Protein 7AHL (pdb70)

CATH classification: 2.70.240.10

GO terms:
  GO:0042802 identical protein binding (F, IPI)
  GO:0005576 extracellular region (C, EXP)
  GO:0090729 toxin activity (F, IMP)
  GO:0005515 protein binding (F, IPI)

Foldseek 3Di:
DQVVVPHDPPPPDAQPPWDKDKDKDWDADPVQGWTWIKIKIWTCRVVDQWTKIKIWIWGWGFFQFAFDDAPWLFKTKTKWFFKKKKKKFFPPVDPKWFDDKDDADDDFDKDKDKDKDKDKDKDWDADPVGDIDIDIDIDIDMDMDMGGDDDQWAWHWPDDDGGMTMIMTGGTWWADPNDDTFDQQDQDPQAGGCNQAQDWFDRDRQRVGGHDCVRTPVCGGGTDIGTMIIMMIDGPPDDDQKTKMKMKIKTFIKMWMWGDPPGTIYIDIGGSPDMDIDMDMKMARRVVGDIGD/DCVVVPHDPPPPPAAPPWDKDKDWDWDADPVQRWTWIKIKIWTDGVVDQWTKMKIWIWTWRFFQFAFPAFPWFFKTKTKWFQKKKKKKFFPPVDPKWFDDKDDADDDFDKDKDKDKDKDKDKDWDDDPVGDIDIDIDIDIDIDMDIGGDWDQWQWHWPDDDRTMTMIMTGGTFWQDPNDDRFDLQDQDPQAGGPNFAQDWADDTGQRVRGHDCVRTPVCGGGHDIGTMMIMMIDGPPDPDQKTKMKMKIKTFIKMWMWGDPVGTIHIHIGGRPDMRMDMDMKMAGSPVRDIGD/DCVVVVHDPPPPDAAPPWDKDKDWDWDADPVQQWTWIKIKIWTDGVVDQWTKMKIWIWGWGFFQFAQPDDDDLFKTKTKWFFKKKKKKFFPPVDPKWWDDKDDADDDFDKDKDKDKDKDWDKDWDADPVGDIDIDIDIDIDMDIDMGGDWDQWQWHKPDADGGMTMIMTGGTFWQDPNDDGFDQCDQDPQAGGPNFAQDFDDPGGFVPGGHDCVRTDNCGGGTDIGTMIIMMTDGPPDPDQKTKMKMKIKTFIKMWMWGDPVGTIHIHIGGRPDMDIDMDMWMAHRVVGDIGD/DCVVVPHDPPPPDAAPPWDKDKDKDWDADPVQGWTWIKIKIWTQGVVDQWTKIKIWIWGWGFFQFAFDAQPKQQKTKTKWFFKKKKKKFFPPPDPKWFDDKDDADDDFDKDKDKDKDKDKDKDWDDDPVGDIDIDIDMDIDMDMDIGGDDDQWDWHWPDDDGGMTMIMTGGTFWADPNDDGFDLQDQDVQAGGCNFAQDFADPGRQSVGGHDCVRTPVCGGGTDIGTMMIMMTHGPPDDDQKTKMKMKIKTFIKMWMWGHPPGTIHIHIGGRPDMRMDMDMKMAHNVVGDIGD/DQVVVPHDPPPPDDAPPWDKDKDKDWDADVVQGWTWIKIKIWTQGVVDQWTKMKIWIWTWRFQQQAFPDDDDQFKTKTKWFFKKKKKKFFPVVDDKWFDDKDDADDDFDKDKDKDKDKDKDKDWDADPVGDIDIDIDIDIDIDMDIGGDWDQWDWHWPDDDGGMTMIMTGGTFWDDPNDDGFDLQDQDPQAGGCNFAQDWADDGGFVPGGHDVVRTPVCGGGRDIGTMMIMMTDRPPDPDQKTKMKMKIKTFIKMKMWGDPVVTIYIDIGGRPDMRIDMDMKMQGRVVRDIGD/DQVVVPHPPPPPDAQPPWDKDKDWDWDADVVQGWTWIWIWIWTDGVVDQWTKIKIWIWTWGFFQWAFPDQPDQFKTKTKWFFKKKKKKFFPPVDPKWWDDKDDADDDFDKDKDKDKDKDKDKDWDADPVGDIDIDIDIDIDIDMDIGGDDDQWQKHKPDDDGGMTMIMTGGDWWDAPNDDTFDQQDQDPQAGGCHQAQDFADPTGVNVGGHDVVRTDCCGGGGDIGTMMIMMTDGPPDPAQKTKMKMKIKTFIKMWMWGDPPVTIHIHIDPRPDMDIDMDMKMAGSVVGDIGD/DQVVVVHDPPPPDDAPPWDKDKDWDWDADPVQGWTWIKIKIWTCRVVDQWIKMKIWIWTWGFFQFAWDDAPDQFKTKTKTFFKKKKKKFFDPPDQKWFDDKDDADDDFDKDKDKDKDKDKDKDWDADDVGDIDIDIDIDIDIDMDIGGDDDQWQKHWPDDDRGMTMIMTGGDFWDDPNDDTFDQQDQDPQAGGDNFFQDFADPGGQNPRGHDCVRTDVCGGGHDIGTMMIMMTDRPPDPDQKTKMKMKIKTFIKMKMWGDPVGTIHIHIGGRPDMDMDMDMKMARNVVRDIGD

Secondary structure (DSSP, 8-state):
-GGGGTB-TTTT-B-TT-PPEEEEEEEEETTTTEEEEEEEEEE--TTBSSEEEEEEEEEEE----B---B-STTEEEEEEEEEEEEEEE--TT---EEEEEES-----EEEEEEEEEEEEEEEEEEETT--EEEEEEEEEEEEEEEEEEEESEEEEEE---SSEEEEEEEE--EEETTEEEE-TT--BTTTB--TTBS-SS--S-GGGSBPPGGGS-HHHHT-B---EEEEEEE-TT-S--EEEEEEEEEEEEEEEEEEE-SSSEEEEEEEEEEEEEEEEEEEEETTTTEEE-/-TGGGTB-TTTT-B-TT---EEEEEEEEETTTTEEEEEEEEEE--TTBSSEEEEEEEEEEE----EEEEEETTTEEEEEEEEEEEEEEE--TT---EEEEEES-PPPP--EEEEEEEEEEEEEEEEETT--EEEEEEEEEEEEEEEEEEEESEEEEEE---SSEEEEEEEE--EEETTEEEE-TT---TTTB--TTBS-SS--S-GGGSBPPGGGS-HHHHT-B---EEEEEEE-TT-S--EEEEEEEEEEEEEEEEEEE-SSSEEEEEEEEEEEEEEEEEEEEETTTTEEE-/-TGGGTB-TTTT-B-TT---EEEEEEEEETTTTEEEEEEEEEE--TTBSSEEEEEEEEEEE----EEEEE-STTEEEEEEEEEEEEEEE--TT---EEEEEES-----EEEEEEEEEEEEEEEEEEETT--BEEEEEEEEEEEEEEEEE--SEEEEEE---SSEEEEEEEE--B-STTS--B-TT---TTTB--TTBS-SS-SS-GGGSBPPGGGS-TTTTT-B---EEEEEEE-TT-S--EEEEEEEEEEEEEEEEEEE-SSSEEEEEEEEEEEEEEEEEEEEETTTTEEE-/-GGGGTB-TTTT-B-TT---EEEEEEEEETTTTEEEEEEEEEE--TTBSSEEEEEEEEEEE----EEEE--SSSEEEEEEEEEEEEEEE--TT---EEEEEES-PPPPEEEEEEEEEEEEEEEEEE-TTS-EEEEEEEEEEEEEEEEEEEESEEEEEE---SSEEEEEEEE--EEETTEEEE-TT--BTTTB--TTBS-SS--S-GGGSBPPGGGS-HHHHT-B---EEEEEEE-TT-S--EEEEEEEEEEEEEEEEEEEEBTEEEEEEEEEEEEEEEEEEEEEETTTTEEE-/-GGGGTB-TTTT-B-TT---EEEEEEEEETTTTEEEEEEEEEE--TTBSSEEEEEEEEEEE----EEEEE-GGGEEEEEEEEEEEEEEE--TT---EEEEEES-PPPPEEEEEEEEEEEEEEEEEEETT--B--EEEEEEEEEEEEEEEEESEEEEEE---SSEEEEEEEE--EEETTEEEE-TT--BTTTB--TTBS-SS-SS-GGG-BPPGGGS-HHHHT-B---EEEEEEE-TT-S--EEEEEEEEEEEEEEEEEEE-SSSEEEEEEEEEEEEEEEEEEEEETTTTEEE-/-GGGGTB-TTTT-B-TT---EEEEEEEEETTTTEEEEEEEEEE--TTBSSEEEEEEEEEEE----EEEEE-SSSEEEEEEEEEEEEEEE--TT---EEEEEES-----EEEEEEEEEEEEEEEEEEETT--EEEEEEEEEEEEEEEEEEEESEEEEEE---SSEEEEEEEE--EEETTEEEE-TT--BTTTB--TTBS-SS-SS-GGGSBPPGGGS-HHHHT-B---EEEEEEE-TT-S--EEEEEEEEEEEEEEEEEEE-SSSEEEEEEEEEEEEEEEEEEEEETTTTEEE-/-GGGGTB-TTTT-B-TT---EEEEEEEEETTTTEEEEEEEEEE--TTBSSEEEEEEEEEEE----EEEEE-SSSEEEEEEEEEEEEEEE--TT---EEEEEES-----EEEEEEEEEEEEEEEEEEETT--EEEEEEEEEEEEEEEEEEEESEEEEEEPP-SSEEEEEEEE--EEETTEEEE-TT--BTTTB--TTBS-SS-SS-GGG-BPPGGGS-TTTTT-B---EEEEEEE-TT-S--EEEEEEEEEEEEEEEEEEE-SSSEEEEEEEEEEEEEEEEEEEEETTTTEEE-

Organism: Staphylococcus aureus (NCBI:txid1280)

Radius of gyration: 38.57 Å; Cα contacts (8 Å, |Δi|>4): 5874; chains: 7; bounding box: 106×98×106 Å

Structure (mmCIF, N/CA/C/O backbone):
data_7AHL
#
_entry.id   7AHL
#
_cell.length_a   151.920
_cell.length_b   136.760
_cell.length_c   135.120
_cell.angle_alpha   90.00
_cell.angle_beta   91.40
_cell.angle_gamma   90.00
#
_symmetry.space_group_name_H-M   'C 1 2 1'
#
loop_
_entity.id
_entity.type
_entity.pdbx_description
1 polymer ALPHA-HEMOLYSIN
2 water water
#
loop_
_atom_site.group_PDB
_atom_site.id
_atom_site.type_symbol
_atom_site.label_atom_id
_atom_site.label_alt_id
_atom_site.label_comp_id
_atom_site.label_asym_id
_atom_site.label_entity_id
_atom_site.label_seq_id
_atom_site.pdbx_PDB_ins_code
_atom_site.Cartn_x
_atom_site.Cartn_y
_atom_site.Cartn_z
_atom_site.occupancy
_atom_site.B_iso_or_equiv
_atom_site.auth_seq_id
_atom_site.auth_comp_id
_atom_site.auth_asym_id
_atom_site.auth_atom_id
_atom_site.pdbx_PDB_model_num
ATOM 1 N N . ALA A 1 1 ? 49.725 20.724 59.915 1.00 25.96 1 ALA A N 1
ATOM 2 C CA . ALA A 1 1 ? 51.168 20.935 60.260 1.00 26.52 1 ALA A CA 1
ATOM 3 C C . ALA A 1 1 ? 51.320 21.167 61.757 1.00 26.30 1 ALA A C 1
ATOM 4 O O . ALA A 1 1 ? 50.327 21.247 62.472 1.00 26.34 1 ALA A O 1
ATOM 9 N N . ASP A 1 2 ? 52.556 21.304 62.226 1.00 27.41 2 ASP A N 1
ATOM 10 C CA . ASP A 1 2 ? 52.778 21.541 63.644 1.00 28.28 2 ASP A CA 1
ATOM 11 C C . ASP A 1 2 ? 52.033 22.765 64.140 1.00 28.10 2 ASP A C 1
ATOM 12 O O . ASP A 1 2 ? 51.321 22.707 65.129 1.00 26.66 2 ASP A O 1
ATOM 18 N N . SER A 1 3 ? 52.133 23.849 63.390 1.00 29.88 3 SER A N 1
ATOM 19 C CA . SER A 1 3 ? 51.485 25.100 63.745 1.00 31.09 3 SER A CA 1
ATOM 20 C C . SER A 1 3 ? 49.969 25.021 63.882 1.00 32.24 3 SER A C 1
ATOM 21 O O . SER A 1 3 ? 49.385 25.756 64.687 1.00 33.92 3 SER A O 1
ATOM 26 N N . ASP A 1 4 ? 49.332 24.131 63.117 1.00 31.15 4 ASP A N 1
ATOM 27 C CA . ASP A 1 4 ? 47.875 23.985 63.172 1.00 29.70 4 ASP A CA 1
ATOM 28 C C . ASP A 1 4 ? 47.413 23.445 64.491 1.00 26.79 4 ASP A C 1
ATOM 29 O O . ASP A 1 4 ? 46.339 23.782 64.947 1.00 27.44 4 ASP A O 1
ATOM 35 N N . ILE A 1 5 ? 48.231 22.600 65.103 1.00 24.58 5 ILE A N 1
ATOM 36 C CA . ILE A 1 5 ? 47.905 22.056 66.401 1.00 21.52 5 ILE A CA 1
ATOM 37 C C . ILE A 1 5 ? 48.663 22.757 67.548 1.00 21.45 5 ILE A C 1
ATOM 38 O O . ILE A 1 5 ? 48.958 22.153 68.572 1.00 21.81 5 ILE A O 1
ATOM 44 N N . ASN A 1 6 ? 48.980 24.036 67.347 1.00 20.73 6 ASN A N 1
ATOM 45 C CA . ASN A 1 6 ? 49.629 24.899 68.334 1.00 19.14 6 ASN A CA 1
ATOM 46 C C . ASN A 1 6 ? 51.009 24.528 68.845 1.00 19.57 6 ASN A C 1
ATOM 47 O O . ASN A 1 6 ? 51.373 24.893 69.963 1.00 19.14 6 ASN A O 1
ATOM 55 N N . ILE A 1 7 ? 51.801 23.851 68.026 1.00 21.71 7 ILE A N 1
ATOM 56 C CA . ILE A 1 7 ? 53.143 23.437 68.431 1.00 22.28 7 ILE A CA 1
ATOM 57 C C . ILE A 1 7 ? 54.189 24.137 67.597 1.00 21.73 7 ILE A C 1
ATOM 58 O O . ILE A 1 7 ? 54.018 24.319 66.388 1.00 19.77 7 ILE A O 1
ATOM 64 N N . LYS A 1 8 ? 55.275 24.521 68.251 1.00 23.51 8 LYS A N 1
ATOM 65 C CA . LYS A 1 8 ? 56.380 25.171 67.574 1.00 28.06 8 LYS A CA 1
ATOM 66 C C . LYS A 1 8 ? 56.791 24.319 66.388 1.00 28.01 8 LYS A C 1
ATOM 67 O O . LYS A 1 8 ? 56.979 23.120 66.511 1.00 28.21 8 LYS A O 1
ATOM 77 N N . THR A 1 9 ? 56.878 24.959 65.234 1.00 26.83 9 THR A N 1
ATOM 78 C CA . THR A 1 9 ? 57.250 24.333 63.973 1.00 24.78 9 THR A CA 1
ATOM 79 C C . THR A 1 9 ? 58.575 23.566 64.065 1.00 23.80 9 THR A C 1
ATOM 80 O O . THR A 1 9 ? 59.565 24.101 64.560 1.00 22.40 9 THR A O 1
ATOM 86 N N . GLY A 1 10 ? 58.562 22.309 63.617 1.00 23.77 10 GLY A N 1
ATOM 87 C CA . GLY A 1 10 ? 59.750 21.462 63.626 1.00 25.06 10 GLY A CA 1
ATOM 88 C C . GLY A 1 10 ? 60.028 20.693 64.905 1.00 25.76 10 GLY A C 1
ATOM 89 O O . GLY A 1 10 ? 60.960 19.900 64.976 1.00 28.19 10 GLY A O 1
ATOM 91 N N . THR A 1 11 ? 59.224 20.941 65.925 1.00 27.43 11 THR A N 1
ATOM 92 C CA . THR A 1 11 ? 59.363 20.288 67.214 1.00 27.69 11 THR A CA 1
ATOM 93 C C . THR A 1 11 ? 59.293 18.771 67.062 1.00 26.76 11 THR A C 1
ATOM 94 O O . THR A 1 11 ? 60.045 18.023 67.678 1.00 25.02 11 THR A O 1
ATOM 100 N N . THR A 1 12 ? 58.423 18.339 66.173 1.00 26.02 12 THR A N 1
ATOM 101 C CA . THR A 1 12 ? 58.174 16.936 65.941 1.00 26.07 12 THR A CA 1
ATOM 102 C C . THR A 1 12 ? 59.107 16.185 64.984 1.00 26.47 12 THR A C 1
ATOM 103 O O . THR A 1 12 ? 59.089 14.946 64.929 1.00 26.01 12 THR A O 1
ATOM 109 N N . ASP A 1 13 ? 59.956 16.914 64.271 1.00 27.03 13 ASP A N 1
ATOM 110 C CA . ASP A 1 13 ? 60.856 16.282 63.309 1.00 28.06 13 ASP A CA 1
ATOM 111 C C . ASP A 1 13 ? 62.057 15.567 63.905 1.00 27.54 13 ASP A C 1
ATOM 112 O O . ASP A 1 13 ? 62.556 15.942 64.970 1.00 26.48 13 ASP A O 1
ATOM 118 N N . ILE A 1 14 ? 62.492 14.523 63.204 1.00 25.90 14 ILE A N 1
ATOM 119 C CA . ILE A 1 14 ? 63.626 13.681 63.592 1.00 25.24 14 ILE A CA 1
ATOM 120 C C . ILE A 1 14 ? 64.865 14.193 62.907 1.00 22.89 14 ILE A C 1
ATOM 121 O O . ILE A 1 14 ? 64.779 14.807 61.860 1.00 22.85 14 ILE A O 1
ATOM 127 N N . GLY A 1 15 ? 66.022 13.919 63.481 1.00 22.37 15 GLY A N 1
ATOM 128 C CA . GLY A 1 15 ? 67.255 14.325 62.840 1.00 23.78 15 GLY A CA 1
ATOM 129 C C . GLY A 1 15 ? 68.021 15.356 63.609 1.00 24.76 15 GLY A C 1
ATOM 130 O O . GLY A 1 15 ? 69.123 15.732 63.226 1.00 23.91 15 GLY A O 1
ATOM 132 N N . SER A 1 16 ? 67.443 15.804 64.710 1.00 27.56 16 SER A N 1
ATOM 133 C CA . SER A 1 16 ? 68.053 16.816 65.562 1.00 29.98 16 SER A CA 1
ATOM 134 C C . SER A 1 16 ? 69.258 16.298 66.348 1.00 30.97 16 SER A C 1
ATOM 135 O O . SER A 1 16 ? 69.209 15.204 66.925 1.00 30.38 16 SER A O 1
ATOM 140 N N . ASN A 1 17 ? 70.358 17.051 66.294 1.00 31.64 17 ASN A N 1
ATOM 141 C CA . ASN A 1 17 ? 71.578 16.713 67.026 1.00 32.98 17 ASN A CA 1
ATOM 142 C C . ASN A 1 17 ? 72.068 15.288 66.709 1.00 30.69 17 ASN A C 1
ATOM 143 O O . ASN A 1 17 ? 72.381 14.484 67.600 1.00 31.37 17 ASN A O 1
ATOM 151 N N . THR A 1 18 ? 72.125 14.991 65.417 1.00 27.27 18 THR A N 1
ATOM 152 C CA . THR A 1 18 ? 72.542 13.684 64.941 1.00 24.22 18 THR A CA 1
ATOM 153 C C . THR A 1 18 ? 73.489 13.848 63.769 1.00 25.66 18 THR A C 1
ATOM 154 O O . THR A 1 18 ? 73.263 14.663 62.877 1.00 27.37 18 THR A O 1
ATOM 160 N N . THR A 1 19 ? 74.584 13.099 63.820 1.00 26.00 19 THR A N 1
ATOM 161 C CA . THR A 1 19 ? 75.597 13.093 62.772 1.00 24.84 19 THR A CA 1
ATOM 162 C C . THR A 1 19 ? 75.056 12.099 61.749 1.00 23.41 19 THR A C 1
ATOM 163 O O . THR A 1 19 ? 74.839 10.926 62.045 1.00 24.02 19 THR A O 1
ATOM 169 N N . VAL A 1 20 ? 74.772 12.603 60.562 1.00 22.70 20 VAL A N 1
ATOM 170 C CA . VAL A 1 20 ? 74.230 11.781 59.508 1.00 23.50 20 VAL A CA 1
ATOM 171 C C . VAL A 1 20 ? 75.323 11.275 58.556 1.00 24.18 20 VAL A C 1
ATOM 172 O O . VAL A 1 20 ? 76.194 12.023 58.154 1.00 24.68 20 VAL A O 1
ATOM 177 N N . LYS A 1 21 ? 75.299 9.982 58.257 1.00 23.96 21 LYS A N 1
ATOM 178 C CA . LYS A 1 21 ? 76.245 9.385 57.336 1.00 24.80 21 LYS A CA 1
ATOM 179 C C . LYS A 1 21 ? 75.532 9.194 56.026 1.00 23.69 21 LYS A C 1
ATOM 180 O O . LYS A 1 21 ? 74.505 8.546 55.989 1.00 25.01 21 LYS A O 1
ATOM 190 N N . THR A 1 22 ? 76.094 9.730 54.950 1.00 24.13 22 THR A N 1
ATOM 191 C CA . THR A 1 22 ? 75.502 9.617 53.615 1.00 22.15 22 THR A CA 1
ATOM 192 C C . THR A 1 22 ? 76.419 8.913 52.616 1.00 21.53 22 THR A C 1
ATOM 193 O O . THR A 1 22 ? 77.602 8.706 52.879 1.00 21.73 22 THR A O 1
ATOM 199 N N . GLY A 1 23 ? 75.861 8.544 51.469 1.00 20.12 23 GLY A N 1
ATOM 200 C CA . GLY A 1 23 ? 76.644 7.872 50.458 1.00 20.25 23 GLY A CA 1
ATOM 201 C C . GLY A 1 23 ? 75.949 7.786 49.117 1.00 21.13 23 GLY A C 1
ATOM 202 O O . GLY A 1 23 ? 74.744 7.927 49.029 1.00 20.63 23 GLY A O 1
ATOM 204 N N . ASP A 1 24 ? 76.735 7.571 48.071 1.00 23.36 24 ASP A N 1
ATOM 205 C CA . ASP A 1 24 ? 76.245 7.432 46.708 1.00 24.44 24 ASP A CA 1
ATOM 206 C C . ASP A 1 24 ? 76.721 6.083 46.201 1.00 23.46 24 ASP A C 1
ATOM 207 O O . ASP A 1 24 ? 77.827 5.670 46.504 1.00 22.38 24 ASP A O 1
ATOM 213 N N . LEU A 1 25 ? 75.863 5.388 45.465 1.00 23.41 25 LEU A N 1
ATOM 214 C CA . LEU A 1 25 ? 76.185 4.098 44.877 1.00 22.72 25 LEU A CA 1
ATOM 215 C C . LEU A 1 25 ? 75.671 4.172 43.430 1.00 22.04 25 LEU A C 1
ATOM 216 O O . LEU A 1 25 ? 74.479 4.130 43.194 1.00 23.61 25 LEU A O 1
ATOM 222 N N . VAL A 1 26 ? 76.576 4.322 42.468 1.00 21.43 26 VAL A N 1
ATOM 223 C CA . VAL A 1 26 ? 76.214 4.447 41.058 1.00 20.74 26 VAL A CA 1
ATOM 224 C C . VAL A 1 26 ? 76.545 3.201 40.255 1.00 21.37 26 VAL A C 1
ATOM 225 O O . VAL A 1 26 ? 77.639 2.653 40.363 1.00 20.56 26 VAL A O 1
ATOM 230 N N . THR A 1 27 ? 75.599 2.799 39.407 1.00 22.19 27 THR A N 1
ATOM 231 C CA . THR A 1 27 ? 75.749 1.636 38.539 1.00 23.25 27 THR A CA 1
ATOM 232 C C . THR A 1 27 ? 75.113 1.975 37.193 1.00 24.22 27 THR A C 1
ATOM 233 O O . THR A 1 27 ? 74.114 2.670 37.155 1.00 25.34 27 THR A O 1
ATOM 239 N N . TYR A 1 28 ? 75.731 1.574 36.089 1.00 25.56 28 TYR A N 1
ATOM 240 C CA . TYR A 1 28 ? 75.103 1.787 34.798 1.00 25.73 28 TYR A CA 1
ATOM 241 C C . TYR A 1 28 ? 74.891 0.427 34.148 1.00 26.79 28 TYR A C 1
ATOM 242 O O . TYR A 1 28 ? 75.839 -0.314 33.908 1.00 28.50 28 TYR A O 1
ATOM 253 N N . ASP A 1 29 ? 73.630 0.083 33.932 1.00 27.06 29 ASP A N 1
ATOM 254 C CA . ASP A 1 29 ? 73.269 -1.161 33.294 1.00 27.72 29 ASP A CA 1
ATOM 255 C C . ASP A 1 29 ? 73.209 -0.858 31.794 1.00 28.67 29 ASP A C 1
ATOM 256 O O . ASP A 1 29 ? 72.269 -0.236 31.303 1.00 27.13 29 ASP A O 1
ATOM 262 N N . LYS A 1 30 ? 74.245 -1.289 31.084 1.00 31.37 30 LYS A N 1
ATOM 263 C CA . LYS A 1 30 ? 74.386 -1.097 29.642 1.00 34.41 30 LYS A CA 1
ATOM 264 C C . LYS A 1 30 ? 73.338 -1.807 28.757 1.00 35.49 30 LYS A C 1
ATOM 265 O O . LYS A 1 30 ? 72.840 -1.216 27.802 1.00 36.93 30 LYS A O 1
ATOM 275 N N . GLU A 1 31 ? 73.043 -3.075 29.048 1.00 36.42 31 GLU A N 1
ATOM 276 C CA . GLU A 1 31 ? 72.050 -3.867 28.300 1.00 36.64 31 GLU A CA 1
ATOM 277 C C . GLU A 1 31 ? 70.668 -3.218 28.321 1.00 34.72 31 GLU A C 1
ATOM 278 O O . GLU A 1 31 ? 70.030 -3.044 27.281 1.00 34.62 31 GLU A O 1
ATOM 285 N N . ASN A 1 32 ? 70.222 -2.858 29.521 1.00 33.17 32 ASN A N 1
ATOM 286 C CA . ASN A 1 32 ? 68.927 -2.234 29.715 1.00 30.32 32 ASN A CA 1
ATOM 287 C C . ASN A 1 32 ? 68.943 -0.719 29.597 1.00 28.51 32 ASN A C 1
ATOM 288 O O . ASN A 1 32 ? 67.897 -0.092 29.572 1.00 27.50 32 ASN A O 1
ATOM 296 N N . GLY A 1 33 ? 70.131 -0.130 29.512 1.00 27.33 33 GLY A N 1
ATOM 297 C CA . GLY A 1 33 ? 70.241 1.316 29.368 1.00 24.75 33 GLY A CA 1
ATOM 298 C C . GLY A 1 33 ? 69.619 2.107 30.499 1.00 23.07 33 GLY A C 1
ATOM 299 O O . GLY A 1 33 ? 68.779 2.975 30.256 1.00 22.70 33 GLY A O 1
ATOM 301 N N . MET A 1 34 ? 70.029 1.798 31.730 1.00 22.05 34 MET A N 1
ATOM 302 C CA . MET A 1 34 ? 69.525 2.459 32.923 1.00 23.32 34 MET A CA 1
ATOM 303 C C . MET A 1 34 ? 70.671 2.902 33.798 1.00 23.07 34 MET A C 1
ATOM 304 O O . MET A 1 34 ? 71.484 2.085 34.199 1.00 23.57 34 MET A O 1
ATOM 310 N N . HIS A 1 35 ? 70.774 4.206 34.018 1.00 23.81 35 HIS A N 1
ATOM 311 C CA . HIS A 1 35 ? 71.779 4.769 34.900 1.00 22.85 35 HIS A CA 1
ATOM 312 C C . HIS A 1 35 ? 71.085 4.773 36.259 1.00 23.72 35 HIS A C 1
ATOM 313 O O . HIS A 1 35 ? 70.073 5.437 36.454 1.00 23.59 35 HIS A O 1
ATOM 322 N N . LYS A 1 36 ? 71.575 3.937 37.160 1.00 22.87 36 LYS A N 1
ATOM 323 C CA . LYS A 1 36 ? 70.989 3.787 38.481 1.00 22.01 36 LYS A CA 1
ATOM 324 C C . LYS A 1 36 ? 71.840 4.430 39.569 1.00 22.49 36 LYS A C 1
ATOM 325 O O . LYS A 1 36 ? 73.045 4.188 39.647 1.00 23.76 36 LYS A O 1
ATOM 335 N N . LYS A 1 37 ? 71.215 5.260 40.399 1.00 21.35 37 LYS A N 1
ATOM 336 C CA . LYS A 1 37 ? 71.933 5.924 41.466 1.00 20.28 37 LYS A CA 1
ATOM 337 C C . LYS A 1 37 ? 71.156 5.864 42.760 1.00 20.84 37 LYS A C 1
ATOM 338 O O . LYS A 1 37 ? 70.026 6.319 42.848 1.00 22.79 37 LYS A O 1
ATOM 348 N N . VAL A 1 38 ? 71.792 5.302 43.774 1.00 20.45 38 VAL A N 1
ATOM 349 C CA . VAL A 1 38 ? 71.204 5.194 45.091 1.00 19.32 38 VAL A CA 1
ATOM 350 C C . VAL A 1 38 ? 71.893 6.174 46.037 1.00 20.53 38 VAL A C 1
ATOM 351 O O . VAL A 1 38 ? 73.112 6.247 46.092 1.00 19.81 38 VAL A O 1
ATOM 356 N N . PHE A 1 39 ? 71.095 6.981 46.719 1.00 21.45 39 PHE A N 1
ATOM 357 C CA . PHE A 1 39 ? 71.616 7.943 47.661 1.00 20.57 39 PHE A CA 1
ATOM 358 C C . PHE A 1 39 ? 70.994 7.575 48.988 1.00 19.93 39 PHE A C 1
ATOM 359 O O . PHE A 1 39 ? 69.781 7.576 49.131 1.00 20.30 39 PHE A O 1
ATOM 368 N N . TYR A 1 40 ? 71.852 7.173 49.926 1.00 21.29 40 TYR A N 1
ATOM 369 C CA . TYR A 1 40 ? 71.434 6.747 51.254 1.00 20.85 40 TYR A CA 1
ATOM 370 C C . TYR A 1 40 ? 71.831 7.708 52.372 1.00 21.04 40 TYR A C 1
ATOM 371 O O . TYR A 1 40 ? 72.765 8.476 52.223 1.00 22.05 40 TYR A O 1
ATOM 382 N N . SER A 1 41 ? 71.085 7.667 53.474 1.00 20.28 41 SER A N 1
ATOM 383 C CA . SER A 1 41 ? 71.341 8.492 54.652 1.00 19.33 41 SER A CA 1
ATOM 384 C C . SER A 1 41 ? 70.977 7.715 55.910 1.00 19.13 41 SER A C 1
ATOM 385 O O . SER A 1 41 ? 69.850 7.250 56.038 1.00 19.33 41 SER A O 1
ATOM 390 N N . PHE A 1 42 ? 71.917 7.581 56.845 1.00 19.35 42 PHE A N 1
ATOM 391 C CA . PHE A 1 42 ? 71.651 6.901 58.116 1.00 21.00 42 PHE A CA 1
ATOM 392 C C . PHE A 1 42 ? 71.436 7.959 59.193 1.00 21.91 42 PHE A C 1
ATOM 393 O O . PHE A 1 42 ? 72.256 8.856 59.372 1.00 21.43 42 PHE A O 1
ATOM 402 N N . ILE A 1 43 ? 70.311 7.889 59.882 1.00 23.04 43 ILE A N 1
ATOM 403 C CA . ILE A 1 43 ? 70.031 8.850 60.931 1.00 25.04 43 ILE A CA 1
ATOM 404 C C . ILE A 1 43 ? 69.765 8.058 62.199 1.00 26.41 43 ILE A C 1
ATOM 405 O O . ILE A 1 43 ? 68.809 7.283 62.254 1.00 27.24 43 ILE A O 1
ATOM 411 N N . ASP A 1 44 ? 70.640 8.210 63.191 1.00 26.87 44 ASP A N 1
ATOM 412 C CA . ASP A 1 44 ? 70.477 7.513 64.466 1.00 26.38 44 ASP A CA 1
ATOM 413 C C . ASP A 1 44 ? 70.200 8.531 65.548 1.00 26.71 44 ASP A C 1
ATOM 414 O O . ASP A 1 44 ? 71.055 8.855 66.370 1.00 29.38 44 ASP A O 1
ATOM 420 N N . ASP A 1 45 ? 68.986 9.046 65.513 1.00 25.03 45 ASP A N 1
ATOM 421 C CA . ASP A 1 45 ? 68.513 10.024 66.460 1.00 23.98 45 ASP A CA 1
ATOM 422 C C . ASP A 1 45 ? 68.296 9.240 67.743 1.00 24.70 45 ASP A C 1
ATOM 423 O O . ASP A 1 45 ? 67.454 8.343 67.787 1.00 23.34 45 ASP A O 1
ATOM 429 N N . LYS A 1 46 ? 69.062 9.562 68.780 1.00 25.30 46 LYS A N 1
ATOM 430 C CA . LYS A 1 46 ? 68.932 8.857 70.049 1.00 24.57 46 LYS A CA 1
ATOM 431 C C . LYS A 1 46 ? 67.597 9.091 70.750 1.00 24.55 46 LYS A C 1
ATOM 432 O O . LYS A 1 46 ? 67.204 8.301 71.588 1.00 25.55 46 LYS A O 1
ATOM 442 N N . ASN A 1 47 ? 66.887 10.158 70.401 1.00 24.67 47 ASN A N 1
ATOM 443 C CA . ASN A 1 47 ? 65.577 10.422 71.008 1.00 23.31 47 ASN A CA 1
ATOM 444 C C . ASN A 1 47 ? 64.429 9.777 70.224 1.00 22.54 47 ASN A C 1
ATOM 445 O O . ASN A 1 47 ? 63.260 10.050 70.497 1.00 22.36 47 ASN A O 1
ATOM 453 N N . HIS A 1 48 ? 64.790 8.943 69.243 1.00 19.69 48 HIS A N 1
ATOM 454 C CA . HIS A 1 48 ? 63.854 8.219 68.392 1.00 18.52 48 HIS A CA 1
ATOM 455 C C . HIS A 1 48 ? 64.010 6.739 68.744 1.00 19.27 48 HIS A C 1
ATOM 456 O O . HIS A 1 48 ? 65.108 6.298 69.077 1.00 19.99 48 HIS A O 1
ATOM 466 N N . ASN A 1 49 ? 62.917 5.976 68.690 1.00 21.17 49 ASN A N 1
ATOM 467 C CA . ASN A 1 49 ? 62.972 4.565 69.060 1.00 19.68 49 ASN A CA 1
ATOM 468 C C . ASN A 1 49 ? 63.579 3.611 68.042 1.00 18.23 49 ASN A C 1
ATOM 469 O O . ASN A 1 49 ? 63.725 2.424 68.312 1.00 19.78 49 ASN A O 1
ATOM 477 N N . LYS A 1 50 ? 63.946 4.120 66.879 1.00 17.79 50 LYS A N 1
ATOM 478 C CA . LYS A 1 50 ? 64.517 3.277 65.856 1.00 19.07 50 LYS A CA 1
ATOM 479 C C . LYS A 1 50 ? 65.497 3.990 64.993 1.00 21.13 50 LYS A C 1
ATOM 480 O O . LYS A 1 50 ? 65.468 5.210 64.883 1.00 22.72 50 LYS A O 1
ATOM 490 N N . LYS A 1 51 ? 66.415 3.210 64.441 1.00 21.45 51 LYS A N 1
ATOM 491 C CA . LYS A 1 51 ? 67.426 3.709 63.535 1.00 22.81 51 LYS A CA 1
ATOM 492 C C . LYS A 1 51 ? 66.687 3.936 62.232 1.00 22.07 51 LYS A C 1
ATOM 493 O O . LYS A 1 51 ? 65.725 3.242 61.939 1.00 23.05 51 LYS A O 1
ATOM 503 N N . LEU A 1 52 ? 67.153 4.891 61.447 1.00 22.68 52 LEU A N 1
ATOM 504 C CA . LEU A 1 52 ? 66.548 5.178 60.172 1.00 22.58 52 LEU A CA 1
ATOM 505 C C . LEU A 1 52 ? 67.586 5.187 59.082 1.00 22.68 52 LEU A C 1
ATOM 506 O O . LEU A 1 52 ? 68.728 5.584 59.300 1.00 22.53 52 LEU A O 1
ATOM 512 N N . LEU A 1 53 ? 67.155 4.752 57.905 1.00 21.15 53 LEU A N 1
ATOM 513 C CA . LEU A 1 53 ? 67.953 4.768 56.693 1.00 20.55 53 LEU A CA 1
ATOM 514 C C . LEU A 1 53 ? 66.991 5.294 55.638 1.00 19.72 53 LEU A C 1
ATOM 515 O O . LEU A 1 53 ? 65.900 4.763 55.485 1.00 20.51 53 LEU A O 1
ATOM 521 N N . VAL A 1 54 ? 67.359 6.379 54.970 1.00 19.33 54 VAL A N 1
ATOM 522 C CA . VAL A 1 54 ? 66.526 6.958 53.928 1.00 19.67 54 VAL A CA 1
ATOM 523 C C . VAL A 1 54 ? 67.212 6.619 52.611 1.00 18.93 54 VAL A C 1
ATOM 524 O O . VAL A 1 54 ? 68.343 7.013 52.386 1.00 19.56 54 VAL A O 1
ATOM 529 N N . ILE A 1 55 ? 66.565 5.803 51.788 1.00 20.10 55 ILE A N 1
ATOM 530 C CA . ILE A 1 55 ? 67.123 5.420 50.490 1.00 19.74 55 ILE A CA 1
ATOM 531 C C . ILE A 1 55 ? 66.466 6.220 49.386 1.00 20.98 55 ILE A C 1
ATOM 532 O O . ILE A 1 55 ? 65.251 6.252 49.288 1.00 21.09 55 ILE A O 1
ATOM 538 N N . ARG A 1 56 ? 67.265 6.879 48.561 1.00 22.71 56 ARG A N 1
ATOM 539 C CA . ARG A 1 56 ? 66.723 7.667 47.449 1.00 23.78 56 ARG A CA 1
ATOM 540 C C . ARG A 1 56 ? 67.159 7.028 46.148 1.00 22.47 56 ARG A C 1
ATOM 541 O O . ARG A 1 56 ? 68.348 6.952 45.886 1.00 23.76 56 ARG A O 1
ATOM 555 N N . THR A 1 57 ? 66.198 6.560 45.352 1.00 22.27 57 THR A N 1
ATOM 556 C CA . THR A 1 57 ? 66.500 5.945 44.061 1.00 20.58 57 THR A CA 1
ATOM 557 C C . THR A 1 57 ? 66.368 7.011 42.982 1.00 19.93 57 THR A C 1
ATOM 558 O O . THR A 1 57 ? 65.293 7.572 42.787 1.00 19.08 57 THR A O 1
ATOM 564 N N . LYS A 1 58 ? 67.492 7.363 42.359 1.00 20.12 58 LYS A N 1
ATOM 565 C CA . LYS A 1 58 ? 67.526 8.389 41.310 1.00 20.33 58 LYS A CA 1
ATOM 566 C C . LYS A 1 58 ? 68.127 7.846 40.024 1.00 19.36 58 LYS A C 1
ATOM 567 O O . LYS A 1 58 ? 67.985 6.666 39.729 1.00 20.80 58 LYS A O 1
ATOM 577 N N . GLY A 1 59 ? 68.800 8.692 39.263 1.00 19.49 59 GLY A N 1
ATOM 578 C CA . GLY A 1 59 ? 69.380 8.238 38.015 1.00 19.80 59 GLY A CA 1
ATOM 579 C C . GLY A 1 59 ? 68.356 8.364 36.912 1.00 20.53 59 GLY A C 1
ATOM 580 O O . GLY A 1 59 ? 67.421 9.138 37.044 1.00 21.08 59 GLY A O 1
ATOM 582 N N . THR A 1 60 ? 68.550 7.658 35.803 1.00 21.62 60 THR A N 1
ATOM 583 C CA . THR A 1 60 ? 67.598 7.710 34.704 1.00 22.97 60 THR A CA 1
ATOM 584 C C . THR A 1 60 ? 67.527 6.471 33.832 1.00 23.34 60 THR A C 1
ATOM 585 O O . THR A 1 60 ? 68.536 5.901 33.448 1.00 24.08 60 THR A O 1
ATOM 591 N N . ILE A 1 61 ? 66.297 6.054 33.560 1.00 24.28 61 ILE A N 1
ATOM 592 C CA . ILE A 1 61 ? 66.000 4.914 32.716 1.00 24.47 61 ILE A CA 1
ATOM 593 C C . ILE A 1 61 ? 65.769 5.492 31.313 1.00 24.66 61 ILE A C 1
ATOM 594 O O . ILE A 1 61 ? 64.860 6.290 31.130 1.00 25.71 61 ILE A O 1
ATOM 600 N N . ALA A 1 62 ? 66.601 5.132 30.340 1.00 24.77 62 ALA A N 1
ATOM 601 C CA . ALA A 1 62 ? 66.451 5.649 28.982 1.00 25.45 62 ALA A CA 1
ATOM 602 C C . ALA A 1 62 ? 65.106 5.238 28.381 1.00 25.55 62 ALA A C 1
ATOM 603 O O . ALA A 1 62 ? 64.581 4.183 28.706 1.00 25.61 62 ALA A O 1
ATOM 606 N N . GLY A 1 63 ? 64.542 6.086 27.526 1.00 26.47 63 GLY A N 1
ATOM 607 C CA . GLY A 1 63 ? 63.253 5.787 26.923 1.00 29.05 63 GLY A CA 1
ATOM 608 C C . GLY A 1 63 ? 63.280 4.622 25.956 1.00 30.13 63 GLY A C 1
ATOM 609 O O . GLY A 1 63 ? 62.548 3.648 26.112 1.00 30.25 63 GLY A O 1
ATOM 611 N N . GLN A 1 64 ? 64.108 4.756 24.931 1.00 31.33 64 GLN A N 1
ATOM 612 C CA . GLN A 1 64 ? 64.297 3.738 23.904 1.00 32.02 64 GLN A CA 1
ATOM 613 C C . GLN A 1 64 ? 63.149 3.582 22.908 1.00 33.03 64 GLN A C 1
ATOM 614 O O . GLN A 1 64 ? 62.768 2.478 22.518 1.00 34.15 64 GLN A O 1
ATOM 623 N N . TYR A 1 65 ? 62.633 4.732 22.497 1.00 34.37 65 TYR A N 1
ATOM 624 C CA . TYR A 1 65 ? 61.567 4.883 21.509 1.00 35.62 65 TYR A CA 1
ATOM 625 C C . TYR A 1 65 ? 62.277 4.567 20.173 1.00 36.66 65 TYR A C 1
ATOM 626 O O . TYR A 1 65 ? 62.970 5.427 19.622 1.00 37.41 65 TYR A O 1
ATOM 637 N N . ARG A 1 66 ? 62.150 3.326 19.692 1.00 36.50 66 ARG A N 1
ATOM 638 C CA . ARG A 1 66 ? 62.826 2.890 18.467 1.00 36.22 66 ARG A CA 1
ATOM 639 C C . ARG A 1 66 ? 61.975 2.097 17.480 1.00 37.92 66 ARG A C 1
ATOM 640 O O . ARG A 1 66 ? 61.172 1.267 17.889 1.00 38.87 66 ARG A O 1
ATOM 643 N N . VAL A 1 67 ? 62.144 2.362 16.181 1.00 40.66 67 VAL A N 1
ATOM 644 C CA . VAL A 1 67 ? 61.432 1.599 15.142 1.00 42.45 67 VAL A CA 1
ATOM 645 C C . VAL A 1 67 ? 62.337 0.395 14.853 1.00 44.08 67 VAL A C 1
ATOM 646 O O . VAL A 1 67 ? 63.369 0.496 14.188 1.00 45.30 67 VAL A O 1
ATOM 651 N N . TYR A 1 68 ? 61.990 -0.719 15.487 1.00 45.28 68 TYR A N 1
ATOM 652 C CA . TYR A 1 68 ? 62.744 -1.958 15.391 1.00 45.37 68 TYR A CA 1
ATOM 653 C C . TYR A 1 68 ? 62.487 -2.758 14.129 1.00 46.87 68 TYR A C 1
ATOM 654 O O . TYR A 1 68 ? 63.431 -3.232 13.504 1.00 48.55 68 TYR A O 1
ATOM 665 N N . SER A 1 69 ? 61.217 -2.918 13.760 1.00 48.04 69 SER A N 1
ATOM 666 C CA . SER A 1 69 ? 60.860 -3.707 12.579 1.00 50.86 69 SER A CA 1
ATOM 667 C C . SER A 1 69 ? 60.599 -2.931 11.297 1.00 51.85 69 SER A C 1
ATOM 668 O O . SER A 1 69 ? 59.941 -1.891 11.293 1.00 51.66 69 SER A O 1
ATOM 673 N N . GLU A 1 70 ? 61.136 -3.466 10.208 1.00 53.27 70 GLU A N 1
ATOM 674 C CA . GLU A 1 70 ? 60.993 -2.882 8.885 1.00 55.34 70 GLU A CA 1
ATOM 675 C C . GLU A 1 70 ? 60.751 -4.080 7.958 1.00 57.51 70 GLU A C 1
ATOM 676 O O . GLU A 1 70 ? 61.636 -4.934 7.780 1.00 58.47 70 GLU A O 1
ATOM 683 N N . GLU A 1 71 ? 59.521 -4.180 7.448 1.00 59.28 71 GLU A N 1
ATOM 684 C CA . GLU A 1 71 ? 59.114 -5.273 6.557 1.00 60.88 71 GLU A CA 1
ATOM 685 C C . GLU A 1 71 ? 58.866 -4.721 5.147 1.00 60.99 71 GLU A C 1
ATOM 686 O O . GLU A 1 71 ? 57.951 -5.159 4.440 1.00 60.14 71 GLU A O 1
ATOM 693 N N . GLY A 1 72 ? 59.716 -3.794 4.721 1.00 61.50 72 GLY A N 1
ATOM 694 C CA . GLY A 1 72 ? 59.509 -3.181 3.425 1.00 62.80 72 GLY A CA 1
ATOM 695 C C . GLY A 1 72 ? 58.606 -1.987 3.693 1.00 64.05 72 GLY A C 1
ATOM 696 O O . GLY A 1 72 ? 58.136 -1.818 4.827 1.00 65.27 72 GLY A O 1
ATOM 698 N N . ALA A 1 73 ? 58.311 -1.191 2.669 1.00 64.75 73 ALA A N 1
ATOM 699 C CA . ALA A 1 73 ? 57.483 0.006 2.850 1.00 65.45 73 ALA A CA 1
ATOM 700 C C . ALA A 1 73 ? 56.019 -0.222 3.230 1.00 64.91 73 ALA A C 1
ATOM 701 O O . ALA A 1 73 ? 55.246 0.732 3.336 1.00 64.25 73 ALA A O 1
ATOM 704 N N . ASN A 1 74 ? 55.652 -1.481 3.448 1.00 64.45 74 ASN A N 1
ATOM 705 C CA . ASN A 1 74 ? 54.282 -1.852 3.794 1.00 63.34 74 ASN A CA 1
ATOM 706 C C . ASN A 1 74 ? 53.999 -1.729 5.281 1.00 61.32 74 ASN A C 1
ATOM 707 O O . ASN A 1 74 ? 53.023 -1.103 5.695 1.00 61.40 74 ASN A O 1
ATOM 715 N N . LYS A 1 75 ? 54.838 -2.380 6.072 1.00 59.32 75 LYS A N 1
ATOM 716 C CA . LYS A 1 75 ? 54.678 -2.374 7.512 1.00 57.50 75 LYS A CA 1
ATOM 717 C C . LYS A 1 75 ? 55.974 -1.974 8.226 1.00 56.31 75 LYS A C 1
ATOM 718 O O . LYS A 1 75 ? 57.050 -1.929 7.609 1.00 56.18 75 LYS A O 1
ATOM 721 N N . SER A 1 76 ? 55.834 -1.620 9.507 1.00 53.86 76 SER A N 1
ATOM 722 C CA . SER A 1 76 ? 56.949 -1.222 10.374 1.00 50.56 76 SER A CA 1
ATOM 723 C C . SER A 1 76 ? 56.472 -1.228 11.838 1.00 47.43 76 SER A C 1
ATOM 724 O O . SER A 1 76 ? 55.281 -1.017 12.118 1.00 45.68 76 SER A O 1
ATOM 729 N N . GLY A 1 77 ? 57.388 -1.525 12.758 1.00 44.25 77 GLY A N 1
ATOM 730 C CA . GLY A 1 77 ? 57.043 -1.543 14.167 1.00 41.45 77 GLY A CA 1
ATOM 731 C C . GLY A 1 77 ? 57.786 -0.460 14.923 1.00 39.19 77 GLY A C 1
ATOM 732 O O . GLY A 1 77 ? 58.828 -0.003 14.469 1.00 39.05 77 GLY A O 1
ATOM 734 N N . LEU A 1 78 ? 57.249 -0.058 16.075 1.00 36.98 78 LEU A N 1
ATOM 735 C CA . LEU A 1 78 ? 57.860 0.969 16.925 1.00 33.96 78 LEU A CA 1
ATOM 736 C C . LEU A 1 78 ? 57.729 0.562 18.391 1.00 32.08 78 LEU A C 1
ATOM 737 O O . LEU A 1 78 ? 56.616 0.411 18.892 1.00 31.67 78 LEU A O 1
ATOM 743 N N . ALA A 1 79 ? 58.866 0.324 19.047 1.00 29.45 79 ALA A N 1
ATOM 744 C CA . ALA A 1 79 ? 58.897 -0.025 20.464 1.00 27.88 79 ALA A CA 1
ATOM 745 C C . ALA A 1 79 ? 59.026 1.292 21.250 1.00 28.73 79 ALA A C 1
ATOM 746 O O . ALA A 1 79 ? 59.948 2.070 21.003 1.00 28.26 79 ALA A O 1
ATOM 749 N N . TRP A 1 80 ? 58.099 1.532 22.183 1.00 28.96 80 TRP A N 1
ATOM 750 C CA . TRP A 1 80 ? 58.087 2.751 23.006 1.00 27.61 80 TRP A CA 1
ATOM 751 C C . TRP A 1 80 ? 57.774 2.392 24.461 1.00 26.36 80 TRP A C 1
ATOM 752 O O . TRP A 1 80 ? 56.941 1.521 24.726 1.00 28.18 80 TRP A O 1
ATOM 765 N N . PRO A 1 81 ? 58.390 3.104 25.426 1.00 25.87 81 PRO A N 1
ATOM 766 C CA . PRO A 1 81 ? 58.150 2.819 26.842 1.00 24.80 81 PRO A CA 1
ATOM 767 C C . PRO A 1 81 ? 56.771 3.244 27.333 1.00 25.25 81 PRO A C 1
ATOM 768 O O . PRO A 1 81 ? 56.448 4.434 27.347 1.00 26.26 81 PRO A O 1
ATOM 772 N N . SER A 1 82 ? 55.953 2.280 27.739 1.00 23.65 82 SER A N 1
ATOM 773 C CA . SER A 1 82 ? 54.628 2.604 28.243 1.00 23.79 82 SER A CA 1
ATOM 774 C C . SER A 1 82 ? 54.638 2.742 29.757 1.00 22.89 82 SER A C 1
ATOM 775 O O . SER A 1 82 ? 53.710 3.289 30.329 1.00 22.62 82 SER A O 1
ATOM 780 N N . ALA A 1 83 ? 55.689 2.243 30.403 1.00 24.03 83 ALA A N 1
ATOM 781 C CA . ALA A 1 83 ? 55.803 2.319 31.857 1.00 23.85 83 ALA A CA 1
ATOM 782 C C . ALA A 1 83 ? 57.239 2.267 32.346 1.00 23.61 83 ALA A C 1
ATOM 783 O O . ALA A 1 83 ? 58.097 1.654 31.731 1.00 22.33 83 ALA A O 1
ATOM 786 N N . PHE A 1 84 ? 57.492 2.973 33.439 1.00 24.38 84 PHE A N 1
ATOM 787 C CA . PHE A 1 84 ? 58.808 2.997 34.076 1.00 25.86 84 PHE A CA 1
ATOM 788 C C . PHE A 1 84 ? 58.521 2.604 35.534 1.00 25.89 84 PHE A C 1
ATOM 789 O O . PHE A 1 84 ? 57.563 3.094 36.135 1.00 27.57 84 PHE A O 1
ATOM 798 N N . LYS A 1 85 ? 59.338 1.736 36.116 1.00 25.55 85 LYS A N 1
ATOM 799 C CA . LYS A 1 85 ? 59.113 1.325 37.498 1.00 24.74 85 LYS A CA 1
ATOM 800 C C . LYS A 1 85 ? 60.380 1.273 38.347 1.00 24.39 85 LYS A C 1
ATOM 801 O O . LYS A 1 85 ? 61.479 1.070 37.840 1.00 23.56 85 LYS A O 1
ATOM 811 N N . VAL A 1 86 ? 60.205 1.501 39.645 1.00 23.69 86 VAL A N 1
ATOM 812 C CA . VAL A 1 86 ? 61.293 1.423 40.610 1.00 22.67 86 VAL A CA 1
ATOM 813 C C . VAL A 1 86 ? 60.716 0.759 41.850 1.00 23.23 86 VAL A C 1
ATOM 814 O O . VAL A 1 86 ? 59.743 1.244 42.422 1.00 24.99 8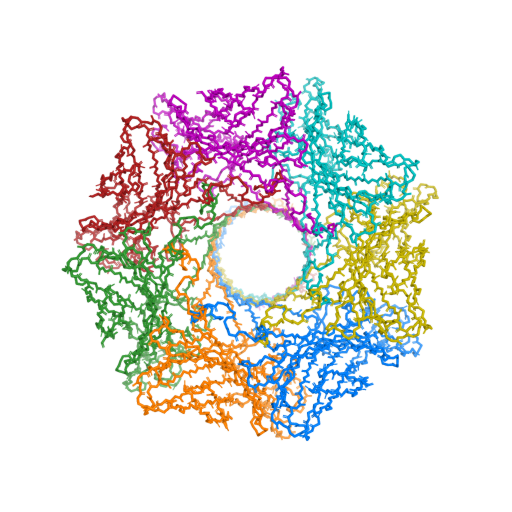6 VAL A O 1
ATOM 819 N N . GLN A 1 87 ? 61.295 -0.378 42.226 1.00 24.06 87 GLN A N 1
ATOM 820 C CA . GLN A 1 87 ? 60.854 -1.146 43.386 1.00 24.46 87 GLN A CA 1
ATOM 821 C C . GLN A 1 87 ? 61.979 -1.387 44.353 1.00 24.06 87 GLN A C 1
ATOM 822 O O . GLN A 1 87 ? 63.127 -1.517 43.956 1.00 24.99 87 GLN A O 1
ATOM 831 N N . LEU A 1 88 ? 61.629 -1.468 45.627 1.00 23.99 88 LEU A N 1
ATOM 832 C CA . LEU A 1 88 ? 62.586 -1.759 46.674 1.00 23.28 88 LEU A CA 1
ATOM 833 C C . LEU A 1 88 ? 61.979 -2.937 47.383 1.00 22.84 88 LEU A C 1
ATOM 834 O O . LEU A 1 88 ? 60.777 -2.968 47.610 1.00 23.44 88 LEU A O 1
ATOM 840 N N . GLN A 1 89 ? 62.804 -3.907 47.752 1.00 25.40 89 GLN A N 1
ATOM 841 C CA . GLN A 1 89 ? 62.277 -5.108 48.371 1.00 25.78 89 GLN A CA 1
ATOM 842 C C . GLN A 1 89 ? 63.174 -5.813 49.382 1.00 25.34 89 GLN A C 1
ATOM 843 O O . GLN A 1 89 ? 64.256 -6.269 49.043 1.00 25.01 89 GLN A O 1
ATOM 852 N N . LEU A 1 90 ? 62.699 -5.903 50.620 1.00 25.74 90 LEU A N 1
ATOM 853 C CA . LEU A 1 90 ? 63.407 -6.581 51.707 1.00 27.12 90 LEU A CA 1
ATOM 854 C C . LEU A 1 90 ? 63.054 -8.073 51.793 1.00 29.82 90 LEU A C 1
ATOM 855 O O . LEU A 1 90 ? 61.877 -8.419 51.728 1.00 30.47 90 LEU A O 1
ATOM 861 N N . PRO A 1 91 ? 64.065 -8.976 51.856 1.00 32.57 91 PRO A N 1
ATOM 862 C CA . PRO A 1 91 ? 63.757 -10.405 51.963 1.00 36.47 91 PRO A CA 1
ATOM 863 C C . PRO A 1 91 ? 62.868 -10.599 53.177 1.00 40.22 91 PRO A C 1
ATOM 864 O O . PRO A 1 91 ? 62.983 -9.866 54.164 1.00 42.17 91 PRO A O 1
ATOM 868 N N . ASP A 1 92 ? 61.962 -11.563 53.096 1.00 42.94 92 ASP A N 1
ATOM 869 C CA . ASP A 1 92 ? 61.023 -11.795 54.185 1.00 45.74 92 ASP A CA 1
ATOM 870 C C . ASP A 1 92 ? 61.596 -12.016 55.585 1.00 45.36 92 ASP A C 1
ATOM 871 O O . ASP A 1 92 ? 60.968 -11.640 56.588 1.00 44.35 92 ASP A O 1
ATOM 877 N N . ASN A 1 93 ? 62.803 -12.570 55.654 1.00 44.64 93 ASN A N 1
ATOM 878 C CA . ASN A 1 93 ? 63.447 -12.810 56.940 1.00 44.59 93 ASN A CA 1
ATOM 879 C C . ASN A 1 93 ? 64.011 -11.551 57.621 1.00 43.32 93 ASN A C 1
ATOM 880 O O . ASN A 1 93 ? 64.250 -11.562 58.827 1.00 44.47 93 ASN A O 1
ATOM 888 N N . GLU A 1 94 ? 64.159 -10.452 56.882 1.00 40.77 94 GLU A N 1
ATOM 889 C CA . GLU A 1 94 ? 64.695 -9.223 57.467 1.00 38.34 94 GLU A CA 1
ATOM 890 C C . GLU A 1 94 ? 63.761 -8.700 58.549 1.00 36.99 94 GLU A C 1
ATOM 891 O O . GLU A 1 94 ? 62.544 -8.855 58.447 1.00 37.41 94 GLU A O 1
ATOM 898 N N . VAL A 1 95 ? 64.333 -8.127 59.609 1.00 34.64 95 VAL A N 1
ATOM 899 C CA . VAL A 1 95 ? 63.529 -7.564 60.694 1.00 31.45 95 VAL A CA 1
ATOM 900 C C . VAL A 1 95 ? 63.298 -6.053 60.497 1.00 30.07 95 VAL A C 1
ATOM 901 O O . VAL A 1 95 ? 62.507 -5.429 61.204 1.00 30.67 95 VAL A O 1
ATOM 906 N N . ALA A 1 96 ? 63.998 -5.470 59.533 1.00 26.46 96 ALA A N 1
ATOM 907 C CA . ALA A 1 96 ? 63.832 -4.059 59.208 1.00 24.40 96 ALA A CA 1
ATOM 908 C C . ALA A 1 96 ? 62.527 -3.944 58.418 1.00 22.46 96 ALA A C 1
ATOM 909 O O . ALA A 1 96 ? 62.103 -4.890 57.739 1.00 21.45 96 ALA A O 1
ATOM 912 N N . GLN A 1 97 ? 61.882 -2.793 58.496 1.00 20.85 97 GLN A N 1
ATOM 913 C CA . GLN A 1 97 ? 60.631 -2.628 57.783 1.00 19.17 97 GLN A CA 1
ATOM 914 C C . GLN A 1 97 ? 60.604 -1.342 57.002 1.00 19.98 97 GLN A C 1
ATOM 915 O O . GLN A 1 97 ? 61.344 -0.403 57.296 1.00 18.83 97 GLN A O 1
ATOM 924 N N . ILE A 1 98 ? 59.731 -1.304 55.999 1.00 20.55 98 ILE A N 1
ATOM 925 C CA . ILE A 1 98 ? 59.525 -0.106 55.195 1.00 21.26 98 ILE A CA 1
ATOM 926 C C . ILE A 1 98 ? 58.554 0.700 56.046 1.00 21.96 98 ILE A C 1
ATOM 927 O O . ILE A 1 98 ? 57.495 0.232 56.440 1.00 23.38 98 ILE A O 1
ATOM 933 N N . SER A 1 99 ? 58.956 1.911 56.359 1.00 21.12 99 SER A N 1
ATOM 934 C CA . SER A 1 99 ? 58.195 2.753 57.234 1.00 20.90 99 SER A CA 1
ATOM 935 C C . SER A 1 99 ? 57.415 3.854 56.556 1.00 19.48 99 SER A C 1
ATOM 936 O O . SER A 1 99 ? 56.261 4.113 56.876 1.00 20.92 99 SER A O 1
ATOM 941 N N . ASP A 1 100 ? 58.063 4.534 55.640 1.00 19.31 100 ASP A N 1
ATOM 942 C CA . ASP A 1 100 ? 57.427 5.639 54.973 1.00 17.96 100 ASP A CA 1
ATOM 943 C C . ASP A 1 100 ? 57.973 5.631 53.564 1.00 17.10 100 ASP A C 1
ATOM 944 O O . ASP A 1 100 ? 58.884 4.866 53.265 1.00 16.28 100 ASP A O 1
ATOM 950 N N . TYR A 1 101 ? 57.394 6.444 52.691 1.00 16.46 101 TYR A N 1
ATOM 951 C CA . TYR A 1 101 ? 57.791 6.505 51.293 1.00 15.27 101 TYR A CA 1
ATOM 952 C C . TYR A 1 101 ? 57.238 7.800 50.716 1.00 16.73 101 TYR A C 1
ATOM 953 O O . TYR A 1 101 ? 56.290 8.369 51.240 1.00 17.40 101 TYR A O 1
ATOM 964 N N . TYR A 1 102 ? 57.838 8.278 49.641 1.00 17.68 102 TYR A N 1
ATOM 965 C CA . TYR A 1 102 ? 57.402 9.527 49.037 1.00 19.13 102 TYR A CA 1
ATOM 966 C C . TYR A 1 102 ? 57.929 9.609 47.610 1.00 18.58 102 TYR A C 1
ATOM 967 O O . TYR A 1 102 ? 59.071 9.267 47.345 1.00 20.74 102 TYR A O 1
ATOM 978 N N . PRO A 1 103 ? 57.106 10.079 46.669 1.00 17.73 103 PRO A N 1
ATOM 979 C CA . PRO A 1 103 ? 55.733 10.562 46.776 1.00 18.54 103 PRO A CA 1
ATOM 980 C C . PRO A 1 103 ? 54.691 9.464 46.950 1.00 18.78 103 PRO A C 1
ATOM 981 O O . PRO A 1 103 ? 54.972 8.285 46.779 1.00 20.91 103 PRO A O 1
ATOM 985 N N . ARG A 1 104 ? 53.479 9.887 47.285 1.00 19.30 104 ARG A N 1
ATOM 986 C CA . ARG A 1 104 ? 52.347 9.000 47.486 1.00 19.23 104 ARG A CA 1
ATOM 987 C C . ARG A 1 104 ? 51.260 9.386 46.485 1.00 19.32 104 ARG A C 1
ATOM 988 O O . ARG A 1 104 ? 51.443 10.307 45.696 1.00 19.02 104 ARG A O 1
ATOM 1002 N N . ASN A 1 105 ? 50.143 8.669 46.483 1.00 20.28 105 ASN A N 1
ATOM 1003 C CA . ASN A 1 105 ? 49.074 8.985 45.540 1.00 22.43 105 ASN A CA 1
ATOM 1004 C C . ASN A 1 105 ? 48.237 10.192 45.951 1.00 23.98 105 ASN A C 1
ATOM 1005 O O . ASN A 1 105 ? 47.903 10.371 47.118 1.00 24.15 105 ASN A O 1
ATOM 1013 N N . SER A 1 106 ? 47.930 11.062 45.002 1.00 25.08 106 SER A N 1
ATOM 1014 C CA . SER A 1 106 ? 47.107 12.213 45.338 1.00 27.17 106 SER A CA 1
ATOM 1015 C C . SER A 1 106 ? 45.711 12.118 44.723 1.00 26.97 106 SER A C 1
ATOM 1016 O O . SER A 1 106 ? 45.503 11.419 43.729 1.00 28.61 106 SER A O 1
ATOM 1021 N N . ILE A 1 107 ? 44.758 12.768 45.382 1.00 25.99 107 ILE A N 1
ATOM 1022 C CA . ILE A 1 107 ? 43.370 12.807 44.959 1.00 25.71 107 ILE A CA 1
ATOM 1023 C C . ILE A 1 107 ? 43.254 13.820 43.826 1.00 26.89 107 ILE A C 1
ATOM 1024 O O . ILE A 1 107 ? 43.669 14.959 43.972 1.00 26.75 107 ILE A O 1
ATOM 1030 N N . ASP A 1 108 ? 42.730 13.400 42.682 1.00 28.33 108 ASP A N 1
ATOM 1031 C CA . ASP A 1 108 ? 42.584 14.308 41.558 1.00 30.17 108 ASP A CA 1
ATOM 1032 C C . ASP A 1 108 ? 41.332 15.121 41.702 1.00 29.28 108 ASP A C 1
ATOM 1033 O O . ASP A 1 108 ? 40.410 14.725 42.388 1.00 27.65 108 ASP A O 1
ATOM 1039 N N . THR A 1 109 ? 41.308 16.274 41.057 1.00 29.49 109 THR A N 1
ATOM 1040 C CA . THR A 1 109 ? 40.151 17.145 41.114 1.00 30.91 109 THR A CA 1
ATOM 1041 C C . THR A 1 109 ? 39.744 17.539 39.708 1.00 30.17 109 THR A C 1
ATOM 1042 O O . THR A 1 109 ? 40.472 17.301 38.759 1.00 29.96 109 THR A O 1
ATOM 1048 N N . LYS A 1 110 ? 38.568 18.134 39.578 1.00 30.00 110 LYS A N 1
ATOM 1049 C CA . LYS A 1 110 ? 38.075 18.585 38.281 1.00 30.84 110 LYS A CA 1
ATOM 1050 C C . LYS A 1 110 ? 37.202 19.803 38.527 1.00 32.31 110 LYS A C 1
ATOM 1051 O O . LYS A 1 110 ? 36.786 20.080 39.663 1.00 32.11 110 LYS A O 1
ATOM 1061 N N . GLU A 1 111 ? 36.933 20.539 37.458 1.00 33.56 111 GLU A N 1
ATOM 1062 C CA . GLU A 1 111 ? 36.108 21.723 37.560 1.00 34.37 111 GLU A CA 1
ATOM 1063 C C . GLU A 1 111 ? 34.818 21.526 36.814 1.00 33.32 111 GLU A C 1
ATOM 1064 O O . GLU A 1 111 ? 34.814 21.205 35.637 1.00 30.25 111 GLU A O 1
ATOM 1071 N N . TYR A 1 112 ? 33.722 21.752 37.517 1.00 35.15 112 TYR A N 1
ATOM 1072 C CA . TYR A 1 112 ? 32.398 21.619 36.948 1.00 37.20 112 TYR A CA 1
ATOM 1073 C C . TYR A 1 112 ? 31.711 22.970 36.900 1.00 37.06 112 TYR A C 1
ATOM 1074 O O . TYR A 1 112 ? 31.916 23.813 37.768 1.00 36.45 112 TYR A O 1
ATOM 1085 N N . MET A 1 113 ? 30.930 23.192 35.853 1.00 38.35 113 MET A N 1
ATOM 1086 C CA . MET A 1 113 ? 30.180 24.430 35.745 1.00 40.39 113 MET A CA 1
ATOM 1087 C C . MET A 1 113 ? 28.936 24.375 34.875 1.00 40.23 113 MET A C 1
ATOM 1088 O O . MET A 1 113 ? 28.985 24.005 33.707 1.00 40.48 113 MET A O 1
ATOM 1094 N N . SER A 1 114 ? 27.817 24.725 35.496 1.00 39.41 114 SER A N 1
ATOM 1095 C CA . SER A 1 114 ? 26.524 24.731 34.848 1.00 38.82 114 SER A CA 1
ATOM 1096 C C . SER A 1 114 ? 26.149 26.141 34.436 1.00 38.76 114 SER A C 1
ATOM 1097 O O . SER A 1 114 ? 26.517 27.106 35.096 1.00 36.79 114 SER A O 1
ATOM 1102 N N . THR A 1 115 ? 25.398 26.256 33.349 1.00 39.72 115 THR A N 1
ATOM 1103 C CA . THR A 1 115 ? 24.958 27.556 32.860 1.00 39.73 115 THR A CA 1
ATOM 1104 C C . THR A 1 115 ? 23.498 27.518 32.405 1.00 39.14 115 THR A C 1
ATOM 1105 O O . THR A 1 115 ? 23.063 26.595 31.714 1.00 38.74 115 THR A O 1
ATOM 1111 N N . LEU A 1 116 ? 22.744 28.526 32.819 1.00 38.85 116 LEU A N 1
ATOM 1112 C CA . LEU A 1 116 ? 21.346 28.633 32.458 1.00 38.13 116 LEU A CA 1
ATOM 1113 C C . LEU A 1 116 ? 21.128 30.042 31.948 1.00 37.85 116 LEU A C 1
ATOM 1114 O O . LEU A 1 116 ? 21.224 31.021 32.695 1.00 36.89 116 LEU A O 1
ATOM 1120 N N . THR A 1 117 ? 20.813 30.126 30.665 1.00 37.41 117 THR A N 1
ATOM 1121 C CA . THR A 1 117 ? 20.561 31.398 30.025 1.00 38.23 117 THR A CA 1
ATOM 1122 C C . THR A 1 117 ? 19.190 31.350 29.343 1.00 38.40 117 THR A C 1
ATOM 1123 O O . THR A 1 117 ? 18.709 30.278 28.962 1.00 38.48 117 THR A O 1
ATOM 1129 N N . TYR A 1 118 ? 18.568 32.510 29.185 1.00 38.95 118 TYR A N 1
ATOM 1130 C CA . TYR A 1 118 ? 17.270 32.591 28.544 1.00 40.52 118 TYR A CA 1
ATOM 1131 C C . TYR A 1 118 ? 17.020 33.988 28.033 1.00 43.23 118 TYR A C 1
ATOM 1132 O O . TYR A 1 118 ? 17.273 34.967 28.726 1.00 44.42 118 TYR A O 1
ATOM 1143 N N . GLY A 1 119 ? 16.513 34.080 26.811 1.00 46.49 119 GLY A N 1
ATOM 1144 C CA . GLY A 1 119 ? 16.254 35.387 26.231 1.00 49.88 119 GLY A CA 1
ATOM 1145 C C . GLY A 1 119 ? 14.943 35.573 25.496 1.00 51.45 119 GLY A C 1
ATOM 1146 O O . GLY A 1 119 ? 14.138 34.656 25.365 1.00 52.74 119 GLY A O 1
ATOM 1148 N N . PHE A 1 120 ? 14.729 36.789 25.029 1.00 53.09 120 PHE A N 1
ATOM 1149 C CA . PHE A 1 120 ? 13.519 37.124 24.318 1.00 55.73 120 PHE A CA 1
ATOM 1150 C C . PHE A 1 120 ? 13.899 38.098 23.215 1.00 57.46 120 PHE A C 1
ATOM 1151 O O . PHE A 1 120 ? 14.861 38.862 23.360 1.00 57.99 120 PHE A O 1
ATOM 1160 N N . ASN A 1 121 ? 13.147 38.083 22.115 1.00 58.78 121 ASN A N 1
ATOM 1161 C CA . ASN A 1 121 ? 13.410 39.004 21.007 1.00 59.78 121 ASN A CA 1
ATOM 1162 C C . ASN A 1 121 ? 12.152 39.316 20.205 1.00 60.38 121 ASN A C 1
ATOM 1163 O O . ASN A 1 121 ? 11.230 38.504 20.130 1.00 59.89 121 ASN A O 1
ATOM 1171 N N . GLY A 1 122 ? 12.115 40.527 19.660 1.00 61.36 122 GLY A N 1
ATOM 1172 C CA . GLY A 1 122 ? 10.990 40.966 18.857 1.00 62.67 122 GLY A CA 1
ATOM 1173 C C . GLY A 1 122 ? 11.503 41.574 17.565 1.00 63.25 122 GLY A C 1
ATOM 1174 O O . GLY A 1 122 ? 12.420 42.399 17.591 1.00 64.27 122 GLY A O 1
ATOM 1176 N N . ASN A 1 123 ? 10.905 41.186 16.439 1.00 63.80 123 ASN A N 1
ATOM 1177 C CA . ASN A 1 123 ? 11.328 41.685 15.134 1.00 64.69 123 ASN A CA 1
ATOM 1178 C C . ASN A 1 123 ? 10.189 42.235 14.271 1.00 65.25 123 ASN A C 1
ATOM 1179 O O . ASN A 1 123 ? 9.271 41.499 13.903 1.00 65.96 123 ASN A O 1
ATOM 1187 N N . VAL A 1 124 ? 10.263 43.522 13.940 1.00 65.66 124 VAL A N 1
ATOM 1188 C CA . VAL A 1 124 ? 9.263 44.159 13.085 1.00 65.34 124 VAL A CA 1
ATOM 1189 C C . VAL A 1 124 ? 9.763 44.119 11.642 1.00 65.45 124 VAL A C 1
ATOM 1190 O O . VAL A 1 124 ? 10.960 44.276 11.376 1.00 64.77 124 VAL A O 1
ATOM 1195 N N . THR A 1 125 ? 8.836 43.868 10.723 1.00 65.84 125 THR A N 1
ATOM 1196 C CA . THR A 1 125 ? 9.158 43.766 9.304 1.00 66.18 125 THR A CA 1
ATOM 1197 C C . THR A 1 125 ? 8.262 44.696 8.480 1.00 67.36 125 THR A C 1
ATOM 1198 O O . THR A 1 125 ? 7.211 45.149 8.956 1.00 67.69 125 THR A O 1
ATOM 1204 N N . GLY A 1 126 ? 8.689 44.971 7.248 1.00 68.01 126 GLY A N 1
ATOM 1205 C CA . GLY A 1 126 ? 7.935 45.831 6.354 1.00 68.67 126 GLY A CA 1
ATOM 1206 C C . GLY A 1 126 ? 8.649 45.936 5.020 1.00 69.47 126 GLY A C 1
ATOM 1207 O O . GLY A 1 126 ? 9.783 45.456 4.898 1.00 70.20 126 GLY A O 1
ATOM 1209 N N . ASP A 1 127 ? 8.002 46.546 4.021 1.00 70.09 127 ASP A N 1
ATOM 1210 C CA . ASP A 1 127 ? 8.602 46.716 2.682 1.00 70.01 127 ASP A CA 1
ATOM 1211 C C . ASP A 1 127 ? 7.933 47.835 1.873 1.00 70.18 127 ASP A C 1
ATOM 1212 O O . ASP A 1 127 ? 6.936 48.420 2.315 1.00 70.71 127 ASP A O 1
ATOM 1218 N N . ASP A 1 128 ? 8.442 48.080 0.665 1.00 69.92 128 ASP A N 1
ATOM 1219 C CA . ASP A 1 128 ? 7.889 49.123 -0.199 1.00 70.07 128 ASP A CA 1
ATOM 1220 C C . ASP A 1 128 ? 6.410 48.890 -0.549 1.00 70.50 128 ASP A C 1
ATOM 1221 O O . ASP A 1 128 ? 5.651 49.844 -0.750 1.00 70.98 128 ASP A O 1
ATOM 1227 N N . THR A 1 129 ? 5.988 47.629 -0.584 1.00 70.43 129 THR A N 1
ATOM 1228 C CA . THR A 1 129 ? 4.595 47.323 -0.882 1.00 70.44 129 THR A CA 1
ATOM 1229 C C . THR A 1 129 ? 3.709 47.582 0.353 1.00 70.33 129 THR A C 1
ATOM 1230 O O . THR A 1 129 ? 2.609 47.030 0.459 1.00 69.72 129 THR A O 1
ATOM 1236 N N . GLY A 1 130 ? 4.216 48.390 1.289 1.00 70.26 130 GLY A N 1
ATOM 1237 C CA . GLY A 1 130 ? 3.487 48.737 2.499 1.00 69.57 130 GLY A CA 1
ATOM 1238 C C . GLY A 1 130 ? 3.181 47.594 3.450 1.00 69.41 130 GLY A C 1
ATOM 1239 O O . GLY A 1 130 ? 2.428 47.765 4.415 1.00 69.68 130 GLY A O 1
ATOM 1241 N N . LYS A 1 131 ? 3.762 46.428 3.189 1.00 69.16 131 LYS A N 1
ATOM 1242 C CA . LYS A 1 131 ? 3.541 45.260 4.031 1.00 68.05 131 LYS A CA 1
ATOM 1243 C C . LYS A 1 131 ? 4.155 45.415 5.429 1.00 67.30 131 LYS A C 1
ATOM 1244 O O . LYS A 1 131 ? 5.061 46.231 5.637 1.00 67.25 131 LYS A O 1
ATOM 1254 N N . ILE A 1 132 ? 3.600 44.668 6.384 1.00 66.84 132 ILE A N 1
ATOM 1255 C CA . ILE A 1 132 ? 4.049 44.659 7.773 1.00 66.61 132 ILE A CA 1
ATOM 1256 C C . ILE A 1 132 ? 4.108 43.220 8.292 1.00 67.55 132 ILE A C 1
ATOM 1257 O O . ILE A 1 132 ? 3.189 42.416 8.067 1.00 67.65 132 ILE A O 1
ATOM 1263 N N . GLY A 1 133 ? 5.207 42.913 8.981 1.00 68.46 133 GLY A N 1
ATOM 1264 C CA . GLY A 1 133 ? 5.423 41.593 9.552 1.00 68.18 133 GLY A CA 1
ATOM 1265 C C . GLY A 1 133 ? 5.816 41.705 11.016 1.00 67.93 133 GLY A C 1
ATOM 1266 O O . GLY A 1 133 ? 6.012 42.817 11.527 1.00 67.95 133 GLY A O 1
ATOM 1268 N N . GLY A 1 134 ? 5.952 40.559 11.681 1.00 67.02 134 GLY A N 1
ATOM 1269 C CA . GLY A 1 134 ? 6.310 40.551 13.091 1.00 65.66 134 GLY A CA 1
ATOM 1270 C C . GLY A 1 134 ? 6.916 39.233 13.541 1.00 64.25 134 GLY A C 1
ATOM 1271 O O . GLY A 1 134 ? 6.868 38.240 12.807 1.00 64.26 134 GLY A O 1
ATOM 1273 N N . LEU A 1 135 ? 7.490 39.223 14.744 1.00 63.02 135 LEU A N 1
ATOM 1274 C CA . LEU A 1 135 ? 8.110 38.019 15.286 1.00 60.82 135 LEU A CA 1
ATOM 1275 C C . LEU A 1 135 ? 8.505 38.151 16.754 1.00 59.27 135 LEU A C 1
ATOM 1276 O O . LEU A 1 135 ? 9.233 39.069 17.133 1.00 58.89 135 LEU A O 1
ATOM 1282 N N . ILE A 1 136 ? 8.018 37.222 17.570 1.00 57.85 136 ILE A N 1
ATOM 1283 C CA . ILE A 1 136 ? 8.325 37.214 18.995 1.00 56.97 136 ILE A CA 1
ATOM 1284 C C . ILE A 1 136 ? 8.920 35.880 19.424 1.00 57.06 136 ILE A C 1
ATOM 1285 O O . ILE A 1 136 ? 8.198 34.892 19.616 1.00 57.94 136 ILE A O 1
ATOM 1291 N N . GLY A 1 137 ? 10.244 35.862 19.578 1.00 55.56 137 GLY A N 1
ATOM 1292 C CA . GLY A 1 137 ? 10.931 34.650 19.991 1.00 53.40 137 GLY A CA 1
ATOM 1293 C C . GLY A 1 137 ? 11.285 34.604 21.469 1.00 52.15 137 GLY A C 1
ATOM 1294 O O . GLY A 1 137 ? 11.231 35.615 22.186 1.00 51.85 137 GLY A O 1
ATOM 1296 N N . ALA A 1 138 ? 11.614 33.407 21.931 1.00 50.80 138 ALA A N 1
ATOM 1297 C CA . ALA A 1 138 ? 12.009 33.182 23.311 1.00 50.28 138 ALA A CA 1
ATOM 1298 C C . ALA A 1 138 ? 12.888 31.952 23.260 1.00 51.06 138 ALA A C 1
ATOM 1299 O O . ALA A 1 138 ? 12.805 31.162 22.317 1.00 52.05 138 ALA A O 1
ATOM 1302 N N . ASN A 1 139 ? 13.773 31.806 24.236 1.00 50.79 139 ASN A N 1
ATOM 1303 C CA . ASN A 1 139 ? 14.663 30.654 24.245 1.00 50.14 139 ASN A CA 1
ATOM 1304 C C . ASN A 1 139 ? 15.221 30.326 25.620 1.00 49.49 139 ASN A C 1
ATOM 1305 O O . ASN A 1 139 ? 15.022 31.061 26.589 1.00 48.84 139 ASN A O 1
ATOM 1313 N N . VAL A 1 140 ? 15.884 29.178 25.688 1.00 48.58 140 VAL A N 1
ATOM 1314 C CA . VAL A 1 140 ? 16.509 28.670 26.902 1.00 47.49 140 VAL A CA 1
ATOM 1315 C C . VAL A 1 140 ? 17.560 27.679 26.413 1.00 45.99 140 VAL A C 1
ATOM 1316 O O . VAL A 1 140 ? 17.456 27.149 25.305 1.00 45.95 140 VAL A O 1
ATOM 1321 N N . SER A 1 141 ? 18.602 27.479 27.206 1.00 44.86 141 SER A N 1
ATOM 1322 C CA . SER A 1 141 ? 19.656 26.537 26.864 1.00 44.00 141 SER A CA 1
ATOM 1323 C C . SER A 1 141 ? 20.457 26.281 28.113 1.00 42.86 141 SER A C 1
ATOM 1324 O O . SER A 1 141 ? 20.840 27.226 28.798 1.00 43.13 141 SER A O 1
ATOM 1329 N N . ILE A 1 142 ? 20.610 25.008 28.465 1.00 41.72 142 ILE A N 1
ATOM 1330 C CA . ILE A 1 142 ? 21.367 24.631 29.649 1.00 40.93 142 ILE A CA 1
ATOM 1331 C C . ILE A 1 142 ? 22.697 23.968 29.291 1.00 41.01 142 ILE A C 1
ATOM 1332 O O . ILE A 1 142 ? 22.729 22.912 28.660 1.00 43.15 142 ILE A O 1
ATOM 1338 N N . GLY A 1 143 ? 23.796 24.606 29.680 1.00 39.38 143 GLY A N 1
ATOM 1339 C CA . GLY A 1 143 ? 25.108 24.058 29.393 1.00 37.79 143 GLY A CA 1
ATOM 1340 C C . GLY A 1 143 ? 25.782 23.501 30.628 1.00 36.32 143 GLY A C 1
ATOM 1341 O O . GLY A 1 143 ? 25.397 23.789 31.755 1.00 34.92 143 GLY A O 1
ATOM 1343 N N . HIS A 1 144 ? 26.769 22.650 30.404 1.00 34.96 144 HIS A N 1
ATOM 1344 C CA . HIS A 1 144 ? 27.535 22.047 31.474 1.00 34.76 144 HIS A CA 1
ATOM 1345 C C . HIS A 1 144 ? 28.928 21.895 30.922 1.00 35.72 144 HIS A C 1
ATOM 1346 O O . HIS A 1 144 ? 29.097 21.516 29.768 1.00 37.71 144 HIS A O 1
ATOM 1355 N N . THR A 1 145 ? 29.934 22.260 31.701 1.00 34.30 145 THR A N 1
ATOM 1356 C CA . THR A 1 145 ? 31.296 22.088 31.232 1.00 32.60 145 THR A CA 1
ATOM 1357 C C . THR A 1 145 ? 32.149 21.491 32.330 1.00 30.80 145 THR A C 1
ATOM 1358 O O . THR A 1 145 ? 31.922 21.744 33.509 1.00 27.83 145 THR A O 1
ATOM 1364 N N . LEU A 1 146 ? 33.100 20.663 31.913 1.00 30.66 146 LEU A N 1
ATOM 1365 C CA . LEU A 1 146 ? 33.994 19.939 32.806 1.00 30.19 146 LEU A CA 1
ATOM 1366 C C . LEU A 1 146 ? 35.430 20.206 32.403 1.00 29.77 146 LEU A C 1
ATOM 1367 O O . LEU A 1 146 ? 35.805 19.987 31.253 1.00 29.67 146 LEU A O 1
ATOM 1373 N N . LYS A 1 147 ? 36.241 20.639 33.361 1.00 30.12 147 LYS A N 1
ATOM 1374 C CA . LYS A 1 147 ? 37.636 20.952 33.094 1.00 30.41 147 LYS A CA 1
ATOM 1375 C C . LYS A 1 147 ? 38.580 20.204 34.023 1.00 29.11 147 LYS A C 1
ATOM 1376 O O . LYS A 1 147 ? 38.386 20.158 35.230 1.00 29.34 147 LYS A O 1
ATOM 1386 N N . TYR A 1 148 ? 39.615 19.618 33.446 1.00 30.34 148 TYR A N 1
ATOM 1387 C CA . TYR A 1 148 ? 40.589 18.872 34.217 1.00 31.07 148 TYR A CA 1
ATOM 1388 C C . TYR A 1 148 ? 41.916 18.779 33.487 1.00 30.99 148 TYR A C 1
ATOM 1389 O O . TYR A 1 148 ? 41.968 18.866 32.263 1.00 30.86 148 TYR A O 1
ATOM 1400 N N . VAL A 1 149 ? 42.996 18.617 34.245 1.00 31.54 149 VAL A N 1
ATOM 1401 C CA . VAL A 1 149 ? 44.327 18.514 33.662 1.00 30.92 149 VAL A CA 1
ATOM 1402 C C . VAL A 1 149 ? 44.715 17.061 33.471 1.00 30.96 149 VAL A C 1
ATOM 1403 O O . VAL A 1 149 ? 44.347 16.208 34.273 1.00 29.94 149 VAL A O 1
ATOM 1408 N N . GLN A 1 150 ? 45.469 16.798 32.405 1.00 32.52 150 GLN A N 1
ATOM 1409 C CA . GLN A 1 150 ? 45.923 15.459 32.052 1.00 33.15 150 GLN A CA 1
ATOM 1410 C C . GLN A 1 150 ? 47.431 15.404 31.793 1.00 31.96 150 GLN A C 1
ATOM 1411 O O . GLN A 1 150 ? 47.932 15.936 30.798 1.00 31.61 150 GLN A O 1
ATOM 1420 N N . PRO A 1 151 ? 48.181 14.771 32.703 1.00 30.29 151 PRO A N 1
ATOM 1421 C CA . PRO A 1 151 ? 49.634 14.636 32.564 1.00 28.22 151 PRO A CA 1
ATOM 1422 C C . PRO A 1 151 ? 49.950 13.607 31.489 1.00 26.70 151 PRO A C 1
ATOM 1423 O O . PRO A 1 151 ? 49.196 12.662 31.305 1.00 26.20 151 PRO A O 1
ATOM 1427 N N . ASP A 1 152 ? 51.055 13.785 30.776 1.00 26.60 152 ASP A N 1
ATOM 1428 C CA . ASP A 1 152 ? 51.430 12.834 29.734 1.00 26.05 152 ASP A CA 1
ATOM 1429 C C . ASP A 1 152 ? 51.647 11.482 30.362 1.00 25.14 152 ASP A C 1
ATOM 1430 O O . ASP A 1 152 ? 51.353 10.465 29.743 1.00 25.74 152 ASP A O 1
ATOM 1436 N N . PHE A 1 153 ? 52.165 11.472 31.587 1.00 24.50 153 PHE A N 1
ATOM 1437 C CA . PHE A 1 153 ? 52.416 10.229 32.322 1.00 23.63 153 PHE A CA 1
ATOM 1438 C C . PHE A 1 153 ? 51.947 10.471 33.753 1.00 23.98 153 PHE A C 1
ATOM 1439 O O . PHE A 1 153 ? 51.959 11.609 34.216 1.00 25.56 153 PHE A O 1
ATOM 1448 N N . LYS A 1 154 ? 51.579 9.398 34.453 1.00 23.99 154 LYS A N 1
ATOM 1449 C CA . LYS A 1 154 ? 51.137 9.459 35.855 1.00 24.04 154 LYS A CA 1
ATOM 1450 C C . LYS A 1 154 ? 52.144 8.745 36.757 1.00 24.97 154 LYS A C 1
ATOM 1451 O O . LYS A 1 154 ? 52.600 7.661 36.425 1.00 23.33 154 LYS A O 1
ATOM 1461 N N . THR A 1 155 ? 52.449 9.324 37.916 1.00 25.44 155 THR A N 1
ATOM 1462 C CA . THR A 1 155 ? 53.370 8.693 38.875 1.00 24.65 155 THR A CA 1
ATOM 1463 C C . THR A 1 155 ? 52.493 8.073 39.962 1.00 23.92 155 THR A C 1
ATOM 1464 O O . THR A 1 155 ? 51.843 8.784 40.729 1.00 24.75 155 THR A O 1
ATOM 1470 N N . ILE A 1 156 ? 52.486 6.752 40.053 1.00 23.04 156 ILE A N 1
ATOM 1471 C CA . ILE A 1 156 ? 51.636 6.083 41.034 1.00 24.84 156 ILE A CA 1
ATOM 1472 C C . ILE A 1 156 ? 52.425 5.317 42.077 1.00 24.56 156 ILE A C 1
ATOM 1473 O O . ILE A 1 156 ? 53.346 4.593 41.736 1.00 26.49 156 ILE A O 1
ATOM 1479 N N . LEU A 1 157 ? 52.098 5.500 43.348 1.00 24.40 157 LEU A N 1
ATOM 1480 C CA . LEU A 1 157 ? 52.767 4.735 44.387 1.00 24.44 157 LEU A CA 1
ATOM 1481 C C . LEU A 1 157 ? 52.008 3.411 44.477 1.00 23.44 157 LEU A C 1
ATOM 1482 O O . LEU A 1 157 ? 50.811 3.399 44.706 1.00 23.15 157 LEU A O 1
ATOM 1488 N N . GLU A 1 158 ? 52.686 2.302 44.240 1.00 25.56 158 GLU A N 1
ATOM 1489 C CA . GLU A 1 158 ? 52.032 1.003 44.323 1.00 28.36 158 GLU A CA 1
ATOM 1490 C C . GLU A 1 158 ? 51.910 0.547 45.761 1.00 29.13 158 GLU A C 1
ATOM 1491 O O . GLU A 1 158 ? 52.824 0.720 46.557 1.00 30.71 158 GLU A O 1
ATOM 1498 N N . SER A 1 159 ? 50.786 -0.090 46.062 1.00 30.35 159 SER A N 1
ATOM 1499 C CA . SER A 1 159 ? 50.467 -0.596 47.385 1.00 28.00 159 SER A CA 1
ATOM 1500 C C . SER A 1 159 ? 51.639 -1.243 48.100 1.00 26.14 159 SER A C 1
ATOM 1501 O O . SER A 1 159 ? 52.075 -2.336 47.742 1.00 25.29 159 SER A O 1
ATOM 1506 N N . PRO A 1 160 ? 52.166 -0.559 49.126 1.00 25.82 160 PRO A N 1
ATOM 1507 C CA . PRO A 1 160 ? 53.295 -0.980 49.943 1.00 25.82 160 PRO A CA 1
ATOM 1508 C C . PRO A 1 160 ? 52.946 -1.965 51.041 1.00 23.66 160 PRO A C 1
ATOM 1509 O O . PRO A 1 160 ? 51.809 -2.042 51.481 1.00 25.33 160 PRO A O 1
ATOM 1513 N N . THR A 1 161 ? 53.955 -2.699 51.485 1.00 22.61 161 THR A N 1
ATOM 1514 C CA . THR A 1 161 ? 53.814 -3.627 52.581 1.00 23.61 161 THR A CA 1
ATOM 1515 C C . THR A 1 161 ? 54.999 -3.237 53.456 1.00 23.69 161 THR A C 1
ATOM 1516 O O . THR A 1 161 ? 55.661 -2.255 53.174 1.00 25.80 161 THR A O 1
ATOM 1522 N N . ASP A 1 162 ? 55.303 -3.983 54.509 1.00 24.93 162 ASP A N 1
ATOM 1523 C CA . ASP A 1 162 ? 56.463 -3.618 55.316 1.00 23.91 162 ASP A CA 1
ATOM 1524 C C . ASP A 1 162 ? 57.776 -4.189 54.815 1.00 23.64 162 ASP A C 1
ATOM 1525 O O . ASP A 1 162 ? 58.815 -3.946 55.419 1.00 23.65 162 ASP A O 1
ATOM 1531 N N . LYS A 1 163 ? 57.746 -4.911 53.692 1.00 22.65 163 LYS A N 1
ATOM 1532 C CA . LYS A 1 163 ? 58.957 -5.495 53.113 1.00 21.64 163 LYS A CA 1
ATOM 1533 C C . LYS A 1 163 ? 59.194 -5.021 51.688 1.00 22.12 163 LYS A C 1
ATOM 1534 O O . LYS A 1 163 ? 60.229 -5.317 51.131 1.00 23.50 163 LYS A O 1
ATOM 1544 N N . LYS A 1 164 ? 58.251 -4.306 51.083 1.00 22.29 164 LYS A N 1
ATOM 1545 C CA . LYS A 1 164 ? 58.458 -3.804 49.721 1.00 23.78 164 LYS A CA 1
ATOM 1546 C C . LYS A 1 164 ? 57.634 -2.580 49.352 1.00 23.48 164 LYS A C 1
ATOM 1547 O O . LYS A 1 164 ? 56.501 -2.429 49.787 1.00 24.89 164 LYS A O 1
ATOM 1557 N N . VAL A 1 165 ? 58.203 -1.715 48.528 1.00 21.08 165 VAL A N 1
ATOM 1558 C CA . VAL A 1 165 ? 57.508 -0.518 48.092 1.00 19.75 165 VAL A CA 1
ATOM 1559 C C . VAL A 1 165 ? 57.918 -0.304 46.648 1.00 20.24 165 VAL A C 1
ATOM 1560 O O . VAL A 1 165 ? 58.920 -0.851 46.207 1.00 23.53 165 VAL A O 1
ATOM 1565 N N . GLY A 1 166 ? 57.134 0.437 45.881 1.00 20.95 166 GLY A N 1
ATOM 1566 C CA . GLY A 1 166 ? 57.510 0.660 44.498 1.00 20.14 166 GLY A CA 1
ATOM 1567 C C . GLY A 1 166 ? 56.644 1.705 43.848 1.00 19.85 166 GLY A C 1
ATOM 1568 O O . GLY A 1 166 ? 55.606 2.056 44.389 1.00 19.50 166 GLY A O 1
ATOM 1570 N N . TRP A 1 167 ? 57.098 2.232 42.717 1.00 21.07 167 TRP A N 1
ATOM 1571 C CA . TRP A 1 167 ? 56.367 3.256 41.980 1.00 19.81 167 TRP A CA 1
ATOM 1572 C C . TRP A 1 167 ? 56.321 2.858 40.524 1.00 21.19 167 TRP A C 1
ATOM 1573 O O . TRP A 1 167 ? 57.139 2.069 40.058 1.00 22.58 167 TRP A O 1
ATOM 1586 N N . LYS A 1 168 ? 55.361 3.418 39.808 1.00 21.54 168 LYS A N 1
ATOM 1587 C CA . LYS A 1 168 ? 55.256 3.198 38.383 1.00 21.50 168 LYS A CA 1
ATOM 1588 C C . LYS A 1 168 ? 54.775 4.482 37.750 1.00 21.67 168 LYS A C 1
ATOM 1589 O O . LYS A 1 168 ? 53.847 5.102 38.240 1.00 21.57 168 LYS A O 1
ATOM 1599 N N . VAL A 1 169 ? 55.518 4.977 36.775 1.00 23.59 169 VAL A N 1
ATOM 1600 C CA . VAL A 1 169 ? 55.095 6.172 36.071 1.00 25.92 169 VAL A CA 1
ATOM 1601 C C . VAL A 1 169 ? 54.692 5.629 34.707 1.00 26.89 169 VAL A C 1
ATOM 1602 O O . VAL A 1 169 ? 55.521 5.134 33.947 1.00 28.67 169 VAL A O 1
ATOM 1607 N N . ILE A 1 170 ? 53.377 5.582 34.507 1.00 25.80 170 ILE A N 1
ATOM 1608 C CA . ILE A 1 170 ? 52.766 5.042 33.304 1.00 26.00 170 ILE A CA 1
ATOM 1609 C C . ILE A 1 170 ? 52.253 6.055 32.294 1.00 25.81 170 ILE A C 1
ATOM 1610 O O . ILE A 1 170 ? 51.783 7.133 32.645 1.00 25.52 170 ILE A O 1
ATOM 1616 N N . PHE A 1 171 ? 52.305 5.666 31.030 1.00 25.10 171 PHE A N 1
ATOM 1617 C CA . PHE A 1 171 ? 51.824 6.502 29.941 1.00 24.57 171 PHE A CA 1
ATOM 1618 C C . PHE A 1 171 ? 50.326 6.757 30.114 1.00 24.90 171 PHE A C 1
ATOM 1619 O O . PHE A 1 171 ? 49.542 5.818 30.264 1.00 28.15 171 PHE A O 1
ATOM 1628 N N . ASN A 1 172 ? 49.941 8.026 30.148 1.00 23.77 172 ASN A N 1
ATOM 1629 C CA . ASN A 1 172 ? 48.540 8.389 30.311 1.00 25.55 172 ASN A CA 1
ATOM 1630 C C . ASN A 1 172 ? 47.950 8.573 28.914 1.00 26.80 172 ASN A C 1
ATOM 1631 O O . ASN A 1 172 ? 47.218 7.708 28.425 1.00 27.11 172 ASN A O 1
ATOM 1639 N N . ASN A 1 173 ? 48.246 9.722 28.304 1.00 27.85 173 ASN A N 1
ATOM 1640 C CA . ASN A 1 173 ? 47.843 10.057 26.940 1.00 28.79 173 ASN A CA 1
ATOM 1641 C C . ASN A 1 173 ? 48.777 11.138 26.423 1.00 30.73 173 ASN A C 1
ATOM 1642 O O . ASN A 1 173 ? 49.675 11.561 27.141 1.00 31.07 173 ASN A O 1
ATOM 1650 N N . MET A 1 174 ? 48.582 11.587 25.189 1.00 32.25 174 MET A N 1
ATOM 1651 C CA . MET A 1 174 ? 49.488 12.566 24.615 1.00 32.46 174 MET A CA 1
ATOM 1652 C C . MET A 1 174 ? 48.905 13.166 23.344 1.00 32.14 174 MET A C 1
ATOM 1653 O O . MET A 1 174 ? 48.202 12.493 22.600 1.00 32.18 174 MET A O 1
ATOM 1659 N N . VAL A 1 175 ? 49.206 14.433 23.097 1.00 32.13 175 VAL A N 1
ATOM 1660 C CA . VAL A 1 175 ? 48.735 15.106 21.894 1.00 33.57 175 VAL A CA 1
ATOM 1661 C C . VAL A 1 175 ? 49.674 14.852 20.703 1.00 35.09 175 VAL A C 1
ATOM 1662 O O . VAL A 1 175 ? 50.900 14.942 20.829 1.00 36.31 175 VAL A O 1
ATOM 1667 N N . ASN A 1 176 ? 49.095 14.532 19.548 1.00 37.38 176 ASN A N 1
ATOM 1668 C CA . ASN A 1 176 ? 49.862 14.259 18.327 1.00 39.07 176 ASN A CA 1
ATOM 1669 C C . ASN A 1 176 ? 49.565 15.358 17.307 1.00 40.21 176 ASN A C 1
ATOM 1670 O O . ASN A 1 176 ? 48.450 15.458 16.795 1.00 40.55 176 ASN A O 1
ATOM 1678 N N . GLN A 1 177 ? 50.555 16.200 17.032 1.00 42.98 177 GLN A N 1
ATOM 1679 C CA . GLN A 1 177 ? 50.383 17.301 16.080 1.00 45.78 177 GLN A CA 1
ATOM 1680 C C . GLN A 1 177 ? 49.095 18.111 16.267 1.00 45.65 177 GLN A C 1
ATOM 1681 O O . GLN A 1 177 ? 48.263 18.235 15.360 1.00 44.53 177 GLN A O 1
ATOM 1690 N N . ASN A 1 178 ? 48.956 18.618 17.491 1.00 46.18 178 ASN A N 1
ATOM 1691 C CA . ASN A 1 178 ? 47.849 19.459 17.943 1.00 48.91 178 ASN A CA 1
ATOM 1692 C C . ASN A 1 178 ? 46.509 18.792 18.175 1.00 50.41 178 ASN A C 1
ATOM 1693 O O . ASN A 1 178 ? 45.604 19.395 18.763 1.00 49.45 178 ASN A O 1
ATOM 1701 N N . TRP A 1 179 ? 46.388 17.534 17.775 1.00 52.22 179 TRP A N 1
ATOM 1702 C CA . TRP A 1 179 ? 45.129 16.849 17.982 1.00 54.00 179 TRP A CA 1
ATOM 1703 C C . TRP A 1 179 ? 45.198 15.616 18.869 1.00 52.18 179 TRP A C 1
ATOM 1704 O O . TRP A 1 179 ? 46.270 15.085 19.151 1.00 51.53 179 TRP A O 1
ATOM 1717 N N . GLY A 1 180 ? 44.035 15.227 19.369 1.00 49.82 180 GLY A N 1
ATOM 1718 C CA . GLY A 1 180 ? 43.932 14.085 20.241 1.00 47.21 180 GLY A CA 1
ATOM 1719 C C . GLY A 1 180 ? 43.309 14.575 21.525 1.00 46.66 180 GLY A C 1
ATOM 1720 O O . GLY A 1 180 ? 42.380 15.377 21.483 1.00 47.85 180 GLY A O 1
ATOM 1722 N N . PRO A 1 181 ? 43.847 14.191 22.688 1.00 45.51 181 PRO A N 1
ATOM 1723 C CA . PRO A 1 181 ? 45.012 13.325 22.871 1.00 44.01 181 PRO A CA 1
ATOM 1724 C C . PRO A 1 181 ? 44.768 11.894 22.423 1.00 42.96 181 PRO A C 1
ATOM 1725 O O . PRO A 1 181 ? 43.688 11.542 21.952 1.00 43.22 181 PRO A O 1
ATOM 1729 N N . TYR A 1 182 ? 45.781 11.065 22.599 1.00 41.06 182 TYR A N 1
ATOM 1730 C CA . TYR A 1 182 ? 45.703 9.668 22.217 1.00 39.91 182 TYR A CA 1
ATOM 1731 C C . TYR A 1 182 ? 46.328 8.797 23.297 1.00 39.50 182 TYR A C 1
ATOM 1732 O O . TYR A 1 182 ? 47.395 9.112 23.821 1.00 41.16 182 TYR A O 1
ATOM 1743 N N . ASP A 1 183 ? 45.650 7.721 23.662 1.00 38.65 183 ASP A N 1
ATOM 1744 C CA . ASP A 1 183 ? 46.215 6.814 24.640 1.00 37.64 183 ASP A CA 1
ATOM 1745 C C . ASP A 1 183 ? 46.323 5.419 24.035 1.00 38.11 183 ASP A C 1
ATOM 1746 O O . ASP A 1 183 ? 45.957 5.213 22.877 1.00 38.72 183 ASP A O 1
ATOM 1752 N N . ARG A 1 184 ? 46.804 4.456 24.814 1.00 36.77 184 ARG A N 1
ATOM 1753 C CA . ARG A 1 184 ? 46.993 3.105 24.309 1.00 35.86 184 ARG A CA 1
ATOM 1754 C C . ARG A 1 184 ? 45.744 2.429 23.773 1.00 36.01 184 ARG A C 1
ATOM 1755 O O . ARG A 1 184 ? 45.834 1.443 23.043 1.00 38.11 184 ARG A O 1
ATOM 1769 N N . ASP A 1 185 ? 44.590 3.009 24.067 1.00 36.02 185 ASP A N 1
ATOM 1770 C CA . ASP A 1 185 ? 43.326 2.437 23.638 1.00 37.31 185 ASP A CA 1
ATOM 1771 C C . ASP A 1 185 ? 42.610 3.174 22.519 1.00 38.64 185 ASP A C 1
ATOM 1772 O O . ASP A 1 185 ? 41.577 2.708 22.042 1.00 38.16 185 ASP A O 1
ATOM 1778 N N . SER A 1 186 ? 43.145 4.315 22.100 1.00 41.71 186 SER A N 1
ATOM 1779 C CA . SER A 1 186 ? 42.528 5.086 21.029 1.00 44.75 186 SER A CA 1
ATOM 1780 C C . SER A 1 186 ? 42.291 4.215 19.815 1.00 47.36 186 SER A C 1
ATOM 1781 O O . SER A 1 186 ? 43.197 3.503 19.379 1.00 47.65 186 SER A O 1
ATOM 1786 N N . TRP A 1 187 ? 41.050 4.195 19.333 1.00 51.13 187 TRP A N 1
ATOM 1787 C CA . TRP A 1 187 ? 40.721 3.403 18.155 1.00 53.44 187 TRP A CA 1
ATOM 1788 C C . TRP A 1 187 ? 39.764 4.085 17.198 1.00 54.12 187 TRP A C 1
ATOM 1789 O O . TRP A 1 187 ? 38.721 4.612 17.586 1.00 54.96 187 TRP A O 1
ATOM 1802 N N . ASN A 1 188 ? 40.137 4.004 15.926 1.00 54.52 188 ASN A N 1
ATOM 1803 C CA . ASN A 1 188 ? 39.414 4.589 14.814 1.00 54.14 188 ASN A CA 1
ATOM 1804 C C . ASN A 1 188 ? 39.243 3.476 13.777 1.00 54.93 188 ASN A C 1
ATOM 1805 O O . ASN A 1 188 ? 40.169 2.697 13.526 1.00 53.84 188 ASN A O 1
ATOM 1813 N N . PRO A 1 189 ? 38.039 3.376 13.183 1.00 55.94 189 PRO A N 1
ATOM 1814 C CA . PRO A 1 189 ? 37.710 2.365 12.172 1.00 56.32 189 PRO A CA 1
ATOM 1815 C C . PRO A 1 189 ? 38.566 2.442 10.902 1.00 56.57 189 PRO A C 1
ATOM 1816 O O . PRO A 1 189 ? 38.957 1.410 10.341 1.00 56.43 189 PRO A O 1
ATOM 1820 N N . VAL A 1 190 ? 38.859 3.663 10.463 1.00 56.51 190 VAL A N 1
ATOM 1821 C CA . VAL A 1 190 ? 39.662 3.898 9.264 1.00 56.21 190 VAL A CA 1
ATOM 1822 C C . VAL A 1 190 ? 41.148 3.720 9.536 1.00 54.84 190 VAL A C 1
ATOM 1823 O O . VAL A 1 190 ? 41.810 2.890 8.914 1.00 53.79 190 VAL A O 1
ATOM 1828 N N . TYR A 1 191 ? 41.649 4.521 10.475 1.00 54.33 191 TYR A N 1
ATOM 1829 C CA . TYR A 1 191 ? 43.054 4.557 10.843 1.00 54.33 191 TYR A CA 1
ATOM 1830 C C . TYR A 1 191 ? 43.522 3.691 12.006 1.00 53.34 191 TYR A C 1
ATOM 1831 O O . TYR A 1 191 ? 44.715 3.417 12.111 1.00 52.66 191 TYR A O 1
ATOM 1842 N N . GLY A 1 192 ? 42.611 3.269 12.878 1.00 52.22 192 GLY A N 1
ATOM 1843 C CA . GLY A 1 192 ? 43.016 2.438 14.000 1.00 49.95 192 GLY A CA 1
ATOM 1844 C C . GLY A 1 192 ? 43.514 3.254 15.179 1.00 48.44 192 GLY A C 1
ATOM 1845 O O . GLY A 1 192 ? 42.722 3.909 15.847 1.00 47.57 192 GLY A O 1
ATOM 1847 N N . ASN A 1 193 ? 44.813 3.207 15.460 1.00 47.65 193 ASN A N 1
ATOM 1848 C CA . ASN A 1 193 ? 45.377 3.986 16.568 1.00 46.05 193 ASN A CA 1
ATOM 1849 C C . ASN A 1 193 ? 46.394 4.989 16.013 1.00 44.77 193 ASN A C 1
ATOM 1850 O O . ASN A 1 193 ? 47.468 4.612 15.537 1.00 44.97 193 ASN A O 1
ATOM 1858 N N . GLN A 1 194 ? 46.050 6.270 16.088 1.00 42.65 194 GLN A N 1
ATOM 1859 C CA . GLN A 1 194 ? 46.900 7.320 15.566 1.00 40.40 194 GLN A CA 1
ATOM 1860 C C . GLN A 1 194 ? 47.921 7.886 16.546 1.00 38.71 194 GLN A C 1
ATOM 1861 O O . GLN A 1 194 ? 48.501 8.934 16.277 1.00 38.75 194 GLN A O 1
ATOM 1870 N N . LEU A 1 195 ? 48.175 7.185 17.649 1.00 37.48 195 LEU A N 1
ATOM 1871 C CA . LEU A 1 195 ? 49.126 7.649 18.664 1.00 36.47 195 LEU A CA 1
ATOM 1872 C C . LEU A 1 195 ? 50.439 8.227 18.129 1.00 37.61 195 LEU A C 1
ATOM 1873 O O . LEU A 1 195 ? 50.718 9.405 18.350 1.00 37.54 195 LEU A O 1
ATOM 1879 N N . PHE A 1 196 ? 51.243 7.411 17.445 1.00 38.60 196 PHE A N 1
ATOM 1880 C CA . PHE A 1 196 ? 52.528 7.872 16.913 1.00 38.42 196 PHE A CA 1
ATOM 1881 C C . PHE A 1 196 ? 52.580 7.965 15.393 1.00 38.91 196 PHE A C 1
ATOM 1882 O O . PHE A 1 196 ? 53.619 7.726 14.780 1.00 37.61 196 PHE A O 1
ATOM 1891 N N . MET A 1 197 ? 51.473 8.372 14.790 1.00 40.40 197 MET A N 1
ATOM 1892 C CA . MET A 1 197 ? 51.407 8.486 13.341 1.00 41.14 197 MET A CA 1
ATOM 1893 C C . MET A 1 197 ? 51.769 9.888 12.870 1.00 42.91 197 MET A C 1
ATOM 1894 O O . MET A 1 197 ? 51.218 10.875 13.350 1.00 43.44 197 MET A O 1
ATOM 1900 N N . LYS A 1 198 ? 52.704 9.971 11.929 1.00 43.89 198 LYS A N 1
ATOM 1901 C CA . LYS A 1 198 ? 53.114 11.254 11.394 1.00 44.85 198 LYS A CA 1
ATOM 1902 C C . LYS A 1 198 ? 52.066 11.789 10.404 1.00 46.96 198 LYS A C 1
ATOM 1903 O O . LYS A 1 198 ? 51.683 12.965 10.495 1.00 47.18 198 LYS A O 1
ATOM 1913 N N . THR A 1 199 ? 51.629 10.941 9.457 1.00 48.75 199 THR A N 1
ATOM 1914 C CA . THR A 1 199 ? 50.601 11.293 8.449 1.00 50.41 199 THR A CA 1
ATOM 1915 C C . THR A 1 199 ? 49.621 10.142 8.211 1.00 52.57 199 THR A C 1
ATOM 1916 O O . THR A 1 199 ? 49.975 8.975 8.354 1.00 53.22 199 THR A O 1
ATOM 1922 N N . ARG A 1 200 ? 48.403 10.486 7.795 1.00 55.44 200 ARG A N 1
ATOM 1923 C CA . ARG A 1 200 ? 47.334 9.516 7.541 1.00 56.87 200 ARG A CA 1
ATOM 1924 C C . ARG A 1 200 ? 47.379 8.812 6.187 1.00 57.24 200 ARG A C 1
ATOM 1925 O O . ARG A 1 200 ? 46.970 7.658 6.072 1.00 56.03 200 ARG A O 1
ATOM 1939 N N . ASN A 1 201 ? 47.861 9.512 5.163 1.00 58.97 201 ASN A N 1
ATOM 1940 C CA . ASN A 1 201 ? 47.917 8.962 3.803 1.00 60.25 201 ASN A CA 1
ATOM 1941 C C . ASN A 1 201 ? 49.246 9.241 3.067 1.00 60.28 201 ASN A C 1
ATOM 1942 O O . ASN A 1 201 ? 49.298 9.209 1.834 1.00 59.54 201 ASN A O 1
ATOM 1950 N N . GLY A 1 202 ? 50.300 9.547 3.823 1.00 60.43 202 GLY A N 1
ATOM 1951 C CA . GLY A 1 202 ? 51.603 9.814 3.227 1.00 60.90 202 GLY A CA 1
ATOM 1952 C C . GLY A 1 202 ? 52.162 8.573 2.555 1.00 60.93 202 GLY A C 1
ATOM 1953 O O . GLY A 1 202 ? 51.971 7.453 3.034 1.00 60.41 202 GLY A O 1
ATOM 1955 N N . SER A 1 203 ? 52.852 8.759 1.441 1.00 61.79 203 SER A N 1
ATOM 1956 C CA . SER A 1 203 ? 53.394 7.614 0.733 1.00 63.19 203 SER A CA 1
ATOM 1957 C C . SER A 1 203 ? 54.897 7.445 0.917 1.00 62.09 203 SER A C 1
ATOM 1958 O O . SER A 1 203 ? 55.673 7.646 -0.026 1.00 63.77 203 SER A O 1
ATOM 1963 N N . MET A 1 204 ? 55.305 7.053 2.124 1.00 59.62 204 MET A N 1
ATOM 1964 C CA . MET A 1 204 ? 56.722 6.837 2.412 1.00 57.19 204 MET A CA 1
ATOM 1965 C C . MET A 1 204 ? 56.888 5.390 2.841 1.00 55.15 204 MET A C 1
ATOM 1966 O O . MET A 1 204 ? 56.023 4.555 2.589 1.00 54.09 204 MET A O 1
ATOM 1972 N N . LYS A 1 205 ? 58.037 5.087 3.431 1.00 53.16 205 LYS A N 1
ATOM 1973 C CA . LYS A 1 205 ? 58.298 3.759 3.970 1.00 52.03 205 LYS A CA 1
ATOM 1974 C C . LYS A 1 205 ? 57.467 3.799 5.265 1.00 49.85 205 LYS A C 1
ATOM 1975 O O . LYS A 1 205 ? 57.228 4.880 5.810 1.00 48.96 205 LYS A O 1
ATOM 1985 N N . ALA A 1 206 ? 56.956 2.660 5.718 1.00 48.59 206 ALA A N 1
ATOM 1986 C CA . ALA A 1 206 ? 56.170 2.648 6.951 1.00 46.88 206 ALA A CA 1
ATOM 1987 C C . ALA A 1 206 ? 57.012 3.180 8.115 1.00 46.45 206 ALA A C 1
ATOM 1988 O O . ALA A 1 206 ? 56.494 3.824 9.026 1.00 47.77 206 ALA A O 1
ATOM 1991 N N . ALA A 1 207 ? 58.322 2.959 8.024 1.00 44.57 207 ALA A N 1
ATOM 1992 C CA . ALA A 1 207 ? 59.278 3.370 9.044 1.00 42.89 207 ALA A CA 1
ATOM 1993 C C . ALA A 1 207 ? 59.540 4.868 9.121 1.00 42.00 207 ALA A C 1
ATOM 1994 O O . ALA A 1 207 ? 60.207 5.332 10.040 1.00 41.95 207 ALA A O 1
ATOM 1997 N N . ASP A 1 208 ? 59.052 5.623 8.144 1.00 42.91 208 ASP A N 1
ATOM 1998 C CA . ASP A 1 208 ? 59.241 7.071 8.141 1.00 43.62 208 ASP A CA 1
ATOM 1999 C C . ASP A 1 208 ? 57.940 7.773 8.482 1.00 42.81 208 ASP A C 1
ATOM 2000 O O . ASP A 1 208 ? 57.878 8.999 8.509 1.00 43.20 208 ASP A O 1
ATOM 2006 N N . ASN A 1 209 ? 56.898 6.997 8.742 1.00 40.06 209 ASN A N 1
ATOM 2007 C CA . ASN A 1 209 ? 55.618 7.580 9.069 1.00 38.63 209 ASN A CA 1
ATOM 2008 C C . ASN A 1 209 ? 55.345 7.617 10.580 1.00 38.45 209 ASN A C 1
ATOM 2009 O O . ASN A 1 209 ? 54.207 7.818 11.010 1.00 40.10 209 ASN A O 1
ATOM 2017 N N . PHE A 1 210 ? 56.381 7.381 11.384 1.00 36.76 210 PHE A N 1
ATOM 2018 C CA . PHE A 1 210 ? 56.260 7.422 12.848 1.00 36.64 210 PHE A CA 1
ATOM 2019 C C . PHE A 1 210 ? 56.586 8.851 13.275 1.00 36.60 210 PHE A C 1
ATOM 2020 O O . PHE A 1 210 ? 57.438 9.488 12.662 1.00 36.44 210 PHE A O 1
ATOM 2029 N N . LEU A 1 211 ? 55.926 9.341 14.326 1.00 37.99 211 LEU A N 1
ATOM 2030 C CA . LEU A 1 211 ? 56.133 10.710 14.842 1.00 38.29 211 LEU A CA 1
ATOM 2031 C C . LEU A 1 211 ? 57.589 10.997 15.227 1.00 38.91 211 LEU A C 1
ATOM 2032 O O . LEU A 1 211 ? 58.310 10.096 15.659 1.00 41.28 211 LEU A O 1
ATOM 2038 N N . ASP A 1 212 ? 58.022 12.243 15.029 1.00 37.48 212 ASP A N 1
ATOM 2039 C CA . ASP A 1 212 ? 59.380 12.682 15.392 1.00 36.00 212 ASP A CA 1
ATOM 2040 C C . ASP A 1 212 ? 59.399 12.629 16.927 1.00 35.19 212 ASP A C 1
ATOM 2041 O O . ASP A 1 212 ? 58.515 13.210 17.569 1.00 34.54 212 ASP A O 1
ATOM 2047 N N . PRO A 1 213 ? 60.373 11.910 17.535 1.00 34.77 213 PRO A N 1
ATOM 2048 C CA . PRO A 1 213 ? 60.437 11.823 18.997 1.00 35.35 213 PRO A CA 1
ATOM 2049 C C . PRO A 1 213 ? 60.643 13.190 19.636 1.00 35.19 213 PRO A C 1
ATOM 2050 O O . PRO A 1 213 ? 60.414 13.360 20.827 1.00 36.29 213 PRO A O 1
ATOM 2054 N N . ASN A 1 214 ? 61.055 14.164 18.829 1.00 35.23 214 ASN A N 1
ATOM 2055 C CA . ASN A 1 214 ? 61.257 15.519 19.309 1.00 34.98 214 ASN A CA 1
ATOM 2056 C C . ASN A 1 214 ? 59.914 16.192 19.507 1.00 34.22 214 ASN A C 1
ATOM 2057 O O . ASN A 1 214 ? 59.799 17.150 20.268 1.00 34.29 214 ASN A O 1
ATOM 2065 N N . LYS A 1 215 ? 58.908 15.678 18.801 1.00 34.96 215 LYS A N 1
ATOM 2066 C CA . LYS A 1 215 ? 57.530 16.188 18.853 1.00 35.38 215 LYS A CA 1
ATOM 2067 C C . LYS A 1 215 ? 56.605 15.364 19.752 1.00 34.76 215 LYS A C 1
ATOM 2068 O O . LYS A 1 215 ? 55.383 15.533 19.715 1.00 35.85 215 LYS A O 1
ATOM 2078 N N . ALA A 1 216 ? 57.177 14.428 20.499 1.00 33.51 216 ALA A N 1
ATOM 2079 C CA . ALA A 1 216 ? 56.406 13.592 21.414 1.00 31.03 216 ALA A CA 1
ATOM 2080 C C . ALA A 1 216 ? 56.974 13.868 22.797 1.00 29.86 216 ALA A C 1
ATOM 2081 O O . ALA A 1 216 ? 57.904 14.664 22.923 1.00 29.21 216 ALA A O 1
ATOM 2084 N N . SER A 1 217 ? 56.400 13.257 23.833 1.00 29.19 217 SER A N 1
ATOM 2085 C CA . SER A 1 217 ? 56.888 13.442 25.203 1.00 28.17 217 SER A CA 1
ATOM 2086 C C . SER A 1 217 ? 58.325 12.959 25.294 1.00 28.83 217 SER A C 1
ATOM 2087 O O . SER A 1 217 ? 58.606 11.809 24.951 1.00 29.76 217 SER A O 1
ATOM 2092 N N . SER A 1 218 ? 59.223 13.804 25.809 1.00 29.17 218 SER A N 1
ATOM 2093 C CA . SER A 1 218 ? 60.645 13.440 25.907 1.00 29.54 218 SER A CA 1
ATOM 2094 C C . SER A 1 218 ? 60.955 12.235 26.776 1.00 27.60 218 SER A C 1
ATOM 2095 O O . SER A 1 218 ? 62.068 11.715 26.728 1.00 28.16 218 SER A O 1
ATOM 2100 N N . LEU A 1 219 ? 59.997 11.813 27.594 1.00 25.80 219 LEU A N 1
ATOM 2101 C CA . LEU A 1 219 ? 60.199 10.643 28.433 1.00 26.38 219 LEU A CA 1
ATOM 2102 C C . LEU A 1 219 ? 60.257 9.412 27.550 1.00 27.07 219 LEU A C 1
ATOM 2103 O O . LEU A 1 219 ? 60.938 8.443 27.880 1.00 27.68 219 LEU A O 1
ATOM 2109 N N . LEU A 1 220 ? 59.560 9.468 26.413 1.00 27.30 220 LEU A N 1
ATOM 2110 C CA . LEU A 1 220 ? 59.511 8.362 25.453 1.00 26.68 220 LEU A CA 1
ATOM 2111 C C . LEU A 1 220 ? 60.871 8.003 24.865 1.00 26.37 220 LEU A C 1
ATOM 2112 O O . LEU A 1 220 ? 61.191 6.815 24.695 1.00 26.73 220 LEU A O 1
ATOM 2118 N N . SER A 1 221 ? 61.674 9.026 24.583 1.00 26.54 221 SER A N 1
ATOM 2119 C CA . SER A 1 221 ? 62.998 8.830 24.020 1.00 26.13 221 SER A CA 1
ATOM 2120 C C . SER A 1 221 ? 64.140 8.968 25.020 1.00 26.20 221 SER A C 1
ATOM 2121 O O . SER A 1 221 ? 64.738 7.973 25.404 1.00 26.88 221 SER A O 1
ATOM 2126 N N . SER A 1 222 ? 64.423 10.191 25.461 1.00 26.88 222 SER A N 1
ATOM 2127 C CA . SER A 1 222 ? 65.518 10.451 26.396 1.00 25.93 222 SER A CA 1
ATOM 2128 C C . SER A 1 222 ? 65.428 9.701 27.707 1.00 26.28 222 SER A C 1
ATOM 2129 O O . SER A 1 222 ? 66.441 9.291 28.262 1.00 26.57 222 SER A O 1
ATOM 2134 N N . GLY A 1 223 ? 64.229 9.553 28.240 1.00 25.23 223 GLY A N 1
ATOM 2135 C CA . GLY A 1 223 ? 64.122 8.810 29.475 1.00 24.73 223 GLY A CA 1
ATOM 2136 C C . GLY A 1 223 ? 63.533 9.527 30.663 1.00 24.04 223 GLY A C 1
ATOM 2137 O O . GLY A 1 223 ? 63.319 10.736 30.655 1.00 23.94 223 GLY A O 1
ATOM 2139 N N . PHE A 1 224 ? 63.294 8.750 31.708 1.00 23.01 224 PHE A N 1
ATOM 2140 C CA . PHE A 1 224 ? 62.719 9.241 32.935 1.00 22.33 224 PHE A CA 1
ATOM 2141 C C . PHE A 1 224 ? 63.733 9.205 34.086 1.00 21.32 224 PHE A C 1
ATOM 2142 O O . PHE A 1 224 ? 64.485 8.243 34.228 1.00 20.61 224 PHE A O 1
ATOM 2151 N N . SER A 1 225 ? 63.758 10.258 34.900 1.00 20.60 225 SER A N 1
ATOM 2152 C CA . SER A 1 225 ? 64.647 10.321 36.062 1.00 21.61 225 SER A CA 1
ATOM 2153 C C . SER A 1 225 ? 63.877 10.136 37.381 1.00 22.55 225 SER A C 1
ATOM 2154 O O . SER A 1 225 ? 63.198 11.065 37.832 1.00 22.61 225 SER A O 1
ATOM 2159 N N . PRO A 1 226 ? 63.945 8.930 38.000 1.00 22.47 226 PRO A N 1
ATOM 2160 C CA . PRO A 1 226 ? 63.248 8.681 39.269 1.00 21.09 226 PRO A CA 1
ATOM 2161 C C . PRO A 1 226 ? 63.836 9.528 40.403 1.00 21.68 226 PRO A C 1
ATOM 2162 O O . PRO A 1 226 ? 64.992 9.910 40.366 1.00 22.45 226 PRO A O 1
ATOM 2166 N N . ASP A 1 227 ? 63.034 9.835 41.405 1.00 22.38 227 ASP A N 1
ATOM 2167 C CA . ASP A 1 227 ? 63.516 10.568 42.567 1.00 23.32 227 ASP A CA 1
ATOM 2168 C C . ASP A 1 227 ? 62.561 10.237 43.678 1.00 21.77 227 ASP A C 1
ATOM 2169 O O . ASP A 1 227 ? 61.802 11.071 44.133 1.00 20.95 227 ASP A O 1
ATOM 2175 N N . PHE A 1 228 ? 62.600 8.988 44.095 1.00 19.95 228 PHE A N 1
ATOM 2176 C CA . PHE A 1 228 ? 61.725 8.493 45.122 1.00 19.88 228 PHE A CA 1
ATOM 2177 C C . PHE A 1 228 ? 62.473 8.350 46.426 1.00 20.23 228 PHE A C 1
ATOM 2178 O O . PHE A 1 228 ? 63.672 8.156 46.410 1.00 22.11 228 PHE A O 1
ATOM 2187 N N . ALA A 1 229 ? 61.757 8.430 47.543 1.00 21.20 229 ALA A N 1
ATOM 2188 C CA . ALA A 1 229 ? 62.331 8.328 48.878 1.00 21.72 229 ALA A CA 1
ATOM 2189 C C . ALA A 1 229 ? 61.648 7.219 49.650 1.00 21.84 229 ALA A C 1
ATOM 2190 O O . ALA A 1 229 ? 60.443 7.188 49.725 1.00 20.02 229 ALA A O 1
ATOM 2193 N N . THR A 1 230 ? 62.435 6.330 50.248 1.00 22.15 230 THR A N 1
ATOM 2194 C CA . THR A 1 230 ? 61.928 5.210 51.045 1.00 20.43 230 THR A CA 1
ATOM 2195 C C . THR A 1 230 ? 62.652 5.294 52.375 1.00 19.63 230 THR A C 1
ATOM 2196 O O . THR A 1 230 ? 63.856 5.447 52.399 1.00 19.13 230 THR A O 1
ATOM 2202 N N . VAL A 1 231 ? 61.935 5.301 53.485 1.00 18.74 231 VAL A N 1
ATOM 2203 C CA . VAL A 1 231 ? 62.650 5.288 54.751 1.00 19.20 231 VAL A CA 1
ATOM 2204 C C . VAL A 1 231 ? 62.431 3.949 55.434 1.00 19.16 231 VAL A C 1
ATOM 2205 O O . VAL A 1 231 ? 61.310 3.486 55.559 1.00 19.41 231 VAL A O 1
ATOM 2210 N N . ILE A 1 232 ? 63.534 3.267 55.724 1.00 19.23 232 ILE A N 1
ATOM 2211 C CA . ILE A 1 232 ? 63.507 1.960 56.376 1.00 21.85 232 ILE A CA 1
ATOM 2212 C C . ILE A 1 232 ? 63.827 2.129 57.845 1.00 23.23 232 ILE A C 1
ATOM 2213 O O . ILE A 1 232 ? 64.669 2.942 58.176 1.00 22.87 232 ILE A O 1
ATOM 2219 N N . THR A 1 233 ? 63.165 1.372 58.718 1.00 24.31 233 THR A N 1
ATOM 2220 C CA . THR A 1 233 ? 63.460 1.438 60.147 1.00 24.84 233 THR A CA 1
ATOM 2221 C C . THR A 1 233 ? 64.090 0.129 60.642 1.00 24.07 233 THR A C 1
ATOM 2222 O O . THR A 1 233 ? 63.919 -0.940 60.039 1.00 24.38 233 THR A O 1
ATOM 2228 N N . MET A 1 234 ? 64.816 0.221 61.751 1.00 24.71 234 MET A N 1
ATOM 2229 C CA . MET A 1 234 ? 65.469 -0.936 62.327 1.00 25.05 234 MET A CA 1
ATOM 2230 C C . MET A 1 234 ? 65.540 -0.836 63.840 1.00 26.13 234 MET A C 1
ATOM 2231 O O . MET A 1 234 ? 65.898 0.200 64.394 1.00 26.46 234 MET A O 1
ATOM 2237 N N . ASP A 1 235 ? 65.264 -1.950 64.502 1.00 27.27 235 ASP A N 1
ATOM 2238 C CA . ASP A 1 235 ? 65.298 -2.039 65.962 1.00 28.56 235 ASP A CA 1
ATOM 2239 C C . ASP A 1 235 ? 66.743 -1.967 66.458 1.00 28.07 235 ASP A C 1
ATOM 2240 O O . ASP A 1 235 ? 67.622 -2.610 65.902 1.00 28.50 235 ASP A O 1
ATOM 2246 N N . ARG A 1 236 ? 67.000 -1.170 67.482 1.00 29.60 236 ARG A N 1
ATOM 2247 C CA . ARG A 1 236 ? 68.353 -1.061 68.001 1.00 31.09 236 ARG A CA 1
ATOM 2248 C C . ARG A 1 236 ? 68.783 -2.340 68.704 1.00 33.29 236 ARG A C 1
ATOM 2249 O O . ARG A 1 236 ? 69.972 -2.625 68.792 1.00 34.08 236 ARG A O 1
ATOM 2263 N N . LYS A 1 237 ? 67.806 -3.121 69.162 1.00 35.80 237 LYS A N 1
ATOM 2264 C CA . LYS A 1 237 ? 68.047 -4.374 69.873 1.00 39.05 237 LYS A CA 1
ATOM 2265 C C . LYS A 1 237 ? 68.121 -5.618 68.985 1.00 40.52 237 LYS A C 1
ATOM 2266 O O . LYS A 1 237 ? 68.516 -6.683 69.462 1.00 41.83 237 LYS A O 1
ATOM 2276 N N . ALA A 1 238 ? 67.753 -5.493 67.708 1.00 41.86 238 ALA A N 1
ATOM 2277 C CA . ALA A 1 238 ? 67.755 -6.629 66.781 1.00 42.17 238 ALA A CA 1
ATOM 2278 C C . ALA A 1 238 ? 69.064 -7.407 66.756 1.00 42.31 238 ALA A C 1
ATOM 2279 O O . ALA A 1 238 ? 70.150 -6.845 66.931 1.00 41.79 238 ALA A O 1
ATOM 2282 N N . SER A 1 239 ? 68.928 -8.717 66.557 1.00 43.20 239 SER A N 1
ATOM 2283 C CA . SER A 1 239 ? 70.044 -9.654 66.537 1.00 44.80 239 SER A CA 1
ATOM 2284 C C . SER A 1 239 ? 71.038 -9.437 65.399 1.00 46.57 239 SER A C 1
ATOM 2285 O O . SER A 1 239 ? 72.251 -9.352 65.629 1.00 46.72 239 SER A O 1
ATOM 2290 N N . LYS A 1 240 ? 70.547 -9.440 64.165 1.00 47.30 240 LYS A N 1
ATOM 2291 C CA . LYS A 1 240 ? 71.428 -9.199 63.030 1.00 47.47 240 LYS A CA 1
ATOM 2292 C C . LYS A 1 240 ? 71.227 -7.742 62.644 1.00 44.74 240 LYS A C 1
ATOM 2293 O O . LYS A 1 240 ? 70.092 -7.297 62.468 1.00 44.92 240 LYS A O 1
ATOM 2303 N N . GLN A 1 241 ? 72.317 -6.980 62.651 1.00 40.99 241 GLN A N 1
ATOM 2304 C CA . GLN A 1 241 ? 72.270 -5.576 62.295 1.00 38.06 241 GLN A CA 1
ATOM 2305 C C . GLN A 1 241 ? 72.785 -5.420 60.868 1.00 37.64 241 GLN A C 1
ATOM 2306 O O . GLN A 1 241 ? 73.516 -4.488 60.529 1.00 36.46 241 GLN A O 1
ATOM 2315 N N . GLN A 1 242 ? 72.369 -6.359 60.031 1.00 37.63 242 GLN A N 1
ATOM 2316 C CA . GLN A 1 242 ? 72.744 -6.382 58.628 1.00 38.35 242 GLN A CA 1
ATOM 2317 C C . GLN A 1 242 ? 71.495 -6.679 57.812 1.00 35.61 242 GLN A C 1
ATOM 2318 O O . GLN A 1 242 ? 70.753 -7.611 58.125 1.00 38.65 242 GLN A O 1
ATOM 2327 N N . THR A 1 243 ? 71.271 -5.910 56.754 1.00 31.52 243 THR A N 1
ATOM 2328 C CA . THR A 1 243 ? 70.074 -6.092 55.951 1.00 28.65 243 THR A CA 1
ATOM 2329 C C . THR A 1 243 ? 70.355 -6.175 54.460 1.00 27.96 243 THR A C 1
ATOM 2330 O O . THR A 1 243 ? 71.223 -5.484 53.956 1.00 27.54 243 THR A O 1
ATOM 2336 N N . ASN A 1 244 ? 69.642 -7.058 53.763 1.00 27.52 244 ASN A N 1
ATOM 2337 C CA . ASN A 1 244 ? 69.780 -7.192 52.311 1.00 28.27 244 ASN A CA 1
ATOM 2338 C C . ASN A 1 244 ? 68.584 -6.499 51.710 1.00 27.77 244 ASN A C 1
ATOM 2339 O O . ASN A 1 244 ? 67.473 -6.655 52.205 1.00 27.67 244 ASN A O 1
ATOM 2347 N N . ILE A 1 245 ? 68.800 -5.743 50.648 1.00 25.87 245 ILE A N 1
ATOM 2348 C CA . ILE A 1 245 ? 67.695 -5.087 49.983 1.00 24.11 245 ILE A CA 1
ATOM 2349 C C . ILE A 1 245 ? 67.959 -5.115 48.485 1.00 25.31 245 ILE A C 1
ATOM 2350 O O . ILE A 1 245 ? 69.085 -4.909 48.045 1.00 25.97 245 ILE A O 1
ATOM 2356 N N . ASP A 1 246 ? 66.937 -5.497 47.723 1.00 25.19 246 ASP A N 1
ATOM 2357 C CA . ASP A 1 246 ? 67.007 -5.546 46.268 1.00 24.28 246 ASP A CA 1
ATOM 2358 C C . ASP A 1 246 ? 66.330 -4.288 45.740 1.00 25.43 246 ASP A C 1
ATOM 2359 O O . ASP A 1 246 ? 65.352 -3.804 46.317 1.00 25.86 246 ASP A O 1
ATOM 2365 N N . VAL A 1 247 ? 66.854 -3.756 44.645 1.00 25.17 247 VAL A N 1
ATOM 2366 C CA . VAL A 1 247 ? 66.300 -2.565 44.014 1.00 24.67 247 VAL A CA 1
ATOM 2367 C C . VAL A 1 247 ? 66.138 -2.901 42.553 1.00 24.52 247 VAL A C 1
ATOM 2368 O O . VAL A 1 247 ? 67.103 -3.271 41.893 1.00 26.94 247 VAL A O 1
ATOM 2373 N N . ILE A 1 248 ? 64.917 -2.789 42.054 1.00 22.97 248 ILE A N 1
ATOM 2374 C CA . ILE A 1 248 ? 64.632 -3.089 40.654 1.00 22.23 248 ILE A CA 1
ATOM 2375 C C . ILE A 1 248 ? 64.187 -1.887 39.837 1.00 22.76 248 ILE A C 1
ATOM 2376 O O . ILE A 1 248 ? 63.283 -1.164 40.212 1.00 21.27 248 ILE A O 1
ATOM 2382 N N . TYR A 1 249 ? 64.841 -1.686 38.708 1.00 24.03 249 TYR A N 1
ATOM 2383 C CA . TYR A 1 249 ? 64.478 -0.615 37.795 1.00 24.84 249 TYR A CA 1
ATOM 2384 C C . TYR A 1 249 ? 63.977 -1.370 36.583 1.00 25.35 249 TYR A C 1
ATOM 2385 O O . TYR A 1 249 ? 64.611 -2.343 36.172 1.00 24.34 249 TYR A O 1
ATOM 2396 N N . GLU A 1 250 ? 62.812 -0.986 36.064 1.00 26.89 250 GLU A N 1
ATOM 2397 C CA . GLU A 1 250 ? 62.291 -1.639 34.874 1.00 28.26 250 GLU A CA 1
ATOM 2398 C C . GLU A 1 250 ? 61.514 -0.778 33.908 1.00 27.56 250 GLU A C 1
ATOM 2399 O O . GLU A 1 250 ? 60.973 0.256 34.257 1.00 26.87 250 GLU A O 1
ATOM 2406 N N . ARG A 1 251 ? 61.577 -1.170 32.650 1.00 27.60 251 ARG A N 1
ATOM 2407 C CA . ARG A 1 251 ? 60.888 -0.466 31.601 1.00 26.89 251 ARG A CA 1
ATOM 2408 C C . ARG A 1 251 ? 59.938 -1.457 30.935 1.00 27.41 251 ARG A C 1
ATOM 2409 O O . ARG A 1 251 ? 60.290 -2.608 30.700 1.00 28.33 251 ARG A O 1
ATOM 2423 N N . VAL A 1 252 ? 58.692 -1.043 30.759 1.00 27.05 252 VAL A N 1
ATOM 2424 C CA . VAL A 1 252 ? 57.726 -1.871 30.071 1.00 26.74 252 VAL A CA 1
ATOM 2425 C C . VAL A 1 252 ? 57.569 -1.192 28.703 1.00 28.38 252 VAL A C 1
ATOM 2426 O O . VAL A 1 252 ? 57.374 0.031 28.631 1.00 27.70 252 VAL A O 1
ATOM 2431 N N . ARG A 1 253 ? 57.792 -1.966 27.636 1.00 29.59 253 ARG A N 1
ATOM 2432 C CA . ARG A 1 253 ? 57.685 -1.462 26.267 1.00 30.37 253 ARG A CA 1
ATOM 2433 C C . ARG A 1 253 ? 56.469 -2.014 25.535 1.00 30.74 253 ARG A C 1
ATOM 2434 O O . ARG A 1 253 ? 56.109 -3.179 25.699 1.00 31.00 253 ARG A O 1
ATOM 2448 N N . ASP A 1 254 ? 55.807 -1.149 24.772 1.00 32.31 254 ASP A N 1
ATOM 2449 C CA . ASP A 1 254 ? 54.638 -1.537 23.981 1.00 33.05 254 ASP A CA 1
ATOM 2450 C C . ASP A 1 254 ? 55.078 -1.696 22.519 1.00 33.97 254 ASP A C 1
ATOM 2451 O O . ASP A 1 254 ? 56.188 -1.309 22.159 1.00 32.65 254 ASP A O 1
ATOM 2457 N N . ASP A 1 255 ? 54.229 -2.291 21.687 1.00 35.75 255 ASP A N 1
ATOM 2458 C CA . ASP A 1 255 ? 54.570 -2.477 20.279 1.00 37.55 255 ASP A CA 1
ATOM 2459 C C . ASP A 1 255 ? 53.567 -1.787 19.353 1.00 38.52 255 ASP A C 1
ATOM 2460 O O . ASP A 1 255 ? 52.468 -2.289 19.136 1.00 38.93 255 ASP A O 1
ATOM 2466 N N . TYR A 1 256 ? 53.968 -0.635 18.818 1.00 38.98 256 TYR A N 1
ATOM 2467 C CA . TYR A 1 256 ? 53.143 0.159 17.913 1.00 40.79 256 TYR A CA 1
ATOM 2468 C C . TYR A 1 256 ? 53.492 -0.162 16.456 1.00 43.36 256 TYR A C 1
ATOM 2469 O O . TYR A 1 256 ? 54.616 0.084 16.008 1.00 42.38 256 TYR A O 1
ATOM 2480 N N . GLN A 1 257 ? 52.492 -0.647 15.714 1.00 46.14 257 GLN A N 1
ATOM 2481 C CA . GLN A 1 257 ? 52.634 -1.057 14.311 1.00 48.18 257 GLN A CA 1
ATOM 2482 C C . GLN A 1 257 ? 51.855 -0.211 13.300 1.00 49.44 257 GLN A C 1
ATOM 2483 O O . GLN A 1 257 ? 50.657 0.059 13.469 1.00 50.25 257 GLN A O 1
ATOM 2492 N N . LEU A 1 258 ? 52.542 0.173 12.228 1.00 49.14 258 LEU A N 1
ATOM 2493 C CA . LEU A 1 258 ? 51.940 0.973 11.175 1.00 49.51 258 LEU A CA 1
ATOM 2494 C C . LEU A 1 258 ? 51.949 0.201 9.895 1.00 49.36 258 LEU A C 1
ATOM 2495 O O . LEU A 1 258 ? 52.992 -0.306 9.503 1.00 48.74 258 LEU A O 1
ATOM 2501 N N . HIS A 1 259 ? 50.787 0.078 9.262 1.00 50.51 259 HIS A N 1
ATOM 2502 C CA . HIS A 1 259 ? 50.716 -0.574 7.967 1.00 52.26 259 HIS A CA 1
ATOM 2503 C C . HIS A 1 259 ? 49.755 0.123 7.024 1.00 52.38 259 HIS A C 1
ATOM 2504 O O . HIS A 1 259 ? 48.806 0.784 7.450 1.00 51.22 259 HIS A O 1
ATOM 2513 N N . TRP A 1 260 ? 50.081 0.029 5.740 1.00 53.60 260 TRP A N 1
ATOM 2514 C CA . TRP A 1 260 ? 49.335 0.660 4.651 1.00 56.09 260 TRP A CA 1
ATOM 2515 C C . TRP A 1 260 ? 48.179 -0.187 4.102 1.00 56.50 260 TRP A C 1
ATOM 2516 O O . TRP A 1 260 ? 48.375 -1.305 3.626 1.00 58.99 260 TRP A O 1
ATOM 2529 N N . THR A 1 261 ? 46.973 0.365 4.172 1.00 55.84 261 THR A N 1
ATOM 2530 C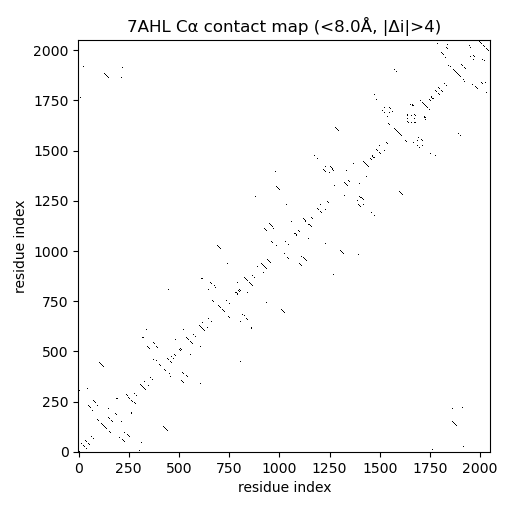 CA . THR A 1 261 ? 45.776 -0.304 3.676 1.00 56.23 261 THR A CA 1
ATOM 2531 C C . THR A 1 261 ? 45.530 0.158 2.245 1.00 56.00 261 THR A C 1
ATOM 2532 O O . THR A 1 261 ? 44.378 0.261 1.807 1.00 55.88 261 THR A O 1
ATOM 2538 N N . SER A 1 262 ? 46.614 0.481 1.543 1.00 56.48 262 SER A N 1
ATOM 2539 C CA . SER A 1 262 ? 46.554 0.956 0.165 1.00 56.54 262 SER A CA 1
ATOM 2540 C C . SER A 1 262 ? 46.020 2.365 -0.014 1.00 55.74 262 SER A C 1
ATOM 2541 O O . SER A 1 262 ? 46.468 3.072 -0.911 1.00 55.44 262 SER A O 1
ATOM 2546 N N . THR A 1 263 ? 45.073 2.786 0.817 1.00 55.16 263 THR A N 1
ATOM 2547 C CA . THR A 1 263 ? 44.552 4.145 0.700 1.00 54.67 263 THR A CA 1
ATOM 2548 C C . THR A 1 263 ? 45.100 5.021 1.837 1.00 53.20 263 THR A C 1
ATOM 2549 O O . THR A 1 263 ? 45.471 6.180 1.622 1.00 53.31 263 THR A O 1
ATOM 2555 N N . ASN A 1 264 ? 45.183 4.447 3.036 1.00 51.77 264 ASN A N 1
ATOM 2556 C CA . ASN A 1 264 ? 45.697 5.160 4.201 1.00 49.30 264 ASN A CA 1
ATOM 2557 C C . ASN A 1 264 ? 46.480 4.250 5.129 1.00 47.53 264 ASN A C 1
ATOM 2558 O O . ASN A 1 264 ? 46.630 3.056 4.877 1.00 47.23 264 ASN A O 1
ATOM 2566 N N . TRP A 1 265 ? 46.979 4.846 6.206 1.00 46.41 265 TRP A N 1
ATOM 2567 C CA . TRP A 1 265 ? 47.762 4.157 7.228 1.00 45.63 265 TRP A CA 1
ATOM 2568 C C . TRP A 1 265 ? 46.910 3.553 8.346 1.00 46.70 265 TRP A C 1
ATOM 2569 O O . TRP A 1 265 ? 45.805 4.025 8.641 1.00 47.64 265 TRP A O 1
ATOM 2582 N N . LYS A 1 266 ? 47.459 2.538 9.005 1.00 47.53 266 LYS A N 1
ATOM 2583 C CA . LYS A 1 266 ? 46.747 1.871 10.081 1.00 47.18 266 LYS A CA 1
ATOM 2584 C C . LYS A 1 266 ? 47.634 1.684 11.317 1.00 46.03 266 LYS A C 1
ATOM 2585 O O . LYS A 1 266 ? 48.712 1.101 11.236 1.00 45.33 266 LYS A O 1
ATOM 2595 N N . GLY A 1 267 ? 47.163 2.177 12.457 1.00 46.04 267 GLY A N 1
ATOM 2596 C CA . GLY A 1 267 ? 47.913 2.048 13.687 1.00 45.59 267 GLY A CA 1
ATOM 2597 C C . GLY A 1 267 ? 47.376 0.947 14.584 1.00 45.31 267 GLY A C 1
ATOM 2598 O O . GLY A 1 267 ? 46.163 0.810 14.780 1.00 44.19 267 GLY A O 1
ATOM 2600 N N . THR A 1 268 ? 48.297 0.183 15.161 1.00 45.32 268 THR A N 1
ATOM 2601 C CA . THR A 1 268 ? 47.966 -0.928 16.049 1.00 44.89 268 THR A CA 1
ATOM 2602 C C . THR A 1 268 ? 48.972 -0.965 17.210 1.00 43.76 268 THR A C 1
ATOM 2603 O O . THR A 1 268 ? 50.169 -1.092 16.979 1.00 45.92 268 THR A O 1
ATOM 2609 N N . ASN A 1 269 ? 48.493 -0.859 18.448 1.00 41.48 269 ASN A N 1
ATOM 2610 C CA . ASN A 1 269 ? 49.389 -0.899 19.602 1.00 40.39 269 ASN A CA 1
ATOM 2611 C C . ASN A 1 269 ? 49.167 -2.128 20.491 1.00 40.46 269 ASN A C 1
ATOM 2612 O O . ASN A 1 269 ? 48.087 -2.324 21.059 1.00 41.59 269 ASN A O 1
ATOM 2620 N N . THR A 1 270 ? 50.203 -2.955 20.597 1.00 40.16 270 THR A N 1
ATOM 2621 C CA . THR A 1 270 ? 50.178 -4.172 21.411 1.00 39.35 270 THR A CA 1
ATOM 2622 C C . THR A 1 270 ? 50.760 -3.818 22.783 1.00 38.10 270 THR A C 1
ATOM 2623 O O . THR A 1 270 ? 51.947 -3.506 22.898 1.00 37.69 270 THR A O 1
ATOM 2629 N N . LYS A 1 271 ? 49.933 -3.889 23.820 1.00 36.92 271 LYS A N 1
ATOM 2630 C CA . LYS A 1 271 ? 50.367 -3.539 25.172 1.00 36.29 271 LYS A CA 1
ATOM 2631 C C . LYS A 1 271 ? 51.407 -4.436 25.833 1.00 35.56 271 LYS A C 1
ATOM 2632 O O . LYS A 1 271 ? 51.476 -5.619 25.560 1.00 34.88 271 LYS A O 1
ATOM 2642 N N . ASP A 1 272 ? 52.197 -3.851 26.727 1.00 35.95 272 ASP A N 1
ATOM 2643 C CA . ASP A 1 272 ? 53.222 -4.553 27.498 1.00 35.69 272 ASP A CA 1
ATOM 2644 C C . ASP A 1 272 ? 53.966 -5.647 26.769 1.00 35.50 272 ASP A C 1
ATOM 2645 O O . ASP A 1 272 ? 54.271 -6.690 27.351 1.00 36.56 272 ASP A O 1
ATOM 2651 N N . LYS A 1 273 ? 54.257 -5.392 25.499 1.00 36.63 273 LYS A N 1
ATOM 2652 C CA . LYS A 1 273 ? 54.960 -6.330 24.639 1.00 38.20 273 LYS A CA 1
ATOM 2653 C C . LYS A 1 273 ? 56.263 -6.823 25.243 1.00 38.95 273 LYS A C 1
ATOM 2654 O O . LYS A 1 273 ? 56.512 -8.024 25.266 1.00 39.95 273 LYS A O 1
ATOM 2664 N N . TRP A 1 274 ? 57.080 -5.893 25.739 1.00 39.36 274 TRP A N 1
ATOM 2665 C CA . TRP A 1 274 ? 58.380 -6.221 26.324 1.00 39.08 274 TRP A CA 1
ATOM 2666 C C . TRP A 1 274 ? 58.544 -5.710 27.749 1.00 38.70 274 TRP A C 1
ATOM 2667 O O . TRP A 1 274 ? 57.784 -4.849 28.195 1.00 38.99 274 TRP A O 1
ATOM 2680 N N . THR A 1 275 ? 59.561 -6.230 28.442 1.00 37.31 275 THR A N 1
ATOM 2681 C CA . THR A 1 275 ? 59.856 -5.841 29.817 1.00 36.37 275 THR A CA 1
ATOM 2682 C C . THR A 1 275 ? 61.332 -5.998 30.164 1.00 36.30 275 THR A C 1
ATOM 2683 O O . THR A 1 275 ? 61.853 -7.114 30.193 1.00 37.35 275 THR A O 1
ATOM 2689 N N . ASP A 1 276 ? 61.993 -4.867 30.417 1.00 36.15 276 ASP A N 1
ATOM 2690 C CA . ASP A 1 276 ? 63.410 -4.823 30.782 1.00 34.77 276 ASP A CA 1
ATOM 2691 C C . ASP A 1 276 ? 63.508 -4.650 32.297 1.00 34.84 276 ASP A C 1
ATOM 2692 O O . ASP A 1 276 ? 62.916 -3.731 32.847 1.00 34.02 276 ASP A O 1
ATOM 2698 N N . ARG A 1 277 ? 64.241 -5.539 32.966 1.00 35.43 277 ARG A N 1
ATOM 2699 C CA . ARG A 1 277 ? 64.420 -5.466 34.417 1.00 35.34 277 ARG A CA 1
ATOM 2700 C C . ARG A 1 277 ? 65.886 -5.408 34.786 1.00 35.03 277 ARG A C 1
ATOM 2701 O O . ARG A 1 277 ? 66.694 -6.131 34.234 1.00 37.47 277 ARG A O 1
ATOM 2715 N N . SER A 1 278 ? 66.220 -4.545 35.731 1.00 34.44 278 SER A N 1
ATOM 2716 C CA . SER A 1 278 ? 67.588 -4.413 36.196 1.00 33.33 278 SER A CA 1
ATOM 2717 C C . SER A 1 278 ? 67.522 -4.490 37.717 1.00 33.60 278 SER A C 1
ATOM 2718 O O . SER A 1 278 ? 67.113 -3.545 38.388 1.00 35.91 278 SER A O 1
ATOM 2723 N N . SER A 1 279 ? 67.826 -5.672 38.232 1.00 32.98 279 SER A N 1
ATOM 2724 C CA . SER A 1 279 ? 67.802 -5.951 39.656 1.00 32.67 279 SER A CA 1
ATOM 2725 C C . SER A 1 279 ? 69.197 -5.876 40.240 1.00 30.84 279 SER A C 1
ATOM 2726 O O . SER A 1 279 ? 70.141 -6.295 39.592 1.00 30.83 279 SER A O 1
ATOM 2731 N N . GLU A 1 280 ? 69.339 -5.309 41.437 1.00 29.27 280 GLU A N 1
ATOM 2732 C CA . GLU A 1 280 ? 70.641 -5.266 42.109 1.00 29.07 280 GLU A CA 1
ATOM 2733 C C . GLU A 1 280 ? 70.477 -5.379 43.605 1.00 28.14 280 GLU A C 1
ATOM 2734 O O . GLU A 1 280 ? 69.538 -4.833 44.171 1.00 26.87 280 GLU A O 1
ATOM 2741 N N . ARG A 1 281 ? 71.374 -6.118 44.249 1.00 28.69 281 ARG A N 1
ATOM 2742 C CA . ARG A 1 281 ? 71.292 -6.296 45.691 1.00 29.32 281 ARG A CA 1
ATOM 2743 C C . ARG A 1 281 ? 72.325 -5.487 46.451 1.00 29.65 281 ARG A C 1
ATOM 2744 O O . ARG A 1 281 ? 73.506 -5.489 46.109 1.00 29.75 281 ARG A O 1
ATOM 2758 N N . TYR A 1 282 ? 71.874 -4.833 47.514 1.00 28.77 282 TYR A N 1
ATOM 2759 C CA . TYR A 1 282 ? 72.762 -4.039 48.347 1.00 29.21 282 TYR A CA 1
ATOM 2760 C C . TYR A 1 282 ? 72.802 -4.593 49.767 1.00 29.25 282 TYR A C 1
ATOM 2761 O O . TYR A 1 282 ? 71.895 -5.304 50.193 1.00 28.96 282 TYR A O 1
ATOM 2772 N N . LYS A 1 283 ? 73.852 -4.252 50.500 1.00 28.58 283 LYS A N 1
ATOM 2773 C CA . LYS A 1 283 ? 73.994 -4.698 51.863 1.00 28.15 283 LYS A CA 1
ATOM 2774 C C . LYS A 1 283 ? 73.973 -3.468 52.745 1.00 25.54 283 LYS A C 1
ATOM 2775 O O . LYS A 1 283 ? 74.628 -2.478 52.460 1.00 24.53 283 LYS A O 1
ATOM 2785 N N . ILE A 1 284 ? 73.176 -3.535 53.797 1.00 25.15 284 ILE A N 1
ATOM 2786 C CA . ILE A 1 284 ? 73.036 -2.443 54.742 1.00 25.70 284 ILE A CA 1
ATOM 2787 C C . ILE A 1 284 ? 73.666 -2.856 56.064 1.00 25.51 284 ILE A C 1
ATOM 2788 O O . ILE A 1 284 ? 73.273 -3.854 56.671 1.00 26.32 284 ILE A O 1
ATOM 2794 N N . ASP A 1 285 ? 74.684 -2.110 56.472 1.00 25.23 285 ASP A N 1
ATOM 2795 C CA . ASP A 1 285 ? 75.390 -2.364 57.724 1.00 26.76 285 ASP A CA 1
ATOM 2796 C C . ASP A 1 285 ? 74.927 -1.282 58.689 1.00 25.32 285 ASP A C 1
ATOM 2797 O O . ASP A 1 285 ? 75.388 -0.153 58.651 1.00 26.54 285 ASP A O 1
ATOM 2803 N N . TRP A 1 286 ? 74.000 -1.643 59.551 1.00 26.00 286 TRP A N 1
ATOM 2804 C CA . TRP A 1 286 ? 73.440 -0.716 60.504 1.00 25.35 286 TRP A CA 1
ATOM 2805 C C . TRP A 1 286 ? 74.393 -0.308 61.625 1.00 26.59 286 TRP A C 1
ATOM 2806 O O . TRP A 1 286 ? 74.153 0.699 62.280 1.00 27.55 286 TRP A O 1
ATOM 2819 N N . GLU A 1 287 ? 75.445 -1.101 61.864 1.00 27.93 287 GLU A N 1
ATOM 2820 C CA . GLU A 1 287 ? 76.442 -0.837 62.925 1.00 29.53 287 GLU A CA 1
ATOM 2821 C C . GLU A 1 287 ? 77.482 0.149 62.426 1.00 28.90 287 GLU A C 1
ATOM 2822 O O . GLU A 1 287 ? 77.768 1.128 63.084 1.00 28.24 287 GLU A O 1
ATOM 2829 N N . LYS A 1 288 ? 78.038 -0.099 61.255 1.00 29.02 288 LYS A N 1
ATOM 2830 C CA . LYS A 1 288 ? 79.012 0.818 60.690 1.00 28.31 288 LYS A CA 1
ATOM 2831 C C . LYS A 1 288 ? 78.327 1.929 59.922 1.00 26.50 288 LYS A C 1
ATOM 2832 O O . LYS A 1 288 ? 78.969 2.887 59.507 1.00 25.69 288 LYS A O 1
ATOM 2842 N N . GLU A 1 289 ? 77.023 1.799 59.727 1.00 26.57 289 GLU A N 1
ATOM 2843 C CA . GLU A 1 289 ? 76.245 2.783 58.981 1.00 27.13 289 GLU A CA 1
ATOM 2844 C C . GLU A 1 289 ? 76.777 3.000 57.571 1.00 25.60 289 GLU A C 1
ATOM 2845 O O . GLU A 1 289 ? 77.222 4.084 57.202 1.00 23.60 289 GLU A O 1
ATOM 2852 N N . GLU A 1 290 ? 76.751 1.936 56.792 1.00 24.09 290 GLU A N 1
ATOM 2853 C CA . GLU A 1 290 ? 77.189 2.020 55.431 1.00 25.41 290 GLU A CA 1
ATOM 2854 C C . GLU A 1 290 ? 76.453 1.030 54.578 1.00 25.14 290 GLU A C 1
ATOM 2855 O O . GLU A 1 290 ? 75.949 0.014 55.045 1.00 23.27 290 GLU A O 1
ATOM 2862 N N . MET A 1 291 ? 76.404 1.355 53.304 1.00 26.94 291 MET A N 1
ATOM 2863 C CA . MET A 1 291 ? 75.705 0.549 52.339 1.00 28.45 291 MET A CA 1
ATOM 2864 C C . MET A 1 291 ? 76.689 0.297 51.211 1.00 28.52 291 MET A C 1
ATOM 2865 O O . MET A 1 291 ? 77.445 1.192 50.823 1.00 28.82 291 MET A O 1
ATOM 2871 N N . THR A 1 292 ? 76.692 -0.941 50.723 1.00 29.73 292 THR A N 1
ATOM 2872 C CA . THR A 1 292 ? 77.578 -1.380 49.653 1.00 29.06 292 THR A CA 1
ATOM 2873 C C . THR A 1 292 ? 76.836 -2.320 48.703 1.00 30.33 292 THR A C 1
ATOM 2874 O O . THR A 1 292 ? 75.798 -2.858 49.049 1.00 29.45 292 THR A O 1
ATOM 2880 N N . ASN A 1 293 ? 77.343 -2.467 47.485 1.00 34.13 293 ASN A N 1
ATOM 2881 C CA . ASN A 1 293 ? 76.740 -3.389 46.515 1.00 37.00 293 ASN A CA 1
ATOM 2882 C C . ASN A 1 293 ? 77.795 -4.375 46.026 1.00 37.27 293 ASN A C 1
ATOM 2883 O O . ASN A 1 293 ? 78.094 -4.422 44.810 1.00 39.22 293 ASN A O 1
ATOM 2892 N N . ALA B 1 1 ? 46.128 35.134 63.322 1.00 39.51 1 ALA B N 1
ATOM 2893 C CA . ALA B 1 1 ? 47.535 34.755 63.614 1.00 38.21 1 ALA B CA 1
ATOM 2894 C C . ALA B 1 1 ? 48.049 35.558 64.792 1.00 37.27 1 ALA B C 1
ATOM 2895 O O . ALA B 1 1 ? 47.420 36.518 65.221 1.00 37.75 1 ALA B O 1
ATOM 2900 N N . ASP B 1 2 ? 49.212 35.174 65.301 1.00 37.30 2 ASP B N 1
ATOM 2901 C CA . ASP B 1 2 ? 49.808 35.888 66.411 1.00 37.60 2 ASP B CA 1
ATOM 2902 C C . ASP B 1 2 ? 50.131 37.333 66.033 1.00 36.06 2 ASP B C 1
ATOM 2903 O O . ASP B 1 2 ? 50.012 38.221 66.865 1.00 36.48 2 ASP B O 1
ATOM 2909 N N . SER B 1 3 ? 50.488 37.585 64.777 1.00 33.63 3 SER B N 1
ATOM 2910 C CA . SER B 1 3 ? 50.789 38.952 64.354 1.00 31.16 3 SER B CA 1
ATOM 2911 C C . SER B 1 3 ? 49.521 39.790 64.182 1.00 31.37 3 SER B C 1
ATOM 2912 O O . SER B 1 3 ? 49.564 41.023 64.242 1.00 30.88 3 SER B O 1
ATOM 2917 N N . ASP B 1 4 ? 48.392 39.118 63.963 1.00 29.30 4 ASP B N 1
ATOM 2918 C CA . ASP B 1 4 ? 47.118 39.807 63.802 1.00 26.84 4 ASP B CA 1
ATOM 2919 C C . ASP B 1 4 ? 46.674 40.414 65.103 1.00 25.31 4 ASP B C 1
ATOM 2920 O O . ASP B 1 4 ? 45.902 41.367 65.124 1.00 26.37 4 ASP B O 1
ATOM 2926 N N . ILE B 1 5 ? 47.129 39.827 66.194 1.00 24.05 5 ILE B N 1
ATOM 2927 C CA . ILE B 1 5 ? 46.800 40.343 67.497 1.00 22.08 5 ILE B CA 1
ATOM 2928 C C . ILE B 1 5 ? 48.014 41.022 68.162 1.00 20.23 5 ILE B C 1
ATOM 2929 O O . ILE B 1 5 ? 48.094 41.107 69.385 1.00 19.51 5 ILE B O 1
ATOM 2935 N N . ASN B 1 6 ? 48.952 41.495 67.341 1.00 18.20 6 ASN B N 1
ATOM 2936 C CA . ASN B 1 6 ? 50.152 42.209 67.799 1.00 17.76 6 ASN B CA 1
ATOM 2937 C C . ASN B 1 6 ? 51.122 41.458 68.717 1.00 19.06 6 ASN B C 1
ATOM 2938 O O . ASN B 1 6 ? 51.798 42.062 69.573 1.00 18.65 6 ASN B O 1
ATOM 2946 N N . ILE B 1 7 ? 51.173 40.141 68.544 1.00 20.58 7 ILE B N 1
ATOM 2947 C CA . ILE B 1 7 ? 52.062 39.298 69.329 1.00 21.50 7 ILE B CA 1
ATOM 2948 C C . ILE B 1 7 ? 53.108 38.666 68.435 1.00 21.90 7 ILE B C 1
ATOM 2949 O O . ILE B 1 7 ? 52.838 38.270 67.303 1.00 22.11 7 ILE B O 1
ATOM 2955 N N . LYS B 1 8 ? 54.329 38.685 68.950 1.00 23.63 8 LYS B N 1
ATOM 2956 C CA . LYS B 1 8 ? 55.522 38.136 68.320 1.00 25.11 8 LYS B CA 1
ATOM 2957 C C . LYS B 1 8 ? 55.220 36.704 67.911 1.00 25.47 8 LYS B C 1
ATOM 2958 O O . LYS B 1 8 ? 54.770 35.902 68.713 1.00 25.52 8 LYS B O 1
ATOM 2968 N N . THR B 1 9 ? 55.423 36.417 66.636 1.00 26.60 9 THR B N 1
ATOM 2969 C CA . THR B 1 9 ? 55.155 35.108 66.055 1.00 27.11 9 THR B CA 1
ATOM 2970 C C . THR B 1 9 ? 55.743 33.919 66.800 1.00 26.39 9 THR B C 1
ATOM 2971 O O . THR B 1 9 ? 56.923 33.899 67.120 1.00 25.46 9 THR B O 1
ATOM 2977 N N . GLY B 1 10 ? 54.901 32.923 67.047 1.00 25.92 10 GLY B N 1
ATOM 2978 C CA . GLY B 1 10 ? 55.327 31.714 67.720 1.00 25.62 10 GLY B CA 1
ATOM 2979 C C . GLY B 1 10 ? 55.366 31.802 69.224 1.00 27.28 10 GLY B C 1
ATOM 2980 O O . GLY B 1 10 ? 55.728 30.836 69.877 1.00 27.84 10 GLY B O 1
ATOM 2982 N N . THR B 1 11 ? 54.973 32.944 69.780 1.00 28.28 11 THR B N 1
ATOM 2983 C CA . THR B 1 11 ? 55.008 33.147 71.232 1.00 29.77 11 THR B CA 1
ATOM 2984 C C . THR B 1 11 ? 54.062 32.224 72.008 1.00 31.23 11 THR B C 1
ATOM 2985 O O . THR B 1 11 ? 54.425 31.725 73.066 1.00 33.40 11 THR B O 1
ATOM 2991 N N . THR B 1 12 ? 52.886 31.939 71.460 1.00 30.12 12 THR B N 1
ATOM 2992 C CA . THR B 1 12 ? 51.939 31.086 72.151 1.00 28.80 12 THR B CA 1
ATOM 2993 C C . THR B 1 12 ? 52.051 29.618 71.780 1.00 28.46 12 THR B C 1
ATOM 2994 O O . THR B 1 12 ? 51.241 28.829 72.220 1.00 28.19 12 THR B O 1
ATOM 3000 N N . ASP B 1 13 ? 53.059 29.254 70.989 1.00 28.34 13 ASP B N 1
ATOM 3001 C CA . ASP B 1 13 ? 53.260 27.862 70.577 1.00 28.80 13 ASP B CA 1
ATOM 3002 C C . ASP B 1 13 ? 53.916 27.018 71.665 1.00 28.95 13 ASP B C 1
ATOM 3003 O O . ASP B 1 13 ? 54.760 27.511 72.410 1.00 28.60 13 ASP B O 1
ATOM 3009 N N . ILE B 1 14 ? 53.572 25.729 71.688 1.00 28.88 14 ILE B N 1
ATOM 3010 C CA . ILE B 1 14 ? 54.061 24.767 72.672 1.00 28.19 14 ILE B CA 1
ATOM 3011 C C . ILE B 1 14 ? 55.281 24.006 72.170 1.00 28.90 14 ILE B C 1
ATOM 3012 O O . ILE B 1 14 ? 55.401 23.745 70.974 1.00 27.97 14 ILE B O 1
ATOM 3018 N N . GLY B 1 15 ? 56.190 23.652 73.077 1.00 28.86 15 GLY B N 1
ATOM 3019 C CA . GLY B 1 15 ? 57.337 22.868 72.666 1.00 32.17 15 GLY B CA 1
ATOM 3020 C C . GLY B 1 15 ? 58.738 23.427 72.742 1.00 33.77 15 GLY B C 1
ATOM 3021 O O . GLY B 1 15 ? 59.695 22.669 72.586 1.00 34.96 15 GLY B O 1
ATOM 3023 N N . SER B 1 16 ? 58.886 24.726 72.957 1.00 34.93 16 SER B N 1
ATOM 3024 C CA . SER B 1 16 ? 60.216 25.312 73.039 1.00 36.57 16 SER B CA 1
ATOM 3025 C C . SER B 1 16 ? 60.965 24.828 74.288 1.00 36.10 16 SER B C 1
ATOM 3026 O O . SER B 1 16 ? 60.364 24.640 75.354 1.00 35.78 16 SER B O 1
ATOM 3031 N N . ASN B 1 17 ? 62.273 24.608 74.129 1.00 36.27 17 ASN B N 1
ATOM 3032 C CA . ASN B 1 17 ? 63.166 24.144 75.200 1.00 35.29 17 ASN B CA 1
ATOM 3033 C C . ASN B 1 17 ? 62.678 22.842 75.856 1.00 33.35 17 ASN B C 1
ATOM 3034 O O . ASN B 1 17 ? 62.707 22.685 77.078 1.00 34.07 17 ASN B O 1
ATOM 3042 N N . THR B 1 18 ? 62.249 21.899 75.023 1.00 31.91 18 THR B N 1
ATOM 3043 C CA . THR B 1 18 ? 61.738 20.616 75.498 1.00 30.39 18 THR B CA 1
ATOM 3044 C C . THR B 1 18 ? 62.428 19.506 74.734 1.00 29.01 18 THR B C 1
ATOM 3045 O O . THR B 1 18 ? 62.613 19.615 73.524 1.00 27.86 18 THR B O 1
ATOM 3051 N N . THR B 1 19 ? 62.855 18.463 75.438 1.00 28.47 19 THR B N 1
ATOM 3052 C CA . THR B 1 19 ? 63.460 17.320 74.764 1.00 27.53 19 THR B CA 1
ATOM 3053 C C . THR B 1 19 ? 62.255 16.468 74.354 1.00 27.64 19 THR B C 1
ATOM 3054 O O . THR B 1 19 ? 61.456 16.057 75.200 1.00 28.16 19 THR B O 1
ATOM 3060 N N . VAL B 1 20 ? 62.085 16.271 73.052 1.00 26.19 20 VAL B N 1
ATOM 3061 C CA . VAL B 1 20 ? 60.960 15.504 72.525 1.00 23.79 20 VAL B CA 1
ATOM 3062 C C . VAL B 1 20 ? 61.371 14.075 72.184 1.00 24.37 20 VAL B C 1
ATOM 3063 O O . VAL B 1 20 ? 62.431 13.845 71.610 1.00 26.39 20 VAL B O 1
ATOM 3068 N N . LYS B 1 21 ? 60.551 13.105 72.558 1.00 22.16 21 LYS B N 1
ATOM 3069 C CA . LYS B 1 21 ? 60.877 11.718 72.255 1.00 22.01 21 LYS B CA 1
ATOM 3070 C C . LYS B 1 21 ? 59.904 11.164 71.214 1.00 20.17 21 LYS B C 1
ATOM 3071 O O . LYS B 1 21 ? 58.693 11.200 71.395 1.00 20.84 21 LYS B O 1
ATOM 3081 N N . THR B 1 22 ? 60.443 10.672 70.110 1.00 19.64 22 THR B N 1
ATOM 3082 C CA . THR B 1 22 ? 59.624 10.162 69.019 1.00 18.01 22 THR B CA 1
ATOM 3083 C C . THR B 1 22 ? 59.817 8.678 68.748 1.00 17.55 22 THR B C 1
ATOM 3084 O O . THR B 1 22 ? 60.737 8.064 69.257 1.00 16.73 22 THR B O 1
ATOM 3090 N N . GLY B 1 23 ? 58.953 8.109 67.919 1.00 16.26 23 GLY B N 1
ATOM 3091 C CA . GLY B 1 23 ? 59.083 6.698 67.592 1.00 14.53 23 GLY B CA 1
ATOM 3092 C C . GLY B 1 23 ? 58.188 6.236 66.450 1.00 14.82 23 GLY B C 1
ATOM 3093 O O . GLY B 1 23 ? 57.147 6.840 66.201 1.00 14.77 23 GLY B O 1
ATOM 3095 N N . ASP B 1 24 ? 58.624 5.208 65.730 1.00 16.11 24 ASP B N 1
ATOM 3096 C CA . ASP B 1 24 ? 57.861 4.632 64.635 1.00 17.20 24 ASP B CA 1
ATOM 3097 C C . ASP B 1 24 ? 57.375 3.250 65.019 1.00 18.70 24 ASP B C 1
ATOM 3098 O O . ASP B 1 24 ? 58.126 2.452 65.580 1.00 19.86 24 ASP B O 1
ATOM 3104 N N . LEU B 1 25 ? 56.111 2.979 64.712 1.00 19.45 25 LEU B N 1
ATOM 3105 C CA . LEU B 1 25 ? 55.467 1.697 64.983 1.00 19.46 25 LEU B CA 1
ATOM 3106 C C . LEU B 1 25 ? 54.871 1.293 63.633 1.00 19.43 25 LEU B C 1
ATOM 3107 O O . LEU B 1 25 ? 54.014 1.990 63.108 1.00 21.37 25 LEU B O 1
ATOM 3113 N N . VAL B 1 26 ? 55.409 0.233 63.030 1.00 19.60 26 VAL B N 1
ATOM 3114 C CA . VAL B 1 26 ? 54.955 -0.253 61.727 1.00 20.00 26 VAL B CA 1
ATOM 3115 C C . VAL B 1 26 ? 54.335 -1.651 61.789 1.00 20.18 26 VAL B C 1
ATOM 3116 O O . VAL B 1 26 ? 54.849 -2.537 62.439 1.00 21.17 26 VAL B O 1
ATOM 3121 N N . THR B 1 27 ? 53.211 -1.844 61.119 1.00 21.07 27 THR B N 1
ATOM 3122 C CA . THR B 1 27 ? 52.573 -3.152 61.109 1.00 22.71 27 THR B CA 1
ATOM 3123 C C . THR B 1 27 ? 51.947 -3.342 59.755 1.00 23.03 27 THR B C 1
ATOM 3124 O O . THR B 1 27 ? 51.379 -2.403 59.210 1.00 24.31 27 THR B O 1
ATOM 3130 N N . TYR B 1 28 ? 52.099 -4.534 59.185 1.00 22.91 28 TYR B N 1
ATOM 3131 C CA . TYR B 1 28 ? 51.490 -4.828 57.894 1.00 21.02 28 TYR B CA 1
ATOM 3132 C C . TYR B 1 28 ? 50.454 -5.929 58.067 1.00 21.39 28 TYR B C 1
ATOM 3133 O O . TYR B 1 28 ? 50.745 -6.990 58.609 1.00 20.17 28 TYR B O 1
ATOM 3144 N N . ASP B 1 29 ? 49.221 -5.612 57.690 1.00 23.14 29 ASP B N 1
ATOM 3145 C CA . ASP B 1 29 ? 48.087 -6.531 57.766 1.00 23.92 29 ASP B CA 1
ATOM 3146 C C . ASP B 1 29 ? 47.913 -7.140 56.383 1.00 24.88 29 ASP B C 1
ATOM 3147 O O . ASP B 1 29 ? 47.298 -6.539 55.499 1.00 24.15 29 ASP B O 1
ATOM 3153 N N . LYS B 1 30 ? 48.443 -8.346 56.217 1.00 28.33 30 LYS B N 1
ATOM 3154 C CA . LYS B 1 30 ? 48.389 -9.047 54.946 1.00 30.02 30 LYS B CA 1
ATOM 3155 C C . LYS B 1 30 ? 46.983 -9.355 54.461 1.00 30.76 30 LYS B C 1
ATOM 3156 O O . LYS B 1 30 ? 46.696 -9.245 53.264 1.00 31.09 30 LYS B O 1
ATOM 3166 N N . GLU B 1 31 ? 46.112 -9.728 55.394 1.00 30.40 31 GLU B N 1
ATOM 3167 C CA . GLU B 1 31 ? 44.732 -10.060 55.082 1.00 30.13 31 GLU B CA 1
ATOM 3168 C C . GLU B 1 31 ? 43.940 -8.862 54.610 1.00 28.64 31 GLU B C 1
ATOM 3169 O O . GLU B 1 31 ? 43.156 -8.969 53.665 1.00 28.72 31 GLU B O 1
ATOM 3176 N N . ASN B 1 32 ? 44.135 -7.726 55.272 1.00 27.62 32 ASN B N 1
ATOM 3177 C CA . ASN B 1 32 ? 43.427 -6.503 54.917 1.00 26.89 32 ASN B CA 1
ATOM 3178 C C . ASN B 1 32 ? 44.182 -5.599 53.941 1.00 25.99 32 ASN B C 1
ATOM 3179 O O . ASN B 1 32 ? 43.669 -4.573 53.513 1.00 26.16 32 ASN B O 1
ATOM 3187 N N . GLY B 1 33 ? 45.393 -6.001 53.571 1.00 24.63 33 GLY B N 1
ATOM 3188 C CA . GLY B 1 33 ? 46.199 -5.226 52.643 1.00 22.71 33 GLY B CA 1
ATOM 3189 C C . GLY B 1 33 ? 46.403 -3.813 53.121 1.00 22.33 33 GLY B C 1
ATOM 3190 O O . GLY B 1 33 ? 46.116 -2.859 52.409 1.00 22.02 33 GLY B O 1
ATOM 3192 N N . MET B 1 34 ? 46.879 -3.678 54.348 1.00 23.41 34 MET B N 1
ATOM 3193 C CA . MET B 1 34 ? 47.082 -2.363 54.939 1.00 23.58 34 MET B CA 1
ATOM 3194 C C . MET B 1 34 ? 48.444 -2.242 55.605 1.00 23.40 34 MET B C 1
ATOM 3195 O O . MET B 1 34 ? 48.822 -3.084 56.421 1.00 25.34 34 MET B O 1
ATOM 3201 N N . HIS B 1 35 ? 49.218 -1.261 55.158 1.00 22.75 35 HIS B N 1
ATOM 3202 C CA . HIS B 1 35 ? 50.509 -0.969 55.750 1.00 20.94 35 HIS B CA 1
ATOM 3203 C C . HIS B 1 35 ? 50.185 0.159 56.730 1.00 21.27 35 HIS B C 1
ATOM 3204 O O . HIS B 1 35 ? 49.729 1.233 56.330 1.00 21.63 35 HIS B O 1
ATOM 3213 N N . LYS B 1 36 ? 50.358 -0.112 58.014 1.00 21.16 36 LYS B N 1
ATOM 3214 C CA . LYS B 1 36 ? 50.067 0.860 59.053 1.00 20.27 36 LYS B CA 1
ATOM 3215 C C . LYS B 1 36 ? 51.323 1.365 59.789 1.00 21.53 36 LYS B C 1
ATOM 3216 O O . LYS B 1 36 ? 52.100 0.589 60.344 1.00 23.32 36 LYS B O 1
ATOM 3226 N N . LYS B 1 37 ? 51.531 2.674 59.767 1.00 21.61 37 LYS B N 1
ATOM 3227 C CA . LYS B 1 37 ? 52.660 3.255 60.461 1.00 19.87 37 LYS B CA 1
ATOM 3228 C C . LYS B 1 37 ? 52.172 4.356 61.370 1.00 19.00 37 LYS B C 1
ATOM 3229 O O . LYS B 1 37 ? 51.429 5.226 60.948 1.00 16.54 37 LYS B O 1
ATOM 3239 N N . VAL B 1 38 ? 52.540 4.264 62.640 1.00 18.97 38 VAL B N 1
ATOM 3240 C CA . VAL B 1 38 ? 52.174 5.255 63.638 1.00 20.94 38 VAL B CA 1
ATOM 3241 C C . VAL B 1 38 ? 53.435 5.997 64.053 1.00 21.48 38 VAL B C 1
ATOM 3242 O O . VAL B 1 38 ? 54.383 5.372 64.497 1.00 19.80 38 VAL B O 1
ATOM 3247 N N . PHE B 1 39 ? 53.462 7.312 63.857 1.00 21.57 39 PHE B N 1
ATOM 3248 C CA . PHE B 1 39 ? 54.608 8.129 64.248 1.00 20.21 39 PHE B CA 1
ATOM 3249 C C . PHE B 1 39 ? 54.191 8.965 65.467 1.00 20.08 39 PHE B C 1
ATOM 3250 O O . PHE B 1 39 ? 53.267 9.762 65.384 1.00 20.47 39 PHE B O 1
ATOM 3259 N N . TYR B 1 40 ? 54.850 8.764 66.605 1.00 17.98 40 TYR B N 1
ATOM 3260 C CA . TYR B 1 40 ? 54.476 9.490 67.810 1.00 16.82 40 TYR B CA 1
ATOM 3261 C C . TYR B 1 40 ? 55.498 10.464 68.317 1.00 16.11 40 TYR B C 1
ATOM 3262 O O . TYR B 1 40 ? 56.660 10.389 67.959 1.00 16.56 40 TYR B O 1
ATOM 3273 N N . SER B 1 41 ? 55.035 11.410 69.126 1.00 16.83 41 SER B N 1
ATOM 3274 C CA . SER B 1 41 ? 55.885 12.448 69.723 1.00 16.06 41 SER B CA 1
ATOM 3275 C C . SER B 1 41 ? 55.385 12.868 71.112 1.00 14.65 41 SER B C 1
ATOM 3276 O O . SER B 1 41 ? 54.307 13.415 71.259 1.00 14.61 41 SER B O 1
ATOM 3281 N N . PHE B 1 42 ? 56.175 12.603 72.136 1.00 14.65 42 PHE B N 1
ATOM 3282 C CA . PHE B 1 42 ? 55.812 13.023 73.473 1.00 16.69 42 PHE B CA 1
ATOM 3283 C C . PHE B 1 42 ? 56.430 14.378 73.725 1.00 19.28 42 PHE B C 1
ATOM 3284 O O . PHE B 1 42 ? 57.633 14.555 73.573 1.00 22.42 42 PHE B O 1
ATOM 3293 N N . ILE B 1 43 ? 55.612 15.332 74.136 1.00 20.21 43 ILE B N 1
ATOM 3294 C CA . ILE B 1 43 ? 56.095 16.673 74.421 1.00 20.19 43 ILE B CA 1
ATOM 3295 C C . ILE B 1 43 ? 55.705 17.034 75.859 1.00 20.99 43 ILE B C 1
ATOM 3296 O O . ILE B 1 43 ? 54.533 17.231 76.168 1.00 21.55 43 ILE B O 1
ATOM 3302 N N . ASP B 1 44 ? 56.689 17.105 76.745 1.00 22.63 44 ASP B N 1
ATOM 3303 C CA . ASP B 1 44 ? 56.420 17.468 78.133 1.00 21.55 44 ASP B CA 1
ATOM 3304 C C . ASP B 1 44 ? 56.999 18.854 78.311 1.00 22.50 44 ASP B C 1
ATOM 3305 O O . ASP B 1 44 ? 58.154 19.006 78.686 1.00 23.46 44 ASP B O 1
ATOM 3311 N N . ASP B 1 45 ? 56.224 19.863 77.937 1.00 23.13 45 ASP B N 1
ATOM 3312 C CA . ASP B 1 45 ? 56.648 21.244 78.065 1.00 21.81 45 ASP B CA 1
ATOM 3313 C C . ASP B 1 45 ? 56.267 21.635 79.481 1.00 21.31 45 ASP B C 1
ATOM 3314 O O . ASP B 1 45 ? 55.099 21.632 79.822 1.00 21.56 45 ASP B O 1
ATOM 3320 N N . LYS B 1 46 ? 57.244 21.973 80.308 1.00 19.34 46 LYS B N 1
ATOM 3321 C CA . LYS B 1 46 ? 56.950 22.325 81.685 1.00 17.92 46 LYS B CA 1
ATOM 3322 C C . LYS B 1 46 ? 56.184 23.620 81.873 1.00 17.60 46 LYS B C 1
ATOM 3323 O O . LYS B 1 46 ? 55.673 23.884 82.955 1.00 18.60 46 LYS B O 1
ATOM 3333 N N . ASN B 1 47 ? 56.100 24.426 80.824 1.00 17.52 47 ASN B N 1
ATOM 3334 C CA . ASN B 1 47 ? 55.361 25.680 80.884 1.00 16.70 47 ASN B CA 1
ATOM 3335 C C . ASN B 1 47 ? 53.928 25.519 80.395 1.00 18.45 47 ASN B C 1
ATOM 3336 O O . ASN B 1 47 ? 53.168 26.479 80.407 1.00 19.90 47 ASN B O 1
ATOM 3344 N N . HIS B 1 48 ? 53.568 24.300 79.978 1.00 19.31 48 HIS B N 1
ATOM 3345 C CA . HIS B 1 48 ? 52.213 23.965 79.509 1.00 18.42 48 HIS B CA 1
ATOM 3346 C C . HIS B 1 48 ? 51.560 23.182 80.634 1.00 17.97 48 HIS B C 1
ATOM 3347 O O . HIS B 1 48 ? 52.231 22.401 81.287 1.00 17.22 48 HIS B O 1
ATOM 3357 N N . ASN B 1 49 ? 50.260 23.366 80.855 1.00 18.28 49 ASN B N 1
ATOM 3358 C CA . ASN B 1 49 ? 49.571 22.684 81.946 1.00 17.95 49 ASN B CA 1
ATOM 3359 C C . ASN B 1 49 ? 49.353 21.174 81.772 1.00 19.10 49 ASN B C 1
ATOM 3360 O O . ASN B 1 49 ? 48.796 20.537 82.652 1.00 21.47 49 ASN B O 1
ATOM 3368 N N . LYS B 1 50 ? 49.823 20.595 80.667 1.00 20.30 50 LYS B N 1
ATOM 3369 C CA . LYS B 1 50 ? 49.625 19.166 80.424 1.00 19.63 50 LYS B CA 1
ATOM 3370 C C . LYS B 1 50 ? 50.696 18.498 79.618 1.00 18.97 50 LYS B C 1
ATOM 3371 O O . LYS B 1 50 ? 51.468 19.149 78.933 1.00 17.98 50 LYS B O 1
ATOM 3381 N N . LYS B 1 51 ? 50.767 17.182 79.750 1.00 21.63 51 LYS B N 1
ATOM 3382 C CA . LYS B 1 51 ? 51.703 16.397 78.968 1.00 24.05 51 LYS B CA 1
ATOM 3383 C C . LYS B 1 51 ? 50.977 16.179 77.659 1.00 24.27 51 LYS B C 1
ATOM 3384 O O . LYS B 1 51 ? 49.761 16.067 77.647 1.00 27.24 51 LYS B O 1
ATOM 3394 N N . LEU B 1 52 ? 51.706 16.083 76.562 1.00 23.75 52 LEU B N 1
ATOM 3395 C CA . LEU B 1 52 ? 51.058 15.879 75.279 1.00 22.67 52 LEU B CA 1
ATOM 3396 C C . LEU B 1 52 ? 51.701 14.786 74.475 1.00 21.67 52 LEU B C 1
ATOM 3397 O O . LEU B 1 52 ? 52.895 14.555 74.564 1.00 22.07 52 LEU B O 1
ATOM 3403 N N . LEU B 1 53 ? 50.893 14.144 73.647 1.00 21.65 53 LEU B N 1
ATOM 3404 C CA . LEU B 1 53 ? 51.379 13.117 72.738 1.00 21.50 53 LEU B CA 1
ATOM 3405 C C . LEU B 1 53 ? 50.782 13.465 71.379 1.00 20.77 53 LEU B C 1
ATOM 3406 O O . LEU B 1 53 ? 49.612 13.792 71.314 1.00 21.51 53 LEU B O 1
ATOM 3412 N N . VAL B 1 54 ? 51.589 13.528 70.325 1.00 20.81 54 VAL B N 1
ATOM 3413 C CA . VAL B 1 54 ? 51.044 13.782 68.994 1.00 20.73 54 VAL B CA 1
ATOM 3414 C C . VAL B 1 54 ? 51.200 12.458 68.279 1.00 19.87 54 VAL B C 1
ATOM 3415 O O . VAL B 1 54 ? 52.282 11.899 68.241 1.00 20.40 54 VAL B O 1
ATOM 3420 N N . ILE B 1 55 ? 50.102 11.922 67.783 1.00 20.51 55 ILE B N 1
ATOM 3421 C CA . ILE B 1 55 ? 50.127 10.654 67.079 1.00 22.20 55 ILE B CA 1
ATOM 3422 C C . ILE B 1 55 ? 49.796 10.945 65.623 1.00 22.63 55 ILE B C 1
ATOM 3423 O O . ILE B 1 55 ? 48.804 11.605 65.335 1.00 24.40 55 ILE B O 1
ATOM 3429 N N . ARG B 1 56 ? 50.663 10.511 64.711 1.00 22.09 56 ARG B N 1
ATOM 3430 C CA . ARG B 1 56 ? 50.423 10.674 63.285 1.00 19.64 56 ARG B CA 1
ATOM 3431 C C . ARG B 1 56 ? 50.206 9.287 62.681 1.00 17.89 56 ARG B C 1
ATOM 3432 O O . ARG B 1 56 ? 51.096 8.433 62.732 1.00 17.39 56 ARG B O 1
ATOM 3446 N N . THR B 1 57 ? 48.994 9.056 62.179 1.00 17.05 57 THR B N 1
ATOM 3447 C CA . THR B 1 57 ? 48.612 7.796 61.533 1.00 17.49 57 THR B CA 1
ATOM 3448 C C . THR B 1 57 ? 48.886 7.968 60.063 1.00 16.27 57 THR B C 1
ATOM 3449 O O . THR B 1 57 ? 48.325 8.843 59.436 1.00 17.09 57 THR B O 1
ATOM 3455 N N . LYS B 1 58 ? 49.767 7.137 59.525 1.00 18.43 58 LYS B N 1
ATOM 3456 C CA . LYS B 1 58 ? 50.171 7.223 58.120 1.00 19.61 58 LYS B CA 1
ATOM 3457 C C . LYS B 1 58 ? 50.102 5.847 57.443 1.00 19.56 58 LYS B C 1
ATOM 3458 O O . LYS B 1 58 ? 49.245 5.057 57.773 1.00 21.05 58 LYS B O 1
ATOM 3468 N N . GLY B 1 59 ? 50.946 5.576 56.459 1.00 19.76 59 GLY B N 1
ATOM 3469 C CA . GLY B 1 59 ? 50.912 4.268 55.832 1.00 19.40 59 GLY B CA 1
ATOM 3470 C C . GLY B 1 59 ? 50.118 4.257 54.556 1.00 19.30 59 GLY B C 1
ATOM 3471 O O . GLY B 1 59 ? 49.972 5.293 53.931 1.00 20.12 59 GLY B O 1
ATOM 3473 N N . THR B 1 60 ? 49.598 3.091 54.185 1.00 17.89 60 THR B N 1
ATOM 3474 C CA . THR B 1 60 ? 48.816 2.940 52.969 1.00 17.51 60 THR B CA 1
ATOM 3475 C C . THR B 1 60 ? 47.802 1.822 53.020 1.00 19.02 60 THR B C 1
ATOM 3476 O O . THR B 1 60 ? 48.138 0.673 53.304 1.00 19.46 60 THR B O 1
ATOM 3482 N N . ILE B 1 61 ? 46.554 2.167 52.734 1.00 17.94 61 ILE B N 1
ATOM 3483 C CA . ILE B 1 61 ? 45.476 1.183 52.677 1.00 18.79 61 ILE B CA 1
ATOM 3484 C C . ILE B 1 61 ? 45.322 0.854 51.180 1.00 19.51 61 ILE B C 1
ATOM 3485 O O . ILE B 1 61 ? 44.949 1.727 50.394 1.00 19.10 61 ILE B O 1
ATOM 3491 N N . ALA B 1 62 ? 45.694 -0.361 50.773 1.00 20.99 62 ALA B N 1
ATOM 3492 C CA . ALA B 1 62 ? 45.601 -0.762 49.361 1.00 22.27 62 ALA B CA 1
ATOM 3493 C C . ALA B 1 62 ? 44.197 -0.509 48.799 1.00 23.54 62 ALA B C 1
ATOM 3494 O O . ALA B 1 62 ? 43.230 -0.535 49.541 1.00 24.14 62 ALA B O 1
ATOM 3497 N N . GLY B 1 63 ? 44.083 -0.229 47.507 1.00 23.65 63 GLY B N 1
ATOM 3498 C CA . GLY B 1 63 ? 42.767 0.037 46.945 1.00 25.25 63 GLY B CA 1
ATOM 3499 C C . GLY B 1 63 ? 41.972 -1.231 46.752 1.00 26.81 63 GLY B C 1
ATOM 3500 O O . GLY B 1 63 ? 40.857 -1.371 47.253 1.00 28.80 63 GLY B O 1
ATOM 3502 N N . GLN B 1 64 ? 42.561 -2.156 46.014 1.00 27.06 64 GLN B N 1
ATOM 3503 C CA . GLN B 1 64 ? 41.964 -3.456 45.736 1.00 28.48 64 GLN B CA 1
ATOM 3504 C C . GLN B 1 64 ? 40.756 -3.531 44.800 1.00 28.85 64 GLN B C 1
ATOM 3505 O O . GLN B 1 64 ? 39.858 -4.361 44.979 1.00 32.10 64 GLN B O 1
ATOM 3514 N N . TYR B 1 65 ? 40.800 -2.691 43.770 1.00 30.51 65 TYR B N 1
ATOM 3515 C CA . TYR B 1 65 ? 39.804 -2.610 42.706 1.00 31.57 65 TYR B CA 1
ATOM 3516 C C . TYR B 1 65 ? 39.948 -3.932 41.959 1.00 33.18 65 TYR B C 1
ATOM 3517 O O . TYR B 1 65 ? 40.979 -4.162 41.341 1.00 33.04 65 TYR B O 1
ATOM 3528 N N . ARG B 1 66 ? 38.958 -4.820 42.045 1.00 35.12 66 ARG B N 1
ATOM 3529 C CA . ARG B 1 66 ? 39.064 -6.113 41.370 1.00 35.26 66 ARG B CA 1
ATOM 3530 C C . ARG B 1 66 ? 37.766 -6.676 40.851 1.00 35.29 66 ARG B C 1
ATOM 3531 O O . ARG B 1 66 ? 36.713 -6.512 41.471 1.00 33.21 66 ARG B O 1
ATOM 3545 N N . VAL B 1 67 ? 37.879 -7.399 39.737 1.00 35.75 67 VAL B N 1
ATOM 3546 C CA . VAL B 1 67 ? 36.757 -8.092 39.111 1.00 37.86 67 VAL B CA 1
ATOM 3547 C C . VAL B 1 67 ? 36.737 -9.370 39.948 1.00 40.18 67 VAL B C 1
ATOM 3548 O O . VAL B 1 67 ? 37.575 -10.248 39.766 1.00 41.40 67 VAL B O 1
ATOM 3553 N N . TYR B 1 68 ? 35.869 -9.421 40.949 1.00 42.89 68 TYR B N 1
ATOM 3554 C CA . TYR B 1 68 ? 35.826 -10.594 41.804 1.00 46.35 68 TYR B CA 1
ATOM 3555 C C . TYR B 1 68 ? 35.001 -11.715 41.183 1.00 48.38 68 TYR B C 1
ATOM 3556 O O . TYR B 1 68 ? 35.392 -12.881 41.225 1.00 49.18 68 TYR B O 1
ATOM 3567 N N . SER B 1 69 ? 33.902 -11.343 40.532 1.00 50.97 69 SER B N 1
ATOM 3568 C CA . SER B 1 69 ? 32.996 -12.304 39.909 1.00 53.64 69 SER B CA 1
ATOM 3569 C C . SER B 1 69 ? 33.084 -12.317 38.393 1.00 54.63 69 SER B C 1
ATOM 3570 O O . SER B 1 69 ? 33.538 -11.361 37.775 1.00 55.50 69 SER B O 1
ATOM 3575 N N . GLU B 1 70 ? 32.617 -13.412 37.808 1.00 56.87 70 GLU B N 1
ATOM 3576 C CA . GLU B 1 70 ? 32.605 -13.588 36.365 1.00 59.51 70 GLU B CA 1
ATOM 3577 C C . GLU B 1 70 ? 31.468 -14.559 36.065 1.00 59.93 70 GLU B C 1
ATOM 3578 O O . GLU B 1 70 ? 31.643 -15.780 36.158 1.00 60.98 70 GLU B O 1
ATOM 3585 N N . GLU B 1 71 ? 30.294 -14.005 35.753 1.00 60.22 71 GLU B N 1
ATOM 3586 C CA . GLU B 1 71 ? 29.091 -14.803 35.466 1.00 60.65 71 GLU B CA 1
ATOM 3587 C C . GLU B 1 71 ? 28.950 -15.200 33.992 1.00 59.95 71 GLU B C 1
ATOM 3588 O O . GLU B 1 71 ? 27.946 -14.887 33.338 1.00 59.87 71 GLU B O 1
ATOM 3595 N N . GLY B 1 72 ? 29.942 -15.935 33.497 1.00 59.28 72 GLY B N 1
ATOM 3596 C CA . GLY B 1 72 ? 29.924 -16.357 32.113 1.00 59.09 72 GLY B CA 1
ATOM 3597 C C . GLY B 1 72 ? 30.519 -15.299 31.197 1.00 58.36 72 GLY B C 1
ATOM 3598 O O . GLY B 1 72 ? 31.708 -15.355 30.862 1.00 58.80 72 GLY B O 1
ATOM 3600 N N . ALA B 1 73 ? 29.695 -14.337 30.786 1.00 57.43 73 ALA B N 1
ATOM 3601 C CA . ALA B 1 73 ? 30.141 -13.265 29.898 1.00 56.55 73 ALA B CA 1
ATOM 3602 C C . ALA B 1 73 ? 29.054 -12.219 29.697 1.00 56.50 73 ALA B C 1
ATOM 3603 O O . ALA B 1 73 ? 29.163 -11.362 28.817 1.00 56.22 73 ALA B O 1
ATOM 3606 N N . ASN B 1 74 ? 27.985 -12.333 30.480 1.00 56.33 74 ASN B N 1
ATOM 3607 C CA . ASN B 1 74 ? 26.878 -11.392 30.422 1.00 56.47 74 ASN B CA 1
ATOM 3608 C C . ASN B 1 74 ? 26.911 -10.608 31.699 1.00 55.88 74 ASN B C 1
ATOM 3609 O O . ASN B 1 74 ? 26.631 -9.422 31.694 1.00 56.74 74 ASN B O 1
ATOM 3617 N N . LYS B 1 75 ? 27.215 -11.284 32.801 1.00 54.82 75 LYS B N 1
ATOM 3618 C CA . LYS B 1 75 ? 27.328 -10.615 34.090 1.00 53.32 75 LYS B CA 1
ATOM 3619 C C . LYS B 1 75 ? 28.723 -10.820 34.688 1.00 51.67 75 LYS B C 1
ATOM 3620 O O . LYS B 1 75 ? 29.423 -11.785 34.371 1.00 51.73 75 LYS B O 1
ATOM 3630 N N . SER B 1 76 ? 29.142 -9.836 35.479 1.00 49.76 76 SER B N 1
ATOM 3631 C CA . SER B 1 76 ? 30.428 -9.837 36.175 1.00 46.47 76 SER B CA 1
ATOM 3632 C C . SER B 1 76 ? 30.341 -8.793 37.277 1.00 43.27 76 SER B C 1
ATOM 3633 O O . SER B 1 76 ? 29.458 -7.921 37.263 1.00 41.38 76 SER B O 1
ATOM 3638 N N . GLY B 1 77 ? 31.244 -8.895 38.241 1.00 40.49 77 GLY B N 1
ATOM 3639 C CA . GLY B 1 77 ? 31.224 -7.947 39.325 1.00 36.59 77 GLY B CA 1
ATOM 3640 C C . GLY B 1 77 ? 32.589 -7.354 39.553 1.00 34.57 77 GLY B C 1
ATOM 3641 O O . GLY B 1 77 ? 33.612 -7.989 39.277 1.00 33.24 77 GLY B O 1
ATOM 3643 N N . LEU B 1 78 ? 32.593 -6.126 40.067 1.00 32.78 78 LEU B N 1
ATOM 3644 C CA . LEU B 1 78 ? 33.815 -5.404 40.381 1.00 31.21 78 LEU B CA 1
ATOM 3645 C C . LEU B 1 78 ? 33.709 -4.867 41.812 1.00 30.36 78 LEU B C 1
ATOM 3646 O O . LEU B 1 78 ? 32.721 -4.216 42.159 1.00 32.13 78 LEU B O 1
ATOM 3652 N N . ALA B 1 79 ? 34.682 -5.217 42.656 1.00 29.33 79 ALA B N 1
ATOM 3653 C CA . ALA B 1 79 ? 34.743 -4.740 44.034 1.00 27.19 79 ALA B CA 1
ATOM 3654 C C . ALA B 1 79 ? 35.701 -3.535 44.026 1.00 27.11 79 ALA B C 1
ATOM 3655 O O . ALA B 1 79 ? 36.811 -3.642 43.514 1.00 27.55 79 ALA B O 1
ATOM 3658 N N . TRP B 1 80 ? 35.235 -2.375 44.497 1.00 26.33 80 TRP B N 1
ATOM 3659 C CA . TRP B 1 80 ? 36.057 -1.164 44.534 1.00 24.19 80 TRP B CA 1
ATOM 3660 C C . TRP B 1 80 ? 35.873 -0.401 45.857 1.00 22.18 80 TRP B C 1
ATOM 3661 O O . TRP B 1 80 ? 34.843 -0.496 46.497 1.00 22.26 80 TRP B O 1
ATOM 3674 N N . PRO B 1 81 ? 36.899 0.331 46.307 1.00 21.14 81 PRO B N 1
ATOM 3675 C CA . PRO B 1 81 ? 36.786 1.076 47.559 1.00 22.00 81 PRO B CA 1
ATOM 3676 C C . PRO B 1 81 ? 36.042 2.406 47.466 1.00 21.95 81 PRO B C 1
ATOM 3677 O O . PRO B 1 81 ? 36.481 3.328 46.788 1.00 22.23 81 PRO B O 1
ATOM 3681 N N . SER B 1 82 ? 34.923 2.500 48.174 1.00 21.63 82 SER B N 1
ATOM 3682 C CA . SER B 1 82 ? 34.128 3.713 48.211 1.00 20.79 82 SER B CA 1
ATOM 3683 C C . SER B 1 82 ? 34.534 4.578 49.387 1.00 19.85 82 SER B C 1
ATOM 3684 O O . SER B 1 82 ? 34.186 5.753 49.455 1.00 18.89 82 SER B O 1
ATOM 3689 N N . ALA B 1 83 ? 35.236 3.985 50.343 1.00 20.06 83 ALA B N 1
ATOM 3690 C CA . ALA B 1 83 ? 35.674 4.741 51.505 1.00 21.21 83 ALA B CA 1
ATOM 3691 C C . ALA B 1 83 ? 36.904 4.173 52.171 1.00 22.16 83 ALA B C 1
ATOM 3692 O O . ALA B 1 83 ? 37.154 2.966 52.146 1.00 23.02 83 ALA B O 1
ATOM 3695 N N . PHE B 1 84 ? 37.671 5.088 52.755 1.00 22.55 84 PHE B N 1
ATOM 3696 C CA . PHE B 1 84 ? 38.887 4.785 53.502 1.00 22.00 84 PHE B CA 1
ATOM 3697 C C . PHE B 1 84 ? 38.705 5.462 54.849 1.00 23.00 84 PHE B C 1
ATOM 3698 O O . PHE B 1 84 ? 38.396 6.654 54.909 1.00 23.73 84 PHE B O 1
ATOM 3707 N N . LYS B 1 85 ? 38.889 4.706 55.927 1.00 22.79 85 LYS B N 1
ATOM 3708 C CA . LYS B 1 85 ? 38.724 5.247 57.268 1.00 23.26 85 LYS B CA 1
ATOM 3709 C C . LYS B 1 85 ? 39.873 4.995 58.244 1.00 23.39 85 LYS B C 1
ATOM 3710 O O . LYS B 1 85 ? 40.529 3.953 58.209 1.00 24.97 85 LYS B O 1
ATOM 3720 N N . VAL B 1 86 ? 40.106 5.966 59.118 1.00 22.12 86 VAL B N 1
ATOM 3721 C CA . VAL B 1 86 ? 41.124 5.852 60.151 1.00 21.69 86 VAL B CA 1
ATOM 3722 C C . VAL B 1 86 ? 40.522 6.450 61.409 1.00 21.23 86 VAL B C 1
ATOM 3723 O O . VAL B 1 86 ? 40.197 7.625 61.450 1.00 21.39 86 VAL B O 1
ATOM 3728 N N . GLN B 1 87 ? 40.389 5.629 62.442 1.00 21.08 87 GLN B N 1
ATOM 3729 C CA . GLN B 1 87 ? 39.798 6.064 63.699 1.00 22.11 87 GLN B CA 1
ATOM 3730 C C . GLN B 1 87 ? 40.663 5.688 64.890 1.00 21.14 87 GLN B C 1
ATOM 3731 O O . GLN B 1 87 ? 41.271 4.618 64.928 1.00 22.70 87 GLN B O 1
ATOM 3740 N N . LEU B 1 88 ? 40.674 6.575 65.877 1.00 20.04 88 LEU B N 1
ATOM 3741 C CA . LEU B 1 88 ? 41.453 6.395 67.079 1.00 19.79 88 LEU B CA 1
ATOM 3742 C C . LEU B 1 88 ? 40.485 6.569 68.216 1.00 20.05 88 LEU B C 1
ATOM 3743 O O . LEU B 1 88 ? 39.580 7.380 68.124 1.00 20.84 88 LEU B O 1
ATOM 3749 N N . GLN B 1 89 ? 40.632 5.775 69.264 1.00 21.71 89 GLN B N 1
ATOM 3750 C CA . GLN B 1 89 ? 39.744 5.892 70.405 1.00 22.92 89 GLN B CA 1
ATOM 3751 C C . GLN B 1 89 ? 40.291 5.351 71.714 1.00 22.90 89 GLN B C 1
ATOM 3752 O O . GLN B 1 89 ? 40.905 4.291 71.760 1.00 21.79 89 GLN B O 1
ATOM 3761 N N . LEU B 1 90 ? 40.041 6.093 72.785 1.00 23.13 90 LEU B N 1
ATOM 3762 C CA . LEU B 1 90 ? 40.502 5.725 74.114 1.00 24.77 90 LEU B CA 1
ATOM 3763 C C . LEU B 1 90 ? 39.363 5.069 74.872 1.00 26.36 90 LEU B C 1
ATOM 3764 O O . LEU B 1 90 ? 38.216 5.491 74.743 1.00 25.64 90 LEU B O 1
ATOM 3770 N N . PRO B 1 91 ? 39.644 3.960 75.586 1.00 29.14 91 PRO B N 1
ATOM 3771 C CA . PRO B 1 91 ? 38.579 3.299 76.347 1.00 31.61 91 PRO B CA 1
ATOM 3772 C C . PRO B 1 91 ? 37.953 4.338 77.283 1.00 34.15 91 PRO B C 1
ATOM 3773 O O . PRO B 1 91 ? 38.655 5.220 77.800 1.00 34.74 91 PRO B O 1
ATOM 3777 N N . ASP B 1 92 ? 36.632 4.273 77.444 1.00 38.38 92 ASP B N 1
ATOM 3778 C CA . ASP B 1 92 ? 35.888 5.240 78.262 1.00 42.44 92 ASP B CA 1
ATOM 3779 C C . ASP B 1 92 ? 36.324 5.396 79.730 1.00 43.21 92 ASP B C 1
ATOM 3780 O O . ASP B 1 92 ? 35.910 6.338 80.423 1.00 43.75 92 ASP B O 1
ATOM 3786 N N . ASN B 1 93 ? 37.192 4.491 80.182 1.00 43.63 93 ASN B N 1
ATOM 3787 C CA . ASN B 1 93 ? 37.727 4.528 81.547 1.00 43.42 93 ASN B CA 1
ATOM 3788 C C . ASN B 1 93 ? 39.045 5.316 81.613 1.00 41.32 93 ASN B C 1
ATOM 3789 O O . ASN B 1 93 ? 39.509 5.654 82.697 1.00 41.39 93 ASN B O 1
ATOM 3797 N N . GLU B 1 94 ? 39.642 5.579 80.450 1.00 37.69 94 GLU B N 1
ATOM 3798 C CA . GLU B 1 94 ? 40.895 6.314 80.348 1.00 33.27 94 GLU B CA 1
ATOM 3799 C C . GLU B 1 94 ? 40.766 7.749 80.829 1.00 32.48 94 GLU B C 1
ATOM 3800 O O . GLU B 1 94 ? 39.703 8.358 80.716 1.00 32.17 94 GLU B O 1
ATOM 3807 N N . VAL B 1 95 ? 41.871 8.290 81.337 1.00 31.65 95 VAL B N 1
ATOM 3808 C CA . VAL B 1 95 ? 41.929 9.655 81.850 1.00 30.67 95 VAL B CA 1
ATOM 3809 C C . VAL B 1 95 ? 42.530 10.670 80.854 1.00 28.97 95 VAL B C 1
ATOM 3810 O O . VAL B 1 95 ? 42.340 11.878 81.005 1.00 28.84 95 VAL B O 1
ATOM 3815 N N . ALA B 1 96 ? 43.226 10.170 79.833 1.00 26.41 96 ALA B N 1
ATOM 3816 C CA . ALA B 1 96 ? 43.820 11.009 78.791 1.00 25.80 96 ALA B CA 1
ATOM 3817 C C . ALA B 1 96 ? 42.712 11.570 77.892 1.00 24.17 96 ALA B C 1
ATOM 3818 O O . ALA B 1 96 ? 41.643 10.987 77.816 1.00 26.87 96 ALA B O 1
ATOM 3821 N N . GLN B 1 97 ? 42.961 12.674 77.193 1.00 21.93 97 GLN B N 1
ATOM 3822 C CA . GLN B 1 97 ? 41.926 13.264 76.341 1.00 19.55 97 GLN B CA 1
ATOM 3823 C C . GLN B 1 97 ? 42.370 13.683 74.966 1.00 18.85 97 GLN B C 1
ATOM 3824 O O . GLN B 1 97 ? 43.474 14.158 74.789 1.00 16.76 97 GLN B O 1
ATOM 3833 N N . ILE B 1 98 ? 41.479 13.509 73.994 1.00 19.52 98 ILE B N 1
ATOM 3834 C CA . ILE B 1 98 ? 41.740 13.931 72.627 1.00 20.07 98 ILE B CA 1
ATOM 3835 C C . ILE B 1 98 ? 41.523 15.423 72.702 1.00 20.25 98 ILE B C 1
ATOM 3836 O O . ILE B 1 98 ? 40.464 15.883 73.111 1.00 22.09 98 ILE B O 1
ATOM 3842 N N . SER B 1 99 ? 42.583 16.160 72.394 1.00 20.46 99 SER B N 1
ATOM 3843 C CA . SER B 1 99 ? 42.611 17.609 72.483 1.00 19.49 99 SER B CA 1
ATOM 3844 C C . SER B 1 99 ? 42.481 18.342 71.171 1.00 19.44 99 SER B C 1
ATOM 3845 O O . SER B 1 99 ? 41.784 19.363 71.082 1.00 19.85 99 SER B O 1
ATOM 3850 N N . ASP B 1 100 ? 43.243 17.886 70.186 1.00 19.99 100 ASP B N 1
ATOM 3851 C CA . ASP B 1 100 ? 43.220 18.504 68.886 1.00 21.00 100 ASP B CA 1
ATOM 3852 C C . ASP B 1 100 ? 43.389 17.445 67.802 1.00 20.54 100 ASP B C 1
ATOM 3853 O O . ASP B 1 100 ? 43.645 16.283 68.091 1.00 20.54 100 ASP B O 1
ATOM 3859 N N . TYR B 1 101 ? 43.182 17.842 66.553 1.00 20.67 101 TYR B N 1
ATOM 3860 C CA . TYR B 1 101 ? 43.266 16.932 65.421 1.00 20.35 101 TYR B CA 1
ATOM 3861 C C . TYR B 1 101 ? 43.430 17.759 64.165 1.00 19.20 101 TYR B C 1
ATOM 3862 O O . TYR B 1 101 ? 43.061 18.919 64.122 1.00 20.76 101 TYR B O 1
ATOM 3873 N N . TYR B 1 102 ? 43.947 17.141 63.124 1.00 18.36 102 TYR B N 1
ATOM 3874 C CA . TYR B 1 102 ? 44.153 17.847 61.890 1.00 18.56 102 TYR B CA 1
ATOM 3875 C C . TYR B 1 102 ? 44.292 16.787 60.805 1.00 19.19 102 TYR B C 1
ATOM 3876 O O . TYR B 1 102 ? 44.935 15.772 61.015 1.00 21.32 102 TYR B O 1
ATOM 3887 N N . PRO B 1 103 ? 43.695 17.006 59.620 1.00 18.11 103 PRO B N 1
ATOM 3888 C CA . PRO B 1 103 ? 42.887 18.150 59.167 1.00 17.61 103 PRO B CA 1
ATOM 3889 C C . PRO B 1 103 ? 41.479 18.144 59.713 1.00 16.19 103 PRO B C 1
ATOM 3890 O O . PRO B 1 103 ? 41.063 17.161 60.306 1.00 17.29 103 PRO B O 1
ATOM 3894 N N . ARG B 1 104 ? 40.800 19.284 59.601 1.00 16.98 104 ARG B N 1
ATOM 3895 C CA . ARG B 1 104 ? 39.412 19.439 60.043 1.00 18.59 104 ARG B CA 1
ATOM 3896 C C . ARG B 1 104 ? 38.525 19.638 58.808 1.00 18.57 104 ARG B C 1
ATOM 3897 O O . ARG B 1 104 ? 38.986 19.454 57.694 1.00 18.69 104 ARG B O 1
ATOM 3911 N N . ASN B 1 105 ? 37.258 19.986 58.985 1.00 19.60 105 ASN B N 1
ATOM 3912 C CA . ASN B 1 105 ? 36.390 20.174 57.821 1.00 21.99 105 ASN B CA 1
ATOM 3913 C C . ASN B 1 105 ? 36.498 21.567 57.217 1.00 24.40 105 ASN B C 1
ATOM 3914 O O . ASN B 1 105 ? 36.509 22.569 57.925 1.00 27.84 105 ASN B O 1
ATOM 3922 N N . SER B 1 106 ? 36.607 21.619 55.899 1.00 24.97 106 SER B N 1
ATOM 3923 C CA . SER B 1 106 ? 36.760 22.877 55.180 1.00 25.05 106 SER B CA 1
ATOM 3924 C C . SER B 1 106 ? 35.430 23.409 54.677 1.00 24.66 106 SER B C 1
ATOM 3925 O O . SER B 1 106 ? 34.522 22.628 54.413 1.00 25.30 106 SER B O 1
ATOM 3930 N N . ILE B 1 107 ? 35.290 24.732 54.616 1.00 25.47 107 ILE B N 1
ATOM 3931 C CA . ILE B 1 107 ? 34.065 25.363 54.104 1.00 25.86 107 ILE B CA 1
ATOM 3932 C C . ILE B 1 107 ? 34.253 25.530 52.593 1.00 26.53 107 ILE B C 1
ATOM 3933 O O . ILE B 1 107 ? 35.194 26.180 52.148 1.00 27.09 107 ILE B O 1
ATOM 3939 N N . ASP B 1 108 ? 33.383 24.897 51.811 1.00 29.04 108 ASP B N 1
ATOM 3940 C CA . ASP B 1 108 ? 33.451 24.940 50.343 1.00 30.78 108 ASP B CA 1
ATOM 3941 C C . ASP B 1 108 ? 32.925 26.235 49.737 1.00 29.06 108 ASP B C 1
ATOM 3942 O O . ASP B 1 108 ? 32.090 26.913 50.322 1.00 26.86 108 ASP B O 1
ATOM 3948 N N . THR B 1 109 ? 33.415 26.566 48.552 1.00 28.79 109 THR B N 1
ATOM 3949 C CA . THR B 1 109 ? 32.967 27.767 47.881 1.00 28.90 109 THR B CA 1
ATOM 3950 C C . THR B 1 109 ? 32.567 27.427 46.467 1.00 28.75 109 THR B C 1
ATOM 3951 O O . THR B 1 109 ? 32.811 26.316 45.984 1.00 27.45 109 THR B O 1
ATOM 3957 N N . LYS B 1 110 ? 31.921 28.402 45.831 1.00 30.03 110 LYS B N 1
ATOM 3958 C CA . LYS B 1 110 ? 31.439 28.313 44.457 1.00 30.84 110 LYS B CA 1
ATOM 3959 C C . LYS B 1 110 ? 31.529 29.726 43.882 1.00 29.56 110 LYS B C 1
ATOM 3960 O O . LYS B 1 110 ? 31.471 30.706 44.620 1.00 29.22 110 LYS B O 1
ATOM 3970 N N . GLU B 1 111 ? 31.730 29.821 42.575 1.00 28.46 111 GLU B N 1
ATOM 3971 C CA . GLU B 1 111 ? 31.866 31.100 41.915 1.00 28.16 111 GLU B CA 1
ATOM 3972 C C . GLU B 1 111 ? 30.587 31.346 41.176 1.00 28.00 111 GLU B C 1
ATOM 3973 O O . GLU B 1 111 ? 30.096 30.457 40.507 1.00 26.59 111 GLU B O 1
ATOM 3980 N N . TYR B 1 112 ? 30.036 32.544 41.328 1.00 30.70 112 TYR B N 1
ATOM 3981 C CA . TYR B 1 112 ? 28.768 32.923 40.698 1.00 33.63 112 TYR B CA 1
ATOM 3982 C C . TYR B 1 112 ? 28.961 33.961 39.590 1.00 34.69 112 TYR B C 1
ATOM 3983 O O . TYR B 1 112 ? 29.809 34.845 39.701 1.00 34.35 112 TYR B O 1
ATOM 3994 N N . MET B 1 113 ? 28.134 33.882 38.545 1.00 36.19 113 MET B N 1
ATOM 3995 C CA . MET B 1 113 ? 28.233 34.814 37.426 1.00 37.07 113 MET B CA 1
ATOM 3996 C C . MET B 1 113 ? 26.883 35.120 36.770 1.00 37.79 113 MET B C 1
ATOM 3997 O O . MET B 1 113 ? 26.268 34.237 36.165 1.00 37.63 113 MET B O 1
ATOM 4003 N N . SER B 1 114 ? 26.419 36.360 36.945 1.00 37.18 114 SER B N 1
ATOM 4004 C CA . SER B 1 114 ? 25.160 36.845 36.362 1.00 37.54 114 SER B CA 1
ATOM 4005 C C . SER B 1 114 ? 25.469 37.706 35.141 1.00 38.69 114 SER B C 1
ATOM 4006 O O . SER B 1 114 ? 26.277 38.638 35.220 1.00 37.95 114 SER B O 1
ATOM 4011 N N . THR B 1 115 ? 24.807 37.425 34.023 1.00 40.42 115 THR B N 1
ATOM 4012 C CA . THR B 1 115 ? 25.042 38.196 32.811 1.00 41.36 115 THR B CA 1
ATOM 4013 C C . THR B 1 115 ? 23.744 38.730 32.228 1.00 41.05 115 THR B C 1
ATOM 4014 O O . THR B 1 115 ? 22.777 37.996 32.084 1.00 41.09 115 THR B O 1
ATOM 4020 N N . LEU B 1 116 ? 23.744 40.011 31.885 1.00 41.41 116 LEU B N 1
ATOM 4021 C CA . LEU B 1 116 ? 22.591 40.668 31.310 1.00 42.57 116 LEU B CA 1
ATOM 4022 C C . LEU B 1 116 ? 23.063 41.252 29.983 1.00 43.63 116 LEU B C 1
ATOM 4023 O O . LEU B 1 116 ? 23.951 42.108 29.954 1.00 44.42 116 LEU B O 1
ATOM 4029 N N . THR B 1 117 ? 22.505 40.753 28.881 1.00 44.93 117 THR B N 1
ATOM 4030 C CA . THR B 1 117 ? 22.874 41.225 27.543 1.00 45.76 117 THR B CA 1
ATOM 4031 C C . THR B 1 117 ? 21.665 41.727 26.747 1.00 46.39 117 THR B C 1
ATOM 4032 O O . THR B 1 117 ? 20.585 41.142 26.807 1.00 45.81 117 THR B O 1
ATOM 4038 N N . TYR B 1 118 ? 21.846 42.814 26.007 1.00 47.30 118 TYR B N 1
ATOM 4039 C CA . TYR B 1 118 ? 20.773 43.340 25.185 1.00 47.98 118 TYR B CA 1
ATOM 4040 C C . TYR B 1 118 ? 21.308 44.029 23.948 1.00 48.47 118 TYR B C 1
ATOM 4041 O O . TYR B 1 118 ? 22.273 44.796 24.019 1.00 47.65 118 TYR B O 1
ATOM 4052 N N . GLY B 1 119 ? 20.672 43.754 22.811 1.00 49.74 119 GLY B N 1
ATOM 4053 C CA . GLY B 1 119 ? 21.114 44.349 21.560 1.00 51.81 119 GLY B CA 1
ATOM 4054 C C . GLY B 1 119 ? 20.025 44.650 20.550 1.00 53.56 119 GLY B C 1
ATOM 4055 O O . GLY B 1 119 ? 18.861 44.302 20.752 1.00 53.53 119 GLY B O 1
ATOM 4057 N N . PHE B 1 120 ? 20.411 45.314 19.463 1.00 55.74 120 PHE B N 1
ATOM 4058 C CA . PHE B 1 120 ? 19.485 45.683 18.395 1.00 57.96 120 PHE B CA 1
ATOM 4059 C C . PHE B 1 120 ? 20.139 45.299 17.091 1.00 58.59 120 PHE B C 1
ATOM 4060 O O . PHE B 1 120 ? 21.354 45.095 17.056 1.00 58.88 120 PHE B O 1
ATOM 4069 N N . ASN B 1 121 ? 19.342 45.239 16.021 1.00 59.87 121 ASN B N 1
ATOM 4070 C CA . ASN B 1 121 ? 19.847 44.896 14.688 1.00 60.86 121 ASN B CA 1
ATOM 4071 C C . ASN B 1 121 ? 18.938 45.317 13.531 1.00 61.30 121 ASN B C 1
ATOM 4072 O O . ASN B 1 121 ? 17.729 45.065 13.542 1.00 61.17 121 ASN B O 1
ATOM 4080 N N . GLY B 1 122 ? 19.549 45.938 12.525 1.00 62.38 122 GLY B N 1
ATOM 4081 C CA . GLY B 1 122 ? 18.811 46.393 11.361 1.00 63.41 122 GLY B CA 1
ATOM 4082 C C . GLY B 1 122 ? 19.228 45.654 10.106 1.00 64.14 122 GLY B C 1
ATOM 4083 O O . GLY B 1 122 ? 20.403 45.329 9.937 1.00 64.12 122 GLY B O 1
ATOM 4085 N N . ASN B 1 123 ? 18.260 45.357 9.243 1.00 65.19 123 ASN B N 1
ATOM 4086 C CA . ASN B 1 123 ? 18.523 44.651 7.990 1.00 65.93 123 ASN B CA 1
ATOM 4087 C C . ASN B 1 123 ? 17.839 45.379 6.847 1.00 66.48 123 ASN B C 1
ATOM 4088 O O . ASN B 1 123 ? 16.679 45.785 6.975 1.00 66.92 123 ASN B O 1
ATOM 4096 N N . VAL B 1 124 ? 18.558 45.541 5.738 1.00 66.61 124 VAL B N 1
ATOM 4097 C CA . VAL B 1 124 ? 18.022 46.201 4.554 1.00 66.13 124 VAL B CA 1
ATOM 4098 C C . VAL B 1 124 ? 18.087 45.221 3.395 1.00 65.66 124 VAL B C 1
ATOM 4099 O O . VAL B 1 124 ? 19.173 44.802 2.979 1.00 64.10 124 VAL B O 1
ATOM 4104 N N . THR B 1 125 ? 16.911 44.846 2.892 1.00 66.43 125 THR B N 1
ATOM 4105 C CA . THR B 1 125 ? 16.813 43.890 1.796 1.00 67.02 125 THR B CA 1
ATOM 4106 C C . THR B 1 125 ? 16.253 44.423 0.481 1.00 67.86 125 THR B C 1
ATOM 4107 O O . THR B 1 125 ? 15.553 45.436 0.458 1.00 68.55 125 THR B O 1
ATOM 4113 N N . GLY B 1 126 ? 16.574 43.715 -0.603 1.00 68.24 126 GLY B N 1
ATOM 4114 C CA . GLY B 1 126 ? 16.122 44.090 -1.933 1.00 68.62 126 GLY B CA 1
ATOM 4115 C C . GLY B 1 126 ? 16.594 43.104 -2.992 1.00 69.10 126 GLY B C 1
ATOM 4116 O O . GLY B 1 126 ? 17.490 42.289 -2.740 1.00 68.79 126 GLY B O 1
ATOM 4118 N N . ASP B 1 127 ? 16.022 43.192 -4.191 1.00 69.39 127 ASP B N 1
ATOM 4119 C CA . ASP B 1 127 ? 16.402 42.287 -5.275 1.00 69.79 127 ASP B CA 1
ATOM 4120 C C . ASP B 1 127 ? 16.407 42.962 -6.645 1.00 70.00 127 ASP B C 1
ATOM 4121 O O . ASP B 1 127 ? 16.065 44.148 -6.766 1.00 69.95 127 ASP B O 1
ATOM 4127 N N . ASP B 1 128 ? 16.714 42.183 -7.682 1.00 69.97 128 ASP B N 1
ATOM 4128 C CA . ASP B 1 128 ? 16.766 42.725 -9.031 1.00 70.00 128 ASP B CA 1
ATOM 4129 C C . ASP B 1 128 ? 15.420 43.270 -9.525 1.00 70.28 128 ASP B C 1
ATOM 4130 O O . ASP B 1 128 ? 15.386 44.170 -10.371 1.00 70.35 128 ASP B O 1
ATOM 4136 N N . THR B 1 129 ? 14.315 42.776 -8.970 1.00 70.09 129 THR B N 1
ATOM 4137 C CA . THR B 1 129 ? 13.005 43.283 -9.378 1.00 70.44 129 THR B CA 1
ATOM 4138 C C . THR B 1 129 ? 12.726 44.575 -8.600 1.00 70.56 129 THR B C 1
ATOM 4139 O O . THR B 1 129 ? 11.569 44.869 -8.255 1.00 70.97 129 THR B O 1
ATOM 4145 N N . GLY B 1 130 ? 13.808 45.296 -8.280 1.00 69.62 130 GLY B N 1
ATOM 4146 C CA . GLY B 1 130 ? 13.735 46.552 -7.551 1.00 69.41 130 GLY B CA 1
ATOM 4147 C C . GLY B 1 130 ? 13.069 46.541 -6.187 1.00 69.57 130 GLY B C 1
ATOM 4148 O O . GLY B 1 130 ? 12.839 47.607 -5.603 1.00 69.84 130 GLY B O 1
ATOM 4150 N N . LYS B 1 131 ? 12.766 45.354 -5.670 1.00 69.09 131 LYS B N 1
ATOM 4151 C CA . LYS B 1 131 ? 12.110 45.229 -4.378 1.00 68.24 131 LYS B CA 1
ATOM 4152 C C . LYS B 1 131 ? 12.970 45.765 -3.240 1.00 68.03 131 LYS B C 1
ATOM 4153 O O . LYS B 1 131 ? 14.194 45.846 -3.358 1.00 67.69 131 LYS B O 1
ATOM 4163 N N . ILE B 1 132 ? 12.310 46.155 -2.153 1.00 67.03 132 ILE B N 1
ATOM 4164 C CA . ILE B 1 132 ? 12.983 46.686 -0.977 1.00 66.09 132 ILE B CA 1
ATOM 4165 C C . ILE B 1 132 ? 12.253 46.203 0.277 1.00 65.71 132 ILE B C 1
ATOM 4166 O O . ILE B 1 132 ? 11.019 46.098 0.302 1.00 65.51 132 ILE B O 1
ATOM 4172 N N . GLY B 1 133 ? 13.038 45.900 1.307 1.00 65.46 133 GLY B N 1
ATOM 4173 C CA . GLY B 1 133 ? 12.493 45.437 2.565 1.00 65.12 133 GLY B CA 1
ATOM 4174 C C . GLY B 1 133 ? 13.281 46.028 3.718 1.00 65.21 133 GLY B C 1
ATOM 4175 O O . GLY B 1 133 ? 14.233 46.796 3.509 1.00 65.11 133 GLY B O 1
ATOM 4177 N N . GLY B 1 134 ? 12.873 45.667 4.934 1.00 65.40 134 GLY B N 1
ATOM 4178 C CA . GLY B 1 134 ? 13.532 46.149 6.136 1.00 64.01 134 GLY B CA 1
ATOM 4179 C C . GLY B 1 134 ? 13.346 45.188 7.302 1.00 63.19 134 GLY B C 1
ATOM 4180 O O . GLY B 1 134 ? 12.518 44.268 7.227 1.00 63.52 134 GLY B O 1
ATOM 4182 N N . LEU B 1 135 ? 14.110 45.389 8.376 1.00 62.06 135 LEU B N 1
ATOM 4183 C CA . LEU B 1 135 ? 14.014 44.533 9.560 1.00 60.40 135 LEU B CA 1
ATOM 4184 C C . LEU B 1 135 ? 14.633 45.243 10.752 1.00 58.79 135 LEU B C 1
ATOM 4185 O O . LEU B 1 135 ? 15.776 45.677 10.687 1.00 58.49 135 LEU B O 1
ATOM 4191 N N . ILE B 1 136 ? 13.883 45.363 11.839 1.00 57.31 136 ILE B N 1
ATOM 4192 C CA . ILE B 1 136 ? 14.409 46.013 13.030 1.00 56.11 136 ILE B CA 1
ATOM 4193 C C . ILE B 1 136 ? 14.082 45.188 14.267 1.00 55.80 136 ILE B C 1
ATOM 4194 O O . ILE B 1 136 ? 12.952 45.211 14.764 1.00 56.32 136 ILE B O 1
ATOM 4200 N N . GLY B 1 137 ? 15.074 44.445 14.749 1.00 54.90 137 GLY B N 1
ATOM 4201 C CA . GLY B 1 137 ? 14.880 43.624 15.932 1.00 53.44 137 GLY B CA 1
ATOM 4202 C C . GLY B 1 137 ? 15.521 44.173 17.203 1.00 52.86 137 GLY B C 1
ATOM 4203 O O . GLY B 1 137 ? 16.285 45.142 17.175 1.00 53.31 137 GLY B O 1
ATOM 4205 N N . ALA B 1 138 ? 15.183 43.550 18.327 1.00 52.15 138 ALA B N 1
ATOM 4206 C CA . ALA B 1 138 ? 15.702 43.913 19.641 1.00 50.49 138 ALA B CA 1
ATOM 4207 C C . ALA B 1 138 ? 15.639 42.640 20.471 1.00 50.86 138 ALA B C 1
ATOM 4208 O O . ALA B 1 138 ? 14.667 41.885 20.390 1.00 51.39 138 ALA B O 1
ATOM 4211 N N . ASN B 1 139 ? 16.651 42.425 21.303 1.00 50.23 139 ASN B N 1
ATOM 4212 C CA . ASN B 1 139 ? 16.722 41.220 22.118 1.00 49.58 139 ASN B CA 1
ATOM 4213 C C . ASN B 1 139 ? 17.230 41.468 23.526 1.00 48.33 139 ASN B C 1
ATOM 4214 O O . ASN B 1 139 ? 17.764 42.537 23.831 1.00 47.73 139 ASN B O 1
ATOM 4222 N N . VAL B 1 140 ? 17.035 40.471 24.381 1.00 47.36 140 VAL B N 1
ATOM 4223 C CA . VAL B 1 140 ? 17.484 40.520 25.765 1.00 46.95 140 VAL B CA 1
ATOM 4224 C C . VAL B 1 140 ? 17.951 39.112 26.158 1.00 46.96 140 VAL B C 1
ATOM 4225 O O . VAL B 1 140 ? 17.519 38.129 25.561 1.00 47.38 140 VAL B O 1
ATOM 4230 N N . SER B 1 141 ? 18.870 39.027 27.121 1.00 47.00 141 SER B N 1
ATOM 4231 C CA . SER B 1 141 ? 19.411 37.749 27.602 1.00 46.61 141 SER B CA 1
ATOM 4232 C C . SER B 1 141 ? 19.823 37.840 29.056 1.00 47.28 141 SER B C 1
ATOM 4233 O O . SER B 1 141 ? 20.402 38.830 29.481 1.00 48.25 141 SER B O 1
ATOM 4238 N N . ILE B 1 142 ? 19.543 36.791 29.816 1.00 47.30 142 ILE B N 1
ATOM 4239 C CA . ILE B 1 142 ? 19.907 36.761 31.226 1.00 46.71 142 ILE B CA 1
ATOM 4240 C C . ILE B 1 142 ? 20.502 35.400 31.605 1.00 47.95 142 ILE B C 1
ATOM 4241 O O . ILE B 1 142 ? 19.780 34.440 31.874 1.00 50.63 142 ILE B O 1
ATOM 4247 N N . GLY B 1 143 ? 21.833 35.326 31.580 1.00 47.87 143 GLY B N 1
ATOM 4248 C CA . GLY B 1 143 ? 22.536 34.097 31.912 1.00 46.37 143 GLY B CA 1
ATOM 4249 C C . GLY B 1 143 ? 23.071 34.006 33.334 1.00 46.09 143 GLY B C 1
ATOM 4250 O O . GLY B 1 143 ? 23.339 35.014 33.995 1.00 45.39 143 GLY B O 1
ATOM 4252 N N . HIS B 1 144 ? 23.198 32.773 33.812 1.00 45.97 144 HIS B N 1
ATOM 4253 C CA . HIS B 1 144 ? 23.707 32.488 35.151 1.00 45.44 144 HIS B CA 1
ATOM 4254 C C . HIS B 1 144 ? 24.734 31.385 35.037 1.00 43.22 144 HIS B C 1
ATOM 4255 O O . HIS B 1 144 ? 24.595 30.482 34.205 1.00 42.62 144 HIS B O 1
ATOM 4264 N N . THR B 1 145 ? 25.774 31.458 35.858 1.00 40.53 145 THR B N 1
ATOM 4265 C CA . THR B 1 145 ? 26.790 30.427 35.835 1.00 37.87 145 THR B CA 1
ATOM 4266 C C . THR B 1 145 ? 27.309 30.106 37.232 1.00 36.38 145 THR B C 1
ATOM 4267 O O . THR B 1 145 ? 27.536 31.000 38.045 1.00 34.49 145 THR B O 1
ATOM 4273 N N . LEU B 1 146 ? 27.408 28.811 37.516 1.00 35.12 146 LEU B N 1
ATOM 4274 C CA . LEU B 1 146 ? 27.875 28.312 38.795 1.00 33.82 146 LEU B CA 1
ATOM 4275 C C . LEU B 1 146 ? 29.144 27.550 38.485 1.00 33.29 146 LEU B C 1
ATOM 4276 O O . LEU B 1 146 ? 29.185 26.790 37.533 1.00 32.71 146 LEU B O 1
ATOM 4282 N N . LYS B 1 147 ? 30.191 27.776 39.270 1.00 32.84 147 LYS B N 1
ATOM 4283 C CA . LYS B 1 147 ? 31.464 27.114 39.036 1.00 32.46 147 LYS B CA 1
ATOM 4284 C C . LYS B 1 147 ? 32.136 26.681 40.325 1.00 32.39 147 LYS B C 1
ATOM 4285 O O . LYS B 1 147 ? 32.445 27.508 41.173 1.00 32.85 147 LYS B O 1
ATOM 4295 N N . TYR B 1 148 ? 32.410 25.386 40.446 1.00 33.02 148 TYR B N 1
ATOM 4296 C CA . TYR B 1 148 ? 33.045 24.863 41.647 1.00 32.92 148 TYR B CA 1
ATOM 4297 C C . TYR B 1 148 ? 33.952 23.670 41.381 1.00 32.29 148 TYR B C 1
ATOM 4298 O O . TYR B 1 148 ? 33.932 23.095 40.298 1.00 30.25 148 TYR B O 1
ATOM 4309 N N . VAL B 1 149 ? 34.792 23.332 42.354 1.00 33.15 149 VAL B N 1
ATOM 4310 C CA . VAL B 1 149 ? 35.712 22.216 42.188 1.00 34.22 149 VAL B CA 1
ATOM 4311 C C . VAL B 1 149 ? 35.131 20.954 42.805 1.00 33.87 149 VAL B C 1
ATOM 4312 O O . VAL B 1 149 ? 34.435 21.023 43.806 1.00 36.28 149 VAL B O 1
ATOM 4317 N N . GLN B 1 150 ? 35.367 19.809 42.173 1.00 33.00 150 GLN B N 1
ATOM 4318 C CA . GLN B 1 150 ? 34.839 18.538 42.663 1.00 32.20 150 GLN B CA 1
ATOM 4319 C C . GLN B 1 150 ? 35.949 17.496 42.763 1.00 31.67 150 GLN B C 1
ATOM 4320 O O . GLN B 1 150 ? 36.330 16.874 41.771 1.00 31.81 150 GLN B O 1
ATOM 4329 N N . PRO B 1 151 ? 36.512 17.311 43.956 1.00 30.83 151 PRO B N 1
ATOM 4330 C CA . PRO B 1 151 ? 37.576 16.321 44.133 1.00 29.59 151 PRO B CA 1
ATOM 4331 C C . PRO B 1 151 ? 37.032 14.899 43.961 1.00 28.82 151 PRO B C 1
ATOM 4332 O O . PRO B 1 151 ? 35.849 14.665 44.183 1.00 29.09 151 PRO B O 1
ATOM 4336 N N . ASP B 1 152 ? 37.886 13.966 43.541 1.00 27.39 152 ASP B N 1
ATOM 4337 C CA . ASP B 1 152 ? 37.474 12.572 43.350 1.00 27.11 152 ASP B CA 1
ATOM 4338 C C . ASP B 1 152 ? 37.082 11.911 44.651 1.00 25.57 152 ASP B C 1
ATOM 4339 O O . ASP B 1 152 ? 36.288 10.969 44.665 1.00 25.02 152 ASP B O 1
ATOM 4345 N N . PHE B 1 153 ? 37.722 12.347 45.729 1.00 24.27 153 PHE B N 1
ATOM 4346 C CA . PHE B 1 153 ? 37.450 11.818 47.057 1.00 22.89 153 PHE B CA 1
ATOM 4347 C C . PHE B 1 153 ? 37.393 12.999 48.022 1.00 22.09 153 PHE B C 1
ATOM 4348 O O . PHE B 1 153 ? 38.042 14.001 47.802 1.00 23.69 153 PHE B O 1
ATOM 4357 N N . LYS B 1 154 ? 36.579 12.905 49.057 1.00 21.74 154 LYS B N 1
ATOM 4358 C CA . LYS B 1 154 ? 36.507 13.965 50.046 1.00 20.96 154 LYS B CA 1
ATOM 4359 C C . LYS B 1 154 ? 37.118 13.433 51.329 1.00 20.52 154 LYS B C 1
ATOM 4360 O O . LYS B 1 154 ? 36.909 12.274 51.678 1.00 20.10 154 LYS B O 1
ATOM 4370 N N . THR B 1 155 ? 37.847 14.296 52.035 1.00 19.95 155 THR B N 1
ATOM 4371 C CA . THR B 1 155 ? 38.466 13.956 53.312 1.00 20.97 155 THR B CA 1
ATOM 4372 C C . THR B 1 155 ? 37.621 14.649 54.357 1.00 20.46 155 THR B C 1
ATOM 4373 O O . THR B 1 155 ? 37.489 15.866 54.373 1.00 20.32 155 THR B O 1
ATOM 4379 N N . ILE B 1 156 ? 37.040 13.862 55.237 1.00 21.12 156 ILE B N 1
ATOM 4380 C CA . ILE B 1 156 ? 36.160 14.401 56.243 1.00 20.25 156 ILE B CA 1
ATOM 4381 C C . ILE B 1 156 ? 36.570 14.044 57.649 1.00 20.01 156 ILE B C 1
ATOM 4382 O O . ILE B 1 156 ? 37.002 12.929 57.920 1.00 18.66 156 ILE B O 1
ATOM 4388 N N . LEU B 1 157 ? 36.499 15.036 58.523 1.00 20.40 157 LEU B N 1
ATOM 4389 C CA . LEU B 1 157 ? 36.794 14.846 59.926 1.00 21.01 157 LEU B CA 1
ATOM 4390 C C . LEU B 1 157 ? 35.462 14.452 60.554 1.00 21.70 157 LEU B C 1
ATOM 4391 O O . LEU B 1 157 ? 34.500 15.209 60.502 1.00 21.04 157 LEU B O 1
ATOM 4397 N N . GLU B 1 158 ? 35.397 13.240 61.089 1.00 22.56 158 GLU B N 1
ATOM 4398 C CA . GLU B 1 158 ? 34.189 12.739 61.725 1.00 23.52 158 GLU B CA 1
ATOM 4399 C C . GLU B 1 158 ? 34.098 13.344 63.099 1.00 25.86 158 GLU B C 1
ATOM 4400 O O . GLU B 1 158 ? 35.129 13.534 63.740 1.00 27.16 158 GLU B O 1
ATOM 4407 N N . SER B 1 159 ? 32.868 13.658 63.522 1.00 25.93 159 SER B N 1
ATOM 4408 C CA . SER B 1 159 ? 32.540 14.257 64.827 1.00 23.63 159 SER B CA 1
ATOM 4409 C C . SER B 1 159 ? 33.371 13.661 65.959 1.00 24.00 159 SER B C 1
ATOM 4410 O O . SER B 1 159 ? 33.190 12.495 66.314 1.00 27.07 159 SER B O 1
ATOM 4415 N N . PRO B 1 160 ? 34.294 14.451 66.544 1.00 23.61 160 PRO B N 1
ATOM 4416 C CA . PRO B 1 160 ? 35.140 13.955 67.631 1.00 22.10 160 PRO B CA 1
ATOM 4417 C C . PRO B 1 160 ? 34.565 14.143 69.030 1.00 19.76 160 PRO B C 1
ATOM 4418 O O . PRO B 1 160 ? 33.669 14.954 69.244 1.00 21.80 160 PRO B O 1
ATOM 4422 N N . THR B 1 161 ? 35.095 13.387 69.985 1.00 19.44 161 THR B N 1
ATOM 4423 C CA . THR B 1 161 ? 34.715 13.498 71.389 1.00 19.48 161 THR B CA 1
ATOM 4424 C C . THR B 1 161 ? 36.061 13.592 72.110 1.00 19.74 161 THR B C 1
ATOM 4425 O O . THR B 1 161 ? 37.112 13.626 71.467 1.00 20.99 161 THR B O 1
ATOM 4431 N N . ASP B 1 162 ? 36.058 13.669 73.432 1.00 19.41 162 ASP B N 1
ATOM 4432 C CA . ASP B 1 162 ? 37.321 13.710 74.140 1.00 18.44 162 ASP B CA 1
ATOM 4433 C C . ASP B 1 162 ? 37.952 12.306 74.230 1.00 18.54 162 ASP B C 1
ATOM 4434 O O . ASP B 1 162 ? 39.043 12.148 74.761 1.00 19.06 162 ASP B O 1
ATOM 4440 N N . LYS B 1 163 ? 37.301 11.307 73.632 1.00 17.36 163 LYS B N 1
ATOM 4441 C CA . LYS B 1 163 ? 37.810 9.930 73.651 1.00 18.98 163 LYS B CA 1
ATOM 4442 C C . LYS B 1 163 ? 37.896 9.300 72.267 1.00 21.23 163 LYS B C 1
ATOM 4443 O O . LYS B 1 163 ? 38.457 8.219 72.112 1.00 21.62 163 LYS B O 1
ATOM 4453 N N . LYS B 1 164 ? 37.330 9.948 71.259 1.00 23.80 164 LYS B N 1
ATOM 4454 C CA . LYS B 1 164 ? 37.338 9.369 69.915 1.00 26.01 164 LYS B CA 1
ATOM 4455 C C . LYS B 1 164 ? 37.486 10.397 68.790 1.00 26.18 164 LYS B C 1
ATOM 4456 O O . LYS B 1 164 ? 36.969 11.496 68.871 1.00 27.53 164 LYS B O 1
ATOM 4466 N N . VAL B 1 165 ? 38.232 10.052 67.756 1.00 26.29 165 VAL B N 1
ATOM 4467 C CA . VAL B 1 165 ? 38.397 10.942 66.616 1.00 25.14 165 VAL B CA 1
ATOM 4468 C C . VAL B 1 165 ? 38.613 10.055 65.393 1.00 25.10 165 VAL B C 1
ATOM 4469 O O . VAL B 1 165 ? 39.138 8.954 65.517 1.00 27.73 165 VAL B O 1
ATOM 4474 N N . GLY B 1 166 ? 38.141 10.487 64.229 1.00 23.72 166 GLY B N 1
ATOM 4475 C CA . GLY B 1 166 ? 38.334 9.684 63.034 1.00 22.48 166 GLY B CA 1
ATOM 4476 C C . GLY B 1 166 ? 38.177 10.488 61.765 1.00 21.37 166 GLY B C 1
ATOM 4477 O O . GLY B 1 166 ? 37.637 11.594 61.803 1.00 20.17 166 GLY B O 1
ATOM 4479 N N . TRP B 1 167 ? 38.704 9.962 60.659 1.00 19.98 167 TRP B N 1
ATOM 4480 C CA . TRP B 1 167 ? 38.597 10.619 59.368 1.00 20.94 167 TRP B CA 1
ATOM 4481 C C . TRP B 1 167 ? 38.055 9.636 58.367 1.00 20.71 167 TRP B C 1
ATOM 4482 O O . TRP B 1 167 ? 38.292 8.449 58.486 1.00 21.66 167 TRP B O 1
ATOM 4495 N N . LYS B 1 168 ? 37.327 10.141 57.381 1.00 21.33 168 LYS B N 1
ATOM 4496 C CA . LYS B 1 168 ? 36.810 9.310 56.308 1.00 20.25 168 LYS B CA 1
ATOM 4497 C C . LYS B 1 168 ? 37.079 10.001 54.969 1.00 18.17 168 LYS B C 1
ATOM 4498 O O . LYS B 1 168 ? 36.804 11.171 54.776 1.00 19.71 168 LYS B O 1
ATOM 4508 N N . VAL B 1 169 ? 37.740 9.285 54.090 1.00 17.85 169 VAL B N 1
ATOM 4509 C CA . VAL B 1 169 ? 38.059 9.796 52.787 1.00 18.88 169 VAL B CA 1
ATOM 4510 C C . VAL B 1 169 ? 37.099 9.009 51.933 1.00 19.82 169 VAL B C 1
ATOM 4511 O O . VAL B 1 169 ? 37.273 7.817 51.752 1.00 22.21 169 VAL B O 1
ATOM 4516 N N . ILE B 1 170 ? 36.015 9.655 51.521 1.00 22.01 170 ILE B N 1
ATOM 4517 C CA . ILE B 1 170 ? 34.975 8.990 50.742 1.00 23.95 170 ILE B CA 1
ATOM 4518 C C . ILE B 1 170 ? 34.957 9.345 49.275 1.00 22.71 170 ILE B C 1
ATOM 4519 O O . ILE B 1 170 ? 35.322 10.445 48.894 1.00 21.78 170 ILE B O 1
ATOM 4525 N N . PHE B 1 171 ? 34.503 8.409 48.454 1.00 22.23 171 PHE B N 1
ATOM 4526 C CA . PHE B 1 171 ? 34.402 8.633 47.016 1.00 22.12 171 PHE B CA 1
ATOM 4527 C C . PHE B 1 171 ? 33.368 9.730 46.750 1.00 21.74 171 PHE B C 1
ATOM 4528 O O . PHE B 1 171 ? 32.315 9.768 47.379 1.00 22.21 171 PHE B O 1
ATOM 4537 N N . ASN B 1 172 ? 33.692 10.652 45.858 1.00 22.04 172 ASN B N 1
ATOM 4538 C CA . ASN B 1 172 ? 32.772 11.732 45.529 1.00 23.20 172 ASN B CA 1
ATOM 4539 C C . ASN B 1 172 ? 32.209 11.427 44.124 1.00 24.15 172 ASN B C 1
ATOM 4540 O O . ASN B 1 172 ? 31.121 10.872 44.010 1.00 25.89 172 ASN B O 1
ATOM 4548 N N . ASN B 1 173 ? 32.950 11.764 43.072 1.00 25.21 173 ASN B N 1
ATOM 4549 C CA . ASN B 1 173 ? 32.549 11.474 41.690 1.00 25.24 173 ASN B CA 1
ATOM 4550 C C . ASN B 1 173 ? 33.795 11.304 40.852 1.00 24.68 173 ASN B C 1
ATOM 4551 O O . ASN B 1 173 ? 34.908 11.565 41.311 1.00 24.02 173 ASN B O 1
ATOM 4559 N N . MET B 1 174 ? 33.626 10.888 39.609 1.00 24.54 174 MET B N 1
ATOM 4560 C CA . MET B 1 174 ? 34.795 10.673 38.795 1.00 26.20 174 MET B CA 1
ATOM 4561 C C . MET B 1 174 ? 34.514 10.722 37.297 1.00 27.47 174 MET B C 1
ATOM 4562 O O . MET B 1 174 ? 33.473 10.278 36.843 1.00 28.10 174 MET B O 1
ATOM 4568 N N . VAL B 1 175 ? 35.444 11.282 36.539 1.00 28.83 175 VAL B N 1
ATOM 4569 C CA . VAL B 1 175 ? 35.301 11.367 35.098 1.00 30.76 175 VAL B CA 1
ATOM 4570 C C . VAL B 1 175 ? 35.676 10.038 34.445 1.00 32.40 175 VAL B C 1
ATOM 4571 O O . VAL B 1 175 ? 36.781 9.522 34.645 1.00 34.03 175 VAL B O 1
ATOM 4576 N N . ASN B 1 176 ? 34.731 9.458 33.710 1.00 33.84 176 ASN B N 1
ATOM 4577 C CA . ASN B 1 176 ? 34.969 8.203 32.992 1.00 35.41 176 ASN B CA 1
ATOM 4578 C C . ASN B 1 176 ? 35.115 8.540 31.506 1.00 37.60 176 ASN B C 1
ATOM 4579 O O . ASN B 1 176 ? 34.192 9.045 30.871 1.00 37.00 176 ASN B O 1
ATOM 4587 N N . GLN B 1 177 ? 36.319 8.342 30.988 1.00 41.54 177 GLN B N 1
ATOM 4588 C CA . GLN B 1 177 ? 36.627 8.600 29.590 1.00 44.58 177 GLN B CA 1
ATOM 4589 C C . GLN B 1 177 ? 36.035 9.894 29.031 1.00 46.43 177 GLN B C 1
ATOM 4590 O O . GLN B 1 177 ? 35.260 9.894 28.077 1.00 47.16 177 GLN B O 1
ATOM 4599 N N . ASN B 1 178 ? 36.423 10.992 29.671 1.00 48.47 178 ASN B N 1
ATOM 4600 C CA . ASN B 1 178 ? 36.024 12.353 29.327 1.00 50.64 178 ASN B CA 1
ATOM 4601 C C . ASN B 1 178 ? 34.542 12.676 29.430 1.00 51.87 178 ASN B C 1
ATOM 4602 O O . ASN B 1 178 ? 34.116 13.757 29.027 1.00 51.28 178 ASN B O 1
ATOM 4610 N N . TRP B 1 179 ? 33.786 11.769 30.048 1.00 53.68 179 TRP B N 1
ATOM 4611 C CA . TRP B 1 179 ? 32.347 11.941 30.244 1.00 54.58 179 TRP B CA 1
ATOM 4612 C C . TRP B 1 179 ? 32.012 11.827 31.741 1.00 52.32 179 TRP B C 1
ATOM 4613 O O . TRP B 1 179 ? 32.853 11.455 32.546 1.00 51.21 179 TRP B O 1
ATOM 4626 N N . GLY B 1 180 ? 30.785 12.159 32.112 1.00 50.07 180 GLY B N 1
ATOM 4627 C CA . GLY B 1 180 ? 30.399 12.107 33.508 1.00 47.87 180 GLY B CA 1
ATOM 4628 C C . GLY B 1 180 ? 30.481 13.519 34.052 1.00 46.93 180 GLY B C 1
ATOM 4629 O O . GLY B 1 180 ? 30.167 14.458 33.327 1.00 47.08 180 GLY B O 1
ATOM 4631 N N . PRO B 1 181 ? 30.964 13.731 35.287 1.00 45.50 181 PRO B N 1
ATOM 4632 C CA . PRO B 1 181 ? 31.452 12.740 36.240 1.00 44.98 181 PRO B CA 1
ATOM 4633 C C . PRO B 1 181 ? 30.336 11.909 36.859 1.00 44.53 181 PRO B C 1
ATOM 4634 O O . PRO B 1 181 ? 29.232 12.393 37.096 1.00 45.82 181 PRO B O 1
ATOM 4638 N N . TYR B 1 182 ? 30.646 10.647 37.105 1.00 42.71 182 TYR B N 1
ATOM 4639 C CA . TYR B 1 182 ? 29.711 9.714 37.693 1.00 40.76 182 TYR B CA 1
ATOM 4640 C C . TYR B 1 182 ? 30.001 9.528 39.180 1.00 39.83 182 TYR B C 1
ATOM 4641 O O . TYR B 1 182 ? 31.110 9.799 39.641 1.00 38.36 182 TYR B O 1
ATOM 4652 N N . ASP B 1 183 ? 28.963 9.158 39.930 1.00 37.88 183 ASP B N 1
ATOM 4653 C CA . ASP B 1 183 ? 29.080 8.869 41.354 1.00 36.13 183 ASP B CA 1
ATOM 4654 C C . ASP B 1 183 ? 28.354 7.568 41.662 1.00 35.30 183 ASP B C 1
ATOM 4655 O O . ASP B 1 183 ? 27.864 6.894 40.764 1.00 35.44 183 ASP B O 1
ATOM 4661 N N . ARG B 1 184 ? 28.207 7.263 42.939 1.00 33.72 184 ARG B N 1
ATOM 4662 C CA . ARG B 1 184 ? 27.584 6.016 43.339 1.00 34.13 184 ARG B CA 1
ATOM 4663 C C . ARG B 1 184 ? 26.104 5.913 43.056 1.00 35.23 184 ARG B C 1
ATOM 4664 O O . ARG B 1 184 ? 25.521 4.836 43.194 1.00 33.21 184 ARG B O 1
ATOM 4678 N N . ASP B 1 185 ? 25.504 7.043 42.694 1.00 36.84 185 ASP B N 1
ATOM 4679 C CA . ASP B 1 185 ? 24.073 7.133 42.406 1.00 38.83 185 ASP B CA 1
ATOM 4680 C C . ASP B 1 185 ? 23.663 7.371 40.950 1.00 39.42 185 ASP B C 1
ATOM 4681 O O . ASP B 1 185 ? 22.478 7.444 40.640 1.00 39.89 185 ASP B O 1
ATOM 4687 N N . SER B 1 186 ? 24.634 7.505 40.063 1.00 40.14 186 SER B N 1
ATOM 4688 C CA . SER B 1 186 ? 24.337 7.722 38.661 1.00 40.85 186 SER B CA 1
ATOM 4689 C C . SER B 1 186 ? 23.424 6.633 38.082 1.00 42.02 186 SER B C 1
ATOM 4690 O O . SER B 1 186 ? 23.646 5.437 38.283 1.00 42.98 186 SER B O 1
ATOM 4695 N N . TRP B 1 187 ? 22.352 7.052 37.419 1.00 43.93 187 TRP B N 1
ATOM 4696 C CA . TRP B 1 187 ? 21.457 6.090 36.791 1.00 46.09 187 TRP B CA 1
ATOM 4697 C C . TRP B 1 187 ? 21.058 6.534 35.414 1.00 47.08 187 TRP B C 1
ATOM 4698 O O . TRP B 1 187 ? 20.687 7.686 35.191 1.00 46.98 187 TRP B O 1
ATOM 4711 N N . ASN B 1 188 ? 21.152 5.602 34.485 1.00 49.43 188 ASN B N 1
ATOM 4712 C CA . ASN B 1 188 ? 20.792 5.852 33.110 1.00 51.57 188 ASN B CA 1
ATOM 4713 C C . ASN B 1 188 ? 19.626 4.927 32.863 1.00 52.47 188 ASN B C 1
ATOM 4714 O O . ASN B 1 188 ? 19.714 3.723 33.120 1.00 51.92 188 ASN B O 1
ATOM 4722 N N . PRO B 1 189 ? 18.503 5.480 32.382 1.00 53.92 189 PRO B N 1
ATOM 4723 C CA . PRO B 1 189 ? 17.307 4.675 32.117 1.00 54.70 189 PRO B CA 1
ATOM 4724 C C . PRO B 1 189 ? 17.638 3.443 31.289 1.00 53.97 189 PRO B C 1
ATOM 4725 O O . PRO B 1 189 ? 17.160 2.341 31.573 1.00 55.36 189 PRO B O 1
ATOM 4729 N N . VAL B 1 190 ? 18.564 3.615 30.355 1.00 51.16 190 VAL B N 1
ATOM 4730 C CA . VAL B 1 190 ? 18.954 2.528 29.487 1.00 48.83 190 VAL B CA 1
ATOM 4731 C C . VAL B 1 190 ? 20.280 1.860 29.865 1.00 48.00 190 VAL B C 1
ATOM 4732 O O . VAL B 1 190 ? 20.380 0.635 29.831 1.00 47.55 190 VAL B O 1
ATOM 4737 N N . TYR B 1 191 ? 21.269 2.653 30.277 1.00 47.64 191 TYR B N 1
ATOM 4738 C CA . TYR B 1 191 ? 22.592 2.135 30.639 1.00 47.47 191 TYR B CA 1
ATOM 4739 C C . TYR B 1 191 ? 22.859 1.877 32.129 1.00 46.31 191 TYR B C 1
ATOM 4740 O O . TYR B 1 191 ? 23.836 1.211 32.476 1.00 47.43 191 TYR B O 1
ATOM 4751 N N . GLY B 1 192 ? 22.008 2.410 32.999 1.00 44.30 192 GLY B N 1
ATOM 4752 C CA . GLY B 1 192 ? 22.185 2.244 34.434 1.00 42.52 192 GLY B CA 1
ATOM 4753 C C . GLY B 1 192 ? 23.297 3.138 34.961 1.00 41.51 192 GLY B C 1
ATOM 4754 O O . GLY B 1 192 ? 23.440 4.274 34.533 1.00 40.98 192 GLY B O 1
ATOM 4756 N N . ASN B 1 193 ? 24.059 2.654 35.933 1.00 41.42 193 ASN B N 1
ATOM 4757 C CA . ASN B 1 193 ? 25.179 3.422 36.479 1.00 41.21 193 ASN B CA 1
ATOM 4758 C C . ASN B 1 193 ? 26.396 3.106 35.614 1.00 40.79 193 ASN B C 1
ATOM 4759 O O . ASN B 1 193 ? 26.846 1.958 35.570 1.00 40.27 193 ASN B O 1
ATOM 4767 N N . GLN B 1 194 ? 26.946 4.123 34.956 1.00 39.76 194 GLN B N 1
ATOM 4768 C CA . GLN B 1 194 ? 28.101 3.935 34.073 1.00 38.80 194 GLN B CA 1
ATOM 4769 C C . GLN B 1 194 ? 29.480 4.210 34.693 1.00 37.64 194 GLN B C 1
ATOM 4770 O O . GLN B 1 194 ? 30.466 4.347 33.970 1.00 38.26 194 GLN B O 1
ATOM 4779 N N . LEU B 1 195 ? 29.555 4.249 36.020 1.00 35.97 195 LEU B N 1
ATOM 4780 C CA . LEU B 1 195 ? 30.803 4.538 36.724 1.00 33.85 195 LEU B CA 1
ATOM 4781 C C . LEU B 1 195 ? 32.048 3.877 36.170 1.00 33.94 195 LEU B C 1
ATOM 4782 O O . LEU B 1 195 ? 33.018 4.563 35.837 1.00 34.04 195 LEU B O 1
ATOM 4788 N N . PHE B 1 196 ? 32.028 2.555 36.051 1.00 33.14 196 PHE B N 1
ATOM 4789 C CA . PHE B 1 196 ? 33.205 1.858 35.573 1.00 30.69 196 PHE B CA 1
ATOM 4790 C C . PHE B 1 196 ? 33.055 1.074 34.280 1.00 30.49 196 PHE B C 1
ATOM 4791 O O . PHE B 1 196 ? 33.820 0.133 34.048 1.00 29.43 196 PHE B O 1
ATOM 4800 N N . MET B 1 197 ? 32.087 1.402 33.432 1.00 30.88 197 MET B N 1
ATOM 4801 C CA . MET B 1 197 ? 32.013 0.618 32.203 1.00 33.62 197 MET B CA 1
ATOM 4802 C C . MET B 1 197 ? 32.845 1.246 31.105 1.00 35.62 197 MET B C 1
ATOM 4803 O O . MET B 1 197 ? 32.851 2.471 30.925 1.00 34.83 197 MET B O 1
ATOM 4809 N N . LYS B 1 198 ? 33.632 0.392 30.455 1.00 39.75 198 LYS B N 1
ATOM 4810 C CA . LYS B 1 198 ? 34.527 0.779 29.367 1.00 42.29 198 LYS B CA 1
ATOM 4811 C C . LYS B 1 198 ? 33.747 1.138 28.117 1.00 43.11 198 LYS B C 1
ATOM 4812 O O . LYS B 1 198 ? 33.956 2.203 27.541 1.00 43.36 198 LYS B O 1
ATOM 4822 N N . THR B 1 199 ? 32.842 0.250 27.711 1.00 44.04 199 THR B N 1
ATOM 4823 C CA . THR B 1 199 ? 32.023 0.476 26.525 1.00 47.00 199 THR B CA 1
ATOM 4824 C C . THR B 1 199 ? 30.542 0.237 26.797 1.00 48.15 199 THR B C 1
ATOM 4825 O O . THR B 1 199 ? 30.187 -0.648 27.569 1.00 46.92 199 THR B O 1
ATOM 4831 N N . ARG B 1 200 ? 29.690 1.032 26.148 1.00 51.15 200 ARG B N 1
ATOM 4832 C CA . ARG B 1 200 ? 28.242 0.928 26.308 1.00 53.94 200 ARG B CA 1
ATOM 4833 C C . ARG B 1 200 ? 27.662 -0.244 25.516 1.00 54.68 200 ARG B C 1
ATOM 4834 O O . ARG B 1 200 ? 26.822 -0.981 26.030 1.00 54.63 200 ARG B O 1
ATOM 4848 N N . ASN B 1 201 ? 28.130 -0.421 24.280 1.00 56.47 201 ASN B N 1
ATOM 4849 C CA . ASN B 1 201 ? 27.672 -1.519 23.420 1.00 58.45 201 ASN B CA 1
ATOM 4850 C C . ASN B 1 201 ? 28.771 -2.522 23.060 1.00 58.80 201 ASN B C 1
ATOM 4851 O O . ASN B 1 201 ? 28.466 -3.597 22.552 1.00 58.48 201 ASN B O 1
ATOM 4859 N N . GLY B 1 202 ? 30.035 -2.154 23.278 1.00 59.43 202 GLY B N 1
ATOM 4860 C CA . GLY B 1 202 ? 31.155 -3.033 22.974 1.00 59.58 202 GLY B CA 1
ATOM 4861 C C . GLY B 1 202 ? 30.875 -4.490 23.284 1.00 60.04 202 GLY B C 1
ATOM 4862 O O . GLY B 1 202 ? 30.402 -4.830 24.373 1.00 60.46 202 GLY B O 1
ATOM 4864 N N . SER B 1 203 ? 31.150 -5.347 22.306 1.00 60.34 203 SER B N 1
ATOM 4865 C CA . SER B 1 203 ? 30.909 -6.787 22.411 1.00 59.83 203 SER B CA 1
ATOM 4866 C C . SER B 1 203 ? 32.063 -7.559 23.050 1.00 58.25 203 SER B C 1
ATOM 4867 O O . SER B 1 203 ? 33.027 -7.900 22.373 1.00 59.26 203 SER B O 1
ATOM 4872 N N . MET B 1 204 ? 31.960 -7.845 24.345 1.00 55.93 204 MET B N 1
ATOM 4873 C CA . MET B 1 204 ? 33.015 -8.577 25.043 1.00 54.34 204 MET B CA 1
ATOM 4874 C C . MET B 1 204 ? 32.441 -9.399 26.175 1.00 54.31 204 MET B C 1
ATOM 4875 O O . MET B 1 204 ? 31.225 -9.427 26.390 1.00 54.80 204 MET B O 1
ATOM 4881 N N . LYS B 1 205 ? 33.332 -10.073 26.899 1.00 53.51 205 LYS B N 1
ATOM 4882 C CA . LYS B 1 205 ? 32.926 -10.837 28.069 1.00 52.66 205 LYS B CA 1
ATOM 4883 C C . LYS B 1 205 ? 32.713 -9.769 29.138 1.00 51.13 205 LYS B C 1
ATOM 4884 O O . LYS B 1 205 ? 33.406 -8.752 29.148 1.00 50.30 205 LYS B O 1
ATOM 4894 N N . ALA B 1 206 ? 31.729 -9.966 30.001 1.00 49.19 206 ALA B N 1
ATOM 4895 C CA . ALA B 1 206 ? 31.441 -8.996 31.043 1.00 47.50 206 ALA B CA 1
ATOM 4896 C C . ALA B 1 206 ? 32.674 -8.531 31.831 1.00 46.48 206 ALA B C 1
ATOM 4897 O O . ALA B 1 206 ? 32.835 -7.341 32.092 1.00 46.18 206 ALA B O 1
ATOM 4900 N N . ALA B 1 207 ? 33.576 -9.460 32.138 1.00 46.02 207 ALA B N 1
ATOM 4901 C CA . ALA B 1 207 ? 34.776 -9.155 32.913 1.00 45.67 207 ALA B CA 1
ATOM 4902 C C . ALA B 1 207 ? 35.817 -8.294 32.230 1.00 45.14 207 ALA B C 1
ATOM 4903 O O . ALA B 1 207 ? 36.861 -8.019 32.813 1.00 45.35 207 ALA B O 1
ATOM 4906 N N . ASP B 1 208 ? 35.554 -7.879 31.000 1.00 45.03 208 ASP B N 1
ATOM 4907 C CA . ASP B 1 208 ? 36.508 -7.059 30.267 1.00 45.00 208 ASP B CA 1
ATOM 4908 C C . ASP B 1 208 ? 35.919 -5.715 29.906 1.00 44.09 208 ASP B C 1
ATOM 4909 O O . ASP B 1 208 ? 36.525 -4.935 29.165 1.00 44.59 208 ASP B O 1
ATOM 4915 N N . ASN B 1 209 ? 34.726 -5.443 30.410 1.00 42.03 209 ASN B N 1
ATOM 4916 C CA . ASN B 1 209 ? 34.087 -4.186 30.103 1.00 38.80 209 ASN B CA 1
ATOM 4917 C C . ASN B 1 209 ? 34.267 -3.211 31.260 1.00 38.80 209 ASN B C 1
ATOM 4918 O O . ASN B 1 209 ? 33.576 -2.192 31.326 1.00 38.29 209 ASN B O 1
ATOM 4926 N N . PHE B 1 210 ? 35.163 -3.538 32.196 1.00 37.54 210 PHE B N 1
ATOM 4927 C CA . PHE B 1 210 ? 35.418 -2.641 33.324 1.00 37.30 210 PHE B CA 1
ATOM 4928 C C . PHE B 1 210 ? 36.568 -1.732 32.973 1.00 36.93 210 PHE B C 1
ATOM 4929 O O . PHE B 1 210 ? 37.509 -2.146 32.299 1.00 36.85 210 PHE B O 1
ATOM 4938 N N . LEU B 1 211 ? 36.498 -0.500 33.466 1.00 36.74 211 LEU B N 1
ATOM 4939 C CA . LEU B 1 211 ? 37.521 0.506 33.221 1.00 35.27 211 LEU B CA 1
ATOM 4940 C C . LEU B 1 211 ? 38.874 -0.001 33.696 1.00 36.15 211 LEU B C 1
ATOM 4941 O O . LEU B 1 211 ? 38.967 -0.838 34.599 1.00 36.38 211 LEU B O 1
ATOM 4947 N N . ASP B 1 212 ? 39.918 0.461 33.019 1.00 36.45 212 ASP B N 1
ATOM 4948 C CA . ASP B 1 212 ? 41.283 0.102 33.356 1.00 37.11 212 ASP B CA 1
ATOM 4949 C C . ASP B 1 212 ? 41.557 0.946 34.604 1.00 36.56 212 ASP B C 1
ATOM 4950 O O . ASP B 1 212 ? 41.271 2.143 34.618 1.00 36.64 212 ASP B O 1
ATOM 4956 N N . PRO B 1 213 ? 42.012 0.315 35.700 1.00 35.92 213 PRO B N 1
ATOM 4957 C CA . PRO B 1 213 ? 42.293 1.072 36.920 1.00 35.79 213 PRO B CA 1
ATOM 4958 C C . PRO B 1 213 ? 43.290 2.201 36.668 1.00 36.19 213 PRO B C 1
ATOM 4959 O O . PRO B 1 213 ? 43.335 3.177 37.408 1.00 36.48 213 PRO B O 1
ATOM 4963 N N . ASN B 1 214 ? 44.067 2.063 35.596 1.00 37.28 214 ASN B N 1
ATOM 4964 C CA . ASN B 1 214 ? 45.047 3.067 35.185 1.00 36.88 214 ASN B CA 1
ATOM 4965 C C . ASN B 1 214 ? 44.351 4.346 34.706 1.00 36.39 214 ASN B C 1
ATOM 4966 O O . ASN B 1 214 ? 44.971 5.410 34.656 1.00 36.74 214 ASN B O 1
ATOM 4974 N N . LYS B 1 215 ? 43.072 4.232 34.338 1.00 35.85 215 LYS B N 1
ATOM 4975 C CA . LYS B 1 215 ? 42.282 5.366 33.862 1.00 35.98 215 LYS B CA 1
ATOM 4976 C C . LYS B 1 215 ? 41.349 5.945 34.913 1.00 35.19 215 LYS B C 1
ATOM 4977 O O . LYS B 1 215 ? 40.756 6.994 34.702 1.00 37.08 215 LYS B O 1
ATOM 4987 N N . ALA B 1 216 ? 41.168 5.240 36.019 1.00 33.63 216 ALA B N 1
ATOM 4988 C CA . ALA B 1 216 ? 40.306 5.727 37.087 1.00 32.57 216 ALA B CA 1
ATOM 4989 C C . ALA B 1 216 ? 41.184 6.441 38.132 1.00 31.78 216 ALA B C 1
ATOM 4990 O O . ALA B 1 216 ? 42.359 6.680 37.871 1.00 32.44 216 ALA B O 1
ATOM 4993 N N . SER B 1 217 ? 40.618 6.821 39.283 1.00 30.75 217 SER B N 1
ATOM 4994 C CA . SER B 1 217 ? 41.397 7.478 40.348 1.00 29.49 217 SER B CA 1
ATOM 4995 C C . SER B 1 217 ? 42.427 6.477 40.856 1.00 29.31 217 SER B C 1
ATOM 4996 O O . SER B 1 217 ? 42.103 5.312 41.029 1.00 28.19 217 SER B O 1
ATOM 5001 N N . SER B 1 218 ? 43.664 6.909 41.083 1.00 29.71 218 SER B N 1
ATOM 5002 C CA . SER B 1 218 ? 44.687 5.966 41.553 1.00 29.41 218 SER B CA 1
ATOM 5003 C C . SER B 1 218 ? 44.437 5.379 42.958 1.00 28.51 218 SER B C 1
ATOM 5004 O O . SER B 1 218 ? 45.016 4.344 43.309 1.00 28.33 218 SER B O 1
ATOM 5009 N N . LEU B 1 219 ? 43.548 6.006 43.731 1.00 26.78 219 LEU B N 1
ATOM 5010 C CA . LEU B 1 219 ? 43.206 5.531 45.071 1.00 24.56 219 LEU B CA 1
ATOM 5011 C C . LEU B 1 219 ? 42.361 4.255 44.997 1.00 25.34 219 LEU B C 1
ATOM 5012 O O . LEU B 1 219 ? 42.387 3.432 45.908 1.00 26.55 219 LEU B O 1
ATOM 5018 N N . LEU B 1 220 ? 41.637 4.070 43.894 1.00 25.83 220 LEU B N 1
ATOM 5019 C CA . LEU B 1 220 ? 40.794 2.886 43.729 1.00 24.47 220 LEU B CA 1
ATOM 5020 C C . LEU B 1 220 ? 41.631 1.639 43.650 1.00 24.89 220 LEU B C 1
ATOM 5021 O O . LEU B 1 220 ? 41.292 0.631 44.240 1.00 24.96 220 LEU B O 1
ATOM 5027 N N . SER B 1 221 ? 42.746 1.720 42.938 1.00 26.33 221 SER B N 1
ATOM 5028 C CA . SER B 1 221 ? 43.616 0.578 42.787 1.00 27.11 221 SER B CA 1
ATOM 5029 C C . SER B 1 221 ? 44.806 0.528 43.764 1.00 27.44 221 SER B C 1
ATOM 5030 O O . SER B 1 221 ? 44.861 -0.352 44.626 1.00 28.36 221 SER B O 1
ATOM 5035 N N . SER B 1 222 ? 45.746 1.466 43.648 1.00 27.94 222 SER B N 1
ATOM 5036 C CA . SER B 1 222 ? 46.929 1.471 44.513 1.00 28.05 222 SER B CA 1
ATOM 5037 C C . SER B 1 222 ? 46.700 1.801 45.970 1.00 28.88 222 SER B C 1
ATOM 5038 O O . SER B 1 222 ? 47.476 1.382 46.827 1.00 30.28 222 SER B O 1
ATOM 5043 N N . GLY B 1 223 ? 45.661 2.576 46.249 1.00 26.48 223 GLY B N 1
ATOM 5044 C CA . GLY B 1 223 ? 45.359 2.911 47.620 1.00 24.66 223 GLY B CA 1
ATOM 5045 C C . GLY B 1 223 ? 45.598 4.343 48.053 1.00 24.05 223 GLY B C 1
ATOM 5046 O O . GLY B 1 223 ? 46.194 5.159 47.343 1.00 24.21 223 GLY B O 1
ATOM 5048 N N . PHE B 1 224 ? 45.114 4.621 49.259 1.00 21.95 224 PHE B N 1
ATOM 5049 C CA . PHE B 1 224 ? 45.214 5.922 49.889 1.00 19.42 224 PHE B CA 1
ATOM 5050 C C . PHE B 1 224 ? 46.228 5.869 51.050 1.00 17.24 224 PHE B C 1
ATOM 5051 O O . PHE B 1 224 ? 46.300 4.891 51.780 1.00 16.25 224 PHE B O 1
ATOM 5060 N N . SER B 1 225 ? 47.042 6.904 51.172 1.00 17.40 225 SER B N 1
ATOM 5061 C CA . SER B 1 225 ? 48.028 6.999 52.237 1.00 18.27 225 SER B CA 1
ATOM 5062 C C . SER B 1 225 ? 47.571 8.029 53.260 1.00 18.31 225 SER B C 1
ATOM 5063 O O . SER B 1 225 ? 47.564 9.237 52.976 1.00 19.36 225 SER B O 1
ATOM 5068 N N . PRO B 1 226 ? 47.162 7.582 54.463 1.00 18.83 226 PRO B N 1
ATOM 5069 C CA . PRO B 1 226 ? 46.721 8.555 55.467 1.00 17.74 226 PRO B CA 1
ATOM 5070 C C . PRO B 1 226 ? 47.870 9.423 56.004 1.00 16.63 226 PRO B C 1
ATOM 5071 O O . PRO B 1 226 ? 49.035 9.047 55.984 1.00 15.10 226 PRO B O 1
ATOM 5075 N N . ASP B 1 227 ? 47.527 10.611 56.456 1.00 17.49 227 ASP B N 1
ATOM 5076 C CA . ASP B 1 227 ? 48.497 11.491 57.063 1.00 19.99 227 ASP B CA 1
ATOM 5077 C C . ASP B 1 227 ? 47.667 12.400 57.948 1.00 19.45 227 ASP B C 1
ATOM 5078 O O . ASP B 1 227 ? 47.399 13.554 57.622 1.00 21.45 227 ASP B O 1
ATOM 5084 N N . PHE B 1 228 ? 47.184 11.827 59.039 1.00 17.96 228 PHE B N 1
ATOM 5085 C CA . PHE B 1 228 ? 46.336 12.534 59.980 1.00 18.10 228 PHE B CA 1
ATOM 5086 C C . PHE B 1 228 ? 47.037 12.661 61.327 1.00 17.56 228 PHE B C 1
ATOM 5087 O O . PHE B 1 228 ? 47.831 11.801 61.700 1.00 19.02 228 PHE B O 1
ATOM 5096 N N . ALA B 1 229 ? 46.678 13.683 62.088 1.00 16.56 229 ALA B N 1
ATOM 5097 C CA . ALA B 1 229 ? 47.280 13.900 63.390 1.00 15.48 229 ALA B CA 1
ATOM 5098 C C . ALA B 1 229 ? 46.257 14.081 64.485 1.00 15.84 229 ALA B C 1
ATOM 5099 O O . ALA B 1 229 ? 45.241 14.750 64.298 1.00 17.75 229 ALA B O 1
ATOM 5102 N N . THR B 1 230 ? 46.544 13.492 65.641 1.00 18.42 230 THR B N 1
ATOM 5103 C CA . THR B 1 230 ? 45.692 13.598 66.831 1.00 20.15 230 THR B CA 1
ATOM 5104 C C . THR B 1 230 ? 46.621 14.038 67.960 1.00 19.34 230 THR B C 1
ATOM 5105 O O . THR B 1 230 ? 47.781 13.629 68.005 1.00 20.20 230 THR B O 1
ATOM 5111 N N . VAL B 1 231 ? 46.128 14.898 68.840 1.00 17.21 231 VAL B N 1
ATOM 5112 C CA . VAL B 1 231 ? 46.896 15.367 69.980 1.00 16.25 231 VAL B CA 1
ATOM 5113 C C . VAL B 1 231 ? 46.133 14.882 71.207 1.00 17.35 231 VAL B C 1
ATOM 5114 O O . VAL B 1 231 ? 44.943 15.130 71.321 1.00 16.95 231 VAL B O 1
ATOM 5119 N N . ILE B 1 232 ? 46.796 14.122 72.075 1.00 16.89 232 ILE B N 1
ATOM 5120 C CA . ILE B 1 232 ? 46.208 13.612 73.323 1.00 18.18 232 ILE B CA 1
ATOM 5121 C C . ILE B 1 232 ? 46.896 14.298 74.519 1.00 18.40 232 ILE B C 1
ATOM 5122 O O . ILE B 1 232 ? 48.116 14.404 74.562 1.00 19.57 232 ILE B O 1
ATOM 5128 N N . THR B 1 233 ? 46.113 14.831 75.444 1.00 18.19 233 THR B N 1
ATOM 5129 C CA . THR B 1 233 ? 46.679 15.497 76.603 1.00 17.34 233 THR B CA 1
ATOM 5130 C C . THR B 1 233 ? 46.530 14.621 77.845 1.00 17.91 233 THR B C 1
ATOM 5131 O O . THR B 1 233 ? 45.618 13.802 77.913 1.00 19.74 233 THR B O 1
ATOM 5137 N N . MET B 1 234 ? 47.448 14.776 78.803 1.00 18.05 234 MET B N 1
ATOM 5138 C CA . MET B 1 234 ? 47.423 14.014 80.052 1.00 19.62 234 MET B CA 1
ATOM 5139 C C . MET B 1 234 ? 47.845 14.864 81.258 1.00 20.49 234 MET B C 1
ATOM 5140 O O . MET B 1 234 ? 48.827 15.616 81.200 1.00 23.12 234 MET B O 1
ATOM 5146 N N . ASP B 1 235 ? 47.091 14.732 82.349 1.00 20.51 235 ASP B N 1
ATOM 5147 C CA . ASP B 1 235 ? 47.376 15.446 83.587 1.00 20.82 235 ASP B CA 1
ATOM 5148 C C . ASP B 1 235 ? 48.584 14.822 84.256 1.00 18.56 235 ASP B C 1
ATOM 5149 O O . ASP B 1 235 ? 48.670 13.608 84.389 1.00 18.18 235 ASP B O 1
ATOM 5155 N N . ARG B 1 236 ? 49.504 15.657 84.713 1.00 18.18 236 ARG B N 1
ATOM 5156 C CA . ARG B 1 236 ? 50.710 15.151 85.365 1.00 20.56 236 ARG B CA 1
ATOM 5157 C C . ARG B 1 236 ? 50.404 14.464 86.681 1.00 22.32 236 ARG B C 1
ATOM 5158 O O . ARG B 1 236 ? 51.184 13.659 87.166 1.00 21.90 236 ARG B O 1
ATOM 5172 N N . LYS B 1 237 ? 49.233 14.733 87.226 1.00 23.67 237 LYS B N 1
ATOM 5173 C CA . LYS B 1 237 ? 48.876 14.118 88.480 1.00 27.75 237 LYS B CA 1
ATOM 5174 C C . LYS B 1 237 ? 47.770 13.073 88.427 1.00 30.42 237 LYS B C 1
ATOM 5175 O O . LYS B 1 237 ? 47.228 12.706 89.483 1.00 32.75 237 LYS B O 1
ATOM 5185 N N . ALA B 1 238 ? 47.407 12.610 87.227 1.00 32.94 238 ALA B N 1
ATOM 5186 C CA . ALA B 1 238 ? 46.381 11.572 87.100 1.00 34.35 238 ALA B CA 1
ATOM 5187 C C . ALA B 1 238 ? 46.984 10.327 87.745 1.00 35.56 238 ALA B C 1
ATOM 5188 O O . ALA B 1 238 ? 48.191 10.108 87.632 1.00 36.68 238 ALA B O 1
ATOM 5191 N N . SER B 1 239 ? 46.162 9.509 88.403 1.00 37.01 239 SER B N 1
ATOM 5192 C CA . SER B 1 239 ? 46.668 8.308 89.091 1.00 38.88 239 SER B CA 1
ATOM 5193 C C . SER B 1 239 ? 47.398 7.252 88.248 1.00 37.88 239 SER B C 1
ATOM 5194 O O . SER B 1 239 ? 48.431 6.717 88.665 1.00 38.14 239 SER B O 1
ATOM 5199 N N . LYS B 1 240 ? 46.873 6.956 87.066 1.00 36.90 240 LYS B N 1
ATOM 5200 C CA . LYS B 1 240 ? 47.497 5.963 86.208 1.00 36.14 240 LYS B CA 1
ATOM 5201 C C . LYS B 1 240 ? 48.129 6.649 85.016 1.00 34.83 240 LYS B C 1
ATOM 5202 O O . LYS B 1 240 ? 47.443 7.315 84.242 1.00 33.48 240 LYS B O 1
ATOM 5212 N N . GLN B 1 241 ? 49.439 6.476 84.876 1.00 33.72 241 GLN B N 1
ATOM 5213 C CA . GLN B 1 241 ? 50.172 7.094 83.783 1.00 32.57 241 GLN B CA 1
ATOM 5214 C C . GLN B 1 241 ? 50.471 6.165 82.596 1.00 31.77 241 GLN B C 1
ATOM 5215 O O . GLN B 1 241 ? 51.509 6.268 81.939 1.00 29.82 241 GLN B O 1
ATOM 5224 N N . GLN B 1 242 ? 49.573 5.217 82.380 1.00 31.66 242 GLN B N 1
ATOM 5225 C CA . GLN B 1 242 ? 49.653 4.307 81.257 1.00 31.87 242 GLN B CA 1
ATOM 5226 C C . GLN B 1 242 ? 48.289 4.499 80.622 1.00 30.45 242 GLN B C 1
ATOM 5227 O O . GLN B 1 242 ? 47.299 4.702 81.321 1.00 30.57 242 GLN B O 1
ATOM 5236 N N . THR B 1 243 ? 48.236 4.424 79.301 1.00 28.43 243 THR B N 1
ATOM 5237 C CA . THR B 1 243 ? 46.994 4.651 78.581 1.00 25.89 243 THR B CA 1
ATOM 5238 C C . THR B 1 243 ? 46.862 3.709 77.405 1.00 24.79 243 THR B C 1
ATOM 5239 O O . THR B 1 243 ? 47.823 3.494 76.676 1.00 25.14 243 THR B O 1
ATOM 5245 N N . ASN B 1 244 ? 45.676 3.128 77.242 1.00 24.98 244 ASN B N 1
ATOM 5246 C CA . ASN B 1 244 ? 45.422 2.241 76.111 1.00 23.07 244 ASN B CA 1
ATOM 5247 C C . ASN B 1 244 ? 44.750 3.050 75.012 1.00 22.66 244 ASN B C 1
ATOM 5248 O O . ASN B 1 244 ? 44.003 3.983 75.289 1.00 23.78 244 ASN B O 1
ATOM 5256 N N . ILE B 1 245 ? 45.072 2.733 73.765 1.00 22.23 245 ILE B N 1
ATOM 5257 C CA . ILE B 1 245 ? 44.459 3.410 72.634 1.00 20.20 245 ILE B CA 1
ATOM 5258 C C . ILE B 1 245 ? 44.272 2.401 71.500 1.00 18.98 245 ILE B C 1
ATOM 5259 O O . ILE B 1 245 ? 45.121 1.554 71.258 1.00 18.78 245 ILE B O 1
ATOM 5265 N N . ASP B 1 246 ? 43.094 2.418 70.896 1.00 18.56 246 ASP B N 1
ATOM 5266 C CA . ASP B 1 246 ? 42.794 1.535 69.785 1.00 19.09 246 ASP B CA 1
ATOM 5267 C C . ASP B 1 246 ? 42.814 2.361 68.524 1.00 18.63 246 ASP B C 1
ATOM 5268 O O . ASP B 1 246 ? 42.355 3.495 68.512 1.00 18.58 246 ASP B O 1
ATOM 5274 N N . VAL B 1 247 ? 43.398 1.813 67.475 1.00 19.19 247 VAL B N 1
ATOM 5275 C CA . VAL B 1 247 ? 43.485 2.513 66.217 1.00 19.02 247 VAL B CA 1
ATOM 5276 C C . VAL B 1 247 ? 42.934 1.556 65.186 1.00 19.14 247 VAL B C 1
ATOM 5277 O O . VAL B 1 247 ? 43.295 0.383 65.197 1.00 21.20 247 VAL B O 1
ATOM 5282 N N . ILE B 1 248 ? 42.017 2.042 64.341 1.00 19.80 248 ILE B N 1
ATOM 5283 C CA . ILE B 1 248 ? 41.394 1.227 63.285 1.00 18.38 248 ILE B CA 1
ATOM 5284 C C . ILE B 1 248 ? 41.594 1.810 61.893 1.00 18.48 248 ILE B C 1
ATOM 5285 O O . ILE B 1 248 ? 41.416 3.002 61.689 1.00 19.03 248 ILE B O 1
ATOM 5291 N N . TYR B 1 249 ? 41.967 0.953 60.948 1.00 18.77 249 TYR B N 1
ATOM 5292 C CA . TYR B 1 249 ? 42.136 1.330 59.545 1.00 18.82 249 TYR B CA 1
ATOM 5293 C C . TYR B 1 249 ? 41.039 0.541 58.823 1.00 19.24 249 TYR B C 1
ATOM 5294 O O . TYR B 1 249 ? 40.944 -0.668 58.987 1.00 19.15 249 TYR B O 1
ATOM 5305 N N . GLU B 1 250 ? 40.191 1.219 58.055 1.00 20.20 250 GLU B N 1
ATOM 5306 C CA . GLU B 1 250 ? 39.100 0.548 57.352 1.00 21.29 250 GLU B CA 1
ATOM 5307 C C . GLU B 1 250 ? 39.026 0.802 55.855 1.00 21.98 250 GLU B C 1
ATOM 5308 O O . GLU B 1 250 ? 39.509 1.816 55.354 1.00 23.04 250 GLU B O 1
ATOM 5315 N N . ARG B 1 251 ? 38.405 -0.136 55.150 1.00 22.38 251 ARG B N 1
ATOM 5316 C CA . ARG B 1 251 ? 38.146 -0.005 53.730 1.00 21.72 251 ARG B CA 1
ATOM 5317 C C . ARG B 1 251 ? 36.721 -0.526 53.492 1.00 22.19 251 ARG B C 1
ATOM 5318 O O . ARG B 1 251 ? 36.362 -1.626 53.933 1.00 20.93 251 ARG B O 1
ATOM 5332 N N . VAL B 1 252 ? 35.873 0.345 52.954 1.00 22.00 252 VAL B N 1
ATOM 5333 C CA . VAL B 1 252 ? 34.513 -0.030 52.618 1.00 21.88 252 VAL B CA 1
ATOM 5334 C C . VAL B 1 252 ? 34.524 -0.214 51.095 1.00 24.21 252 VAL B C 1
ATOM 5335 O O . VAL B 1 252 ? 35.007 0.647 50.349 1.00 24.13 252 VAL B O 1
ATOM 5340 N N . ARG B 1 253 ? 34.124 -1.397 50.647 1.00 24.84 253 ARG B N 1
ATOM 5341 C CA . ARG B 1 253 ? 34.090 -1.689 49.226 1.00 24.24 253 ARG B CA 1
ATOM 5342 C C . ARG B 1 253 ? 32.653 -1.760 48.740 1.00 24.15 253 ARG B C 1
ATOM 5343 O O . ARG B 1 253 ? 31.753 -2.141 49.489 1.00 23.13 253 ARG B O 1
ATOM 5357 N N . ASP B 1 254 ? 32.445 -1.310 47.503 1.00 24.73 254 ASP B N 1
ATOM 5358 C CA . ASP B 1 254 ? 31.131 -1.317 46.846 1.00 24.74 254 ASP B CA 1
ATOM 5359 C C . ASP B 1 254 ? 31.100 -2.464 45.829 1.00 25.38 254 ASP B C 1
ATOM 5360 O O . ASP B 1 254 ? 32.139 -3.030 45.491 1.00 22.35 254 ASP B O 1
ATOM 5366 N N . ASP B 1 255 ? 29.904 -2.812 45.360 1.00 26.96 255 ASP B N 1
ATOM 5367 C CA . ASP B 1 255 ? 29.746 -3.901 44.398 1.00 27.19 255 ASP B CA 1
ATOM 5368 C C . ASP B 1 255 ? 29.131 -3.368 43.120 1.00 28.06 255 ASP B C 1
ATOM 5369 O O . ASP B 1 255 ? 27.925 -3.123 43.073 1.00 26.82 255 ASP B O 1
ATOM 5375 N N . TYR B 1 256 ? 29.969 -3.195 42.097 1.00 29.67 256 TYR B N 1
ATOM 5376 C CA . TYR B 1 256 ? 29.550 -2.689 40.782 1.00 31.65 256 TYR B CA 1
ATOM 5377 C C . TYR B 1 256 ? 29.479 -3.832 39.772 1.00 33.46 256 TYR B C 1
ATOM 5378 O O . TYR B 1 256 ? 30.502 -4.417 39.394 1.00 33.35 256 TYR B O 1
ATOM 5389 N N . GLN B 1 257 ? 28.270 -4.117 39.300 1.00 36.46 257 GLN B N 1
ATOM 5390 C CA . GLN B 1 257 ? 28.078 -5.214 38.368 1.00 38.19 257 GLN B CA 1
ATOM 5391 C C . GLN B 1 257 ? 27.737 -4.771 36.968 1.00 37.89 257 GLN B C 1
ATOM 5392 O O . GLN B 1 257 ? 27.129 -3.722 36.774 1.00 36.95 257 GLN B O 1
ATOM 5401 N N . LEU B 1 258 ? 28.155 -5.570 35.990 1.00 38.47 258 LEU B N 1
ATOM 5402 C CA . LEU B 1 258 ? 27.859 -5.278 34.594 1.00 39.71 258 LEU B CA 1
ATOM 5403 C C . LEU B 1 258 ? 27.054 -6.407 33.996 1.00 40.56 258 LEU B C 1
ATOM 5404 O O . LEU B 1 258 ? 27.395 -7.574 34.180 1.00 38.72 258 LEU B O 1
ATOM 5410 N N . HIS B 1 259 ? 25.942 -6.074 33.350 1.00 43.60 259 HIS B N 1
ATOM 5411 C CA . HIS B 1 259 ? 25.141 -7.109 32.718 1.00 46.91 259 HIS B CA 1
ATOM 5412 C C . HIS B 1 259 ? 24.662 -6.698 31.346 1.00 49.10 259 HIS B C 1
ATOM 5413 O O . HIS B 1 259 ? 24.381 -5.526 31.111 1.00 48.84 259 HIS B O 1
ATOM 5422 N N . TRP B 1 260 ? 24.617 -7.675 30.440 1.00 51.75 260 TRP B N 1
ATOM 5423 C CA . TRP B 1 260 ? 24.186 -7.479 29.055 1.00 54.89 260 TRP B CA 1
ATOM 5424 C C . TRP B 1 260 ? 22.674 -7.563 28.936 1.00 55.66 260 TRP B C 1
ATOM 5425 O O . TRP B 1 260 ? 22.046 -8.446 29.522 1.00 55.48 260 TRP B O 1
ATOM 5438 N N . THR B 1 261 ? 22.093 -6.610 28.212 1.00 56.41 261 THR B N 1
ATOM 5439 C CA . THR B 1 261 ? 20.658 -6.578 28.010 1.00 57.74 261 THR B CA 1
ATOM 5440 C C . THR B 1 261 ? 20.311 -6.773 26.540 1.00 58.41 261 THR B C 1
ATOM 5441 O O . THR B 1 261 ? 19.349 -6.183 26.032 1.00 60.51 261 THR B O 1
ATOM 5447 N N . SER B 1 262 ? 21.114 -7.597 25.863 1.00 57.80 262 SER B N 1
ATOM 5448 C CA . SER B 1 262 ? 20.925 -7.938 24.450 1.00 56.23 262 SER B CA 1
ATOM 5449 C C . SER B 1 262 ? 21.293 -6.798 23.530 1.00 54.62 262 SER B C 1
ATOM 5450 O O . SER B 1 262 ? 21.868 -6.996 22.460 1.00 54.27 262 SER B O 1
ATOM 5455 N N . THR B 1 263 ? 20.929 -5.599 23.943 1.00 54.05 263 THR B N 1
ATOM 5456 C CA . THR B 1 263 ? 21.180 -4.415 23.162 1.00 53.79 263 THR B CA 1
ATOM 5457 C C . THR B 1 263 ? 22.461 -3.691 23.566 1.00 52.08 263 THR B C 1
ATOM 5458 O O . THR B 1 263 ? 23.299 -3.382 22.718 1.00 50.03 263 THR B O 1
ATOM 5464 N N . ASN B 1 264 ? 22.625 -3.495 24.874 1.00 50.85 264 ASN B N 1
ATOM 5465 C CA . ASN B 1 264 ? 23.769 -2.785 25.449 1.00 48.36 264 ASN B CA 1
ATOM 5466 C C . ASN B 1 264 ? 24.177 -3.366 26.806 1.00 46.66 264 ASN B C 1
ATOM 5467 O O . ASN B 1 264 ? 23.741 -4.450 27.202 1.00 46.28 264 ASN B O 1
ATOM 5475 N N . TRP B 1 265 ? 25.036 -2.638 27.506 1.00 44.39 265 TRP B N 1
ATOM 5476 C CA . TRP B 1 265 ? 25.485 -3.036 28.826 1.00 41.88 265 TRP B CA 1
ATOM 5477 C C . TRP B 1 265 ? 24.717 -2.196 29.841 1.00 41.20 265 TRP B C 1
ATOM 5478 O O . TRP B 1 265 ? 24.442 -1.018 29.605 1.00 38.68 265 TRP B O 1
ATOM 5491 N N . LYS B 1 266 ? 24.390 -2.801 30.975 1.00 42.23 266 LYS B N 1
ATOM 5492 C CA . LYS B 1 266 ? 23.650 -2.127 32.029 1.00 42.25 266 LYS B CA 1
ATOM 5493 C C . LYS B 1 266 ? 24.437 -2.252 33.326 1.00 41.59 266 LYS B C 1
ATOM 5494 O O . LYS B 1 266 ? 24.629 -3.358 33.844 1.00 41.67 266 LYS B O 1
ATOM 5504 N N . GLY B 1 267 ? 24.922 -1.116 33.822 1.00 41.53 267 GLY B N 1
ATOM 5505 C CA . GLY B 1 267 ? 25.681 -1.105 35.061 1.00 40.81 267 GLY B CA 1
ATOM 5506 C C . GLY B 1 267 ? 24.831 -0.912 36.309 1.00 39.85 267 GLY B C 1
ATOM 5507 O O . GLY B 1 267 ? 23.860 -0.157 36.315 1.00 39.94 267 GLY B O 1
ATOM 5509 N N . THR B 1 268 ? 25.219 -1.576 37.389 1.00 38.05 268 THR B N 1
ATOM 5510 C CA . THR B 1 268 ? 24.483 -1.477 38.635 1.00 35.87 268 THR B CA 1
ATOM 5511 C C . THR B 1 268 ? 25.501 -1.363 39.768 1.00 34.39 268 THR B C 1
ATOM 5512 O O . THR B 1 268 ? 26.609 -1.895 39.671 1.00 32.01 268 THR B O 1
ATOM 5518 N N . ASN B 1 269 ? 25.132 -0.636 40.817 1.00 34.62 269 ASN B N 1
ATOM 5519 C CA . ASN B 1 269 ? 26.019 -0.449 41.962 1.00 35.41 269 ASN B CA 1
ATOM 5520 C C . ASN B 1 269 ? 25.294 -0.560 43.309 1.00 36.51 269 ASN B C 1
ATOM 5521 O O . ASN B 1 269 ? 24.288 0.129 43.573 1.00 36.37 269 ASN B O 1
ATOM 5529 N N . THR B 1 270 ? 25.824 -1.440 44.154 1.00 36.78 270 THR B N 1
ATOM 5530 C CA . THR B 1 270 ? 25.273 -1.667 45.472 1.00 36.88 270 THR B CA 1
ATOM 5531 C C . THR B 1 270 ? 26.297 -1.201 46.508 1.00 35.98 270 THR B C 1
ATOM 5532 O O . THR B 1 270 ? 27.440 -1.673 46.541 1.00 33.62 270 THR B O 1
ATOM 5538 N N . LYS B 1 271 ? 25.871 -0.229 47.311 1.00 35.37 271 LYS B N 1
ATOM 5539 C CA . LYS B 1 271 ? 26.689 0.403 48.332 1.00 36.42 271 LYS B CA 1
ATOM 5540 C C . LYS B 1 271 ? 27.114 -0.373 49.561 1.00 37.35 271 LYS B C 1
ATOM 5541 O O . LYS B 1 271 ? 26.378 -1.199 50.082 1.00 39.60 271 LYS B O 1
ATOM 5551 N N . ASP B 1 272 ? 28.290 -0.001 50.065 1.00 37.39 272 ASP B N 1
ATOM 5552 C CA . ASP B 1 272 ? 28.899 -0.565 51.266 1.00 35.80 272 ASP B CA 1
ATOM 5553 C C . ASP B 1 272 ? 28.733 -2.054 51.401 1.00 33.73 272 ASP B C 1
ATOM 5554 O O . ASP B 1 272 ? 28.456 -2.548 52.480 1.00 33.59 272 ASP B O 1
ATOM 5560 N N . LYS B 1 273 ? 28.954 -2.778 50.317 1.00 33.30 273 LYS B N 1
ATOM 5561 C CA . LYS B 1 273 ? 28.783 -4.210 50.348 1.00 34.61 273 LYS B CA 1
ATOM 5562 C C . LYS B 1 273 ? 29.690 -4.938 51.330 1.00 34.14 273 LYS B C 1
ATOM 5563 O O . LYS B 1 273 ? 29.209 -5.772 52.091 1.00 34.12 273 LYS B O 1
ATOM 5573 N N . TRP B 1 274 ? 30.986 -4.617 51.332 1.00 33.86 274 TRP B N 1
ATOM 5574 C CA . TRP B 1 274 ? 31.956 -5.271 52.226 1.00 32.71 274 TRP B CA 1
ATOM 5575 C C . TRP B 1 274 ? 32.827 -4.284 53.001 1.00 31.92 274 TRP B C 1
ATOM 5576 O O . TRP B 1 274 ? 33.221 -3.248 52.479 1.00 31.62 274 TRP B O 1
ATOM 5589 N N . THR B 1 275 ? 33.193 -4.650 54.224 1.00 31.83 275 THR B N 1
ATOM 5590 C CA . THR B 1 275 ? 34.006 -3.784 55.071 1.00 31.49 275 THR B CA 1
ATOM 5591 C C . THR B 1 275 ? 35.228 -4.514 55.608 1.00 30.16 275 THR B C 1
ATOM 5592 O O . THR B 1 275 ? 35.097 -5.528 56.286 1.00 30.72 275 THR B O 1
ATOM 5598 N N . ASP B 1 276 ? 36.410 -4.000 55.282 1.00 28.16 276 ASP B N 1
ATOM 5599 C CA . ASP B 1 276 ? 37.665 -4.574 55.748 1.00 25.76 276 ASP B CA 1
ATOM 5600 C C . ASP B 1 276 ? 38.122 -3.700 56.896 1.00 25.26 276 ASP B C 1
ATOM 5601 O O . ASP B 1 276 ? 38.295 -2.502 56.722 1.00 26.54 276 ASP B O 1
ATOM 5607 N N . ARG B 1 277 ? 38.278 -4.290 58.070 1.00 25.17 277 ARG B N 1
ATOM 5608 C CA . ARG B 1 277 ? 38.686 -3.546 59.241 1.00 25.67 277 ARG B CA 1
ATOM 5609 C C . ARG B 1 277 ? 39.933 -4.153 59.843 1.00 26.65 277 ARG B C 1
ATOM 5610 O O . ARG B 1 277 ? 40.037 -5.370 59.938 1.00 27.38 277 ARG B O 1
ATOM 5624 N N . SER B 1 278 ? 40.882 -3.304 60.239 1.00 27.10 278 SER B N 1
ATOM 5625 C CA . SER B 1 278 ? 42.142 -3.736 60.861 1.00 26.01 278 SER B CA 1
ATOM 5626 C C . SER B 1 278 ? 42.286 -2.919 62.146 1.00 26.91 278 SER B C 1
ATOM 5627 O O . SER B 1 278 ? 42.589 -1.742 62.109 1.00 28.23 278 SER B O 1
ATOM 5632 N N . SER B 1 279 ? 41.997 -3.539 63.279 1.00 27.23 279 SER B N 1
ATOM 5633 C CA . SER B 1 279 ? 42.044 -2.881 64.571 1.00 26.52 279 SER B CA 1
ATOM 5634 C C . SER B 1 279 ? 43.274 -3.303 65.361 1.00 27.50 279 SER B C 1
ATOM 5635 O O . SER B 1 279 ? 43.659 -4.473 65.345 1.00 29.43 279 SER B O 1
ATOM 5640 N N . GLU B 1 280 ? 43.846 -2.370 66.111 1.00 27.11 280 GLU B N 1
ATOM 5641 C CA . GLU B 1 280 ? 45.049 -2.666 66.868 1.00 27.87 280 GLU B CA 1
ATOM 5642 C C . GLU B 1 280 ? 45.159 -1.819 68.121 1.00 28.63 280 GLU B C 1
ATOM 5643 O O . GLU B 1 280 ? 44.787 -0.650 68.104 1.00 28.20 280 GLU B O 1
ATOM 5650 N N . ARG B 1 281 ? 45.662 -2.403 69.206 1.00 27.98 281 ARG B N 1
ATOM 5651 C CA . ARG B 1 281 ? 45.825 -1.672 70.465 1.00 27.33 281 ARG B CA 1
ATOM 5652 C C . ARG B 1 281 ? 47.278 -1.338 70.771 1.00 25.60 281 ARG B C 1
ATOM 5653 O O . ARG B 1 281 ? 48.137 -2.191 70.678 1.00 26.08 281 ARG B O 1
ATOM 5667 N N . TYR B 1 282 ? 47.528 -0.107 71.196 1.00 24.97 282 TYR B N 1
ATOM 5668 C CA . TYR B 1 282 ? 48.871 0.361 71.549 1.00 24.77 282 TYR B CA 1
ATOM 5669 C C . TYR B 1 282 ? 48.879 0.784 72.998 1.00 24.47 282 TYR B C 1
ATOM 5670 O O . TYR B 1 282 ? 47.871 1.256 73.504 1.00 22.56 282 TYR B O 1
ATOM 5681 N N . LYS B 1 283 ? 50.038 0.684 73.643 1.00 25.75 283 LYS B N 1
ATOM 5682 C CA . LYS B 1 283 ? 50.158 1.086 75.042 1.00 26.52 283 LYS B CA 1
ATOM 5683 C C . LYS B 1 283 ? 50.952 2.376 75.146 1.00 25.38 283 LYS B C 1
ATOM 5684 O O . LYS B 1 283 ? 52.024 2.486 74.584 1.00 25.71 283 LYS B O 1
ATOM 5694 N N . ILE B 1 284 ? 50.411 3.358 75.849 1.00 24.13 284 ILE B N 1
ATOM 5695 C CA . ILE B 1 284 ? 51.082 4.635 76.024 1.00 22.43 284 ILE B CA 1
ATOM 5696 C C . ILE B 1 284 ? 51.578 4.732 77.459 1.00 21.42 284 ILE B C 1
ATOM 5697 O O . ILE B 1 284 ? 50.834 4.489 78.401 1.00 21.05 284 ILE B O 1
ATOM 5703 N N . ASP B 1 285 ? 52.870 4.976 77.604 1.00 21.41 285 ASP B N 1
ATOM 5704 C CA . ASP B 1 285 ? 53.499 5.127 78.906 1.00 23.08 285 ASP B CA 1
ATOM 5705 C C . ASP B 1 285 ? 53.950 6.582 78.926 1.00 22.37 285 ASP B C 1
ATOM 5706 O O . ASP B 1 285 ? 54.857 6.980 78.193 1.00 24.71 285 ASP B O 1
ATOM 5712 N N . TRP B 1 286 ? 53.279 7.364 79.756 1.00 21.89 286 TRP B N 1
ATOM 5713 C CA . TRP B 1 286 ? 53.537 8.780 79.896 1.00 20.60 286 TRP B CA 1
ATOM 5714 C C . TRP B 1 286 ? 54.726 9.045 80.794 1.00 21.43 286 TRP B C 1
ATOM 5715 O O . TRP B 1 286 ? 55.276 10.145 80.780 1.00 22.60 286 TRP B O 1
ATOM 5728 N N . GLU B 1 287 ? 55.098 8.042 81.591 1.00 22.54 287 GLU B N 1
ATOM 5729 C CA . GLU B 1 287 ? 56.234 8.138 82.509 1.00 24.34 287 GLU B CA 1
ATOM 5730 C C . GLU B 1 287 ? 57.543 7.933 81.745 1.00 25.23 287 GLU B C 1
ATOM 5731 O O . GLU B 1 287 ? 58.454 8.751 81.836 1.00 26.04 287 GLU B O 1
ATOM 5738 N N . LYS B 1 288 ? 57.623 6.879 80.943 1.00 25.27 288 LYS B N 1
ATOM 5739 C CA . LYS B 1 288 ? 58.824 6.633 80.165 1.00 26.68 288 LYS B CA 1
ATOM 5740 C C . LYS B 1 288 ? 58.800 7.272 78.788 1.00 24.87 288 LYS B C 1
ATOM 5741 O O . LYS B 1 288 ? 59.788 7.177 78.066 1.00 25.75 288 LYS B O 1
ATOM 5751 N N . GLU B 1 289 ? 57.679 7.906 78.426 1.00 24.29 289 GLU B N 1
ATOM 5752 C CA . GLU B 1 289 ? 57.509 8.554 77.116 1.00 24.37 289 GLU B CA 1
ATOM 5753 C C . GLU B 1 289 ? 57.781 7.553 75.992 1.00 23.88 289 GLU B C 1
ATOM 5754 O O . GLU B 1 289 ? 58.605 7.761 75.095 1.00 22.42 289 GLU B O 1
ATOM 5761 N N . GLU B 1 290 ? 56.978 6.504 76.003 1.00 25.17 290 GLU B N 1
ATOM 5762 C CA . GLU B 1 290 ? 57.125 5.417 75.062 1.00 25.65 290 GLU B CA 1
ATOM 5763 C C . GLU B 1 290 ? 55.750 4.933 74.575 1.00 23.83 290 GLU B C 1
ATOM 5764 O O . GLU B 1 290 ? 54.745 5.112 75.248 1.00 24.28 290 GLU B O 1
ATOM 5771 N N . MET B 1 291 ? 55.702 4.328 73.399 1.00 22.20 291 MET B N 1
ATOM 5772 C CA . MET B 1 291 ? 54.447 3.814 72.890 1.00 20.83 291 MET B CA 1
ATOM 5773 C C . MET B 1 291 ? 54.773 2.459 72.300 1.00 21.32 291 MET B C 1
ATOM 5774 O O . MET B 1 291 ? 55.767 2.321 71.616 1.00 22.00 291 MET B O 1
ATOM 5780 N N . THR B 1 292 ? 53.965 1.444 72.579 1.00 22.35 292 THR B N 1
ATOM 5781 C CA . THR B 1 292 ? 54.242 0.105 72.051 1.00 24.54 292 THR B CA 1
ATOM 5782 C C . THR B 1 292 ? 52.981 -0.604 71.571 1.00 24.74 292 THR B C 1
ATOM 5783 O O . THR B 1 292 ? 51.870 -0.086 71.697 1.00 24.58 292 THR B O 1
ATOM 5789 N N . ASN B 1 293 ? 53.160 -1.793 71.013 1.00 28.48 293 ASN B N 1
ATOM 5790 C CA . ASN B 1 293 ? 52.033 -2.596 70.549 1.00 32.20 293 ASN B CA 1
ATOM 5791 C C . ASN B 1 293 ? 52.393 -4.086 70.547 1.00 32.80 293 ASN B C 1
ATOM 5792 O O . ASN B 1 293 ? 51.785 -4.886 69.802 1.00 33.83 293 ASN B O 1
ATOM 5801 N N . ALA C 1 1 ? 52.021 47.472 57.474 1.00 31.90 1 ALA C N 1
ATOM 5802 C CA . ALA C 1 1 ? 53.004 46.715 58.289 1.00 32.67 1 ALA C CA 1
ATOM 5803 C C . ALA C 1 1 ? 54.071 47.642 58.834 1.00 32.85 1 ALA C C 1
ATOM 5804 O O . ALA C 1 1 ? 54.113 48.832 58.511 1.00 34.23 1 ALA C O 1
ATOM 5809 N N . ASP C 1 2 ? 54.953 47.071 59.642 1.00 32.47 2 ASP C N 1
ATOM 5810 C CA . ASP C 1 2 ? 56.047 47.808 60.249 1.00 32.19 2 ASP C CA 1
ATOM 5811 C C . ASP C 1 2 ? 56.987 48.328 59.172 1.00 31.06 2 ASP C C 1
ATOM 5812 O O . ASP C 1 2 ? 57.525 49.412 59.294 1.00 30.59 2 ASP C O 1
ATOM 5818 N N . SER C 1 3 ? 57.135 47.583 58.089 1.00 30.76 3 SER C N 1
ATOM 5819 C CA . SER C 1 3 ? 58.015 47.997 57.011 1.00 29.87 3 SER C CA 1
ATOM 5820 C C . SER C 1 3 ? 57.469 49.178 56.234 1.00 29.35 3 SER C C 1
ATOM 5821 O O . SER C 1 3 ? 58.226 49.979 55.690 1.00 29.32 3 SER C O 1
ATOM 5826 N N . ASP C 1 4 ? 56.150 49.307 56.203 1.00 28.16 4 ASP C N 1
ATOM 5827 C CA . ASP C 1 4 ? 55.529 50.404 55.481 1.00 25.99 4 ASP C CA 1
ATOM 5828 C C . ASP C 1 4 ? 55.774 51.716 56.168 1.00 24.31 4 ASP C C 1
ATOM 5829 O O . ASP C 1 4 ? 55.711 52.762 55.538 1.00 23.44 4 ASP C O 1
ATOM 5835 N N . ILE C 1 5 ? 56.027 51.661 57.466 1.00 22.87 5 ILE C N 1
ATOM 5836 C CA . ILE C 1 5 ? 56.321 52.867 58.215 1.00 21.81 5 ILE C CA 1
ATOM 5837 C C . ILE C 1 5 ? 57.812 52.977 58.643 1.00 22.52 5 ILE C C 1
ATOM 5838 O O . ILE C 1 5 ? 58.146 53.565 59.671 1.00 23.28 5 ILE C O 1
ATOM 5844 N N . ASN C 1 6 ? 58.694 52.403 57.830 1.00 21.78 6 ASN C N 1
ATOM 5845 C CA . ASN C 1 6 ? 60.124 52.459 58.047 1.00 22.77 6 ASN C CA 1
ATOM 5846 C C . ASN C 1 6 ? 60.600 51.939 59.389 1.00 24.38 6 ASN C C 1
ATOM 5847 O O . ASN C 1 6 ? 61.609 52.412 59.913 1.00 24.93 6 ASN C O 1
ATOM 5855 N N . ILE C 1 7 ? 59.876 50.982 59.959 1.00 24.59 7 ILE C N 1
ATOM 5856 C CA . ILE C 1 7 ? 60.270 50.401 61.243 1.00 25.93 7 ILE C CA 1
ATOM 5857 C C . ILE C 1 7 ? 60.707 48.958 61.043 1.00 25.88 7 ILE C C 1
ATOM 5858 O O . ILE C 1 7 ? 60.198 48.272 60.160 1.00 23.00 7 ILE C O 1
ATOM 5864 N N . LYS C 1 8 ? 61.679 48.527 61.846 1.00 28.09 8 LYS C N 1
ATOM 5865 C CA . LYS C 1 8 ? 62.227 47.184 61.782 1.00 30.32 8 LYS C CA 1
ATOM 5866 C C . LYS C 1 8 ? 61.118 46.220 62.131 1.00 30.45 8 LYS C C 1
ATOM 5867 O O . LYS C 1 8 ? 60.489 46.352 63.176 1.00 28.77 8 LYS C O 1
ATOM 5877 N N . THR C 1 9 ? 60.862 45.293 61.213 1.00 30.16 9 THR C N 1
ATOM 5878 C CA . THR C 1 9 ? 59.811 44.290 61.342 1.00 28.64 9 THR C CA 1
ATOM 5879 C C . THR C 1 9 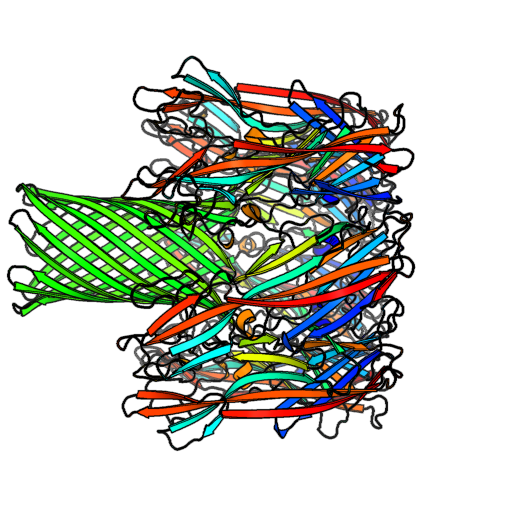? 59.895 43.622 62.697 1.00 28.25 9 THR C C 1
ATOM 5880 O O . THR C 1 9 ? 60.970 43.175 63.090 1.00 30.42 9 THR C O 1
ATOM 5886 N N . GLY C 1 10 ? 58.779 43.651 63.430 1.00 26.28 10 GLY C N 1
ATOM 5887 C CA . GLY C 1 10 ? 58.690 43.032 64.739 1.00 24.02 10 GLY C CA 1
ATOM 5888 C C . GLY C 1 10 ? 59.004 43.909 65.932 1.00 24.53 10 GLY C C 1
ATOM 5889 O O . GLY C 1 10 ? 58.861 43.480 67.082 1.00 25.72 10 GLY C O 1
ATOM 5891 N N . THR C 1 11 ? 59.390 45.151 65.675 1.00 24.68 11 THR C N 1
ATOM 5892 C CA . THR C 1 11 ? 59.740 46.070 66.753 1.00 25.30 11 THR C CA 1
ATOM 5893 C C . THR C 1 11 ? 58.611 46.370 67.739 1.00 27.18 11 THR C C 1
ATOM 5894 O O . THR C 1 11 ? 58.854 46.484 68.942 1.00 28.15 11 THR C O 1
ATOM 5900 N N . THR C 1 12 ? 57.382 46.460 67.233 1.00 26.94 12 THR C N 1
ATOM 5901 C CA . THR C 1 12 ? 56.230 46.804 68.047 1.00 25.35 12 THR C CA 1
ATOM 5902 C C . THR C 1 12 ? 55.398 45.640 68.586 1.00 26.14 12 THR C C 1
ATOM 5903 O O . THR C 1 12 ? 54.386 45.864 69.239 1.00 26.77 12 THR C O 1
ATOM 5909 N N . ASP C 1 13 ? 55.816 44.408 68.325 1.00 24.96 13 ASP C N 1
ATOM 5910 C CA . ASP C 1 13 ? 55.072 43.244 68.797 1.00 23.66 13 ASP C CA 1
ATOM 5911 C C . ASP C 1 13 ? 55.395 42.893 70.244 1.00 24.40 13 ASP C C 1
ATOM 5912 O O . ASP C 1 13 ? 56.501 43.129 70.708 1.00 24.41 13 ASP C O 1
ATOM 5918 N N . ILE C 1 14 ? 54.413 42.310 70.932 1.00 25.10 14 ILE C N 1
ATOM 5919 C CA . ILE C 1 14 ? 54.497 41.909 72.334 1.00 24.23 14 ILE C CA 1
ATOM 5920 C C . ILE C 1 14 ? 55.049 40.491 72.458 1.00 25.07 14 ILE C C 1
ATOM 5921 O O . ILE C 1 14 ? 54.940 39.716 71.526 1.00 24.54 14 ILE C O 1
ATOM 5927 N N . GLY C 1 15 ? 55.659 40.166 73.600 1.00 27.15 15 GLY C N 1
ATOM 5928 C CA . GLY C 1 15 ? 56.119 38.806 73.832 1.00 30.60 15 GLY C CA 1
ATOM 5929 C C . GLY C 1 15 ? 57.579 38.423 73.919 1.00 32.75 15 GLY C C 1
ATOM 5930 O O . GLY C 1 15 ? 57.887 37.279 74.265 1.00 32.77 15 GLY C O 1
ATOM 5932 N N . SER C 1 16 ? 58.475 39.347 73.593 1.00 34.12 16 SER C N 1
ATOM 5933 C CA . SER C 1 16 ? 59.907 39.072 73.621 1.00 35.53 16 SER C CA 1
ATOM 5934 C C . SER C 1 16 ? 60.464 38.984 75.050 1.00 36.09 16 SER C C 1
ATOM 5935 O O . SER C 1 16 ? 60.082 39.789 75.924 1.00 33.86 16 SER C O 1
ATOM 5940 N N . ASN C 1 17 ? 61.333 37.990 75.289 1.00 37.41 17 ASN C N 1
ATOM 5941 C CA . ASN C 1 17 ? 61.974 37.778 76.604 1.00 38.04 17 ASN C CA 1
ATOM 5942 C C . ASN C 1 17 ? 60.935 37.701 77.749 1.00 35.16 17 ASN C C 1
ATOM 5943 O O . ASN C 1 17 ? 60.998 38.422 78.756 1.00 34.24 17 ASN C O 1
ATOM 5951 N N . THR C 1 18 ? 59.975 36.807 77.546 1.00 32.50 18 THR C N 1
ATOM 5952 C CA . THR C 1 18 ? 58.870 36.564 78.456 1.00 28.42 18 THR C CA 1
ATOM 5953 C C . THR C 1 18 ? 58.678 35.048 78.482 1.00 28.49 18 THR C C 1
ATOM 5954 O O . THR C 1 18 ? 58.710 34.405 77.430 1.00 27.88 18 THR C O 1
ATOM 5960 N N . THR C 1 19 ? 58.536 34.478 79.679 1.00 27.42 19 THR C N 1
ATOM 5961 C CA . THR C 1 19 ? 58.305 33.041 79.838 1.00 24.58 19 THR C CA 1
ATOM 5962 C C . THR C 1 19 ? 56.794 32.943 79.785 1.00 22.87 19 THR C C 1
ATOM 5963 O O . THR C 1 19 ? 56.098 33.504 80.634 1.00 23.77 19 THR C O 1
ATOM 5969 N N . VAL C 1 20 ? 56.288 32.308 78.738 1.00 20.95 20 VAL C N 1
ATOM 5970 C CA . VAL C 1 20 ? 54.849 32.160 78.560 1.00 20.01 20 VAL C CA 1
ATOM 5971 C C . VAL C 1 20 ? 54.275 30.875 79.148 1.00 19.34 20 VAL C C 1
ATOM 5972 O O . VAL C 1 20 ? 54.822 29.806 78.959 1.00 19.56 20 VAL C O 1
ATOM 5977 N N . LYS C 1 21 ? 53.180 31.002 79.890 1.00 19.40 21 LYS C N 1
ATOM 5978 C CA . LYS C 1 21 ? 52.509 29.847 80.480 1.00 20.92 21 LYS C CA 1
ATOM 5979 C C . LYS C 1 21 ? 51.282 29.533 79.632 1.00 20.11 21 LYS C C 1
ATOM 5980 O O . LYS C 1 21 ? 50.430 30.388 79.409 1.00 20.32 21 LYS C O 1
ATOM 5990 N N . THR C 1 22 ? 51.211 28.305 79.143 1.00 20.95 22 THR C N 1
ATOM 5991 C CA . THR C 1 22 ? 50.110 27.880 78.289 1.00 20.48 22 THR C CA 1
ATOM 5992 C C . THR C 1 22 ? 49.344 26.735 78.900 1.00 19.22 22 THR C C 1
ATOM 5993 O O . THR C 1 22 ? 49.772 26.130 79.886 1.00 18.94 22 THR C O 1
ATOM 5999 N N . GLY C 1 23 ? 48.187 26.446 78.324 1.00 17.00 23 GLY C N 1
ATOM 6000 C CA . GLY C 1 23 ? 47.392 25.356 78.844 1.00 15.71 23 GLY C CA 1
ATOM 6001 C C . GLY C 1 23 ? 46.270 24.869 77.955 1.00 14.88 23 GLY C C 1
ATOM 6002 O O . GLY C 1 23 ? 45.806 25.573 77.068 1.00 14.90 23 GLY C O 1
ATOM 6004 N N . ASP C 1 24 ? 45.808 23.669 78.267 1.00 15.14 24 ASP C N 1
ATOM 6005 C CA . ASP C 1 24 ? 44.738 23.012 77.562 1.00 17.55 24 ASP C CA 1
ATOM 6006 C C . ASP C 1 24 ? 43.602 22.624 78.492 1.00 19.91 24 ASP C C 1
ATOM 6007 O O . ASP C 1 24 ? 43.830 22.015 79.542 1.00 21.37 24 ASP C O 1
ATOM 6013 N N . LEU C 1 25 ? 42.383 23.015 78.128 1.00 20.62 25 LEU C N 1
ATOM 6014 C CA . LEU C 1 25 ? 41.182 22.651 78.889 1.00 20.68 25 LEU C CA 1
ATOM 6015 C C . LEU C 1 25 ? 40.174 22.039 77.891 1.00 20.87 25 LEU C C 1
ATOM 6016 O O . LEU C 1 25 ? 39.683 22.696 76.971 1.00 21.86 25 LEU C O 1
ATOM 6022 N N . VAL C 1 26 ? 39.955 20.740 78.039 1.00 20.64 26 VAL C N 1
ATOM 6023 C CA . VAL C 1 26 ? 39.078 19.976 77.168 1.00 19.94 26 VAL C CA 1
ATOM 6024 C C . VAL C 1 26 ? 37.875 19.439 77.911 1.00 22.19 26 VAL C C 1
ATOM 6025 O O . VAL C 1 26 ? 37.991 18.905 79.007 1.00 22.56 26 VAL C O 1
ATOM 6030 N N . THR C 1 27 ? 36.722 19.556 77.271 1.00 23.40 27 THR C N 1
ATOM 6031 C CA . THR C 1 27 ? 35.463 19.102 77.819 1.00 23.41 27 THR C CA 1
ATOM 6032 C C . THR C 1 27 ? 34.644 18.532 76.673 1.00 24.75 27 THR C C 1
ATOM 6033 O O . THR C 1 27 ? 34.776 18.974 75.538 1.00 26.36 27 THR C O 1
ATOM 6039 N N . TYR C 1 28 ? 33.842 17.515 76.947 1.00 25.08 28 TYR C N 1
ATOM 6040 C CA . TYR C 1 28 ? 32.971 16.970 75.918 1.00 25.34 28 TYR C CA 1
ATOM 6041 C C . TYR C 1 28 ? 31.519 16.946 76.413 1.00 26.57 28 TYR C C 1
ATOM 6042 O O . TYR C 1 28 ? 31.204 16.316 77.425 1.00 28.46 28 TYR C O 1
ATOM 6053 N N . ASP C 1 29 ? 30.642 17.651 75.704 1.00 27.51 29 ASP C N 1
ATOM 6054 C CA . ASP C 1 29 ? 29.227 17.701 76.055 1.00 27.92 29 ASP C CA 1
ATOM 6055 C C . ASP C 1 29 ? 28.482 16.700 75.180 1.00 29.22 29 ASP C C 1
ATOM 6056 O O . ASP C 1 29 ? 28.287 16.916 73.986 1.00 28.39 29 ASP C O 1
ATOM 6062 N N . LYS C 1 30 ? 28.082 15.601 75.814 1.00 31.76 30 LYS C N 1
ATOM 6063 C CA . LYS C 1 30 ? 27.363 14.496 75.186 1.00 33.25 30 LYS C CA 1
ATOM 6064 C C . LYS C 1 30 ? 25.949 14.902 74.844 1.00 32.88 30 LYS C C 1
ATOM 6065 O O . LYS C 1 30 ? 25.437 14.543 73.796 1.00 31.44 30 LYS C O 1
ATOM 6075 N N . GLU C 1 31 ? 25.306 15.643 75.729 1.00 33.93 31 GLU C N 1
ATOM 6076 C CA . GLU C 1 31 ? 23.947 16.072 75.443 1.00 36.12 31 GLU C CA 1
ATOM 6077 C C . GLU C 1 31 ? 23.934 16.951 74.185 1.00 34.14 31 GLU C C 1
ATOM 6078 O O . GLU C 1 31 ? 23.107 16.742 73.293 1.00 33.12 31 GLU C O 1
ATOM 6085 N N . ASN C 1 32 ? 24.896 17.873 74.072 1.00 32.97 32 ASN C N 1
ATOM 6086 C CA . ASN C 1 32 ? 24.932 18.789 72.931 1.00 30.03 32 ASN C CA 1
ATOM 6087 C C . ASN C 1 32 ? 25.886 18.476 71.795 1.00 27.06 32 ASN C C 1
ATOM 6088 O O . ASN C 1 32 ? 26.093 19.309 70.926 1.00 27.61 32 ASN C O 1
ATOM 6096 N N . GLY C 1 33 ? 26.471 17.286 71.801 1.00 25.39 33 GLY C N 1
ATOM 6097 C CA . GLY C 1 33 ? 27.403 16.892 70.750 1.00 25.16 33 GLY C CA 1
ATOM 6098 C C . GLY C 1 33 ? 28.458 17.943 70.444 1.00 26.05 33 GLY C C 1
ATOM 6099 O O . GLY C 1 33 ? 28.555 18.444 69.316 1.00 26.45 33 GLY C O 1
ATOM 6101 N N . MET C 1 34 ? 29.217 18.323 71.472 1.00 25.51 34 MET C N 1
ATOM 6102 C CA . MET C 1 34 ? 30.251 19.327 71.313 1.00 24.38 34 MET C CA 1
ATOM 6103 C C . MET C 1 34 ? 31.560 18.987 72.015 1.00 24.51 34 MET C C 1
ATOM 6104 O O . MET C 1 34 ? 31.583 18.706 73.216 1.00 25.35 34 MET C O 1
ATOM 6110 N N . HIS C 1 35 ? 32.634 18.939 71.231 1.00 23.33 35 HIS C N 1
ATOM 6111 C CA . HIS C 1 35 ? 33.968 18.716 71.759 1.00 20.59 35 HIS C CA 1
ATOM 6112 C C . HIS C 1 35 ? 34.507 20.136 71.937 1.00 19.29 35 HIS C C 1
ATOM 6113 O O . HIS C 1 35 ? 34.696 20.859 70.968 1.00 19.23 35 HIS C O 1
ATOM 6122 N N . LYS C 1 36 ? 34.719 20.552 73.175 1.00 20.55 36 LYS C N 1
ATOM 6123 C CA . LYS C 1 36 ? 35.181 21.903 73.437 1.00 21.66 36 LYS C CA 1
ATOM 6124 C C . LYS C 1 36 ? 36.591 21.968 74.024 1.00 22.16 36 LYS C C 1
ATOM 6125 O O . LYS C 1 36 ? 36.840 21.444 75.112 1.00 23.42 36 LYS C O 1
ATOM 6135 N N . LYS C 1 37 ? 37.498 22.639 73.314 1.00 21.91 37 LYS C N 1
ATOM 6136 C CA . LYS C 1 37 ? 38.877 22.784 73.780 1.00 21.05 37 LYS C CA 1
ATOM 6137 C C . LYS C 1 37 ? 39.288 24.254 73.878 1.00 20.19 37 LYS C C 1
ATOM 6138 O O . LYS C 1 37 ? 39.096 25.006 72.938 1.00 18.76 37 LYS C O 1
ATOM 6148 N N . VAL C 1 38 ? 39.736 24.681 75.057 1.00 19.51 38 VAL C N 1
ATOM 6149 C CA . VAL C 1 38 ? 40.218 26.048 75.269 1.00 19.33 38 VAL C CA 1
ATOM 6150 C C . VAL C 1 38 ? 41.732 25.940 75.415 1.00 19.28 38 VAL C C 1
ATOM 6151 O O . VAL C 1 38 ? 42.233 25.087 76.143 1.00 19.59 38 VAL C O 1
ATOM 6156 N N . PHE C 1 39 ? 42.454 26.688 74.592 1.00 19.68 39 PHE C N 1
ATOM 6157 C CA . PHE C 1 39 ? 43.905 26.701 74.651 1.00 18.82 39 PHE C CA 1
ATOM 6158 C C . PHE C 1 39 ? 44.255 28.112 75.078 1.00 18.61 39 PHE C C 1
ATOM 6159 O O . PHE C 1 39 ? 44.007 29.060 74.341 1.00 20.58 39 PHE C O 1
ATOM 6168 N N . TYR C 1 40 ? 44.815 28.257 76.269 1.00 18.03 40 TYR C N 1
ATOM 6169 C CA . TYR C 1 40 ? 45.149 29.582 76.765 1.00 17.09 40 TYR C CA 1
ATOM 6170 C C . TYR C 1 40 ? 46.642 29.879 76.863 1.00 18.08 40 TYR C C 1
ATOM 6171 O O . TYR C 1 40 ? 47.456 28.966 77.011 1.00 20.81 40 TYR C O 1
ATOM 6182 N N . SER C 1 41 ? 46.989 31.165 76.787 1.00 18.51 41 SER C N 1
ATOM 6183 C CA . SER C 1 41 ? 48.375 31.626 76.886 1.00 17.29 41 SER C CA 1
ATOM 6184 C C . SER C 1 41 ? 48.468 32.896 77.712 1.00 17.26 41 SER C C 1
ATOM 6185 O O . SER C 1 41 ? 47.879 33.903 77.350 1.00 17.85 41 SER C O 1
ATOM 6190 N N . PHE C 1 42 ? 49.242 32.873 78.793 1.00 18.28 42 PHE C N 1
ATOM 6191 C CA . PHE C 1 42 ? 49.439 34.076 79.610 1.00 20.05 42 PHE C CA 1
ATOM 6192 C C . PHE C 1 42 ? 50.760 34.743 79.231 1.00 22.95 42 PHE C C 1
ATOM 6193 O O . PHE C 1 42 ? 51.816 34.115 79.290 1.00 22.78 42 PHE C O 1
ATOM 6202 N N . ILE C 1 43 ? 50.710 36.005 78.822 1.00 24.67 43 ILE C N 1
ATOM 6203 C CA . ILE C 1 43 ? 51.935 36.710 78.453 1.00 26.24 43 ILE C CA 1
ATOM 6204 C C . ILE C 1 43 ? 52.103 37.907 79.383 1.00 27.58 43 ILE C C 1
ATOM 6205 O O . ILE C 1 43 ? 51.254 38.797 79.422 1.00 28.16 43 ILE C O 1
ATOM 6211 N N . ASP C 1 44 ? 53.164 37.896 80.179 1.00 28.28 44 ASP C N 1
ATOM 6212 C CA . ASP C 1 44 ? 53.429 39.003 81.081 1.00 27.32 44 ASP C CA 1
ATOM 6213 C C . ASP C 1 44 ? 54.688 39.678 80.592 1.00 28.46 44 ASP C C 1
ATOM 6214 O O . ASP C 1 44 ? 55.787 39.324 80.996 1.00 29.69 44 ASP C O 1
ATOM 6220 N N . ASP C 1 45 ? 54.516 40.621 79.675 1.00 29.19 45 ASP C N 1
ATOM 6221 C CA . ASP C 1 45 ? 55.626 41.365 79.096 1.00 28.98 45 ASP C CA 1
ATOM 6222 C C . ASP C 1 45 ? 55.819 42.608 79.955 1.00 27.88 45 ASP C C 1
ATOM 6223 O O . ASP C 1 45 ? 54.979 43.501 79.955 1.00 26.57 45 ASP C O 1
ATOM 6229 N N . LYS C 1 46 ? 56.935 42.663 80.675 1.00 25.48 46 LYS C N 1
ATOM 6230 C CA . LYS C 1 46 ? 57.231 43.785 81.562 1.00 23.00 46 LYS C CA 1
ATOM 6231 C C . LYS C 1 46 ? 57.351 45.129 80.893 1.00 20.11 46 LYS C C 1
ATOM 6232 O O . LYS C 1 46 ? 57.344 46.142 81.567 1.00 17.35 46 LYS C O 1
ATOM 6242 N N . ASN C 1 47 ? 57.512 45.128 79.575 1.00 18.30 47 ASN C N 1
ATOM 6243 C CA . ASN C 1 47 ? 57.618 46.356 78.793 1.00 17.99 47 ASN C CA 1
ATOM 6244 C C . ASN C 1 47 ? 56.276 46.772 78.215 1.00 18.69 47 ASN C C 1
ATOM 6245 O O . ASN C 1 47 ? 56.197 47.770 77.494 1.00 20.34 47 ASN C O 1
ATOM 6253 N N . HIS C 1 48 ? 55.238 45.979 78.502 1.00 18.36 48 HIS C N 1
ATOM 6254 C CA . HIS C 1 48 ? 53.862 46.232 78.055 1.00 18.99 48 HIS C CA 1
ATOM 6255 C C . HIS C 1 48 ? 53.104 46.709 79.287 1.00 19.92 48 HIS C C 1
ATOM 6256 O O . HIS C 1 48 ? 53.349 46.233 80.393 1.00 21.61 48 HIS C O 1
ATOM 6266 N N . ASN C 1 49 ? 52.147 47.608 79.098 1.00 20.21 49 ASN C N 1
ATOM 6267 C CA . ASN C 1 49 ? 51.405 48.156 80.225 1.00 19.08 49 ASN C CA 1
ATOM 6268 C C . ASN C 1 49 ? 50.374 47.268 80.953 1.00 20.43 49 ASN C C 1
ATOM 6269 O O . ASN C 1 49 ? 49.912 47.625 82.043 1.00 21.34 49 ASN C O 1
ATOM 6277 N N . LYS C 1 50 ? 50.018 46.120 80.379 1.00 19.84 50 LYS C N 1
ATOM 6278 C CA . LYS C 1 50 ? 49.028 45.218 80.981 1.00 19.89 50 LYS C CA 1
ATOM 6279 C C . LYS C 1 50 ? 49.476 43.777 80.813 1.00 20.14 50 LYS C C 1
ATOM 6280 O O . LYS C 1 50 ? 50.355 43.478 80.007 1.00 19.17 50 LYS C O 1
ATOM 6290 N N . LYS C 1 51 ? 48.839 42.888 81.565 1.00 21.25 51 LYS C N 1
ATOM 6291 C CA . LYS C 1 51 ? 49.089 41.461 81.441 1.00 22.93 51 LYS C CA 1
ATOM 6292 C C . LYS C 1 51 ? 48.125 41.062 80.321 1.00 21.52 51 LYS C C 1
ATOM 6293 O O . LYS C 1 51 ? 47.134 41.745 80.081 1.00 23.96 51 LYS C O 1
ATOM 6303 N N . LEU C 1 52 ? 48.431 39.983 79.614 1.00 19.70 52 LEU C N 1
ATOM 6304 C CA . LEU C 1 52 ? 47.573 39.516 78.543 1.00 18.95 52 LEU C CA 1
ATOM 6305 C C . LEU C 1 52 ? 47.304 38.041 78.707 1.00 19.30 52 LEU C C 1
ATOM 6306 O O . LEU C 1 52 ? 48.142 37.296 79.216 1.00 18.61 52 LEU C O 1
ATOM 6312 N N . LEU C 1 53 ? 46.142 37.629 78.217 1.00 18.09 53 LEU C N 1
ATOM 6313 C CA . LEU C 1 53 ? 45.729 36.238 78.207 1.00 18.00 53 LEU C CA 1
ATOM 6314 C C . LEU C 1 53 ? 45.134 36.086 76.820 1.00 19.26 53 LEU C C 1
ATOM 6315 O O . LEU C 1 53 ? 44.321 36.912 76.417 1.00 19.41 53 LEU C O 1
ATOM 6321 N N . VAL C 1 54 ? 45.657 35.145 76.036 1.00 20.33 54 VAL C N 1
ATOM 6322 C CA . VAL C 1 54 ? 45.119 34.868 74.710 1.00 20.92 54 VAL C CA 1
ATOM 6323 C C . VAL C 1 54 ? 44.402 33.532 74.854 1.00 21.91 54 VAL C C 1
ATOM 6324 O O . VAL C 1 54 ? 44.996 32.533 75.262 1.00 23.26 54 VAL C O 1
ATOM 6329 N N . ILE C 1 55 ? 43.099 33.547 74.617 1.00 20.21 55 ILE C N 1
ATOM 6330 C CA . ILE C 1 55 ? 42.289 32.351 74.723 1.00 18.22 55 ILE C CA 1
ATOM 6331 C C . ILE C 1 55 ? 41.904 31.902 73.330 1.00 17.98 55 ILE C C 1
ATOM 6332 O O . ILE C 1 55 ? 41.442 32.692 72.526 1.00 17.07 55 ILE C O 1
ATOM 6338 N N . ARG C 1 56 ? 42.178 30.648 73.013 1.00 19.01 56 ARG C N 1
ATOM 6339 C CA . ARG C 1 56 ? 41.805 30.106 71.716 1.00 19.56 56 ARG C CA 1
ATOM 6340 C C . ARG C 1 56 ? 40.734 29.057 71.949 1.00 18.16 56 ARG C C 1
ATOM 6341 O O . ARG C 1 56 ? 40.949 28.113 72.705 1.00 16.34 56 ARG C O 1
ATOM 6355 N N . THR C 1 57 ? 39.562 29.280 71.350 1.00 19.28 57 THR C N 1
ATOM 6356 C CA . THR C 1 57 ? 38.415 28.368 71.453 1.00 20.92 57 THR C CA 1
ATOM 6357 C C . THR C 1 57 ? 38.391 27.478 70.210 1.00 21.53 57 THR C C 1
ATOM 6358 O O . THR C 1 57 ? 38.199 27.952 69.095 1.00 22.10 57 THR C O 1
ATOM 6364 N N . LYS C 1 58 ? 38.668 26.191 70.416 1.00 22.55 58 LYS C N 1
ATOM 6365 C CA . LYS C 1 58 ? 38.725 25.198 69.340 1.00 22.34 58 LYS C CA 1
ATOM 6366 C C . LYS C 1 58 ? 37.852 23.974 69.652 1.00 22.75 58 LYS C C 1
ATOM 6367 O O . LYS C 1 58 ? 36.921 24.067 70.431 1.00 23.92 58 LYS C O 1
ATOM 6377 N N . GLY C 1 59 ? 38.162 22.827 69.067 1.00 22.91 59 GLY C N 1
ATOM 6378 C CA . GLY C 1 59 ? 37.347 21.648 69.280 1.00 22.40 59 GLY C CA 1
ATOM 6379 C C . GLY C 1 59 ? 36.436 21.574 68.063 1.00 23.95 59 GLY C C 1
ATOM 6380 O O . GLY C 1 59 ? 36.822 22.031 66.988 1.00 22.03 59 GLY C O 1
ATOM 6382 N N . THR C 1 60 ? 35.276 20.926 68.190 1.00 25.12 60 THR C N 1
ATOM 6383 C CA . THR C 1 60 ? 34.309 20.840 67.097 1.00 24.01 60 THR C CA 1
ATOM 6384 C C . THR C 1 60 ? 32.872 20.542 67.541 1.00 24.51 60 THR C C 1
ATOM 6385 O O . THR C 1 60 ? 32.628 19.753 68.457 1.00 26.18 60 THR C O 1
ATOM 6391 N N . ILE C 1 61 ? 31.940 21.285 66.950 1.00 23.51 61 ILE C N 1
ATOM 6392 C CA . ILE C 1 61 ? 30.509 21.161 67.212 1.00 20.24 61 ILE C CA 1
ATOM 6393 C C . ILE C 1 61 ? 29.972 20.267 66.084 1.00 20.41 61 ILE C C 1
ATOM 6394 O O . ILE C 1 61 ? 30.121 20.582 64.905 1.00 19.11 61 ILE C O 1
ATOM 6400 N N . ALA C 1 62 ? 29.449 19.103 66.434 1.00 20.35 62 ALA C N 1
ATOM 6401 C CA . ALA C 1 62 ? 28.923 18.185 65.425 1.00 19.71 62 ALA C CA 1
ATOM 6402 C C . ALA C 1 62 ? 27.794 18.830 64.626 1.00 20.07 62 ALA C C 1
ATOM 6403 O O . ALA C 1 62 ? 27.108 19.708 65.118 1.00 20.02 62 ALA C O 1
ATOM 6406 N N . GLY C 1 63 ? 27.632 18.432 63.375 1.00 20.53 63 GLY C N 1
ATOM 6407 C CA . GLY C 1 63 ? 26.585 19.022 62.571 1.00 22.24 63 GLY C CA 1
ATOM 6408 C C . GLY C 1 63 ? 25.214 18.575 63.029 1.00 23.21 63 GLY C C 1
ATOM 6409 O O . GLY C 1 63 ? 24.368 19.397 63.369 1.00 24.29 63 GLY C O 1
ATOM 6411 N N . GLN C 1 64 ? 25.021 17.260 63.060 1.00 24.34 64 GLN C N 1
ATOM 6412 C CA . GLN C 1 64 ? 23.775 16.620 63.463 1.00 24.20 64 GLN C CA 1
ATOM 6413 C C . GLN C 1 64 ? 22.576 16.713 62.515 1.00 24.40 64 GLN C C 1
ATOM 6414 O O . GLN C 1 64 ? 21.438 16.888 62.954 1.00 27.16 64 GLN C O 1
ATOM 6423 N N . TYR C 1 65 ? 22.856 16.613 61.222 1.00 24.94 65 TYR C N 1
ATOM 6424 C CA . TYR C 1 65 ? 21.853 16.605 60.160 1.00 27.20 65 TYR C CA 1
ATOM 6425 C C . TYR C 1 65 ? 21.118 15.266 60.415 1.00 29.57 65 TYR C C 1
ATOM 6426 O O . TYR C 1 65 ? 21.674 14.191 60.177 1.00 29.49 65 TYR C O 1
ATOM 6437 N N . ARG C 1 66 ? 19.885 15.351 60.927 1.00 32.23 66 ARG C N 1
ATOM 6438 C CA . ARG C 1 66 ? 19.076 14.178 61.305 1.00 34.47 66 ARG C CA 1
ATOM 6439 C C . ARG C 1 66 ? 17.608 14.175 60.874 1.00 35.54 66 ARG C C 1
ATOM 6440 O O . ARG C 1 66 ? 16.949 15.200 60.948 1.00 34.53 66 ARG C O 1
ATOM 6454 N N . VAL C 1 67 ? 17.086 12.996 60.515 1.00 38.85 67 VAL C N 1
ATOM 6455 C CA . VAL C 1 67 ? 15.658 12.831 60.174 1.00 40.10 67 VAL C CA 1
ATOM 6456 C C . VAL C 1 67 ? 15.020 12.505 61.518 1.00 40.93 67 VAL C C 1
ATOM 6457 O O . VAL C 1 67 ? 14.775 11.348 61.859 1.00 41.03 67 VAL C O 1
ATOM 6462 N N . TYR C 1 68 ? 14.820 13.554 62.297 1.00 43.39 68 TYR C N 1
ATOM 6463 C CA . TYR C 1 68 ? 14.267 13.441 63.630 1.00 45.46 68 TYR C CA 1
ATOM 6464 C C . TYR C 1 68 ? 12.810 12.978 63.633 1.00 46.81 68 TYR C C 1
ATOM 6465 O O . TYR C 1 68 ? 12.409 12.219 64.516 1.00 47.80 68 TYR C O 1
ATOM 6476 N N . SER C 1 69 ? 12.025 13.402 62.642 1.00 48.36 69 SER C N 1
ATOM 6477 C CA . SER C 1 69 ? 10.610 13.028 62.604 1.00 48.90 69 SER C CA 1
ATOM 6478 C C . SER C 1 69 ? 10.148 12.334 61.342 1.00 48.77 69 SER C C 1
ATOM 6479 O O . SER C 1 69 ? 10.642 12.595 60.245 1.00 48.83 69 SER C O 1
ATOM 6484 N N . GLU C 1 70 ? 9.117 11.516 61.509 1.00 49.62 70 GLU C N 1
ATOM 6485 C CA . GLU C 1 70 ? 8.535 10.768 60.412 1.00 49.98 70 GLU C CA 1
ATOM 6486 C C . GLU C 1 70 ? 7.085 10.430 60.753 1.00 49.48 70 GLU C C 1
ATOM 6487 O O . GLU C 1 70 ? 6.820 9.551 61.580 1.00 48.91 70 GLU C O 1
ATOM 6494 N N . GLU C 1 71 ? 6.158 11.194 60.181 1.00 49.24 71 GLU C N 1
ATOM 6495 C CA . GLU C 1 71 ? 4.734 10.967 60.402 1.00 50.65 71 GLU C CA 1
ATOM 6496 C C . GLU C 1 71 ? 4.166 10.206 59.198 1.00 50.34 71 GLU C C 1
ATOM 6497 O O . GLU C 1 71 ? 3.487 10.784 58.339 1.00 50.29 71 GLU C O 1
ATOM 6504 N N . GLY C 1 72 ? 4.460 8.908 59.140 1.00 50.00 72 GLY C N 1
ATOM 6505 C CA . GLY C 1 72 ? 3.991 8.089 58.037 1.00 49.76 72 GLY C CA 1
ATOM 6506 C C . GLY C 1 72 ? 4.930 8.142 56.848 1.00 49.00 72 GLY C C 1
ATOM 6507 O O . GLY C 1 72 ? 5.971 8.797 56.897 1.00 49.88 72 GLY C O 1
ATOM 6509 N N . ALA C 1 73 ? 4.557 7.475 55.764 1.00 46.47 73 ALA C N 1
ATOM 6510 C CA . ALA C 1 73 ? 5.385 7.452 54.567 1.00 44.76 73 ALA C CA 1
ATOM 6511 C C . ALA C 1 73 ? 5.255 8.708 53.713 1.00 44.04 73 ALA C C 1
ATOM 6512 O O . ALA C 1 73 ? 5.911 8.833 52.680 1.00 42.62 73 ALA C O 1
ATOM 6515 N N . ASN C 1 74 ? 4.429 9.647 54.159 1.00 44.15 74 ASN C N 1
ATOM 6516 C CA . ASN C 1 74 ? 4.198 10.876 53.411 1.00 43.69 74 ASN C CA 1
ATOM 6517 C C . ASN C 1 74 ? 4.732 12.189 54.003 1.00 41.76 74 ASN C C 1
ATOM 6518 O O . ASN C 1 74 ? 4.733 13.217 53.327 1.00 42.01 74 ASN C O 1
ATOM 6526 N N . LYS C 1 75 ? 5.149 12.173 55.266 1.00 39.79 75 LYS C N 1
ATOM 6527 C CA . LYS C 1 75 ? 5.716 13.365 55.878 1.00 38.90 75 LYS C CA 1
ATOM 6528 C C . LYS C 1 75 ? 6.882 12.979 56.758 1.00 37.80 75 LYS C C 1
ATOM 6529 O O . LYS C 1 75 ? 6.799 12.014 57.513 1.00 38.32 75 LYS C O 1
ATOM 6539 N N . SER C 1 76 ? 7.969 13.735 56.642 1.00 36.36 76 SER C N 1
ATOM 6540 C CA . SER C 1 76 ? 9.185 13.489 57.415 1.00 33.81 76 SER C CA 1
ATOM 6541 C C . SER C 1 76 ? 9.921 14.810 57.591 1.00 32.20 76 SER C C 1
ATOM 6542 O O . SER C 1 76 ? 9.917 15.657 56.691 1.00 31.56 76 SER C O 1
ATOM 6547 N N . GLY C 1 77 ? 10.541 14.982 58.754 1.00 30.33 77 GLY C N 1
ATOM 6548 C CA . GLY C 1 77 ? 11.279 16.198 59.026 1.00 28.17 77 GLY C CA 1
ATOM 6549 C C . GLY C 1 77 ? 12.757 15.936 59.220 1.00 26.11 77 GLY C C 1
ATOM 6550 O O . GLY C 1 77 ? 13.148 14.878 59.710 1.00 24.75 77 GLY C O 1
ATOM 6552 N N . LEU C 1 78 ? 13.568 16.927 58.871 1.00 25.56 78 LEU C N 1
ATOM 6553 C CA . LEU C 1 78 ? 15.019 16.854 58.997 1.00 26.36 78 LEU C CA 1
ATOM 6554 C C . LEU C 1 78 ? 15.562 18.075 59.767 1.00 27.99 78 LEU C C 1
ATOM 6555 O O . LEU C 1 78 ? 15.211 19.220 59.459 1.00 28.10 78 LEU C O 1
ATOM 6561 N N . ALA C 1 79 ? 16.382 17.826 60.790 1.00 28.12 79 ALA C N 1
ATOM 6562 C CA . ALA C 1 79 ? 16.997 18.892 61.583 1.00 26.64 79 ALA C CA 1
ATOM 6563 C C . ALA C 1 79 ? 18.421 19.119 61.063 1.00 26.38 79 ALA C C 1
ATOM 6564 O O . ALA C 1 79 ? 19.215 18.181 60.974 1.00 25.89 79 ALA C O 1
ATOM 6567 N N . TRP C 1 80 ? 18.735 20.358 60.702 1.00 24.93 80 TRP C N 1
ATOM 6568 C CA . TRP C 1 80 ? 20.052 20.664 60.175 1.00 24.46 80 TRP C CA 1
ATOM 6569 C C . TRP C 1 80 ? 20.581 21.957 60.779 1.00 24.74 80 TRP C C 1
ATOM 6570 O O . TRP C 1 80 ? 19.808 22.863 61.076 1.00 27.29 80 TRP C O 1
ATOM 6583 N N . PRO C 1 81 ? 21.914 22.056 60.986 1.00 24.22 81 PRO C N 1
ATOM 6584 C CA . PRO C 1 81 ? 22.538 23.248 61.567 1.00 22.11 81 PRO C CA 1
ATOM 6585 C C . PRO C 1 81 ? 22.613 24.422 60.639 1.00 21.27 81 PRO C C 1
ATOM 6586 O O . PRO C 1 81 ? 23.271 24.370 59.616 1.00 22.15 81 PRO C O 1
ATOM 6590 N N . SER C 1 82 ? 21.964 25.507 61.012 1.00 20.28 82 SER C N 1
ATOM 6591 C CA . SER C 1 82 ? 21.998 26.702 60.190 1.00 19.49 82 SER C CA 1
ATOM 6592 C C . SER C 1 82 ? 23.020 27.701 60.725 1.00 18.94 82 SER C C 1
ATOM 6593 O O . SER C 1 82 ? 23.390 28.650 60.039 1.00 18.71 82 SER C O 1
ATOM 6598 N N . ALA C 1 83 ? 23.455 27.498 61.964 1.00 18.90 83 ALA C N 1
ATOM 6599 C CA . ALA C 1 83 ? 24.429 28.391 62.581 1.00 20.23 83 ALA C CA 1
ATOM 6600 C C . ALA C 1 83 ? 25.256 27.769 63.701 1.00 20.56 83 ALA C C 1
ATOM 6601 O O . ALA C 1 83 ? 24.767 26.972 64.503 1.00 17.33 83 ALA C O 1
ATOM 6604 N N . PHE C 1 84 ? 26.532 28.141 63.719 1.00 21.98 84 PHE C N 1
ATOM 6605 C CA . PHE C 1 84 ? 27.491 27.695 64.736 1.00 24.06 84 PHE C CA 1
ATOM 6606 C C . PHE C 1 84 ? 27.969 28.958 65.465 1.00 25.54 84 PHE C C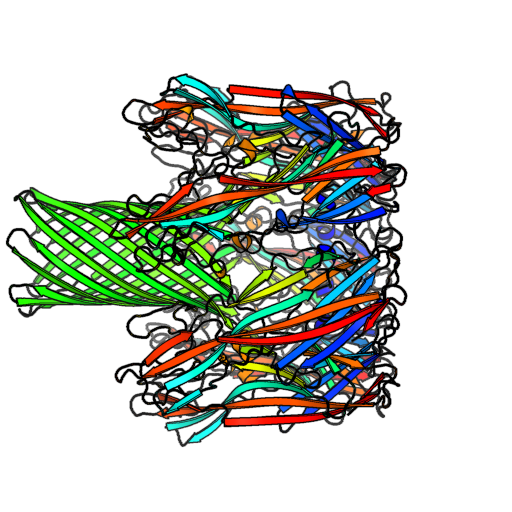 1
ATOM 6607 O O . PHE C 1 84 ? 28.397 29.924 64.838 1.00 26.14 84 PHE C O 1
ATOM 6616 N N . LYS C 1 85 ? 27.890 28.968 66.787 1.00 24.96 85 LYS C N 1
ATOM 6617 C CA . LYS C 1 85 ? 28.311 30.135 67.532 1.00 24.05 85 LYS C CA 1
ATOM 6618 C C . LYS C 1 85 ? 29.220 29.841 68.705 1.00 23.54 85 LYS C C 1
ATOM 6619 O O . LYS C 1 85 ? 29.052 28.838 69.398 1.00 24.47 85 LYS C O 1
ATOM 6629 N N . VAL C 1 86 ? 30.163 30.756 68.927 1.00 23.94 86 VAL C N 1
ATOM 6630 C CA . VAL C 1 86 ? 31.109 30.695 70.042 1.00 22.74 86 VAL C CA 1
ATOM 6631 C C . VAL C 1 86 ? 31.140 32.085 70.668 1.00 22.33 86 VAL C C 1
ATOM 6632 O O . VAL C 1 86 ? 31.321 33.080 69.966 1.00 23.12 86 VAL C O 1
ATOM 6637 N N . GLN C 1 87 ? 30.919 32.158 71.975 1.00 21.30 87 GLN C N 1
ATOM 6638 C CA . GLN C 1 87 ? 30.935 33.433 72.652 1.00 21.45 87 GLN C CA 1
ATOM 6639 C C . GLN C 1 87 ? 31.703 33.381 73.945 1.00 20.11 87 GLN C C 1
ATOM 6640 O O . GLN C 1 87 ? 31.739 32.356 74.611 1.00 20.57 87 GLN C O 1
ATOM 6649 N N . LEU C 1 88 ? 32.332 34.496 74.288 1.00 20.15 88 LEU C N 1
ATOM 6650 C CA . LEU C 1 88 ? 33.073 34.627 75.536 1.00 21.11 88 LEU C CA 1
ATOM 6651 C C . LEU C 1 88 ? 32.479 35.819 76.274 1.00 20.94 88 LEU C C 1
ATOM 6652 O O . LEU C 1 88 ? 32.193 36.857 75.688 1.00 21.28 88 LEU C O 1
ATOM 6658 N N . GLN C 1 89 ? 32.257 35.656 77.562 1.00 22.81 89 GLN C N 1
ATOM 6659 C CA . GLN C 1 89 ? 31.646 36.716 78.316 1.00 25.19 89 GLN C CA 1
ATOM 6660 C C . GLN C 1 89 ? 32.252 36.925 79.684 1.00 25.29 89 GLN C C 1
ATOM 6661 O O . GLN C 1 89 ? 32.353 35.994 80.477 1.00 24.76 89 GLN C O 1
ATOM 6670 N N . LEU C 1 90 ? 32.643 38.159 79.968 1.00 26.00 90 LEU C N 1
ATOM 6671 C CA . LEU C 1 90 ? 33.192 38.498 81.271 1.00 28.34 90 LEU C CA 1
ATOM 6672 C C . LEU C 1 90 ? 32.067 39.200 82.024 1.00 31.37 90 LEU C C 1
ATOM 6673 O O . LEU C 1 90 ? 31.321 39.971 81.421 1.00 32.34 90 LEU C O 1
ATOM 6679 N N . PRO C 1 91 ? 31.829 38.833 83.298 1.00 32.92 91 PRO C N 1
ATOM 6680 C CA . PRO C 1 91 ? 30.767 39.507 84.053 1.00 34.33 91 PRO C CA 1
ATOM 6681 C C . PRO C 1 91 ? 31.096 41.000 84.065 1.00 36.76 91 PRO C C 1
ATOM 6682 O O . PRO C 1 91 ? 32.270 41.386 83.981 1.00 35.21 91 PRO C O 1
ATOM 6686 N N . ASP C 1 92 ? 30.080 41.850 84.147 1.00 40.68 92 ASP C N 1
ATOM 6687 C CA . ASP C 1 92 ? 30.343 43.286 84.093 1.00 46.51 92 ASP C CA 1
ATOM 6688 C C . ASP C 1 92 ? 31.142 43.914 85.240 1.00 47.28 92 ASP C C 1
ATOM 6689 O O . ASP C 1 92 ? 31.767 44.971 85.061 1.00 48.71 92 ASP C O 1
ATOM 6695 N N . ASN C 1 93 ? 31.167 43.241 86.388 1.00 46.65 93 ASN C N 1
ATOM 6696 C CA . ASN C 1 93 ? 31.921 43.717 87.548 1.00 45.33 93 ASN C CA 1
ATOM 6697 C C . ASN C 1 93 ? 33.444 43.501 87.381 1.00 42.97 93 ASN C C 1
ATOM 6698 O O . ASN C 1 93 ? 34.260 44.157 88.038 1.00 43.45 93 ASN C O 1
ATOM 6706 N N . GLU C 1 94 ? 33.806 42.618 86.451 1.00 38.61 94 GLU C N 1
ATOM 6707 C CA . GLU C 1 94 ? 35.194 42.303 86.139 1.00 33.80 94 GLU C CA 1
ATOM 6708 C C . GLU C 1 94 ? 35.976 43.535 85.715 1.00 30.88 94 GLU C C 1
ATOM 6709 O O . GLU C 1 94 ? 35.442 44.416 85.033 1.00 29.82 94 GLU C O 1
ATOM 6716 N N . VAL C 1 95 ? 37.241 43.598 86.125 1.00 29.17 95 VAL C N 1
ATOM 6717 C CA . VAL C 1 95 ? 38.116 44.710 85.745 1.00 26.40 95 VAL C CA 1
ATOM 6718 C C . VAL C 1 95 ? 38.912 44.370 84.477 1.00 25.09 95 VAL C C 1
ATOM 6719 O O . VAL C 1 95 ? 39.389 45.270 83.793 1.00 26.33 95 VAL C O 1
ATOM 6724 N N . ALA C 1 96 ? 39.032 43.084 84.150 1.00 21.21 96 ALA C N 1
ATOM 6725 C CA . ALA C 1 96 ? 39.722 42.658 82.932 1.00 18.24 96 ALA C CA 1
ATOM 6726 C C . ALA C 1 96 ? 38.884 43.032 81.700 1.00 17.71 96 ALA C C 1
ATOM 6727 O O . ALA C 1 96 ? 37.665 43.129 81.788 1.00 20.26 96 ALA C O 1
ATOM 6730 N N . GLN C 1 97 ? 39.523 43.238 80.555 1.00 17.36 97 GLN C N 1
ATOM 6731 C CA . GLN C 1 97 ? 38.794 43.633 79.342 1.00 17.80 97 GLN C CA 1
ATOM 6732 C C . GLN C 1 97 ? 39.204 42.901 78.087 1.00 17.79 97 GLN C C 1
ATOM 6733 O O . GLN C 1 97 ? 40.352 42.526 77.937 1.00 17.06 97 GLN C O 1
ATOM 6742 N N . ILE C 1 98 ? 38.256 42.743 77.169 1.00 19.12 98 ILE C N 1
ATOM 6743 C CA . ILE C 1 98 ? 38.518 42.101 75.886 1.00 21.04 98 ILE C CA 1
ATOM 6744 C C . ILE C 1 98 ? 39.159 43.177 75.045 1.00 20.22 98 ILE C C 1
ATOM 6745 O O . ILE C 1 98 ? 38.592 44.238 74.829 1.00 22.10 98 ILE C O 1
ATOM 6751 N N . SER C 1 99 ? 40.367 42.888 74.609 1.00 21.96 99 SER C N 1
ATOM 6752 C CA . SER C 1 99 ? 41.181 43.815 73.871 1.00 21.09 99 SER C CA 1
ATOM 6753 C C . SER C 1 99 ? 41.221 43.592 72.370 1.00 20.39 99 SER C C 1
ATOM 6754 O O . SER C 1 99 ? 41.090 44.529 71.573 1.00 20.00 99 SER C O 1
ATOM 6759 N N . ASP C 1 100 ? 41.480 42.357 71.980 1.00 19.95 100 ASP C N 1
ATOM 6760 C CA . ASP C 1 100 ? 41.542 42.058 70.568 1.00 19.00 100 ASP C CA 1
ATOM 6761 C C . ASP C 1 100 ? 40.879 40.707 70.301 1.00 17.70 100 ASP C C 1
ATOM 6762 O O . ASP C 1 100 ? 40.436 40.047 71.225 1.00 16.94 100 ASP C O 1
ATOM 6768 N N . TYR C 1 101 ? 40.742 40.343 69.031 1.00 17.03 101 TYR C N 1
ATOM 6769 C CA . TYR C 1 101 ? 40.082 39.112 68.643 1.00 17.21 101 TYR C CA 1
ATOM 6770 C C . TYR C 1 101 ? 40.386 38.882 67.206 1.00 17.55 101 TYR C C 1
ATOM 6771 O O . TYR C 1 101 ? 40.624 39.817 66.448 1.00 16.73 101 TYR C O 1
ATOM 6782 N N . TYR C 1 102 ? 40.358 37.624 66.820 1.00 18.88 102 TYR C N 1
ATOM 6783 C CA . TYR C 1 102 ? 40.662 37.256 65.451 1.00 19.07 102 TYR C CA 1
ATOM 6784 C C . TYR C 1 102 ? 39.957 35.933 65.160 1.00 19.10 102 TYR C C 1
ATOM 6785 O O . TYR C 1 102 ? 39.922 35.071 66.024 1.00 19.30 102 TYR C O 1
ATOM 6796 N N . PRO C 1 103 ? 39.360 35.757 63.964 1.00 19.95 103 PRO C N 1
ATOM 6797 C CA . PRO C 1 103 ? 39.250 36.653 62.814 1.00 19.66 103 PRO C CA 1
ATOM 6798 C C . PRO C 1 103 ? 38.204 37.750 62.966 1.00 18.87 103 PRO C C 1
ATOM 6799 O O . PRO C 1 103 ? 37.389 37.722 63.864 1.00 17.69 103 PRO C O 1
ATOM 6803 N N . ARG C 1 104 ? 38.254 38.724 62.073 1.00 19.86 104 ARG C N 1
ATOM 6804 C CA . ARG C 1 104 ? 37.310 39.837 62.081 1.00 20.62 104 ARG C CA 1
ATOM 6805 C C . ARG C 1 104 ? 36.536 39.836 60.765 1.00 21.93 104 ARG C C 1
ATOM 6806 O O . ARG C 1 104 ? 36.784 39.004 59.906 1.00 22.73 104 ARG C O 1
ATOM 6820 N N . ASN C 1 105 ? 35.601 40.760 60.601 1.00 22.11 105 ASN C N 1
ATOM 6821 C CA . ASN C 1 105 ? 34.837 40.815 59.358 1.00 22.43 105 ASN C CA 1
ATOM 6822 C C . ASN C 1 105 ? 35.646 41.392 58.191 1.00 23.09 105 ASN C C 1
ATOM 6823 O O . ASN C 1 105 ? 36.401 42.349 58.342 1.00 24.79 105 ASN C O 1
ATOM 6831 N N . SER C 1 106 ? 35.492 40.807 57.014 1.00 24.07 106 SER C N 1
ATOM 6832 C CA . SER C 1 106 ? 36.221 41.282 55.847 1.00 23.55 106 SER C CA 1
ATOM 6833 C C . SER C 1 106 ? 35.278 41.929 54.860 1.00 21.37 106 SER C C 1
ATOM 6834 O O . SER C 1 106 ? 34.099 41.609 54.810 1.00 23.01 106 SER C O 1
ATOM 6839 N N . ILE C 1 107 ? 35.799 42.882 54.109 1.00 22.11 107 ILE C N 1
ATOM 6840 C CA . ILE C 1 107 ? 35.027 43.571 53.092 1.00 22.31 107 ILE C CA 1
ATOM 6841 C C . ILE C 1 107 ? 34.997 42.649 51.864 1.00 23.26 107 ILE C C 1
ATOM 6842 O O . ILE C 1 107 ? 36.021 42.158 51.413 1.00 24.38 107 ILE C O 1
ATOM 6848 N N . ASP C 1 108 ? 33.811 42.364 51.358 1.00 25.26 108 ASP C N 1
ATOM 6849 C CA . ASP C 1 108 ? 33.706 41.495 50.214 1.00 26.82 108 ASP C CA 1
ATOM 6850 C C . ASP C 1 108 ? 33.982 42.214 48.930 1.00 27.38 108 ASP C C 1
ATOM 6851 O O . ASP C 1 108 ? 34.021 43.435 48.870 1.00 26.61 108 ASP C O 1
ATOM 6857 N N . THR C 1 109 ? 34.146 41.441 47.880 1.00 28.80 109 THR C N 1
ATOM 6858 C CA . THR C 1 109 ? 34.509 42.010 46.619 1.00 30.09 109 THR C CA 1
ATOM 6859 C C . THR C 1 109 ? 33.684 41.391 45.517 1.00 30.39 109 THR C C 1
ATOM 6860 O O . THR C 1 109 ? 33.059 40.363 45.713 1.00 31.57 109 THR C O 1
ATOM 6866 N N . LYS C 1 110 ? 33.628 42.056 44.375 1.00 30.62 110 LYS C N 1
ATOM 6867 C CA . LYS C 1 110 ? 32.895 41.534 43.241 1.00 31.64 110 LYS C CA 1
ATOM 6868 C C . LYS C 1 110 ? 33.639 41.968 42.006 1.00 32.81 110 LYS C C 1
ATOM 6869 O O . LYS C 1 110 ? 34.385 42.946 42.025 1.00 33.56 110 LYS C O 1
ATOM 6879 N N . GLU C 1 111 ? 33.427 41.237 40.924 1.00 33.90 111 GLU C N 1
ATOM 6880 C CA . GLU C 1 111 ? 34.105 41.525 39.680 1.00 33.30 111 GLU C CA 1
ATOM 6881 C C . GLU C 1 111 ? 33.115 42.018 38.649 1.00 32.27 111 GLU C C 1
ATOM 6882 O O . GLU C 1 111 ? 32.149 41.333 38.314 1.00 31.27 111 GLU C O 1
ATOM 6889 N N . TYR C 1 112 ? 33.353 43.229 38.169 1.00 31.97 112 TYR C N 1
ATOM 6890 C CA . TYR C 1 112 ? 32.482 43.830 37.190 1.00 33.33 112 TYR C CA 1
ATOM 6891 C C . TYR C 1 112 ? 33.081 43.830 35.783 1.00 33.03 112 TYR C C 1
ATOM 6892 O O . TYR C 1 112 ? 34.271 44.095 35.602 1.00 33.33 112 TYR C O 1
ATOM 6903 N N . MET C 1 113 ? 32.226 43.593 34.791 1.00 33.23 113 MET C N 1
ATOM 6904 C CA . MET C 1 113 ? 32.648 43.530 33.397 1.00 33.58 113 MET C CA 1
ATOM 6905 C C . MET C 1 113 ? 31.617 44.104 32.410 1.00 33.95 113 MET C C 1
ATOM 6906 O O . MET C 1 113 ? 30.446 43.748 32.453 1.00 34.48 113 MET C O 1
ATOM 6912 N N . SER C 1 114 ? 32.054 44.962 31.497 1.00 34.65 114 SER C N 1
ATOM 6913 C CA . SER C 1 114 ? 31.145 45.558 30.515 1.00 35.78 114 SER C CA 1
ATOM 6914 C C . SER C 1 114 ? 31.623 45.283 29.101 1.00 37.25 114 SER C C 1
ATOM 6915 O O . SER C 1 114 ? 32.822 45.341 28.841 1.00 37.38 114 SER C O 1
ATOM 6920 N N . THR C 1 115 ? 30.687 45.053 28.176 1.00 38.39 115 THR C N 1
ATOM 6921 C CA . THR C 1 115 ? 31.036 44.774 26.780 1.00 39.22 115 THR C CA 1
ATOM 6922 C C . THR C 1 115 ? 30.161 45.446 25.727 1.00 39.74 115 THR C C 1
ATOM 6923 O O . THR C 1 115 ? 28.940 45.288 25.728 1.00 39.42 115 THR C O 1
ATOM 6929 N N . LEU C 1 116 ? 30.802 46.166 24.814 1.00 40.32 116 LEU C N 1
ATOM 6930 C CA . LEU C 1 116 ? 30.099 46.829 23.730 1.00 40.65 116 LEU C CA 1
ATOM 6931 C C . LEU C 1 116 ? 30.577 46.200 22.439 1.00 40.21 116 LEU C C 1
ATOM 6932 O O . LEU C 1 116 ? 31.761 46.271 22.098 1.00 39.89 116 LEU C O 1
ATOM 6938 N N . THR C 1 117 ? 29.655 45.570 21.726 1.00 40.47 117 THR C N 1
ATOM 6939 C CA . THR C 1 117 ? 29.983 44.947 20.464 1.00 40.28 117 THR C CA 1
ATOM 6940 C C . THR C 1 117 ? 29.141 45.625 19.410 1.00 40.83 117 THR C C 1
ATOM 6941 O O . THR C 1 117 ? 28.141 46.268 19.713 1.00 41.62 117 THR C O 1
ATOM 6947 N N . TYR C 1 118 ? 29.578 45.517 18.170 1.00 42.00 118 TYR C N 1
ATOM 6948 C CA . TYR C 1 118 ? 28.842 46.078 17.060 1.00 44.21 118 TYR C CA 1
ATOM 6949 C C . TYR C 1 118 ? 29.467 45.634 15.767 1.00 46.03 118 TYR C C 1
ATOM 6950 O O . TYR C 1 118 ? 30.666 45.814 15.550 1.00 46.08 118 TYR C O 1
ATOM 6961 N N . GLY C 1 119 ? 28.647 45.007 14.934 1.00 47.82 119 GLY C N 1
ATOM 6962 C CA . GLY C 1 119 ? 29.133 44.506 13.670 1.00 50.63 119 GLY C CA 1
ATOM 6963 C C . GLY C 1 119 ? 28.324 44.927 12.467 1.00 52.68 119 GLY C C 1
ATOM 6964 O O . GLY C 1 119 ? 27.400 45.738 12.564 1.00 53.23 119 GLY C O 1
ATOM 6966 N N . PHE C 1 120 ? 28.718 44.392 11.319 1.00 54.62 120 PHE C N 1
ATOM 6967 C CA . PHE C 1 120 ? 28.077 44.676 10.052 1.00 56.96 120 PHE C CA 1
ATOM 6968 C C . PHE C 1 120 ? 28.191 43.404 9.221 1.00 58.02 120 PHE C C 1
ATOM 6969 O O . PHE C 1 120 ? 29.069 42.576 9.468 1.00 58.72 120 PHE C O 1
ATOM 6978 N N . ASN C 1 121 ? 27.285 43.225 8.265 1.00 59.30 121 ASN C N 1
ATOM 6979 C CA . ASN C 1 121 ? 27.325 42.058 7.383 1.00 60.40 121 ASN C CA 1
ATOM 6980 C C . ASN C 1 121 ? 26.621 42.300 6.060 1.00 60.70 121 ASN C C 1
ATOM 6981 O O . ASN C 1 121 ? 25.658 43.065 5.983 1.00 61.27 121 ASN C O 1
ATOM 6989 N N . GLY C 1 122 ? 27.147 41.666 5.017 1.00 61.03 122 GLY C N 1
ATOM 6990 C CA . GLY C 1 122 ? 26.578 41.793 3.691 1.00 61.64 122 GLY C CA 1
ATOM 6991 C C . GLY C 1 122 ? 26.361 40.432 3.060 1.00 62.48 122 GLY C C 1
ATOM 6992 O O . GLY C 1 122 ? 27.283 39.614 3.006 1.00 62.65 122 GLY C O 1
ATOM 6994 N N . ASN C 1 123 ? 25.150 40.194 2.561 1.00 63.80 123 ASN C N 1
ATOM 6995 C CA . ASN C 1 123 ? 24.825 38.919 1.933 1.00 65.24 123 ASN C CA 1
ATOM 6996 C C . ASN C 1 123 ? 24.290 39.073 0.513 1.00 65.54 123 ASN C C 1
ATOM 6997 O O . ASN C 1 123 ? 23.469 39.960 0.227 1.00 65.05 123 ASN C O 1
ATOM 7005 N N . VAL C 1 124 ? 24.782 38.207 -0.373 1.00 65.72 124 VAL C N 1
ATOM 7006 C CA . VAL C 1 124 ? 24.395 38.220 -1.778 1.00 65.26 124 VAL C CA 1
ATOM 7007 C C . VAL C 1 124 ? 23.773 36.905 -2.219 1.00 65.17 124 VAL C C 1
ATOM 7008 O O . VAL C 1 124 ? 24.452 35.874 -2.287 1.00 64.45 124 VAL C O 1
ATOM 7013 N N . THR C 1 125 ? 22.489 36.958 -2.561 1.00 65.80 125 THR C N 1
ATOM 7014 C CA . THR C 1 125 ? 21.781 35.767 -3.006 1.00 66.64 125 THR C CA 1
ATOM 7015 C C . THR C 1 125 ? 21.515 35.732 -4.514 1.00 67.13 125 THR C C 1
ATOM 7016 O O . THR C 1 125 ? 21.888 36.648 -5.257 1.00 66.50 125 THR C O 1
ATOM 7022 N N . GLY C 1 126 ? 20.881 34.645 -4.938 1.00 67.78 126 GLY C N 1
ATOM 7023 C CA . GLY C 1 126 ? 20.561 34.423 -6.332 1.00 68.14 126 GLY C CA 1
ATOM 7024 C C . GLY C 1 126 ? 20.125 32.983 -6.485 1.00 68.86 126 GLY C C 1
ATOM 7025 O O . GLY C 1 126 ? 20.186 32.208 -5.530 1.00 69.74 126 GLY C O 1
ATOM 7027 N N . ASP C 1 127 ? 19.677 32.609 -7.676 1.00 69.06 127 ASP C N 1
ATOM 7028 C CA . ASP C 1 127 ? 19.240 31.235 -7.899 1.00 69.36 127 ASP C CA 1
ATOM 7029 C C . ASP C 1 127 ? 19.325 30.844 -9.368 1.00 69.92 127 ASP C C 1
ATOM 7030 O O . ASP C 1 127 ? 19.848 31.613 -10.190 1.00 70.04 127 ASP C O 1
ATOM 7036 N N . ASP C 1 128 ? 18.808 29.659 -9.700 1.00 70.40 128 ASP C N 1
ATOM 7037 C CA . ASP C 1 128 ? 18.845 29.189 -11.079 1.00 70.85 128 ASP C CA 1
ATOM 7038 C C . ASP C 1 128 ? 17.963 30.030 -11.998 1.00 71.16 128 ASP C C 1
ATOM 7039 O O . ASP C 1 128 ? 18.278 30.187 -13.178 1.00 72.49 128 ASP C O 1
ATOM 7045 N N . THR C 1 129 ? 16.881 30.588 -11.457 1.00 70.52 129 THR C N 1
ATOM 7046 C CA . THR C 1 129 ? 15.994 31.424 -12.256 1.00 70.38 129 THR C CA 1
ATOM 7047 C C . THR C 1 129 ? 16.600 32.830 -12.436 1.00 70.44 129 THR C C 1
ATOM 7048 O O . THR C 1 129 ? 15.868 33.827 -12.489 1.00 70.65 129 THR C O 1
ATOM 7054 N N . GLY C 1 130 ? 17.938 32.896 -12.461 1.00 69.97 130 GLY C N 1
ATOM 7055 C CA . GLY C 1 130 ? 18.667 34.144 -12.651 1.00 70.16 130 GLY C CA 1
ATOM 7056 C C . GLY C 1 130 ? 18.366 35.302 -11.709 1.00 70.55 130 GLY C C 1
ATOM 7057 O O . GLY C 1 130 ? 18.709 36.461 -11.995 1.00 70.84 130 GLY C O 1
ATOM 7059 N N . LYS C 1 131 ? 17.738 34.995 -10.579 1.00 70.65 131 LYS C N 1
ATOM 7060 C CA . LYS C 1 131 ? 17.383 36.017 -9.606 1.00 69.98 131 LYS C CA 1
ATOM 7061 C C . LYS C 1 131 ? 18.645 36.530 -8.895 1.00 69.57 131 LYS C C 1
ATOM 7062 O O . LYS C 1 131 ? 19.725 35.936 -9.016 1.00 69.61 131 LYS C O 1
ATOM 7072 N N . ILE C 1 132 ? 18.514 37.665 -8.215 1.00 68.88 132 ILE C N 1
ATOM 7073 C CA . ILE C 1 132 ? 19.617 38.263 -7.466 1.00 67.60 132 ILE C CA 1
ATOM 7074 C C . ILE C 1 132 ? 19.050 39.058 -6.293 1.00 68.02 132 ILE C C 1
ATOM 7075 O O . ILE C 1 132 ? 18.137 39.880 -6.463 1.00 67.61 132 ILE C O 1
ATOM 7081 N N . GLY C 1 133 ? 19.593 38.795 -5.107 1.00 68.46 133 GLY C N 1
ATOM 7082 C CA . GLY C 1 133 ? 19.157 39.488 -3.906 1.00 67.63 133 GLY C CA 1
ATOM 7083 C C . GLY C 1 133 ? 20.318 40.099 -3.131 1.00 66.58 133 GLY C C 1
ATOM 7084 O O . GLY C 1 133 ? 21.475 40.097 -3.595 1.00 65.57 133 GLY C O 1
ATOM 7086 N N . GLY C 1 134 ? 20.007 40.617 -1.946 1.00 65.05 134 GLY C N 1
ATOM 7087 C CA . GLY C 1 134 ? 21.027 41.226 -1.117 1.00 64.03 134 GLY C CA 1
ATOM 7088 C C . GLY C 1 134 ? 20.577 41.372 0.324 1.00 63.12 134 GLY C C 1
ATOM 7089 O O . GLY C 1 134 ? 19.443 41.020 0.668 1.00 62.93 134 GLY C O 1
ATOM 7091 N N . LEU C 1 135 ? 21.486 41.852 1.173 1.00 62.34 135 LEU C N 1
ATOM 7092 C CA . LEU C 1 135 ? 21.206 42.072 2.597 1.00 61.09 135 LEU C CA 1
ATOM 7093 C C . LEU C 1 135 ? 22.338 42.846 3.277 1.00 60.06 135 LEU C C 1
ATOM 7094 O O . LEU C 1 135 ? 23.477 42.379 3.306 1.00 61.45 135 LEU C O 1
ATOM 7100 N N . ILE C 1 136 ? 22.010 44.005 3.847 1.00 58.27 136 ILE C N 1
ATOM 7101 C CA . ILE C 1 136 ? 22.994 44.800 4.568 1.00 56.71 136 ILE C CA 1
ATOM 7102 C C . ILE C 1 136 ? 22.497 45.065 5.979 1.00 55.27 136 ILE C C 1
ATOM 7103 O O . ILE C 1 136 ? 21.628 45.919 6.203 1.00 54.85 136 ILE C O 1
ATOM 7109 N N . GLY C 1 137 ? 23.031 44.270 6.910 1.00 53.61 137 GLY C N 1
ATOM 7110 C CA . GLY C 1 137 ? 22.674 44.379 8.309 1.00 52.17 137 GLY C CA 1
ATOM 7111 C C . GLY C 1 137 ? 23.701 45.097 9.165 1.00 51.62 137 GLY C C 1
ATOM 7112 O O . GLY C 1 137 ? 24.849 45.313 8.762 1.00 50.76 137 GLY C O 1
ATOM 7114 N N . ALA C 1 138 ? 23.260 45.480 10.358 1.00 50.85 138 ALA C N 1
ATOM 7115 C CA . ALA C 1 138 ? 24.092 46.175 11.322 1.00 49.99 138 ALA C CA 1
ATOM 7116 C C . ALA C 1 138 ? 23.588 45.756 12.689 1.00 48.90 138 ALA C C 1
ATOM 7117 O O . ALA C 1 138 ? 22.483 45.226 12.806 1.00 48.64 138 ALA C O 1
ATOM 7120 N N . ASN C 1 139 ? 24.400 45.983 13.718 1.00 48.15 139 ASN C N 1
ATOM 7121 C CA . ASN C 1 139 ? 24.019 45.608 15.070 1.00 46.80 139 ASN C CA 1
ATOM 7122 C C . ASN C 1 139 ? 24.919 46.180 16.146 1.00 45.40 139 ASN C C 1
ATOM 7123 O O . ASN C 1 139 ? 26.073 46.531 15.905 1.00 44.07 139 ASN C O 1
ATOM 7131 N N . VAL C 1 140 ? 24.366 46.223 17.349 1.00 44.49 140 VAL C N 1
ATOM 7132 C CA . VAL C 1 140 ? 25.052 46.718 18.528 1.00 43.64 140 VAL C CA 1
ATOM 7133 C C . VAL C 1 140 ? 24.552 45.886 19.697 1.00 43.42 140 VAL C C 1
ATOM 7134 O O . VAL C 1 140 ? 23.435 45.358 19.644 1.00 44.27 140 VAL C O 1
ATOM 7139 N N . SER C 1 141 ? 25.384 45.745 20.731 1.00 42.30 141 SER C N 1
ATOM 7140 C CA . SER C 1 141 ? 25.023 44.988 21.933 1.00 41.76 141 SER C CA 1
ATOM 7141 C C . SER C 1 141 ? 25.723 45.551 23.157 1.00 40.87 141 SER C C 1
ATOM 7142 O O . SER C 1 141 ? 26.758 46.199 23.043 1.00 42.21 141 SER C O 1
ATOM 7147 N N . ILE C 1 142 ? 25.132 45.330 24.324 1.00 39.92 142 ILE C N 1
ATOM 7148 C CA . ILE C 1 142 ? 25.711 45.798 25.567 1.00 39.53 142 ILE C CA 1
ATOM 7149 C C . ILE C 1 142 ? 25.518 44.713 26.604 1.00 40.59 142 ILE C C 1
ATOM 7150 O O . ILE C 1 142 ? 24.392 44.416 26.998 1.00 42.30 142 ILE C O 1
ATOM 7156 N N . GLY C 1 143 ? 26.622 44.131 27.059 1.00 40.95 143 GLY C N 1
ATOM 7157 C CA . GLY C 1 143 ? 26.544 43.080 28.057 1.00 40.96 143 GLY C CA 1
ATOM 7158 C C . GLY C 1 143 ? 27.135 43.534 29.373 1.00 40.66 143 GLY C C 1
ATOM 7159 O O . GLY C 1 143 ? 28.063 44.339 29.410 1.00 41.99 143 GLY C O 1
ATOM 7161 N N . HIS C 1 144 ? 26.563 43.049 30.464 1.00 40.49 144 HIS C N 1
ATOM 7162 C CA . HIS C 1 144 ? 27.038 43.395 31.797 1.00 40.40 144 HIS C CA 1
ATOM 7163 C C . HIS C 1 144 ? 27.203 42.077 32.551 1.00 38.44 144 HIS C C 1
ATOM 7164 O O . HIS C 1 144 ? 26.262 41.289 32.650 1.00 37.50 144 HIS C O 1
ATOM 7173 N N . THR C 1 145 ? 28.411 41.825 33.039 1.00 36.24 145 THR C N 1
ATOM 7174 C CA . THR C 1 145 ? 28.697 40.612 33.784 1.00 34.51 145 THR C CA 1
ATOM 7175 C C . THR C 1 145 ? 29.180 40.951 35.184 1.00 33.82 145 THR C C 1
ATOM 7176 O O . THR C 1 145 ? 30.045 41.808 35.366 1.00 34.80 145 THR C O 1
ATOM 7182 N N . LEU C 1 146 ? 28.630 40.239 36.161 1.00 32.47 146 LEU C N 1
ATOM 7183 C CA . LEU C 1 146 ? 28.960 40.420 37.567 1.00 31.32 146 LEU C CA 1
ATOM 7184 C C . LEU C 1 146 ? 29.436 39.073 38.131 1.00 30.21 146 LEU C C 1
ATOM 7185 O O . LEU C 1 146 ? 28.746 38.066 38.023 1.00 28.39 146 LEU C O 1
ATOM 7191 N N . LYS C 1 147 ? 30.602 39.073 38.766 1.00 28.82 147 LYS C N 1
ATOM 7192 C CA . LYS C 1 147 ? 31.179 37.847 39.287 1.00 28.42 147 LYS C CA 1
ATOM 7193 C C . LYS C 1 147 ? 31.604 37.945 40.732 1.00 27.58 147 LYS C C 1
ATOM 7194 O O . LYS C 1 147 ? 32.300 38.863 41.102 1.00 26.48 147 LYS C O 1
ATOM 7204 N N . TYR C 1 148 ? 31.276 36.938 41.521 1.00 28.00 148 TYR C N 1
ATOM 7205 C CA . TYR C 1 148 ? 31.639 36.946 42.926 1.00 29.03 148 TYR C CA 1
ATOM 7206 C C . TYR C 1 148 ? 31.613 35.539 43.529 1.00 28.79 148 TYR C C 1
ATOM 7207 O O . TYR C 1 148 ? 31.042 34.628 42.950 1.00 27.26 148 TYR C O 1
ATOM 7218 N N . VAL C 1 149 ? 32.235 35.363 44.694 1.00 29.14 149 VAL C N 1
ATOM 7219 C CA . VAL C 1 149 ? 32.307 34.054 45.334 1.00 28.44 149 VAL C CA 1
ATOM 7220 C C . VAL C 1 149 ? 31.305 33.903 46.456 1.00 29.63 149 VAL C C 1
ATOM 7221 O O . VAL C 1 149 ? 30.994 34.866 47.147 1.00 29.52 149 VAL C O 1
ATOM 7226 N N . GLN C 1 150 ? 30.771 32.695 46.612 1.00 29.90 150 GLN C N 1
ATOM 7227 C CA . GLN C 1 150 ? 29.767 32.437 47.630 1.00 31.32 150 GLN C CA 1
ATOM 7228 C C . GLN C 1 150 ? 30.119 31.249 48.498 1.00 30.77 150 GLN C C 1
ATOM 7229 O O . GLN C 1 150 ? 29.850 30.104 48.138 1.00 30.82 150 GLN C O 1
ATOM 7238 N N . PRO C 1 151 ? 30.710 31.503 49.670 1.00 30.01 151 PRO C N 1
ATOM 7239 C CA . PRO C 1 151 ? 31.074 30.415 50.584 1.00 27.23 151 PRO C CA 1
ATOM 7240 C C . PRO C 1 151 ? 29.796 29.705 51.035 1.00 24.83 151 PRO C C 1
ATOM 7241 O O . PRO C 1 151 ? 28.713 30.267 50.932 1.00 22.49 151 PRO C O 1
ATOM 7245 N N . ASP C 1 152 ? 29.909 28.452 51.460 1.00 21.90 152 ASP C N 1
ATOM 7246 C CA . ASP C 1 152 ? 28.751 27.696 51.920 1.00 19.92 152 ASP C CA 1
ATOM 7247 C C . ASP C 1 152 ? 28.293 28.218 53.253 1.00 18.77 152 ASP C C 1
ATOM 7248 O O . ASP C 1 152 ? 27.113 28.121 53.573 1.00 21.74 152 ASP C O 1
ATOM 7254 N N . PHE C 1 153 ? 29.251 28.621 54.083 1.00 18.09 153 PHE C N 1
ATOM 7255 C CA . PHE C 1 153 ? 28.958 29.177 55.400 1.00 20.00 153 PHE C CA 1
ATOM 7256 C C . PHE C 1 153 ? 29.742 30.471 55.478 1.00 20.19 153 PHE C C 1
ATOM 7257 O O . PHE C 1 153 ? 30.746 30.611 54.808 1.00 22.68 153 PHE C O 1
ATOM 7266 N N . LYS C 1 154 ? 29.243 31.445 56.221 1.00 20.57 154 LYS C N 1
ATOM 7267 C CA . LYS C 1 154 ? 29.955 32.705 56.368 1.00 19.50 154 LYS C CA 1
ATOM 7268 C C . LYS C 1 154 ? 30.394 32.767 57.812 1.00 18.77 154 LYS C C 1
ATOM 7269 O O . LYS C 1 154 ? 29.658 32.330 58.690 1.00 18.37 154 LYS C O 1
ATOM 7279 N N . THR C 1 155 ? 31.596 33.294 58.052 1.00 19.66 155 THR C N 1
ATOM 7280 C CA . THR C 1 155 ? 32.132 33.441 59.409 1.00 21.17 155 THR C CA 1
ATOM 7281 C C . THR C 1 155 ? 32.031 34.921 59.764 1.00 21.45 155 THR C C 1
ATOM 7282 O O . THR C 1 155 ? 32.646 35.759 59.125 1.00 23.23 155 THR C O 1
ATOM 7288 N N . ILE C 1 156 ? 31.272 35.243 60.798 1.00 21.92 156 ILE C N 1
ATOM 7289 C CA . ILE C 1 156 ? 31.057 36.631 61.123 1.00 21.75 156 ILE C CA 1
ATOM 7290 C C . ILE C 1 156 ? 31.419 36.917 62.526 1.00 22.02 156 ILE C C 1
ATOM 7291 O O . ILE C 1 156 ? 31.054 36.162 63.396 1.00 20.72 156 ILE C O 1
ATOM 7297 N N . LEU C 1 157 ? 32.174 37.989 62.725 1.00 23.23 157 LEU C N 1
ATOM 7298 C CA . LEU C 1 157 ? 32.555 38.442 64.058 1.00 23.85 157 LEU C CA 1
ATOM 7299 C C . LEU C 1 157 ? 31.416 39.324 64.505 1.00 24.80 157 LEU C C 1
ATOM 7300 O O . LEU C 1 157 ? 31.093 40.306 63.844 1.00 26.37 157 LEU C O 1
ATOM 7306 N N . GLU C 1 158 ? 30.797 38.971 65.619 1.00 25.79 158 GLU C N 1
ATOM 7307 C CA . GLU C 1 158 ? 29.700 39.757 66.127 1.00 25.42 158 GLU C CA 1
ATOM 7308 C C . GLU C 1 158 ? 30.231 40.859 67.016 1.00 27.11 158 GLU C C 1
ATOM 7309 O O . GLU C 1 158 ? 31.150 40.643 67.814 1.00 29.40 158 GLU C O 1
ATOM 7316 N N . SER C 1 159 ? 29.660 42.046 66.818 1.00 26.40 159 SER C N 1
ATOM 7317 C CA . SER C 1 159 ? 29.978 43.261 67.546 1.00 24.89 159 SER C CA 1
ATOM 7318 C C . SER C 1 159 ? 30.383 43.025 68.993 1.00 22.97 159 SER C C 1
ATOM 7319 O O . SER C 1 159 ? 29.582 42.621 69.827 1.00 23.95 159 SER C O 1
ATOM 7324 N N . PRO C 1 160 ? 31.661 43.253 69.294 1.00 21.51 160 PRO C N 1
ATOM 7325 C CA . PRO C 1 160 ? 32.235 43.077 70.624 1.00 20.21 160 PRO C CA 1
ATOM 7326 C C . PRO C 1 160 ? 32.084 44.288 71.494 1.00 19.25 160 PRO C C 1
ATOM 7327 O O . PRO C 1 160 ? 31.878 45.392 71.016 1.00 18.23 160 PRO C O 1
ATOM 7331 N N . THR C 1 161 ? 32.227 44.074 72.787 1.00 19.25 161 THR C N 1
ATOM 7332 C CA . THR C 1 161 ? 32.191 45.146 73.749 1.00 20.15 161 THR C CA 1
ATOM 7333 C C . THR C 1 161 ? 33.466 44.841 74.537 1.00 20.21 161 THR C C 1
ATOM 7334 O O . THR C 1 161 ? 34.282 44.050 74.087 1.00 19.10 161 THR C O 1
ATOM 7340 N N . ASP C 1 162 ? 33.685 45.477 75.677 1.00 22.03 162 ASP C N 1
ATOM 7341 C CA . ASP C 1 162 ? 34.884 45.163 76.446 1.00 20.47 162 ASP C CA 1
ATOM 7342 C C . ASP C 1 162 ? 34.650 43.988 77.411 1.00 20.69 162 ASP C C 1
ATOM 7343 O O . ASP C 1 162 ? 35.567 43.535 78.094 1.00 18.63 162 ASP C O 1
ATOM 7349 N N . LYS C 1 163 ? 33.429 43.455 77.411 1.00 21.07 163 LYS C N 1
ATOM 7350 C CA . LYS C 1 163 ? 33.084 42.326 78.271 1.00 21.81 163 LYS C CA 1
ATOM 7351 C C . LYS C 1 163 ? 32.537 41.179 77.448 1.00 22.90 163 LYS C C 1
ATOM 7352 O O . LYS C 1 163 ? 32.367 40.082 77.956 1.00 24.27 163 LYS C O 1
ATOM 7362 N N . LYS C 1 164 ? 32.307 41.389 76.162 1.00 24.08 164 LYS C N 1
ATOM 7363 C CA . LYS C 1 164 ? 31.723 40.317 75.352 1.00 25.92 164 LYS C CA 1
ATOM 7364 C C . LYS C 1 164 ? 32.127 40.292 73.872 1.00 25.10 164 LYS C C 1
ATOM 7365 O O . LYS C 1 164 ? 32.210 41.328 73.216 1.00 25.30 164 LYS C O 1
ATOM 7375 N N . VAL C 1 165 ? 32.406 39.095 73.363 1.00 24.52 165 VAL C N 1
ATOM 7376 C CA . VAL C 1 165 ? 32.803 38.919 71.975 1.00 21.31 165 VAL C CA 1
ATOM 7377 C C . VAL C 1 165 ? 32.216 37.580 71.517 1.00 22.51 165 VAL C C 1
ATOM 7378 O O . VAL C 1 165 ? 31.971 36.691 72.339 1.00 22.62 165 VAL C O 1
ATOM 7383 N N . GLY C 1 166 ? 31.947 37.445 70.225 1.00 21.68 166 GLY C N 1
ATOM 7384 C CA . GLY C 1 166 ? 31.380 36.203 69.744 1.00 21.50 166 GLY C CA 1
ATOM 7385 C C . GLY C 1 166 ? 31.475 36.076 68.252 1.00 20.62 166 GLY C C 1
ATOM 7386 O O . GLY C 1 166 ? 31.644 37.068 67.563 1.00 21.56 166 GLY C O 1
ATOM 7388 N N . TRP C 1 167 ? 31.424 34.846 67.761 1.00 20.74 167 TRP C N 1
ATOM 7389 C CA . TRP C 1 167 ? 31.494 34.587 66.334 1.00 18.78 167 TRP C CA 1
ATOM 7390 C C . TRP C 1 167 ? 30.320 33.695 65.994 1.00 18.43 167 TRP C C 1
ATOM 7391 O O . TRP C 1 167 ? 29.835 32.956 66.826 1.00 18.73 167 TRP C O 1
ATOM 7404 N N . LYS C 1 168 ? 29.846 33.800 64.767 1.00 19.39 168 LYS C N 1
ATOM 7405 C CA . LYS C 1 168 ? 28.765 32.960 64.294 1.00 20.96 168 LYS C CA 1
ATOM 7406 C C . LYS C 1 168 ? 29.107 32.578 62.867 1.00 21.32 168 LYS C C 1
ATOM 7407 O O . LYS C 1 168 ? 29.540 33.408 62.076 1.00 21.78 168 LYS C O 1
ATOM 7417 N N . VAL C 1 169 ? 29.004 31.291 62.588 1.00 21.34 169 VAL C N 1
ATOM 7418 C CA . VAL C 1 169 ? 29.278 30.722 61.287 1.00 21.36 169 VAL C CA 1
ATOM 7419 C C . VAL C 1 169 ? 27.887 30.320 60.792 1.00 20.87 169 VAL C C 1
ATOM 7420 O O . VAL C 1 169 ? 27.304 29.352 61.270 1.00 19.18 169 VAL C O 1
ATOM 7425 N N . ILE C 1 170 ? 27.351 31.116 59.874 1.00 20.82 170 ILE C N 1
ATOM 7426 C CA . ILE C 1 170 ? 26.007 30.922 59.355 1.00 20.37 170 ILE C CA 1
ATOM 7427 C C . ILE C 1 170 ? 25.901 30.311 57.967 1.00 19.89 170 ILE C C 1
ATOM 7428 O O . ILE C 1 170 ? 26.714 30.595 57.103 1.00 18.57 170 ILE C O 1
ATOM 7434 N N . PHE C 1 171 ? 24.856 29.513 57.751 1.00 20.65 171 PHE C N 1
ATOM 7435 C CA . PHE C 1 171 ? 24.602 28.862 56.456 1.00 20.20 171 PHE C CA 1
ATOM 7436 C C . PHE C 1 171 ? 24.309 29.940 55.424 1.00 21.24 171 PHE C C 1
ATOM 7437 O O . PHE C 1 171 ? 23.488 30.822 55.654 1.00 22.25 171 PHE C O 1
ATOM 7446 N N . ASN C 1 172 ? 25.008 29.864 54.298 1.00 22.82 172 ASN C N 1
ATOM 7447 C CA . ASN C 1 172 ? 24.859 30.832 53.219 1.00 24.87 172 ASN C CA 1
ATOM 7448 C C . ASN C 1 172 ? 23.968 30.252 52.123 1.00 25.55 172 ASN C C 1
ATOM 7449 O O . ASN C 1 172 ? 22.863 30.732 51.908 1.00 27.02 172 ASN C O 1
ATOM 7457 N N . ASN C 1 173 ? 24.469 29.241 51.424 1.00 25.78 173 ASN C N 1
ATOM 7458 C CA . ASN C 1 173 ? 23.719 28.564 50.378 1.00 26.82 173 ASN C CA 1
ATOM 7459 C C . ASN C 1 173 ? 24.439 27.296 49.944 1.00 26.21 173 ASN C C 1
ATOM 7460 O O . ASN C 1 173 ? 25.619 27.123 50.219 1.00 27.06 173 ASN C O 1
ATOM 7468 N N . MET C 1 174 ? 23.745 26.417 49.241 1.00 25.83 174 MET C N 1
ATOM 7469 C CA . MET C 1 174 ? 24.368 25.174 48.842 1.00 25.20 174 MET C CA 1
ATOM 7470 C C . MET C 1 174 ? 23.870 24.650 47.497 1.00 26.33 174 MET C C 1
ATOM 7471 O O . MET C 1 174 ? 22.773 24.952 47.062 1.00 27.78 174 MET C O 1
ATOM 7477 N N . VAL C 1 175 ? 24.708 23.877 46.828 1.00 28.36 175 VAL C N 1
ATOM 7478 C CA . VAL C 1 175 ? 24.350 23.264 45.560 1.00 29.14 175 VAL C CA 1
ATOM 7479 C C . VAL C 1 175 ? 23.821 21.839 45.816 1.00 30.64 175 VAL C C 1
ATOM 7480 O O . VAL C 1 175 ? 24.512 20.998 46.407 1.00 32.90 175 VAL C O 1
ATOM 7485 N N . ASN C 1 176 ? 22.550 21.626 45.494 1.00 30.98 176 ASN C N 1
ATOM 7486 C CA . ASN C 1 176 ? 21.912 20.319 45.625 1.00 31.59 176 ASN C CA 1
ATOM 7487 C C . ASN C 1 176 ? 22.050 19.591 44.277 1.00 33.80 176 ASN C C 1
ATOM 7488 O O . ASN C 1 176 ? 21.401 19.957 43.289 1.00 33.08 176 ASN C O 1
ATOM 7496 N N . GLN C 1 177 ? 22.937 18.600 44.228 1.00 35.44 177 GLN C N 1
ATOM 7497 C CA . GLN C 1 177 ? 23.157 17.814 43.024 1.00 38.00 177 GLN C CA 1
ATOM 7498 C C . GLN C 1 177 ? 23.364 18.636 41.758 1.00 40.39 177 GLN C C 1
ATOM 7499 O O . GLN C 1 177 ? 22.707 18.412 40.744 1.00 41.92 177 GLN C O 1
ATOM 7508 N N . ASN C 1 178 ? 24.277 19.601 41.842 1.00 41.69 178 ASN C N 1
ATOM 7509 C CA . ASN C 1 178 ? 24.644 20.479 40.730 1.00 42.91 178 ASN C CA 1
ATOM 7510 C C . ASN C 1 178 ? 23.678 21.613 40.361 1.00 43.70 178 ASN C C 1
ATOM 7511 O O . ASN C 1 178 ? 24.081 22.546 39.657 1.00 42.33 178 ASN C O 1
ATOM 7519 N N . TRP C 1 179 ? 22.425 21.547 40.825 1.00 45.30 179 TRP C N 1
ATOM 7520 C CA . TRP C 1 179 ? 21.458 22.615 40.544 1.00 46.46 179 TRP C CA 1
ATOM 7521 C C . TRP C 1 179 ? 21.668 23.771 41.539 1.00 45.84 179 TRP C C 1
ATOM 7522 O O . TRP C 1 179 ? 22.773 23.977 42.044 1.00 47.31 179 TRP C O 1
ATOM 7535 N N . GLY C 1 180 ? 20.585 24.477 41.865 1.00 43.82 180 GLY C N 1
ATOM 7536 C CA . GLY C 1 180 ? 20.639 25.583 42.799 1.00 40.20 180 GLY C CA 1
ATOM 7537 C C . GLY C 1 180 ? 21.619 26.677 42.436 1.00 40.14 180 GLY C C 1
ATOM 7538 O O . GLY C 1 180 ? 21.878 26.930 41.264 1.00 40.20 180 GLY C O 1
ATOM 7540 N N . PRO C 1 181 ? 22.292 27.257 43.430 1.00 39.21 181 PRO C N 1
ATOM 7541 C CA . PRO C 1 181 ? 22.198 26.945 44.855 1.00 38.80 181 PRO C CA 1
ATOM 7542 C C . PRO C 1 181 ? 20.860 27.298 45.494 1.00 38.61 181 PRO C C 1
ATOM 7543 O O . PRO C 1 181 ? 20.117 28.142 44.995 1.00 39.48 181 PRO C O 1
ATOM 7547 N N . TYR C 1 182 ? 20.569 26.641 46.608 1.00 37.38 182 TYR C N 1
ATOM 7548 C CA . TYR C 1 182 ? 19.346 26.866 47.354 1.00 36.50 182 TYR C CA 1
ATOM 7549 C C . TYR C 1 182 ? 19.731 27.392 48.731 1.00 35.15 182 TYR C C 1
ATOM 7550 O O . TYR C 1 182 ? 20.823 27.117 49.207 1.00 35.17 182 TYR C O 1
ATOM 7561 N N . ASP C 1 183 ? 18.877 28.214 49.333 1.00 34.47 183 ASP C N 1
ATOM 7562 C CA . ASP C 1 183 ? 19.127 28.707 50.678 1.00 33.61 183 ASP C CA 1
ATOM 7563 C C . ASP C 1 183 ? 17.838 28.645 51.491 1.00 32.33 183 ASP C C 1
ATOM 7564 O O . ASP C 1 183 ? 16.818 28.205 50.976 1.00 31.26 183 ASP C O 1
ATOM 7570 N N . ARG C 1 184 ? 17.871 29.096 52.743 1.00 31.69 184 ARG C N 1
ATOM 7571 C CA . ARG C 1 184 ? 16.713 29.024 53.646 1.00 30.49 184 ARG C CA 1
ATOM 7572 C C . ARG C 1 184 ? 15.429 29.659 53.186 1.00 31.43 184 ARG C C 1
ATOM 7573 O O . ARG C 1 184 ? 14.366 29.348 53.708 1.00 28.72 184 ARG C O 1
ATOM 7587 N N . ASP C 1 185 ? 15.547 30.561 52.221 1.00 33.35 185 ASP C N 1
ATOM 7588 C CA . ASP C 1 185 ? 14.405 31.276 51.667 1.00 34.64 185 ASP C CA 1
ATOM 7589 C C . ASP C 1 185 ? 14.067 30.840 50.238 1.00 36.54 185 ASP C C 1
ATOM 7590 O O . ASP C 1 185 ? 13.225 31.463 49.579 1.00 39.02 185 ASP C O 1
ATOM 7596 N N . SER C 1 186 ? 14.733 29.797 49.747 1.00 36.48 186 SER C N 1
ATOM 7597 C CA . SER C 1 186 ? 14.444 29.300 48.413 1.00 36.10 186 SER C CA 1
ATOM 7598 C C . SER C 1 186 ? 12.998 28.855 48.363 1.00 36.88 186 SER C C 1
ATOM 7599 O O . SER C 1 186 ? 12.462 28.321 49.334 1.00 36.64 186 SER C O 1
ATOM 7604 N N . TRP C 1 187 ? 12.348 29.173 47.254 1.00 38.59 187 TRP C N 1
ATOM 7605 C CA . TRP C 1 187 ? 10.967 28.804 47.064 1.00 40.39 187 TRP C CA 1
ATOM 7606 C C . TRP C 1 187 ? 10.573 28.617 45.609 1.00 41.94 187 TRP C C 1
ATOM 7607 O O . TRP C 1 187 ? 10.892 29.424 44.728 1.00 42.14 187 TRP C O 1
ATOM 7620 N N . ASN C 1 188 ? 9.857 27.529 45.392 1.00 42.93 188 ASN C N 1
ATOM 7621 C CA . ASN C 1 188 ? 9.348 27.143 44.099 1.00 43.27 188 ASN C CA 1
ATOM 7622 C C . ASN C 1 188 ? 7.898 26.837 44.465 1.00 44.11 188 ASN C C 1
ATOM 7623 O O . ASN C 1 188 ? 7.633 26.102 45.426 1.00 44.29 188 ASN C O 1
ATOM 7631 N N . PRO C 1 189 ? 6.937 27.463 43.763 1.00 44.27 189 PRO C N 1
ATOM 7632 C CA . PRO C 1 189 ? 5.508 27.251 44.047 1.00 43.90 189 PRO C CA 1
ATOM 7633 C C . PRO C 1 189 ? 5.054 25.791 43.971 1.00 42.56 189 PRO C C 1
ATOM 7634 O O . PRO C 1 189 ? 4.097 25.395 44.621 1.00 42.91 189 PRO C O 1
ATOM 7638 N N . VAL C 1 190 ? 5.804 25.000 43.214 1.00 41.39 190 VAL C N 1
ATOM 7639 C CA . VAL C 1 190 ? 5.547 23.583 43.008 1.00 41.84 190 VAL C CA 1
ATOM 7640 C C . VAL C 1 190 ? 6.263 22.717 44.034 1.00 40.96 190 VAL C C 1
ATOM 7641 O O . VAL C 1 190 ? 5.627 21.971 44.780 1.00 40.56 190 VAL C O 1
ATOM 7646 N N . TYR C 1 191 ? 7.596 22.784 44.018 1.00 39.77 191 TYR C N 1
ATOM 7647 C CA . TYR C 1 191 ? 8.434 21.991 44.907 1.00 37.22 191 TYR C CA 1
ATOM 7648 C C . TYR C 1 191 ? 8.757 22.580 46.263 1.00 35.68 191 TYR C C 1
ATOM 7649 O O . TYR C 1 191 ? 9.293 21.871 47.111 1.00 33.57 191 TYR C O 1
ATOM 7660 N N . GLY C 1 192 ? 8.376 23.836 46.495 1.00 35.07 192 GLY C N 1
ATOM 7661 C CA . GLY C 1 192 ? 8.681 24.490 47.762 1.00 33.44 192 GLY C CA 1
ATOM 7662 C C . GLY C 1 192 ? 10.185 24.685 47.857 1.00 32.45 192 GLY C C 1
ATOM 7663 O O . GLY C 1 192 ? 10.842 24.830 46.840 1.00 33.08 192 GLY C O 1
ATOM 7665 N N . ASN C 1 193 ? 10.745 24.678 49.058 1.00 31.80 193 ASN C N 1
ATOM 7666 C CA . ASN C 1 193 ? 12.194 24.821 49.207 1.00 31.09 193 ASN C CA 1
ATOM 7667 C C . ASN C 1 193 ? 12.878 23.483 48.862 1.00 30.84 193 ASN C C 1
ATOM 7668 O O . ASN C 1 193 ? 12.586 22.455 49.463 1.00 31.47 193 ASN C O 1
ATOM 7676 N N . GLN C 1 194 ? 13.827 23.487 47.939 1.00 30.38 194 GLN C N 1
ATOM 7677 C CA . GLN C 1 194 ? 14.474 22.235 47.576 1.00 31.97 194 GLN C CA 1
ATOM 7678 C C . GLN C 1 194 ? 15.882 21.963 48.131 1.00 31.92 194 GLN C C 1
ATOM 7679 O O . GLN C 1 194 ? 16.594 21.091 47.611 1.00 32.64 194 GLN C O 1
ATOM 7688 N N . LEU C 1 195 ? 16.270 22.670 49.189 1.00 31.15 195 LEU C N 1
ATOM 7689 C CA . LEU C 1 195 ? 17.593 22.502 49.794 1.00 29.96 195 LEU C CA 1
ATOM 7690 C C . LEU C 1 195 ? 18.093 21.067 49.973 1.00 28.95 195 LEU C C 1
ATOM 7691 O O . LEU C 1 195 ? 19.152 20.732 49.470 1.00 29.44 195 LEU C O 1
ATOM 7697 N N . PHE C 1 196 ? 17.333 20.217 50.658 1.00 29.22 196 PHE C N 1
ATOM 7698 C CA . PHE C 1 196 ? 17.764 18.837 50.914 1.00 30.09 196 PHE C CA 1
ATOM 7699 C C . PHE C 1 196 ? 16.878 17.731 50.326 1.00 30.68 196 PHE C C 1
ATOM 7700 O O . PHE C 1 196 ? 16.863 16.600 50.805 1.00 30.67 196 PHE C O 1
ATOM 7709 N N . MET C 1 197 ? 16.165 18.060 49.258 1.00 32.28 197 MET C N 1
ATOM 7710 C CA . MET C 1 197 ? 15.268 17.124 48.592 1.00 33.15 197 MET C CA 1
ATOM 7711 C C . MET C 1 197 ? 16.098 16.235 47.687 1.00 33.63 197 MET C C 1
ATOM 7712 O O . MET C 1 197 ? 16.865 16.745 46.878 1.00 33.77 197 MET C O 1
ATOM 7718 N N . LYS C 1 198 ? 15.950 14.919 47.813 1.00 34.06 198 LYS C N 1
ATOM 7719 C CA . LYS C 1 198 ? 16.709 13.983 46.970 1.00 35.55 198 LYS C CA 1
ATOM 7720 C C . LYS C 1 198 ? 16.115 13.913 45.544 1.00 35.49 198 LYS C C 1
ATOM 7721 O O . LYS C 1 198 ? 16.819 14.157 44.547 1.00 35.02 198 LYS C O 1
ATOM 7731 N N . THR C 1 199 ? 14.825 13.565 45.455 1.00 35.03 199 THR C N 1
ATOM 7732 C CA . THR C 1 199 ? 14.113 13.494 44.168 1.00 33.44 199 THR C CA 1
ATOM 7733 C C . THR C 1 199 ? 12.842 14.319 44.272 1.00 33.92 199 THR C C 1
ATOM 7734 O O . THR C 1 199 ? 12.278 14.459 45.352 1.00 33.24 199 THR C O 1
ATOM 7740 N N . ARG C 1 200 ? 12.395 14.843 43.138 1.00 36.36 200 ARG C N 1
ATOM 7741 C CA . ARG C 1 200 ? 11.190 15.666 43.068 1.00 40.14 200 ARG C CA 1
ATOM 7742 C C . ARG C 1 200 ? 9.920 14.811 42.978 1.00 42.03 200 ARG C C 1
ATOM 7743 O O . ARG C 1 200 ? 8.815 15.281 43.239 1.00 42.15 200 ARG C O 1
ATOM 7757 N N . ASN C 1 201 ? 10.105 13.560 42.569 1.00 44.36 201 ASN C N 1
ATOM 7758 C CA . ASN C 1 201 ? 9.032 12.582 42.410 1.00 46.22 201 ASN C CA 1
ATOM 7759 C C . ASN C 1 201 ? 9.697 11.262 42.798 1.00 46.65 201 ASN C C 1
ATOM 7760 O O . ASN C 1 201 ? 10.813 10.977 42.355 1.00 48.45 201 ASN C O 1
ATOM 7768 N N . GLY C 1 202 ? 9.045 10.470 43.638 1.00 46.74 202 GLY C N 1
ATOM 7769 C CA . GLY C 1 202 ? 9.651 9.217 44.040 1.00 47.13 202 GLY C CA 1
ATOM 7770 C C . GLY C 1 202 ? 8.696 8.331 44.805 1.00 48.29 202 GLY C C 1
ATOM 7771 O O . GLY C 1 202 ? 8.016 8.797 45.728 1.00 49.41 202 GLY C O 1
ATOM 7773 N N . SER C 1 203 ? 8.664 7.050 44.432 1.00 47.84 203 SER C N 1
ATOM 7774 C CA . SER C 1 203 ? 7.783 6.068 45.062 1.00 47.77 203 SER C CA 1
ATOM 7775 C C . SER C 1 203 ? 8.222 5.642 46.464 1.00 46.33 203 SER C C 1
ATOM 7776 O O . SER C 1 203 ? 7.570 4.805 47.098 1.00 47.81 203 SER C O 1
ATOM 7781 N N . MET C 1 204 ? 9.325 6.231 46.925 1.00 42.98 204 MET C N 1
ATOM 7782 C CA . MET C 1 204 ? 9.916 5.992 48.245 1.00 40.88 204 MET C CA 1
ATOM 7783 C C . MET C 1 204 ? 9.153 6.784 49.293 1.00 39.29 204 MET C C 1
ATOM 7784 O O . MET C 1 204 ? 8.435 7.727 48.964 1.00 40.08 204 MET C O 1
ATOM 7790 N N . LYS C 1 205 ? 9.341 6.436 50.560 1.00 37.75 205 LYS C N 1
ATOM 7791 C CA . LYS C 1 205 ? 8.669 7.169 51.624 1.00 37.69 205 LYS C CA 1
ATOM 7792 C C . LYS C 1 205 ? 9.433 8.471 51.862 1.00 37.42 205 LYS C C 1
ATOM 7793 O O . LYS C 1 205 ? 10.489 8.703 51.256 1.00 36.26 205 LYS C O 1
ATOM 7803 N N . ALA C 1 206 ? 8.924 9.308 52.761 1.00 35.34 206 ALA C N 1
ATOM 7804 C CA . ALA C 1 206 ? 9.558 10.601 53.023 1.00 33.62 206 ALA C CA 1
ATOM 7805 C C . ALA C 1 206 ? 10.952 10.537 53.655 1.00 32.96 206 ALA C C 1
ATOM 7806 O O . ALA C 1 206 ? 11.867 11.204 53.180 1.00 32.46 206 ALA C O 1
ATOM 7809 N N . ALA C 1 207 ? 11.131 9.703 54.680 1.00 32.38 207 ALA C N 1
ATOM 7810 C CA . ALA C 1 207 ? 12.429 9.584 55.344 1.00 31.78 207 ALA C CA 1
ATOM 7811 C C . ALA C 1 207 ? 13.562 9.159 54.405 1.00 32.01 207 ALA C C 1
ATOM 7812 O O . ALA C 1 207 ? 14.738 9.283 54.751 1.00 33.06 207 ALA C O 1
ATOM 7815 N N . ASP C 1 208 ? 13.211 8.696 53.207 1.00 32.40 208 ASP C N 1
ATOM 7816 C CA . ASP C 1 208 ? 14.205 8.251 52.233 1.00 31.86 208 ASP C CA 1
ATOM 7817 C C . ASP C 1 208 ? 14.436 9.226 51.094 1.00 30.84 208 ASP C C 1
ATOM 7818 O O . ASP C 1 208 ? 15.117 8.887 50.128 1.00 31.44 208 ASP C O 1
ATOM 7824 N N . ASN C 1 209 ? 13.883 10.428 51.187 1.00 30.35 209 ASN C N 1
ATOM 7825 C CA . ASN C 1 209 ? 14.033 11.398 50.098 1.00 29.61 209 ASN C CA 1
ATOM 7826 C C . ASN C 1 209 ? 14.818 12.649 50.487 1.00 29.00 209 ASN C C 1
ATOM 7827 O O . ASN C 1 209 ? 14.653 13.715 49.885 1.00 28.45 209 ASN C O 1
ATOM 7835 N N . PHE C 1 210 ? 15.637 12.521 51.529 1.00 29.51 210 PHE C N 1
ATOM 7836 C CA . PHE C 1 210 ? 16.492 13.622 51.986 1.00 29.66 210 PHE C CA 1
ATOM 7837 C C . PHE C 1 210 ? 17.888 13.428 51.410 1.00 29.89 210 PHE C C 1
ATOM 7838 O O . PHE C 1 210 ? 18.334 12.295 51.197 1.00 29.91 210 PHE C O 1
ATOM 7847 N N . LEU C 1 211 ? 18.575 14.541 51.163 1.00 30.97 211 LEU C N 1
ATOM 7848 C CA . LEU C 1 211 ? 19.911 14.507 50.566 1.00 31.88 211 LEU C CA 1
ATOM 7849 C C . LEU C 1 211 ? 20.904 13.676 51.387 1.00 32.63 211 LEU C C 1
ATOM 7850 O O . LEU C 1 211 ? 20.785 13.551 52.606 1.00 34.25 211 LEU C O 1
ATOM 7856 N N . ASP C 1 212 ? 21.798 13.007 50.669 1.00 32.96 212 ASP C N 1
ATOM 7857 C CA . ASP C 1 212 ? 22.860 12.188 51.260 1.00 32.71 212 ASP C CA 1
ATOM 7858 C C . ASP C 1 212 ? 23.824 13.197 51.914 1.00 31.97 212 ASP C C 1
ATOM 7859 O O . ASP C 1 212 ? 24.314 14.125 51.244 1.00 32.22 212 ASP C O 1
ATOM 7865 N N . PRO C 1 213 ? 24.066 13.068 53.233 1.00 30.67 213 PRO C N 1
ATOM 7866 C CA . PRO C 1 213 ? 24.977 14.009 53.891 1.00 30.03 213 PRO C CA 1
ATOM 7867 C C . PRO C 1 213 ? 26.377 13.996 53.301 1.00 30.05 213 PRO C C 1
ATOM 7868 O O . PRO C 1 213 ? 27.125 14.948 53.483 1.00 30.64 213 PRO C O 1
ATOM 7872 N N . ASN C 1 214 ? 26.736 12.914 52.611 1.00 31.32 214 ASN C N 1
ATOM 7873 C CA . ASN C 1 214 ? 28.039 12.815 51.958 1.00 31.84 214 ASN C CA 1
ATOM 7874 C C . ASN C 1 214 ? 28.041 13.709 50.725 1.00 31.32 214 ASN C C 1
ATOM 7875 O O . ASN C 1 214 ? 29.093 14.007 50.169 1.00 32.13 214 ASN C O 1
ATOM 7883 N N . LYS C 1 215 ? 26.853 14.126 50.299 1.00 30.37 215 LYS C N 1
ATOM 7884 C CA . LYS C 1 215 ? 26.711 14.988 49.133 1.00 30.72 215 LYS C CA 1
ATOM 7885 C C . LYS C 1 215 ? 26.380 16.439 49.479 1.00 30.30 215 LYS C C 1
ATOM 7886 O O . LYS C 1 215 ? 26.198 17.254 48.585 1.00 32.20 215 LYS C O 1
ATOM 7896 N N . ALA C 1 216 ? 26.279 16.755 50.770 1.00 28.41 216 ALA C N 1
ATOM 7897 C CA . ALA C 1 216 ? 26.002 18.120 51.224 1.00 27.16 216 ALA C CA 1
ATOM 7898 C C . ALA C 1 216 ? 27.291 18.637 51.842 1.00 27.81 216 ALA C C 1
ATOM 7899 O O . ALA C 1 216 ? 28.282 17.913 51.875 1.00 29.22 216 ALA C O 1
ATOM 7902 N N . SER C 1 217 ? 27.303 19.889 52.295 1.00 28.10 217 SER C N 1
ATOM 7903 C CA . SER C 1 217 ? 28.495 20.467 52.937 1.00 27.31 217 SER C CA 1
ATOM 7904 C C . SER C 1 217 ? 28.829 19.649 54.192 1.00 27.43 217 SER C C 1
ATOM 7905 O O . SER C 1 217 ? 27.925 19.282 54.955 1.00 27.16 217 SER C O 1
ATOM 7910 N N . SER C 1 218 ? 30.119 19.394 54.420 1.00 27.51 218 SER C N 1
ATOM 7911 C CA . SER C 1 218 ? 30.560 18.584 55.559 1.00 27.11 218 SER C CA 1
ATOM 7912 C C . SER C 1 218 ? 30.306 19.179 56.939 1.00 27.09 218 SER C C 1
ATOM 7913 O O . SER C 1 218 ? 30.463 18.495 57.958 1.00 28.57 218 SER C O 1
ATOM 7918 N N . LEU C 1 219 ? 29.919 20.448 56.987 1.00 25.48 219 LEU C N 1
ATOM 7919 C CA . LEU C 1 219 ? 29.631 21.070 58.269 1.00 23.35 219 LEU C CA 1
ATOM 7920 C C . LEU C 1 219 ? 28.240 20.674 58.746 1.00 21.90 219 LEU C C 1
ATOM 7921 O O . LEU C 1 219 ? 27.971 20.647 59.948 1.00 21.80 219 LEU C O 1
ATOM 7927 N N . LEU C 1 220 ? 27.367 20.313 57.812 1.00 21.16 220 LEU C N 1
ATOM 7928 C CA . LEU C 1 220 ? 26.000 19.939 58.159 1.00 20.76 220 LEU C CA 1
ATOM 7929 C C . LEU C 1 220 ? 25.886 18.675 58.999 1.00 20.87 220 LEU C C 1
ATOM 7930 O O . LEU C 1 220 ? 25.013 18.589 59.862 1.00 21.62 220 LEU C O 1
ATOM 7936 N N . SER C 1 221 ? 26.787 17.717 58.778 1.00 21.43 221 SER C N 1
ATOM 7937 C CA . SER C 1 221 ? 26.768 16.446 59.496 1.00 20.60 221 SER C CA 1
ATOM 7938 C C . SER C 1 221 ? 27.918 16.245 60.477 1.00 19.83 221 SER C C 1
ATOM 7939 O O . SER C 1 221 ? 27.711 16.170 61.690 1.00 19.60 221 SER C O 1
ATOM 7944 N N . SER C 1 222 ? 29.128 16.132 59.938 1.00 22.34 222 SER C N 1
ATOM 7945 C CA . SER C 1 222 ? 30.342 15.924 60.738 1.00 23.02 222 SER C CA 1
ATOM 7946 C C . SER C 1 222 ? 30.611 17.058 61.726 1.00 23.08 222 SER C C 1
ATOM 7947 O O . SER C 1 222 ? 30.915 16.821 62.898 1.00 23.48 222 SER C O 1
ATOM 7952 N N . GLY C 1 223 ? 30.489 18.291 61.254 1.00 22.57 223 GLY C N 1
ATOM 7953 C CA . GLY C 1 223 ? 30.690 19.408 62.146 1.00 24.14 223 GLY C CA 1
ATOM 7954 C C . GLY C 1 223 ? 31.651 20.479 61.702 1.00 22.71 223 GLY C C 1
ATOM 7955 O O . GLY C 1 223 ? 32.346 20.347 60.707 1.00 22.63 223 GLY C O 1
ATOM 7957 N N . PHE C 1 224 ? 31.694 21.530 62.503 1.00 22.25 224 PHE C N 1
ATOM 7958 C CA . PHE C 1 224 ? 32.534 22.691 62.287 1.00 20.83 224 PHE C CA 1
ATOM 7959 C C . PHE C 1 224 ? 33.551 22.806 63.432 1.00 20.17 224 PHE C C 1
ATOM 7960 O O . PHE C 1 224 ? 33.194 22.676 64.590 1.00 19.99 224 PHE C O 1
ATOM 7969 N N . SER C 1 225 ? 34.808 23.073 63.117 1.00 18.64 225 SER C N 1
ATOM 7970 C CA . SER C 1 225 ? 35.812 23.202 64.155 1.00 19.02 225 SER C CA 1
ATOM 7971 C C . SER C 1 225 ? 36.192 24.650 64.349 1.00 19.50 225 SER C C 1
ATOM 7972 O O . SER C 1 225 ? 36.808 25.236 63.473 1.00 20.05 225 SER C O 1
ATOM 7977 N N . PRO C 1 226 ? 35.837 25.255 65.500 1.00 20.94 226 PRO C N 1
ATOM 7978 C CA . PRO C 1 226 ? 36.216 26.665 65.680 1.00 20.44 226 PRO C CA 1
ATOM 7979 C C . PRO C 1 226 ? 37.725 26.819 65.878 1.00 19.05 226 PRO C C 1
ATOM 7980 O O . PRO C 1 226 ? 38.419 25.866 66.175 1.00 21.39 226 PRO C O 1
ATOM 7984 N N . ASP C 1 227 ? 38.226 28.012 65.598 1.00 18.80 227 ASP C N 1
ATOM 7985 C CA . ASP C 1 227 ? 39.628 28.363 65.785 1.00 18.93 227 ASP C CA 1
ATOM 7986 C C . ASP C 1 227 ? 39.615 29.874 65.803 1.00 18.18 227 ASP C C 1
ATOM 7987 O O . ASP C 1 227 ? 39.971 30.523 64.836 1.00 22.27 227 ASP C O 1
ATOM 7993 N N . PHE C 1 228 ? 39.118 30.411 66.906 1.00 17.94 228 PHE C N 1
ATOM 7994 C CA . PHE C 1 228 ? 39.006 31.845 67.105 1.00 19.40 228 PHE C CA 1
ATOM 7995 C C . PHE C 1 228 ? 39.910 32.256 68.265 1.00 20.42 228 PHE C C 1
ATOM 7996 O O . PHE C 1 228 ? 40.102 31.470 69.198 1.00 21.95 228 PHE C O 1
ATOM 8005 N N . ALA C 1 229 ? 40.383 33.509 68.242 1.00 20.52 229 ALA C N 1
ATOM 8006 C CA . ALA C 1 229 ? 41.261 34.050 69.276 1.00 20.98 229 ALA C CA 1
ATOM 8007 C C . ALA C 1 229 ? 40.739 35.333 69.892 1.00 20.28 229 ALA C C 1
ATOM 8008 O O . ALA C 1 229 ? 40.312 36.231 69.188 1.00 23.00 229 ALA C O 1
ATOM 8011 N N . THR C 1 230 ? 40.767 35.393 71.220 1.00 19.40 230 THR C N 1
ATOM 8012 C CA . THR C 1 230 ? 40.337 36.571 71.983 1.00 18.30 230 THR C CA 1
ATOM 8013 C C . THR C 1 230 ? 41.503 36.998 72.892 1.00 16.97 230 THR C C 1
ATOM 8014 O O . THR C 1 230 ? 42.123 36.160 73.551 1.00 14.60 230 THR C O 1
ATOM 8020 N N . VAL C 1 231 ? 41.815 38.290 72.902 1.00 16.41 231 VAL C N 1
ATOM 8021 C CA . VAL C 1 231 ? 42.853 38.813 73.781 1.00 17.75 231 VAL C CA 1
ATOM 8022 C C . VAL C 1 231 ? 42.177 39.539 74.943 1.00 19.03 231 VAL C C 1
ATOM 8023 O O . VAL C 1 231 ? 41.288 40.355 74.747 1.00 19.52 231 VAL C O 1
ATOM 8028 N N . ILE C 1 232 ? 42.549 39.164 76.159 1.00 19.82 232 ILE C N 1
ATOM 8029 C CA . ILE C 1 232 ? 42.020 39.773 77.371 1.00 20.79 232 ILE C CA 1
ATOM 8030 C C . ILE C 1 232 ? 43.161 40.437 78.147 1.00 22.88 232 ILE C C 1
ATOM 8031 O O . ILE C 1 232 ? 44.181 39.799 78.436 1.00 22.46 232 ILE C O 1
ATOM 8037 N N . THR C 1 233 ? 42.995 41.720 78.468 1.00 23.36 233 THR C N 1
ATOM 8038 C CA . THR C 1 233 ? 44.009 42.467 79.210 1.00 22.34 233 THR C CA 1
ATOM 8039 C C . THR C 1 233 ? 43.601 42.660 80.666 1.00 23.11 233 THR C C 1
ATOM 8040 O O . THR C 1 233 ? 42.412 42.689 80.996 1.00 23.35 233 THR C O 1
ATOM 8046 N N . MET C 1 234 ? 44.599 42.762 81.537 1.00 23.45 234 MET C N 1
ATOM 8047 C CA . MET C 1 234 ? 44.363 42.974 82.957 1.00 24.21 234 MET C CA 1
ATOM 8048 C C . MET C 1 234 ? 45.396 43.947 83.501 1.00 26.15 234 MET C C 1
ATOM 8049 O O . MET C 1 234 ? 46.586 43.855 83.216 1.00 26.21 234 MET C O 1
ATOM 8055 N N . ASP C 1 235 ? 44.920 44.878 84.308 1.00 30.25 235 ASP C N 1
ATOM 8056 C CA . ASP C 1 235 ? 45.778 45.874 84.911 1.00 32.88 235 ASP C CA 1
ATOM 8057 C C . ASP C 1 235 ? 46.542 45.237 86.070 1.00 32.31 235 ASP C C 1
ATOM 8058 O O . ASP C 1 235 ? 45.940 44.561 86.904 1.00 33.67 235 ASP C O 1
ATOM 8064 N N . ARG C 1 236 ? 47.858 45.440 86.113 1.00 31.16 236 ARG C N 1
ATOM 8065 C CA . ARG C 1 236 ? 48.694 44.876 87.176 1.00 31.06 236 ARG C CA 1
ATOM 8066 C C . ARG C 1 236 ? 48.327 45.358 88.577 1.00 33.10 236 ARG C C 1
ATOM 8067 O O . ARG C 1 236 ? 48.385 44.600 89.537 1.00 33.30 236 ARG C O 1
ATOM 8081 N N . LYS C 1 237 ? 47.898 46.610 88.675 1.00 35.19 237 LYS C N 1
ATOM 8082 C CA . LYS C 1 237 ? 47.521 47.200 89.949 1.00 36.28 237 LYS C CA 1
ATOM 8083 C C . LYS C 1 237 ? 46.116 46.886 90.428 1.00 36.73 237 LYS C C 1
ATOM 8084 O O . LYS C 1 237 ? 45.694 47.393 91.469 1.00 38.38 237 LYS C O 1
ATOM 8094 N N . ALA C 1 238 ? 45.381 46.062 89.688 1.00 37.70 238 ALA C N 1
ATOM 8095 C CA . ALA C 1 238 ? 44.026 45.701 90.099 1.00 36.81 238 ALA C CA 1
ATOM 8096 C C . ALA C 1 238 ? 44.044 44.904 91.409 1.00 37.11 238 ALA C C 1
ATOM 8097 O O . ALA C 1 238 ? 44.962 44.126 91.661 1.00 36.77 238 ALA C O 1
ATOM 8100 N N . SER C 1 239 ? 43.021 45.114 92.237 1.00 39.38 239 SER C N 1
ATOM 8101 C CA . SER C 1 239 ? 42.876 44.455 93.541 1.00 40.84 239 SER C CA 1
ATOM 8102 C C . SER C 1 239 ? 42.423 42.996 93.462 1.00 41.97 239 SER C C 1
ATOM 8103 O O . SER C 1 239 ? 42.739 42.194 94.355 1.00 42.86 239 SER C O 1
ATOM 8108 N N . LYS C 1 240 ? 41.619 42.669 92.451 1.00 41.06 240 LYS C N 1
ATOM 8109 C CA . LYS C 1 240 ? 41.178 41.293 92.279 1.00 40.98 240 LYS C CA 1
ATOM 8110 C C . LYS C 1 240 ? 41.911 40.765 91.058 1.00 38.65 240 LYS C C 1
ATOM 8111 O O . LYS C 1 240 ? 41.692 41.254 89.959 1.00 39.65 240 LYS C O 1
ATOM 8121 N N . GLN C 1 241 ? 42.798 39.794 91.261 1.00 35.12 241 GLN C N 1
ATOM 8122 C CA . GLN C 1 241 ? 43.567 39.192 90.181 1.00 30.74 241 GLN C CA 1
ATOM 8123 C C . GLN C 1 241 ? 43.054 37.797 89.829 1.00 29.43 241 GLN C C 1
ATOM 8124 O O . GLN C 1 241 ? 43.833 36.899 89.498 1.00 28.20 241 GLN C O 1
ATOM 8133 N N . GLN C 1 242 ? 41.743 37.611 89.976 1.00 30.08 242 GLN C N 1
ATOM 8134 C CA . GLN C 1 242 ? 41.043 36.355 89.654 1.00 30.62 242 GLN C CA 1
ATOM 8135 C C . GLN C 1 242 ? 39.878 36.856 88.795 1.00 29.02 242 GLN C C 1
ATOM 8136 O O . GLN C 1 242 ? 39.217 37.820 89.157 1.00 31.06 242 GLN C O 1
ATOM 8145 N N . THR C 1 243 ? 39.626 36.211 87.663 1.00 27.84 243 THR C N 1
ATOM 8146 C CA . THR C 1 243 ? 38.573 36.644 86.752 1.00 24.71 243 THR C CA 1
ATOM 8147 C C . THR C 1 243 ? 37.741 35.462 86.268 1.00 21.77 243 THR C C 1
ATOM 8148 O O . THR C 1 243 ? 38.284 34.431 85.883 1.00 22.81 243 THR C O 1
ATOM 8154 N N . ASN C 1 244 ? 36.422 35.609 86.296 1.00 21.73 244 ASN C N 1
ATOM 8155 C CA . ASN C 1 244 ? 35.523 34.570 85.811 1.00 21.70 244 ASN C CA 1
ATOM 8156 C C . ASN C 1 244 ? 35.175 34.891 84.364 1.00 20.81 244 ASN C C 1
ATOM 8157 O O . ASN C 1 244 ? 35.054 36.060 83.988 1.00 21.50 244 ASN C O 1
ATOM 8165 N N . ILE C 1 245 ? 35.000 33.856 83.555 1.00 20.25 245 ILE C N 1
ATOM 8166 C CA . ILE C 1 245 ? 34.644 34.037 82.163 1.00 19.24 245 ILE C CA 1
ATOM 8167 C C . ILE C 1 245 ? 33.819 32.840 81.718 1.00 20.95 245 ILE C C 1
ATOM 8168 O O . ILE C 1 245 ? 34.103 31.704 82.081 1.00 23.92 245 ILE C O 1
ATOM 8174 N N . ASP C 1 246 ? 32.726 33.088 81.020 1.00 21.95 246 ASP C N 1
ATOM 8175 C CA . ASP C 1 246 ? 31.897 31.982 80.529 1.00 22.76 246 ASP C CA 1
ATOM 8176 C C . ASP C 1 246 ? 32.149 31.818 79.052 1.00 22.01 246 ASP C C 1
ATOM 8177 O O . ASP C 1 246 ? 32.192 32.808 78.329 1.00 22.71 246 ASP C O 1
ATOM 8183 N N . VAL C 1 247 ? 32.354 30.594 78.592 1.00 21.83 247 VAL C N 1
ATOM 8184 C CA . VAL C 1 247 ? 32.537 30.376 77.166 1.00 21.31 247 VAL C CA 1
ATOM 8185 C C . VAL C 1 247 ? 31.299 29.584 76.761 1.00 23.04 247 VAL C C 1
ATOM 8186 O O . VAL C 1 247 ? 30.886 28.673 77.467 1.00 24.20 247 VAL C O 1
ATOM 8191 N N . ILE C 1 248 ? 30.685 29.930 75.639 1.00 22.73 248 ILE C N 1
ATOM 8192 C CA . ILE C 1 248 ? 29.455 29.248 75.234 1.00 22.40 248 ILE C CA 1
ATOM 8193 C C . ILE C 1 248 ? 29.506 28.755 73.806 1.00 22.28 248 ILE C C 1
ATOM 8194 O O . ILE C 1 248 ? 29.725 29.539 72.898 1.00 22.38 248 ILE C O 1
ATOM 8200 N N . TYR C 1 249 ? 29.408 27.446 73.610 1.00 23.33 249 TYR C N 1
ATOM 8201 C CA . TYR C 1 249 ? 29.356 26.901 72.258 1.00 25.17 249 TYR C CA 1
ATOM 8202 C C . TYR C 1 249 ? 27.852 26.812 71.988 1.00 26.56 249 TYR C C 1
ATOM 8203 O O . TYR C 1 249 ? 27.074 26.684 72.928 1.00 26.95 249 TYR C O 1
ATOM 8214 N N . GLU C 1 250 ? 27.423 26.887 70.733 1.00 27.40 250 GLU C N 1
ATOM 8215 C CA . GLU C 1 250 ? 25.992 26.869 70.450 1.00 26.01 250 GLU C CA 1
ATOM 8216 C C . GLU C 1 250 ? 25.692 26.378 69.028 1.00 24.60 250 GLU C C 1
ATOM 8217 O O . GLU C 1 250 ? 26.466 26.615 68.116 1.00 25.82 250 GLU C O 1
ATOM 8224 N N . ARG C 1 251 ? 24.613 25.622 68.861 1.00 23.26 251 ARG C N 1
ATOM 8225 C CA . ARG C 1 251 ? 24.208 25.156 67.546 1.00 22.43 251 ARG C CA 1
ATOM 8226 C C . ARG C 1 251 ? 22.762 25.527 67.302 1.00 24.42 251 ARG C C 1
ATOM 8227 O O . ARG C 1 251 ? 21.892 25.256 68.122 1.00 25.11 251 ARG C O 1
ATOM 8241 N N . VAL C 1 252 ? 22.511 26.205 66.189 1.00 25.44 252 VAL C N 1
ATOM 8242 C CA . VAL C 1 252 ? 21.143 26.585 65.840 1.00 25.77 252 VAL C CA 1
ATOM 8243 C C . VAL C 1 252 ? 20.729 25.680 64.706 1.00 26.39 252 VAL C C 1
ATOM 8244 O O . VAL C 1 252 ? 21.441 25.527 63.707 1.00 25.05 252 VAL C O 1
ATOM 8249 N N . ARG C 1 253 ? 19.584 25.047 64.904 1.00 25.90 253 ARG C N 1
ATOM 8250 C CA . ARG C 1 253 ? 19.069 24.101 63.946 1.00 25.31 253 ARG C CA 1
ATOM 8251 C C . ARG C 1 253 ? 17.746 24.520 63.366 1.00 25.06 253 ARG C C 1
ATOM 8252 O O . ARG C 1 253 ? 16.879 25.009 64.075 1.00 27.77 253 ARG C O 1
ATOM 8266 N N . ASP C 1 254 ? 17.604 24.299 62.066 1.00 24.79 254 ASP C N 1
ATOM 8267 C CA . ASP C 1 254 ? 16.369 24.568 61.354 1.00 24.40 254 ASP C CA 1
ATOM 8268 C C . ASP C 1 254 ? 15.601 23.267 61.193 1.00 26.25 254 ASP C C 1
ATOM 8269 O O . ASP C 1 254 ? 16.137 22.185 61.386 1.00 27.38 254 ASP C O 1
ATOM 8275 N N . ASP C 1 255 ? 14.361 23.386 60.746 1.00 27.78 255 ASP C N 1
ATOM 8276 C CA . ASP C 1 255 ? 13.466 22.247 60.549 1.00 26.50 255 ASP C CA 1
ATOM 8277 C C . ASP C 1 255 ? 13.043 22.154 59.076 1.00 27.10 255 ASP C C 1
ATOM 8278 O O . ASP C 1 255 ? 12.206 22.928 58.629 1.00 27.37 255 ASP C O 1
ATOM 8284 N N . TYR C 1 256 ? 13.638 21.227 58.329 1.00 28.90 256 TYR C N 1
ATOM 8285 C CA . TYR C 1 256 ? 13.306 21.025 56.909 1.00 30.06 256 TYR C CA 1
ATOM 8286 C C . TYR C 1 256 ? 12.337 19.851 56.756 1.00 31.31 256 TYR C C 1
ATOM 8287 O O . TYR C 1 256 ? 12.695 18.697 56.998 1.00 30.35 256 TYR C O 1
ATOM 8298 N N . GLN C 1 257 ? 11.104 20.152 56.363 1.00 33.90 257 GLN C N 1
ATOM 8299 C CA . GLN C 1 257 ? 10.085 19.123 56.194 1.00 36.38 257 GLN C CA 1
ATOM 8300 C C . GLN C 1 257 ? 9.798 18.804 54.750 1.00 36.28 257 GLN C C 1
ATOM 8301 O O . GLN C 1 257 ? 9.762 19.697 53.900 1.00 35.77 257 GLN C O 1
ATOM 8310 N N . LEU C 1 258 ? 9.615 17.514 54.488 1.00 35.93 258 LEU C N 1
ATOM 8311 C CA . LEU C 1 258 ? 9.278 17.025 53.164 1.00 36.42 258 LEU C CA 1
ATOM 8312 C C . LEU C 1 258 ? 7.897 16.417 53.252 1.00 37.48 258 LEU C C 1
ATOM 8313 O O . LEU C 1 258 ? 7.478 15.957 54.319 1.00 37.25 258 LEU C O 1
ATOM 8319 N N . HIS C 1 259 ? 7.156 16.500 52.156 1.00 39.86 259 HIS C N 1
ATOM 8320 C CA . HIS C 1 259 ? 5.839 15.894 52.094 1.00 42.49 259 HIS C CA 1
ATOM 8321 C C . HIS C 1 259 ? 5.357 15.739 50.665 1.00 43.25 259 HIS C C 1
ATOM 8322 O O . HIS C 1 259 ? 5.698 16.513 49.773 1.00 42.57 259 HIS C O 1
ATOM 8331 N N . TRP C 1 260 ? 4.613 14.665 50.470 1.00 45.93 260 TRP C N 1
ATOM 8332 C CA . TRP C 1 260 ? 4.066 14.276 49.185 1.00 48.86 260 TRP C CA 1
ATOM 8333 C C . TRP C 1 260 ? 2.729 14.967 48.904 1.00 50.84 260 TRP C C 1
ATOM 8334 O O . TRP C 1 260 ? 1.804 14.938 49.723 1.00 50.16 260 TRP C O 1
ATOM 8347 N N . THR C 1 261 ? 2.664 15.641 47.762 1.00 52.52 261 THR C N 1
ATOM 8348 C CA . THR C 1 261 ? 1.452 16.333 47.339 1.00 53.20 261 THR C CA 1
ATOM 8349 C C . THR C 1 261 ? 0.741 15.420 46.336 1.00 54.20 261 THR C C 1
ATOM 8350 O O . THR C 1 261 ? -0.008 15.873 45.458 1.00 54.06 261 THR C O 1
ATOM 8356 N N . SER C 1 262 ? 1.043 14.130 46.452 1.00 55.08 262 SER C N 1
ATOM 8357 C CA . SER C 1 262 ? 0.488 13.088 45.608 1.00 54.99 262 SER C CA 1
ATOM 8358 C C . SER C 1 262 ? 1.029 13.076 44.191 1.00 54.23 262 SER C C 1
ATOM 8359 O O . SER C 1 262 ? 1.058 12.025 43.558 1.00 54.42 262 SER C O 1
ATOM 8364 N N . THR C 1 263 ? 1.527 14.211 43.711 1.00 53.36 263 THR C N 1
ATOM 8365 C CA . THR C 1 263 ? 2.075 14.266 42.361 1.00 51.92 263 THR C CA 1
ATOM 8366 C C . THR C 1 263 ? 3.579 14.494 42.425 1.00 49.71 263 THR C C 1
ATOM 8367 O O . THR C 1 263 ? 4.326 13.983 41.596 1.00 49.23 263 THR C O 1
ATOM 8373 N N . ASN C 1 264 ? 4.019 15.251 43.427 1.00 47.92 264 ASN C N 1
ATOM 8374 C CA . ASN C 1 264 ? 5.442 15.557 43.606 1.00 46.24 264 ASN C CA 1
ATOM 8375 C C . ASN C 1 264 ? 5.782 15.827 45.075 1.00 44.71 264 ASN C C 1
ATOM 8376 O O . ASN C 1 264 ? 4.902 15.836 45.935 1.00 43.02 264 ASN C O 1
ATOM 8384 N N . TRP C 1 265 ? 7.067 16.023 45.358 1.00 43.15 265 TRP C N 1
ATOM 8385 C CA . TRP C 1 265 ? 7.503 16.312 46.717 1.00 40.15 265 TRP C CA 1
ATOM 8386 C C . TRP C 1 265 ? 7.571 17.819 46.931 1.00 39.13 265 TRP C C 1
ATOM 8387 O O . TRP C 1 265 ? 7.963 18.580 46.037 1.00 36.57 265 TRP C O 1
ATOM 8400 N N . LYS C 1 266 ? 7.165 18.235 48.122 1.00 37.95 266 LYS C N 1
ATOM 8401 C CA . LYS C 1 266 ? 7.160 19.635 48.510 1.00 38.19 266 LYS C CA 1
ATOM 8402 C C . LYS C 1 266 ? 8.027 19.753 49.764 1.00 36.93 266 LYS C C 1
ATOM 8403 O O . LYS C 1 266 ? 7.916 18.925 50.672 1.00 35.66 266 LYS C O 1
ATOM 8413 N N . GLY C 1 267 ? 8.893 20.763 49.814 1.00 36.37 267 GLY C N 1
ATOM 8414 C CA . GLY C 1 267 ? 9.728 20.933 50.983 1.00 35.44 267 GLY C CA 1
ATOM 8415 C C . GLY C 1 267 ? 9.555 22.283 51.627 1.00 34.72 267 GLY C C 1
ATOM 8416 O O . GLY C 1 267 ? 9.355 23.276 50.935 1.00 33.96 267 GLY C O 1
ATOM 8418 N N . THR C 1 268 ? 9.598 22.321 52.954 1.00 35.77 268 THR C N 1
ATOM 8419 C CA . THR C 1 268 ? 9.481 23.582 53.685 1.00 37.04 268 THR C CA 1
ATOM 8420 C C . THR C 1 268 ? 10.530 23.653 54.799 1.00 36.30 268 THR C C 1
ATOM 8421 O O . THR C 1 268 ? 10.847 22.638 55.418 1.00 36.64 268 THR C O 1
ATOM 8427 N N . ASN C 1 269 ? 11.061 24.852 55.047 1.00 35.38 269 ASN C N 1
ATOM 8428 C CA . ASN C 1 269 ? 12.081 25.059 56.080 1.00 34.02 269 ASN C CA 1
ATOM 8429 C C . ASN C 1 269 ? 11.683 26.131 57.096 1.00 33.90 269 ASN C C 1
ATOM 8430 O O . ASN C 1 269 ? 11.382 27.266 56.730 1.00 33.54 269 ASN C O 1
ATOM 8438 N N . THR C 1 270 ? 11.679 25.755 58.370 1.00 33.67 270 THR C N 1
ATOM 8439 C CA . THR C 1 270 ? 11.355 26.660 59.470 1.00 33.04 270 THR C CA 1
ATOM 8440 C C . THR C 1 270 ? 12.674 27.063 60.156 1.00 33.60 270 THR C C 1
ATOM 8441 O O . THR C 1 270 ? 13.377 26.239 60.731 1.00 34.43 270 THR C O 1
ATOM 8447 N N . LYS C 1 271 ? 13.023 28.338 60.043 1.00 33.71 271 LYS C N 1
ATOM 8448 C CA . LYS C 1 271 ? 14.260 28.857 60.615 1.00 33.65 271 LYS C CA 1
ATOM 8449 C C . LYS C 1 271 ? 14.344 28.843 62.130 1.00 34.81 271 LYS C C 1
ATOM 8450 O O . LYS C 1 271 ? 13.341 28.998 62.826 1.00 35.78 271 LYS C O 1
ATOM 8460 N N . ASP C 1 272 ? 15.570 28.682 62.617 1.00 35.87 272 ASP C N 1
ATOM 8461 C CA . ASP C 1 272 ? 15.897 28.699 64.037 1.00 35.83 272 ASP C CA 1
ATOM 8462 C C . ASP C 1 272 ? 14.895 27.998 64.933 1.00 35.20 272 ASP C C 1
ATOM 8463 O O . ASP C 1 272 ? 14.442 28.537 65.942 1.00 36.18 272 ASP C O 1
ATOM 8469 N N . LYS C 1 273 ? 14.585 26.768 64.562 1.00 35.01 273 LYS C N 1
ATOM 8470 C CA . LYS C 1 273 ? 13.635 25.950 65.285 1.00 37.20 273 LYS C CA 1
ATOM 8471 C C . LYS C 1 273 ? 14.138 25.562 66.671 1.00 37.49 273 LYS C C 1
ATOM 8472 O O . LYS C 1 273 ? 13.385 25.615 67.647 1.00 39.64 273 LYS C O 1
ATOM 8482 N N . TRP C 1 274 ? 15.409 25.169 66.751 1.00 36.01 274 TRP C N 1
ATOM 8483 C CA . TRP C 1 274 ? 16.006 24.744 68.015 1.00 34.75 274 TRP C CA 1
ATOM 8484 C C . TRP C 1 274 ? 17.381 25.365 68.226 1.00 34.34 274 TRP C C 1
ATOM 8485 O O . TRP C 1 274 ? 18.077 25.707 67.262 1.00 33.84 274 TRP C O 1
ATOM 8498 N N . THR C 1 275 ? 17.783 25.448 69.494 1.00 33.25 275 THR C N 1
ATOM 8499 C CA . THR C 1 275 ? 19.072 26.001 69.881 1.00 30.79 275 THR C CA 1
ATOM 8500 C C . THR C 1 275 ? 19.722 25.171 70.982 1.00 29.99 275 THR C C 1
ATOM 8501 O O . THR C 1 275 ? 19.196 25.087 72.086 1.00 31.18 275 THR C O 1
ATOM 8507 N N . ASP C 1 276 ? 20.850 24.539 70.654 1.00 27.42 276 ASP C N 1
ATOM 8508 C CA . ASP C 1 276 ? 21.614 23.730 71.595 1.00 24.98 276 ASP C CA 1
ATOM 8509 C C . ASP C 1 276 ? 22.722 24.624 72.133 1.00 24.78 276 ASP C C 1
ATOM 8510 O O . ASP C 1 276 ? 23.651 24.970 71.424 1.00 26.38 276 ASP C O 1
ATOM 8516 N N . ARG C 1 277 ? 22.633 24.980 73.400 1.00 24.67 277 ARG C N 1
ATOM 8517 C CA . ARG C 1 277 ? 23.613 25.858 74.008 1.00 24.19 277 ARG C CA 1
ATOM 8518 C C . ARG C 1 277 ? 24.428 25.095 75.035 1.00 25.22 277 ARG C C 1
ATOM 8519 O O . ARG C 1 277 ? 23.874 24.440 75.902 1.00 24.87 277 ARG C O 1
ATOM 8533 N N . SER C 1 278 ? 25.746 25.142 74.891 1.00 26.85 278 SER C N 1
ATOM 8534 C CA . SER C 1 278 ? 26.683 24.494 75.812 1.00 27.55 278 SER C CA 1
ATOM 8535 C C . SER C 1 278 ? 27.492 25.604 76.469 1.00 28.72 278 SER C C 1
ATOM 8536 O O . SER C 1 278 ? 28.391 26.173 75.870 1.00 29.50 278 SER C O 1
ATOM 8541 N N . SER C 1 279 ? 27.160 25.903 77.712 1.00 29.86 279 SER C N 1
ATOM 8542 C CA . SER C 1 279 ? 27.812 26.973 78.447 1.00 29.44 279 SER C CA 1
ATOM 8543 C C . SER C 1 279 ? 28.724 26.449 79.551 1.00 28.63 279 SER C C 1
ATOM 8544 O O . SER C 1 279 ? 28.452 25.415 80.147 1.00 29.14 279 SER C O 1
ATOM 8549 N N . GLU C 1 280 ? 29.799 27.177 79.832 1.00 27.20 280 GLU C N 1
ATOM 8550 C CA . GLU C 1 280 ? 30.709 26.771 80.891 1.00 27.39 280 GLU C CA 1
ATOM 8551 C C . GLU C 1 280 ? 31.536 27.913 81.471 1.00 26.11 280 GLU C C 1
ATOM 8552 O O . GLU C 1 280 ? 31.836 28.881 80.773 1.00 27.87 280 GLU C O 1
ATOM 8559 N N . ARG C 1 281 ? 31.893 27.802 82.753 1.00 24.76 281 ARG C N 1
ATOM 8560 C CA . ARG C 1 281 ? 32.684 28.828 83.432 1.00 23.96 281 ARG C CA 1
ATOM 8561 C C . ARG C 1 281 ? 34.098 28.431 83.835 1.00 23.39 281 ARG C C 1
ATOM 8562 O O . ARG C 1 281 ? 34.340 27.376 84.419 1.00 21.61 281 ARG C O 1
ATOM 8576 N N . TYR C 1 282 ? 35.022 29.342 83.572 1.00 23.57 282 TYR C N 1
ATOM 8577 C CA . TYR C 1 282 ? 36.429 29.149 83.870 1.00 22.70 282 TYR C CA 1
ATOM 8578 C C . TYR C 1 282 ? 36.866 30.252 84.780 1.00 22.36 282 TYR C C 1
ATOM 8579 O O . TYR C 1 282 ? 36.278 31.335 84.783 1.00 21.92 282 TYR C O 1
ATOM 8590 N N . LYS C 1 283 ? 37.917 29.972 85.541 1.00 22.79 283 LYS C N 1
ATOM 8591 C CA . LYS C 1 283 ? 38.468 30.949 86.456 1.00 24.27 283 LYS C CA 1
ATOM 8592 C C . LYS C 1 283 ? 39.869 31.231 85.988 1.00 23.88 283 LYS C C 1
ATOM 8593 O O . LYS C 1 283 ? 40.616 30.316 85.655 1.00 24.53 283 LYS C O 1
ATOM 8603 N N . ILE C 1 284 ? 40.191 32.511 85.912 1.00 23.37 284 ILE C N 1
ATOM 8604 C CA . ILE C 1 284 ? 41.498 32.970 85.479 1.00 24.74 284 ILE C CA 1
ATOM 8605 C C . ILE C 1 284 ? 42.256 33.441 86.723 1.00 24.26 284 ILE C C 1
ATOM 8606 O O . ILE C 1 284 ? 41.736 34.214 87.524 1.00 25.57 284 ILE C O 1
ATOM 8612 N N . ASP C 1 285 ? 43.469 32.954 86.914 1.00 24.43 285 ASP C N 1
ATOM 8613 C CA . ASP C 1 285 ? 44.257 33.386 88.065 1.00 25.91 285 ASP C CA 1
ATOM 8614 C C . ASP C 1 285 ? 45.426 34.181 87.499 1.00 24.24 285 ASP C C 1
ATOM 8615 O O . ASP C 1 285 ? 46.375 33.603 86.994 1.00 24.99 285 ASP C O 1
ATOM 8621 N N . TRP C 1 286 ? 45.347 35.502 87.555 1.00 24.35 286 TRP C N 1
ATOM 8622 C CA . TRP C 1 286 ? 46.407 36.339 87.002 1.00 24.28 286 TRP C CA 1
ATOM 8623 C C . TRP C 1 286 ? 47.762 36.267 87.719 1.00 25.08 286 TRP C C 1
ATOM 8624 O O . TRP C 1 286 ? 48.799 36.482 87.090 1.00 26.12 286 TRP C O 1
ATOM 8637 N N . GLU C 1 287 ? 47.750 35.928 89.012 1.00 25.05 287 GLU C N 1
ATOM 8638 C CA . GLU C 1 287 ? 48.958 35.807 89.834 1.00 25.16 287 GLU C CA 1
ATOM 8639 C C . GLU C 1 287 ? 49.680 34.480 89.588 1.00 25.39 287 GLU C C 1
ATOM 8640 O O . GLU C 1 287 ? 50.891 34.463 89.414 1.00 29.38 287 GLU C O 1
ATOM 8647 N N . LYS C 1 288 ? 48.950 33.368 89.596 1.00 24.83 288 LYS C N 1
ATOM 8648 C CA . LYS C 1 288 ? 49.550 32.057 89.342 1.00 25.30 288 LYS C CA 1
ATOM 8649 C C . LYS C 1 288 ? 49.628 31.752 87.853 1.00 25.36 288 LYS C C 1
ATOM 8650 O O . LYS C 1 288 ? 50.350 30.854 87.446 1.00 27.06 288 LYS C O 1
ATOM 8660 N N . GLU C 1 289 ? 48.921 32.535 87.044 1.00 25.26 289 GLU C N 1
ATOM 8661 C CA . GLU C 1 289 ? 48.884 32.352 85.600 1.00 26.40 289 GLU C CA 1
ATOM 8662 C C . GLU C 1 289 ? 48.399 30.983 85.143 1.00 27.27 289 GLU C C 1
ATOM 8663 O O . GLU C 1 289 ? 49.130 30.232 84.507 1.00 28.73 289 GLU C O 1
ATOM 8670 N N . GLU C 1 290 ? 47.151 30.673 85.469 1.00 27.52 290 GLU C N 1
ATOM 8671 C CA . GLU C 1 290 ? 46.534 29.423 85.063 1.00 28.54 290 GLU C CA 1
ATOM 8672 C C . GLU C 1 290 ? 45.024 29.559 84.996 1.00 27.41 290 GLU C C 1
ATOM 8673 O O . GLU C 1 290 ? 44.429 30.304 85.770 1.00 28.00 290 GLU C O 1
ATOM 8680 N N . MET C 1 291 ? 44.417 28.880 84.029 1.00 26.66 291 MET C N 1
ATOM 8681 C CA . MET C 1 291 ? 42.974 28.886 83.869 1.00 27.92 291 MET C CA 1
ATOM 8682 C C . MET C 1 291 ? 42.442 27.539 84.304 1.00 28.68 291 MET C C 1
ATOM 8683 O O . MET C 1 291 ? 43.068 26.531 84.033 1.00 30.06 291 MET C O 1
ATOM 8689 N N . THR C 1 292 ? 41.286 27.516 84.957 1.00 30.22 292 THR C N 1
ATOM 8690 C CA . THR C 1 292 ? 40.688 26.258 85.405 1.00 32.97 292 THR C CA 1
ATOM 8691 C C . THR C 1 292 ? 39.179 26.298 85.206 1.00 34.41 292 THR C C 1
ATOM 8692 O O . THR C 1 292 ? 38.632 27.334 84.826 1.00 34.84 292 THR C O 1
ATOM 8698 N N . ASN C 1 293 ? 38.519 25.159 85.428 1.00 36.12 293 ASN C N 1
ATOM 8699 C CA . ASN C 1 293 ? 37.056 25.068 85.329 1.00 38.10 293 ASN C CA 1
ATOM 8700 C C . ASN C 1 293 ? 36.535 24.067 86.360 1.00 39.29 293 ASN C C 1
ATOM 8701 O O . ASN C 1 293 ? 36.072 22.967 85.996 1.00 40.23 293 ASN C O 1
ATOM 8710 N N . ALA D 1 1 ? 62.559 49.130 47.345 1.00 32.34 1 ALA D N 1
ATOM 8711 C CA . ALA D 1 1 ? 63.207 48.439 48.506 1.00 32.30 1 ALA D CA 1
ATOM 8712 C C . ALA D 1 1 ? 64.709 48.683 48.588 1.00 31.14 1 ALA D C 1
ATOM 8713 O O . ALA D 1 1 ? 65.352 49.028 47.597 1.00 30.85 1 ALA D O 1
ATOM 8718 N N . ASP D 1 2 ? 65.264 48.495 49.779 1.00 31.30 2 ASP D 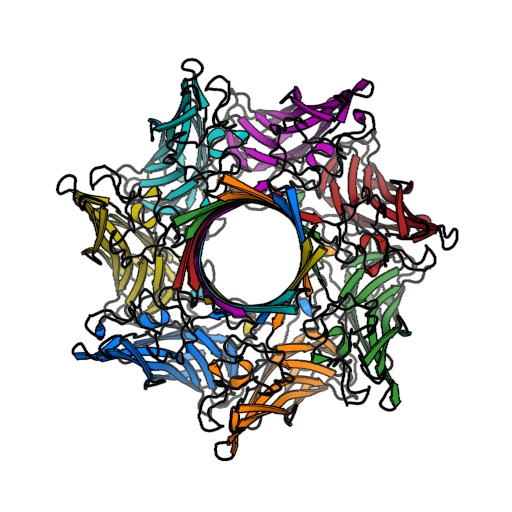N 1
ATOM 8719 C CA . ASP D 1 2 ? 66.691 48.675 50.000 1.00 30.81 2 ASP D CA 1
ATOM 8720 C C . ASP D 1 2 ? 67.483 47.868 48.980 1.00 29.86 2 ASP D C 1
ATOM 8721 O O . ASP D 1 2 ? 68.495 48.313 48.468 1.00 28.96 2 ASP D O 1
ATOM 8727 N N . SER D 1 3 ? 66.969 46.700 48.639 1.00 30.19 3 SER D N 1
ATOM 8728 C CA . SER D 1 3 ? 67.637 45.823 47.701 1.00 29.42 3 SER D CA 1
ATOM 8729 C C . SER D 1 3 ? 67.709 46.412 46.301 1.00 28.56 3 SER D C 1
ATOM 8730 O O . SER D 1 3 ? 68.660 46.155 45.576 1.00 27.91 3 SER D O 1
ATOM 8735 N N . ASP D 1 4 ? 66.725 47.218 45.921 1.00 28.69 4 ASP D N 1
ATOM 8736 C CA . ASP D 1 4 ? 66.726 47.809 44.580 1.00 27.15 4 ASP D CA 1
ATOM 8737 C C . ASP D 1 4 ? 67.770 48.871 44.397 1.00 25.38 4 ASP D C 1
ATOM 8738 O O . ASP D 1 4 ? 68.096 49.221 43.273 1.00 25.82 4 ASP D O 1
ATOM 8744 N N . ILE D 1 5 ? 68.244 49.430 45.505 1.00 24.79 5 ILE D N 1
ATOM 8745 C CA . ILE D 1 5 ? 69.261 50.469 45.459 1.00 22.43 5 ILE D CA 1
ATOM 8746 C C . ILE D 1 5 ? 70.614 49.987 46.005 1.00 22.15 5 ILE D C 1
ATOM 8747 O O . ILE D 1 5 ? 71.444 50.794 46.436 1.00 20.45 5 ILE D O 1
ATOM 8753 N N . ASN D 1 6 ? 70.822 48.669 45.943 1.00 21.63 6 ASN D N 1
ATOM 8754 C CA . ASN D 1 6 ? 72.040 47.975 46.368 1.00 22.83 6 ASN D CA 1
ATOM 8755 C C . ASN D 1 6 ? 72.440 48.090 47.833 1.00 22.89 6 ASN D C 1
ATOM 8756 O O . ASN D 1 6 ? 73.621 48.042 48.152 1.00 24.42 6 ASN D O 1
ATOM 8764 N N . ILE D 1 7 ? 71.468 48.184 48.726 1.00 22.68 7 ILE D N 1
ATOM 8765 C CA . ILE D 1 7 ? 71.761 48.319 50.147 1.00 22.82 7 ILE D CA 1
ATOM 8766 C C . ILE D 1 7 ? 71.207 47.126 50.899 1.00 22.80 7 ILE D C 1
ATOM 8767 O O . ILE D 1 7 ? 70.130 46.632 50.585 1.00 21.24 7 ILE D O 1
ATOM 8773 N N . LYS D 1 8 ? 71.952 46.657 51.890 1.00 24.32 8 LYS D N 1
ATOM 8774 C CA . LYS D 1 8 ? 71.546 45.496 52.681 1.00 26.43 8 LYS D CA 1
ATOM 8775 C C . LYS D 1 8 ? 70.130 45.718 53.199 1.00 26.89 8 LYS D C 1
ATOM 8776 O O . LYS D 1 8 ? 69.833 46.762 53.778 1.00 27.05 8 LYS D O 1
ATOM 8786 N N . THR D 1 9 ? 69.265 44.729 53.012 1.00 26.05 9 THR D N 1
ATOM 8787 C CA . THR D 1 9 ? 67.883 44.838 53.446 1.00 25.44 9 THR D CA 1
ATOM 8788 C C . THR D 1 9 ? 67.705 45.208 54.908 1.00 25.20 9 THR D C 1
ATOM 8789 O O . THR D 1 9 ? 68.296 44.577 55.777 1.00 26.07 9 THR D O 1
ATOM 8795 N N . GLY D 1 10 ? 66.874 46.219 55.167 1.00 24.81 10 GLY D N 1
ATOM 8796 C CA . GLY D 1 10 ? 66.595 46.648 56.526 1.00 24.78 10 GLY D CA 1
ATOM 8797 C C . GLY D 1 10 ? 67.629 47.569 57.128 1.00 25.10 10 GLY D C 1
ATOM 8798 O O . GLY D 1 10 ? 67.514 47.951 58.285 1.00 24.53 10 GLY D O 1
ATOM 8800 N N . THR D 1 11 ? 68.630 47.937 56.343 1.00 26.00 11 THR D N 1
ATOM 8801 C CA . THR D 1 11 ? 69.696 48.819 56.806 1.00 25.68 11 THR D CA 1
ATOM 8802 C C . THR D 1 11 ? 69.233 50.190 57.287 1.00 26.95 11 THR D C 1
ATOM 8803 O O . THR D 1 11 ? 69.774 50.733 58.256 1.00 27.95 11 THR D O 1
ATOM 8809 N N . THR D 1 12 ? 68.234 50.741 56.602 1.00 27.34 12 THR D N 1
ATOM 8810 C CA . THR D 1 12 ? 67.709 52.063 56.904 1.00 25.65 12 THR D CA 1
ATOM 8811 C C . THR D 1 12 ? 66.509 52.081 57.822 1.00 24.53 12 THR D C 1
ATOM 8812 O O . THR D 1 12 ? 65.942 53.129 58.045 1.00 24.53 12 THR D O 1
ATOM 8818 N N . ASP D 1 13 ? 66.107 50.929 58.340 1.00 24.86 13 ASP D N 1
ATOM 8819 C CA . ASP D 1 13 ? 64.958 50.863 59.234 1.00 25.46 13 ASP D CA 1
ATOM 8820 C C . ASP D 1 13 ? 65.295 51.219 60.663 1.00 25.38 13 ASP D C 1
ATOM 8821 O O . ASP D 1 13 ? 66.380 50.935 61.150 1.00 24.53 13 ASP D O 1
ATOM 8827 N N . ILE D 1 14 ? 64.300 51.777 61.337 1.00 26.23 14 ILE D N 1
ATOM 8828 C CA . ILE D 1 14 ? 64.369 52.230 62.714 1.00 26.04 14 ILE D CA 1
ATOM 8829 C C . ILE D 1 14 ? 63.906 51.133 63.655 1.00 25.07 14 ILE D C 1
ATOM 8830 O O . ILE D 1 14 ? 63.100 50.287 63.282 1.00 22.65 14 ILE D O 1
ATOM 8836 N N . GLY D 1 15 ? 64.425 51.129 64.874 1.00 26.51 15 GLY D N 1
ATOM 8837 C CA . GLY D 1 15 ? 63.954 50.142 65.825 1.00 28.75 15 GLY D CA 1
ATOM 8838 C C . GLY D 1 15 ? 64.944 49.149 66.358 1.00 29.56 15 GLY D C 1
ATOM 8839 O O . GLY D 1 15 ? 64.612 48.360 67.231 1.00 30.10 15 GLY D O 1
ATOM 8841 N N . SER D 1 16 ? 66.155 49.180 65.841 1.00 31.83 16 SER D N 1
ATOM 8842 C CA . SER D 1 16 ? 67.178 48.257 66.305 1.00 34.47 16 SER D CA 1
ATOM 8843 C C . SER D 1 16 ? 67.812 48.718 67.622 1.00 35.09 16 SER D C 1
ATOM 8844 O O . SER D 1 16 ? 68.025 49.920 67.836 1.00 35.23 16 SER D O 1
ATOM 8849 N N . ASN D 1 17 ? 68.100 47.753 68.493 1.00 35.77 17 ASN D N 1
ATOM 8850 C CA . ASN D 1 17 ? 68.752 48.006 69.784 1.00 37.02 17 ASN D CA 1
ATOM 8851 C C . ASN D 1 17 ? 68.060 49.039 70.699 1.00 34.47 17 ASN D C 1
ATOM 8852 O O . ASN D 1 17 ? 68.695 49.768 71.470 1.00 33.23 17 ASN D O 1
ATOM 8860 N N . THR D 1 18 ? 66.738 49.051 70.625 1.00 32.63 18 THR D N 1
ATOM 8861 C CA . THR D 1 18 ? 65.930 49.954 71.416 1.00 31.37 18 THR D CA 1
ATOM 8862 C C . THR D 1 18 ? 64.948 49.125 72.223 1.00 30.28 18 THR D C 1
ATOM 8863 O O . THR D 1 18 ? 64.373 48.168 71.716 1.00 29.82 18 THR D O 1
ATOM 8869 N N . THR D 1 19 ? 64.831 49.434 73.507 1.00 29.16 19 THR D N 1
ATOM 8870 C CA . THR D 1 19 ? 63.880 48.748 74.369 1.00 26.40 19 THR D CA 1
ATOM 8871 C C . THR D 1 19 ? 62.603 49.513 74.071 1.00 25.41 19 THR D C 1
ATOM 8872 O O . THR D 1 19 ? 62.522 50.719 74.312 1.00 25.26 19 THR D O 1
ATOM 8878 N N . VAL D 1 20 ? 61.638 48.823 73.477 1.00 23.96 20 VAL D N 1
ATOM 8879 C CA . VAL D 1 20 ? 60.375 49.437 73.120 1.00 21.64 20 VAL D CA 1
ATOM 8880 C C . VAL D 1 20 ? 59.324 49.258 74.205 1.00 22.50 20 VAL D C 1
ATOM 8881 O O . VAL D 1 20 ? 59.139 48.166 74.727 1.00 23.79 20 VAL D O 1
ATOM 8886 N N . LYS D 1 21 ? 58.671 50.345 74.587 1.00 22.77 21 LYS D N 1
ATOM 8887 C CA . LYS D 1 21 ? 57.618 50.259 75.584 1.00 23.11 21 LYS D CA 1
ATOM 8888 C C . LYS D 1 21 ? 56.244 50.342 74.867 1.00 22.42 21 LYS D C 1
ATOM 8889 O O . LYS D 1 21 ? 55.964 51.280 74.108 1.00 20.08 21 LYS D O 1
ATOM 8899 N N . THR D 1 22 ? 55.408 49.333 75.107 1.00 22.36 22 THR D N 1
ATOM 8900 C CA . THR D 1 22 ? 54.098 49.217 74.480 1.00 21.57 22 THR D CA 1
ATOM 8901 C C . THR D 1 22 ? 52.926 49.216 75.473 1.00 20.97 22 THR D C 1
ATOM 8902 O O . THR D 1 22 ? 53.118 49.188 76.682 1.00 21.15 22 THR D O 1
ATOM 8908 N N . GLY D 1 23 ? 51.705 49.268 74.952 1.00 21.39 23 GLY D N 1
ATOM 8909 C CA . GLY D 1 23 ? 50.541 49.247 75.816 1.00 17.70 23 GLY D CA 1
ATOM 8910 C C . GLY D 1 23 ? 49.214 49.259 75.082 1.00 19.28 23 GLY D C 1
ATOM 8911 O O . GLY D 1 23 ? 49.166 49.563 73.894 1.00 19.56 23 GLY D O 1
ATOM 8913 N N . ASP D 1 24 ? 48.150 48.908 75.798 1.00 19.97 24 ASP D N 1
ATOM 8914 C CA . ASP D 1 24 ? 46.775 48.878 75.286 1.00 21.50 24 ASP D CA 1
ATOM 8915 C C . ASP D 1 24 ? 45.885 49.761 76.160 1.00 22.52 24 ASP D C 1
ATOM 8916 O O . ASP D 1 24 ? 46.006 49.755 77.394 1.00 22.46 24 ASP D O 1
ATOM 8922 N N . LEU D 1 25 ? 44.987 50.510 75.525 1.00 23.23 25 LEU D N 1
ATOM 8923 C CA . LEU D 1 25 ? 44.014 51.343 76.238 1.00 22.75 25 LEU D CA 1
ATOM 8924 C C . LEU D 1 25 ? 42.664 51.004 75.612 1.00 24.41 25 LEU D C 1
ATOM 8925 O O . LEU D 1 25 ? 42.422 51.294 74.442 1.00 27.38 25 LEU D O 1
ATOM 8931 N N . VAL D 1 26 ? 41.817 50.324 76.370 1.00 22.76 26 VAL D N 1
ATOM 8932 C CA . VAL D 1 26 ? 40.519 49.908 75.868 1.00 22.32 26 VAL D CA 1
ATOM 8933 C C . VAL D 1 26 ? 39.356 50.653 76.478 1.00 23.17 26 VAL D C 1
ATOM 8934 O O . VAL D 1 26 ? 39.296 50.887 77.685 1.00 24.08 26 VAL D O 1
ATOM 8939 N N . THR D 1 27 ? 38.425 51.024 75.611 1.00 23.89 27 THR D N 1
ATOM 8940 C CA . THR D 1 27 ? 37.219 51.737 76.000 1.00 22.36 27 THR D CA 1
ATOM 8941 C C . THR D 1 27 ? 36.080 51.187 75.181 1.00 21.00 27 THR D C 1
ATOM 8942 O O . THR D 1 27 ? 36.255 50.852 74.011 1.00 20.47 27 THR D O 1
ATOM 8948 N N . TYR D 1 28 ? 34.922 51.082 75.815 1.00 21.87 28 TYR D N 1
ATOM 8949 C CA . TYR D 1 28 ? 33.721 50.653 75.138 1.00 21.48 28 TYR D CA 1
ATOM 8950 C C . TYR D 1 28 ? 32.616 51.683 75.408 1.00 21.07 28 TYR D C 1
ATOM 8951 O O . TYR D 1 28 ? 32.216 51.933 76.541 1.00 23.20 28 TYR D O 1
ATOM 8962 N N . ASP D 1 29 ? 32.166 52.313 74.338 1.00 20.00 29 ASP D N 1
ATOM 8963 C CA . ASP D 1 29 ? 31.126 53.319 74.413 1.00 19.91 29 ASP D CA 1
ATOM 8964 C C . ASP D 1 29 ? 29.820 52.591 74.170 1.00 19.76 29 ASP D C 1
ATOM 8965 O O . ASP D 1 29 ? 29.514 52.247 73.039 1.00 17.81 29 ASP D O 1
ATOM 8971 N N . LYS D 1 30 ? 29.056 52.362 75.235 1.00 22.45 30 LYS D N 1
ATOM 8972 C CA . LYS D 1 30 ? 2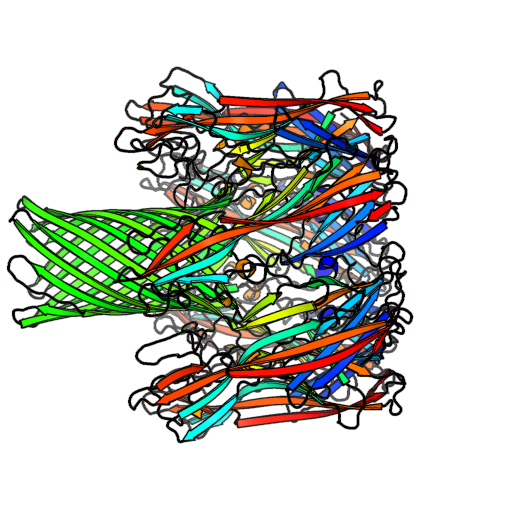7.760 51.666 75.162 1.00 24.59 30 LYS D CA 1
ATOM 8973 C C . LYS D 1 30 ? 26.751 52.366 74.236 1.00 25.13 30 LYS D C 1
ATOM 8974 O O . LYS D 1 30 ? 26.156 51.736 73.346 1.00 25.06 30 LYS D O 1
ATOM 8977 N N . GLU D 1 31 ? 26.569 53.664 74.458 1.00 26.28 31 GLU D N 1
ATOM 8978 C CA . GLU D 1 31 ? 25.654 54.465 73.666 1.00 28.04 31 GLU D CA 1
ATOM 8979 C C . GLU D 1 31 ? 25.952 54.410 72.177 1.00 27.40 31 GLU D C 1
ATOM 8980 O O . GLU D 1 31 ? 25.041 54.178 71.389 1.00 28.20 31 GLU D O 1
ATOM 8987 N N . ASN D 1 32 ? 27.221 54.528 71.786 1.00 27.45 32 ASN D N 1
ATOM 8988 C CA . ASN D 1 32 ? 27.569 54.493 70.364 1.00 26.07 32 ASN D CA 1
ATOM 8989 C C . ASN D 1 32 ? 27.881 53.109 69.811 1.00 21.69 32 ASN D C 1
ATOM 8990 O O . ASN D 1 32 ? 28.046 52.942 68.611 1.00 20.23 32 ASN D O 1
ATOM 8998 N N . GLY D 1 33 ? 27.937 52.109 70.673 1.00 21.03 33 GLY D N 1
ATOM 8999 C CA . GLY D 1 33 ? 28.219 50.766 70.197 1.00 20.34 33 GLY D CA 1
ATOM 9000 C C . GLY D 1 33 ? 29.539 50.706 69.468 1.00 19.65 33 GLY D C 1
ATOM 9001 O O . GLY D 1 33 ? 29.616 50.277 68.322 1.00 20.53 33 GLY D O 1
ATOM 9003 N N . MET D 1 34 ? 30.585 51.159 70.148 1.00 19.47 34 MET D N 1
ATOM 9004 C CA . MET D 1 34 ? 31.927 51.179 69.590 1.00 19.20 34 MET D CA 1
ATOM 9005 C C . MET D 1 34 ? 32.947 50.690 70.590 1.00 19.08 34 MET D C 1
ATOM 9006 O O . MET D 1 34 ? 33.065 51.256 71.666 1.00 18.52 34 MET D O 1
ATOM 9012 N N . HIS D 1 35 ? 33.613 49.587 70.253 1.00 18.92 35 HIS D N 1
ATOM 9013 C CA . HIS D 1 35 ? 34.678 49.014 71.084 1.00 19.58 35 HIS D CA 1
ATOM 9014 C C . HIS D 1 35 ? 35.953 49.647 70.540 1.00 19.34 35 HIS D C 1
ATOM 9015 O O . HIS D 1 35 ? 36.349 49.402 69.409 1.00 18.68 35 HIS D O 1
ATOM 9024 N N . LYS D 1 36 ? 36.554 50.525 71.321 1.00 19.65 36 LYS D N 1
ATOM 9025 C CA . LYS D 1 36 ? 37.761 51.184 70.879 1.00 21.47 36 LYS D CA 1
ATOM 9026 C C . LYS D 1 36 ? 38.982 50.642 71.612 1.00 21.17 36 LYS D C 1
ATOM 9027 O O . LYS D 1 36 ? 38.911 50.346 72.805 1.00 23.31 36 LYS D O 1
ATOM 9037 N N . LYS D 1 37 ? 40.063 50.396 70.873 1.00 21.07 37 LYS D N 1
ATOM 9038 C CA . LYS D 1 37 ? 41.321 49.925 71.470 1.00 20.48 37 LYS D CA 1
ATOM 9039 C C . LYS D 1 37 ? 42.493 50.595 70.781 1.00 20.03 37 LYS D C 1
ATOM 9040 O O . LYS D 1 37 ? 42.593 50.631 69.551 1.00 19.18 37 LYS D O 1
ATOM 9050 N N . VAL D 1 38 ? 43.327 51.222 71.593 1.00 20.48 38 VAL D N 1
ATOM 9051 C CA . VAL D 1 38 ? 44.503 51.893 71.086 1.00 19.86 38 VAL D CA 1
ATOM 9052 C C . VAL D 1 38 ? 45.703 51.114 71.576 1.00 20.60 38 VAL D C 1
ATOM 9053 O O . VAL D 1 38 ? 45.828 50.824 72.769 1.00 20.21 38 VAL D O 1
ATOM 9058 N N . PHE D 1 39 ? 46.528 50.689 70.636 1.00 19.78 39 PHE D N 1
ATOM 9059 C CA . PHE D 1 39 ? 47.730 49.965 70.969 1.00 20.16 39 PHE D CA 1
ATOM 9060 C C . PHE D 1 39 ? 48.864 50.898 70.545 1.00 19.42 39 PHE D C 1
ATOM 9061 O O . PHE D 1 39 ? 48.928 51.303 69.381 1.00 19.93 39 PHE D O 1
ATOM 9070 N N . TYR D 1 40 ? 49.727 51.259 71.500 1.00 17.95 40 TYR D N 1
ATOM 9071 C CA . TYR D 1 40 ? 50.844 52.172 71.248 1.00 18.16 40 TYR D CA 1
ATOM 9072 C C . TYR D 1 40 ? 52.203 51.553 71.513 1.00 18.31 40 TYR D C 1
ATOM 9073 O O . TYR D 1 40 ? 52.316 50.586 72.266 1.00 19.33 40 TYR D O 1
ATOM 9084 N N . SER D 1 41 ? 53.237 52.180 70.949 1.00 19.93 41 SER D N 1
ATOM 9085 C CA . SER D 1 41 ? 54.627 51.732 71.086 1.00 19.75 41 SER D CA 1
ATOM 9086 C C . SER D 1 41 ? 55.603 52.884 71.035 1.00 19.83 41 SER D C 1
ATOM 9087 O O . SER D 1 41 ? 55.727 53.544 70.012 1.00 19.01 41 SER D O 1
ATOM 9092 N N . PHE D 1 42 ? 56.308 53.132 72.127 1.00 19.08 42 PHE D N 1
ATOM 9093 C CA . PHE D 1 42 ? 57.322 54.172 72.097 1.00 18.57 42 PHE D CA 1
ATOM 9094 C C . PHE D 1 42 ? 58.637 53.586 71.611 1.00 18.70 42 PHE D C 1
ATOM 9095 O O . PHE D 1 42 ? 59.083 52.560 72.103 1.00 17.08 42 PHE D O 1
ATOM 9104 N N . ILE D 1 43 ? 59.238 54.234 70.625 1.00 20.31 43 ILE D N 1
ATOM 9105 C CA . ILE D 1 43 ? 60.515 53.802 70.090 1.00 20.66 43 ILE D CA 1
ATOM 9106 C C . ILE D 1 43 ? 61.460 54.998 70.216 1.00 20.12 43 ILE D C 1
ATOM 9107 O O . ILE D 1 43 ? 61.256 56.029 69.584 1.00 21.21 43 ILE D O 1
ATOM 9113 N N . ASP D 1 44 ? 62.440 54.892 71.104 1.00 21.58 44 ASP D N 1
ATOM 9114 C CA . ASP D 1 44 ? 63.430 55.958 71.279 1.00 22.93 44 ASP D CA 1
ATOM 9115 C C . ASP D 1 44 ? 64.762 55.403 70.815 1.00 23.15 44 ASP D C 1
ATOM 9116 O O . ASP D 1 44 ? 65.544 54.872 71.613 1.00 23.37 44 ASP D O 1
ATOM 9122 N N . ASP D 1 45 ? 64.975 55.482 69.504 1.00 23.51 45 ASP D N 1
ATOM 9123 C CA . ASP D 1 45 ? 66.182 55.014 68.853 1.00 24.28 45 ASP D CA 1
ATOM 9124 C C . ASP D 1 45 ? 67.160 56.189 68.899 1.00 24.51 45 ASP D C 1
ATOM 9125 O O . ASP D 1 45 ? 66.936 57.190 68.226 1.00 24.44 45 ASP D O 1
ATOM 9131 N N . LYS D 1 46 ? 68.248 56.056 69.660 1.00 24.08 46 LYS D N 1
ATOM 9132 C CA . LYS D 1 46 ? 69.238 57.128 69.814 1.00 24.26 46 LYS D CA 1
ATOM 9133 C C . LYS D 1 46 ? 69.951 57.505 68.532 1.00 24.11 46 LYS D C 1
ATOM 9134 O O . LYS D 1 46 ? 70.557 58.563 68.455 1.00 23.85 46 LYS D O 1
ATOM 9144 N N . ASN D 1 47 ? 69.919 56.614 67.546 1.00 23.76 47 ASN D N 1
ATOM 9145 C CA . ASN D 1 47 ? 70.527 56.842 66.238 1.00 20.96 47 ASN D CA 1
ATOM 9146 C C . ASN D 1 47 ? 69.545 57.518 65.270 1.00 19.90 47 ASN D C 1
ATOM 9147 O O . ASN D 1 47 ? 69.859 57.722 64.106 1.00 18.95 47 ASN D O 1
ATOM 9155 N N . HIS D 1 48 ? 68.337 57.806 65.752 1.00 18.49 48 HIS D N 1
ATOM 9156 C CA . HIS D 1 48 ? 67.299 58.475 64.973 1.00 18.37 48 HIS D CA 1
ATOM 9157 C C . HIS D 1 48 ? 67.128 59.864 65.590 1.00 20.52 48 HIS D C 1
ATOM 9158 O O . HIS D 1 48 ? 67.195 60.016 66.803 1.00 22.46 48 HIS D O 1
ATOM 9168 N N . ASN D 1 49 ? 66.865 60.872 64.768 1.00 21.14 49 ASN D N 1
ATOM 9169 C CA . ASN D 1 49 ? 66.757 62.243 65.270 1.00 20.87 49 ASN D CA 1
ATOM 9170 C C . ASN D 1 49 ? 65.538 62.629 66.113 1.00 21.82 49 ASN D C 1
ATOM 9171 O O . ASN D 1 49 ? 65.462 63.750 66.606 1.00 24.53 49 ASN D O 1
ATOM 9179 N N . LYS D 1 50 ? 64.585 61.724 66.291 1.00 21.45 50 LYS D N 1
ATOM 9180 C CA . LYS D 1 50 ? 63.405 62.049 67.074 1.00 21.30 50 LYS D CA 1
ATOM 9181 C C . LYS D 1 50 ? 62.893 60.823 67.770 1.00 21.91 50 LYS D C 1
ATOM 9182 O O . LYS D 1 50 ? 63.206 59.711 67.369 1.00 24.28 50 LYS D O 1
ATOM 9192 N N . LYS D 1 51 ? 62.116 61.029 68.826 1.00 22.19 51 LYS D N 1
ATOM 9193 C CA . LYS D 1 51 ? 61.500 59.924 69.537 1.00 23.13 51 LYS D CA 1
ATOM 9194 C C . LYS D 1 51 ? 60.265 59.616 68.686 1.00 23.19 51 LYS D C 1
ATOM 9195 O O . LYS D 1 51 ? 59.724 60.507 68.042 1.00 23.29 51 LYS D O 1
ATOM 9205 N N . LEU D 1 52 ? 59.834 58.358 68.674 1.00 23.99 52 LEU D N 1
ATOM 9206 C CA . LEU D 1 52 ? 58.669 57.935 67.900 1.00 23.80 52 LEU D CA 1
ATOM 9207 C C . LEU D 1 52 ? 57.599 57.298 68.746 1.00 24.10 52 LEU D C 1
ATOM 9208 O O . LEU D 1 52 ? 57.884 56.634 69.738 1.00 24.07 52 LEU D O 1
ATOM 9214 N N . LEU D 1 53 ? 56.357 57.515 68.336 1.00 22.28 53 LEU D N 1
ATOM 9215 C CA . LEU D 1 53 ? 55.217 56.880 68.973 1.00 21.00 53 LEU D CA 1
ATOM 9216 C C . LEU D 1 53 ? 54.368 56.372 67.813 1.00 20.64 53 LEU D C 1
ATOM 9217 O O . LEU D 1 53 ? 54.060 57.148 66.923 1.00 20.67 53 LEU D O 1
ATOM 9223 N N . VAL D 1 54 ? 54.141 55.057 67.751 1.00 20.96 54 VAL D N 1
ATOM 9224 C CA . VAL D 1 54 ? 53.292 54.437 66.726 1.00 20.62 54 VAL D CA 1
ATOM 9225 C C . VAL D 1 54 ? 51.977 54.116 67.436 1.00 20.00 54 VAL D C 1
ATOM 9226 O O . VAL D 1 54 ? 51.964 53.461 68.476 1.00 20.01 54 VAL D O 1
ATOM 9231 N N . ILE D 1 55 ? 50.879 54.611 66.879 1.00 19.14 55 ILE D N 1
ATOM 9232 C CA . ILE D 1 55 ? 49.555 54.409 67.435 1.00 18.09 55 ILE D CA 1
ATOM 9233 C C . ILE D 1 55 ? 48.724 53.606 66.444 1.00 19.68 55 ILE D C 1
ATOM 9234 O O . ILE D 1 55 ? 48.598 53.980 65.284 1.00 19.49 55 ILE D O 1
ATOM 9240 N N . ARG D 1 56 ? 48.219 52.460 66.879 1.00 21.76 56 ARG D N 1
ATOM 9241 C CA . ARG D 1 56 ? 47.375 51.643 66.020 1.00 21.38 56 ARG D CA 1
ATOM 9242 C C . ARG D 1 56 ? 45.986 51.717 66.595 1.00 20.91 56 ARG D C 1
ATOM 9243 O O . ARG D 1 56 ? 45.797 51.401 67.771 1.00 20.25 56 ARG D O 1
ATOM 9257 N N . THR D 1 57 ? 45.035 52.234 65.816 1.00 20.51 57 THR D N 1
ATOM 9258 C CA . THR D 1 57 ? 43.642 52.302 66.278 1.00 21.51 57 THR D CA 1
ATOM 9259 C C . THR D 1 57 ? 42.918 51.072 65.749 1.00 20.07 57 THR D C 1
ATOM 9260 O O . THR D 1 57 ? 42.805 50.884 64.539 1.00 20.66 57 THR D O 1
ATOM 9266 N N . LYS D 1 58 ? 42.475 50.221 66.670 1.00 19.41 58 LYS D N 1
ATOM 9267 C CA . LYS D 1 58 ? 41.772 48.980 66.351 1.00 18.59 58 LYS D CA 1
ATOM 9268 C C . LYS D 1 58 ? 40.406 48.912 67.055 1.00 19.27 58 LYS D C 1
ATOM 9269 O O . LYS D 1 58 ? 39.832 49.942 67.351 1.00 18.13 58 LYS D O 1
ATOM 9279 N N . GLY D 1 59 ? 39.907 47.717 67.356 1.00 18.81 59 GLY D N 1
ATOM 9280 C CA . GLY D 1 59 ? 38.608 47.588 67.999 1.00 16.86 59 GLY D CA 1
ATOM 9281 C C . GLY D 1 59 ? 37.567 47.372 66.913 1.00 16.78 59 GLY D C 1
ATOM 9282 O O . GLY D 1 59 ? 37.921 46.945 65.828 1.00 15.06 59 GLY D O 1
ATOM 9284 N N . THR D 1 60 ? 36.289 47.614 67.200 1.00 19.03 60 THR D N 1
ATOM 9285 C CA . THR D 1 60 ? 35.243 47.468 66.190 1.00 20.57 60 THR D CA 1
ATOM 9286 C C . THR D 1 60 ? 34.033 48.363 66.417 1.00 21.52 60 THR D C 1
ATOM 9287 O O . THR D 1 60 ? 33.579 48.553 67.544 1.00 21.16 60 THR D O 1
ATOM 9293 N N . ILE D 1 61 ? 33.581 48.976 65.320 1.00 21.82 61 ILE D N 1
ATOM 9294 C CA . ILE D 1 61 ? 32.411 49.871 65.292 1.00 21.32 61 ILE D CA 1
ATOM 9295 C C . ILE D 1 61 ? 31.185 49.058 64.817 1.00 21.54 61 ILE D C 1
ATOM 9296 O O . ILE D 1 61 ? 31.104 48.661 63.655 1.00 23.09 61 ILE D O 1
ATOM 9302 N N . ALA D 1 62 ? 30.252 48.794 65.725 1.00 20.18 62 ALA D N 1
ATOM 9303 C CA . ALA D 1 62 ? 29.065 48.014 65.405 1.00 20.48 62 ALA D CA 1
ATOM 9304 C C . ALA D 1 62 ? 28.375 48.549 64.177 1.00 21.02 62 ALA D C 1
ATOM 9305 O O . ALA D 1 62 ? 28.367 49.746 63.958 1.00 19.80 62 ALA D O 1
ATOM 9308 N N . GLY D 1 63 ? 27.840 47.658 63.353 1.00 22.38 63 GLY D N 1
ATOM 9309 C CA . GLY D 1 63 ? 27.161 48.084 62.138 1.00 22.72 63 GLY D CA 1
ATOM 9310 C C . GLY D 1 63 ? 25.822 48.765 62.381 1.00 23.88 63 GLY D C 1
ATOM 9311 O O . GLY D 1 63 ? 25.564 49.854 61.864 1.00 25.06 63 GLY D O 1
ATOM 9313 N N . GLN D 1 64 ? 24.947 48.100 63.125 1.00 23.78 64 GLN D N 1
ATOM 9314 C CA . GLN D 1 64 ? 23.630 48.645 63.458 1.00 25.10 64 GLN D CA 1
ATOM 9315 C C . GLN D 1 64 ? 22.579 48.841 62.334 1.00 24.66 64 GLN D C 1
ATOM 9316 O O . GLN D 1 64 ? 21.827 49.814 62.321 1.00 25.48 64 GLN D O 1
ATOM 9325 N N . TYR D 1 65 ? 22.544 47.910 61.396 1.00 25.17 65 TYR D N 1
ATOM 9326 C CA . TYR D 1 65 ? 21.567 47.902 60.326 1.00 26.83 65 TYR D CA 1
ATOM 9327 C C . TYR D 1 65 ? 20.297 47.690 61.148 1.00 30.68 65 TYR D C 1
ATOM 9328 O O . TYR D 1 65 ? 20.171 46.643 61.800 1.00 32.07 65 TYR D O 1
ATOM 9339 N N . ARG D 1 66 ? 19.400 48.687 61.186 1.00 33.30 66 ARG D N 1
ATOM 9340 C CA . ARG D 1 66 ? 18.163 48.605 61.996 1.00 35.05 66 ARG D CA 1
ATOM 9341 C C . ARG D 1 66 ? 16.895 49.141 61.358 1.00 35.62 66 ARG D C 1
ATOM 9342 O O . ARG D 1 66 ? 16.899 50.233 60.808 1.00 35.79 66 ARG D O 1
ATOM 9356 N N . VAL D 1 67 ? 15.786 48.420 61.529 1.00 38.82 67 VAL D N 1
ATOM 9357 C CA . VAL D 1 67 ? 14.476 48.870 61.028 1.00 40.18 67 VAL D CA 1
ATOM 9358 C C . VAL D 1 67 ? 14.014 49.829 62.130 1.00 40.94 67 VAL D C 1
ATOM 9359 O O . VAL D 1 67 ? 13.528 49.395 63.172 1.00 39.94 67 VAL D O 1
ATOM 9364 N N . TYR D 1 68 ? 14.222 51.125 61.914 1.00 42.73 68 TYR D N 1
ATOM 9365 C CA . TYR D 1 68 ? 13.888 52.128 62.921 1.00 45.16 68 TYR D CA 1
ATOM 9366 C C . TYR D 1 68 ? 12.454 52.674 62.934 1.00 48.05 68 TYR D C 1
ATOM 9367 O O . TYR D 1 68 ? 11.931 52.992 64.007 1.00 48.74 68 TYR D O 1
ATOM 9378 N N . SER D 1 69 ? 11.845 52.840 61.756 1.00 51.33 69 SER D N 1
ATOM 9379 C CA . SER D 1 69 ? 10.474 53.364 61.654 1.00 54.14 69 SER D CA 1
ATOM 9380 C C . SER D 1 69 ? 9.495 52.355 61.041 1.00 55.40 69 SER D C 1
ATOM 9381 O O . SER D 1 69 ? 9.639 51.961 59.880 1.00 54.55 69 SER D O 1
ATOM 9386 N N . GLU D 1 70 ? 8.488 51.957 61.817 1.00 56.88 70 GLU D N 1
ATOM 9387 C CA . GLU D 1 70 ? 7.499 50.995 61.334 1.00 58.42 70 GLU D CA 1
ATOM 9388 C C . GLU D 1 70 ? 6.126 51.662 61.267 1.00 59.02 70 GLU D C 1
ATOM 9389 O O . GLU D 1 70 ? 5.211 51.307 62.015 1.00 60.22 70 GLU D O 1
ATOM 9396 N N . GLU D 1 71 ? 5.993 52.624 60.356 1.00 59.21 71 GLU D N 1
ATOM 9397 C CA . GLU D 1 71 ? 4.752 53.379 60.179 1.00 59.37 71 GLU D CA 1
ATOM 9398 C C . GLU D 1 71 ? 3.656 52.612 59.400 1.00 58.41 71 GLU D C 1
ATOM 9399 O O . GLU D 1 71 ? 3.015 53.152 58.488 1.00 57.76 71 GLU D O 1
ATOM 9406 N N . GLY D 1 72 ? 3.406 51.375 59.829 1.00 57.45 72 GLY D N 1
ATOM 9407 C CA . GLY D 1 72 ? 2.417 50.534 59.189 1.00 56.34 72 GLY D CA 1
ATOM 9408 C C . GLY D 1 72 ? 3.061 49.538 58.234 1.00 55.73 72 GLY D C 1
ATOM 9409 O O . GLY D 1 72 ? 4.294 49.373 58.208 1.00 55.67 72 GLY D O 1
ATOM 9411 N N . ALA D 1 73 ? 2.217 48.876 57.442 1.00 54.80 73 ALA D N 1
ATOM 9412 C CA . ALA D 1 73 ? 2.662 47.883 56.467 1.00 54.25 73 ALA D CA 1
ATOM 9413 C C . ALA D 1 73 ? 2.791 48.461 55.051 1.00 53.35 73 ALA D C 1
ATOM 9414 O O . ALA D 1 73 ? 3.021 47.729 54.084 1.00 53.26 73 ALA D O 1
ATOM 9417 N N . ASN D 1 74 ? 2.615 49.776 54.939 1.00 52.44 74 ASN D N 1
ATOM 9418 C CA . ASN D 1 74 ? 2.728 50.493 53.669 1.00 51.59 74 ASN D CA 1
ATOM 9419 C C . ASN D 1 74 ? 4.051 51.256 53.604 1.00 49.33 74 ASN D C 1
ATOM 9420 O O . ASN D 1 74 ? 4.533 51.584 52.524 1.00 46.78 74 ASN D O 1
ATOM 9428 N N . LYS D 1 75 ? 4.618 51.544 54.774 1.00 47.70 75 LYS D N 1
ATOM 9429 C CA . LYS D 1 75 ? 5.869 52.278 54.874 1.00 46.42 75 LYS D CA 1
ATOM 9430 C C . LYS D 1 75 ? 6.735 51.846 56.074 1.00 44.45 75 LYS D C 1
ATOM 9431 O O . LYS D 1 75 ? 6.211 51.457 57.120 1.00 44.02 75 LYS D O 1
ATOM 9441 N N . SER D 1 76 ? 8.059 51.896 55.892 1.00 43.11 76 SER D N 1
ATOM 9442 C CA . SER D 1 76 ? 9.041 51.563 56.936 1.00 41.12 76 SER D CA 1
ATOM 9443 C C . SER D 1 76 ? 10.440 52.137 56.639 1.00 40.34 76 SER D C 1
ATOM 9444 O O . SER D 1 76 ? 10.772 52.461 55.492 1.00 39.91 76 SER D O 1
ATOM 9449 N N . GLY D 1 77 ? 11.258 52.246 57.681 1.00 37.89 77 GLY D N 1
ATOM 9450 C CA . GLY D 1 77 ? 12.587 52.795 57.518 1.00 34.77 77 GLY D CA 1
ATOM 9451 C C . GLY D 1 77 ? 13.684 51.911 58.076 1.00 33.25 77 GLY D C 1
ATOM 9452 O O . GLY D 1 77 ? 13.515 51.243 59.098 1.00 32.92 77 GLY D O 1
ATOM 9454 N N . LEU D 1 78 ? 14.835 51.954 57.414 1.00 33.54 78 LEU D N 1
ATOM 9455 C CA . LEU D 1 78 ? 16.008 51.173 57.797 1.00 30.98 78 LEU D CA 1
ATOM 9456 C C . LEU D 1 78 ? 17.199 52.106 57.955 1.00 27.04 78 LEU D C 1
ATOM 9457 O O . LEU D 1 78 ? 17.441 52.955 57.108 1.00 24.73 78 LEU D O 1
ATOM 9463 N N . ALA D 1 79 ? 17.959 51.916 59.023 1.00 25.83 79 ALA D N 1
ATOM 9464 C CA . ALA D 1 79 ? 19.146 52.717 59.283 1.00 26.13 79 ALA D CA 1
ATOM 9465 C C . ALA D 1 79 ? 20.352 51.810 59.056 1.00 25.78 79 ALA D C 1
ATOM 9466 O O . ALA D 1 79 ? 20.465 50.753 59.663 1.00 26.72 79 ALA D O 1
ATOM 9469 N N . TRP D 1 80 ? 21.232 52.211 58.157 1.00 25.48 80 TRP D N 1
ATOM 9470 C CA . TRP D 1 80 ? 22.414 51.423 57.857 1.00 25.27 80 TRP D CA 1
ATOM 9471 C C . TRP D 1 80 ? 23.641 52.326 57.809 1.00 25.11 80 TRP D C 1
ATOM 9472 O O . TRP D 1 80 ? 23.533 53.510 57.498 1.00 24.61 80 TRP D O 1
ATOM 9485 N N . PRO D 1 81 ? 24.825 51.776 58.121 1.00 25.06 81 PRO D N 1
ATOM 9486 C CA . PRO D 1 81 ? 26.076 52.543 58.107 1.00 23.40 81 PRO D CA 1
ATOM 9487 C C . PRO D 1 81 ? 26.690 52.703 56.721 1.00 23.10 81 PRO D C 1
ATOM 9488 O O . PRO D 1 81 ? 27.099 51.727 56.106 1.00 23.65 81 PRO D O 1
ATOM 9492 N N . SER D 1 82 ? 26.766 53.947 56.247 1.00 23.89 82 SER D N 1
ATOM 9493 C CA . SER D 1 82 ? 27.334 54.258 54.928 1.00 24.06 82 SER D CA 1
ATOM 9494 C C . SER D 1 82 ? 28.806 54.617 55.004 1.00 22.09 82 SER D C 1
ATOM 9495 O O . SER D 1 82 ? 29.478 54.719 53.985 1.00 21.98 82 SER D O 1
ATOM 9500 N N . ALA D 1 83 ? 29.289 54.842 56.218 1.00 23.10 83 ALA D N 1
ATOM 9501 C CA . ALA D 1 83 ? 30.680 55.175 56.436 1.00 23.78 83 ALA D CA 1
ATOM 9502 C C . ALA D 1 83 ? 31.083 54.924 57.880 1.00 23.29 83 ALA D C 1
ATOM 9503 O O . ALA D 1 83 ? 30.268 55.021 58.795 1.00 23.09 83 ALA D O 1
ATOM 9506 N N . PHE D 1 84 ? 32.340 54.518 58.035 1.00 23.18 84 PHE D N 1
ATOM 9507 C CA . PHE D 1 84 ? 32.976 54.242 59.323 1.00 22.26 84 PHE D CA 1
ATOM 9508 C C . PHE D 1 84 ? 34.223 55.131 59.312 1.00 22.67 84 PHE D C 1
ATOM 9509 O O . PHE D 1 84 ? 34.958 55.153 58.325 1.00 22.83 84 PHE D O 1
ATOM 9518 N N . LYS D 1 85 ? 34.457 55.877 60.389 1.00 22.17 85 LYS D N 1
ATOM 9519 C CA . LYS D 1 85 ? 35.616 56.773 60.438 1.00 21.67 85 LYS D CA 1
ATOM 9520 C C . LYS D 1 85 ? 36.481 56.733 61.678 1.00 21.11 85 LYS D C 1
ATOM 9521 O O . LYS D 1 85 ? 35.997 56.579 62.785 1.00 20.28 85 LYS D O 1
ATOM 9531 N N . VAL D 1 86 ? 37.776 56.900 61.463 1.00 20.73 86 VAL D N 1
ATOM 9532 C CA . VAL D 1 86 ? 38.747 56.976 62.553 1.00 22.60 86 VAL D CA 1
ATOM 9533 C C . VAL D 1 86 ? 39.680 58.168 62.266 1.00 23.56 86 VAL D C 1
ATOM 9534 O O . VAL D 1 86 ? 40.304 58.242 61.206 1.00 22.28 86 VAL D O 1
ATOM 9539 N N . GLN D 1 87 ? 39.689 59.136 63.182 1.00 25.01 87 GLN D N 1
ATOM 9540 C CA . GLN D 1 87 ? 40.506 60.341 63.030 1.00 25.39 87 GLN D CA 1
ATOM 9541 C C . GLN D 1 87 ? 41.348 60.664 64.272 1.00 24.46 87 GLN D C 1
ATOM 9542 O O . GLN D 1 87 ? 40.912 60.494 65.411 1.00 23.67 87 GLN D O 1
ATOM 9551 N N . LEU D 1 88 ? 42.590 61.060 64.050 1.00 21.50 88 LEU D N 1
ATOM 9552 C CA . LEU D 1 88 ? 43.450 61.400 65.158 1.00 20.10 88 LEU D CA 1
ATOM 9553 C C . LEU D 1 88 ? 43.795 62.861 64.996 1.00 20.55 88 LEU D C 1
ATOM 9554 O O . LEU D 1 88 ? 43.948 63.357 63.885 1.00 19.27 88 LEU D O 1
ATOM 9560 N N . GLN D 1 89 ? 43.932 63.568 66.101 1.00 21.15 89 GLN D N 1
ATOM 9561 C CA . GLN D 1 89 ? 44.202 64.980 65.994 1.00 21.48 89 GLN D CA 1
ATOM 9562 C C . GLN D 1 89 ? 44.955 65.612 67.153 1.00 21.10 89 GLN D C 1
ATOM 9563 O O . GLN D 1 89 ? 44.525 65.534 68.295 1.00 18.35 89 GLN D O 1
ATOM 9572 N N . LEU D 1 90 ? 46.069 66.258 66.836 1.00 21.81 90 LEU D N 1
ATOM 9573 C CA . LEU D 1 90 ? 46.888 66.947 67.829 1.00 24.65 90 LEU D CA 1
ATOM 9574 C C . LEU D 1 90 ? 46.410 68.381 67.938 1.00 25.58 90 LEU D C 1
ATOM 9575 O O . LEU D 1 90 ? 46.144 69.021 66.925 1.00 26.00 90 LEU D O 1
ATOM 9581 N N . PRO D 1 91 ? 46.194 68.879 69.165 1.00 27.46 91 PRO D N 1
ATOM 9582 C CA . PRO D 1 91 ? 45.743 70.266 69.236 1.00 30.70 91 PRO D CA 1
ATOM 9583 C C . PRO D 1 91 ? 46.799 71.126 68.558 1.00 34.72 91 PRO D C 1
ATOM 9584 O O . PRO D 1 91 ? 47.989 70.851 68.674 1.00 35.78 91 PRO D O 1
ATOM 9588 N N . ASP D 1 92 ? 46.351 72.090 67.761 1.00 39.57 92 ASP D N 1
ATOM 9589 C CA . ASP D 1 92 ? 47.244 72.978 67.003 1.00 43.59 92 ASP D CA 1
ATOM 9590 C C . ASP D 1 92 ? 48.386 73.618 67.796 1.00 43.85 92 ASP D C 1
ATOM 9591 O O . ASP D 1 92 ? 49.320 74.179 67.218 1.00 43.42 92 ASP D O 1
ATOM 9597 N N . ASN D 1 93 ? 48.301 73.517 69.118 1.00 44.10 93 ASN D N 1
ATOM 9598 C CA . ASN D 1 93 ? 49.316 74.051 70.024 1.00 42.13 93 ASN D CA 1
ATOM 9599 C C . ASN D 1 93 ? 50.412 73.013 70.374 1.00 39.75 93 ASN D C 1
ATOM 9600 O O . ASN D 1 93 ? 51.321 73.287 71.165 1.00 40.10 93 ASN D O 1
ATOM 9608 N N . GLU D 1 94 ? 50.333 71.839 69.756 1.00 36.08 94 GLU D N 1
ATOM 9609 C CA . GLU D 1 94 ? 51.286 70.778 70.015 1.00 31.86 94 GLU D CA 1
ATOM 9610 C C . GLU D 1 94 ? 52.494 70.922 69.128 1.00 30.84 94 GLU D C 1
ATOM 9611 O O . GLU D 1 94 ? 52.381 71.418 68.011 1.00 31.50 94 GLU D O 1
ATOM 9618 N N . VAL D 1 95 ? 53.645 70.474 69.638 1.00 28.71 95 VAL D N 1
ATOM 9619 C CA . VAL D 1 95 ? 54.921 70.536 68.920 1.00 27.03 95 VAL D CA 1
ATOM 9620 C C . VAL D 1 95 ? 55.248 69.184 68.265 1.00 26.05 95 VAL D C 1
ATOM 9621 O O . VAL D 1 95 ? 56.052 69.109 67.336 1.00 25.16 95 VAL D O 1
ATOM 9626 N N . ALA D 1 96 ? 54.596 68.125 68.742 1.00 24.11 96 ALA D N 1
ATOM 9627 C CA . ALA D 1 96 ? 54.747 66.806 68.166 1.00 22.15 96 ALA D CA 1
ATOM 9628 C C . ALA D 1 96 ? 54.106 66.866 66.769 1.00 20.69 96 ALA D C 1
ATOM 9629 O O . ALA D 1 96 ? 53.312 67.764 66.485 1.00 19.65 96 ALA D O 1
ATOM 9632 N N . GLN D 1 97 ? 54.448 65.923 65.900 1.00 20.18 97 GLN D N 1
ATOM 9633 C CA . GLN D 1 97 ? 53.915 65.906 64.542 1.00 19.41 97 GLN D CA 1
ATOM 9634 C C . GLN D 1 97 ? 53.583 64.530 63.997 1.00 18.71 97 GLN D C 1
ATOM 9635 O O . GLN D 1 97 ? 54.175 63.527 64.374 1.00 18.34 97 GLN D O 1
ATOM 9644 N N . ILE D 1 98 ? 52.629 64.513 63.077 1.00 19.31 98 ILE D N 1
ATOM 9645 C CA . ILE D 1 98 ? 52.215 63.300 62.399 1.00 17.46 98 ILE D CA 1
ATOM 9646 C C . ILE D 1 98 ? 53.216 63.173 61.268 1.00 19.13 98 ILE D C 1
ATOM 9647 O O . ILE D 1 98 ? 53.328 64.047 60.421 1.00 17.72 98 ILE D O 1
ATOM 9653 N N . SER D 1 99 ? 54.023 62.129 61.359 1.00 19.74 99 SER D N 1
ATOM 9654 C CA . SER D 1 99 ? 55.089 61.847 60.414 1.00 20.40 99 SER D CA 1
ATOM 9655 C C . SER D 1 99 ? 54.719 60.859 59.331 1.00 20.75 99 SER D C 1
ATOM 9656 O O . SER D 1 99 ? 55.126 61.033 58.181 1.00 20.64 99 SER D O 1
ATOM 9661 N N . ASP D 1 100 ? 54.018 59.788 59.714 1.00 21.07 100 ASP D N 1
ATOM 9662 C CA . ASP D 1 100 ? 53.590 58.753 58.763 1.00 19.63 100 ASP D CA 1
ATOM 9663 C C . ASP D 1 100 ? 52.246 58.160 59.154 1.00 17.64 100 ASP D C 1
ATOM 9664 O O . ASP D 1 100 ? 51.697 58.483 60.202 1.00 17.36 100 ASP D O 1
ATOM 9670 N N . TYR D 1 101 ? 51.708 57.314 58.284 1.00 16.97 101 TYR D N 1
ATOM 9671 C CA . TYR D 1 101 ? 50.398 56.708 58.485 1.00 16.84 101 TYR D CA 1
ATOM 9672 C C . TYR D 1 101 ? 50.285 55.535 57.556 1.00 16.32 101 TYR D C 1
ATOM 9673 O O . TYR D 1 101 ? 50.938 55.489 56.520 1.00 17.69 101 TYR D O 1
ATOM 9684 N N . TYR D 1 102 ? 49.432 54.595 57.909 1.00 16.89 102 TYR D N 1
ATOM 9685 C CA . TYR D 1 102 ? 49.234 53.413 57.090 1.00 16.17 102 TYR D CA 1
ATOM 9686 C C . TYR D 1 102 ? 47.888 52.793 57.439 1.00 16.26 102 TYR D C 1
ATOM 9687 O O . TYR D 1 102 ? 47.554 52.634 58.611 1.00 16.92 102 TYR D O 1
ATOM 9698 N N . PRO D 1 103 ? 47.108 52.383 56.423 1.00 17.03 103 PRO D N 1
ATOM 9699 C CA . PRO D 1 103 ? 47.324 52.419 54.971 1.00 17.48 103 PRO D CA 1
ATOM 9700 C C . PRO D 1 103 ? 47.187 53.777 54.289 1.00 18.50 103 PRO D C 1
ATOM 9701 O O . PRO D 1 103 ? 46.803 54.747 54.916 1.00 19.13 103 PRO D O 1
ATOM 9705 N N . ARG D 1 104 ? 47.483 53.808 52.992 1.00 18.98 104 ARG D N 1
ATOM 9706 C CA . ARG D 1 104 ? 47.387 55.009 52.162 1.00 19.64 104 ARG D CA 1
ATOM 9707 C C . ARG D 1 104 ? 46.492 54.720 50.964 1.00 19.96 104 ARG D C 1
ATOM 9708 O O . ARG D 1 104 ? 46.005 53.610 50.820 1.00 19.39 104 ARG D O 1
ATOM 9722 N N . ASN D 1 105 ? 46.288 55.708 50.097 1.00 20.86 105 ASN D N 1
ATOM 9723 C CA . ASN D 1 105 ? 45.446 55.521 48.913 1.00 21.61 105 ASN D CA 1
ATOM 9724 C C . ASN D 1 105 ? 46.185 54.811 47.797 1.00 23.45 105 ASN D C 1
ATOM 9725 O O . ASN D 1 105 ? 47.293 55.188 47.438 1.00 23.71 105 ASN D O 1
ATOM 9733 N N . SER D 1 106 ? 45.567 53.772 47.251 1.00 24.91 106 SER D N 1
ATOM 9734 C CA . SER D 1 106 ? 46.178 53.009 46.165 1.00 27.63 106 SER D CA 1
ATOM 9735 C C . SER D 1 106 ? 45.631 53.424 44.804 1.00 27.74 106 SER D C 1
ATOM 9736 O O . SER D 1 106 ? 44.557 54.015 44.714 1.00 30.82 106 SER D O 1
ATOM 9741 N N . ILE D 1 107 ? 46.407 53.171 43.759 1.00 27.74 107 ILE D N 1
ATOM 9742 C CA . ILE D 1 107 ? 46.000 53.500 42.403 1.00 25.98 107 ILE D CA 1
ATOM 9743 C C . ILE D 1 107 ? 45.207 52.308 41.885 1.00 25.78 107 ILE D C 1
ATOM 9744 O O . ILE D 1 107 ? 45.683 51.178 41.923 1.00 25.29 107 ILE D O 1
ATOM 9750 N N . ASP D 1 108 ? 43.959 52.551 41.505 1.00 28.04 108 ASP D N 1
ATOM 9751 C CA . ASP D 1 108 ? 43.092 51.497 40.998 1.00 29.44 108 ASP D CA 1
ATOM 9752 C C . ASP D 1 108 ? 43.470 51.210 39.549 1.00 30.42 108 ASP D C 1
ATOM 9753 O O . ASP D 1 108 ? 44.114 52.035 38.906 1.00 30.42 108 ASP D O 1
ATOM 9759 N N . THR D 1 109 ? 43.151 50.010 39.066 1.00 31.34 109 THR D N 1
ATOM 9760 C CA . THR D 1 109 ? 43.425 49.646 37.671 1.00 32.25 109 THR D CA 1
ATOM 9761 C C . THR D 1 109 ? 42.182 49.044 37.025 1.00 31.64 109 THR D C 1
ATOM 9762 O O . THR D 1 109 ? 41.199 48.763 37.690 1.00 33.28 109 THR D O 1
ATOM 9768 N N . LYS D 1 110 ? 42.249 48.806 35.727 1.00 30.98 110 LYS D N 1
ATOM 9769 C CA . LYS D 1 110 ? 41.123 48.242 35.018 1.00 29.30 110 LYS D CA 1
ATOM 9770 C C . LYS D 1 110 ? 41.634 47.498 33.797 1.00 29.18 110 LYS D C 1
ATOM 9771 O O . LYS D 1 110 ? 42.561 47.936 33.129 1.00 27.54 110 LYS D O 1
ATOM 9781 N N . GLU D 1 111 ? 41.087 46.316 33.571 1.00 30.46 111 GLU D N 1
ATOM 9782 C CA . GLU D 1 111 ? 41.477 45.507 32.436 1.00 31.99 111 GLU D CA 1
ATOM 9783 C C . GLU D 1 111 ? 40.719 45.954 31.198 1.00 32.08 111 GLU D C 1
ATOM 9784 O O . GLU D 1 111 ? 39.517 46.194 31.241 1.00 30.39 111 GLU D O 1
ATOM 9791 N N . TYR D 1 112 ? 41.446 46.103 30.103 1.00 33.55 112 TYR D N 1
ATOM 9792 C CA . TYR D 1 112 ? 40.865 46.534 28.844 1.00 35.77 112 TYR D CA 1
ATOM 9793 C C . TYR D 1 112 ? 41.210 45.564 27.736 1.00 35.55 112 TYR D C 1
ATOM 9794 O O . TYR D 1 112 ? 42.343 45.120 27.630 1.00 35.77 112 TYR D O 1
ATOM 9805 N N . MET D 1 113 ? 40.235 45.245 26.899 1.00 35.18 113 MET D N 1
ATOM 9806 C CA . MET D 1 113 ? 40.506 44.374 25.776 1.00 36.67 113 MET D CA 1
ATOM 9807 C C . MET D 1 113 ? 39.667 44.657 24.551 1.00 36.07 113 MET D C 1
ATOM 9808 O O . MET D 1 113 ? 38.490 44.955 24.665 1.00 37.26 113 MET D O 1
ATOM 9814 N N . SER D 1 114 ? 40.312 44.599 23.387 1.00 36.26 114 SER D N 1
ATOM 9815 C CA . SER D 1 114 ? 39.674 44.840 22.091 1.00 35.95 114 SER D CA 1
ATOM 9816 C C . SER D 1 114 ? 39.642 43.573 21.206 1.00 36.88 114 SER D C 1
ATOM 9817 O O . SER D 1 114 ? 40.624 42.815 21.131 1.00 36.49 114 SER D O 1
ATOM 9822 N N . THR D 1 115 ? 38.524 43.365 20.510 1.00 36.80 115 THR D N 1
ATOM 9823 C CA . THR D 1 115 ? 38.384 42.207 19.632 1.00 37.72 115 THR D CA 1
ATOM 9824 C C . THR D 1 115 ? 37.942 42.582 18.221 1.00 38.18 115 THR D C 1
ATOM 9825 O O . THR D 1 115 ? 36.944 43.270 18.013 1.00 37.64 115 THR D O 1
ATOM 9831 N N . LEU D 1 116 ? 38.677 42.069 17.250 1.00 40.09 116 LEU D N 1
ATOM 9832 C CA . LEU D 1 116 ? 38.404 42.346 15.857 1.00 41.70 116 LEU D CA 1
ATOM 9833 C C . LEU D 1 116 ? 38.253 41.018 15.118 1.00 42.36 116 LEU D C 1
ATOM 9834 O O . LEU D 1 116 ? 39.223 40.292 14.893 1.00 43.14 116 LEU D O 1
ATOM 9840 N N . THR D 1 117 ? 37.012 40.714 14.755 1.00 42.37 117 THR D N 1
ATOM 9841 C CA . THR D 1 117 ? 36.684 39.485 14.049 1.00 44.05 117 THR D CA 1
ATOM 9842 C C . THR D 1 117 ? 36.093 39.760 12.670 1.00 45.31 117 THR D C 1
ATOM 9843 O O . THR D 1 117 ? 35.497 40.815 12.432 1.00 45.64 117 THR D O 1
ATOM 9849 N N . TYR D 1 118 ? 36.254 38.791 11.774 1.00 46.52 118 TYR D N 1
ATOM 9850 C CA . TYR D 1 118 ? 35.706 38.872 10.430 1.00 48.33 118 TYR D CA 1
ATOM 9851 C C . TYR D 1 118 ? 35.677 37.509 9.754 1.00 48.66 118 TYR D C 1
ATOM 9852 O O . TYR D 1 118 ? 36.659 36.763 9.784 1.00 46.74 118 TYR D O 1
ATOM 9863 N N . GLY D 1 119 ? 34.530 37.178 9.167 1.00 50.29 119 GLY D N 1
ATOM 9864 C CA . GLY D 1 119 ? 34.380 35.896 8.501 1.00 52.46 119 GLY D CA 1
ATOM 9865 C C . GLY D 1 119 ? 33.544 35.922 7.231 1.00 53.88 119 GLY D C 1
ATOM 9866 O O . GLY D 1 119 ? 33.003 36.964 6.841 1.00 54.12 119 GLY D O 1
ATOM 9868 N N . PHE D 1 120 ? 33.446 34.761 6.589 1.00 55.75 120 PHE D N 1
ATOM 9869 C CA . PHE D 1 120 ? 32.696 34.612 5.346 1.00 57.57 120 PHE D CA 1
ATOM 9870 C C . PHE D 1 120 ? 31.913 33.309 5.397 1.00 58.34 120 PHE D C 1
ATOM 9871 O O . PHE D 1 120 ? 32.202 32.423 6.209 1.00 57.88 120 PHE D O 1
ATOM 9880 N N . ASN D 1 121 ? 30.927 33.185 4.516 1.00 59.41 121 ASN D N 1
ATOM 9881 C CA . ASN D 1 121 ? 30.124 31.969 4.452 1.00 60.20 121 ASN D CA 1
ATOM 9882 C C . ASN D 1 121 ? 29.491 31.744 3.082 1.00 60.49 121 ASN D C 1
ATOM 9883 O O . ASN D 1 121 ? 29.227 32.685 2.325 1.00 60.16 121 ASN D O 1
ATOM 9891 N N . GLY D 1 122 ? 29.351 30.472 2.737 1.00 61.25 122 GLY D N 1
ATOM 9892 C CA . GLY D 1 122 ? 28.757 30.105 1.474 1.00 62.39 122 GLY D CA 1
ATOM 9893 C C . GLY D 1 122 ? 27.569 29.217 1.770 1.00 63.04 122 GLY D C 1
ATOM 9894 O O . GLY D 1 122 ? 27.529 28.548 2.810 1.00 62.73 122 GLY D O 1
ATOM 9896 N N . ASN D 1 123 ? 26.581 29.245 0.881 1.00 63.97 123 ASN D N 1
ATOM 9897 C CA . ASN D 1 123 ? 25.381 28.434 1.036 1.00 64.93 123 ASN D CA 1
ATOM 9898 C C . ASN D 1 123 ? 24.786 27.975 -0.285 1.00 64.96 123 ASN D C 1
ATOM 9899 O O . ASN D 1 123 ? 24.491 28.777 -1.170 1.00 65.35 123 ASN D O 1
ATOM 9907 N N . VAL D 1 124 ? 24.640 26.665 -0.415 1.00 64.80 124 VAL D N 1
ATOM 9908 C CA . VAL D 1 124 ? 24.068 26.070 -1.606 1.00 64.93 124 VAL D CA 1
ATOM 9909 C C . VAL D 1 124 ? 22.672 25.571 -1.267 1.00 65.98 124 VAL D C 1
ATOM 9910 O O . VAL D 1 124 ? 22.487 24.835 -0.290 1.00 66.60 124 VAL D O 1
ATOM 9915 N N . THR D 1 125 ? 21.686 26.004 -2.047 1.00 66.59 125 THR D N 1
ATOM 9916 C CA . THR D 1 125 ? 20.309 25.568 -1.834 1.00 67.13 125 THR D CA 1
ATOM 9917 C C . THR D 1 125 ? 19.668 24.948 -3.066 1.00 68.46 125 THR D C 1
ATOM 9918 O O . THR D 1 125 ? 20.165 25.092 -4.185 1.00 69.46 125 THR D O 1
ATOM 9924 N N . GLY D 1 126 ? 18.570 24.232 -2.834 1.00 68.99 126 GLY D N 1
ATOM 9925 C CA . GLY D 1 126 ? 17.853 23.564 -3.902 1.00 69.46 126 GLY D CA 1
ATOM 9926 C C . GLY D 1 126 ? 16.641 22.838 -3.358 1.00 69.45 126 GLY D C 1
ATOM 9927 O O . GLY D 1 126 ? 16.267 23.030 -2.198 1.00 69.97 126 GLY D O 1
ATOM 9929 N N . ASP D 1 127 ? 16.037 21.981 -4.172 1.00 69.94 127 ASP D N 1
ATOM 9930 C CA . ASP D 1 127 ? 14.852 21.245 -3.728 1.00 69.64 127 ASP D CA 1
ATOM 9931 C C . ASP D 1 127 ? 14.525 20.050 -4.629 1.00 70.18 127 ASP D C 1
ATOM 9932 O O . ASP D 1 127 ? 15.389 19.563 -5.377 1.00 70.39 127 ASP D O 1
ATOM 9938 N N . ASP D 1 128 ? 13.287 19.562 -4.533 1.00 69.98 128 ASP D N 1
ATOM 9939 C CA . ASP D 1 128 ? 12.862 18.434 -5.352 1.00 70.53 128 ASP D CA 1
ATOM 9940 C C . ASP D 1 128 ? 12.469 18.894 -6.760 1.00 71.29 128 ASP D C 1
ATOM 9941 O O . ASP D 1 128 ? 12.687 18.170 -7.739 1.00 71.79 128 ASP D O 1
ATOM 9947 N N . THR D 1 129 ? 11.963 20.123 -6.868 1.00 71.52 129 THR D N 1
ATOM 9948 C CA . THR D 1 129 ? 11.568 20.677 -8.160 1.00 71.42 129 THR D CA 1
ATOM 9949 C C . THR D 1 129 ? 12.784 21.129 -8.986 1.00 70.81 129 THR D C 1
ATOM 9950 O O . THR D 1 129 ? 12.668 22.007 -9.837 1.00 70.45 129 THR D O 1
ATOM 9956 N N . GLY D 1 130 ? 13.941 20.518 -8.720 1.00 70.46 130 GLY D N 1
ATOM 9957 C CA . GLY D 1 130 ? 15.173 20.824 -9.436 1.00 70.34 130 GLY D CA 1
ATOM 9958 C C . GLY D 1 130 ? 15.856 22.166 -9.182 1.00 70.04 130 GLY D C 1
ATOM 9959 O O . GLY D 1 130 ? 16.988 22.381 -9.636 1.00 70.49 130 GLY D O 1
ATOM 9961 N N . LYS D 1 131 ? 15.184 23.055 -8.451 1.00 69.35 131 LYS D N 1
ATOM 9962 C CA . LYS D 1 131 ? 15.697 24.389 -8.135 1.00 68.22 131 LYS D CA 1
ATOM 9963 C C . LYS D 1 131 ? 17.066 24.403 -7.434 1.00 68.01 131 LYS D C 1
ATOM 9964 O O . LYS D 1 131 ? 17.422 23.469 -6.714 1.00 68.39 131 LYS D O 1
ATOM 9974 N N . ILE D 1 132 ? 17.817 25.476 -7.664 1.00 68.02 132 ILE D N 1
ATOM 9975 C CA . ILE D 1 132 ? 19.136 25.673 -7.082 1.00 67.56 132 ILE D CA 1
ATOM 9976 C C . ILE D 1 132 ? 19.195 27.121 -6.599 1.00 67.87 132 ILE D C 1
ATOM 9977 O O . ILE D 1 132 ? 18.354 27.949 -6.970 1.00 68.22 132 ILE D O 1
ATOM 9983 N N . GLY D 1 133 ? 20.157 27.397 -5.724 1.00 67.29 133 GLY D N 1
ATOM 9984 C CA . GLY D 1 133 ? 20.341 28.730 -5.180 1.00 66.40 133 GLY D CA 1
ATOM 9985 C C . GLY D 1 133 ? 21.769 28.894 -4.678 1.00 65.85 133 GLY D C 1
ATOM 9986 O O . GLY D 1 133 ? 22.610 27.990 -4.818 1.00 65.69 133 GLY D O 1
ATOM 9988 N N . GLY D 1 134 ? 22.040 30.055 -4.090 1.00 65.50 134 GLY D N 1
ATOM 9989 C CA . GLY D 1 134 ? 23.364 30.341 -3.574 1.00 64.48 134 GLY D CA 1
ATOM 9990 C C . GLY D 1 134 ? 23.335 31.433 -2.523 1.00 63.49 134 GLY D C 1
ATOM 9991 O O . GLY D 1 134 ? 22.291 32.041 -2.262 1.00 63.23 134 GLY D O 1
ATOM 9993 N N . LEU D 1 135 ? 24.484 31.663 -1.897 1.00 62.65 135 LEU D N 1
ATOM 9994 C CA . LEU D 1 135 ? 24.602 32.685 -0.870 1.00 60.63 135 LEU D CA 1
ATOM 9995 C C . LEU D 1 135 ? 26.049 32.872 -0.446 1.00 58.65 135 LEU D C 1
ATOM 9996 O O . LEU D 1 135 ? 26.718 31.922 -0.050 1.00 57.66 135 LEU D O 1
ATOM 10002 N N . ILE D 1 136 ? 26.542 34.094 -0.591 1.00 57.08 136 ILE D N 1
ATOM 10003 C CA . ILE D 1 136 ? 27.905 34.409 -0.191 1.00 56.05 136 ILE D CA 1
ATOM 10004 C C . ILE D 1 136 ? 27.960 35.690 0.639 1.00 55.52 136 ILE D C 1
ATOM 10005 O O . ILE D 1 136 ? 27.901 36.815 0.116 1.00 55.36 136 ILE D O 1
ATOM 10011 N N . GLY D 1 137 ? 28.069 35.490 1.950 1.00 54.57 137 GLY D N 1
ATOM 10012 C CA . GLY D 1 137 ? 28.134 36.598 2.875 1.00 54.04 137 GLY D CA 1
ATOM 10013 C C . GLY D 1 137 ? 29.511 36.779 3.484 1.00 53.66 137 GLY D C 1
ATOM 10014 O O . GLY D 1 137 ? 30.386 35.913 3.373 1.00 53.65 137 GLY D O 1
ATOM 10016 N N . ALA D 1 138 ? 29.692 37.941 4.104 1.00 52.64 138 ALA D N 1
ATOM 10017 C CA . ALA D 1 138 ? 30.924 38.331 4.781 1.00 51.92 138 ALA D CA 1
ATOM 10018 C C . ALA D 1 138 ? 30.466 39.113 6.011 1.00 52.40 138 ALA D C 1
ATOM 10019 O O . ALA D 1 138 ? 29.282 39.459 6.119 1.00 53.04 138 ALA D O 1
ATOM 10022 N N . ASN D 1 139 ? 31.372 39.368 6.955 1.00 52.13 139 ASN D N 1
ATOM 10023 C CA . ASN D 1 139 ? 31.005 40.122 8.159 1.00 50.97 139 ASN D CA 1
ATOM 10024 C C . ASN D 1 139 ? 32.188 40.520 9.037 1.00 49.89 139 ASN D C 1
ATOM 10025 O O . ASN D 1 139 ? 33.165 39.790 9.138 1.00 49.89 139 ASN D O 1
ATOM 10033 N N . VAL D 1 140 ? 32.039 41.650 9.721 1.00 48.21 140 VAL D N 1
ATOM 10034 C CA . VAL D 1 140 ? 33.061 42.205 10.604 1.00 47.78 140 VAL D CA 1
ATOM 10035 C C . VAL D 1 140 ? 32.412 42.648 11.909 1.00 47.97 140 VAL D C 1
ATOM 10036 O O . VAL D 1 140 ? 31.210 42.889 11.941 1.00 49.74 140 VAL D O 1
ATOM 10041 N N . SER D 1 141 ? 33.196 42.737 12.985 1.00 48.02 141 SER D N 1
ATOM 10042 C CA . SER D 1 141 ? 32.687 43.212 14.280 1.00 47.80 141 SER D CA 1
ATOM 10043 C C . SER D 1 141 ? 33.799 43.672 15.223 1.00 46.71 141 SER D C 1
ATOM 10044 O O . SER D 1 141 ? 34.921 43.172 15.171 1.00 46.92 141 SER D O 1
ATOM 10049 N N . ILE D 1 142 ? 33.496 44.669 16.045 1.00 45.85 142 ILE D N 1
ATOM 10050 C CA . ILE D 1 142 ? 34.475 45.176 16.990 1.00 44.76 142 ILE D CA 1
ATOM 10051 C C . ILE D 1 142 ? 33.921 45.185 18.401 1.00 45.23 142 ILE D C 1
ATOM 10052 O O . ILE D 1 142 ? 32.947 45.884 18.704 1.00 45.53 142 ILE D O 1
ATOM 10058 N N . GLY D 1 143 ? 34.568 44.416 19.267 1.00 45.26 143 GLY D N 1
ATOM 10059 C CA . GLY D 1 143 ? 34.136 44.317 20.645 1.00 44.95 143 GLY D CA 1
ATOM 10060 C C . GLY D 1 143 ? 35.092 44.992 21.594 1.00 44.36 143 GLY D C 1
ATOM 10061 O O . GLY D 1 143 ? 36.284 45.091 21.337 1.00 44.59 143 GLY D O 1
ATOM 10063 N N . HIS D 1 144 ? 34.544 45.497 22.683 1.00 44.32 144 HIS D N 1
ATOM 10064 C CA . HIS D 1 144 ? 35.334 46.167 23.684 1.00 44.04 144 HIS D CA 1
ATOM 10065 C C . HIS D 1 144 ? 34.869 45.626 25.008 1.00 42.73 144 HIS D C 1
ATOM 10066 O O . HIS D 1 144 ? 33.662 45.511 25.247 1.00 42.50 144 HIS D O 1
ATOM 10075 N N . THR D 1 145 ? 35.824 45.305 25.872 1.00 41.07 145 THR D N 1
ATOM 10076 C CA . THR D 1 145 ? 35.518 44.758 27.185 1.00 40.38 145 THR D CA 1
ATOM 10077 C C . THR D 1 145 ? 36.378 45.439 28.247 1.00 39.65 145 THR D C 1
ATOM 10078 O O . THR D 1 145 ? 37.595 45.545 28.099 1.00 41.21 145 THR D O 1
ATOM 10084 N N . LEU D 1 146 ? 35.737 45.912 29.308 1.00 37.65 146 LEU D N 1
ATOM 10085 C CA . LEU D 1 146 ? 36.430 46.570 30.413 1.00 36.22 146 LEU D CA 1
ATOM 10086 C C . LEU D 1 146 ? 36.127 45.782 31.681 1.00 34.60 146 LEU D C 1
ATOM 10087 O O . LEU D 1 146 ? 34.967 45.531 31.984 1.00 34.06 146 LEU D O 1
ATOM 10093 N N . LYS D 1 147 ? 37.155 45.402 32.429 1.00 33.76 147 LYS D N 1
ATOM 10094 C CA . LYS D 1 147 ? 36.945 44.619 33.636 1.00 33.34 147 LYS D CA 1
ATOM 10095 C C . LYS D 1 147 ? 37.677 45.169 34.855 1.00 33.06 147 LYS D C 1
ATOM 10096 O O . LYS D 1 147 ? 38.881 45.394 34.797 1.00 33.08 147 LYS D O 1
ATOM 10106 N N . TYR D 1 148 ? 36.970 45.334 35.972 1.00 31.98 148 TYR D N 1
ATOM 10107 C CA . TYR D 1 148 ? 37.597 45.844 37.193 1.00 31.18 148 TYR D CA 1
ATOM 10108 C C . TYR D 1 148 ? 36.929 45.285 38.449 1.00 31.42 148 TYR D C 1
ATOM 10109 O O . TYR D 1 148 ? 35.821 44.757 38.375 1.00 30.93 148 TYR D O 1
ATOM 10120 N N . VAL D 1 149 ? 37.612 45.404 39.592 1.00 30.43 149 VAL D N 1
ATOM 10121 C CA . VAL D 1 149 ? 37.113 44.904 40.883 1.00 29.08 149 VAL D CA 1
ATOM 10122 C C . VAL D 1 149 ? 36.471 46.003 41.723 1.00 28.14 149 VAL D C 1
ATOM 10123 O O . VAL D 1 149 ? 36.979 47.114 41.810 1.00 29.90 149 VAL D O 1
ATOM 10128 N N . GLN D 1 150 ? 35.347 45.695 42.344 1.00 28.19 150 GLN D N 1
ATOM 10129 C CA . GLN D 1 150 ? 34.658 46.684 43.147 1.00 27.21 150 GLN D CA 1
ATOM 10130 C C . GLN D 1 150 ? 34.386 46.134 44.528 1.00 27.12 150 GLN D C 1
ATOM 10131 O O . GLN D 1 150 ? 33.536 45.260 44.697 1.00 28.46 150 GLN D O 1
ATOM 10140 N N . PRO D 1 151 ? 35.106 46.634 45.541 1.00 26.85 151 PRO D N 1
ATOM 10141 C CA . PRO D 1 151 ? 34.925 46.190 46.929 1.00 26.63 151 PRO D CA 1
ATOM 10142 C C . PRO D 1 151 ? 33.609 46.739 47.466 1.00 25.86 151 PRO D C 1
ATOM 10143 O O . PRO D 1 151 ? 33.099 47.727 46.949 1.00 25.99 151 PRO D O 1
ATOM 10147 N N . ASP D 1 152 ? 33.051 46.119 48.494 1.00 24.46 152 ASP D N 1
ATOM 10148 C CA . ASP D 1 152 ? 31.796 46.617 49.038 1.00 24.38 152 ASP D CA 1
ATOM 10149 C C . ASP D 1 152 ? 31.966 47.954 49.727 1.00 24.37 152 ASP D C 1
ATOM 10150 O O . ASP D 1 152 ? 31.051 48.768 49.762 1.00 24.57 152 ASP D O 1
ATOM 10156 N N . PHE D 1 153 ? 33.146 48.173 50.279 1.00 22.98 153 PHE D N 1
ATOM 10157 C CA . PHE D 1 153 ? 33.453 49.424 50.950 1.00 22.27 153 PHE D CA 1
ATOM 10158 C C . PHE D 1 153 ? 34.872 49.800 50.504 1.00 21.78 153 PHE D C 1
ATOM 10159 O O . PHE D 1 153 ? 35.683 48.934 50.189 1.00 22.42 153 PHE D O 1
ATOM 10168 N N . LYS D 1 154 ? 35.168 51.089 50.457 1.00 21.28 154 LYS D N 1
ATOM 10169 C CA . LYS D 1 154 ? 36.493 51.534 50.066 1.00 20.05 154 LYS D CA 1
ATOM 10170 C C . LYS D 1 154 ? 37.151 52.085 51.305 1.00 19.61 154 LYS D C 1
ATOM 10171 O O . LYS D 1 154 ? 36.488 52.705 52.121 1.00 20.84 154 LYS D O 1
ATOM 10181 N N . THR D 1 155 ? 38.458 51.894 51.432 1.00 20.59 155 THR D N 1
ATOM 10182 C CA . THR D 1 155 ? 39.205 52.418 52.571 1.00 20.66 155 THR D CA 1
ATOM 10183 C C . THR D 1 155 ? 39.977 53.590 52.025 1.00 20.19 155 THR D C 1
ATOM 10184 O O . THR D 1 155 ? 40.791 53.424 51.139 1.00 20.52 155 THR D O 1
ATOM 10190 N N . ILE D 1 156 ? 39.721 54.779 52.544 1.00 22.00 156 ILE D N 1
ATOM 10191 C CA . ILE D 1 156 ? 40.383 55.982 52.039 1.00 22.34 156 ILE D CA 1
ATOM 10192 C C . ILE D 1 156 ? 41.158 56.761 53.102 1.00 21.99 156 ILE D C 1
ATOM 10193 O O . ILE D 1 156 ? 40.599 57.104 54.144 1.00 21.60 156 ILE D O 1
ATOM 10199 N N . LEU D 1 157 ? 42.428 57.050 52.842 1.00 22.29 157 LEU D N 1
ATOM 10200 C CA . LEU D 1 157 ? 43.204 57.878 53.766 1.00 23.38 157 LEU D CA 1
ATOM 10201 C C . LEU D 1 157 ? 42.823 59.316 53.417 1.00 22.92 157 LEU D C 1
ATOM 10202 O O . LEU D 1 157 ? 43.014 59.750 52.288 1.00 23.69 157 LEU D O 1
ATOM 10208 N N . GLU D 1 158 ? 42.271 60.040 54.381 1.00 22.91 158 GLU D N 1
ATOM 10209 C CA . GLU D 1 158 ? 41.868 61.417 54.154 1.00 24.37 158 GLU D CA 1
ATOM 10210 C C . GLU D 1 158 ? 43.073 62.307 54.239 1.00 25.82 158 GLU D C 1
ATOM 10211 O O . GLU D 1 158 ? 43.937 62.076 55.067 1.00 29.02 158 GLU D O 1
ATOM 10218 N N . SER D 1 159 ? 43.085 63.363 53.431 1.00 26.30 159 SER D N 1
ATOM 10219 C CA . SER D 1 159 ? 44.192 64.317 53.354 1.00 25.97 159 SER D CA 1
ATOM 10220 C C . SER D 1 159 ? 44.772 64.673 54.706 1.00 24.27 159 SER D C 1
ATOM 10221 O O . SER D 1 159 ? 44.148 65.361 55.493 1.00 27.21 159 SER D O 1
ATOM 10226 N N . PRO D 1 160 ? 45.980 64.192 54.991 1.00 22.11 160 PRO D N 1
ATOM 10227 C CA . PRO D 1 160 ? 46.670 64.442 56.258 1.00 21.46 160 PRO D CA 1
ATOM 10228 C C . PRO D 1 160 ? 47.424 65.760 56.310 1.00 21.31 160 PRO D C 1
ATOM 10229 O O . PRO D 1 160 ? 47.724 66.357 55.286 1.00 22.03 160 PRO D O 1
ATOM 10233 N N . THR D 1 161 ? 47.676 66.212 57.533 1.00 21.18 161 THR D N 1
ATOM 10234 C CA . THR D 1 161 ? 48.451 67.411 57.808 1.00 20.29 161 THR D CA 1
ATOM 10235 C C . THR D 1 161 ? 49.404 66.945 58.926 1.00 21.09 161 THR D C 1
ATOM 10236 O O . THR D 1 161 ? 49.416 65.756 59.273 1.00 21.34 161 THR D O 1
ATOM 10242 N N . ASP D 1 162 ? 50.221 67.836 59.483 1.00 21.49 162 ASP D N 1
ATOM 10243 C CA . ASP D 1 162 ? 51.108 67.410 60.559 1.00 21.62 162 ASP D CA 1
ATOM 10244 C C . ASP D 1 162 ? 50.411 67.367 61.920 1.00 21.52 162 ASP D C 1
ATOM 10245 O O . ASP D 1 162 ? 51.004 66.992 62.928 1.00 22.14 162 ASP D O 1
ATOM 10251 N N . LYS D 1 163 ? 49.112 67.640 61.930 1.00 20.94 163 LYS D N 1
ATOM 10252 C CA . LYS D 1 163 ? 48.364 67.645 63.175 1.00 20.87 163 LYS D CA 1
ATOM 10253 C C . LYS D 1 163 ? 47.098 66.836 63.121 1.00 19.99 163 LYS D C 1
ATOM 10254 O O . LYS D 1 163 ? 46.486 66.589 64.150 1.00 21.77 163 LYS D O 1
ATOM 10264 N N . LYS D 1 164 ? 46.682 66.429 61.928 1.00 20.12 164 LYS D N 1
ATOM 10265 C CA . LYS D 1 164 ? 45.470 65.621 61.826 1.00 22.35 164 LYS D CA 1
ATOM 10266 C C . LYS D 1 164 ? 45.549 64.621 60.700 1.00 22.10 164 LYS D C 1
ATOM 10267 O O . LYS D 1 164 ? 46.170 64.859 59.669 1.00 24.46 164 LYS D O 1
ATOM 10277 N N . VAL D 1 165 ? 44.967 63.464 60.940 1.00 21.49 165 VAL D N 1
ATOM 10278 C CA . VAL D 1 165 ? 44.964 62.397 59.963 1.00 20.76 165 VAL D CA 1
ATOM 10279 C C . VAL D 1 165 ? 43.702 61.549 60.200 1.00 20.46 165 VAL D C 1
ATOM 10280 O O . VAL D 1 165 ? 43.137 61.537 61.296 1.00 21.54 165 VAL D O 1
ATOM 10285 N N . GLY D 1 166 ? 43.193 60.900 59.166 1.00 19.69 166 GLY D N 1
ATOM 10286 C CA . GLY D 1 166 ? 42.003 60.098 59.378 1.00 19.61 166 GLY D CA 1
ATOM 10287 C C . GLY D 1 166 ? 41.754 59.181 58.214 1.00 20.02 166 GLY D C 1
ATOM 10288 O O . GLY D 1 166 ? 42.329 59.362 57.145 1.00 20.27 166 GLY D O 1
ATOM 10290 N N . TRP D 1 167 ? 40.949 58.157 58.449 1.00 18.81 167 TRP D N 1
ATOM 10291 C CA . TRP D 1 167 ? 40.603 57.201 57.419 1.00 19.90 167 TRP D CA 1
ATOM 10292 C C . TRP D 1 167 ? 39.087 57.101 57.462 1.00 22.64 167 TRP D C 1
ATOM 10293 O O . TRP D 1 167 ? 38.466 57.286 58.510 1.00 23.08 167 TRP D O 1
ATOM 10306 N N . LYS D 1 168 ? 38.492 56.804 56.317 1.00 23.12 168 LYS D N 1
ATOM 10307 C CA . LYS D 1 168 ? 37.056 56.616 56.238 1.00 21.82 168 LYS D CA 1
ATOM 10308 C C . LYS D 1 168 ? 36.814 55.422 55.344 1.00 20.70 168 LYS D C 1
ATOM 10309 O O . LYS D 1 168 ? 37.433 55.296 54.292 1.00 20.15 168 LYS D O 1
ATOM 10319 N N . VAL D 1 169 ? 35.989 54.498 55.818 1.00 20.35 169 VAL D N 1
ATOM 10320 C CA . VAL D 1 169 ? 35.630 53.296 55.056 1.00 20.08 169 VAL D CA 1
ATOM 10321 C C . VAL D 1 169 ? 34.190 53.540 54.607 1.00 19.84 169 VAL D C 1
ATOM 10322 O O . VAL D 1 169 ? 33.262 53.512 55.411 1.00 20.98 169 VAL D O 1
ATOM 10327 N N . ILE D 1 170 ? 34.030 53.813 53.320 1.00 19.98 170 ILE D N 1
ATOM 10328 C CA . ILE D 1 170 ? 32.734 54.147 52.761 1.00 21.91 170 ILE D CA 1
ATOM 10329 C C . ILE D 1 170 ? 32.093 53.057 51.928 1.00 21.83 170 ILE D C 1
ATOM 10330 O O . ILE D 1 170 ? 32.767 52.332 51.193 1.00 22.65 170 ILE D O 1
ATOM 10336 N N . PHE D 1 171 ? 30.768 53.002 51.983 1.00 22.43 171 PHE D N 1
ATOM 10337 C CA . PHE D 1 171 ? 30.010 52.023 51.204 1.00 23.91 171 PHE D CA 1
ATOM 10338 C C . PHE D 1 171 ? 30.150 52.336 49.716 1.00 24.24 171 PHE D C 1
ATOM 10339 O O . PHE D 1 171 ? 29.893 53.455 49.283 1.00 25.73 171 PHE D O 1
ATOM 10348 N N . ASN D 1 172 ? 30.593 51.354 48.945 1.00 23.66 172 ASN D N 1
ATOM 10349 C CA . ASN D 1 172 ? 30.790 51.527 47.511 1.00 24.04 172 ASN D CA 1
ATOM 10350 C C . ASN D 1 172 ? 29.499 51.090 46.786 1.00 24.94 172 ASN D C 1
ATOM 10351 O O . ASN D 1 172 ? 28.727 51.934 46.324 1.00 25.99 172 ASN D O 1
ATOM 10359 N N . ASN D 1 173 ? 29.266 49.780 46.704 1.00 25.62 173 ASN D N 1
ATOM 10360 C CA . ASN D 1 173 ? 28.069 49.229 46.082 1.00 27.03 173 ASN D CA 1
ATOM 10361 C C . ASN D 1 173 ? 27.915 47.795 46.543 1.00 27.26 173 ASN D C 1
ATOM 10362 O O . ASN D 1 173 ? 28.849 47.217 47.078 1.00 27.60 173 ASN D O 1
ATOM 10370 N N . MET D 1 174 ? 26.775 47.185 46.267 1.00 28.67 174 MET D N 1
ATOM 10371 C CA . MET D 1 174 ? 26.553 45.844 46.755 1.00 31.09 174 MET D CA 1
ATOM 10372 C C . MET D 1 174 ? 25.550 45.019 45.929 1.00 32.38 174 MET D C 1
ATOM 10373 O O . MET D 1 174 ? 24.607 45.549 45.348 1.00 32.99 174 MET D O 1
ATOM 10379 N N . VAL D 1 175 ? 25.771 43.710 45.885 1.00 33.67 175 VAL D N 1
ATOM 10380 C CA . VAL D 1 175 ? 24.883 42.791 45.188 1.00 32.87 175 VAL D CA 1
ATOM 10381 C C . VAL D 1 175 ? 23.706 42.418 46.104 1.00 33.88 175 VAL D C 1
ATOM 10382 O O . VAL D 1 175 ? 23.877 42.084 47.286 1.00 33.58 175 VAL D O 1
ATOM 10387 N N . ASN D 1 176 ? 22.503 42.522 45.545 1.00 34.84 176 ASN D N 1
ATOM 10388 C CA . ASN D 1 176 ? 21.278 42.192 46.252 1.00 35.10 176 ASN D CA 1
ATOM 10389 C C . ASN D 1 176 ? 20.611 41.016 45.571 1.00 35.48 176 ASN D C 1
ATOM 10390 O O . ASN D 1 176 ? 19.948 41.167 44.546 1.00 34.14 176 ASN D O 1
ATOM 10398 N N . GLN D 1 177 ? 20.783 39.844 46.161 1.00 37.60 177 GLN D N 1
ATOM 10399 C CA . GLN D 1 177 ? 20.182 38.625 45.645 1.00 41.07 177 GLN D CA 1
ATOM 10400 C C . GLN D 1 177 ? 20.506 38.382 44.174 1.00 43.08 177 GLN D C 1
ATOM 10401 O O . GLN D 1 177 ? 19.618 38.347 43.328 1.00 43.45 177 GLN D O 1
ATOM 10410 N N . ASN D 1 178 ? 21.801 38.267 43.893 1.00 45.37 178 ASN D N 1
ATOM 10411 C CA . ASN D 1 178 ? 22.330 37.998 42.559 1.00 46.87 178 ASN D CA 1
ATOM 10412 C C . ASN D 1 178 ? 22.225 39.117 41.553 1.00 48.93 178 ASN D C 1
ATOM 10413 O O . ASN D 1 178 ? 22.650 38.959 40.405 1.00 49.29 178 ASN D O 1
ATOM 10421 N N . TRP D 1 179 ? 21.659 40.247 41.955 1.00 51.19 179 TRP D N 1
ATOM 10422 C CA . TRP D 1 179 ? 21.549 41.350 41.015 1.00 52.98 179 TRP D CA 1
ATOM 10423 C C . TRP D 1 179 ? 22.075 42.687 41.503 1.00 49.94 179 TRP D C 1
ATOM 10424 O O . TRP D 1 179 ? 22.232 42.914 42.698 1.00 49.83 179 TRP D O 1
ATOM 10437 N N . GLY D 1 180 ? 22.365 43.559 40.546 1.00 47.17 180 GLY D N 1
ATOM 10438 C CA . GLY D 1 180 ? 22.873 44.872 40.855 1.00 43.56 180 GLY D CA 1
ATOM 10439 C C . GLY D 1 180 ? 24.238 44.979 40.238 1.00 41.41 180 GLY D C 1
ATOM 10440 O O . GLY D 1 180 ? 24.425 44.570 39.101 1.00 40.93 180 GLY D O 1
ATOM 10442 N N . PRO D 1 181 ? 25.224 45.488 40.976 1.00 39.96 181 PRO D N 1
ATOM 10443 C CA . PRO D 1 181 ? 25.036 45.943 42.347 1.00 39.93 181 PRO D CA 1
ATOM 10444 C C . PRO D 1 181 ? 24.303 47.277 42.408 1.00 38.98 181 PRO D C 1
ATOM 10445 O O . PRO D 1 181 ? 24.162 47.964 41.394 1.00 39.54 181 PRO D O 1
ATOM 10449 N N . TYR D 1 182 ? 23.789 47.606 43.590 1.00 37.90 182 TYR D N 1
ATOM 10450 C CA . TYR D 1 182 ? 23.091 48.864 43.807 1.00 38.40 182 TYR D CA 1
ATOM 10451 C C . TYR D 1 182 ? 23.944 49.776 44.690 1.00 38.00 182 TYR D C 1
ATOM 10452 O O . TYR D 1 182 ? 24.920 49.339 45.298 1.00 37.50 182 TYR D O 1
ATOM 10463 N N . ASP D 1 183 ? 23.597 51.054 44.731 1.00 38.26 183 ASP D N 1
ATOM 10464 C CA . ASP D 1 183 ? 24.317 51.991 45.576 1.00 37.77 183 ASP D CA 1
ATOM 10465 C C . ASP D 1 183 ? 23.379 53.024 46.154 1.00 37.21 183 ASP D C 1
ATOM 10466 O O . ASP D 1 183 ? 22.160 52.920 46.011 1.00 36.77 183 ASP D O 1
ATOM 10472 N N . ARG D 1 184 ? 23.956 54.018 46.813 1.00 37.15 184 ARG D N 1
ATOM 10473 C CA . ARG D 1 184 ? 23.171 55.056 47.451 1.00 36.19 184 ARG D CA 1
ATOM 10474 C C . ARG D 1 184 ? 22.463 55.926 46.422 1.00 35.83 184 ARG D C 1
ATOM 10475 O O . ARG D 1 184 ? 21.483 56.589 46.731 1.00 36.49 184 ARG D O 1
ATOM 10489 N N . ASP D 1 185 ? 22.937 55.876 45.186 1.00 36.39 185 ASP D N 1
ATOM 10490 C CA . ASP D 1 185 ? 22.350 56.662 44.108 1.00 37.49 185 ASP D CA 1
ATOM 10491 C C . ASP D 1 185 ? 21.585 55.836 43.082 1.00 38.33 185 ASP D C 1
ATOM 10492 O O . ASP D 1 185 ? 21.408 56.272 41.946 1.00 38.66 185 ASP D O 1
ATOM 10498 N N . SER D 1 186 ? 21.150 54.640 43.449 1.00 39.70 186 SER D N 1
ATOM 10499 C CA . SER D 1 186 ? 20.431 53.835 42.476 1.00 43.02 186 SER D CA 1
ATOM 10500 C C . SER D 1 186 ? 18.997 54.300 42.304 1.00 44.45 186 SER D C 1
ATOM 10501 O O . SER D 1 186 ? 18.376 54.805 43.248 1.00 44.31 186 SER D O 1
ATOM 10506 N N . TRP D 1 187 ? 18.502 54.172 41.072 1.00 46.36 187 TRP D N 1
ATOM 10507 C CA . TRP D 1 187 ? 17.133 54.556 40.731 1.00 46.80 187 TRP D CA 1
ATOM 10508 C C . TRP D 1 187 ? 16.558 53.831 39.513 1.00 46.65 187 TRP D C 1
ATOM 10509 O O . TRP D 1 187 ? 17.162 53.785 38.436 1.00 47.94 187 TRP D O 1
ATOM 10522 N N . ASN D 1 188 ? 15.395 53.234 39.737 1.00 45.01 188 ASN D N 1
ATOM 10523 C CA . ASN D 1 188 ? 14.633 52.504 38.731 1.00 43.08 188 ASN D CA 1
ATOM 10524 C C . ASN D 1 188 ? 13.318 53.270 38.794 1.00 41.06 188 ASN D C 1
ATOM 10525 O O . ASN D 1 188 ? 12.653 53.269 39.821 1.00 41.28 188 ASN D O 1
ATOM 10533 N N . PRO D 1 189 ? 12.934 53.952 37.705 1.00 39.32 189 PRO D N 1
ATOM 10534 C CA . PRO D 1 189 ? 11.695 54.730 37.668 1.00 38.29 189 PRO D CA 1
ATOM 10535 C C . PRO D 1 189 ? 10.505 54.025 38.288 1.00 37.55 189 PRO D C 1
ATOM 10536 O O . PRO D 1 189 ? 9.632 54.660 38.890 1.00 38.18 189 PRO D O 1
ATOM 10540 N N . VAL D 1 190 ? 10.525 52.702 38.222 1.00 36.37 190 VAL D N 1
ATOM 10541 C CA . VAL D 1 190 ? 9.453 51.919 38.792 1.00 36.53 190 VAL D CA 1
ATOM 10542 C C . VAL D 1 190 ? 9.666 51.574 40.262 1.00 36.23 190 VAL D C 1
ATOM 10543 O O . VAL D 1 190 ? 8.746 51.730 41.077 1.00 37.26 190 VAL D O 1
ATOM 10548 N N . TYR D 1 191 ? 10.869 51.110 40.606 1.00 36.17 191 TYR D N 1
ATOM 10549 C CA . TYR D 1 191 ? 11.137 50.692 41.985 1.00 36.46 191 TYR D CA 1
ATOM 10550 C C . TYR D 1 191 ? 11.910 51.634 42.895 1.00 35.61 191 TYR D C 1
ATOM 10551 O O . TYR D 1 191 ? 11.883 51.468 44.109 1.00 34.92 191 TYR D O 1
ATOM 10562 N N . GLY D 1 192 ? 12.610 52.599 42.310 1.00 35.00 192 GLY D N 1
ATOM 10563 C CA . GLY D 1 192 ? 13.399 53.539 43.085 1.00 32.90 192 GLY D CA 1
ATOM 10564 C C . GLY D 1 192 ? 14.761 52.935 43.364 1.00 31.49 192 GLY D C 1
ATOM 10565 O O . GLY D 1 192 ? 15.392 52.411 42.442 1.00 31.82 192 GLY D O 1
ATOM 10567 N N . ASN D 1 193 ? 15.222 53.028 44.616 1.00 30.93 193 ASN D N 1
ATOM 10568 C CA . ASN D 1 193 ? 16.510 52.456 45.022 1.00 30.78 193 ASN D CA 1
ATOM 10569 C C . ASN D 1 193 ? 16.206 51.101 45.654 1.00 30.64 193 ASN D C 1
ATOM 10570 O O . ASN D 1 193 ? 15.614 51.037 46.727 1.00 30.49 193 ASN D O 1
ATOM 10578 N N . GLN D 1 194 ? 16.609 50.026 44.975 1.00 30.92 194 GLN D N 1
ATOM 10579 C CA . GLN D 1 194 ? 16.372 48.650 45.432 1.00 29.75 194 GLN D CA 1
ATOM 10580 C C . GLN D 1 194 ? 17.494 48.040 46.280 1.00 28.67 194 GLN D C 1
ATOM 10581 O O . GLN D 1 194 ? 17.560 46.821 46.416 1.00 27.49 194 GLN D O 1
ATOM 10590 N N . LEU D 1 195 ? 18.380 48.874 46.817 1.00 28.76 195 LEU D N 1
ATOM 10591 C CA . LEU D 1 195 ? 19.520 48.421 47.614 1.00 29.04 195 LEU D CA 1
ATOM 10592 C C . LEU D 1 195 ? 19.176 47.385 48.667 1.00 30.64 195 LEU D C 1
ATOM 10593 O O . LEU D 1 195 ? 19.847 46.351 48.775 1.00 33.42 195 LEU D O 1
ATOM 10599 N N . PHE D 1 196 ? 18.153 47.663 49.468 1.00 30.20 196 PHE D N 1
ATOM 10600 C CA . PHE D 1 196 ? 17.794 46.748 50.526 1.00 30.01 196 PHE D CA 1
ATOM 10601 C C . PHE D 1 196 ? 16.402 46.154 50.447 1.00 31.73 196 PHE D C 1
ATOM 10602 O O . PHE D 1 196 ? 15.828 45.782 51.473 1.00 32.38 196 PHE D O 1
ATOM 10611 N N . MET D 1 197 ? 15.835 46.058 49.248 1.00 33.99 197 MET D N 1
ATOM 10612 C CA . MET D 1 197 ? 14.512 45.461 49.169 1.00 37.24 197 MET D CA 1
ATOM 10613 C C . MET D 1 197 ? 14.536 43.974 48.822 1.00 38.38 197 MET D C 1
ATOM 10614 O O . MET D 1 197 ? 15.195 43.536 47.874 1.00 39.36 197 MET D O 1
ATOM 10620 N N . LYS D 1 198 ? 13.888 43.211 49.700 1.00 38.66 198 LYS D N 1
ATOM 10621 C CA . LYS D 1 198 ? 13.765 41.755 49.621 1.00 37.94 198 LYS D CA 1
ATOM 10622 C C . LYS D 1 198 ? 12.929 41.336 48.418 1.00 37.00 198 LYS D C 1
ATOM 10623 O O . LYS D 1 198 ? 13.387 40.548 47.600 1.00 36.47 198 LYS D O 1
ATOM 10633 N N . THR D 1 199 ? 11.696 41.844 48.336 1.00 36.92 199 THR D N 1
ATOM 10634 C CA . THR D 1 199 ? 10.796 41.549 47.216 1.00 37.63 199 THR D CA 1
ATOM 10635 C C . THR D 1 199 ? 10.289 42.830 46.574 1.00 38.37 199 THR D C 1
ATOM 10636 O O . THR D 1 199 ? 10.017 43.817 47.262 1.00 36.79 199 THR D O 1
ATOM 10642 N N . ARG D 1 200 ? 10.141 42.805 45.256 1.00 40.37 200 ARG D N 1
ATOM 10643 C CA . ARG D 1 200 ? 9.662 43.970 44.536 1.00 43.60 200 ARG D CA 1
ATOM 10644 C C . ARG D 1 200 ? 8.181 44.236 44.772 1.00 44.35 200 ARG D C 1
ATOM 10645 O O . ARG D 1 200 ? 7.760 45.388 44.818 1.00 44.37 200 ARG D O 1
ATOM 10659 N N . ASN D 1 201 ? 7.401 43.173 44.956 1.00 46.52 201 ASN D N 1
ATOM 10660 C CA . ASN D 1 201 ? 5.962 43.297 45.184 1.00 48.55 201 ASN D CA 1
ATOM 10661 C C . ASN D 1 201 ? 5.398 42.195 46.100 1.00 49.08 201 ASN D C 1
ATOM 10662 O O . ASN D 1 201 ? 4.407 41.534 45.783 1.00 48.79 201 ASN D O 1
ATOM 10670 N N . GLY D 1 202 ? 6.043 42.031 47.252 1.00 49.22 202 GLY D N 1
ATOM 10671 C CA . GLY D 1 202 ? 5.631 41.033 48.228 1.00 49.03 202 GLY D CA 1
ATOM 10672 C C . GLY D 1 202 ? 4.695 41.564 49.302 1.00 48.61 202 GLY D C 1
ATOM 10673 O O . GLY D 1 202 ? 5.022 42.503 50.033 1.00 47.37 202 GLY D O 1
ATOM 10675 N N . SER D 1 203 ? 3.549 40.908 49.440 1.00 49.93 203 SER D N 1
ATOM 10676 C CA . SER D 1 203 ? 2.531 41.305 50.405 1.00 51.96 203 SER D CA 1
ATOM 10677 C C . SER D 1 203 ? 2.906 41.156 51.873 1.00 52.01 203 SER D C 1
ATOM 10678 O O . SER D 1 203 ? 2.358 40.288 52.562 1.00 53.75 203 SER D O 1
ATOM 10683 N N . MET D 1 204 ? 3.803 42.005 52.371 1.00 50.26 204 MET D N 1
ATOM 10684 C CA . MET D 1 204 ? 4.178 41.925 53.785 1.00 48.72 204 MET D CA 1
ATOM 10685 C C . MET D 1 204 ? 4.185 43.308 54.407 1.00 47.54 204 MET D C 1
ATOM 10686 O O . MET D 1 204 ? 3.969 44.306 53.709 1.00 46.16 204 MET D O 1
ATOM 10692 N N . LYS D 1 205 ? 4.379 43.370 55.726 1.00 46.51 205 LYS D N 1
ATOM 10693 C CA . LYS D 1 205 ? 4.483 44.672 56.372 1.00 46.03 205 LYS D CA 1
ATOM 10694 C C . LYS D 1 205 ? 5.769 45.230 55.774 1.00 45.72 205 LYS D C 1
ATOM 10695 O O . LYS D 1 205 ? 6.722 44.476 55.554 1.00 45.64 205 LYS D O 1
ATOM 10705 N N . ALA D 1 206 ? 5.810 46.530 55.512 1.00 45.66 206 ALA D N 1
ATOM 10706 C CA . ALA D 1 206 ? 7.008 47.126 54.936 1.00 45.18 206 ALA D CA 1
ATOM 10707 C C . ALA D 1 206 ? 8.266 46.727 55.722 1.00 44.97 206 ALA D C 1
ATOM 10708 O O . ALA D 1 206 ? 9.298 46.414 55.129 1.00 46.88 206 ALA D O 1
ATOM 10711 N N . ALA D 1 207 ? 8.133 46.639 57.046 1.00 43.70 207 ALA D N 1
ATOM 10712 C CA . ALA D 1 207 ? 9.235 46.290 57.950 1.00 42.63 207 ALA D CA 1
ATOM 10713 C C . ALA D 1 207 ? 9.767 44.863 57.831 1.00 42.42 207 ALA D C 1
ATOM 10714 O O . ALA D 1 207 ? 10.655 44.449 58.595 1.00 40.98 207 ALA D O 1
ATOM 10717 N N . ASP D 1 208 ? 9.189 44.101 56.911 1.00 42.01 208 ASP D N 1
ATOM 10718 C CA . ASP D 1 208 ? 9.600 42.732 56.692 1.00 41.77 208 ASP D CA 1
ATOM 10719 C C . ASP D 1 208 ? 10.112 42.608 55.277 1.00 40.27 208 ASP D C 1
ATOM 10720 O O . ASP D 1 208 ? 10.516 41.524 54.868 1.00 41.40 208 ASP D O 1
ATOM 10726 N N . ASN D 1 209 ? 10.122 43.712 54.533 1.00 38.21 209 ASN D N 1
ATOM 10727 C CA . ASN D 1 209 ? 10.580 43.685 53.144 1.00 37.01 209 ASN D CA 1
ATOM 10728 C C . ASN D 1 209 ? 12.017 44.188 52.952 1.00 37.09 209 ASN D C 1
ATOM 10729 O O . ASN D 1 209 ? 12.413 44.600 51.860 1.00 36.86 209 ASN D O 1
ATOM 10737 N N . PHE D 1 210 ? 12.802 44.145 54.020 1.00 36.88 210 PHE D N 1
ATOM 10738 C CA . PHE D 1 210 ? 14.191 44.587 53.954 1.00 35.44 210 PHE D CA 1
ATOM 10739 C C . PHE D 1 210 ? 15.104 43.389 53.843 1.00 34.42 210 PHE D C 1
ATOM 10740 O O . PHE D 1 210 ? 14.837 42.347 54.434 1.00 34.54 210 PHE D O 1
ATOM 10749 N N . LEU D 1 211 ? 16.212 43.574 53.136 1.00 34.80 211 LEU D N 1
ATOM 10750 C CA . LEU D 1 211 ? 17.199 42.526 52.935 1.00 33.16 211 LEU D CA 1
ATOM 10751 C C . LEU D 1 211 ? 17.654 41.955 54.267 1.00 34.21 211 LEU D C 1
ATOM 10752 O O . LEU D 1 211 ? 17.759 42.665 55.265 1.00 34.70 211 LEU D O 1
ATOM 10758 N N . ASP D 1 212 ? 17.837 40.644 54.295 1.00 35.17 212 ASP D N 1
ATOM 10759 C CA . ASP D 1 212 ? 18.277 39.946 55.496 1.00 34.99 212 ASP D CA 1
ATOM 10760 C C . ASP D 1 212 ? 19.719 40.371 55.670 1.00 32.87 212 ASP D C 1
ATOM 10761 O O . ASP D 1 212 ? 20.478 40.376 54.702 1.00 32.49 212 ASP D O 1
ATOM 10767 N N . PRO D 1 213 ? 20.102 40.804 56.881 1.00 31.14 213 PRO D N 1
ATOM 10768 C CA . PRO D 1 213 ? 21.487 41.229 57.112 1.00 31.11 213 PRO D CA 1
ATOM 10769 C C . PRO D 1 213 ? 22.539 40.152 56.818 1.00 30.73 213 PRO D C 1
ATOM 10770 O O . PRO D 1 213 ? 23.656 40.463 56.401 1.00 30.45 213 PRO D O 1
ATOM 10774 N N . ASN D 1 214 ? 22.159 38.891 57.011 1.00 29.54 214 ASN D N 1
ATOM 10775 C CA . ASN D 1 214 ? 23.046 37.771 56.748 1.00 28.34 214 ASN D CA 1
ATOM 10776 C C . ASN D 1 214 ? 23.296 37.641 55.270 1.00 27.48 214 ASN D C 1
ATOM 10777 O O . ASN D 1 214 ? 24.178 36.898 54.868 1.00 27.10 214 ASN D O 1
ATOM 10785 N N . LYS D 1 215 ? 22.479 38.315 54.464 1.00 28.80 215 LYS D N 1
ATOM 10786 C CA . LYS D 1 215 ? 22.609 38.303 53.005 1.00 31.00 215 LYS D CA 1
ATOM 10787 C C . LYS D 1 215 ? 23.214 39.598 52.476 1.00 32.41 215 LYS D C 1
ATOM 10788 O O . LYS D 1 215 ? 23.450 39.741 51.277 1.00 34.57 215 LYS D O 1
ATOM 10798 N N . ALA D 1 216 ? 23.420 40.559 53.373 1.00 32.67 216 ALA D N 1
ATOM 10799 C CA . ALA D 1 216 ? 24.033 41.840 53.026 1.00 31.87 216 ALA D CA 1
ATOM 10800 C C . ALA D 1 216 ? 25.483 41.791 53.534 1.00 32.35 216 ALA D C 1
ATOM 10801 O O . ALA D 1 216 ? 25.890 40.794 54.132 1.00 33.73 216 ALA D O 1
ATOM 10804 N N . SER D 1 217 ? 26.274 42.832 53.267 1.00 31.85 217 SER D N 1
ATOM 10805 C CA . SER D 1 217 ? 27.658 42.878 53.749 1.00 30.72 217 SER D CA 1
ATOM 10806 C C . SER D 1 217 ? 27.638 42.818 55.284 1.00 31.89 217 SER D C 1
ATOM 10807 O O . SER D 1 217 ? 26.849 43.512 55.935 1.00 33.09 217 SER D O 1
ATOM 10812 N N . SER D 1 218 ? 28.478 41.955 55.854 1.00 30.98 218 SER D N 1
ATOM 10813 C CA . SER D 1 218 ? 28.548 41.779 57.307 1.00 28.13 218 SER D CA 1
ATOM 10814 C C . SER D 1 218 ? 28.927 43.048 58.067 1.00 25.04 218 SER D C 1
ATOM 10815 O O . SER D 1 218 ? 28.611 43.180 59.254 1.00 23.84 218 SER D O 1
ATOM 10820 N N . LEU D 1 219 ? 29.589 43.979 57.380 1.00 22.26 219 LEU D N 1
ATOM 10821 C CA . LEU D 1 219 ? 29.978 45.236 57.989 1.00 20.31 219 LEU D CA 1
ATOM 10822 C C . LEU D 1 219 ? 28.740 46.047 58.323 1.00 20.55 219 LEU D C 1
ATOM 10823 O O . LEU D 1 219 ? 28.723 46.764 59.320 1.00 19.90 219 LEU D O 1
ATOM 10829 N N . LEU D 1 220 ? 27.686 45.899 57.515 1.00 21.49 220 LEU D N 1
ATOM 10830 C CA . LEU D 1 220 ? 26.429 46.631 57.717 1.00 22.29 220 LEU D CA 1
ATOM 10831 C C . LEU D 1 220 ? 25.795 46.327 59.057 1.00 22.46 220 LEU D C 1
ATOM 10832 O O . LEU D 1 220 ? 25.306 47.232 59.735 1.00 23.25 220 LEU D O 1
ATOM 10838 N N . SER D 1 221 ? 25.809 45.055 59.443 1.00 24.19 221 SER D N 1
ATOM 10839 C CA . SER D 1 221 ? 25.206 44.632 60.700 1.00 22.98 221 SER D CA 1
ATOM 10840 C C . SER D 1 221 ? 26.207 44.448 61.828 1.00 23.94 221 SER D C 1
ATOM 10841 O O . SER D 1 221 ? 26.205 45.217 62.797 1.00 23.57 221 SER D O 1
ATOM 10846 N N . SER D 1 222 ? 27.081 43.456 61.703 1.00 23.87 222 SER D N 1
ATOM 10847 C CA . SER D 1 222 ? 28.068 43.194 62.748 1.00 25.05 222 SER D CA 1
ATOM 10848 C C . SER D 1 222 ? 29.141 44.266 62.960 1.00 25.10 222 SER D C 1
ATOM 10849 O O . SER D 1 222 ? 29.652 44.423 64.072 1.00 25.80 222 SER D O 1
ATOM 10854 N N . GLY D 1 223 ? 29.483 45.006 61.909 1.00 24.56 223 GLY D N 1
ATOM 10855 C CA . GLY D 1 223 ? 30.450 46.066 62.076 1.00 23.24 223 GLY D CA 1
ATOM 10856 C C . GLY D 1 223 ? 31.775 45.909 61.376 1.00 22.80 223 GLY D C 1
ATOM 10857 O O . GLY D 1 223 ? 32.066 44.885 60.765 1.00 22.54 223 GLY D O 1
ATOM 10859 N N . PHE D 1 224 ? 32.587 46.952 61.528 1.00 22.75 224 PHE D N 1
ATOM 10860 C CA . PHE D 1 224 ? 33.919 47.071 60.945 1.00 21.51 224 PHE D CA 1
ATOM 10861 C C . PHE D 1 224 ? 35.013 47.227 62.007 1.00 20.69 224 PHE D C 1
ATOM 10862 O O . PHE D 1 224 ? 34.863 47.983 62.953 1.00 20.09 224 PHE D O 1
ATOM 10871 N N . SER D 1 225 ? 36.113 46.504 61.823 1.00 20.50 225 SER D N 1
ATOM 10872 C CA . SER D 1 225 ? 37.246 46.553 62.737 1.00 19.87 225 SER D CA 1
ATOM 10873 C C . SER D 1 225 ? 38.404 47.349 62.147 1.00 21.43 225 SER D C 1
ATOM 10874 O O . SER D 1 225 ? 39.118 46.851 61.271 1.00 21.39 225 SER D O 1
ATOM 10879 N N . PRO D 1 226 ? 38.616 48.593 62.623 1.00 19.46 226 PRO D N 1
ATOM 10880 C CA . PRO D 1 226 ? 39.724 49.386 62.088 1.00 19.47 226 PRO D CA 1
ATOM 10881 C C . PRO D 1 226 ? 41.073 48.756 62.449 1.00 18.62 226 PRO D C 1
ATOM 10882 O O . PRO D 1 226 ? 41.182 47.987 63.397 1.00 17.00 226 PRO D O 1
ATOM 10886 N N . ASP D 1 227 ? 42.068 49.009 61.617 1.00 17.76 227 ASP D N 1
ATOM 10887 C CA . ASP D 1 227 ? 43.424 48.555 61.876 1.00 17.28 227 ASP D CA 1
ATOM 10888 C C . ASP D 1 227 ? 44.298 49.537 61.144 1.00 17.09 227 ASP D C 1
ATOM 10889 O O . ASP D 1 227 ? 44.838 49.247 60.076 1.00 17.17 227 ASP D O 1
ATOM 10895 N N . PHE D 1 228 ? 44.397 50.726 61.730 1.00 16.59 228 PHE D N 1
ATOM 10896 C CA . PHE D 1 228 ? 45.158 51.826 61.174 1.00 16.39 228 PHE D CA 1
ATOM 10897 C C . PHE D 1 228 ? 46.361 52.209 62.043 1.00 18.03 228 PHE D C 1
ATOM 10898 O O . PHE D 1 228 ? 46.299 52.141 63.264 1.00 19.83 228 PHE D O 1
ATOM 10907 N N . ALA D 1 229 ? 47.439 52.640 61.391 1.00 18.46 229 ALA D N 1
ATOM 10908 C CA . ALA D 1 229 ? 48.676 53.050 62.064 1.00 19.31 229 ALA D CA 1
ATOM 10909 C C . ALA D 1 229 ? 49.069 54.472 61.683 1.00 19.59 229 ALA D C 1
ATOM 10910 O O . ALA D 1 229 ? 49.018 54.846 60.517 1.00 21.07 229 ALA D O 1
ATOM 10913 N N . THR D 1 230 ? 49.399 55.275 62.692 1.00 19.93 230 THR D N 1
ATOM 10914 C CA . THR D 1 230 ? 49.875 56.645 62.479 1.00 20.05 230 THR D CA 1
ATOM 10915 C C . THR D 1 230 ? 51.104 56.822 63.357 1.00 18.80 230 THR D C 1
ATOM 10916 O O . THR D 1 230 ? 51.125 56.364 64.484 1.00 19.40 230 THR D O 1
ATOM 10922 N N . VAL D 1 231 ? 52.185 57.325 62.791 1.00 18.89 231 VAL D N 1
ATOM 10923 C CA . VAL D 1 231 ? 53.366 57.533 63.600 1.00 19.52 231 VAL D CA 1
ATOM 10924 C C . VAL D 1 231 ? 53.579 59.009 63.875 1.00 19.36 231 VAL D C 1
ATOM 10925 O O . VAL D 1 231 ? 53.450 59.829 62.988 1.00 19.58 231 VAL D O 1
ATOM 10930 N N . ILE D 1 232 ? 53.780 59.331 65.148 1.00 21.03 232 ILE D N 1
ATOM 10931 C CA . ILE D 1 232 ? 54.006 60.697 65.605 1.00 22.75 232 ILE D CA 1
ATOM 10932 C C . ILE D 1 232 ? 55.447 60.879 66.074 1.00 23.69 232 ILE D C 1
ATOM 10933 O O . ILE D 1 232 ? 55.928 60.102 66.897 1.00 24.37 232 ILE D O 1
ATOM 10939 N N . THR D 1 233 ? 56.146 61.853 65.503 1.00 24.07 233 THR D N 1
ATOM 10940 C CA . THR D 1 233 ? 57.517 62.130 65.898 1.00 24.03 233 THR D CA 1
ATOM 10941 C C . THR D 1 233 ? 57.539 63.246 66.940 1.00 23.23 233 THR D C 1
ATOM 10942 O O . THR D 1 233 ? 56.575 63.994 67.081 1.00 23.59 233 THR D O 1
ATOM 10948 N N . MET D 1 234 ? 58.617 63.315 67.712 1.00 21.82 234 MET D N 1
ATOM 10949 C CA . MET D 1 234 ? 58.755 64.325 68.743 1.00 20.92 234 MET D CA 1
ATOM 10950 C C . MET D 1 234 ? 60.239 64.642 68.948 1.00 21.40 234 MET D C 1
ATOM 10951 O O . MET D 1 234 ? 61.078 63.751 69.019 1.00 20.25 234 MET D O 1
ATOM 10957 N N . ASP D 1 235 ? 60.566 65.926 69.006 1.00 23.03 235 ASP D N 1
ATOM 10958 C CA . ASP D 1 235 ? 61.944 66.351 69.203 1.00 25.66 235 ASP D CA 1
ATOM 10959 C C . ASP D 1 235 ? 62.383 66.223 70.670 1.00 25.42 235 ASP D C 1
ATOM 10960 O O . ASP D 1 235 ? 61.688 66.668 71.567 1.00 27.39 235 ASP D O 1
ATOM 10966 N N . ARG D 1 236 ? 63.518 65.582 70.916 1.00 26.18 236 ARG D N 1
ATOM 10967 C CA . ARG D 1 236 ? 64.014 65.396 72.280 1.00 26.98 236 ARG D CA 1
ATOM 10968 C C . ARG D 1 236 ? 64.244 66.700 73.038 1.00 28.32 236 ARG D C 1
ATOM 10969 O O . ARG D 1 236 ? 64.168 66.738 74.259 1.00 27.55 236 ARG D O 1
ATOM 10983 N N . LYS D 1 237 ? 64.473 67.776 72.308 1.00 29.90 237 LYS D N 1
ATOM 10984 C CA . LYS D 1 237 ? 64.721 69.057 72.934 1.00 33.28 237 LYS D CA 1
ATOM 10985 C C . LYS D 1 237 ? 63.504 69.964 73.087 1.00 32.87 237 LYS D C 1
ATOM 10986 O O . LYS D 1 237 ? 63.655 71.153 73.403 1.00 33.43 237 LYS D O 1
ATOM 10996 N N . ALA D 1 238 ? 62.305 69.418 72.875 1.00 32.56 238 ALA D N 1
ATOM 10997 C CA . ALA D 1 238 ? 61.071 70.203 72.992 1.00 32.64 238 ALA D CA 1
ATOM 10998 C C . ALA D 1 238 ? 60.776 70.593 74.432 1.00 33.71 238 ALA D C 1
ATOM 10999 O O . ALA D 1 238 ? 61.127 69.864 75.365 1.00 32.82 238 ALA D O 1
ATOM 11002 N N . SER D 1 239 ? 60.133 71.749 74.594 1.00 35.68 239 SER D N 1
ATOM 11003 C CA . SER D 1 239 ? 59.783 72.297 75.910 1.00 39.57 239 SER D CA 1
ATOM 11004 C C . SER D 1 239 ? 58.804 71.454 76.714 1.00 39.42 239 SER D C 1
ATOM 11005 O O . SER D 1 239 ? 59.058 71.150 77.883 1.00 41.56 239 SER D O 1
ATOM 11010 N N . LYS D 1 240 ? 57.657 71.131 76.130 1.00 37.40 240 LYS D N 1
ATOM 11011 C CA . LYS D 1 240 ? 56.699 70.294 76.836 1.00 36.69 240 LYS D CA 1
ATOM 11012 C C . LYS D 1 240 ? 56.793 68.888 76.246 1.00 36.27 240 LYS D C 1
ATOM 11013 O O . LYS D 1 240 ? 56.523 68.693 75.063 1.00 36.11 240 LYS D O 1
ATOM 11016 N N . GLN D 1 241 ? 57.229 67.924 77.051 1.00 35.19 241 GLN D N 1
ATOM 11017 C CA . GLN D 1 241 ? 57.335 66.555 76.578 1.00 33.67 241 GLN D CA 1
ATOM 11018 C C . GLN D 1 241 ? 56.075 65.766 76.938 1.00 33.65 241 GLN D C 1
ATOM 11019 O O . GLN D 1 241 ? 56.150 64.579 77.256 1.00 33.50 241 GLN D O 1
ATOM 11028 N N . GLN D 1 242 ? 54.937 66.458 76.973 1.00 32.33 242 GLN D N 1
ATOM 11029 C CA . GLN D 1 242 ? 53.633 65.842 77.240 1.00 32.53 242 GLN D CA 1
ATOM 11030 C C . GLN D 1 242 ? 52.756 66.273 76.056 1.00 30.63 242 GLN D C 1
ATOM 11031 O O . GLN D 1 242 ? 52.789 67.427 75.650 1.00 33.90 242 GLN D O 1
ATOM 11040 N N . THR D 1 243 ? 52.007 65.347 75.477 1.00 27.92 243 THR D N 1
ATOM 11041 C CA . THR D 1 243 ? 51.174 65.658 74.327 1.00 26.48 243 THR D CA 1
ATOM 11042 C C . THR D 1 243 ? 49.756 65.163 74.479 1.00 26.20 243 THR D C 1
ATOM 11043 O O . THR D 1 243 ? 49.522 64.094 75.023 1.00 26.86 243 THR D O 1
ATOM 11049 N N . ASN D 1 244 ? 48.804 65.968 74.021 1.00 25.21 244 ASN D N 1
ATOM 11050 C CA . ASN D 1 244 ? 47.406 65.572 74.053 1.00 23.88 244 ASN D CA 1
ATOM 11051 C C . ASN D 1 244 ? 47.057 65.149 72.647 1.00 22.52 244 ASN D C 1
ATOM 11052 O O . ASN D 1 244 ? 47.546 65.707 71.674 1.00 20.15 244 ASN D O 1
ATOM 11060 N N . ILE D 1 245 ? 46.230 64.134 72.545 1.00 21.75 245 ILE D N 1
ATOM 11061 C CA . ILE D 1 245 ? 45.794 63.711 71.253 1.00 20.44 245 ILE D CA 1
ATOM 11062 C C . ILE D 1 245 ? 44.338 63.299 71.401 1.00 19.08 245 ILE D C 1
ATOM 11063 O O . ILE D 1 245 ? 43.939 62.748 72.425 1.00 17.44 245 ILE D O 1
ATOM 11069 N N . ASP D 1 246 ? 43.521 63.732 70.443 1.00 19.39 246 ASP D N 1
ATOM 11070 C CA . ASP D 1 246 ? 42.104 63.405 70.427 1.00 17.70 246 ASP D CA 1
ATOM 11071 C C . ASP D 1 246 ? 41.908 62.374 69.353 1.00 18.45 246 ASP D C 1
ATOM 11072 O O . ASP D 1 246 ? 42.525 62.441 68.299 1.00 17.40 246 ASP D O 1
ATOM 11078 N N . VAL D 1 247 ? 41.109 61.372 69.668 1.00 20.10 247 VAL D N 1
ATOM 11079 C CA . VAL D 1 247 ? 40.826 60.293 68.745 1.00 18.74 247 VAL D CA 1
ATOM 11080 C C . VAL D 1 247 ? 39.303 60.180 68.575 1.00 19.14 247 VAL D C 1
ATOM 11081 O O . VAL D 1 247 ? 38.573 60.074 69.563 1.00 17.96 247 VAL D O 1
ATOM 11086 N N . ILE D 1 248 ? 38.846 60.254 67.320 1.00 18.88 248 ILE D N 1
ATOM 11087 C CA . ILE D 1 248 ? 37.424 60.170 66.968 1.00 18.25 248 ILE D CA 1
ATOM 11088 C C . ILE D 1 248 ? 37.059 58.931 66.150 1.00 18.30 248 ILE D C 1
ATOM 11089 O O . ILE D 1 248 ? 37.599 58.707 65.071 1.00 16.54 248 ILE D O 1
ATOM 11095 N N . TYR D 1 249 ? 36.155 58.125 66.691 1.00 19.35 249 TYR D N 1
ATOM 11096 C CA . TYR D 1 249 ? 35.652 56.945 65.994 1.00 20.74 249 TYR D CA 1
ATOM 11097 C C . TYR D 1 249 ? 34.223 57.341 65.628 1.00 22.99 249 TYR D C 1
ATOM 11098 O O . TYR D 1 249 ? 33.507 57.876 66.482 1.00 23.56 249 TYR D O 1
ATOM 11109 N N . GLU D 1 250 ? 33.803 57.160 64.378 1.00 24.54 250 GLU D N 1
ATOM 11110 C CA . GLU D 1 250 ? 32.424 57.510 64.059 1.00 26.68 250 GLU D CA 1
ATOM 11111 C C . GLU D 1 250 ? 31.696 56.676 62.996 1.00 26.22 250 GLU D C 1
ATOM 11112 O O . GLU D 1 250 ? 32.307 55.964 62.204 1.00 26.36 250 GLU D O 1
ATOM 11119 N N . ARG D 1 251 ? 30.369 56.702 63.059 1.00 25.02 251 ARG D N 1
ATOM 11120 C CA . ARG D 1 251 ? 29.540 55.982 62.102 1.00 22.67 251 ARG D CA 1
ATOM 11121 C C . ARG D 1 251 ? 28.484 56.933 61.532 1.00 21.80 251 ARG D C 1
ATOM 11122 O O . ARG D 1 251 ? 27.813 57.633 62.272 1.00 23.35 251 ARG D O 1
ATOM 11136 N N . VAL D 1 252 ? 28.438 57.046 60.213 1.00 20.58 252 VAL D N 1
ATOM 11137 C CA . VAL D 1 252 ? 27.450 57.875 59.537 1.00 21.30 252 VAL D CA 1
ATOM 11138 C C . VAL D 1 252 ? 26.384 56.873 59.081 1.00 23.60 252 VAL D C 1
ATOM 11139 O O . VAL D 1 252 ? 26.705 55.831 58.491 1.00 23.83 252 VAL D O 1
ATOM 11144 N N . ARG D 1 253 ? 25.126 57.160 59.381 1.00 24.20 253 ARG D N 1
ATOM 11145 C CA . ARG D 1 253 ? 24.039 56.280 58.983 1.00 25.73 253 ARG D CA 1
ATOM 11146 C C . ARG D 1 253 ? 23.098 56.923 57.978 1.00 25.87 253 ARG D C 1
ATOM 11147 O O . ARG D 1 253 ? 22.755 58.090 58.118 1.00 26.81 253 ARG D O 1
ATOM 11161 N N . ASP D 1 254 ? 22.754 56.173 56.928 1.00 25.99 254 ASP D N 1
ATOM 11162 C CA . ASP D 1 254 ? 21.818 56.616 55.900 1.00 26.42 254 ASP D CA 1
ATOM 11163 C C . ASP D 1 254 ? 20.400 56.169 56.289 1.00 27.99 254 ASP D C 1
ATOM 11164 O O . ASP D 1 254 ? 20.228 55.305 57.155 1.00 27.96 254 ASP D O 1
ATOM 11170 N N . ASP D 1 255 ? 19.389 56.764 55.654 1.00 28.35 255 ASP D N 1
ATOM 11171 C CA . ASP D 1 255 ? 17.994 56.412 55.918 1.00 28.02 255 ASP D CA 1
ATOM 11172 C C . ASP D 1 255 ? 17.399 55.800 54.671 1.00 28.35 255 ASP D C 1
ATOM 11173 O O . ASP D 1 255 ? 17.237 56.475 53.668 1.00 27.25 255 ASP D O 1
ATOM 11179 N N . TYR D 1 256 ? 17.108 54.507 54.734 1.00 30.06 256 TYR D N 1
ATOM 11180 C CA . TYR D 1 256 ? 16.539 53.788 53.598 1.00 31.87 256 TYR D CA 1
ATOM 11181 C C . TYR D 1 256 ? 15.085 53.490 53.884 1.00 33.44 256 TYR D C 1
ATOM 11182 O O . TYR D 1 256 ? 14.760 52.851 54.891 1.00 32.72 256 TYR D O 1
ATOM 11193 N N . GLN D 1 257 ? 14.214 53.920 52.974 1.00 35.48 257 GLN D N 1
ATOM 11194 C CA . GLN D 1 257 ? 12.779 53.723 53.157 1.00 37.92 257 GLN D CA 1
ATOM 11195 C C . GLN D 1 257 ? 12.042 52.949 52.069 1.00 38.59 257 GLN D C 1
ATOM 11196 O O . GLN D 1 257 ? 12.290 53.130 50.872 1.00 37.43 257 GLN D O 1
ATOM 11205 N N . LEU D 1 258 ? 11.165 52.053 52.515 1.00 39.68 258 LEU D N 1
ATOM 11206 C CA . LEU D 1 258 ? 10.347 51.249 51.614 1.00 42.14 258 LEU D CA 1
ATOM 11207 C C . LEU D 1 258 ? 8.907 51.701 51.758 1.00 44.48 258 LEU D C 1
ATOM 11208 O O . LEU D 1 258 ? 8.366 51.719 52.864 1.00 44.77 258 LEU D O 1
ATOM 11214 N N . HIS D 1 259 ? 8.325 52.164 50.655 1.00 47.81 259 HIS D N 1
ATOM 11215 C CA . HIS D 1 259 ? 6.932 52.576 50.657 1.00 50.66 259 HIS D CA 1
ATOM 11216 C C . HIS D 1 259 ? 6.210 51.839 49.526 1.00 51.04 259 HIS D C 1
ATOM 11217 O O . HIS D 1 259 ? 6.794 51.572 48.478 1.00 50.93 259 HIS D O 1
ATOM 11227 N N . TRP D 1 260 ? 4.989 51.391 49.808 1.00 52.25 260 TRP D N 1
ATOM 11228 C CA . TRP D 1 260 ? 4.173 50.663 48.836 1.00 53.27 260 TRP D CA 1
ATOM 11229 C C . TRP D 1 260 ? 3.391 51.608 47.932 1.00 53.56 260 TRP D C 1
ATOM 11230 O O . TRP D 1 260 ? 2.650 52.467 48.398 1.00 52.71 260 TRP D O 1
ATOM 11243 N N . THR D 1 261 ? 3.585 51.446 46.635 1.00 54.14 261 THR D N 1
ATOM 11244 C CA . THR D 1 261 ? 2.911 52.276 45.662 1.00 55.12 261 THR D CA 1
ATOM 11245 C C . THR D 1 261 ? 1.784 51.498 44.989 1.00 55.53 261 THR D C 1
ATOM 11246 O O . THR D 1 261 ? 1.767 51.344 43.764 1.00 56.27 261 THR D O 1
ATOM 11252 N N . SER D 1 262 ? 0.912 50.924 45.817 1.00 55.51 262 SER D N 1
ATOM 11253 C CA . SER D 1 262 ? -0.263 50.163 45.378 1.00 55.34 262 SER D CA 1
ATOM 11254 C C . SER D 1 262 ? -0.144 49.120 44.260 1.00 54.72 262 SER D C 1
ATOM 11255 O O . SER D 1 262 ? -1.150 48.588 43.790 1.00 55.02 262 SER D O 1
ATOM 11260 N N . THR D 1 263 ? 1.067 48.858 43.797 1.00 53.45 263 THR D N 1
ATOM 11261 C CA . THR D 1 263 ? 1.259 47.854 42.767 1.00 52.94 263 THR D CA 1
ATOM 11262 C C . THR D 1 263 ? 2.606 47.202 43.074 1.00 51.19 263 THR D C 1
ATOM 11263 O O . THR D 1 263 ? 2.762 45.985 42.955 1.00 49.06 263 THR D O 1
ATOM 11269 N N . ASN D 1 264 ? 3.560 48.019 43.517 1.00 50.66 264 ASN D N 1
ATOM 11270 C CA . ASN D 1 264 ? 4.879 47.527 43.870 1.00 49.25 264 ASN D CA 1
ATOM 11271 C C . ASN D 1 264 ? 5.516 48.344 44.977 1.00 47.52 264 ASN D C 1
ATOM 11272 O O . ASN D 1 264 ? 4.929 49.309 45.454 1.00 48.30 264 ASN D O 1
ATOM 11280 N N . TRP D 1 265 ? 6.703 47.928 45.402 1.00 46.38 265 TRP D N 1
ATOM 11281 C CA . TRP D 1 265 ? 7.443 48.621 46.446 1.00 44.10 265 TRP D CA 1
ATOM 11282 C C . TRP D 1 265 ? 8.363 49.631 45.792 1.00 41.82 265 TRP D C 1
ATOM 11283 O O . TRP D 1 265 ? 8.827 49.418 44.678 1.00 43.27 265 TRP D O 1
ATOM 11296 N N . LYS D 1 266 ? 8.608 50.740 46.475 1.00 38.99 266 LYS D N 1
ATOM 11297 C CA . LYS D 1 266 ? 9.501 51.775 45.955 1.00 37.12 266 LYS D CA 1
ATOM 11298 C C . LYS D 1 266 ? 10.501 52.089 47.066 1.00 35.93 266 LYS D C 1
ATOM 11299 O O . LYS D 1 266 ? 10.116 52.311 48.219 1.00 34.71 266 LYS D O 1
ATOM 11309 N N . GLY D 1 267 ? 11.782 52.072 46.721 1.00 35.64 267 GLY D N 1
ATOM 11310 C CA . GLY D 1 267 ? 12.813 52.341 47.703 1.00 35.72 267 GLY D CA 1
ATOM 11311 C C . GLY D 1 267 ? 13.379 53.738 47.598 1.00 35.54 267 GLY D C 1
ATOM 11312 O O . GLY D 1 267 ? 13.603 54.270 46.502 1.00 36.23 267 GLY D O 1
ATOM 11314 N N . THR D 1 268 ? 13.670 54.313 48.753 1.00 34.54 268 THR D N 1
ATOM 11315 C CA . THR D 1 268 ? 14.212 55.659 48.808 1.00 32.03 268 THR D CA 1
ATOM 11316 C C . THR D 1 268 ? 15.404 55.737 49.762 1.00 29.90 268 THR D C 1
ATOM 11317 O O . THR D 1 268 ? 15.366 55.183 50.860 1.00 29.93 268 THR D O 1
ATOM 11323 N N . ASN D 1 269 ? 16.477 56.389 49.329 1.00 27.21 269 ASN D N 1
ATOM 11324 C CA . ASN D 1 269 ? 17.640 56.513 50.201 1.00 27.12 269 ASN D CA 1
ATOM 11325 C C . ASN D 1 269 ? 18.058 57.954 50.461 1.00 27.46 269 ASN D C 1
ATOM 11326 O O . ASN D 1 269 ? 18.360 58.708 49.534 1.00 27.97 269 ASN D O 1
ATOM 11334 N N . THR D 1 270 ? 18.078 58.317 51.739 1.00 28.79 270 THR D N 1
ATOM 11335 C CA . THR D 1 270 ? 18.481 59.640 52.164 1.00 28.51 270 THR D CA 1
ATOM 11336 C C . THR D 1 270 ? 19.874 59.500 52.759 1.00 28.20 270 THR D C 1
ATOM 11337 O O . THR D 1 270 ? 20.091 58.752 53.710 1.00 26.95 270 THR D O 1
ATOM 11343 N N . LYS D 1 271 ? 20.815 60.224 52.176 1.00 28.66 271 LYS D N 1
ATOM 11344 C CA . LYS D 1 271 ? 22.198 60.193 52.609 1.00 28.45 271 LYS D CA 1
ATOM 11345 C C . LYS D 1 271 ? 22.563 60.939 53.881 1.00 29.05 271 LYS D C 1
ATOM 11346 O O . LYS D 1 271 ? 22.017 61.995 54.181 1.00 29.59 271 LYS D O 1
ATOM 11356 N N . ASP D 1 272 ? 23.529 60.382 54.606 1.00 29.62 272 ASP D N 1
ATOM 11357 C CA . ASP D 1 272 ? 24.065 60.979 55.818 1.00 30.29 272 ASP D CA 1
ATOM 11358 C C . ASP D 1 272 ? 23.024 61.501 56.771 1.00 32.04 272 ASP D C 1
ATOM 11359 O O . ASP D 1 272 ? 23.148 62.604 57.289 1.00 33.82 272 ASP D O 1
ATOM 11365 N N . LYS D 1 273 ? 22.004 60.707 57.035 1.00 32.41 273 LYS D N 1
ATOM 11366 C CA . LYS D 1 273 ? 20.975 61.171 57.925 1.00 33.96 273 LYS D CA 1
ATOM 11367 C C . LYS D 1 273 ? 21.503 61.369 59.339 1.00 32.87 273 LYS D C 1
ATOM 11368 O O . LYS D 1 273 ? 21.377 62.461 59.893 1.00 34.82 273 LYS D O 1
ATOM 11378 N N . TRP D 1 274 ? 22.143 60.347 59.901 1.00 30.77 274 TRP D N 1
ATOM 11379 C CA . TRP D 1 274 ? 22.665 60.428 61.263 1.00 29.92 274 TRP D CA 1
ATOM 11380 C C . TRP D 1 274 ? 24.159 60.198 61.378 1.00 30.11 274 TRP D C 1
ATOM 11381 O O . TRP D 1 274 ? 24.729 59.452 60.602 1.00 31.49 274 TRP D O 1
ATOM 11394 N N . THR D 1 275 ? 24.769 60.814 62.390 1.00 29.38 275 THR D N 1
ATOM 11395 C CA . THR D 1 275 ? 26.200 60.678 62.659 1.00 27.59 275 THR D CA 1
ATOM 11396 C C . THR D 1 275 ? 26.420 60.341 64.141 1.00 28.67 275 THR D C 1
ATOM 11397 O O . THR D 1 275 ? 25.975 61.076 65.024 1.00 29.37 275 THR D O 1
ATOM 11403 N N . ASP D 1 276 ? 27.019 59.176 64.394 1.00 28.05 276 ASP D N 1
ATOM 11404 C CA . ASP D 1 276 ? 27.344 58.715 65.744 1.00 25.54 276 ASP D CA 1
ATOM 11405 C C . ASP D 1 276 ? 28.807 59.016 65.892 1.00 24.14 276 ASP D C 1
ATOM 11406 O O . ASP D 1 276 ? 29.594 58.673 65.029 1.00 24.46 276 ASP D O 1
ATOM 11412 N N . ARG D 1 277 ? 29.166 59.699 66.965 1.00 23.96 277 ARG D N 1
ATOM 11413 C CA . ARG D 1 277 ? 30.552 60.089 67.165 1.00 24.13 277 ARG D CA 1
ATOM 11414 C C . ARG D 1 277 ? 31.055 59.975 68.594 1.00 24.68 277 ARG D C 1
ATOM 11415 O O . ARG D 1 277 ? 30.541 60.620 69.499 1.00 25.79 277 ARG D O 1
ATOM 11429 N N . SER D 1 278 ? 32.095 59.161 68.764 1.00 25.17 278 SER D N 1
ATOM 11430 C CA . SER D 1 278 ? 32.734 58.934 70.052 1.00 23.34 278 SER D CA 1
ATOM 11431 C C . SER D 1 278 ? 34.121 59.573 69.995 1.00 24.13 278 SER D C 1
ATOM 11432 O O . SER D 1 278 ? 34.983 59.165 69.214 1.00 22.36 278 SER D O 1
ATOM 11437 N N . SER D 1 279 ? 34.320 60.606 70.803 1.00 24.78 279 SER D N 1
ATOM 11438 C CA . SER D 1 279 ? 35.584 61.317 70.809 1.00 23.53 279 SER D CA 1
ATOM 11439 C C . SER D 1 279 ? 36.307 61.105 72.131 1.00 23.50 279 SER D C 1
ATOM 11440 O O . SER D 1 279 ? 35.688 61.086 73.186 1.00 22.68 279 SER D O 1
ATOM 11445 N N . GLU D 1 280 ? 37.622 60.961 72.075 1.00 23.40 280 GLU D N 1
ATOM 11446 C CA . GLU D 1 280 ? 38.387 60.761 73.284 1.00 25.71 280 GLU D CA 1
ATOM 11447 C C . GLU D 1 280 ? 39.705 61.484 73.284 1.00 25.64 280 GLU D C 1
ATOM 11448 O O . GLU D 1 280 ? 40.316 61.696 72.242 1.00 28.76 280 GLU D O 1
ATOM 11455 N N . ARG D 1 281 ? 40.124 61.872 74.479 1.00 25.17 281 ARG D N 1
ATOM 11456 C CA . ARG D 1 281 ? 41.379 62.580 74.704 1.00 24.26 281 ARG D CA 1
ATOM 11457 C C . ARG D 1 281 ? 42.378 61.643 75.423 1.00 23.49 281 ARG D C 1
ATOM 11458 O O . ARG D 1 281 ? 42.045 61.003 76.422 1.00 23.63 281 ARG D O 1
ATOM 11472 N N . TYR D 1 282 ? 43.553 61.475 74.825 1.00 22.20 282 TYR D N 1
ATOM 11473 C CA . TYR D 1 282 ? 44.618 60.633 75.380 1.00 21.73 282 TYR D CA 1
ATOM 11474 C C . TYR D 1 282 ? 45.799 61.524 75.699 1.00 20.01 282 TYR D C 1
ATOM 11475 O O . TYR D 1 282 ? 46.045 62.504 74.998 1.00 18.40 282 TYR D O 1
ATOM 11486 N N . LYS D 1 283 ? 46.531 61.181 76.749 1.00 20.06 283 LYS D N 1
ATOM 11487 C CA . LYS D 1 283 ? 47.700 61.950 77.148 1.00 19.09 283 LYS D CA 1
ATOM 11488 C C . LYS D 1 283 ? 48.974 61.151 76.975 1.00 18.47 283 LYS D C 1
ATOM 11489 O O . LYS D 1 283 ? 49.135 60.088 77.565 1.00 17.20 283 LYS D O 1
ATOM 11499 N N . ILE D 1 284 ? 49.852 61.671 76.124 1.00 19.29 284 ILE D N 1
ATOM 11500 C CA . ILE D 1 284 ? 51.152 61.093 75.794 1.00 18.31 284 ILE D CA 1
ATOM 11501 C C . ILE D 1 284 ? 52.271 61.688 76.661 1.00 20.06 284 ILE D C 1
ATOM 11502 O O . ILE D 1 284 ? 52.446 62.904 76.728 1.00 21.29 284 ILE D O 1
ATOM 11508 N N . ASP D 1 285 ? 53.016 60.820 77.332 1.00 20.03 285 ASP D N 1
ATOM 11509 C CA . ASP D 1 285 ? 54.134 61.236 78.181 1.00 20.80 285 ASP D CA 1
ATOM 11510 C C . ASP D 1 285 ? 55.371 60.716 77.472 1.00 20.24 285 ASP D C 1
ATOM 11511 O O . ASP D 1 285 ? 55.613 59.512 77.432 1.00 20.23 285 ASP D O 1
ATOM 11517 N N . TRP D 1 286 ? 56.113 61.625 76.861 1.00 20.49 286 TRP D N 1
ATOM 11518 C CA . TRP D 1 286 ? 57.303 61.260 76.119 1.00 22.02 286 TRP D CA 1
ATOM 11519 C C . TRP D 1 286 ? 58.479 60.904 77.016 1.00 22.51 286 TRP D C 1
ATOM 11520 O O . TRP D 1 286 ? 59.409 60.241 76.578 1.00 23.78 286 TRP D O 1
ATOM 11533 N N . GLU D 1 287 ? 58.444 61.379 78.260 1.00 24.37 287 GLU D N 1
ATOM 11534 C CA . GLU D 1 287 ? 59.509 61.126 79.237 1.00 25.42 287 GLU D CA 1
ATOM 11535 C C . GLU D 1 287 ? 59.393 59.762 79.939 1.00 26.81 287 GLU D C 1
ATOM 11536 O O . GLU D 1 287 ? 60.378 59.041 80.067 1.00 29.37 287 GLU D O 1
ATOM 11543 N N . LYS D 1 288 ? 58.195 59.411 80.394 1.00 27.05 288 LYS D N 1
ATOM 11544 C CA . LYS D 1 288 ? 57.963 58.131 81.053 1.00 26.17 288 LYS D CA 1
ATOM 11545 C C . LYS D 1 288 ? 57.603 57.060 80.040 1.00 26.08 288 LYS D C 1
ATOM 11546 O O . LYS D 1 288 ? 57.563 55.877 80.366 1.00 26.78 288 LYS D O 1
ATOM 11556 N N . GLU D 1 289 ? 57.325 57.491 78.815 1.00 25.56 289 GLU D N 1
ATOM 11557 C CA . GLU D 1 289 ? 56.959 56.601 77.730 1.00 26.38 289 GLU D CA 1
ATOM 11558 C C . GLU D 1 289 ? 55.709 55.789 78.006 1.00 26.47 289 GLU D C 1
ATOM 11559 O O . GLU D 1 289 ? 55.727 54.557 78.034 1.00 26.60 289 GLU D O 1
ATOM 11566 N N . GLU D 1 290 ? 54.625 56.507 78.253 1.00 27.79 290 GLU D N 1
ATOM 11567 C CA . GLU D 1 290 ? 53.343 55.874 78.469 1.00 29.40 290 GLU D CA 1
ATOM 11568 C C . GLU D 1 290 ? 52.223 56.758 77.981 1.00 27.48 290 GLU D C 1
ATOM 11569 O O . GLU D 1 290 ? 52.396 57.959 77.814 1.00 27.95 290 GLU D O 1
ATOM 11576 N N . MET D 1 291 ? 51.086 56.146 77.697 1.00 26.49 291 MET D N 1
ATOM 11577 C CA . MET D 1 291 ? 49.941 56.888 77.223 1.00 25.15 291 MET D CA 1
ATOM 11578 C C . MET D 1 291 ? 48.780 56.522 78.123 1.00 23.21 291 MET D C 1
ATOM 11579 O O . MET D 1 291 ? 48.648 55.377 78.536 1.00 21.39 291 MET D O 1
ATOM 11585 N N . THR D 1 292 ? 47.999 57.518 78.519 1.00 24.61 292 THR D N 1
ATOM 11586 C CA . THR D 1 292 ? 46.856 57.268 79.385 1.00 27.27 292 THR D CA 1
ATOM 11587 C C . THR D 1 292 ? 45.602 58.000 78.918 1.00 26.41 292 THR D C 1
ATOM 11588 O O . THR D 1 292 ? 45.649 58.824 78.015 1.00 25.92 292 THR D O 1
ATOM 11594 N N . ASN D 1 293 ? 44.471 57.673 79.529 1.00 27.95 293 ASN D N 1
ATOM 11595 C CA . ASN D 1 293 ? 43.224 58.335 79.192 1.00 30.11 293 ASN D CA 1
ATOM 11596 C C . ASN D 1 293 ? 42.225 58.154 80.316 1.00 30.91 293 ASN D C 1
ATOM 11597 O O . ASN D 1 293 ? 41.050 58.535 80.133 1.00 34.72 293 ASN D O 1
ATOM 11606 N N . ALA E 1 1 ? 70.310 38.695 39.828 1.00 38.28 1 ALA E N 1
ATOM 11607 C CA . ALA E 1 1 ? 70.621 38.592 41.278 1.00 36.96 1 ALA E CA 1
ATOM 11608 C C . ALA E 1 1 ? 71.921 37.829 41.571 1.00 36.55 1 ALA E C 1
ATOM 11609 O O . ALA E 1 1 ? 72.422 37.081 40.740 1.00 35.42 1 ALA E O 1
ATOM 11614 N N . ASP E 1 2 ? 72.435 38.000 42.782 1.00 36.94 2 ASP E N 1
ATOM 11615 C CA . ASP E 1 2 ? 73.674 37.369 43.213 1.00 36.20 2 ASP E CA 1
ATOM 11616 C C . ASP E 1 2 ? 73.743 35.896 42.923 1.00 35.30 2 ASP E C 1
ATOM 11617 O O . ASP E 1 2 ? 74.758 35.411 42.441 1.00 34.30 2 ASP E O 1
ATOM 11623 N N . SER E 1 3 ? 72.664 35.184 43.218 1.00 34.17 3 SER E N 1
ATOM 11624 C CA . SER E 1 3 ? 72.648 33.750 43.012 1.00 33.30 3 SER E CA 1
ATOM 11625 C C . SER E 1 3 ? 72.711 33.362 41.552 1.00 32.99 3 SER E C 1
ATOM 11626 O O . SER E 1 3 ? 73.147 32.266 41.225 1.00 33.86 3 SER E O 1
ATOM 11631 N N . ASP E 1 4 ? 72.269 34.253 40.672 1.00 32.53 4 ASP E N 1
ATOM 11632 C CA . ASP E 1 4 ? 72.298 33.974 39.247 1.00 29.68 4 ASP E CA 1
ATOM 11633 C C . ASP E 1 4 ? 73.706 33.967 38.703 1.00 27.85 4 ASP E C 1
ATOM 11634 O O . ASP E 1 4 ? 73.972 33.396 37.655 1.00 28.99 4 ASP E O 1
ATOM 11640 N N . ILE E 1 5 ? 74.622 34.588 39.429 1.00 25.73 5 ILE E N 1
ATOM 11641 C CA . ILE E 1 5 ? 76.006 34.611 39.007 1.00 22.13 5 ILE E CA 1
ATOM 11642 C C . ILE E 1 5 ? 76.913 33.858 39.983 1.00 20.42 5 ILE E C 1
ATOM 11643 O O . ILE E 1 5 ? 78.098 34.150 40.098 1.00 21.01 5 ILE E O 1
ATOM 11649 N N . ASN E 1 6 ? 76.338 32.883 40.681 1.00 19.96 6 ASN E N 1
ATOM 11650 C CA . ASN E 1 6 ? 77.068 32.023 41.616 1.00 19.87 6 ASN E CA 1
ATOM 11651 C C . ASN E 1 6 ? 77.743 32.721 42.783 1.00 20.62 6 ASN E C 1
ATOM 11652 O O . ASN E 1 6 ? 78.804 32.296 43.244 1.00 18.97 6 ASN E O 1
ATOM 11660 N N . ILE E 1 7 ? 77.126 33.792 43.253 1.00 20.85 7 ILE E N 1
ATOM 11661 C CA . ILE E 1 7 ? 77.650 34.547 44.371 1.00 23.31 7 ILE E CA 1
ATOM 11662 C C . ILE E 1 7 ? 76.659 34.456 45.527 1.00 25.11 7 ILE E C 1
ATOM 11663 O O . ILE E 1 7 ? 75.445 34.403 45.328 1.00 25.84 7 ILE E O 1
ATOM 11669 N N . LYS E 1 8 ? 77.196 34.360 46.736 1.00 27.01 8 LYS E N 1
ATOM 11670 C CA . LYS E 1 8 ? 76.387 34.244 47.934 1.00 28.46 8 LYS E CA 1
ATOM 11671 C C . LYS E 1 8 ? 75.518 35.480 48.076 1.00 26.60 8 LYS E C 1
ATOM 11672 O O . LYS E 1 8 ? 76.004 36.601 48.050 1.00 27.40 8 LYS E O 1
ATOM 11682 N N . THR E 1 9 ? 74.215 35.260 48.153 1.00 26.28 9 THR E N 1
ATOM 11683 C CA . THR E 1 9 ? 73.251 36.343 48.257 1.00 24.88 9 THR E CA 1
ATOM 11684 C C . THR E 1 9 ? 73.593 37.393 49.311 1.00 25.10 9 THR E C 1
ATOM 11685 O O . THR E 1 9 ? 73.874 37.063 50.466 1.00 24.69 9 THR E O 1
ATOM 11691 N N . GLY E 1 10 ? 73.577 38.658 48.890 1.00 23.84 10 GLY E N 1
ATOM 11692 C CA . GLY E 1 10 ? 73.876 39.775 49.775 1.00 23.70 10 GLY E CA 1
ATOM 11693 C C . GLY E 1 10 ? 75.342 40.146 49.891 1.00 23.73 10 GLY E C 1
ATOM 11694 O O . GLY E 1 10 ? 75.670 41.162 50.481 1.00 23.99 10 GLY E O 1
ATOM 11696 N N . THR E 1 11 ? 76.219 39.343 49.301 1.00 24.72 11 THR E N 1
ATOM 11697 C CA . THR E 1 11 ? 77.671 39.560 49.343 1.00 23.71 11 THR E CA 1
ATOM 11698 C C . THR E 1 11 ? 78.073 40.908 48.763 1.00 24.33 11 THR E C 1
ATOM 11699 O O . THR E 1 11 ? 78.997 41.563 49.244 1.00 23.40 11 THR E O 1
ATOM 11705 N N . THR E 1 12 ? 77.281 41.357 47.805 1.00 24.85 12 THR E N 1
ATOM 11706 C CA . THR E 1 12 ? 77.534 42.575 47.074 1.00 26.04 12 THR E CA 1
ATOM 11707 C C . THR E 1 12 ? 76.781 43.829 47.558 1.00 26.29 12 THR E C 1
ATOM 11708 O O . THR E 1 12 ? 76.932 44.914 46.999 1.00 27.56 12 THR E O 1
ATOM 11714 N N . ASP E 1 13 ? 75.994 43.690 48.616 1.00 25.03 13 ASP E N 1
ATOM 11715 C CA . ASP E 1 13 ? 75.255 44.819 49.138 1.00 25.15 13 ASP E CA 1
ATOM 11716 C C . ASP E 1 13 ? 76.012 45.663 50.140 1.00 24.63 13 ASP E C 1
ATOM 11717 O O . ASP E 1 13 ? 76.869 45.168 50.862 1.00 25.85 13 ASP E O 1
ATOM 11723 N N . ILE E 1 14 ? 75.661 46.942 50.176 1.00 24.66 14 ILE E N 1
ATOM 11724 C CA . ILE E 1 14 ? 76.276 47.943 51.045 1.00 25.82 14 ILE E CA 1
ATOM 11725 C C . ILE E 1 14 ? 75.567 48.034 52.377 1.00 26.62 14 ILE E C 1
ATOM 11726 O O . ILE E 1 14 ? 74.409 47.641 52.493 1.00 24.72 14 ILE E O 1
ATOM 11732 N N . GLY E 1 15 ? 76.282 48.538 53.382 1.00 28.96 15 GLY E N 1
ATOM 11733 C CA . GLY E 1 15 ? 75.685 48.772 54.686 1.00 33.16 15 GLY E CA 1
ATOM 11734 C C . GLY E 1 15 ? 75.984 47.896 55.875 1.00 36.01 15 GLY E C 1
ATOM 11735 O O . GLY E 1 15 ? 75.457 48.166 56.955 1.00 38.28 15 GLY E O 1
ATOM 11737 N N . SER E 1 16 ? 76.802 46.859 55.710 1.00 37.79 16 SER E N 1
ATOM 11738 C CA . SER E 1 16 ? 77.111 45.972 56.839 1.00 38.27 16 SER E CA 1
ATOM 11739 C C . SER E 1 16 ? 78.192 46.553 57.765 1.00 37.66 16 SER E C 1
ATOM 11740 O O . SER E 1 16 ? 79.098 47.265 57.314 1.00 35.34 16 SER E O 1
ATOM 11745 N N . ASN E 1 17 ? 78.053 46.260 59.064 1.00 38.24 17 ASN E N 1
ATOM 11746 C CA . ASN E 1 17 ? 78.953 46.743 60.125 1.00 37.60 17 ASN E CA 1
ATOM 11747 C C . ASN E 1 17 ? 79.084 48.270 60.123 1.00 35.73 17 ASN E C 1
ATOM 11748 O O . ASN E 1 17 ? 80.168 48.837 60.307 1.00 34.70 17 ASN E O 1
ATOM 11756 N N . THR E 1 18 ? 77.945 48.918 59.906 1.00 34.41 18 THR E N 1
ATOM 11757 C CA . THR E 1 18 ? 77.867 50.362 59.849 1.00 31.40 18 THR E CA 1
ATOM 11758 C C . THR E 1 18 ? 76.814 50.814 60.837 1.00 30.54 18 THR E C 1
ATOM 11759 O O . THR E 1 18 ? 75.789 50.171 61.004 1.00 28.85 18 THR E O 1
ATOM 11765 N N . THR E 1 19 ? 77.107 51.888 61.549 1.00 30.12 19 THR E N 1
ATOM 11766 C CA . THR E 1 19 ? 76.140 52.450 62.472 1.00 28.61 19 THR E CA 1
ATOM 11767 C C . THR E 1 19 ? 75.499 53.484 61.568 1.00 28.35 19 THR E C 1
ATOM 11768 O O . THR E 1 19 ? 76.183 54.379 61.066 1.00 27.94 19 THR E O 1
ATOM 11774 N N . VAL E 1 20 ? 74.222 53.271 61.263 1.00 26.26 20 VAL E N 1
ATOM 11775 C CA . VAL E 1 20 ? 73.464 54.156 60.396 1.00 24.77 20 VAL E CA 1
ATOM 11776 C C . VAL E 1 20 ? 72.751 55.266 61.160 1.00 23.82 20 VAL E C 1
ATOM 11777 O O . VAL E 1 20 ? 72.151 55.029 62.208 1.00 21.91 20 VAL E O 1
ATOM 11782 N N . LYS E 1 21 ? 72.831 56.486 60.637 1.00 24.23 21 LYS E N 1
ATOM 11783 C CA . LYS E 1 21 ? 72.166 57.630 61.259 1.00 23.10 21 LYS E CA 1
ATOM 11784 C C . LYS E 1 21 ? 70.948 58.089 60.433 1.00 22.89 21 LYS E C 1
ATOM 11785 O O . LYS E 1 21 ? 71.084 58.507 59.283 1.00 23.13 21 LYS E O 1
ATOM 11795 N N . THR E 1 22 ? 69.762 57.997 61.034 1.00 22.11 22 THR E N 1
ATOM 11796 C CA . THR E 1 22 ? 68.515 58.355 60.361 1.00 21.59 22 THR E CA 1
ATOM 11797 C C . THR E 1 22 ? 67.787 59.522 61.021 1.00 21.20 22 THR E C 1
ATOM 11798 O O . THR E 1 22 ? 68.074 59.902 62.160 1.00 21.22 22 THR E O 1
ATOM 11804 N N . GLY E 1 23 ? 66.833 60.081 60.290 1.00 19.98 23 GLY E N 1
ATOM 11805 C CA . GLY E 1 23 ? 66.058 61.191 60.800 1.00 18.51 23 GLY E CA 1
ATOM 11806 C C . GLY E 1 23 ? 64.789 61.500 60.019 1.00 19.37 23 GLY E C 1
ATOM 11807 O O . GLY E 1 23 ? 64.621 61.121 58.867 1.00 18.27 23 GLY E O 1
ATOM 11809 N N . ASP E 1 24 ? 63.909 62.241 60.665 1.00 20.52 24 ASP E N 1
ATOM 11810 C CA . ASP E 1 24 ? 62.635 62.649 60.109 1.00 24.41 24 ASP E CA 1
ATOM 11811 C C . ASP E 1 24 ? 62.559 64.158 60.101 1.00 24.47 24 ASP E C 1
ATOM 11812 O O . ASP E 1 24 ? 62.917 64.782 61.096 1.00 26.14 24 ASP E O 1
ATOM 11818 N N . LEU E 1 25 ? 62.082 64.735 58.998 1.00 23.03 25 LEU E N 1
ATOM 11819 C CA . LEU E 1 25 ? 61.864 66.183 58.880 1.00 21.19 25 LEU E CA 1
ATOM 11820 C C . LEU E 1 25 ? 60.437 66.338 58.330 1.00 21.38 25 LEU E C 1
ATOM 11821 O O . LEU E 1 25 ? 60.183 66.002 57.180 1.00 20.97 25 LEU E O 1
ATOM 11827 N N . VAL E 1 26 ? 59.492 66.783 59.156 1.00 20.97 26 VAL E N 1
ATOM 11828 C CA . VAL E 1 26 ? 58.107 66.940 58.717 1.00 20.80 26 VAL E CA 1
ATOM 11829 C C . VAL E 1 26 ? 57.717 68.409 58.549 1.00 21.96 26 VAL E C 1
ATOM 11830 O O . VAL E 1 26 ? 58.042 69.247 59.376 1.00 21.70 26 VAL E O 1
ATOM 11835 N N . THR E 1 27 ? 57.014 68.711 57.467 1.00 22.97 27 THR E N 1
ATOM 11836 C CA . THR E 1 27 ? 56.587 70.075 57.176 1.00 24.39 27 THR E CA 1
ATOM 11837 C C . THR E 1 27 ? 55.182 70.047 56.591 1.00 23.55 27 THR E C 1
ATOM 11838 O O . THR E 1 27 ? 54.892 69.212 55.746 1.00 25.14 27 THR E O 1
ATOM 11844 N N . TYR E 1 28 ? 54.313 70.952 57.013 1.00 23.43 28 TYR E N 1
ATOM 11845 C CA . TYR E 1 28 ? 52.994 70.997 56.416 1.00 21.86 28 TYR E CA 1
ATOM 11846 C C . TYR E 1 28 ? 52.823 72.345 55.757 1.00 22.91 28 TYR E C 1
ATOM 11847 O O . TYR E 1 28 ? 52.946 73.375 56.413 1.00 24.63 28 TYR E O 1
ATOM 11858 N N . ASP E 1 29 ? 52.603 72.333 54.446 1.00 23.42 29 ASP E N 1
ATOM 11859 C CA . ASP E 1 29 ? 52.392 73.554 53.680 1.00 24.12 29 ASP E CA 1
ATOM 11860 C C . ASP E 1 29 ? 50.885 73.753 53.628 1.00 26.88 29 ASP E C 1
ATOM 11861 O O . ASP E 1 29 ? 50.183 73.033 52.920 1.00 25.68 29 ASP E O 1
ATOM 11867 N N . LYS E 1 30 ? 50.396 74.730 54.391 1.00 29.78 30 LYS E N 1
ATOM 11868 C CA . LYS E 1 30 ? 48.976 75.023 54.459 1.00 33.16 30 LYS E CA 1
ATOM 11869 C C . LYS E 1 30 ? 48.364 75.599 53.195 1.00 33.95 30 LYS E C 1
ATOM 11870 O O . LYS E 1 30 ? 47.320 75.123 52.741 1.00 33.40 30 LYS E O 1
ATOM 11880 N N . GLU E 1 31 ? 49.023 76.587 52.599 1.00 34.88 31 GLU E N 1
ATOM 11881 C CA . GLU E 1 31 ? 48.481 77.186 51.388 1.00 37.11 31 GLU E CA 1
ATOM 11882 C C . GLU E 1 31 ? 48.440 76.225 50.206 1.00 34.50 31 GLU E C 1
ATOM 11883 O O . GLU E 1 31 ? 47.598 76.374 49.335 1.00 35.41 31 GLU E O 1
ATOM 11890 N N . ASN E 1 32 ? 49.320 75.224 50.187 1.00 31.53 32 ASN E N 1
ATOM 11891 C CA . ASN E 1 32 ? 49.345 74.235 49.109 1.00 27.92 32 ASN E CA 1
ATOM 11892 C C . ASN E 1 32 ? 48.739 72.877 49.484 1.00 27.35 32 ASN E C 1
ATOM 11893 O O . ASN E 1 32 ? 48.576 72.006 48.632 1.00 29.39 32 ASN E O 1
ATOM 11901 N N . GLY E 1 33 ? 48.404 72.687 50.753 1.00 26.31 33 GLY E N 1
ATOM 11902 C CA . GLY E 1 33 ? 47.824 71.423 51.178 1.00 24.10 33 GLY E CA 1
ATOM 11903 C C . GLY E 1 33 ? 48.714 70.215 50.926 1.00 22.11 33 GLY E C 1
ATOM 11904 O O . GLY E 1 33 ? 48.305 69.232 50.282 1.00 21.23 33 GLY E O 1
ATOM 11906 N N . MET E 1 34 ? 49.942 70.294 51.428 1.00 21.30 34 MET E N 1
ATOM 11907 C CA . MET E 1 34 ? 50.902 69.222 51.266 1.00 21.04 34 MET E CA 1
ATOM 11908 C C . MET E 1 34 ? 51.585 68.828 52.556 1.00 21.55 34 MET E C 1
ATOM 11909 O O . MET E 1 34 ? 52.160 69.668 53.254 1.00 21.21 34 MET E O 1
ATOM 11915 N N . HIS E 1 35 ? 51.428 67.559 52.920 1.00 20.94 35 HIS E N 1
ATOM 11916 C CA . HIS E 1 35 ? 52.090 67.043 54.090 1.00 20.78 35 HIS E CA 1
ATOM 11917 C C . HIS E 1 35 ? 53.396 66.477 53.541 1.00 20.99 35 HIS E C 1
ATOM 11918 O O . HIS E 1 35 ? 53.409 65.480 52.831 1.00 23.12 35 HIS E O 1
ATOM 11928 N N . LYS E 1 36 ? 54.491 67.154 53.846 1.00 21.10 36 LYS E N 1
ATOM 11929 C CA . LYS E 1 36 ? 55.799 66.781 53.346 1.00 22.53 36 LYS E CA 1
ATOM 11930 C C . LYS E 1 36 ? 56.696 66.175 54.403 1.00 23.27 36 LYS E C 1
ATOM 11931 O O . LYS E 1 36 ? 56.984 66.808 55.410 1.00 24.35 36 LYS E O 1
ATOM 11941 N N . LYS E 1 37 ? 57.153 64.952 54.160 1.00 23.71 37 LYS E N 1
ATOM 11942 C CA . LYS E 1 37 ? 58.016 64.268 55.106 1.00 22.93 37 LYS E CA 1
ATOM 11943 C C . LYS E 1 37 ? 59.213 63.632 54.419 1.00 23.63 37 LYS E C 1
ATOM 11944 O O . LYS E 1 37 ? 59.076 62.876 53.472 1.00 24.74 37 LYS E O 1
ATOM 11954 N N . VAL E 1 38 ? 60.400 64.005 54.876 1.00 22.46 38 VAL E N 1
ATOM 11955 C CA . VAL E 1 38 ? 61.637 63.465 54.354 1.00 20.49 38 VAL E CA 1
ATOM 11956 C C . VAL E 1 38 ? 62.220 62.507 55.404 1.00 20.54 38 VAL E C 1
ATOM 11957 O O . VAL E 1 38 ? 62.327 62.854 56.583 1.00 19.57 38 VAL E O 1
ATOM 11962 N N . PHE E 1 39 ? 62.504 61.277 54.986 1.00 19.55 39 PHE E N 1
ATOM 11963 C CA . PHE E 1 39 ? 63.103 60.283 55.872 1.00 19.60 39 PHE E CA 1
ATOM 11964 C C . PHE E 1 39 ? 64.507 60.020 55.323 1.00 17.94 39 PHE E C 1
ATOM 11965 O O . PHE E 1 39 ? 64.648 59.473 54.241 1.00 17.25 39 PHE E O 1
ATOM 11974 N N . TYR E 1 40 ? 65.537 60.430 56.064 1.00 18.44 40 TYR E N 1
ATOM 11975 C CA . TYR E 1 40 ? 66.912 60.275 55.611 1.00 17.85 40 TYR E CA 1
ATOM 11976 C C . TYR E 1 40 ? 67.717 59.221 56.366 1.00 18.11 40 TYR E C 1
ATOM 11977 O O . TYR E 1 40 ? 67.398 58.893 57.502 1.00 18.93 40 TYR E O 1
ATOM 11988 N N . SER E 1 41 ? 68.732 58.670 55.700 1.00 18.24 41 SER E N 1
ATOM 11989 C CA . SER E 1 41 ? 69.622 57.647 56.266 1.00 18.84 41 SER E CA 1
ATOM 11990 C C . SER E 1 41 ? 71.032 57.836 55.769 1.00 17.28 41 SER E C 1
ATOM 11991 O O . SER E 1 41 ? 71.300 57.638 54.605 1.00 17.77 41 SER E O 1
ATOM 11996 N N . PHE E 1 42 ? 71.954 58.140 56.666 1.00 18.11 42 PHE E N 1
ATOM 11997 C CA . PHE E 1 42 ? 73.350 58.295 56.283 1.00 18.46 42 PHE E CA 1
ATOM 11998 C C . PHE E 1 42 ? 74.007 56.944 56.461 1.00 19.06 42 PHE E C 1
ATOM 11999 O O . PHE E 1 42 ? 73.875 56.321 57.499 1.00 20.25 42 PHE E O 1
ATOM 12008 N N . ILE E 1 43 ? 74.735 56.503 55.455 1.00 18.08 43 ILE E N 1
ATOM 12009 C CA . ILE E 1 43 ? 75.405 55.223 55.531 1.00 19.33 43 ILE E CA 1
ATOM 12010 C C . ILE E 1 43 ? 76.880 55.441 55.224 1.00 18.47 43 ILE E C 1
ATOM 12011 O O . ILE E 1 43 ? 77.224 55.822 54.121 1.00 19.92 43 ILE E O 1
ATOM 12017 N N . ASP E 1 44 ? 77.745 55.236 56.208 1.00 19.42 44 ASP E N 1
ATOM 12018 C CA . ASP E 1 44 ? 79.183 55.410 55.996 1.00 22.25 44 ASP E CA 1
ATOM 12019 C C . ASP E 1 44 ? 79.860 54.054 56.095 1.00 22.86 44 ASP E C 1
ATOM 12020 O O . ASP E 1 44 ? 80.408 53.693 57.141 1.00 23.17 44 ASP E O 1
ATOM 12026 N N . ASP E 1 45 ? 79.769 53.284 55.015 1.00 23.52 45 ASP E N 1
ATOM 12027 C CA . ASP E 1 45 ? 80.360 51.962 54.958 1.00 24.32 45 ASP E CA 1
ATOM 12028 C C . ASP E 1 45 ? 81.824 52.147 54.596 1.00 24.12 45 ASP E C 1
ATOM 12029 O O . ASP E 1 45 ? 82.149 52.539 53.484 1.00 23.66 45 ASP E O 1
ATOM 12035 N N . LYS E 1 46 ? 82.704 51.818 55.532 1.00 23.56 46 LYS E N 1
ATOM 12036 C CA . LYS E 1 46 ? 84.140 51.974 55.345 1.00 22.70 46 LYS E CA 1
ATOM 12037 C C . LYS E 1 46 ? 84.741 51.170 54.217 1.00 22.82 46 LYS E C 1
ATOM 12038 O O . LYS E 1 46 ? 85.872 51.410 53.841 1.00 23.71 46 LYS E O 1
ATOM 12048 N N . ASN E 1 47 ? 84.005 50.188 53.701 1.00 23.92 47 ASN E N 1
ATOM 12049 C CA . ASN E 1 47 ? 84.474 49.359 52.569 1.00 23.45 47 ASN E CA 1
ATOM 12050 C C . ASN E 1 47 ? 83.917 49.814 51.217 1.00 23.53 47 ASN E C 1
ATOM 12051 O O . ASN E 1 47 ? 84.221 49.213 50.196 1.00 25.05 47 ASN E O 1
ATOM 12059 N N . HIS E 1 48 ? 83.025 50.808 51.243 1.00 22.53 48 HIS E N 1
ATOM 12060 C CA . HIS E 1 48 ? 82.430 51.395 50.043 1.00 21.80 48 HIS E CA 1
ATOM 12061 C C . HIS E 1 48 ? 83.242 52.675 49.755 1.00 23.03 48 HIS E C 1
ATOM 12062 O O . HIS E 1 48 ? 83.602 53.399 50.676 1.00 23.65 48 HIS E O 1
ATOM 12072 N N . ASN E 1 49 ? 83.535 52.948 48.486 1.00 23.41 49 ASN E N 1
ATOM 12073 C CA . ASN E 1 49 ? 84.334 54.117 48.101 1.00 24.38 49 ASN E CA 1
ATOM 12074 C C . ASN E 1 49 ? 83.662 55.488 48.296 1.00 24.86 49 ASN E C 1
ATOM 12075 O O . ASN E 1 49 ? 84.229 56.524 47.967 1.00 24.94 49 ASN E O 1
ATOM 12083 N N . LYS E 1 50 ? 82.466 55.489 48.862 1.00 25.46 50 LYS E N 1
ATOM 12084 C CA . LYS E 1 50 ? 81.733 56.717 49.080 1.00 26.60 50 LYS E CA 1
ATOM 12085 C C . LYS E 1 50 ? 80.878 56.654 50.328 1.00 27.24 50 LYS E C 1
ATOM 12086 O O . LYS E 1 50 ? 80.561 55.583 50.837 1.00 27.28 50 LYS E O 1
ATOM 12096 N N . LYS E 1 51 ? 80.484 57.831 50.781 1.00 28.44 51 LYS E N 1
ATOM 12097 C CA . LYS E 1 51 ? 79.611 57.985 51.920 1.00 30.19 51 LYS E CA 1
ATOM 12098 C C . LYS E 1 51 ? 78.275 58.186 51.196 1.00 28.92 51 LYS E C 1
ATOM 12099 O O . LYS E 1 51 ? 78.239 58.881 50.193 1.00 29.03 51 LYS E O 1
ATOM 12109 N N . LEU E 1 52 ? 77.204 57.531 51.638 1.00 27.71 52 LEU E N 1
ATOM 12110 C CA . LEU E 1 52 ? 75.908 57.653 50.974 1.00 26.89 52 LEU E CA 1
ATOM 12111 C C . LEU E 1 52 ? 74.827 58.269 51.830 1.00 26.92 52 LEU E C 1
ATOM 12112 O O . LEU E 1 52 ? 74.823 58.129 53.041 1.00 28.35 52 LEU E O 1
ATOM 12118 N N . LEU E 1 53 ? 73.845 58.859 51.167 1.00 24.09 53 LEU E N 1
ATOM 12119 C CA . LEU E 1 53 ? 72.697 59.437 51.840 1.00 22.21 53 LEU E CA 1
ATOM 12120 C C . LEU E 1 53 ? 71.485 58.939 51.062 1.00 21.24 53 LEU E C 1
ATOM 12121 O O . LEU E 1 53 ? 71.477 59.010 49.844 1.00 21.94 53 LEU E O 1
ATOM 12127 N N . VAL E 1 54 ? 70.524 58.322 51.745 1.00 19.96 54 VAL E N 1
ATOM 12128 C CA . VAL E 1 54 ? 69.314 57.838 51.081 1.00 18.90 54 VAL E CA 1
ATOM 12129 C C . VAL E 1 54 ? 68.202 58.720 51.591 1.00 18.56 54 VAL E C 1
ATOM 12130 O O . VAL E 1 54 ? 68.003 58.837 52.797 1.00 19.50 54 VAL E O 1
ATOM 12135 N N . ILE E 1 55 ? 67.552 59.421 50.672 1.00 19.00 55 ILE E N 1
ATOM 12136 C CA . ILE E 1 55 ? 66.464 60.312 51.031 1.00 20.25 55 ILE E CA 1
ATOM 12137 C C . ILE E 1 55 ? 65.161 59.678 50.583 1.00 20.91 55 ILE E C 1
ATOM 12138 O O . ILE E 1 55 ? 65.037 59.300 49.431 1.00 20.43 55 ILE E O 1
ATOM 12144 N N . ARG E 1 56 ? 64.213 59.515 51.493 1.00 23.59 56 ARG E N 1
ATOM 12145 C CA . ARG E 1 56 ? 62.910 58.968 51.127 1.00 24.21 56 ARG E CA 1
ATOM 12146 C C . ARG E 1 56 ? 61.886 60.070 51.220 1.00 21.62 56 ARG E C 1
ATOM 12147 O O . ARG E 1 56 ? 61.655 60.590 52.295 1.00 23.70 56 ARG E O 1
ATOM 12161 N N . THR E 1 57 ? 61.319 60.474 50.089 1.00 19.00 57 THR E N 1
ATOM 12162 C CA . THR E 1 57 ? 60.305 61.513 50.110 1.00 20.12 57 THR E CA 1
ATOM 12163 C C . THR E 1 57 ? 58.935 60.874 50.243 1.00 20.04 57 THR E C 1
ATOM 12164 O O . THR E 1 57 ? 58.513 60.132 49.375 1.00 20.99 57 THR E O 1
ATOM 12170 N N . LYS E 1 58 ? 58.270 61.121 51.366 1.00 21.00 58 LYS E N 1
ATOM 12171 C CA . LYS E 1 58 ? 56.941 60.562 51.637 1.00 23.14 58 LYS E CA 1
ATOM 12172 C C . LYS E 1 58 ? 55.915 61.671 51.920 1.00 23.65 58 LYS E C 1
ATOM 12173 O O . LYS E 1 58 ? 56.121 62.814 51.541 1.00 26.03 58 LYS E O 1
ATOM 12183 N N . GLY E 1 59 ? 54.810 61.347 52.575 1.00 22.45 59 GLY E N 1
ATOM 12184 C CA . GLY E 1 59 ? 53.809 62.361 52.853 1.00 21.77 59 GLY E CA 1
ATOM 12185 C C . GLY E 1 59 ? 52.584 62.179 51.983 1.00 20.88 59 GLY E C 1
ATOM 12186 O O . GLY E 1 59 ? 52.344 61.086 51.498 1.00 22.59 59 GLY E O 1
ATOM 12188 N N . THR E 1 60 ? 51.810 63.242 51.792 1.00 20.11 60 THR E N 1
ATOM 12189 C CA . THR E 1 60 ? 50.600 63.197 50.978 1.00 20.77 60 THR E CA 1
ATOM 12190 C C . THR E 1 60 ? 50.310 64.569 50.382 1.00 22.15 60 THR E C 1
ATOM 12191 O O . THR E 1 60 ? 50.309 65.578 51.083 1.00 22.08 60 THR E O 1
ATOM 12197 N N . ILE E 1 61 ? 50.071 64.600 49.081 1.00 22.24 61 ILE E N 1
ATOM 12198 C CA . ILE E 1 61 ? 49.722 65.829 48.375 1.00 20.80 61 ILE E CA 1
ATOM 12199 C C . ILE E 1 61 ? 48.195 65.763 48.248 1.00 22.51 61 ILE E C 1
ATOM 12200 O O . ILE E 1 61 ? 47.682 64.878 47.581 1.00 22.59 61 ILE E O 1
ATOM 12206 N N . ALA E 1 62 ? 47.466 66.622 48.951 1.00 21.60 62 ALA E N 1
ATOM 12207 C CA . ALA E 1 62 ? 46.002 66.585 48.890 1.00 22.28 62 ALA E CA 1
ATOM 12208 C C . ALA E 1 62 ? 45.469 66.658 47.466 1.00 22.53 62 ALA E C 1
ATOM 12209 O O . ALA E 1 62 ? 46.051 67.301 46.629 1.00 23.23 62 ALA E O 1
ATOM 12212 N N . GLY E 1 63 ? 44.388 65.957 47.171 1.00 24.19 63 GLY E N 1
ATOM 12213 C CA . GLY E 1 63 ? 43.860 66.013 45.823 1.00 25.48 63 GLY E CA 1
ATOM 12214 C C . GLY E 1 63 ? 43.209 67.354 45.509 1.00 26.61 63 GLY E C 1
ATOM 12215 O O . GLY E 1 63 ? 43.547 67.985 44.513 1.00 26.11 63 GLY E O 1
ATOM 12217 N N . GLN E 1 64 ? 42.256 67.766 46.342 1.00 26.83 64 GLN E N 1
ATOM 12218 C CA . GLN E 1 64 ? 41.554 69.032 46.168 1.00 29.12 64 GLN E CA 1
ATOM 12219 C C . GLN E 1 64 ? 40.658 69.145 44.938 1.00 29.64 64 GLN E C 1
ATOM 12220 O O . GLN E 1 64 ? 40.714 70.133 44.214 1.00 30.51 64 GLN E O 1
ATOM 12229 N N . TYR E 1 65 ? 39.872 68.103 44.692 1.00 31.12 65 TYR E N 1
ATOM 12230 C CA . TYR E 1 65 ? 38.886 68.039 43.604 1.00 32.30 65 TYR E CA 1
ATOM 12231 C C . TYR E 1 65 ? 37.811 69.032 44.087 1.00 33.21 65 TYR E C 1
ATOM 12232 O O . TYR E 1 65 ? 36.946 68.660 44.879 1.00 34.09 65 TYR E O 1
ATOM 12243 N N . ARG E 1 66 ? 37.899 70.283 43.623 1.00 34.76 66 ARG E N 1
ATOM 12244 C CA . ARG E 1 66 ? 37.015 71.396 44.042 1.00 38.26 66 ARG E CA 1
ATOM 12245 C C . ARG E 1 66 ? 36.296 72.189 42.943 1.00 37.51 66 ARG E C 1
ATOM 12246 O O . ARG E 1 66 ? 36.941 72.647 42.005 1.00 36.42 66 ARG E O 1
ATOM 12260 N N . VAL E 1 67 ? 34.987 72.421 43.072 1.00 38.02 67 VAL E N 1
ATOM 12261 C CA . VAL E 1 67 ? 34.326 73.266 42.076 1.00 37.88 67 VAL E CA 1
ATOM 12262 C C . VAL E 1 67 ? 34.648 74.689 42.551 1.00 38.59 67 VAL E C 1
ATOM 12263 O O . VAL E 1 67 ? 34.169 75.151 43.587 1.00 39.42 67 VAL E O 1
ATOM 12268 N N . TYR E 1 68 ? 35.596 75.308 41.862 1.00 40.43 68 TYR E N 1
ATOM 12269 C CA . TYR E 1 68 ? 36.066 76.646 42.203 1.00 42.18 68 TYR E CA 1
ATOM 12270 C C . TYR E 1 68 ? 35.198 77.780 41.652 1.00 44.47 68 TYR E C 1
ATOM 12271 O O . TYR E 1 68 ? 35.118 78.859 42.255 1.00 46.13 68 TYR E O 1
ATOM 12282 N N . SER E 1 69 ? 34.588 77.549 40.490 1.00 45.42 69 SER E N 1
ATOM 12283 C CA . SER E 1 69 ? 33.762 78.565 39.844 1.00 46.12 69 SER E CA 1
ATOM 12284 C C . SER E 1 69 ? 32.292 78.238 39.661 1.00 46.36 69 SER E C 1
ATOM 12285 O O . SER E 1 69 ? 31.895 77.075 39.581 1.00 45.39 69 SER E O 1
ATOM 12290 N N . GLU E 1 70 ? 31.500 79.295 39.545 1.00 47.39 70 GLU E N 1
ATOM 12291 C CA . GLU E 1 70 ? 30.077 79.151 39.319 1.00 48.57 70 GLU E CA 1
ATOM 12292 C C . GLU E 1 70 ? 29.494 80.420 38.685 1.00 48.76 70 GLU E C 1
ATOM 12293 O O . GLU E 1 70 ? 29.333 81.463 39.344 1.00 48.58 70 GLU E O 1
ATOM 12300 N N . GLU E 1 71 ? 29.271 80.336 37.373 1.00 49.65 71 GLU E N 1
ATOM 12301 C CA . GLU E 1 71 ? 28.698 81.430 36.597 1.00 50.66 71 GLU E CA 1
ATOM 12302 C C . GLU E 1 71 ? 27.213 81.116 36.406 1.00 49.53 71 GLU E C 1
ATOM 12303 O O . GLU E 1 71 ? 26.784 80.696 35.323 1.00 49.82 71 GLU E O 1
ATOM 12310 N N . GLY E 1 72 ? 26.436 81.283 37.473 1.00 48.06 72 GLY E N 1
ATOM 12311 C CA . GLY E 1 72 ? 25.016 81.000 37.385 1.00 45.68 72 GLY E CA 1
ATOM 12312 C C . GLY E 1 72 ? 24.677 79.520 37.443 1.00 44.78 72 GLY E C 1
ATOM 12313 O O . GLY E 1 72 ? 25.528 78.684 37.763 1.00 44.65 72 GLY E O 1
ATOM 12315 N N . ALA E 1 73 ? 23.428 79.205 37.099 1.00 44.84 73 ALA E N 1
ATOM 12316 C CA . ALA E 1 73 ? 22.898 77.841 37.117 1.00 44.21 73 ALA E CA 1
ATOM 12317 C C . ALA E 1 73 ? 23.173 77.001 35.872 1.00 42.78 73 ALA E C 1
ATOM 12318 O O . ALA E 1 73 ? 22.694 75.867 35.770 1.00 41.58 73 ALA E O 1
ATOM 12321 N N . ASN E 1 74 ? 23.929 77.543 34.924 1.00 41.61 74 ASN E N 1
ATOM 12322 C CA . ASN E 1 74 ? 24.213 76.800 33.708 1.00 40.69 74 ASN E CA 1
ATOM 12323 C C . ASN E 1 74 ? 25.688 76.750 33.367 1.00 37.73 74 ASN E C 1
ATOM 12324 O O . ASN E 1 74 ? 26.067 76.288 32.296 1.00 35.72 74 ASN E O 1
ATOM 12332 N N . LYS E 1 75 ? 26.524 77.133 34.322 1.00 36.73 75 LYS E N 1
ATOM 12333 C CA . LYS E 1 75 ? 27.954 77.147 34.098 1.00 38.51 75 LYS E CA 1
ATOM 12334 C C . LYS E 1 75 ? 28.705 76.987 35.416 1.00 37.72 75 LYS E C 1
ATOM 12335 O O . LYS E 1 75 ? 28.386 77.647 36.408 1.00 37.88 75 LYS E O 1
ATOM 12345 N N . SER E 1 76 ? 29.699 76.105 35.424 1.00 36.91 76 SER E N 1
ATOM 12346 C CA . SER E 1 76 ? 30.495 75.862 36.622 1.00 36.10 76 SER E CA 1
ATOM 12347 C C . SER E 1 76 ? 31.781 75.135 36.268 1.00 35.27 76 SER E C 1
ATOM 12348 O O . SER E 1 76 ? 31.837 74.388 35.295 1.00 35.00 76 SER E O 1
ATOM 12353 N N . GLY E 1 77 ? 32.816 75.374 37.065 1.00 34.28 77 GLY E N 1
ATOM 12354 C CA . GLY E 1 77 ? 34.096 74.735 36.825 1.00 31.27 77 GLY E CA 1
ATOM 12355 C C . GLY E 1 77 ? 34.588 73.933 38.010 1.00 29.00 77 GLY E C 1
ATOM 12356 O O . GLY E 1 77 ? 34.399 74.330 39.156 1.00 28.17 77 GLY E O 1
ATOM 12358 N N . LEU E 1 78 ? 35.248 72.818 37.709 1.00 28.63 78 LEU E N 1
ATOM 12359 C CA . LEU E 1 78 ? 35.814 71.918 38.707 1.00 28.51 78 LEU E CA 1
ATOM 12360 C C . LEU E 1 78 ? 37.319 71.808 38.487 1.00 28.50 78 LEU E C 1
ATOM 12361 O O . LEU E 1 78 ? 37.761 71.592 37.369 1.00 28.26 78 LEU E O 1
ATOM 12367 N N . ALA E 1 79 ? 38.101 72.006 39.544 1.00 28.18 79 ALA E N 1
ATOM 12368 C CA . ALA E 1 79 ? 39.554 71.876 39.466 1.00 28.20 79 ALA E CA 1
ATOM 12369 C C . ALA E 1 79 ? 39.887 70.458 39.933 1.00 28.88 79 ALA E C 1
ATOM 12370 O O . ALA E 1 79 ? 39.378 70.001 40.965 1.00 29.89 79 ALA E O 1
ATOM 12373 N N . TRP E 1 80 ? 40.693 69.747 39.154 1.00 27.29 80 TRP E N 1
ATOM 12374 C CA . TRP E 1 80 ? 41.080 68.393 39.523 1.00 26.52 80 TRP E CA 1
ATOM 12375 C C . TRP E 1 80 ? 42.556 68.161 39.198 1.00 25.69 80 TRP E C 1
ATOM 12376 O O . TRP E 1 80 ? 43.076 68.698 38.225 1.00 26.17 80 TRP E O 1
ATOM 12389 N N . PRO E 1 81 ? 43.259 67.388 40.042 1.00 24.66 81 PRO E N 1
ATOM 12390 C CA . PRO E 1 81 ? 44.679 67.082 39.858 1.00 25.22 81 PRO E CA 1
ATOM 12391 C C . PRO E 1 81 ? 44.931 66.053 38.786 1.00 24.81 81 PRO E C 1
ATOM 12392 O O . PRO E 1 81 ? 44.459 64.930 38.894 1.00 24.24 81 PRO E O 1
ATOM 12396 N N . SER E 1 82 ? 45.662 66.455 37.745 1.00 24.56 82 SER E N 1
ATOM 12397 C CA . SER E 1 82 ? 46.011 65.561 36.639 1.00 23.93 82 SER E CA 1
ATOM 12398 C C . SER E 1 82 ? 47.430 65.025 36.792 1.00 22.77 82 SER E C 1
ATOM 12399 O O . SER E 1 82 ? 47.810 64.067 36.132 1.00 22.99 82 SER E O 1
ATOM 12404 N N . ALA E 1 83 ? 48.216 65.685 37.638 1.00 22.40 83 ALA E N 1
ATOM 12405 C CA . ALA E 1 83 ? 49.597 65.296 37.897 1.00 22.01 83 ALA E CA 1
ATOM 12406 C C . ALA E 1 83 ? 50.039 65.675 39.305 1.00 22.85 83 ALA E C 1
ATOM 12407 O O . ALA E 1 83 ? 49.614 66.691 39.871 1.00 21.69 83 ALA E O 1
ATOM 12410 N N . PHE E 1 84 ? 50.870 64.799 39.864 1.00 22.89 84 PHE E N 1
ATOM 12411 C CA . PHE E 1 84 ? 51.468 64.948 41.191 1.00 23.32 84 PHE E CA 1
ATOM 12412 C C . PHE E 1 84 ? 52.982 64.787 40.946 1.00 23.38 84 PHE E C 1
ATOM 12413 O O . PHE E 1 84 ? 53.408 63.855 40.277 1.00 25.16 84 PHE E O 1
ATOM 12422 N N . LYS E 1 85 ? 53.799 65.681 41.478 1.00 23.63 85 LYS E N 1
ATOM 12423 C CA . LYS E 1 85 ? 55.233 65.600 41.237 1.00 23.22 85 LYS E CA 1
ATOM 12424 C C . LYS E 1 85 ? 56.112 65.781 42.460 1.00 23.95 85 LYS E C 1
ATOM 12425 O O . LYS E 1 85 ? 55.780 66.523 43.374 1.00 25.64 85 LYS E O 1
ATOM 12435 N N . VAL E 1 86 ? 57.268 65.126 42.432 1.00 23.70 86 VAL E N 1
ATOM 12436 C CA . VAL E 1 86 ? 58.249 65.219 43.494 1.00 24.10 86 VAL E CA 1
ATOM 12437 C C . VAL E 1 86 ? 59.582 65.344 42.823 1.00 24.66 86 VAL E C 1
ATOM 12438 O O . VAL E 1 86 ? 59.899 64.581 41.926 1.00 26.09 86 VAL E O 1
ATOM 12443 N N . GLN E 1 87 ? 60.358 66.330 43.233 1.00 24.60 87 GLN E N 1
ATOM 12444 C CA . GLN E 1 87 ? 61.670 66.526 42.633 1.00 26.66 87 GLN E CA 1
ATOM 12445 C C . GLN E 1 87 ? 62.753 66.877 43.645 1.00 25.65 87 GLN E C 1
ATOM 12446 O O . GLN E 1 87 ? 62.481 67.489 44.675 1.00 27.79 87 GLN E O 1
ATOM 12455 N N . LEU E 1 88 ? 63.976 66.449 43.350 1.00 24.09 88 LEU E N 1
ATOM 12456 C CA . LEU E 1 88 ? 65.115 66.716 44.198 1.00 22.97 88 LEU E CA 1
ATOM 12457 C C . LEU E 1 88 ? 66.132 67.358 43.300 1.00 23.87 88 LEU E C 1
ATOM 12458 O O . LEU E 1 88 ? 66.345 66.926 42.164 1.00 23.84 88 LEU E O 1
ATOM 12464 N N . GLN E 1 89 ? 66.751 68.413 43.802 1.00 24.28 89 GLN E N 1
ATOM 12465 C CA . GLN E 1 89 ? 67.699 69.138 42.998 1.00 25.94 89 GLN E CA 1
ATOM 12466 C C . GLN E 1 89 ? 68.878 69.676 43.797 1.00 25.02 89 GLN E C 1
ATOM 12467 O O . GLN E 1 89 ? 68.684 70.338 44.803 1.00 25.57 89 GLN E O 1
ATOM 12476 N N . LEU E 1 90 ? 70.090 69.336 43.360 1.00 27.10 90 LEU E N 1
ATOM 12477 C CA . LEU E 1 90 ? 71.332 69.775 43.994 1.00 28.70 90 LEU E CA 1
ATOM 12478 C C . LEU E 1 90 ? 71.904 70.901 43.169 1.00 30.79 90 LEU E C 1
ATOM 12479 O O . LEU E 1 90 ? 71.948 70.792 41.947 1.00 32.16 90 LEU E O 1
ATOM 12485 N N . PRO E 1 91 ? 72.262 72.035 43.800 1.00 34.11 91 PRO E N 1
ATOM 12486 C CA . PRO E 1 91 ? 72.837 73.117 42.987 1.00 37.04 91 PRO E CA 1
ATOM 12487 C C . PRO E 1 91 ? 74.109 72.577 42.303 1.00 39.01 91 PRO E C 1
ATOM 12488 O O . PRO E 1 91 ? 74.823 71.744 42.880 1.00 38.00 91 PRO E O 1
ATOM 12492 N N . ASP E 1 92 ? 74.356 73.002 41.065 1.00 41.88 92 ASP E N 1
ATOM 12493 C CA . ASP E 1 92 ? 75.501 72.501 40.281 1.00 45.37 92 ASP E CA 1
ATOM 12494 C C . ASP E 1 92 ? 76.943 72.723 40.754 1.00 45.61 92 ASP E C 1
ATOM 12495 O O . ASP E 1 92 ? 77.860 72.059 40.260 1.00 44.41 92 ASP E O 1
ATOM 12501 N N . ASN E 1 93 ? 77.169 73.681 41.648 1.00 46.97 93 ASN E N 1
ATOM 12502 C CA . ASN E 1 93 ? 78.524 73.875 42.159 1.00 48.05 93 ASN E CA 1
ATOM 12503 C C . ASN E 1 93 ? 78.804 72.827 43.266 1.00 46.79 93 ASN E C 1
ATOM 12504 O O . ASN E 1 93 ? 79.919 72.745 43.797 1.00 48.74 93 ASN E O 1
ATOM 12512 N N . GLU E 1 94 ? 77.790 72.019 43.590 1.00 43.56 94 GLU E N 1
ATOM 12513 C CA . GLU E 1 94 ? 77.921 70.970 44.596 1.00 40.07 94 GLU E CA 1
ATOM 12514 C C . GLU E 1 94 ? 78.674 69.774 44.055 1.00 37.94 94 GLU E C 1
ATOM 12515 O O . GLU E 1 94 ? 78.580 69.448 42.874 1.00 38.14 94 GLU E O 1
ATOM 12522 N N . VAL E 1 95 ? 79.377 69.086 44.948 1.00 36.05 95 VAL E N 1
ATOM 12523 C CA . VAL E 1 95 ? 80.157 67.904 44.581 1.00 32.69 95 VAL E CA 1
ATOM 12524 C C . VAL E 1 95 ? 79.483 66.566 44.847 1.00 30.90 95 VAL E C 1
ATOM 12525 O O . VAL E 1 95 ? 80.011 65.532 44.445 1.00 30.65 95 VAL E O 1
ATOM 12530 N N . ALA E 1 96 ? 78.339 66.583 45.533 1.00 28.45 96 ALA E N 1
ATOM 12531 C CA . ALA E 1 96 ? 77.589 65.358 45.798 1.00 26.87 96 ALA E CA 1
ATOM 12532 C C . ALA E 1 96 ? 76.866 65.008 44.500 1.00 25.31 96 ALA E C 1
ATOM 12533 O O . ALA E 1 96 ? 76.629 65.887 43.672 1.00 25.97 96 ALA E O 1
ATOM 12536 N N . GLN E 1 97 ? 76.536 63.737 44.296 1.00 24.00 97 GLN E N 1
ATOM 12537 C CA . GLN E 1 97 ? 75.867 63.322 43.056 1.00 23.40 97 GLN E CA 1
ATOM 12538 C C . GLN E 1 97 ? 74.710 62.384 43.287 1.00 22.36 97 GLN E C 1
ATOM 12539 O O . GLN E 1 97 ? 74.693 61.640 44.259 1.00 23.43 97 GLN E O 1
ATOM 12548 N N . ILE E 1 98 ? 73.740 62.423 42.378 1.00 20.89 98 ILE E N 1
ATOM 12549 C CA . ILE E 1 98 ? 72.590 61.526 42.436 1.00 19.76 98 ILE E CA 1
ATOM 12550 C C . ILE E 1 98 ? 73.086 60.232 41.848 1.00 21.04 98 ILE E C 1
ATOM 12551 O O . ILE E 1 98 ? 73.536 60.171 40.711 1.00 21.32 98 ILE E O 1
ATOM 12557 N N . SER E 1 99 ? 73.095 59.210 42.683 1.00 20.82 99 SER E N 1
ATOM 12558 C CA . SER E 1 99 ? 73.614 57.916 42.298 1.00 19.61 99 SER E CA 1
ATOM 12559 C C . SER E 1 99 ? 72.576 56.904 41.871 1.00 20.37 99 SER E C 1
ATOM 12560 O O . SER E 1 99 ? 72.750 56.204 40.886 1.00 20.91 99 SER E O 1
ATOM 12565 N N . ASP E 1 100 ? 71.503 56.815 42.631 1.00 21.45 100 ASP E N 1
ATOM 12566 C CA . ASP E 1 100 ? 70.461 55.870 42.318 1.00 22.72 100 ASP E CA 1
ATOM 12567 C C . ASP E 1 100 ? 69.124 56.498 42.708 1.00 22.38 100 ASP E C 1
ATOM 12568 O O . ASP E 1 100 ? 69.083 57.598 43.250 1.00 22.46 100 ASP E O 1
ATOM 12574 N N . TYR E 1 101 ? 68.037 55.812 42.374 1.00 20.90 101 TYR E N 1
ATOM 12575 C CA . TYR E 1 101 ? 66.688 56.289 42.630 1.00 19.81 101 TYR E CA 1
ATOM 12576 C C . TYR E 1 101 ? 65.750 55.125 42.401 1.00 20.69 101 TYR E C 1
ATOM 12577 O O . TYR E 1 101 ? 66.055 54.198 41.665 1.00 21.98 101 TYR E O 1
ATOM 12588 N N . TYR E 1 102 ? 64.593 55.178 43.027 1.00 20.27 102 TYR E N 1
ATOM 12589 C CA . TYR E 1 102 ? 63.641 54.104 42.903 1.00 20.38 102 TYR E CA 1
ATOM 12590 C C . TYR E 1 102 ? 62.303 54.673 43.333 1.00 19.75 102 TYR E C 1
ATOM 12591 O O . TYR E 1 102 ? 62.232 55.381 44.330 1.00 18.97 102 TYR E O 1
ATOM 12602 N N . PRO E 1 103 ? 61.210 54.342 42.615 1.00 19.60 103 PRO E N 1
ATOM 12603 C CA . PRO E 1 103 ? 61.051 53.474 41.437 1.00 20.33 103 PRO E CA 1
ATOM 12604 C C . PRO E 1 103 ? 61.565 53.992 40.101 1.00 20.50 103 PRO E C 1
ATOM 12605 O O . PRO E 1 103 ? 61.972 55.132 39.979 1.00 21.37 103 PRO E O 1
ATOM 12609 N N . ARG E 1 104 ? 61.533 53.130 39.094 1.00 21.16 104 ARG E N 1
ATOM 12610 C CA . ARG E 1 104 ? 61.987 53.475 37.754 1.00 21.08 104 ARG E CA 1
ATOM 12611 C C . ARG E 1 104 ? 60.920 53.066 36.755 1.00 20.85 104 ARG E C 1
ATOM 12612 O O . ARG E 1 104 ? 59.914 52.490 37.132 1.00 22.44 104 ARG E O 1
ATOM 12626 N N . ASN E 1 105 ? 61.149 53.343 35.478 1.00 22.43 105 ASN E N 1
ATOM 12627 C CA . ASN E 1 105 ? 60.170 52.992 34.455 1.00 22.38 105 ASN E CA 1
ATOM 12628 C C . ASN E 1 105 ? 60.188 51.511 34.091 1.00 24.58 105 ASN E C 1
ATOM 12629 O O . ASN E 1 105 ? 61.247 50.903 33.944 1.00 25.40 105 ASN E O 1
ATOM 12637 N N . SER E 1 106 ? 58.989 50.934 34.006 1.00 25.89 106 SER E N 1
ATOM 12638 C CA . SER E 1 106 ? 58.772 49.523 33.673 1.00 26.22 106 SER E CA 1
ATOM 12639 C C . SER E 1 106 ? 58.325 49.349 32.232 1.00 26.35 106 SER E C 1
ATOM 12640 O O . SER E 1 106 ? 57.549 50.145 31.706 1.00 27.55 106 SER E O 1
ATOM 12645 N N . ILE E 1 107 ? 58.785 48.272 31.618 1.00 26.89 107 ILE E N 1
ATOM 12646 C CA . ILE E 1 107 ? 58.388 47.960 30.264 1.00 26.76 107 ILE E CA 1
ATOM 12647 C C . ILE E 1 107 ? 56.987 47.346 30.347 1.00 27.34 107 ILE E C 1
ATOM 12648 O O . ILE E 1 107 ? 56.758 46.375 31.067 1.00 28.05 107 ILE E O 1
ATOM 12654 N N . ASP E 1 108 ? 56.029 47.983 29.692 1.00 27.10 108 ASP E N 1
ATOM 12655 C CA . ASP E 1 108 ? 54.671 47.481 29.669 1.00 27.80 108 ASP E CA 1
ATOM 12656 C C . ASP E 1 108 ? 54.553 46.198 28.892 1.00 27.93 108 ASP E C 1
ATOM 12657 O O . ASP E 1 108 ? 55.473 45.801 28.189 1.00 29.56 108 ASP E O 1
ATOM 12663 N N . THR E 1 109 ? 53.399 45.561 28.995 1.00 29.02 109 THR E N 1
ATOM 12664 C CA . THR E 1 109 ? 53.164 44.322 28.283 1.00 29.83 109 THR E CA 1
ATOM 12665 C C . THR E 1 109 ? 51.720 44.281 27.838 1.00 30.91 109 THR E C 1
ATOM 12666 O O . THR E 1 109 ? 50.880 45.020 28.335 1.00 33.62 109 THR E O 1
ATOM 12672 N N . LYS E 1 110 ? 51.437 43.391 26.902 1.00 30.76 110 LYS E N 1
ATOM 12673 C CA . LYS E 1 110 ? 50.088 43.245 26.375 1.00 31.51 110 LYS E CA 1
ATOM 12674 C C . LYS E 1 110 ? 49.937 41.790 25.968 1.00 31.95 110 LYS E C 1
ATOM 12675 O O . LYS E 1 110 ? 50.910 41.142 25.587 1.00 31.74 110 LYS E O 1
ATOM 12685 N N . GLU E 1 111 ? 48.728 41.265 26.108 1.00 32.58 111 GLU E N 1
ATOM 12686 C CA . GLU E 1 111 ? 48.440 39.885 25.741 1.00 33.78 111 GLU E CA 1
ATOM 12687 C C . GLU E 1 111 ? 47.692 39.880 24.416 1.00 34.35 111 GLU E C 1
ATOM 12688 O O . GLU E 1 111 ? 46.687 40.565 24.252 1.00 34.77 111 GLU E O 1
ATOM 12695 N N . TYR E 1 112 ? 48.193 39.107 23.466 1.00 35.41 112 TYR E N 1
ATOM 12696 C CA . TYR E 1 112 ? 47.583 39.037 22.154 1.00 36.65 112 TYR E CA 1
ATOM 12697 C C . TYR E 1 112 ? 47.160 37.614 21.828 1.00 36.31 112 TYR E C 1
ATOM 12698 O O . TYR E 1 112 ? 47.835 36.654 22.205 1.00 35.49 112 TYR E O 1
ATOM 12709 N N . MET E 1 113 ? 46.033 37.480 21.137 1.00 36.65 113 MET E N 1
ATOM 12710 C CA . MET E 1 113 ? 45.565 36.158 20.729 1.00 37.84 113 MET E CA 1
ATOM 12711 C C . MET E 1 113 ? 44.834 36.157 19.387 1.00 38.47 113 MET E C 1
ATOM 12712 O O . MET E 1 113 ? 44.044 37.058 19.098 1.00 39.86 113 MET E O 1
ATOM 12718 N N . SER E 1 114 ? 45.167 35.166 18.559 1.00 38.89 114 SER E N 1
ATOM 12719 C CA . SER E 1 114 ? 44.590 34.989 17.226 1.00 38.30 114 SER E CA 1
ATOM 12720 C C . SER E 1 114 ? 43.676 33.767 17.229 1.00 38.51 114 SER E C 1
ATOM 12721 O O . SER E 1 114 ? 43.841 32.860 18.038 1.00 38.39 114 SER E O 1
ATOM 12726 N N . THR E 1 115 ? 42.727 33.726 16.309 1.00 38.80 115 THR E N 1
ATOM 12727 C CA . THR E 1 115 ? 41.821 32.596 16.265 1.00 40.90 115 THR E CA 1
ATOM 12728 C C . THR E 1 115 ? 41.345 32.301 14.867 1.00 39.90 115 THR E C 1
ATOM 12729 O O . THR E 1 115 ? 40.866 33.182 14.162 1.00 40.45 115 THR E O 1
ATOM 12735 N N . LEU E 1 116 ? 41.506 31.055 14.460 1.00 39.12 116 LEU E N 1
ATOM 12736 C CA . LEU E 1 116 ? 41.041 30.647 13.162 1.00 39.67 116 LEU E CA 1
ATOM 12737 C C . LEU E 1 116 ? 40.070 29.511 13.400 1.00 40.59 116 LEU E C 1
ATOM 12738 O O . LEU E 1 116 ? 40.414 28.468 13.963 1.00 41.19 116 LEU E O 1
ATOM 12744 N N . THR E 1 117 ? 38.835 29.740 12.983 1.00 40.37 117 THR E N 1
ATOM 12745 C CA . THR E 1 117 ? 37.790 28.752 13.135 1.00 40.26 117 THR E CA 1
ATOM 12746 C C . THR E 1 117 ? 36.976 28.633 11.856 1.00 41.41 117 THR E C 1
ATOM 12747 O O . THR E 1 117 ? 36.773 29.609 11.126 1.00 40.43 117 THR E O 1
ATOM 12753 N N . TYR E 1 118 ? 36.529 27.417 11.583 1.00 44.00 118 TYR E N 1
ATOM 12754 C CA . TYR E 1 118 ? 35.750 27.148 10.394 1.00 46.27 118 TYR E CA 1
ATOM 12755 C C . TYR E 1 118 ? 34.837 25.966 10.617 1.00 47.84 118 TYR E C 1
ATOM 12756 O O . TYR E 1 118 ? 35.187 25.016 11.324 1.00 47.71 118 TYR E O 1
ATOM 12767 N N . GLY E 1 119 ? 33.679 26.004 9.971 1.00 50.03 119 GLY E N 1
ATOM 12768 C CA . GLY E 1 119 ? 32.729 24.925 10.130 1.00 51.76 119 GLY E CA 1
ATOM 12769 C C . GLY E 1 119 ? 31.890 24.682 8.903 1.00 52.96 119 GLY E C 1
ATOM 12770 O O . GLY E 1 119 ? 32.000 25.383 7.899 1.00 54.07 119 GLY E O 1
ATOM 12772 N N . PHE E 1 120 ? 31.060 23.657 8.992 1.00 54.67 120 PHE E N 1
ATOM 12773 C CA . PHE E 1 120 ? 30.177 23.274 7.910 1.00 57.27 120 PHE E CA 1
ATOM 12774 C C . PHE E 1 120 ? 28.822 22.977 8.537 1.00 58.50 120 PHE E C 1
ATOM 12775 O O . PHE E 1 120 ? 28.715 22.859 9.759 1.00 59.48 120 PHE E O 1
ATOM 12784 N N . ASN E 1 121 ? 27.779 22.920 7.714 1.00 59.39 121 ASN E N 1
ATOM 12785 C CA . ASN E 1 121 ? 26.442 22.624 8.212 1.00 60.29 121 ASN E CA 1
ATOM 12786 C C . ASN E 1 121 ? 25.490 22.186 7.112 1.00 60.72 121 ASN E C 1
ATOM 12787 O O . ASN E 1 121 ? 25.507 22.738 6.012 1.00 60.32 121 ASN E O 1
ATOM 12795 N N . GLY E 1 122 ? 24.691 21.164 7.420 1.00 61.59 122 GLY E N 1
ATOM 12796 C CA . GLY E 1 122 ? 23.728 20.630 6.473 1.00 63.13 122 GLY E CA 1
ATOM 12797 C C . GLY E 1 122 ? 22.326 20.575 7.043 1.00 63.81 122 GLY E C 1
ATOM 12798 O O . GLY E 1 122 ? 22.117 20.007 8.115 1.00 64.66 122 GLY E O 1
ATOM 12800 N N . ASN E 1 123 ? 21.359 21.130 6.310 1.00 64.48 123 ASN E N 1
ATOM 12801 C CA . ASN E 1 123 ? 19.965 21.159 6.763 1.00 65.62 123 ASN E CA 1
ATOM 12802 C C . ASN E 1 123 ? 18.954 20.570 5.774 1.00 66.15 123 ASN E C 1
ATOM 12803 O O . ASN E 1 123 ? 18.867 21.004 4.620 1.00 67.08 123 ASN E O 1
ATOM 12811 N N . VAL E 1 124 ? 18.199 19.578 6.251 1.00 65.60 124 VAL E N 1
ATOM 12812 C CA . VAL E 1 124 ? 17.166 18.898 5.470 1.00 64.85 124 VAL E CA 1
ATOM 12813 C C . VAL E 1 124 ? 15.836 19.543 5.795 1.00 64.90 124 VAL E C 1
ATOM 12814 O O . VAL E 1 124 ? 15.521 19.780 6.960 1.00 64.54 124 VAL E O 1
ATOM 12819 N N . THR E 1 125 ? 15.066 19.847 4.762 1.00 65.37 125 THR E N 1
ATOM 12820 C CA . THR E 1 125 ? 13.769 20.464 4.975 1.00 66.32 125 THR E CA 1
ATOM 12821 C C . THR E 1 125 ? 12.670 19.698 4.276 1.00 68.03 125 THR E C 1
ATOM 12822 O O . THR E 1 125 ? 12.947 18.817 3.453 1.00 68.78 125 THR E O 1
ATOM 12828 N N . GLY E 1 126 ? 11.431 20.006 4.658 1.00 69.00 126 GLY E N 1
ATOM 12829 C CA . GLY E 1 126 ? 10.272 19.344 4.083 1.00 70.40 126 GLY E CA 1
ATOM 12830 C C . GLY E 1 126 ? 8.967 19.715 4.770 1.00 70.69 126 GLY E C 1
ATOM 12831 O O . GLY E 1 126 ? 8.975 20.296 5.864 1.00 70.64 126 GLY E O 1
ATOM 12833 N N . ASP E 1 127 ? 7.840 19.344 4.167 1.00 71.05 127 ASP E N 1
ATOM 12834 C CA . ASP E 1 127 ? 6.550 19.683 4.755 1.00 71.41 127 ASP E CA 1
ATOM 12835 C C . ASP E 1 127 ? 5.455 18.660 4.501 1.00 71.30 127 ASP E C 1
ATOM 12836 O O . ASP E 1 127 ? 5.713 17.556 4.001 1.00 70.79 127 ASP E O 1
ATOM 12842 N N . ASP E 1 128 ? 4.227 19.061 4.828 1.00 71.07 128 ASP E N 1
ATOM 12843 C CA . ASP E 1 128 ? 3.055 18.215 4.641 1.00 70.71 128 ASP E CA 1
ATOM 12844 C C . ASP E 1 128 ? 2.713 18.063 3.160 1.00 70.43 128 ASP E C 1
ATOM 12845 O O . ASP E 1 128 ? 2.175 17.038 2.741 1.00 69.92 128 ASP E O 1
ATOM 12851 N N . THR E 1 129 ? 3.068 19.061 2.359 1.00 70.48 129 THR E N 1
ATOM 12852 C CA . THR E 1 129 ? 2.799 18.975 0.937 1.00 71.37 129 THR E CA 1
ATOM 12853 C C . THR E 1 129 ? 3.935 18.191 0.257 1.00 72.11 129 THR E C 1
ATOM 12854 O O . THR E 1 129 ? 4.348 18.524 -0.863 1.00 72.86 129 THR E O 1
ATOM 12860 N N . GLY E 1 130 ? 4.463 17.193 0.976 1.00 71.85 130 GLY E N 1
ATOM 12861 C CA . GLY E 1 130 ? 5.530 16.329 0.475 1.00 71.56 130 GLY E CA 1
ATOM 12862 C C . GLY E 1 130 ? 6.806 16.935 -0.109 1.00 71.84 130 GLY E C 1
ATOM 12863 O O . GLY E 1 130 ? 7.598 16.219 -0.745 1.00 71.30 130 GLY E O 1
ATOM 12865 N N . LYS E 1 131 ? 7.007 18.239 0.105 1.00 71.90 131 LYS E N 1
ATOM 12866 C CA . LYS E 1 131 ? 8.180 18.960 -0.400 1.00 70.45 131 LYS E CA 1
ATOM 12867 C C . LYS E 1 131 ? 9.457 18.528 0.326 1.00 69.97 131 LYS E C 1
ATOM 12868 O O . LYS E 1 131 ? 9.404 18.079 1.474 1.00 70.77 131 LYS E O 1
ATOM 12878 N N . ILE E 1 132 ? 10.595 18.678 -0.353 1.00 68.17 132 ILE E N 1
ATOM 12879 C CA . ILE E 1 132 ? 11.899 18.309 0.194 1.00 67.03 132 ILE E CA 1
ATOM 12880 C C . ILE E 1 132 ? 12.941 19.374 -0.132 1.00 66.83 132 ILE E C 1
ATOM 12881 O O . ILE E 1 132 ? 13.212 19.654 -1.307 1.00 66.84 132 ILE E O 1
ATOM 12887 N N . GLY E 1 133 ? 13.549 19.929 0.917 1.00 66.56 133 GLY E N 1
ATOM 12888 C CA . GLY E 1 133 ? 14.565 20.955 0.757 1.00 66.70 133 GLY E CA 1
ATOM 12889 C C . GLY E 1 133 ? 15.981 20.471 1.018 1.00 66.63 133 GLY E C 1
ATOM 12890 O O . GLY E 1 133 ? 16.233 19.269 1.086 1.00 67.08 133 GLY E O 1
ATOM 12892 N N . GLY E 1 134 ? 16.902 21.415 1.186 1.00 66.00 134 GLY E N 1
ATOM 12893 C CA . GLY E 1 134 ? 18.293 21.073 1.417 1.00 64.37 134 GLY E CA 1
ATOM 12894 C C . GLY E 1 134 ? 19.115 22.325 1.636 1.00 62.57 134 GLY E C 1
ATOM 12895 O O . GLY E 1 134 ? 18.657 23.430 1.323 1.00 61.59 134 GLY E O 1
ATOM 12897 N N . LEU E 1 135 ? 20.310 22.152 2.200 1.00 61.47 135 LEU E N 1
ATOM 12898 C CA . LEU E 1 135 ? 21.227 23.262 2.480 1.00 60.18 135 LEU E CA 1
ATOM 12899 C C . LEU E 1 135 ? 22.585 22.773 2.971 1.00 58.87 135 LEU E C 1
ATOM 12900 O O . LEU E 1 135 ? 22.670 22.039 3.949 1.00 58.86 135 LEU E O 1
ATOM 12906 N N . ILE E 1 136 ? 23.642 23.180 2.286 1.00 57.38 136 ILE E N 1
ATOM 12907 C CA . ILE E 1 136 ? 24.976 22.776 2.682 1.00 56.09 136 ILE E CA 1
ATOM 12908 C C . ILE E 1 136 ? 25.904 23.980 2.670 1.00 55.98 136 ILE E C 1
ATOM 12909 O O . ILE E 1 136 ? 26.465 24.329 1.621 1.00 56.85 136 ILE E O 1
ATOM 12915 N N . GLY E 1 137 ? 26.062 24.598 3.846 1.00 54.87 137 GLY E N 1
ATOM 12916 C CA . GLY E 1 137 ? 26.917 25.768 3.995 1.00 53.17 137 GLY E CA 1
ATOM 12917 C C . GLY E 1 137 ? 28.311 25.493 4.544 1.00 52.18 137 GLY E C 1
ATOM 12918 O O . GLY E 1 137 ? 28.654 24.363 4.914 1.00 51.98 137 GLY E O 1
ATOM 12920 N N . ALA E 1 138 ? 29.136 26.533 4.527 1.00 51.87 138 ALA E N 1
ATOM 12921 C CA . ALA E 1 138 ? 30.505 26.472 5.034 1.00 51.77 138 ALA E CA 1
ATOM 12922 C C . ALA E 1 138 ? 30.798 27.852 5.601 1.00 52.00 138 ALA E C 1
ATOM 12923 O O . ALA E 1 138 ? 29.981 28.771 5.446 1.00 53.19 138 ALA E O 1
ATOM 12926 N N . ASN E 1 139 ? 31.937 28.003 6.274 1.00 51.04 139 ASN E N 1
ATOM 12927 C CA . ASN E 1 139 ? 32.283 29.292 6.868 1.00 49.36 139 ASN E CA 1
ATOM 12928 C C . ASN E 1 139 ? 33.661 29.287 7.497 1.00 47.81 139 ASN E C 1
ATOM 12929 O O . ASN E 1 139 ? 34.132 28.267 7.991 1.00 46.48 139 ASN E O 1
ATOM 12937 N N . VAL E 1 140 ? 34.270 30.465 7.513 1.00 47.08 140 VAL E N 1
ATOM 12938 C CA . VAL E 1 140 ? 35.596 30.670 8.068 1.00 47.28 140 VAL E CA 1
ATOM 12939 C C . VAL E 1 140 ? 35.517 31.918 8.918 1.00 47.06 140 VAL E C 1
ATOM 12940 O O . VAL E 1 140 ? 34.693 32.805 8.663 1.00 48.39 140 VAL E O 1
ATOM 12945 N N . SER E 1 141 ? 36.378 31.988 9.925 1.00 46.55 141 SER E N 1
ATOM 12946 C CA . SER E 1 141 ? 36.387 33.127 10.816 1.00 46.39 141 SER E CA 1
ATOM 12947 C C . SER E 1 141 ? 37.808 33.431 11.290 1.00 46.06 141 SER E C 1
ATOM 12948 O O . SER E 1 141 ? 38.566 32.515 11.625 1.00 46.67 141 SER E O 1
ATOM 12953 N N . ILE E 1 142 ? 38.195 34.705 11.218 1.00 44.50 142 ILE E N 1
ATOM 12954 C CA . ILE E 1 142 ? 39.510 35.152 11.676 1.00 41.94 142 ILE E CA 1
ATOM 12955 C C . ILE E 1 142 ? 39.246 36.183 12.762 1.00 41.88 142 ILE E C 1
ATOM 12956 O O . ILE E 1 142 ? 38.496 37.142 12.542 1.00 42.15 142 ILE E O 1
ATOM 12962 N N . GLY E 1 143 ? 39.850 35.983 13.932 1.00 40.80 143 GLY E N 1
ATOM 12963 C CA . GLY E 1 143 ? 39.639 36.905 15.037 1.00 39.55 143 GLY E CA 1
ATOM 12964 C C . GLY E 1 143 ? 40.924 37.269 15.736 1.00 38.31 143 GLY E C 1
ATOM 12965 O O . GLY E 1 143 ? 41.883 36.508 15.722 1.00 38.03 143 GLY E O 1
ATOM 12967 N N . HIS E 1 144 ? 40.947 38.453 16.330 1.00 38.02 144 HIS E N 1
ATOM 12968 C CA . HIS E 1 144 ? 42.123 38.933 17.049 1.00 39.22 144 HIS E CA 1
ATOM 12969 C C . HIS E 1 144 ? 41.719 39.591 18.361 1.00 37.25 144 HIS E C 1
ATOM 12970 O O . HIS E 1 144 ? 40.737 40.332 18.417 1.00 36.89 144 HIS E O 1
ATOM 12979 N N . THR E 1 145 ? 42.470 39.313 19.421 1.00 35.02 145 THR E N 1
ATOM 12980 C CA . THR E 1 145 ? 42.174 39.917 20.707 1.00 33.12 145 THR E CA 1
ATOM 12981 C C . THR E 1 145 ? 43.441 40.496 21.340 1.00 32.24 145 THR E C 1
ATOM 12982 O O . THR E 1 145 ? 44.539 39.931 21.245 1.00 31.91 145 THR E O 1
ATOM 12988 N N . LEU E 1 146 ? 43.267 41.670 21.928 1.00 31.67 146 LEU E N 1
ATOM 12989 C CA . LEU E 1 146 ? 44.329 42.414 22.586 1.00 31.06 146 LEU E CA 1
ATOM 12990 C C . LEU E 1 146 ? 43.889 42.691 24.037 1.00 29.72 146 LEU E C 1
ATOM 12991 O O . LEU E 1 146 ? 42.854 43.301 24.259 1.00 28.29 146 LEU E O 1
ATOM 12997 N N . LYS E 1 147 ? 44.679 42.273 25.015 1.00 27.67 147 LYS E N 1
ATOM 12998 C CA . LYS E 1 147 ? 44.333 42.483 26.409 1.00 26.44 147 LYS E CA 1
ATOM 12999 C C . LYS E 1 147 ? 45.473 43.236 27.096 1.00 25.06 147 LYS E C 1
ATOM 13000 O O . LYS E 1 147 ? 46.624 42.982 26.811 1.00 25.73 147 LYS E O 1
ATOM 13010 N N . TYR E 1 148 ? 45.158 44.189 27.966 1.00 25.25 148 TYR E N 1
ATOM 13011 C CA . TYR E 1 148 ? 46.186 44.943 28.705 1.00 25.01 148 TYR E CA 1
ATOM 13012 C C . TYR E 1 148 ? 45.565 45.711 29.866 1.00 25.12 148 TYR E C 1
ATOM 13013 O O . TYR E 1 148 ? 44.369 45.971 29.870 1.00 25.04 148 TYR E O 1
ATOM 13024 N N . VAL E 1 149 ? 46.373 46.066 30.860 1.00 25.39 149 VAL E N 1
ATOM 13025 C CA . VAL E 1 149 ? 45.877 46.770 32.033 1.00 25.81 149 VAL E CA 1
ATOM 13026 C C . VAL E 1 149 ? 46.093 48.277 31.912 1.00 27.64 149 VAL E C 1
ATOM 13027 O O . VAL E 1 149 ? 47.094 48.716 31.358 1.00 29.09 149 VAL E O 1
ATOM 13032 N N . GLN E 1 150 ? 45.144 49.061 32.422 1.00 28.72 150 GLN E N 1
ATOM 13033 C CA . GLN E 1 150 ? 45.206 50.519 32.350 1.00 28.91 150 GLN E CA 1
ATOM 13034 C C . GLN E 1 150 ? 45.084 51.099 33.752 1.00 28.88 150 GLN E C 1
ATOM 13035 O O . GLN E 1 150 ? 43.984 51.165 34.300 1.00 29.52 150 GLN E O 1
ATOM 13044 N N . PRO E 1 151 ? 46.197 51.553 34.351 1.00 27.64 151 PRO E N 1
ATOM 13045 C CA . P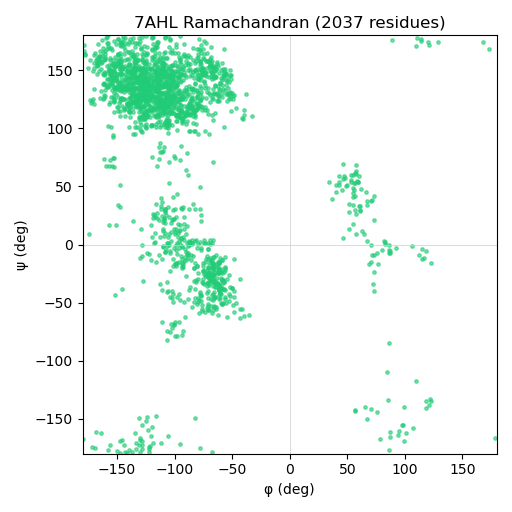RO E 1 151 ? 46.095 52.123 35.701 1.00 26.30 151 PRO E CA 1
ATOM 13046 C C . PRO E 1 151 ? 45.476 53.536 35.655 1.00 26.81 151 PRO E C 1
ATOM 13047 O O . PRO E 1 151 ? 45.666 54.254 34.679 1.00 27.97 151 PRO E O 1
ATOM 13051 N N . ASP E 1 152 ? 44.718 53.925 36.681 1.00 26.33 152 ASP E N 1
ATOM 13052 C CA . ASP E 1 152 ? 44.095 55.263 36.712 1.00 27.65 152 ASP E CA 1
ATOM 13053 C C . ASP E 1 152 ? 45.154 56.346 36.621 1.00 27.30 152 ASP E C 1
ATOM 13054 O O . ASP E 1 152 ? 44.936 57.408 36.028 1.00 25.96 152 ASP E O 1
ATOM 13060 N N . PHE E 1 153 ? 46.272 56.087 37.289 1.00 27.68 153 PHE E N 1
ATOM 13061 C CA . PHE E 1 153 ? 47.419 56.979 37.290 1.00 27.72 153 PHE E CA 1
ATOM 13062 C C . PHE E 1 153 ? 48.670 56.168 36.905 1.00 27.35 153 PHE E C 1
ATOM 13063 O O . PHE E 1 153 ? 48.696 54.944 37.013 1.00 28.26 153 PHE E O 1
ATOM 13072 N N . LYS E 1 154 ? 49.681 56.868 36.408 1.00 27.46 154 LYS E N 1
ATOM 13073 C CA . LYS E 1 154 ? 50.945 56.275 36.012 1.00 26.21 154 LYS E CA 1
ATOM 13074 C C . LYS E 1 154 ? 52.061 56.912 36.836 1.00 25.01 154 LYS E C 1
ATOM 13075 O O . LYS E 1 154 ? 52.033 58.110 37.086 1.00 25.02 154 LYS E O 1
ATOM 13085 N N . THR E 1 155 ? 53.038 56.114 37.261 1.00 25.04 155 THR E N 1
ATOM 13086 C CA . THR E 1 155 ? 54.177 56.637 38.011 1.00 25.29 155 THR E CA 1
ATOM 13087 C C . THR E 1 155 ? 55.339 56.616 37.043 1.00 24.84 155 THR E C 1
ATOM 13088 O O . THR E 1 155 ? 55.743 55.555 36.580 1.00 24.92 155 THR E O 1
ATOM 13094 N N . ILE E 1 156 ? 55.874 57.788 36.731 1.00 25.03 156 ILE E N 1
ATOM 13095 C CA . ILE E 1 156 ? 56.983 57.880 35.792 1.00 24.81 156 ILE E CA 1
ATOM 13096 C C . ILE E 1 156 ? 58.205 58.552 36.396 1.00 23.83 156 ILE E C 1
ATOM 13097 O O . ILE E 1 156 ? 58.092 59.600 37.037 1.00 22.18 156 ILE E O 1
ATOM 13103 N N . LEU E 1 157 ? 59.370 57.931 36.198 1.00 24.60 157 LEU E N 1
ATOM 13104 C CA . LEU E 1 157 ? 60.634 58.497 36.655 1.00 23.49 157 LEU E CA 1
ATOM 13105 C C . LEU E 1 157 ? 61.053 59.374 35.495 1.00 24.55 157 LEU E C 1
ATOM 13106 O O . LEU E 1 157 ? 61.179 58.893 34.367 1.00 24.08 157 LEU E O 1
ATOM 13112 N N . GLU E 1 158 ? 61.190 60.672 35.759 1.00 26.37 158 GLU E N 1
ATOM 13113 C CA . GLU E 1 158 ? 61.599 61.627 34.739 1.00 26.87 158 GLU E CA 1
ATOM 13114 C C . GLU E 1 158 ? 63.098 61.522 34.528 1.00 27.59 158 GLU E C 1
ATOM 13115 O O . GLU E 1 158 ? 63.837 61.316 35.480 1.00 29.75 158 GLU E O 1
ATOM 13122 N N . SER E 1 159 ? 63.548 61.633 33.285 1.00 26.43 159 SER E N 1
ATOM 13123 C CA . SER E 1 159 ? 64.965 61.547 32.983 1.00 24.63 159 SER E CA 1
ATOM 13124 C C . SER E 1 159 ? 65.817 62.272 34.025 1.00 23.80 159 SER E C 1
ATOM 13125 O O . SER E 1 159 ? 65.699 63.495 34.227 1.00 23.58 159 SER E O 1
ATOM 13130 N N . PRO E 1 160 ? 66.642 61.511 34.749 1.00 21.96 160 PRO E N 1
ATOM 13131 C CA . PRO E 1 160 ? 67.503 62.086 35.775 1.00 20.92 160 PRO E CA 1
ATOM 13132 C C . PRO E 1 160 ? 68.891 62.455 35.275 1.00 20.65 160 PRO E C 1
ATOM 13133 O O . PRO E 1 160 ? 69.305 62.047 34.193 1.00 20.33 160 PRO E O 1
ATOM 13137 N N . THR E 1 161 ? 69.574 63.295 36.044 1.00 20.24 161 THR E N 1
ATOM 13138 C CA . THR E 1 161 ? 70.949 63.707 35.749 1.00 19.32 161 THR E CA 1
ATOM 13139 C C . THR E 1 161 ? 71.684 63.421 37.068 1.00 19.37 161 THR E C 1
ATOM 13140 O O . THR E 1 161 ? 71.118 62.779 37.950 1.00 19.94 161 THR E O 1
ATOM 13146 N N . ASP E 1 162 ? 72.918 63.886 37.221 1.00 19.82 162 ASP E N 1
ATOM 13147 C CA . ASP E 1 162 ? 73.633 63.645 38.468 1.00 19.54 162 ASP E CA 1
ATOM 13148 C C . ASP E 1 162 ? 73.364 64.715 39.515 1.00 19.76 162 ASP E C 1
ATOM 13149 O O . ASP E 1 162 ? 73.909 64.665 40.611 1.00 20.83 162 ASP E O 1
ATOM 13155 N N . LYS E 1 163 ? 72.502 65.672 39.181 1.00 19.48 163 LYS E N 1
ATOM 13156 C CA . LYS E 1 163 ? 72.139 66.737 40.124 1.00 20.66 163 LYS E CA 1
ATOM 13157 C C . LYS E 1 163 ? 70.629 66.860 40.251 1.00 22.04 163 LYS E C 1
ATOM 13158 O O . LYS E 1 163 ? 70.133 67.652 41.035 1.00 21.78 163 LYS E O 1
ATOM 13168 N N . LYS E 1 164 ? 69.880 66.044 39.530 1.00 23.55 164 LYS E N 1
ATOM 13169 C CA . LYS E 1 164 ? 68.431 66.183 39.572 1.00 24.26 164 LYS E CA 1
ATOM 13170 C C . LYS E 1 164 ? 67.660 64.892 39.330 1.00 24.84 164 LYS E C 1
ATOM 13171 O O . LYS E 1 164 ? 68.073 64.047 38.540 1.00 25.41 164 LYS E O 1
ATOM 13181 N N . VAL E 1 165 ? 66.541 64.743 40.030 1.00 24.96 165 VAL E N 1
ATOM 13182 C CA . VAL E 1 165 ? 65.702 63.563 39.883 1.00 25.54 165 VAL E CA 1
ATOM 13183 C C . VAL E 1 165 ? 64.265 63.952 40.220 1.00 25.77 165 VAL E C 1
ATOM 13184 O O . VAL E 1 165 ? 64.036 64.840 41.030 1.00 27.34 165 VAL E O 1
ATOM 13189 N N . GLY E 1 166 ? 63.298 63.291 39.600 1.00 24.76 166 GLY E N 1
ATOM 13190 C CA . GLY E 1 166 ? 61.916 63.612 39.878 1.00 23.42 166 GLY E CA 1
ATOM 13191 C C . GLY E 1 166 ? 60.966 62.572 39.333 1.00 22.23 166 GLY E C 1
ATOM 13192 O O . GLY E 1 166 ? 61.308 61.831 38.422 1.00 21.78 166 GLY E O 1
ATOM 13194 N N . TRP E 1 167 ? 59.794 62.469 39.946 1.00 21.76 167 TRP E N 1
ATOM 13195 C CA . TRP E 1 167 ? 58.775 61.528 39.499 1.00 21.08 167 TRP E CA 1
ATOM 13196 C C . TRP E 1 167 ? 57.499 62.313 39.251 1.00 21.72 167 TRP E C 1
ATOM 13197 O O . TRP E 1 167 ? 57.294 63.386 39.820 1.00 21.97 167 TRP E O 1
ATOM 13210 N N . LYS E 1 168 ? 56.654 61.772 38.387 1.00 22.93 168 LYS E N 1
ATOM 13211 C CA . LYS E 1 168 ? 55.368 62.381 38.107 1.00 24.43 168 LYS E CA 1
ATOM 13212 C C . LYS E 1 168 ? 54.315 61.296 38.019 1.00 25.08 168 LYS E C 1
ATOM 13213 O O . LYS E 1 168 ? 54.451 60.342 37.262 1.00 26.78 168 LYS E O 1
ATOM 13223 N N . VAL E 1 169 ? 53.339 61.374 38.908 1.00 25.07 169 VAL E N 1
ATOM 13224 C CA . VAL E 1 169 ? 52.239 60.432 38.911 1.00 25.24 169 VAL E CA 1
ATOM 13225 C C . VAL E 1 169 ? 51.176 61.169 38.108 1.00 25.71 169 VAL E C 1
ATOM 13226 O O . VAL E 1 169 ? 50.674 62.214 38.515 1.00 25.35 169 VAL E O 1
ATOM 13231 N N . ILE E 1 170 ? 50.911 60.679 36.908 1.00 26.47 170 ILE E N 1
ATOM 13232 C CA . ILE E 1 170 ? 49.976 61.362 36.044 1.00 27.76 170 ILE E CA 1
ATOM 13233 C C . ILE E 1 170 ? 48.695 60.622 35.773 1.00 26.95 170 ILE E C 1
ATOM 13234 O O . ILE E 1 170 ? 48.679 59.405 35.725 1.00 26.76 170 ILE E O 1
ATOM 13240 N N . PHE E 1 171 ? 47.624 61.384 35.566 1.00 26.79 171 PHE E N 1
ATOM 13241 C CA . PHE E 1 171 ? 46.306 60.830 35.250 1.00 24.99 171 PHE E CA 1
ATOM 13242 C C . PHE E 1 171 ? 46.345 60.160 33.870 1.00 25.75 171 PHE E C 1
ATOM 13243 O O . PHE E 1 171 ? 46.862 60.720 32.900 1.00 25.96 171 PHE E O 1
ATOM 13252 N N . ASN E 1 172 ? 45.790 58.956 33.812 1.00 27.38 172 ASN E N 1
ATOM 13253 C CA . ASN E 1 172 ? 45.749 58.151 32.613 1.00 27.93 172 ASN E CA 1
ATOM 13254 C C . ASN E 1 172 ? 44.327 58.248 32.072 1.00 28.70 172 ASN E C 1
ATOM 13255 O O . ASN E 1 172 ? 44.069 58.936 31.095 1.00 29.40 172 ASN E O 1
ATOM 13263 N N . ASN E 1 173 ? 43.406 57.557 32.720 1.00 30.31 173 ASN E N 1
ATOM 13264 C CA . ASN E 1 173 ? 42.012 57.579 32.330 1.00 31.07 173 ASN E CA 1
ATOM 13265 C C . ASN E 1 173 ? 41.165 57.025 33.452 1.00 31.87 173 ASN E C 1
ATOM 13266 O O . ASN E 1 173 ? 41.663 56.325 34.339 1.00 32.77 173 ASN E O 1
ATOM 13274 N N . MET E 1 174 ? 39.877 57.338 33.421 1.00 32.39 174 MET E N 1
ATOM 13275 C CA . MET E 1 174 ? 38.991 56.903 34.481 1.00 33.01 174 MET E CA 1
ATOM 13276 C C . MET E 1 174 ? 37.605 56.442 34.028 1.00 32.24 174 MET E C 1
ATOM 13277 O O . MET E 1 174 ? 37.064 56.921 33.037 1.00 31.40 174 MET E O 1
ATOM 13283 N N . VAL E 1 175 ? 37.057 55.486 34.765 1.00 31.77 175 VAL E N 1
ATOM 13284 C CA . VAL E 1 175 ? 35.737 54.959 34.498 1.00 30.83 175 VAL E CA 1
ATOM 13285 C C . VAL E 1 175 ? 34.716 55.843 35.215 1.00 31.77 175 VAL E C 1
ATOM 13286 O O . VAL E 1 175 ? 34.829 56.109 36.406 1.00 30.79 175 VAL E O 1
ATOM 13291 N N . ASN E 1 176 ? 33.776 56.374 34.441 1.00 32.63 176 ASN E N 1
ATOM 13292 C CA . ASN E 1 176 ? 32.710 57.225 34.952 1.00 33.26 176 ASN E CA 1
ATOM 13293 C C . ASN E 1 176 ? 31.412 56.400 34.981 1.00 33.00 176 ASN E C 1
ATOM 13294 O O . ASN E 1 176 ? 30.800 56.133 33.946 1.00 31.55 176 ASN E O 1
ATOM 13302 N N . GLN E 1 177 ? 31.043 55.953 36.176 1.00 34.03 177 GLN E N 1
ATOM 13303 C CA . GLN E 1 177 ? 29.835 55.174 36.395 1.00 36.17 177 GLN E CA 1
ATOM 13304 C C . GLN E 1 177 ? 29.673 53.992 35.432 1.00 38.16 177 GLN E C 1
ATOM 13305 O O . GLN E 1 177 ? 28.627 53.833 34.800 1.00 39.84 177 GLN E O 1
ATOM 13314 N N . ASN E 1 178 ? 30.719 53.171 35.333 1.00 38.92 178 ASN E N 1
ATOM 13315 C CA . ASN E 1 178 ? 30.745 51.965 34.493 1.00 40.66 178 ASN E CA 1
ATOM 13316 C C . ASN E 1 178 ? 31.005 52.134 33.014 1.00 42.42 178 ASN E C 1
ATOM 13317 O O . ASN E 1 178 ? 31.136 51.138 32.300 1.00 43.48 178 ASN E O 1
ATOM 13325 N N . TRP E 1 179 ? 31.093 53.377 32.549 1.00 43.86 179 TRP E N 1
ATOM 13326 C CA . TRP E 1 179 ? 31.322 53.617 31.132 1.00 45.49 179 TRP E CA 1
ATOM 13327 C C . TRP E 1 179 ? 32.613 54.383 30.869 1.00 43.69 179 TRP E C 1
ATOM 13328 O O . TRP E 1 179 ? 33.094 55.145 31.703 1.00 42.58 179 TRP E O 1
ATOM 13341 N N . GLY E 1 180 ? 33.191 54.145 29.704 1.00 42.16 180 GLY E N 1
ATOM 13342 C CA . GLY E 1 180 ? 34.429 54.809 29.360 1.00 41.03 180 GLY E CA 1
ATOM 13343 C C . GLY E 1 180 ? 35.491 53.775 29.085 1.00 40.67 180 GLY E C 1
ATOM 13344 O O . GLY E 1 180 ? 35.227 52.791 28.403 1.00 42.56 180 GLY E O 1
ATOM 13346 N N . PRO E 1 181 ? 36.690 53.933 29.645 1.00 40.21 181 PRO E N 1
ATOM 13347 C CA . PRO E 1 181 ? 37.047 55.049 30.516 1.00 40.36 181 PRO E CA 1
ATOM 13348 C C . PRO E 1 181 ? 37.252 56.321 29.711 1.00 39.49 181 PRO E C 1
ATOM 13349 O O . PRO E 1 181 ? 37.460 56.266 28.507 1.00 40.68 181 PRO E O 1
ATOM 13353 N N . TYR E 1 182 ? 37.159 57.468 30.373 1.00 37.71 182 TYR E N 1
ATOM 13354 C CA . TYR E 1 182 ? 37.360 58.755 29.715 1.00 36.62 182 TYR E CA 1
ATOM 13355 C C . TYR E 1 182 ? 38.707 59.299 30.134 1.00 35.48 182 TYR E C 1
ATOM 13356 O O . TYR E 1 182 ? 39.159 59.019 31.241 1.00 35.30 182 TYR E O 1
ATOM 13367 N N . ASP E 1 183 ? 39.378 60.011 29.235 1.00 35.22 183 ASP E N 1
ATOM 13368 C CA . ASP E 1 183 ? 40.636 60.644 29.587 1.00 33.24 183 ASP E CA 1
ATOM 13369 C C . ASP E 1 183 ? 40.577 62.147 29.352 1.00 31.81 183 ASP E C 1
ATOM 13370 O O . ASP E 1 183 ? 39.518 62.707 29.049 1.00 31.35 183 ASP E O 1
ATOM 13376 N N . ARG E 1 184 ? 41.700 62.821 29.528 1.00 30.04 184 ARG E N 1
ATOM 13377 C CA . ARG E 1 184 ? 41.700 64.260 29.359 1.00 29.19 184 ARG E CA 1
ATOM 13378 C C . ARG E 1 184 ? 41.350 64.714 27.955 1.00 29.94 184 ARG E C 1
ATOM 13379 O O . ARG E 1 184 ? 41.049 65.880 27.742 1.00 29.97 184 ARG E O 1
ATOM 13393 N N . ASP E 1 185 ? 41.394 63.804 26.991 1.00 31.22 185 ASP E N 1
ATOM 13394 C CA . ASP E 1 185 ? 41.108 64.174 25.608 1.00 34.27 185 ASP E CA 1
ATOM 13395 C C . ASP E 1 185 ? 39.836 63.588 25.042 1.00 36.49 185 ASP E C 1
ATOM 13396 O O . ASP E 1 185 ? 39.604 63.685 23.833 1.00 36.68 185 ASP E O 1
ATOM 13402 N N . SER E 1 186 ? 39.061 62.923 25.893 1.00 37.60 186 SER E N 1
ATOM 13403 C CA . SER E 1 186 ? 37.809 62.320 25.479 1.00 39.58 186 SER E CA 1
ATOM 13404 C C . SER E 1 186 ? 36.927 63.383 24.859 1.00 41.80 186 SER E C 1
ATOM 13405 O O . SER E 1 186 ? 36.824 64.492 25.380 1.00 41.80 186 SER E O 1
ATOM 13410 N N . TRP E 1 187 ? 36.357 63.069 23.702 1.00 44.87 187 TRP E N 1
ATOM 13411 C CA . TRP E 1 187 ? 35.475 64.006 23.026 1.00 48.03 187 TRP E CA 1
ATOM 13412 C C . TRP E 1 187 ? 34.277 63.347 22.360 1.00 49.19 187 TRP E C 1
ATOM 13413 O O . TRP E 1 187 ? 34.404 62.459 21.516 1.00 51.63 187 TRP E O 1
ATOM 13426 N N . ASN E 1 188 ? 33.107 63.794 22.787 1.00 49.21 188 ASN E N 1
ATOM 13427 C CA . ASN E 1 188 ? 31.834 63.323 22.279 1.00 47.87 188 ASN E CA 1
ATOM 13428 C C . ASN E 1 188 ? 31.211 64.591 21.692 1.00 47.43 188 ASN E C 1
ATOM 13429 O O . ASN E 1 188 ? 31.165 65.629 22.350 1.00 47.39 188 ASN E O 1
ATOM 13437 N N . PRO E 1 189 ? 30.772 64.534 20.424 1.00 46.29 189 PRO E N 1
ATOM 13438 C CA . PRO E 1 189 ? 30.163 65.688 19.748 1.00 45.58 189 PRO E CA 1
ATOM 13439 C C . PRO E 1 189 ? 28.919 66.309 20.430 1.00 45.94 189 PRO E C 1
ATOM 13440 O O . PRO E 1 189 ? 28.697 67.528 20.365 1.00 46.13 189 PRO E O 1
ATOM 13444 N N . VAL E 1 190 ? 28.126 65.478 21.097 1.00 43.97 190 VAL E N 1
ATOM 13445 C CA . VAL E 1 190 ? 26.926 65.945 21.781 1.00 41.46 190 VAL E CA 1
ATOM 13446 C C . VAL E 1 190 ? 27.240 66.394 23.210 1.00 39.64 190 VAL E C 1
ATOM 13447 O O . VAL E 1 190 ? 26.731 67.408 23.681 1.00 39.71 190 VAL E O 1
ATOM 13452 N N . TYR E 1 191 ? 28.128 65.658 23.871 1.00 38.44 191 TYR E N 1
ATOM 13453 C CA . TYR E 1 191 ? 28.456 65.917 25.265 1.00 37.42 191 TYR E CA 1
ATOM 13454 C C . TYR E 1 191 ? 29.827 66.482 25.617 1.00 39.03 191 TYR E C 1
ATOM 13455 O O . TYR E 1 191 ? 30.072 66.774 26.790 1.00 39.96 191 TYR E O 1
ATOM 13466 N N . GLY E 1 192 ? 30.698 66.672 24.625 1.00 38.69 192 GLY E N 1
ATOM 13467 C CA . GLY E 1 192 ? 32.033 67.178 24.899 1.00 37.22 192 GLY E CA 1
ATOM 13468 C C . GLY E 1 192 ? 32.780 66.148 25.726 1.00 36.33 192 GLY E C 1
ATOM 13469 O O . GLY E 1 192 ? 32.626 64.958 25.502 1.00 35.94 192 GLY E O 1
ATOM 13471 N N . ASN E 1 193 ? 33.559 66.579 26.708 1.00 35.42 193 ASN E N 1
ATOM 13472 C CA . ASN E 1 193 ? 34.293 65.634 27.550 1.00 34.28 193 ASN E CA 1
ATOM 13473 C C . ASN E 1 193 ? 33.425 65.216 28.750 1.00 34.41 193 ASN E C 1
ATOM 13474 O O . ASN E 1 193 ? 33.101 66.032 29.606 1.00 34.92 193 ASN E O 1
ATOM 13482 N N . GLN E 1 194 ? 33.040 63.947 28.813 1.00 33.78 194 GLN E N 1
ATOM 13483 C CA . GLN E 1 194 ? 32.199 63.467 29.917 1.00 33.23 194 GLN E CA 1
ATOM 13484 C C . GLN E 1 194 ? 32.935 62.896 31.141 1.00 31.25 194 GLN E C 1
ATOM 13485 O O . GLN E 1 194 ? 32.356 62.150 31.917 1.00 30.09 194 GLN E O 1
ATOM 13494 N N . LEU E 1 195 ? 34.185 63.293 31.346 1.00 31.43 195 LEU E N 1
ATOM 13495 C CA . LEU E 1 195 ? 34.991 62.780 32.459 1.00 31.56 195 LEU E CA 1
ATOM 13496 C C . LEU E 1 195 ? 34.329 62.792 33.826 1.00 31.59 195 LEU E C 1
ATOM 13497 O O . LEU E 1 195 ? 34.227 61.743 34.466 1.00 31.28 195 LEU E O 1
ATOM 13503 N N . PHE E 1 196 ? 33.912 63.978 34.280 1.00 31.21 196 PHE E N 1
ATOM 13504 C CA . PHE E 1 196 ? 33.295 64.143 35.602 1.00 29.97 196 PHE E CA 1
ATOM 13505 C C . PHE E 1 196 ? 31.847 64.633 35.580 1.00 30.90 196 PHE E C 1
ATOM 13506 O O . PHE E 1 196 ? 31.355 65.223 36.543 1.00 30.04 196 PHE E O 1
ATOM 13515 N N . MET E 1 197 ? 31.172 64.383 34.468 1.00 31.71 197 MET E N 1
ATOM 13516 C CA . MET E 1 197 ? 29.781 64.772 34.297 1.00 32.67 197 MET E CA 1
ATOM 13517 C C . MET E 1 197 ? 28.910 63.734 34.986 1.00 33.48 197 MET E C 1
ATOM 13518 O O . MET E 1 197 ? 29.028 62.534 34.715 1.00 33.72 197 MET E O 1
ATOM 13524 N N . LYS E 1 198 ? 28.044 64.197 35.882 1.00 33.56 198 LYS E N 1
ATOM 13525 C CA . LYS E 1 198 ? 27.149 63.314 36.622 1.00 34.84 198 LYS E CA 1
ATOM 13526 C C . LYS E 1 198 ? 26.012 62.782 35.731 1.00 35.99 198 LYS E C 1
ATOM 13527 O O . LYS E 1 198 ? 25.848 61.564 35.589 1.00 37.32 198 LYS E O 1
ATOM 13537 N N . THR E 1 199 ? 25.221 63.688 35.149 1.00 37.54 199 THR E N 1
ATOM 13538 C CA . THR E 1 199 ? 24.123 63.310 34.254 1.00 37.09 199 THR E CA 1
ATOM 13539 C C . THR E 1 199 ? 24.302 64.043 32.955 1.00 38.18 199 THR E C 1
ATOM 13540 O O . THR E 1 199 ? 24.819 65.147 32.940 1.00 37.44 199 THR E O 1
ATOM 13546 N N . ARG E 1 200 ? 23.853 63.441 31.865 1.00 41.20 200 ARG E N 1
ATOM 13547 C CA . ARG E 1 200 ? 23.987 64.056 30.548 1.00 43.08 200 ARG E CA 1
ATOM 13548 C C . ARG E 1 200 ? 23.000 65.213 30.308 1.00 42.84 200 ARG E C 1
ATOM 13549 O O . ARG E 1 200 ? 23.300 66.156 29.576 1.00 42.54 200 ARG E O 1
ATOM 13563 N N . ASN E 1 201 ? 21.834 65.154 30.940 1.00 42.75 201 ASN E N 1
ATOM 13564 C CA . ASN E 1 201 ? 20.846 66.220 30.787 1.00 44.19 201 ASN E CA 1
ATOM 13565 C C . ASN E 1 201 ? 19.962 66.427 32.017 1.00 44.00 201 ASN E C 1
ATOM 13566 O O . ASN E 1 201 ? 18.793 66.803 31.918 1.00 44.51 201 ASN E O 1
ATOM 13574 N N . GLY E 1 202 ? 20.562 66.218 33.184 1.00 44.15 202 GLY E N 1
ATOM 13575 C CA . GLY E 1 202 ? 19.858 66.406 34.438 1.00 44.53 202 GLY E CA 1
ATOM 13576 C C . GLY E 1 202 ? 19.299 67.811 34.557 1.00 44.81 202 GLY E C 1
ATOM 13577 O O . GLY E 1 202 ? 19.683 68.711 33.795 1.00 45.60 202 GLY E O 1
ATOM 13579 N N . SER E 1 203 ? 18.432 68.003 35.548 1.00 45.30 203 SER E N 1
ATOM 13580 C CA . SER E 1 203 ? 17.750 69.274 35.790 1.00 45.77 203 SER E CA 1
ATOM 13581 C C . SER E 1 203 ? 18.342 70.223 36.828 1.00 46.04 203 SER E C 1
ATOM 13582 O O . SER E 1 203 ? 17.794 71.312 37.048 1.00 46.87 203 SER E O 1
ATOM 13587 N N . MET E 1 204 ? 19.413 69.811 37.504 1.00 45.03 204 MET E N 1
ATOM 13588 C CA . MET E 1 204 ? 20.021 70.679 38.513 1.00 41.91 204 MET E CA 1
ATOM 13589 C C . MET E 1 204 ? 20.865 71.766 37.893 1.00 39.16 204 MET E C 1
ATOM 13590 O O . MET E 1 204 ? 20.864 71.962 36.679 1.00 37.19 204 MET E O 1
ATOM 13596 N N . LYS E 1 205 ? 21.520 72.529 38.754 1.00 37.96 205 LYS E N 1
ATOM 13597 C CA . LYS E 1 205 ? 22.406 73.574 38.295 1.00 37.29 205 LYS E CA 1
ATOM 13598 C C . LYS E 1 205 ? 23.762 72.916 37.993 1.00 35.17 205 LYS E C 1
ATOM 13599 O O . LYS E 1 205 ? 23.997 71.746 38.340 1.00 33.99 205 LYS E O 1
ATOM 13609 N N . ALA E 1 206 ? 24.644 73.669 37.344 1.00 33.02 206 ALA E N 1
ATOM 13610 C CA . ALA E 1 206 ? 25.956 73.175 36.950 1.00 31.38 206 ALA E CA 1
ATOM 13611 C C . ALA E 1 206 ? 26.815 72.615 38.084 1.00 29.92 206 ALA E C 1
ATOM 13612 O O . ALA E 1 206 ? 27.335 71.509 37.966 1.00 28.67 206 ALA E O 1
ATOM 13615 N N . ALA E 1 207 ? 26.955 73.375 39.171 1.00 28.55 207 ALA E N 1
ATOM 13616 C CA . ALA E 1 207 ? 27.742 72.950 40.327 1.00 28.45 207 ALA E CA 1
ATOM 13617 C C . ALA E 1 207 ? 27.220 71.670 40.976 1.00 28.23 207 ALA E C 1
ATOM 13618 O O . ALA E 1 207 ? 27.888 71.090 41.825 1.00 29.09 207 ALA E O 1
ATOM 13621 N N . ASP E 1 208 ? 26.022 71.242 40.594 1.00 29.63 208 ASP E N 1
ATOM 13622 C CA . ASP E 1 208 ? 25.429 70.035 41.144 1.00 30.84 208 ASP E CA 1
ATOM 13623 C C . ASP E 1 208 ? 25.507 68.853 40.210 1.00 32.03 208 ASP E C 1
ATOM 13624 O O . ASP E 1 208 ? 25.019 67.762 40.528 1.00 33.34 208 ASP E O 1
ATOM 13630 N N . ASN E 1 209 ? 26.147 69.055 39.063 1.00 31.77 209 ASN E N 1
ATOM 13631 C CA . ASN E 1 209 ? 26.259 67.998 38.076 1.00 30.65 209 ASN E CA 1
ATOM 13632 C C . ASN E 1 209 ? 27.633 67.357 37.901 1.00 31.60 209 ASN E C 1
ATOM 13633 O O . ASN E 1 209 ? 27.895 66.735 36.882 1.00 31.70 209 ASN E O 1
ATOM 13641 N N . PHE E 1 210 ? 28.522 67.521 38.872 1.00 32.13 210 PHE E N 1
ATOM 13642 C CA . PHE E 1 210 ? 29.839 66.909 38.778 1.00 32.69 210 PHE E CA 1
ATOM 13643 C C . PHE E 1 210 ? 29.787 65.607 39.528 1.00 33.78 210 PHE E C 1
ATOM 13644 O O . PHE E 1 210 ? 29.003 65.447 40.465 1.00 34.08 210 PHE E O 1
ATOM 13653 N N . LEU E 1 211 ? 30.630 64.675 39.094 1.00 35.21 211 LEU E N 1
ATOM 13654 C CA . LEU E 1 211 ? 30.710 63.347 39.682 1.00 34.29 211 LEU E CA 1
ATOM 13655 C C . LEU E 1 211 ? 31.052 63.398 41.167 1.00 34.74 211 LEU E C 1
ATOM 13656 O O . LEU E 1 211 ? 31.816 64.251 41.604 1.00 34.97 211 LEU E O 1
ATOM 13662 N N . ASP E 1 212 ? 30.434 62.523 41.949 1.00 35.98 212 ASP E N 1
ATOM 13663 C CA . ASP E 1 212 ? 30.728 62.453 43.375 1.00 35.78 212 ASP E CA 1
ATOM 13664 C C . ASP E 1 212 ? 32.174 61.955 43.475 1.00 34.67 212 ASP E C 1
ATOM 13665 O O . ASP E 1 212 ? 32.572 60.999 42.789 1.00 34.72 212 ASP E O 1
ATOM 13671 N N . PRO E 1 213 ? 33.005 62.661 44.250 1.00 33.07 213 PRO E N 1
ATOM 13672 C CA . PRO E 1 213 ? 34.399 62.247 44.394 1.00 32.79 213 PRO E CA 1
ATOM 13673 C C . PRO E 1 213 ? 34.510 60.863 45.017 1.00 31.99 213 PRO E C 1
ATOM 13674 O O . PRO E 1 213 ? 35.483 60.160 44.785 1.00 32.26 213 PRO E O 1
ATOM 13678 N N . ASN E 1 214 ? 33.493 60.463 45.776 1.00 32.92 214 ASN E N 1
ATOM 13679 C CA . ASN E 1 214 ? 33.478 59.142 46.388 1.00 33.84 214 ASN E CA 1
ATOM 13680 C C . ASN E 1 214 ? 33.349 58.078 45.311 1.00 34.02 214 ASN E C 1
ATOM 13681 O O . ASN E 1 214 ? 33.600 56.899 45.571 1.00 33.93 214 ASN E O 1
ATOM 13689 N N . LYS E 1 215 ? 32.950 58.506 44.109 1.00 34.76 215 LYS E N 1
ATOM 13690 C CA . LYS E 1 215 ? 32.796 57.622 42.948 1.00 35.69 215 LYS E CA 1
ATOM 13691 C C . LYS E 1 215 ? 33.888 57.835 41.897 1.00 36.21 215 LYS E C 1
ATOM 13692 O O . LYS E 1 215 ? 33.809 57.318 40.776 1.00 36.83 215 LYS E O 1
ATOM 13702 N N . ALA E 1 216 ? 34.903 58.609 42.275 1.00 35.96 216 ALA E N 1
ATOM 13703 C CA . ALA E 1 216 ? 36.057 58.898 41.421 1.00 35.20 216 ALA E CA 1
ATOM 13704 C C . ALA E 1 216 ? 37.304 58.284 42.082 1.00 34.77 216 ALA E C 1
ATOM 13705 O O . ALA E 1 216 ? 37.220 57.744 43.185 1.00 35.73 216 ALA E O 1
ATOM 13708 N N . SER E 1 217 ? 38.450 58.340 41.408 1.00 33.22 217 SER E N 1
ATOM 13709 C CA . SER E 1 217 ? 39.693 57.808 41.976 1.00 30.42 217 SER E CA 1
ATOM 13710 C C . SER E 1 217 ? 39.981 58.604 43.241 1.00 28.03 217 SER E C 1
ATOM 13711 O O . SER E 1 217 ? 39.880 59.822 43.227 1.00 26.04 217 SER E O 1
ATOM 13716 N N . SER E 1 218 ? 40.329 57.925 44.328 1.00 27.62 218 SER E N 1
ATOM 13717 C CA . SER E 1 218 ? 40.590 58.591 45.604 1.00 27.40 218 SER E CA 1
ATOM 13718 C C . SER E 1 218 ? 41.767 59.559 45.608 1.00 28.02 218 SER E C 1
ATOM 13719 O O . SER E 1 218 ? 41.898 60.381 46.523 1.00 29.20 218 SER E O 1
ATOM 13724 N N . LEU E 1 219 ? 42.634 59.454 44.608 1.00 26.25 219 LEU E N 1
ATOM 13725 C CA . LEU E 1 219 ? 43.766 60.357 44.504 1.00 24.72 219 LEU E CA 1
ATOM 13726 C C . LEU E 1 219 ? 43.285 61.763 44.145 1.00 24.09 219 LEU E C 1
ATOM 13727 O O . LEU E 1 219 ? 43.851 62.749 44.620 1.00 22.90 219 LEU E O 1
ATOM 13733 N N . LEU E 1 220 ? 42.204 61.852 43.363 1.00 23.57 220 LEU E N 1
ATOM 13734 C CA . LEU E 1 220 ? 41.635 63.145 42.934 1.00 23.77 220 LEU E CA 1
ATOM 13735 C C . LEU E 1 220 ? 41.188 63.998 44.100 1.00 24.26 220 LEU E C 1
ATOM 13736 O O . LEU E 1 220 ? 41.334 65.215 44.074 1.00 23.75 220 LEU E O 1
ATOM 13742 N N . SER E 1 221 ? 40.626 63.363 45.120 1.00 25.76 221 SER E N 1
ATOM 13743 C CA . SER E 1 221 ? 40.155 64.099 46.269 1.00 26.19 221 SER E CA 1
ATOM 13744 C C . SER E 1 221 ? 41.118 64.046 47.443 1.00 25.51 221 SER E C 1
ATOM 13745 O O . SER E 1 221 ? 41.755 65.043 47.774 1.00 26.66 221 SER E O 1
ATOM 13750 N N . SER E 1 222 ? 41.246 62.872 48.045 1.00 25.39 222 SER E N 1
ATOM 13751 C CA . SER E 1 222 ? 42.099 62.683 49.205 1.00 24.77 222 SER E CA 1
ATOM 13752 C C . SER E 1 222 ? 43.559 62.890 48.910 1.00 25.15 222 SER E C 1
ATOM 13753 O O . SER E 1 222 ? 44.296 63.344 49.778 1.00 25.98 222 SER E O 1
ATOM 13758 N N . GLY E 1 223 ? 43.993 62.540 47.706 1.00 24.12 223 GLY E N 1
ATOM 13759 C CA . GLY E 1 223 ? 45.381 62.757 47.376 1.00 24.13 223 GLY E CA 1
ATOM 13760 C C . GLY E 1 223 ? 46.283 61.557 47.225 1.00 23.85 223 GLY E C 1
ATOM 13761 O O . GLY E 1 223 ? 45.914 60.415 47.480 1.00 23.82 223 GLY E O 1
ATOM 13763 N N . PHE E 1 224 ? 47.521 61.869 46.871 1.00 23.76 224 PHE E N 1
ATOM 13764 C CA . PHE E 1 224 ? 48.563 60.891 46.626 1.00 22.81 224 PHE E CA 1
ATOM 13765 C C . PHE E 1 224 ? 49.706 60.900 47.653 1.00 22.20 224 PHE E C 1
ATOM 13766 O O . PHE E 1 224 ? 50.283 61.948 47.951 1.00 20.76 224 PHE E O 1
ATOM 13775 N N . SER E 1 225 ? 50.043 59.713 48.156 1.00 23.22 225 SER E N 1
ATOM 13776 C CA . SER E 1 225 ? 51.117 59.524 49.127 1.00 25.14 225 SER E CA 1
ATOM 13777 C C . SER E 1 225 ? 52.385 59.052 48.448 1.00 25.47 225 SER E C 1
ATOM 13778 O O . SER E 1 225 ? 52.465 57.889 48.053 1.00 26.15 225 SER E O 1
ATOM 13783 N N . PRO E 1 226 ? 53.397 59.935 48.309 1.00 25.93 226 PRO E N 1
ATOM 13784 C CA . PRO E 1 226 ? 54.668 59.577 47.673 1.00 25.03 226 PRO E CA 1
ATOM 13785 C C . PRO E 1 226 ? 55.546 58.670 48.544 1.00 23.63 226 PRO E C 1
ATOM 13786 O O . PRO E 1 226 ? 55.503 58.724 49.772 1.00 21.28 226 PRO E O 1
ATOM 13790 N N . ASP E 1 227 ? 56.295 57.803 47.876 1.00 22.22 227 ASP E N 1
ATOM 13791 C CA . ASP E 1 227 ? 57.233 56.903 48.527 1.00 22.07 227 ASP E CA 1
ATOM 13792 C C . ASP E 1 227 ? 58.308 56.623 47.485 1.00 21.96 227 ASP E C 1
ATOM 13793 O O . ASP E 1 227 ? 58.319 55.581 46.841 1.00 22.88 227 ASP E O 1
ATOM 13799 N N . PHE E 1 228 ? 59.160 57.621 47.277 1.00 20.40 228 PHE E N 1
ATOM 13800 C CA . PHE E 1 228 ? 60.244 57.554 46.316 1.00 21.32 228 PHE E CA 1
ATOM 13801 C C . PHE E 1 228 ? 61.566 57.649 47.066 1.00 22.90 228 PHE E C 1
ATOM 13802 O O . PHE E 1 228 ? 61.636 58.328 48.088 1.00 25.54 228 PHE E O 1
ATOM 13811 N N . ALA E 1 229 ? 62.604 56.972 46.568 1.00 22.61 229 ALA E N 1
ATOM 13812 C CA . ALA E 1 229 ? 63.927 56.989 47.203 1.00 20.28 229 ALA E CA 1
ATOM 13813 C C . ALA E 1 229 ? 64.996 57.467 46.256 1.00 19.34 229 ALA E C 1
ATOM 13814 O O . ALA E 1 229 ? 65.018 57.072 45.101 1.00 20.71 229 ALA E O 1
ATOM 13817 N N . THR E 1 230 ? 65.845 58.372 46.749 1.00 19.33 230 THR E N 1
ATOM 13818 C CA . THR E 1 230 ? 66.990 58.915 46.006 1.00 17.12 230 THR E CA 1
ATOM 13819 C C . THR E 1 230 ? 68.250 58.588 46.815 1.00 17.84 230 THR E C 1
ATOM 13820 O O . THR E 1 230 ? 68.258 58.713 48.040 1.00 16.70 230 THR E O 1
ATOM 13826 N N . VAL E 1 231 ? 69.302 58.154 46.136 1.00 19.06 231 VAL E N 1
ATOM 13827 C CA . VAL E 1 231 ? 70.568 57.840 46.787 1.00 18.89 231 VAL E CA 1
ATOM 13828 C C . VAL E 1 231 ? 71.580 58.859 46.327 1.00 18.85 231 VAL E C 1
ATOM 13829 O O . VAL E 1 231 ? 71.747 59.042 45.143 1.00 15.53 231 VAL E O 1
ATOM 13834 N N . ILE E 1 232 ? 72.220 59.555 47.256 1.00 19.76 232 ILE E N 1
ATOM 13835 C CA . ILE E 1 232 ? 73.235 60.547 46.912 1.00 21.03 232 ILE E CA 1
ATOM 13836 C C . ILE E 1 232 ? 74.605 60.122 47.449 1.00 20.12 232 ILE E C 1
ATOM 13837 O O . ILE E 1 232 ? 74.721 59.641 48.580 1.00 19.15 232 ILE E O 1
ATOM 13843 N N . THR E 1 233 ? 75.633 60.273 46.619 1.00 21.00 233 THR E N 1
ATOM 13844 C CA . THR E 1 233 ? 76.979 59.912 47.020 1.00 21.30 233 THR E CA 1
ATOM 13845 C C . THR E 1 233 ? 77.879 61.114 47.240 1.00 22.20 233 THR E C 1
ATOM 13846 O O . THR E 1 233 ? 77.746 62.143 46.585 1.00 23.07 233 THR E O 1
ATOM 13852 N N . MET E 1 234 ? 78.782 60.992 48.202 1.00 23.18 234 MET E N 1
ATOM 13853 C CA . MET E 1 234 ? 79.716 62.061 48.499 1.00 22.33 234 MET E CA 1
ATOM 13854 C C . MET E 1 234 ? 81.119 61.499 48.700 1.00 22.42 234 MET E C 1
ATOM 13855 O O . MET E 1 234 ? 81.332 60.438 49.273 1.00 21.57 234 MET E O 1
ATOM 13861 N N . ASP E 1 235 ? 82.076 62.224 48.163 1.00 23.90 235 ASP E N 1
ATOM 13862 C CA . ASP E 1 235 ? 83.456 61.867 48.277 1.00 23.88 235 ASP E CA 1
ATOM 13863 C C . ASP E 1 235 ? 83.960 62.320 49.655 1.00 22.38 235 ASP E C 1
ATOM 13864 O O . ASP E 1 235 ? 83.722 63.448 50.062 1.00 23.60 235 ASP E O 1
ATOM 13870 N N . ARG E 1 236 ? 84.643 61.440 50.373 1.00 22.44 236 ARG E N 1
ATOM 13871 C CA . ARG E 1 236 ? 85.132 61.765 51.714 1.00 24.26 236 ARG E CA 1
ATOM 13872 C C . ARG E 1 236 ? 86.218 62.834 51.780 1.00 26.08 236 ARG E C 1
ATOM 13873 O O . ARG E 1 236 ? 86.421 63.460 52.807 1.00 27.48 236 ARG E O 1
ATOM 13887 N N . LYS E 1 237 ? 86.925 63.039 50.689 1.00 27.48 237 LYS E N 1
ATOM 13888 C CA . LYS E 1 237 ? 87.962 64.031 50.698 1.00 30.71 237 LYS E CA 1
ATOM 13889 C C . LYS E 1 237 ? 87.605 65.258 49.884 1.00 31.49 237 LYS E C 1
ATOM 13890 O O . LYS E 1 237 ? 88.468 65.934 49.325 1.00 32.48 237 LYS E O 1
ATOM 13900 N N . ALA E 1 238 ? 86.312 65.527 49.793 1.00 30.68 238 ALA E N 1
ATOM 13901 C CA . ALA E 1 238 ? 85.839 66.706 49.089 1.00 30.83 238 ALA E CA 1
ATOM 13902 C C . ALA E 1 238 ? 85.981 67.803 50.133 1.00 30.39 238 ALA E C 1
ATOM 13903 O O . ALA E 1 238 ? 85.678 67.580 51.301 1.00 31.04 238 ALA E O 1
ATOM 13906 N N . SER E 1 239 ? 86.464 68.974 49.731 1.00 30.17 239 SER E N 1
ATOM 13907 C CA . SER E 1 239 ? 86.661 70.071 50.674 1.00 29.20 239 SER E CA 1
ATOM 13908 C C . SER E 1 239 ? 85.392 70.491 51.385 1.00 28.61 239 SER E C 1
ATOM 13909 O O . SER E 1 239 ? 85.357 70.609 52.614 1.00 29.71 239 SER E O 1
ATOM 13914 N N . LYS E 1 240 ? 84.359 70.740 50.589 1.00 28.16 240 LYS E N 1
ATOM 13915 C CA . LYS E 1 240 ? 83.064 71.166 51.083 1.00 26.65 240 LYS E CA 1
ATOM 13916 C C . LYS E 1 240 ? 82.278 69.926 51.512 1.00 25.49 240 LYS E C 1
ATOM 13917 O O . LYS E 1 240 ? 81.990 69.059 50.692 1.00 25.62 240 LYS E O 1
ATOM 13927 N N . GLN E 1 241 ? 81.980 69.800 52.799 1.00 23.46 241 GLN E N 1
ATOM 13928 C CA . GLN E 1 241 ? 81.240 68.638 53.265 1.00 23.62 241 GLN E CA 1
ATOM 13929 C C . GLN E 1 241 ? 79.844 69.025 53.744 1.00 23.77 241 GLN E C 1
ATOM 13930 O O . GLN E 1 241 ? 79.326 68.464 54.710 1.00 22.45 241 GLN E O 1
ATOM 13939 N N . GLN E 1 242 ? 79.276 70.038 53.089 1.00 24.77 242 GLN E N 1
ATOM 13940 C CA . GLN E 1 242 ? 77.927 70.523 53.349 1.00 25.87 242 GLN E CA 1
ATOM 13941 C C . GLN E 1 242 ? 77.271 70.661 51.997 1.00 26.00 242 GLN E C 1
ATOM 13942 O O . GLN E 1 242 ? 77.877 71.118 51.039 1.00 25.92 242 GLN E O 1
ATOM 13951 N N . THR E 1 243 ? 76.011 70.284 51.933 1.00 26.33 243 THR E N 1
ATOM 13952 C CA . THR E 1 243 ? 75.288 70.296 50.686 1.00 26.40 243 THR E CA 1
ATOM 13953 C C . THR E 1 243 ? 73.892 70.812 50.903 1.00 25.55 243 THR E C 1
ATOM 13954 O O . THR E 1 243 ? 73.298 70.601 51.943 1.00 24.60 243 THR E O 1
ATOM 13960 N N . ASN E 1 244 ? 73.427 71.618 49.972 1.00 26.19 244 ASN E N 1
ATOM 13961 C CA . ASN E 1 244 ? 72.069 72.115 50.058 1.00 25.15 244 ASN E CA 1
ATOM 13962 C C . ASN E 1 244 ? 71.291 71.365 48.971 1.00 25.30 244 ASN E C 1
ATOM 13963 O O . ASN E 1 244 ? 71.816 71.085 47.891 1.00 25.35 244 ASN E O 1
ATOM 13971 N N . ILE E 1 245 ? 70.077 70.948 49.285 1.00 25.13 245 ILE E N 1
ATOM 13972 C CA . ILE E 1 245 ? 69.282 70.269 48.291 1.00 25.64 245 ILE E CA 1
ATOM 13973 C C . ILE E 1 245 ? 67.892 70.856 48.401 1.00 24.69 245 ILE E C 1
ATOM 13974 O O . ILE E 1 245 ? 67.462 71.239 49.479 1.00 23.70 245 ILE E O 1
ATOM 13980 N N . ASP E 1 246 ? 67.251 71.069 47.266 1.00 25.27 246 ASP E N 1
ATOM 13981 C CA . ASP E 1 246 ? 65.899 71.597 47.278 1.00 25.37 246 ASP E CA 1
ATOM 13982 C C . ASP E 1 246 ? 65.033 70.449 46.897 1.00 24.89 246 ASP E C 1
ATOM 13983 O O . ASP E 1 246 ? 65.431 69.654 46.062 1.00 23.67 246 ASP E O 1
ATOM 13989 N N . VAL E 1 247 ? 63.899 70.320 47.577 1.00 24.60 247 VAL E N 1
ATOM 13990 C CA . VAL E 1 247 ? 62.914 69.266 47.314 1.00 24.19 247 VAL E CA 1
ATOM 13991 C C . VAL E 1 247 ? 61.609 69.987 47.002 1.00 23.20 247 VAL E C 1
ATOM 13992 O O . VAL E 1 247 ? 61.156 70.813 47.785 1.00 25.81 247 VAL E O 1
ATOM 13997 N N . ILE E 1 248 ? 61.021 69.690 45.845 1.00 22.77 248 ILE E N 1
ATOM 13998 C CA . ILE E 1 248 ? 59.777 70.343 45.417 1.00 22.64 248 ILE E CA 1
ATOM 13999 C C . ILE E 1 248 ? 58.602 69.385 45.304 1.00 22.74 248 ILE E C 1
ATOM 14000 O O . ILE E 1 248 ? 58.730 68.327 44.710 1.00 22.89 248 ILE E O 1
ATOM 14006 N N . TYR E 1 249 ? 57.487 69.722 45.948 1.00 22.87 249 TYR E N 1
ATOM 14007 C CA . TYR E 1 249 ? 56.256 68.924 45.855 1.00 21.87 249 TYR E CA 1
ATOM 14008 C C . TYR E 1 249 ? 55.369 69.726 44.913 1.00 23.20 249 TYR E C 1
ATOM 14009 O O . TYR E 1 249 ? 55.204 70.935 45.085 1.00 24.10 249 TYR E O 1
ATOM 14020 N N . GLU E 1 250 ? 54.773 69.065 43.935 1.00 23.40 250 GLU E N 1
ATOM 14021 C CA . GLU E 1 250 ? 53.980 69.793 42.974 1.00 25.04 250 GLU E CA 1
ATOM 14022 C C . GLU E 1 250 ? 52.625 69.176 42.616 1.00 25.25 250 GLU E C 1
ATOM 14023 O O . GLU E 1 250 ? 52.465 67.956 42.615 1.00 25.31 250 GLU E O 1
ATOM 14030 N N . ARG E 1 251 ? 51.622 70.020 42.400 1.00 25.22 251 ARG E N 1
ATOM 14031 C CA . ARG E 1 251 ? 50.322 69.535 41.946 1.00 24.11 251 ARG E CA 1
ATOM 14032 C C . ARG E 1 251 ? 49.909 70.346 40.714 1.00 24.74 251 ARG E C 1
ATOM 14033 O O . ARG E 1 251 ? 49.978 71.575 40.713 1.00 24.06 251 ARG E O 1
ATOM 14047 N N . VAL E 1 252 ? 49.589 69.645 39.630 1.00 25.79 252 VAL E N 1
ATOM 14048 C CA . VAL E 1 252 ? 49.129 70.301 38.407 1.00 25.46 252 VAL E CA 1
ATOM 14049 C C . VAL E 1 252 ? 47.616 70.029 38.298 1.00 25.73 252 VAL E C 1
ATOM 14050 O O . VAL E 1 252 ? 47.166 68.877 38.289 1.00 26.28 252 VAL E O 1
ATOM 14055 N N . ARG E 1 253 ? 46.837 71.101 38.297 1.00 25.40 253 ARG E N 1
ATOM 14056 C CA . ARG E 1 253 ? 45.400 70.991 38.216 1.00 26.76 253 ARG E CA 1
ATOM 14057 C C . ARG E 1 253 ? 44.841 71.362 36.854 1.00 28.37 253 ARG E C 1
ATOM 14058 O O . ARG E 1 253 ? 45.309 72.278 36.202 1.00 31.13 253 ARG E O 1
ATOM 14072 N N . ASP E 1 254 ? 43.881 70.581 36.395 1.00 29.74 254 ASP E N 1
ATOM 14073 C CA . ASP E 1 254 ? 43.208 70.843 35.130 1.00 29.71 254 ASP E CA 1
ATOM 14074 C C . ASP E 1 254 ? 41.888 71.585 35.449 1.00 29.17 254 ASP E C 1
ATOM 14075 O O . ASP E 1 254 ? 41.460 71.640 36.603 1.00 29.19 254 ASP E O 1
ATOM 14081 N N . ASP E 1 255 ? 41.281 72.195 34.433 1.00 29.43 255 ASP E N 1
ATOM 14082 C CA . ASP E 1 255 ? 40.016 72.921 34.579 1.00 27.74 255 ASP E CA 1
ATOM 14083 C C . ASP E 1 255 ? 38.937 72.201 33.757 1.00 27.26 255 ASP E C 1
ATOM 14084 O O . ASP E 1 255 ? 39.010 72.126 32.542 1.00 27.40 255 ASP E O 1
ATOM 14090 N N . TYR E 1 256 ? 37.983 71.597 34.446 1.00 26.82 256 TYR E N 1
ATOM 14091 C CA . TYR E 1 256 ? 36.894 70.869 33.803 1.00 26.61 256 TYR E CA 1
ATOM 14092 C C . TYR E 1 256 ? 35.664 71.711 34.008 1.00 26.55 256 TYR E C 1
ATOM 14093 O O . TYR E 1 256 ? 35.298 72.024 35.144 1.00 25.37 256 TYR E O 1
ATOM 14104 N N . GLN E 1 257 ? 35.033 72.092 32.906 1.00 27.08 257 GLN E N 1
ATOM 14105 C CA . GLN E 1 257 ? 33.845 72.911 32.978 1.00 29.85 257 GLN E CA 1
ATOM 14106 C C . GLN E 1 257 ? 32.637 72.276 32.355 1.00 30.66 257 GLN E C 1
ATOM 14107 O O . GLN E 1 257 ? 32.731 71.532 31.380 1.00 29.89 257 GLN E O 1
ATOM 14116 N N . LEU E 1 258 ? 31.490 72.594 32.937 1.00 33.02 258 LEU E N 1
ATOM 14117 C CA . LEU E 1 258 ? 30.208 72.087 32.475 1.00 35.06 258 LEU E CA 1
ATOM 14118 C C . LEU E 1 258 ? 29.331 73.217 32.026 1.00 36.44 258 LEU E C 1
ATOM 14119 O O . LEU E 1 258 ? 29.300 74.281 32.647 1.00 35.67 258 LEU E O 1
ATOM 14125 N N . HIS E 1 259 ? 28.615 72.993 30.940 1.00 38.89 259 HIS E N 1
ATOM 14126 C CA . HIS E 1 259 ? 27.700 74.001 30.478 1.00 40.73 259 HIS E CA 1
ATOM 14127 C C . HIS E 1 259 ? 26.470 73.380 29.870 1.00 41.66 259 HIS E C 1
ATOM 14128 O O . HIS E 1 259 ? 26.525 72.340 29.216 1.00 39.93 259 HIS E O 1
ATOM 14138 N N . TRP E 1 260 ? 25.344 73.968 30.239 1.00 45.34 260 TRP E N 1
ATOM 14139 C CA . TRP E 1 260 ? 24.040 73.557 29.775 1.00 48.13 260 TRP E CA 1
ATOM 14140 C C . TRP E 1 260 ? 23.820 74.271 28.443 1.00 50.12 260 TRP E C 1
ATOM 1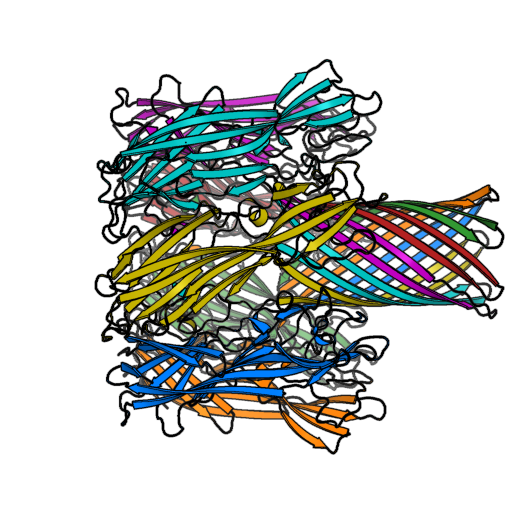4141 O O . TRP E 1 260 ? 24.062 75.473 28.323 1.00 49.59 260 TRP E O 1
ATOM 14154 N N . THR E 1 261 ? 23.495 73.491 27.418 1.00 51.98 261 THR E N 1
ATOM 14155 C CA . THR E 1 261 ? 23.224 74.027 26.089 1.00 52.79 261 THR E CA 1
ATOM 14156 C C . THR E 1 261 ? 21.702 74.031 25.901 1.00 54.58 261 THR E C 1
ATOM 14157 O O . THR E 1 261 ? 21.187 74.029 24.782 1.00 53.35 261 THR E O 1
ATOM 14163 N N . SER E 1 262 ? 21.000 74.007 27.028 1.00 56.46 262 SER E N 1
ATOM 14164 C CA . SER E 1 262 ? 19.547 73.983 27.085 1.00 57.80 262 SER E CA 1
ATOM 14165 C C . SER E 1 262 ? 18.901 72.690 26.604 1.00 57.07 262 SER E C 1
ATOM 14166 O O . SER E 1 262 ? 17.747 72.410 26.936 1.00 58.23 262 SER E O 1
ATOM 14171 N N . THR E 1 263 ? 19.659 71.872 25.885 1.00 55.11 263 THR E N 1
ATOM 14172 C CA . THR E 1 263 ? 19.159 70.590 25.407 1.00 53.66 263 THR E CA 1
ATOM 14173 C C . THR E 1 263 ? 19.805 69.491 26.239 1.00 51.91 263 THR E C 1
ATOM 14174 O O . THR E 1 263 ? 19.151 68.526 26.646 1.00 51.03 263 THR E O 1
ATOM 14180 N N . ASN E 1 264 ? 21.096 69.673 26.510 1.00 51.16 264 ASN E N 1
ATOM 14181 C CA . ASN E 1 264 ? 21.893 68.730 27.298 1.00 48.82 264 ASN E CA 1
ATOM 14182 C C . ASN E 1 264 ? 23.141 69.401 27.882 1.00 45.76 264 ASN E C 1
ATOM 14183 O O . ASN E 1 264 ? 23.396 70.581 27.640 1.00 43.22 264 ASN E O 1
ATOM 14191 N N . TRP E 1 265 ? 23.912 68.621 28.638 1.00 43.11 265 TRP E N 1
ATOM 14192 C CA . TRP E 1 265 ? 25.149 69.078 29.268 1.00 40.42 265 TRP E CA 1
ATOM 14193 C C . TRP E 1 265 ? 26.319 68.891 28.329 1.00 40.44 265 TRP E C 1
ATOM 14194 O O . TRP E 1 265 ? 26.345 67.955 27.528 1.00 40.32 265 TRP E O 1
ATOM 14207 N N . LYS E 1 266 ? 27.311 69.758 28.456 1.00 39.57 266 LYS E N 1
ATOM 14208 C CA . LYS E 1 266 ? 28.485 69.647 27.619 1.00 39.57 266 LYS E CA 1
ATOM 14209 C C . LYS E 1 266 ? 29.726 69.985 28.461 1.00 38.92 266 LYS E C 1
ATOM 14210 O O . LYS E 1 266 ? 29.832 71.058 29.072 1.00 37.59 266 LYS E O 1
ATOM 14220 N N . GLY E 1 267 ? 30.633 69.018 28.545 1.00 38.27 267 GLY E N 1
ATOM 14221 C CA . GLY E 1 267 ? 31.846 69.199 29.315 1.00 37.72 267 GLY E CA 1
ATOM 14222 C C . GLY E 1 267 ? 33.056 69.665 28.532 1.00 37.21 267 GLY E C 1
ATOM 14223 O O . GLY E 1 267 ? 33.207 69.424 27.335 1.00 36.20 267 GLY E O 1
ATOM 14225 N N . THR E 1 268 ? 33.976 70.268 29.254 1.00 36.39 268 THR E N 1
ATOM 14226 C CA . THR E 1 268 ? 35.173 70.785 28.643 1.00 37.07 268 THR E CA 1
ATOM 14227 C C . THR E 1 268 ? 36.362 70.669 29.595 1.00 35.98 268 THR E C 1
ATOM 14228 O O . THR E 1 268 ? 36.232 70.904 30.793 1.00 36.81 268 THR E O 1
ATOM 14234 N N . ASN E 1 269 ? 37.517 70.290 29.065 1.00 33.25 269 ASN E N 1
ATOM 14235 C CA . ASN E 1 269 ? 38.684 70.163 29.915 1.00 31.40 269 ASN E CA 1
ATOM 14236 C C . ASN E 1 269 ? 39.918 70.886 29.408 1.00 32.35 269 ASN E C 1
ATOM 14237 O O . ASN E 1 269 ? 40.438 70.579 28.337 1.00 34.12 269 ASN E O 1
ATOM 14245 N N . THR E 1 270 ? 40.360 71.897 30.140 1.00 32.51 270 THR E N 1
ATOM 14246 C CA . THR E 1 270 ? 41.569 72.594 29.734 1.00 32.71 270 THR E CA 1
ATOM 14247 C C . THR E 1 270 ? 42.722 72.092 30.597 1.00 31.98 270 THR E C 1
ATOM 14248 O O . THR E 1 270 ? 42.639 72.043 31.826 1.00 30.82 270 THR E O 1
ATOM 14254 N N . LYS E 1 271 ? 43.765 71.636 29.914 1.00 32.33 271 LYS E N 1
ATOM 14255 C CA . LYS E 1 271 ? 44.945 71.061 30.549 1.00 31.37 271 LYS E CA 1
ATOM 14256 C C . LYS E 1 271 ? 45.941 71.994 31.217 1.00 31.58 271 LYS E C 1
ATOM 14257 O O . LYS E 1 271 ? 46.217 73.089 30.738 1.00 33.34 271 LYS E O 1
ATOM 14267 N N . ASP E 1 272 ? 46.532 71.487 32.292 1.00 30.72 272 ASP E N 1
ATOM 14268 C CA . ASP E 1 272 ? 47.562 72.178 33.049 1.00 30.19 272 ASP E CA 1
ATOM 14269 C C . ASP E 1 272 ? 47.224 73.618 33.243 1.00 29.75 272 ASP E C 1
ATOM 14270 O O . ASP E 1 272 ? 48.006 74.494 32.909 1.00 33.17 272 ASP E O 1
ATOM 14276 N N . LYS E 1 273 ? 46.044 73.858 33.778 1.00 28.93 273 LYS E N 1
ATOM 14277 C CA . LYS E 1 273 ? 45.580 75.199 34.004 1.00 27.77 273 LYS E CA 1
ATOM 14278 C C . LYS E 1 273 ? 46.247 75.859 35.189 1.00 27.16 273 LYS E C 1
ATOM 14279 O O . LYS E 1 273 ? 46.444 77.064 35.188 1.00 29.48 273 LYS E O 1
ATOM 14289 N N . TRP E 1 274 ? 46.584 75.083 36.211 1.00 26.27 274 TRP E N 1
ATOM 14290 C CA . TRP E 1 274 ? 47.202 75.637 37.412 1.00 27.25 274 TRP E CA 1
ATOM 14291 C C . TRP E 1 274 ? 48.291 74.717 37.944 1.00 29.19 274 TRP E C 1
ATOM 14292 O O . TRP E 1 274 ? 48.185 73.499 37.827 1.00 28.92 274 TRP E O 1
ATOM 14305 N N . THR E 1 275 ? 49.310 75.301 38.574 1.00 30.37 275 THR E N 1
ATOM 14306 C CA . THR E 1 275 ? 50.404 74.530 39.152 1.00 29.74 275 THR E CA 1
ATOM 14307 C C . THR E 1 275 ? 50.674 74.999 40.572 1.00 29.51 275 THR E C 1
ATOM 14308 O O . THR E 1 275 ? 50.894 76.192 40.782 1.00 28.08 275 THR E O 1
ATOM 14314 N N . ASP E 1 276 ? 50.596 74.079 41.541 1.00 29.81 276 ASP E N 1
ATOM 14315 C CA . ASP E 1 276 ? 50.850 74.382 42.959 1.00 29.38 276 ASP E CA 1
ATOM 14316 C C . ASP E 1 276 ? 52.197 73.793 43.305 1.00 28.70 276 ASP E C 1
ATOM 14317 O O . ASP E 1 276 ? 52.313 72.589 43.486 1.00 28.51 276 ASP E O 1
ATOM 14323 N N . ARG E 1 277 ? 53.200 74.646 43.447 1.00 29.45 277 ARG E N 1
ATOM 14324 C CA . ARG E 1 277 ? 54.566 74.214 43.725 1.00 28.62 277 ARG E CA 1
ATOM 14325 C C . ARG E 1 277 ? 54.963 74.592 45.157 1.00 27.38 277 ARG E C 1
ATOM 14326 O O . ARG E 1 277 ? 54.745 75.723 45.586 1.00 28.79 277 ARG E O 1
ATOM 14340 N N . SER E 1 278 ? 55.504 73.630 45.902 1.00 25.53 278 SER E N 1
ATOM 14341 C CA . SER E 1 278 ? 55.929 73.829 47.299 1.00 25.77 278 SER E CA 1
ATOM 14342 C C . SER E 1 278 ? 57.388 73.403 47.451 1.00 27.48 278 SER E C 1
ATOM 14343 O O . SER E 1 278 ? 57.697 72.212 47.538 1.00 27.77 278 SER E O 1
ATOM 14348 N N . SER E 1 279 ? 58.290 74.371 47.489 1.00 28.90 279 SER E N 1
ATOM 14349 C CA . SER E 1 279 ? 59.707 74.055 47.580 1.00 29.81 279 SER E CA 1
ATOM 14350 C C . SER E 1 279 ? 60.284 74.231 48.965 1.00 29.77 279 SER E C 1
ATOM 14351 O O . SER E 1 279 ? 59.745 74.966 49.776 1.00 30.94 279 SER E O 1
ATOM 14356 N N . GLU E 1 280 ? 61.351 73.503 49.260 1.00 30.45 280 GLU E N 1
ATOM 14357 C CA . GLU E 1 280 ? 62.013 73.637 50.548 1.00 30.67 280 GLU E CA 1
ATOM 14358 C C . GLU E 1 280 ? 63.473 73.234 50.440 1.00 29.97 280 GLU E C 1
ATOM 14359 O O . GLU E 1 280 ? 63.819 72.369 49.636 1.00 30.34 280 GLU E O 1
ATOM 14366 N N . ARG E 1 281 ? 64.331 73.923 51.191 1.00 27.95 281 ARG E N 1
ATOM 14367 C CA . ARG E 1 281 ? 65.761 73.641 51.166 1.00 26.04 281 ARG E CA 1
ATOM 14368 C C . ARG E 1 281 ? 66.248 73.016 52.455 1.00 24.88 281 ARG E C 1
ATOM 14369 O O . ARG E 1 281 ? 65.926 73.478 53.535 1.00 24.65 281 ARG E O 1
ATOM 14383 N N . TYR E 1 282 ? 67.070 71.987 52.330 1.00 24.90 282 TYR E N 1
ATOM 14384 C CA . TYR E 1 282 ? 67.598 71.304 53.494 1.00 24.66 282 TYR E CA 1
ATOM 14385 C C . TYR E 1 282 ? 69.099 71.336 53.377 1.00 23.54 282 TYR E C 1
ATOM 14386 O O . TYR E 1 282 ? 69.636 71.363 52.277 1.00 23.03 282 TYR E O 1
ATOM 14397 N N . LYS E 1 283 ? 69.773 71.398 54.518 1.00 25.12 283 LYS E N 1
ATOM 14398 C CA . LYS E 1 283 ? 71.232 71.390 54.556 1.00 25.78 283 LYS E CA 1
ATOM 14399 C C . LYS E 1 283 ? 71.684 70.001 54.999 1.00 25.24 283 LYS E C 1
ATOM 14400 O O . LYS E 1 283 ? 71.233 69.485 56.026 1.00 24.28 283 LYS E O 1
ATOM 14410 N N . ILE E 1 284 ? 72.495 69.374 54.156 1.00 24.75 284 ILE E N 1
ATOM 14411 C CA . ILE E 1 284 ? 73.057 68.056 54.410 1.00 24.61 284 ILE E CA 1
ATOM 14412 C C . ILE E 1 284 ? 74.458 68.259 55.001 1.00 25.39 284 ILE E C 1
ATOM 14413 O O . ILE E 1 284 ? 75.281 68.970 54.439 1.00 26.44 284 ILE E O 1
ATOM 14419 N N . ASP E 1 285 ? 74.688 67.714 56.187 1.00 25.05 285 ASP E N 1
ATOM 14420 C CA . ASP E 1 285 ? 75.999 67.822 56.820 1.00 23.62 285 ASP E CA 1
ATOM 14421 C C . ASP E 1 285 ? 76.607 66.412 56.824 1.00 22.11 285 ASP E C 1
ATOM 14422 O O . ASP E 1 285 ? 76.242 65.570 57.636 1.00 22.48 285 ASP E O 1
ATOM 14428 N N . TRP E 1 286 ? 77.532 66.168 55.910 1.00 21.68 286 TRP E N 1
ATOM 14429 C CA . TRP E 1 286 ? 78.171 64.867 55.794 1.00 20.60 286 TRP E CA 1
ATOM 14430 C C . TRP E 1 286 ? 79.154 64.530 56.933 1.00 20.71 286 TRP E C 1
ATOM 14431 O O . TRP E 1 286 ? 79.413 63.359 57.212 1.00 19.77 286 TRP E O 1
ATOM 14444 N N . GLU E 1 287 ? 79.705 65.543 57.591 1.00 21.53 287 GLU E N 1
ATOM 14445 C CA . GLU E 1 287 ? 80.657 65.303 58.680 1.00 25.31 287 GLU E CA 1
ATOM 14446 C C . GLU E 1 287 ? 79.913 64.907 59.945 1.00 26.57 287 GLU E C 1
ATOM 14447 O O . GLU E 1 287 ? 80.320 63.990 60.661 1.00 27.35 287 GLU E O 1
ATOM 14454 N N . LYS E 1 288 ? 78.800 65.573 60.203 1.00 28.60 288 LYS E N 1
ATOM 14455 C CA . LYS E 1 288 ? 78.000 65.260 61.370 1.00 30.26 288 LYS E CA 1
ATOM 14456 C C . LYS E 1 288 ? 76.941 64.199 61.096 1.00 28.18 288 LYS E C 1
ATOM 14457 O O . LYS E 1 288 ? 76.355 63.645 62.035 1.00 27.80 288 LYS E O 1
ATOM 14467 N N . GLU E 1 289 ? 76.703 63.919 59.814 1.00 26.98 289 GLU E N 1
ATOM 14468 C CA . GLU E 1 289 ? 75.696 62.956 59.381 1.00 26.18 289 GLU E CA 1
ATOM 14469 C C . GLU E 1 289 ? 74.349 63.379 59.930 1.00 25.14 289 GLU E C 1
ATOM 14470 O O . GLU E 1 289 ? 73.658 62.629 60.617 1.00 26.06 289 GLU E O 1
ATOM 14477 N N . GLU E 1 290 ? 73.948 64.568 59.528 1.00 25.17 290 GLU E N 1
ATOM 14478 C CA . GLU E 1 290 ? 72.715 65.137 59.978 1.00 26.61 290 GLU E CA 1
ATOM 14479 C C . GLU E 1 290 ? 72.116 65.960 58.852 1.00 26.95 290 GLU E C 1
ATOM 14480 O O . GLU E 1 290 ? 72.829 66.457 57.985 1.00 28.19 290 GLU E O 1
ATOM 14487 N N . MET E 1 291 ? 70.797 66.064 58.836 1.00 28.06 291 MET E N 1
ATOM 14488 C CA . MET E 1 291 ? 70.121 66.824 57.808 1.00 28.64 291 MET E CA 1
ATOM 14489 C C . MET E 1 291 ? 69.094 67.727 58.495 1.00 29.66 291 MET E C 1
ATOM 14490 O O . MET E 1 291 ? 68.407 67.307 59.423 1.00 27.51 291 MET E O 1
ATOM 14496 N N . THR E 1 292 ? 69.047 68.993 58.077 1.00 31.15 292 THR E N 1
ATOM 14497 C CA . THR E 1 292 ? 68.140 69.978 58.675 1.00 32.06 292 THR E CA 1
ATOM 14498 C C . THR E 1 292 ? 67.460 70.866 57.642 1.00 32.85 292 THR E C 1
ATOM 14499 O O . THR E 1 292 ? 67.827 70.862 56.478 1.00 33.57 292 THR E O 1
ATOM 14505 N N . ASN E 1 293 ? 66.431 71.588 58.067 1.00 33.49 293 ASN E N 1
ATOM 14506 C CA . ASN E 1 293 ? 65.757 72.514 57.169 1.00 34.57 293 ASN E CA 1
ATOM 14507 C C . ASN E 1 293 ? 65.609 73.917 57.766 1.00 35.57 293 ASN E C 1
ATOM 14508 O O . ASN E 1 293 ? 64.704 74.140 58.598 1.00 36.82 293 ASN E O 1
ATOM 14517 N N . ALA F 1 1 ? 68.988 23.510 40.955 1.00 35.29 1 ALA F N 1
ATOM 14518 C CA . ALA F 1 1 ? 69.594 24.100 42.186 1.00 36.18 1 ALA F CA 1
ATOM 14519 C C . ALA F 1 1 ? 70.306 23.064 43.043 1.00 36.77 1 ALA F C 1
ATOM 14520 O O . ALA F 1 1 ? 70.164 21.860 42.836 1.00 38.93 1 ALA F O 1
ATOM 14525 N N . ASP F 1 2 ? 71.044 23.543 44.034 1.00 34.98 2 ASP F N 1
ATOM 14526 C CA . ASP F 1 2 ? 71.783 22.668 44.928 1.00 32.87 2 ASP F CA 1
ATOM 14527 C C . ASP F 1 2 ? 70.926 21.574 45.545 1.00 30.84 2 ASP F C 1
ATOM 14528 O O . ASP F 1 2 ? 71.323 20.422 45.587 1.00 30.25 2 ASP F O 1
ATOM 14534 N N . SER F 1 3 ? 69.742 21.935 46.007 1.00 29.98 3 SER F N 1
ATOM 14535 C CA . SER F 1 3 ? 68.846 20.976 46.629 1.00 28.98 3 SER F CA 1
ATOM 14536 C C . SER F 1 3 ? 68.401 19.869 45.680 1.00 27.98 3 SER F C 1
ATOM 14537 O O . SER F 1 3 ? 67.980 18.801 46.122 1.00 29.06 3 SER F O 1
ATOM 14542 N N . ASP F 1 4 ? 68.457 20.126 44.376 1.00 27.47 4 ASP F N 1
ATOM 14543 C CA . ASP F 1 4 ? 68.064 19.107 43.399 1.00 25.75 4 ASP F CA 1
ATOM 14544 C C . ASP F 1 4 ? 69.094 18.007 43.296 1.00 25.50 4 ASP F C 1
ATOM 14545 O O . ASP F 1 4 ? 68.778 16.873 42.946 1.00 22.29 4 ASP F O 1
ATOM 14551 N N . ILE F 1 5 ? 70.338 18.362 43.605 1.00 26.14 5 ILE F N 1
ATOM 14552 C CA . ILE F 1 5 ? 71.452 17.433 43.575 1.00 25.53 5 ILE F CA 1
ATOM 14553 C C . ILE F 1 5 ? 71.919 17.091 44.996 1.00 25.12 5 ILE F C 1
ATOM 14554 O O . ILE F 1 5 ? 73.095 16.835 45.238 1.00 26.61 5 ILE F O 1
ATOM 14560 N N . ASN F 1 6 ? 70.971 17.120 45.924 1.00 24.89 6 ASN F N 1
ATOM 14561 C CA . ASN F 1 6 ? 71.176 16.788 47.331 1.00 24.74 6 ASN F CA 1
ATOM 14562 C C . ASN F 1 6 ? 72.324 17.498 48.033 1.00 23.47 6 ASN F C 1
ATOM 14563 O O . ASN F 1 6 ? 72.988 16.922 48.890 1.00 23.91 6 ASN F O 1
ATOM 14571 N N . ILE F 1 7 ? 72.571 18.746 47.675 1.00 23.83 7 ILE F N 1
ATOM 14572 C CA . ILE F 1 7 ? 73.641 19.492 48.318 1.00 22.39 7 ILE F CA 1
ATOM 14573 C C . ILE F 1 7 ? 73.035 20.656 49.084 1.00 23.77 7 ILE F C 1
ATOM 14574 O O . ILE F 1 7 ? 72.075 21.271 48.634 1.00 23.36 7 ILE F O 1
ATOM 14580 N N . LYS F 1 8 ? 73.537 20.882 50.293 1.00 25.46 8 LYS F N 1
ATOM 14581 C CA . LYS F 1 8 ? 73.050 21.956 51.143 1.00 27.02 8 LYS F CA 1
ATOM 14582 C C . LYS F 1 8 ? 73.078 23.239 50.347 1.00 26.46 8 LYS F C 1
ATOM 14583 O O . LYS F 1 8 ? 74.058 23.538 49.670 1.00 26.57 8 LYS F O 1
ATOM 14593 N N . THR F 1 9 ? 71.960 23.955 50.383 1.00 27.31 9 THR F N 1
ATOM 14594 C CA . THR F 1 9 ? 71.789 25.202 49.643 1.00 27.24 9 THR F CA 1
ATOM 14595 C C . THR F 1 9 ? 72.881 26.222 49.922 1.00 27.94 9 THR F C 1
ATOM 14596 O O . THR F 1 9 ? 73.213 26.493 51.087 1.00 28.27 9 THR F O 1
ATOM 14602 N N . GLY F 1 10 ? 73.456 26.765 48.850 1.00 27.34 10 GLY F N 1
ATOM 14603 C CA . GLY F 1 10 ? 74.486 27.770 49.005 1.00 25.31 10 GLY F CA 1
ATOM 14604 C C . GLY F 1 10 ? 75.861 27.210 49.262 1.00 25.71 10 GLY F C 1
ATOM 14605 O O . GLY F 1 10 ? 76.807 27.972 49.411 1.00 27.17 10 GLY F O 1
ATOM 14607 N N . THR F 1 11 ? 75.993 25.892 49.311 1.00 23.64 11 THR F N 1
ATOM 14608 C CA . THR F 1 11 ? 77.308 25.299 49.546 1.00 22.38 11 THR F CA 1
ATOM 14609 C C . THR F 1 11 ? 78.323 25.639 48.452 1.00 22.81 11 THR F C 1
ATOM 14610 O O . THR F 1 11 ? 79.489 25.848 48.743 1.00 21.11 11 THR F O 1
ATOM 14616 N N . THR F 1 12 ? 77.890 25.742 47.199 1.00 22.28 12 THR F N 1
ATOM 14617 C CA . THR F 1 12 ? 78.833 26.018 46.121 1.00 20.84 12 THR F CA 1
ATOM 14618 C C . THR F 1 12 ? 78.925 27.468 45.707 1.00 21.91 12 THR F C 1
ATOM 14619 O O . THR F 1 12 ? 79.420 27.759 44.624 1.00 23.10 12 THR F O 1
ATOM 14625 N N . ASP F 1 13 ? 78.457 28.377 46.554 1.00 22.21 13 ASP F N 1
ATOM 14626 C CA . ASP F 1 13 ? 78.515 29.792 46.219 1.00 24.88 13 ASP F CA 1
ATOM 14627 C C . ASP F 1 13 ? 79.777 30.466 46.702 1.00 25.27 13 ASP F C 1
ATOM 14628 O O . ASP F 1 13 ? 80.376 30.059 47.680 1.00 25.45 13 ASP F O 1
ATOM 14634 N N . ILE F 1 14 ? 80.139 31.536 46.008 1.00 26.00 14 ILE F N 1
ATOM 14635 C CA . ILE F 1 14 ? 81.323 32.325 46.290 1.00 26.36 14 ILE F CA 1
ATOM 14636 C C . ILE F 1 14 ? 80.944 33.502 47.185 1.00 28.36 14 ILE F C 1
ATOM 14637 O O . ILE F 1 14 ? 79.810 33.956 47.169 1.00 29.13 14 ILE F O 1
ATOM 14643 N N . GLY F 1 15 ? 81.877 33.973 48.006 1.00 30.95 15 GLY F N 1
ATOM 14644 C CA . GLY F 1 15 ? 81.575 35.127 48.834 1.00 33.63 15 GLY F CA 1
ATOM 14645 C C . GLY F 1 15 ? 81.739 34.879 50.307 1.00 36.38 15 GLY F C 1
ATOM 14646 O O . GLY F 1 15 ? 81.787 35.813 51.102 1.00 37.84 15 GLY F O 1
ATOM 14648 N N . SER F 1 16 ? 81.807 33.608 50.668 1.00 38.47 16 SER F N 1
ATOM 14649 C CA . SER F 1 16 ? 81.976 33.191 52.056 1.00 40.65 16 SER F CA 1
ATOM 14650 C C . SER F 1 16 ? 83.308 33.653 52.689 1.00 41.39 16 SER F C 1
ATOM 14651 O O . SER F 1 16 ? 84.374 33.540 52.082 1.00 40.88 16 SER F O 1
ATOM 14656 N N . ASN F 1 17 ? 83.218 34.248 53.877 1.00 42.62 17 ASN F N 1
ATOM 14657 C CA . ASN F 1 17 ? 84.399 34.706 54.614 1.00 42.60 17 ASN F CA 1
ATOM 14658 C C . ASN F 1 17 ? 85.281 35.684 53.861 1.00 40.54 17 ASN F C 1
ATOM 14659 O O . ASN F 1 17 ? 86.511 35.607 53.955 1.00 41.46 17 ASN F O 1
ATOM 14667 N N . THR F 1 18 ? 84.660 36.631 53.163 1.00 37.02 18 THR F N 1
ATOM 14668 C CA . THR F 1 18 ? 85.399 37.599 52.362 1.00 33.15 18 THR F CA 1
ATOM 14669 C C . THR F 1 18 ? 84.969 39.018 52.636 1.00 32.19 18 THR F C 1
ATOM 14670 O O . THR F 1 18 ? 83.788 39.305 52.802 1.00 30.55 18 THR F O 1
ATOM 14676 N N . THR F 1 19 ? 85.952 39.901 52.678 1.00 31.55 19 THR F N 1
ATOM 14677 C CA . THR F 1 19 ? 85.705 41.312 52.893 1.00 29.46 19 THR F CA 1
ATOM 14678 C C . THR F 1 19 ? 85.634 41.909 51.500 1.00 28.63 19 THR F C 1
ATOM 14679 O O . THR F 1 19 ? 86.616 41.937 50.766 1.00 29.84 19 THR F O 1
ATOM 14685 N N . VAL F 1 20 ? 84.424 42.294 51.124 1.00 27.76 20 VAL F N 1
ATOM 14686 C CA . VAL F 1 20 ? 84.133 42.860 49.821 1.00 25.55 20 VAL F CA 1
ATOM 14687 C C . VAL F 1 20 ? 84.326 44.378 49.780 1.00 25.04 20 VAL F C 1
ATOM 14688 O O . VAL F 1 20 ? 83.879 45.112 50.654 1.00 27.20 20 VAL F O 1
ATOM 14693 N N . LYS F 1 21 ? 85.002 44.837 48.744 1.00 24.69 21 LYS F N 1
ATOM 14694 C CA . LYS F 1 21 ? 85.254 46.256 48.546 1.00 22.82 21 LYS F CA 1
ATOM 14695 C C . LYS F 1 21 ? 84.326 46.718 47.445 1.00 20.99 21 LYS F C 1
ATOM 14696 O O . LYS F 1 21 ? 84.403 46.209 46.341 1.00 18.67 21 LYS F O 1
ATOM 14706 N N . THR F 1 22 ? 83.465 47.682 47.753 1.00 21.37 22 THR F N 1
ATOM 14707 C CA . THR F 1 22 ? 82.497 48.206 46.794 1.00 20.13 22 THR F CA 1
ATOM 14708 C C . THR F 1 22 ? 82.693 49.666 46.456 1.00 20.22 22 THR F C 1
ATOM 14709 O O . THR F 1 22 ? 83.425 50.367 47.131 1.00 18.18 22 THR F O 1
ATOM 14715 N N . GLY F 1 23 ? 81.994 50.127 45.419 1.00 18.47 23 GLY F N 1
ATOM 14716 C CA . GLY F 1 23 ? 82.099 51.520 45.030 1.00 16.27 23 GLY F CA 1
ATOM 14717 C C . GLY F 1 23 ? 81.150 51.985 43.947 1.00 16.98 23 GLY F C 1
ATOM 14718 O O . GLY F 1 23 ? 80.623 51.187 43.175 1.00 17.74 23 GLY F O 1
ATOM 14720 N N . ASP F 1 24 ? 80.935 53.294 43.907 1.00 17.90 24 ASP F N 1
ATOM 14721 C CA . ASP F 1 24 ? 80.075 53.951 42.924 1.00 20.88 24 ASP F CA 1
ATOM 14722 C C . ASP F 1 24 ? 80.889 54.982 42.146 1.00 21.17 24 ASP F C 1
ATOM 14723 O O . ASP F 1 24 ? 81.650 55.738 42.741 1.00 23.45 24 ASP F O 1
ATOM 14729 N N . LEU F 1 25 ? 80.719 55.011 40.825 1.00 21.61 25 LEU F N 1
ATOM 14730 C CA . LEU F 1 25 ? 81.386 55.973 39.939 1.00 23.24 25 LEU F CA 1
ATOM 14731 C C . LEU F 1 25 ? 80.246 56.546 39.083 1.00 23.92 25 LEU F C 1
ATOM 14732 O O . LEU F 1 25 ? 79.712 55.862 38.217 1.00 25.79 25 LEU F O 1
ATOM 14738 N N . VAL F 1 26 ? 79.835 57.778 39.354 1.00 22.71 26 VAL F N 1
ATOM 14739 C CA . VAL F 1 26 ? 78.729 58.393 38.612 1.00 21.64 26 VAL F CA 1
ATOM 14740 C C . VAL F 1 26 ? 79.202 59.423 37.598 1.00 21.00 26 VAL F C 1
ATOM 14741 O O . VAL F 1 26 ? 80.057 60.236 37.894 1.00 22.53 26 VAL F O 1
ATOM 14746 N N . THR F 1 27 ? 78.635 59.373 36.401 1.00 20.35 27 THR F N 1
ATOM 14747 C CA . THR F 1 27 ? 78.979 60.297 35.333 1.00 21.70 27 THR F CA 1
ATOM 14748 C C . THR F 1 27 ? 77.685 60.741 34.672 1.00 21.18 27 THR F C 1
ATOM 14749 O O . THR F 1 27 ? 76.749 59.959 34.561 1.00 19.76 27 THR F O 1
ATOM 14755 N N . TYR F 1 28 ? 77.625 61.994 34.237 1.00 22.76 28 TYR F N 1
ATOM 14756 C CA . TYR F 1 28 ? 76.444 62.475 33.532 1.00 24.58 28 TYR F CA 1
ATOM 14757 C C . TYR F 1 28 ? 76.863 63.097 32.207 1.00 24.51 28 TYR F C 1
ATOM 14758 O O . TYR F 1 28 ? 77.521 64.129 32.190 1.00 25.68 28 TYR F O 1
ATOM 14769 N N . ASP F 1 29 ? 76.531 62.428 31.109 1.00 25.66 29 ASP F N 1
ATOM 14770 C CA . ASP F 1 29 ? 76.845 62.921 29.776 1.00 25.44 29 ASP F CA 1
ATOM 14771 C C . ASP F 1 29 ? 75.724 63.890 29.407 1.00 25.92 29 ASP F C 1
ATOM 14772 O O . ASP F 1 29 ? 74.616 63.473 29.090 1.00 24.57 29 ASP F O 1
ATOM 14778 N N . LYS F 1 30 ? 76.004 65.186 29.458 1.00 27.63 30 LYS F N 1
ATOM 14779 C CA . LYS F 1 30 ? 74.986 66.166 29.137 1.00 30.58 30 LYS F CA 1
ATOM 14780 C C . LYS F 1 30 ? 74.512 66.141 27.683 1.00 31.75 30 LYS F C 1
ATOM 14781 O O . LYS F 1 30 ? 73.309 66.179 27.430 1.00 31.21 30 LYS F O 1
ATOM 14791 N N . GLU F 1 31 ? 75.436 66.054 26.731 1.00 33.42 31 GLU F N 1
ATOM 14792 C CA . GLU F 1 31 ? 75.060 66.037 25.321 1.00 35.42 31 GLU F CA 1
ATOM 14793 C C . GLU F 1 31 ? 74.148 64.881 24.947 1.00 33.80 31 GLU F C 1
ATOM 14794 O O . GLU F 1 31 ? 73.128 65.077 24.291 1.00 34.51 31 GLU F O 1
ATOM 14801 N N . ASN F 1 32 ? 74.534 63.675 25.333 1.00 32.84 32 ASN F N 1
ATOM 14802 C CA . ASN F 1 32 ? 73.749 62.482 25.044 1.00 32.05 32 ASN F CA 1
ATOM 14803 C C . ASN F 1 32 ? 72.678 62.267 26.099 1.00 30.30 32 ASN F C 1
ATOM 14804 O O . ASN F 1 32 ? 71.972 61.278 26.063 1.00 31.58 32 ASN F O 1
ATOM 14812 N N . GLY F 1 33 ? 72.594 63.165 27.071 1.00 28.92 33 GLY F N 1
ATOM 14813 C CA . GLY F 1 33 ? 71.592 63.041 28.114 1.00 27.31 33 GLY F CA 1
ATOM 14814 C C . GLY F 1 33 ? 71.478 61.660 28.717 1.00 26.64 33 GLY F C 1
ATOM 14815 O O . GLY F 1 33 ? 70.430 61.029 28.643 1.00 25.92 33 GLY F O 1
ATOM 14817 N N . MET F 1 34 ? 72.585 61.184 29.270 1.00 25.33 34 MET F N 1
ATOM 14818 C CA . MET F 1 34 ? 72.663 59.874 29.896 1.00 24.13 34 MET F CA 1
ATOM 14819 C C . MET F 1 34 ? 73.289 59.929 31.279 1.00 22.90 34 MET F C 1
ATOM 14820 O O . MET F 1 34 ? 74.385 60.475 31.462 1.00 23.74 34 MET F O 1
ATOM 14826 N N . HIS F 1 35 ? 72.550 59.404 32.251 1.00 22.62 35 HIS F N 1
ATOM 14827 C CA . HIS F 1 35 ? 73.001 59.305 33.626 1.00 20.86 35 HIS F CA 1
ATOM 14828 C C . HIS F 1 35 ? 73.580 57.902 33.772 1.00 21.69 35 HIS F C 1
ATOM 14829 O O . HIS F 1 35 ? 72.869 56.899 33.725 1.00 21.92 35 HIS F O 1
ATOM 14839 N N . LYS F 1 36 ? 74.894 57.849 33.901 1.00 22.30 36 LYS F N 1
ATOM 14840 C CA . LYS F 1 36 ? 75.613 56.590 34.005 1.00 23.62 36 LYS F CA 1
ATOM 14841 C C . LYS F 1 36 ? 76.208 56.307 35.395 1.00 24.44 36 LYS F C 1
ATOM 14842 O O . LYS F 1 36 ? 76.967 57.119 35.937 1.00 26.58 36 LYS F O 1
ATOM 14852 N N . LYS F 1 37 ? 75.840 55.162 35.970 1.00 22.94 37 LYS F N 1
ATOM 14853 C CA . LYS F 1 37 ? 76.359 54.765 37.266 1.00 21.51 37 LYS F CA 1
ATOM 14854 C C . LYS F 1 37 ? 76.905 53.346 37.199 1.00 22.58 37 LYS F C 1
ATOM 14855 O O . LYS F 1 37 ? 76.221 52.433 36.756 1.00 22.69 37 LYS F O 1
ATOM 14865 N N . VAL F 1 38 ? 78.157 53.180 37.613 1.00 21.24 38 VAL F N 1
ATOM 14866 C CA . VAL F 1 38 ? 78.816 51.869 37.641 1.00 21.36 38 VAL F CA 1
ATOM 14867 C C . VAL F 1 38 ? 79.010 51.482 39.099 1.00 22.70 38 VAL F C 1
ATOM 14868 O O . VAL F 1 38 ? 79.646 52.223 39.847 1.00 24.53 38 VAL F O 1
ATOM 14873 N N . PHE F 1 39 ? 78.406 50.367 39.510 1.00 24.31 39 PHE F N 1
ATOM 14874 C CA . PHE F 1 39 ? 78.534 49.855 40.882 1.00 23.00 39 PHE F CA 1
ATOM 14875 C C . PHE F 1 39 ? 79.401 48.586 40.831 1.00 21.73 39 PHE F C 1
ATOM 14876 O O . PHE F 1 39 ? 79.021 47.602 40.209 1.00 23.08 39 PHE F O 1
ATOM 14885 N N . TYR F 1 40 ? 80.584 48.627 41.444 1.00 20.44 40 TYR F N 1
ATOM 14886 C CA . TYR F 1 40 ? 81.491 47.481 41.419 1.00 18.76 40 TYR F CA 1
ATOM 14887 C C . TYR F 1 40 ? 81.631 46.813 42.755 1.00 18.45 40 TYR F C 1
ATOM 14888 O O . TYR F 1 40 ? 81.344 47.405 43.787 1.00 18.72 40 TYR F O 1
ATOM 14899 N N . SER F 1 41 ? 82.074 45.564 42.718 1.00 18.26 41 SER F N 1
ATOM 14900 C CA . SER F 1 41 ? 82.302 44.787 43.923 1.00 17.38 41 SER F CA 1
ATOM 14901 C C . SER F 1 41 ? 83.493 43.870 43.709 1.00 18.24 41 SER F C 1
ATOM 14902 O O . SER F 1 41 ? 83.471 43.048 42.811 1.00 17.87 41 SER F O 1
ATOM 14907 N N . PHE F 1 42 ? 84.545 44.016 44.509 1.00 19.55 42 PHE F N 1
ATOM 14908 C CA . PHE F 1 42 ? 85.704 43.122 44.387 1.00 18.76 42 PHE F CA 1
ATOM 14909 C C . PHE F 1 42 ? 85.527 41.987 45.379 1.00 19.45 42 PHE F C 1
ATOM 14910 O O . PHE F 1 42 ? 85.264 42.203 46.553 1.00 18.35 42 PHE F O 1
ATOM 14919 N N . ILE F 1 43 ? 85.609 40.765 44.895 1.00 21.68 43 ILE F N 1
ATOM 14920 C CA . ILE F 1 43 ? 85.442 39.618 45.774 1.00 23.22 43 ILE F CA 1
ATOM 14921 C C . ILE F 1 43 ? 86.686 38.748 45.657 1.00 22.99 43 ILE F C 1
ATOM 14922 O O . ILE F 1 43 ? 86.946 38.174 44.596 1.00 24.56 43 ILE F O 1
ATOM 14928 N N . ASP F 1 44 ? 87.476 38.703 46.729 1.00 23.83 44 ASP F N 1
ATOM 14929 C CA . ASP F 1 44 ? 88.683 37.887 46.763 1.00 25.13 44 ASP F CA 1
ATOM 14930 C C . ASP F 1 44 ? 88.443 36.734 47.729 1.00 26.03 44 ASP F C 1
ATOM 14931 O O . ASP F 1 44 ? 88.785 36.802 48.917 1.00 26.58 44 ASP F O 1
ATOM 14937 N N . ASP F 1 45 ? 87.748 35.720 47.230 1.00 27.40 45 ASP F N 1
ATOM 14938 C CA . ASP F 1 45 ? 87.434 34.526 47.997 1.00 27.15 45 ASP F CA 1
ATOM 14939 C C . ASP F 1 45 ? 88.658 33.632 47.836 1.00 28.05 45 ASP F C 1
ATOM 14940 O O . ASP F 1 45 ? 88.986 33.177 46.731 1.00 27.09 45 ASP F O 1
ATOM 14946 N N . LYS F 1 46 ? 89.341 33.418 48.951 1.00 26.40 46 LYS F N 1
ATOM 14947 C CA . LYS F 1 46 ? 90.546 32.626 48.986 1.00 25.23 46 LYS F CA 1
ATOM 14948 C C . LYS F 1 46 ? 90.359 31.176 48.574 1.00 26.39 46 LYS F C 1
ATOM 14949 O O . LYS F 1 46 ? 91.326 30.510 48.232 1.00 27.65 46 LYS F O 1
ATOM 14959 N N . ASN F 1 47 ? 89.132 30.668 48.641 1.00 26.46 47 ASN F N 1
ATOM 14960 C CA . ASN F 1 47 ? 88.890 29.293 48.228 1.00 26.72 47 ASN F CA 1
ATOM 14961 C C . ASN F 1 47 ? 88.399 29.168 46.794 1.00 25.65 47 ASN F C 1
ATOM 14962 O O . ASN F 1 47 ? 87.981 28.095 46.360 1.00 26.97 47 ASN F O 1
ATOM 14970 N N . HIS F 1 48 ? 88.489 30.280 46.064 1.00 23.91 48 HIS F N 1
ATOM 14971 C CA . HIS F 1 48 ? 88.110 30.360 44.664 1.00 21.75 48 HIS F CA 1
ATOM 14972 C C . HIS F 1 48 ? 89.398 30.599 43.896 1.00 22.93 48 HIS F C 1
ATOM 14973 O O . HIS F 1 48 ? 90.242 31.375 44.335 1.00 21.50 48 HIS F O 1
ATOM 14983 N N . ASN F 1 49 ? 89.533 29.968 42.732 1.00 23.41 49 ASN F N 1
ATOM 14984 C CA . ASN F 1 49 ? 90.741 30.077 41.919 1.00 22.14 49 ASN F CA 1
ATOM 14985 C C . ASN F 1 49 ? 91.100 31.428 41.290 1.00 23.01 49 ASN F C 1
ATOM 14986 O O . ASN F 1 49 ? 92.193 31.596 40.773 1.00 23.39 49 ASN F O 1
ATOM 14994 N N . LYS F 1 50 ? 90.200 32.395 41.330 1.00 22.65 50 LYS F N 1
ATOM 14995 C CA . LYS F 1 50 ? 90.476 33.697 40.731 1.00 22.89 50 LYS F CA 1
ATOM 14996 C C . LYS F 1 50 ? 89.804 34.779 41.525 1.00 23.51 50 LYS F C 1
ATOM 14997 O O . LYS F 1 50 ? 88.892 34.513 42.310 1.00 21.94 50 LYS F O 1
ATOM 15007 N N . LYS F 1 51 ? 90.302 35.996 41.352 1.00 24.20 51 LYS F N 1
ATOM 15008 C CA . LYS F 1 51 ? 89.717 37.151 42.003 1.00 24.53 51 LYS F CA 1
ATOM 15009 C C . LYS F 1 51 ? 88.476 37.481 41.165 1.00 25.68 51 LYS F C 1
ATOM 15010 O O . LYS F 1 51 ? 88.400 37.127 39.989 1.00 28.46 51 LYS F O 1
ATOM 15020 N N . LEU F 1 52 ? 87.524 38.187 41.755 1.00 23.66 52 LEU F N 1
ATOM 15021 C CA . LEU F 1 52 ? 86.314 38.542 41.046 1.00 23.25 52 LEU F CA 1
ATOM 15022 C C . LEU F 1 52 ? 85.966 40.023 41.119 1.00 22.35 52 LEU F C 1
ATOM 15023 O O . LEU F 1 52 ? 86.111 40.668 42.168 1.00 21.85 52 LEU F O 1
ATOM 15029 N N . LEU F 1 53 ? 85.447 40.524 39.999 1.00 20.01 53 LEU F N 1
ATOM 15030 C CA . LEU F 1 53 ? 84.977 41.895 39.886 1.00 18.22 53 LEU F CA 1
ATOM 15031 C C . LEU F 1 53 ? 83.578 41.826 39.278 1.00 18.97 53 LEU F C 1
ATOM 15032 O O . LEU F 1 53 ? 83.408 41.330 38.166 1.00 19.71 53 LEU F O 1
ATOM 15038 N N . VAL F 1 54 ? 82.578 42.268 40.037 1.00 19.96 54 VAL F N 1
ATOM 15039 C CA . VAL F 1 54 ? 81.187 42.307 39.595 1.00 19.99 54 VAL F CA 1
ATOM 15040 C C . VAL F 1 54 ? 80.803 43.769 39.287 1.00 20.55 54 VAL F C 1
ATOM 15041 O O . VAL F 1 54 ? 80.644 44.588 40.196 1.00 23.27 54 VAL F O 1
ATOM 15046 N N . ILE F 1 55 ? 80.714 44.103 38.003 1.00 20.81 55 ILE F N 1
ATOM 15047 C CA . ILE F 1 55 ? 80.334 45.454 37.592 1.00 21.19 55 ILE F CA 1
ATOM 15048 C C . ILE F 1 55 ? 78.846 45.467 37.319 1.00 22.52 55 ILE F C 1
ATOM 15049 O O . ILE F 1 55 ? 78.348 44.572 36.655 1.00 23.26 55 ILE F O 1
ATOM 15055 N N . ARG F 1 56 ? 78.131 46.423 37.903 1.00 21.00 56 ARG F N 1
ATOM 15056 C CA . ARG F 1 56 ? 76.698 46.573 37.669 1.00 23.46 56 ARG F CA 1
ATOM 15057 C C . ARG F 1 56 ? 76.495 47.916 37.010 1.00 23.89 56 ARG F C 1
ATOM 15058 O O . ARG F 1 56 ? 76.815 48.950 37.596 1.00 24.45 56 ARG F O 1
ATOM 15072 N N . THR F 1 57 ? 76.011 47.884 35.771 1.00 22.53 57 THR F N 1
ATOM 15073 C CA . THR F 1 57 ? 75.774 49.094 35.003 1.00 22.06 57 THR F CA 1
ATOM 15074 C C . THR F 1 57 ? 74.330 49.572 35.153 1.00 22.17 57 THR F C 1
ATOM 15075 O O . THR F 1 57 ? 73.397 48.934 34.667 1.00 22.78 57 THR F O 1
ATOM 15081 N N . LYS F 1 58 ? 74.155 50.668 35.888 1.00 20.82 58 LYS F N 1
ATOM 15082 C CA . LYS F 1 58 ? 72.836 51.247 36.154 1.00 19.67 58 LYS F CA 1
ATOM 15083 C C . LYS F 1 58 ? 72.709 52.674 35.621 1.00 20.12 58 LYS F C 1
ATOM 15084 O O . LYS F 1 58 ? 73.437 53.078 34.724 1.00 22.44 58 LYS F O 1
ATOM 15094 N N . GLY F 1 59 ? 71.799 53.455 36.164 1.00 20.51 59 GLY F N 1
ATOM 15095 C CA . GLY F 1 59 ? 71.637 54.798 35.634 1.00 22.24 59 GLY F CA 1
ATOM 15096 C C . GLY F 1 59 ? 70.429 54.875 34.710 1.00 23.69 59 GLY F C 1
ATOM 15097 O O . GLY F 1 59 ? 69.567 54.000 34.732 1.00 24.43 59 GLY F O 1
ATOM 15099 N N . THR F 1 60 ? 70.359 55.913 33.888 1.00 24.82 60 THR F N 1
ATOM 15100 C CA . THR F 1 60 ? 69.219 56.064 32.997 1.00 25.18 60 THR F CA 1
ATOM 15101 C C . THR F 1 60 ? 69.579 56.737 31.697 1.00 24.55 60 THR F C 1
ATOM 15102 O O . THR F 1 60 ? 70.259 57.748 31.690 1.00 25.52 60 THR F O 1
ATOM 15108 N N . ILE F 1 61 ? 69.114 56.164 30.595 1.00 23.97 61 ILE F N 1
ATOM 15109 C CA . ILE F 1 61 ? 69.332 56.741 29.280 1.00 24.00 61 ILE F CA 1
ATOM 15110 C C . ILE F 1 61 ? 68.016 57.456 28.915 1.00 25.38 61 ILE F C 1
ATOM 15111 O O . ILE F 1 61 ? 66.967 56.819 28.787 1.00 25.28 61 ILE F O 1
ATOM 15117 N N . ALA F 1 62 ? 68.066 58.782 28.836 1.00 26.11 62 ALA F N 1
ATOM 15118 C CA . ALA F 1 62 ? 66.896 59.585 28.490 1.00 24.60 62 ALA F CA 1
ATOM 15119 C C . ALA F 1 62 ? 66.264 59.062 27.216 1.00 24.76 62 ALA F C 1
ATOM 15120 O O . ALA F 1 62 ? 66.964 58.581 26.348 1.00 25.02 62 ALA F O 1
ATOM 15123 N N . GLY F 1 63 ? 64.944 59.142 27.114 1.00 26.98 63 GLY F N 1
ATOM 15124 C CA . GLY F 1 63 ? 64.261 58.657 25.926 1.00 28.28 63 GLY F CA 1
ATOM 15125 C C . GLY F 1 63 ? 64.424 59.625 24.778 1.00 30.44 63 GLY F C 1
ATOM 15126 O O . GLY F 1 63 ? 64.804 59.231 23.679 1.00 31.98 63 GLY F O 1
ATOM 15128 N N . GLN F 1 64 ? 64.109 60.891 25.032 1.00 31.51 64 GLN F N 1
ATOM 15129 C CA . GLN F 1 64 ? 64.237 61.969 24.046 1.00 34.85 64 GLN F CA 1
ATOM 15130 C C . GLN F 1 64 ? 63.312 61.954 22.821 1.00 36.47 64 GLN F C 1
ATOM 15131 O O . GLN F 1 64 ? 63.665 62.409 21.722 1.00 36.20 64 GLN F O 1
ATOM 15140 N N . TYR F 1 65 ? 62.100 61.466 23.055 1.00 39.57 65 TYR F N 1
ATOM 15141 C CA . TYR F 1 65 ? 61.054 61.403 22.047 1.00 42.76 65 TYR F CA 1
ATOM 15142 C C . TYR F 1 65 ? 60.641 62.860 21.831 1.00 45.33 65 TYR F C 1
ATOM 15143 O O . TYR F 1 65 ? 60.117 63.495 22.755 1.00 45.86 65 TYR F O 1
ATOM 15154 N N . ARG F 1 66 ? 60.936 63.405 20.647 1.00 47.39 66 ARG F N 1
ATOM 15155 C CA . ARG F 1 66 ? 60.585 64.791 20.346 1.00 49.71 66 ARG F CA 1
ATOM 15156 C C . ARG F 1 66 ? 60.405 65.104 18.879 1.00 49.00 66 ARG F C 1
ATOM 15157 O O . ARG F 1 66 ? 60.951 64.411 18.034 1.00 47.48 66 ARG F O 1
ATOM 15171 N N . VAL F 1 67 ? 59.613 66.145 18.600 1.00 49.50 67 VAL F N 1
ATOM 15172 C CA . VAL F 1 67 ? 59.338 66.619 17.238 1.00 49.90 67 VAL F CA 1
ATOM 15173 C C . VAL F 1 67 ? 60.540 67.462 16.811 1.00 50.26 67 VAL F C 1
ATOM 15174 O O . VAL F 1 67 ? 60.614 68.645 17.126 1.00 51.31 67 VAL F O 1
ATOM 15179 N N . TYR F 1 68 ? 61.492 66.850 16.113 1.00 50.09 68 TYR F N 1
ATOM 15180 C CA . TYR F 1 68 ? 62.694 67.566 15.708 1.00 49.61 68 TYR F CA 1
ATOM 15181 C C . TYR F 1 68 ? 62.476 68.558 14.587 1.00 51.37 68 TYR F C 1
ATOM 15182 O O . TYR F 1 68 ? 63.184 69.561 14.516 1.00 53.11 68 TYR F O 1
ATOM 15193 N N . SER F 1 69 ? 61.467 68.320 13.750 1.00 53.42 69 SER F N 1
ATOM 15194 C CA . SER F 1 69 ? 61.219 69.210 12.619 1.00 55.31 69 SER F CA 1
ATOM 15195 C C . SER F 1 69 ? 59.770 69.426 12.191 1.00 56.71 69 SER F C 1
ATOM 15196 O O . SER F 1 69 ? 59.031 68.470 11.941 1.00 55.74 69 SER F O 1
ATOM 15201 N N . GLU F 1 70 ? 59.368 70.695 12.133 1.00 58.56 70 GLU F N 1
ATOM 15202 C CA . GLU F 1 70 ? 58.034 71.063 11.664 1.00 60.50 70 GLU F CA 1
ATOM 15203 C C . GLU F 1 70 ? 58.282 71.634 10.266 1.00 61.50 70 GLU F C 1
ATOM 15204 O O . GLU F 1 70 ? 58.719 72.784 10.123 1.00 61.84 70 GLU F O 1
ATOM 15211 N N . GLU F 1 71 ? 58.122 70.788 9.246 1.00 62.32 71 GLU F N 1
ATOM 15212 C CA . GLU F 1 71 ? 58.333 71.219 7.861 1.00 62.53 71 GLU F CA 1
ATOM 15213 C C . GLU F 1 71 ? 57.028 71.752 7.254 1.00 62.05 71 GLU F C 1
ATOM 15214 O O . GLU F 1 71 ? 56.488 71.177 6.297 1.00 61.83 71 GLU F O 1
ATOM 15221 N N . GLY F 1 72 ? 56.530 72.853 7.821 1.00 61.04 72 GLY F N 1
ATOM 15222 C CA . GLY F 1 72 ? 55.303 73.458 7.333 1.00 59.44 72 GLY F CA 1
ATOM 15223 C C . GLY F 1 72 ? 54.175 73.276 8.328 1.00 58.70 72 GLY F C 1
ATOM 15224 O O . GLY F 1 72 ? 54.247 73.766 9.458 1.00 59.60 72 GLY F O 1
ATOM 15226 N N . ALA F 1 73 ? 53.136 72.563 7.904 1.00 57.68 73 ALA F N 1
ATOM 15227 C CA . ALA F 1 73 ? 51.974 72.288 8.741 1.00 55.64 73 ALA F CA 1
ATOM 15228 C C . ALA F 1 73 ? 51.292 71.039 8.196 1.00 54.50 73 ALA F C 1
ATOM 15229 O O . ALA F 1 73 ? 50.118 70.773 8.468 1.00 53.74 73 ALA F O 1
ATOM 15232 N N . ASN F 1 74 ? 52.032 70.301 7.381 1.00 54.03 74 ASN F N 1
ATOM 15233 C CA . ASN F 1 74 ? 51.553 69.063 6.788 1.00 54.41 74 ASN F CA 1
ATOM 15234 C C . ASN F 1 74 ? 52.762 68.170 6.559 1.00 52.49 74 ASN F C 1
ATOM 15235 O O . ASN F 1 74 ? 52.706 67.193 5.819 1.00 53.39 74 ASN F O 1
ATOM 15243 N N . LYS F 1 75 ? 53.851 68.525 7.231 1.00 50.01 75 LYS F N 1
ATOM 15244 C CA . LYS F 1 75 ? 55.104 67.799 7.153 1.00 47.90 75 LYS F CA 1
ATOM 15245 C C . LYS F 1 75 ? 55.832 68.039 8.475 1.00 45.32 75 LYS F C 1
ATOM 15246 O O . LYS F 1 75 ? 56.034 69.191 8.888 1.00 43.20 75 LYS F O 1
ATOM 15256 N N . SER F 1 76 ? 56.156 66.942 9.162 1.00 43.67 76 SER F N 1
ATOM 15257 C CA . SER F 1 76 ? 56.861 66.997 10.443 1.00 41.66 76 SER F CA 1
ATOM 15258 C C . SER F 1 76 ? 57.505 65.661 10.805 1.00 40.74 76 SER F C 1
ATOM 15259 O O . SER F 1 76 ? 56.978 64.589 10.478 1.00 39.70 76 SER F O 1
ATOM 15264 N N . GLY F 1 77 ? 58.661 65.742 11.462 1.00 40.77 77 GLY F N 1
ATOM 15265 C CA . GLY F 1 77 ? 59.383 64.552 11.867 1.00 39.49 77 GLY F CA 1
ATOM 15266 C C . GLY F 1 77 ? 59.434 64.406 13.369 1.00 38.04 77 GLY F C 1
ATOM 15267 O O . GLY F 1 77 ? 59.393 65.401 14.099 1.00 36.84 77 GLY F O 1
ATOM 15269 N N . LEU F 1 78 ? 59.551 63.158 13.816 1.00 37.03 78 LEU F N 1
ATOM 15270 C CA . LEU F 1 78 ? 59.626 62.814 15.237 1.00 36.25 78 LEU F CA 1
ATOM 15271 C C . LEU F 1 78 ? 60.772 61.826 15.470 1.00 34.35 78 LEU F C 1
ATOM 15272 O O . LEU F 1 78 ? 60.826 60.772 14.836 1.00 32.50 78 LEU F O 1
ATOM 15278 N N . ALA F 1 79 ? 61.689 62.191 16.364 1.00 31.93 79 ALA F N 1
ATOM 15279 C CA . ALA F 1 79 ? 62.812 61.336 16.734 1.00 30.08 79 ALA F CA 1
ATOM 15280 C C . ALA F 1 79 ? 62.437 60.607 18.039 1.00 30.61 79 ALA F C 1
ATOM 15281 O O . ALA F 1 79 ? 62.184 61.224 19.082 1.00 30.41 79 ALA F O 1
ATOM 15284 N N . TRP F 1 80 ? 62.360 59.287 17.946 1.00 30.37 80 TRP F N 1
ATOM 15285 C CA . TRP F 1 80 ? 62.001 58.458 19.073 1.00 29.16 80 TRP F CA 1
ATOM 15286 C C . TRP F 1 80 ? 63.044 57.356 19.198 1.00 29.11 80 TRP F C 1
ATOM 15287 O O . TRP F 1 80 ? 63.636 56.945 18.208 1.00 30.52 80 TRP F O 1
ATOM 15300 N N . PRO F 1 81 ? 63.309 56.887 20.423 1.00 28.79 81 PRO F N 1
ATOM 15301 C CA . PRO F 1 81 ? 64.302 55.824 20.629 1.00 28.47 81 PRO F CA 1
ATOM 15302 C C . PRO F 1 81 ? 63.803 54.414 20.293 1.00 28.96 81 PRO F C 1
ATOM 15303 O O . PRO F 1 81 ? 62.849 53.913 20.899 1.00 30.17 81 PRO F O 1
ATOM 15307 N N . SER F 1 82 ? 64.458 53.773 19.335 1.00 27.84 82 SER F N 1
ATOM 15308 C CA . SER F 1 82 ? 64.095 52.420 18.960 1.00 27.16 82 SER F CA 1
ATOM 15309 C C . SER F 1 82 ? 64.876 51.370 19.772 1.00 27.11 82 SER F C 1
ATOM 15310 O O . SER F 1 82 ? 64.388 50.257 19.991 1.00 28.31 82 SER F O 1
ATOM 15315 N N . ALA F 1 83 ? 66.074 51.728 20.233 1.00 26.02 83 ALA F N 1
ATOM 15316 C CA . ALA F 1 83 ? 66.900 50.801 21.008 1.00 25.59 83 ALA F CA 1
ATOM 15317 C C . ALA F 1 83 ? 67.822 51.494 21.999 1.00 25.44 83 ALA F C 1
ATOM 15318 O O . ALA F 1 83 ? 68.348 52.562 21.733 1.00 24.25 83 ALA F O 1
ATOM 15321 N N . PHE F 1 84 ? 67.974 50.885 23.168 1.00 25.24 84 PHE F N 1
ATOM 15322 C CA . PHE F 1 84 ? 68.856 51.395 24.214 1.00 25.27 84 PHE F CA 1
ATOM 15323 C C . PHE F 1 84 ? 69.966 50.345 24.321 1.00 25.23 84 PHE F C 1
ATOM 15324 O O . PHE F 1 84 ? 69.700 49.154 24.164 1.00 26.50 84 PHE F O 1
ATOM 15333 N N . LYS F 1 85 ? 71.211 50.755 24.541 1.00 26.35 85 LYS F N 1
ATOM 15334 C CA . LYS F 1 85 ? 72.294 49.766 24.621 1.00 26.40 85 LYS F CA 1
ATOM 15335 C C . LYS F 1 85 ? 73.362 49.963 25.702 1.00 25.85 85 LYS F C 1
ATOM 15336 O O . LYS F 1 85 ? 73.675 51.081 26.062 1.00 25.69 85 LYS F O 1
ATOM 15346 N N . VAL F 1 86 ? 73.897 48.867 26.233 1.00 25.61 86 VAL F N 1
ATOM 15347 C CA . VAL F 1 86 ? 74.961 48.939 27.233 1.00 24.98 86 VAL F CA 1
ATOM 15348 C C . VAL F 1 86 ? 76.007 47.870 26.919 1.00 26.93 86 VAL F C 1
ATOM 15349 O O . VAL F 1 86 ? 75.687 46.683 26.827 1.00 27.91 86 VAL F O 1
ATOM 15354 N N . GLN F 1 87 ? 77.253 48.301 26.730 1.00 27.96 87 GLN F N 1
ATOM 15355 C CA . GLN F 1 87 ? 78.338 47.399 26.377 1.00 26.97 87 GLN F CA 1
ATOM 15356 C C . GLN F 1 87 ? 79.544 47.551 27.258 1.00 25.36 87 GLN F C 1
ATOM 15357 O O . GLN F 1 87 ? 79.907 48.664 27.632 1.00 24.28 87 GLN F O 1
ATOM 15366 N N . LEU F 1 88 ? 80.234 46.441 27.491 1.00 26.50 88 LEU F N 1
ATOM 15367 C CA . LEU F 1 88 ? 81.462 46.452 28.276 1.00 27.91 88 LEU F CA 1
ATOM 15368 C C . LEU F 1 88 ? 82.519 45.801 27.418 1.00 28.12 88 LEU F C 1
ATOM 15369 O O . LEU F 1 88 ? 82.278 44.759 26.806 1.00 28.07 88 LEU F O 1
ATOM 15375 N N . GLN F 1 89 ? 83.672 46.453 27.328 1.00 29.49 89 GLN F N 1
ATOM 15376 C CA . GLN F 1 89 ? 84.777 45.955 26.513 1.00 31.06 89 GLN F CA 1
ATOM 15377 C C . GLN F 1 89 ? 86.158 45.988 27.153 1.00 29.87 89 GLN F C 1
ATOM 15378 O O . GLN F 1 89 ? 86.659 47.044 27.541 1.00 27.88 89 GLN F O 1
ATOM 15387 N N . LEU F 1 90 ? 86.771 44.817 27.234 1.00 30.27 90 LEU F N 1
ATOM 15388 C CA . LEU F 1 90 ? 88.119 44.672 27.749 1.00 31.42 90 LEU F CA 1
ATOM 15389 C C . LEU F 1 90 ? 89.072 44.713 26.535 1.00 33.50 90 LEU F C 1
ATOM 15390 O O . LEU F 1 90 ? 88.865 44.000 25.551 1.00 31.57 90 LEU F O 1
ATOM 15396 N N . PRO F 1 91 ? 90.064 45.621 26.543 1.00 36.41 91 PRO F N 1
ATOM 15397 C CA . PRO F 1 91 ? 90.982 45.660 25.400 1.00 39.10 91 PRO F CA 1
ATOM 15398 C C . PRO F 1 91 ? 91.618 44.293 25.163 1.00 40.90 91 PRO F C 1
ATOM 15399 O O . PRO F 1 91 ? 91.831 43.514 26.094 1.00 40.73 91 PRO F O 1
ATOM 15403 N N . ASP F 1 92 ? 91.898 44.002 23.902 1.00 43.42 92 ASP F N 1
ATOM 15404 C CA . ASP F 1 92 ? 92.444 42.709 23.525 1.00 46.28 92 ASP F CA 1
ATOM 15405 C C . ASP F 1 92 ? 93.701 42.184 24.226 1.00 46.11 92 ASP F C 1
ATOM 15406 O O . ASP F 1 92 ? 93.894 40.967 24.307 1.00 46.05 92 ASP F O 1
ATOM 15412 N N . ASN F 1 93 ? 94.552 43.074 24.736 1.00 44.95 93 ASN F N 1
ATOM 15413 C CA . ASN F 1 93 ? 95.754 42.613 25.438 1.00 42.50 93 ASN F CA 1
ATOM 15414 C C . ASN F 1 93 ? 95.509 42.296 26.929 1.00 40.84 93 ASN F C 1
ATOM 15415 O O . ASN F 1 93 ? 96.421 41.886 27.643 1.00 42.37 93 ASN F O 1
ATOM 15423 N N . GLU F 1 94 ? 94.280 42.468 27.399 1.00 36.68 94 GLU F N 1
ATOM 15424 C CA . GLU F 1 94 ? 93.981 42.173 28.791 1.00 32.68 94 GLU F CA 1
ATOM 15425 C C . GLU F 1 94 ? 93.948 40.665 29.008 1.00 31.32 94 GLU F C 1
ATOM 15426 O O . GLU F 1 94 ? 93.591 39.919 28.102 1.00 29.81 94 GLU F O 1
ATOM 15433 N N . VAL F 1 95 ? 94.381 40.219 30.187 1.00 31.68 95 VAL F N 1
ATOM 15434 C CA . VAL F 1 95 ? 94.362 38.788 30.526 1.00 31.76 95 VAL F CA 1
ATOM 15435 C C . VAL F 1 95 ? 93.116 38.487 31.358 1.00 30.86 95 VAL F C 1
ATOM 15436 O O . VAL F 1 95 ? 92.745 37.328 31.549 1.00 31.79 95 VAL F O 1
ATOM 15441 N N . ALA F 1 96 ? 92.502 39.539 31.889 1.00 27.74 96 ALA F N 1
ATOM 15442 C CA . ALA F 1 96 ? 91.288 39.382 32.664 1.00 26.63 96 ALA F CA 1
ATOM 15443 C C . ALA F 1 96 ? 90.213 38.919 31.678 1.00 25.31 96 ALA F C 1
ATOM 15444 O O . ALA F 1 96 ? 90.307 39.178 30.476 1.00 25.09 96 ALA F O 1
ATOM 15447 N N . GLN F 1 97 ? 89.208 38.207 32.163 1.00 23.96 97 GLN F N 1
ATOM 15448 C CA . GLN F 1 97 ? 88.175 37.713 31.269 1.00 23.65 97 GLN F CA 1
ATOM 15449 C C . GLN F 1 97 ? 86.772 37.935 31.759 1.00 23.64 97 GLN F C 1
ATOM 15450 O O . GLN F 1 97 ? 86.533 38.084 32.953 1.00 24.64 97 GLN F O 1
ATOM 15459 N N . ILE F 1 98 ? 85.839 37.949 30.815 1.00 22.28 98 ILE F N 1
ATOM 15460 C CA . ILE F 1 98 ? 84.443 38.084 31.147 1.00 21.03 98 ILE F CA 1
ATOM 15461 C C . ILE F 1 98 ? 83.995 36.661 31.406 1.00 20.35 98 ILE F C 1
ATOM 15462 O O . ILE F 1 98 ? 84.128 35.803 30.570 1.00 19.56 98 ILE F O 1
ATOM 15468 N N . SER F 1 99 ? 83.520 36.416 32.611 1.00 21.83 99 SER F N 1
ATOM 15469 C CA . SER F 1 99 ? 83.113 35.095 33.047 1.00 21.75 99 SER F CA 1
ATOM 15470 C C . SER F 1 99 ? 81.612 34.819 33.055 1.00 23.21 99 SER F C 1
ATOM 15471 O O . SER F 1 99 ? 81.172 33.713 32.721 1.00 25.68 99 SER F O 1
ATOM 15476 N N . ASP F 1 100 ? 80.839 35.797 33.521 1.00 22.80 100 ASP F N 1
ATOM 15477 C CA . ASP F 1 100 ? 79.391 35.671 33.595 1.00 21.99 100 ASP F CA 1
ATOM 15478 C C . ASP F 1 100 ? 78.721 37.023 33.363 1.00 20.78 100 ASP F C 1
ATOM 15479 O O . ASP F 1 100 ? 79.387 38.052 33.263 1.00 20.52 100 ASP F O 1
ATOM 15485 N N . TYR F 1 101 ? 77.393 37.009 33.285 1.00 18.77 101 TYR F N 1
ATOM 15486 C CA . TYR F 1 101 ? 76.617 38.210 33.004 1.00 18.68 101 TYR F CA 1
ATOM 15487 C C . TYR F 1 101 ? 75.161 37.919 33.304 1.00 18.68 101 TYR F C 1
ATOM 15488 O O . TYR F 1 101 ? 74.734 36.770 33.284 1.00 18.34 101 TYR F O 1
ATOM 15499 N N . TYR F 1 102 ? 74.390 38.952 33.588 1.00 17.88 102 TYR F N 1
ATOM 15500 C CA . TYR F 1 102 ? 72.996 38.738 33.896 1.00 20.29 102 TYR F CA 1
ATOM 15501 C C . TYR F 1 102 ? 72.224 40.032 33.606 1.00 19.86 102 TYR F C 1
ATOM 15502 O O . TYR F 1 102 ? 72.694 41.112 33.933 1.00 20.78 102 TYR F O 1
ATOM 15513 N N . PRO F 1 103 ? 71.012 39.944 33.017 1.00 20.93 103 PRO F N 1
ATOM 15514 C CA . PRO F 1 103 ? 70.220 38.790 32.564 1.00 22.31 103 PRO F CA 1
ATOM 15515 C C . PRO F 1 103 ? 70.701 38.197 31.243 1.00 24.04 103 PRO F C 1
ATOM 15516 O O . PRO F 1 103 ? 71.540 38.770 30.563 1.00 23.46 103 PRO F O 1
ATOM 15520 N N . ARG F 1 104 ? 70.128 37.060 30.876 1.00 23.73 104 ARG F N 1
ATOM 15521 C CA . ARG F 1 104 ? 70.498 36.361 29.649 1.00 23.90 104 ARG F CA 1
ATOM 15522 C C . ARG F 1 104 ? 69.241 36.223 28.812 1.00 23.46 104 ARG F C 1
ATOM 15523 O O . ARG F 1 104 ? 68.209 36.750 29.178 1.00 24.97 104 ARG F O 1
ATOM 15537 N N . ASN F 1 105 ? 69.304 35.547 27.681 1.00 23.64 105 ASN F N 1
ATOM 15538 C CA . ASN F 1 105 ? 68.090 35.417 26.892 1.00 24.04 105 ASN F CA 1
ATOM 15539 C C . ASN F 1 105 ? 67.215 34.284 27.384 1.00 25.72 105 ASN F C 1
ATOM 15540 O O . ASN F 1 105 ? 67.724 33.274 27.863 1.00 27.44 105 ASN F O 1
ATOM 15548 N N . SER F 1 106 ? 65.903 34.466 27.339 1.00 27.00 106 SER F N 1
ATOM 15549 C CA . SER F 1 106 ? 65.018 33.389 27.753 1.00 27.59 106 SER F CA 1
ATOM 15550 C C . SER F 1 106 ? 64.128 32.872 26.638 1.00 26.32 106 SER F C 1
ATOM 15551 O O . SER F 1 106 ? 63.795 33.592 25.699 1.00 25.90 106 SER F O 1
ATOM 15556 N N . ILE F 1 107 ? 63.819 31.586 26.728 1.00 24.72 107 ILE F N 1
ATOM 15557 C CA . ILE F 1 107 ? 62.977 30.899 25.767 1.00 24.42 107 ILE F CA 1
ATOM 15558 C C . ILE F 1 107 ? 61.560 31.421 25.935 1.00 26.10 107 ILE F C 1
ATOM 15559 O O . ILE F 1 107 ? 61.070 31.483 27.046 1.00 26.94 107 ILE F O 1
ATOM 15565 N N . ASP F 1 108 ? 60.917 31.847 24.853 1.00 28.04 108 ASP F N 1
ATOM 15566 C CA . ASP F 1 108 ? 59.546 32.327 24.948 1.00 28.86 108 ASP F CA 1
ATOM 15567 C C . ASP F 1 108 ? 58.599 31.154 24.793 1.00 28.89 108 ASP F C 1
ATOM 15568 O O . ASP F 1 108 ? 58.995 30.068 24.377 1.00 28.53 108 ASP F O 1
ATOM 15574 N N . THR F 1 109 ? 57.355 31.359 25.204 1.00 29.33 109 THR F N 1
ATOM 15575 C CA . THR F 1 109 ? 56.341 30.329 25.060 1.00 29.67 109 THR F CA 1
ATOM 15576 C C . THR F 1 109 ? 55.075 30.988 24.576 1.00 29.47 109 THR F C 1
ATOM 15577 O O . THR F 1 109 ? 54.982 32.200 24.502 1.00 29.55 109 THR F O 1
ATOM 15583 N N . LYS F 1 110 ? 54.089 30.158 24.290 1.00 30.39 110 LYS F N 1
ATOM 15584 C CA . LYS F 1 110 ? 52.816 30.622 23.803 1.00 31.37 110 LYS F CA 1
ATOM 15585 C C . LYS F 1 110 ? 51.796 29.533 24.130 1.00 31.45 110 LYS F C 1
ATOM 15586 O O . LYS F 1 110 ? 52.150 28.366 24.258 1.00 32.21 110 LYS F O 1
ATOM 15596 N N . GLU F 1 111 ? 50.552 29.928 24.369 1.00 32.99 111 GLU F N 1
ATOM 15597 C CA . GLU F 1 111 ? 49.508 28.969 24.682 1.00 33.16 111 GLU F CA 1
ATOM 15598 C C . GLU F 1 111 ? 48.752 28.612 23.436 1.00 31.86 111 GLU F C 1
ATOM 15599 O O . GLU F 1 111 ? 48.408 29.481 22.653 1.00 29.82 111 GLU F O 1
ATOM 15606 N N . TYR F 1 112 ? 48.419 27.339 23.307 1.00 33.08 112 TYR F N 1
ATOM 15607 C CA . TYR F 1 112 ? 47.691 26.858 22.149 1.00 35.83 112 TYR F CA 1
ATOM 15608 C C . TYR F 1 112 ? 46.450 26.076 22.550 1.00 36.99 112 TYR F C 1
ATOM 15609 O O . TYR F 1 112 ? 46.487 25.294 23.494 1.00 37.62 112 TYR F O 1
ATOM 15620 N N . MET F 1 113 ? 45.354 26.265 21.825 1.00 38.91 113 MET F N 1
ATOM 15621 C CA . MET F 1 113 ? 44.157 25.502 22.127 1.00 42.14 113 MET F CA 1
ATOM 15622 C C . MET F 1 113 ? 43.251 25.159 20.951 1.00 43.45 113 MET F C 1
ATOM 15623 O O . MET F 1 113 ? 42.751 26.034 20.249 1.00 43.83 113 MET F O 1
ATOM 15629 N N . SER F 1 114 ? 43.046 23.856 20.766 1.00 44.79 114 SER F N 1
ATOM 15630 C CA . SER F 1 114 ? 42.224 23.314 19.688 1.00 46.17 114 SER F CA 1
ATOM 15631 C C . SER F 1 114 ? 40.841 22.931 20.168 1.00 45.91 114 SER F C 1
ATOM 15632 O O . SER F 1 114 ? 40.704 22.052 21.013 1.00 46.83 114 SER F O 1
ATOM 15637 N N . THR F 1 115 ? 39.820 23.556 19.588 1.00 45.87 115 THR F N 1
ATOM 15638 C CA . THR F 1 115 ? 38.427 23.277 19.934 1.00 45.81 115 THR F CA 1
ATOM 15639 C C . THR F 1 115 ? 37.697 22.489 18.827 1.00 46.96 115 THR F C 1
ATOM 15640 O O . THR F 1 115 ? 37.877 22.758 17.639 1.00 48.22 115 THR F O 1
ATOM 15646 N N . LEU F 1 116 ? 36.888 21.512 19.228 1.00 47.96 116 LEU F N 1
ATOM 15647 C CA . LEU F 1 116 ? 36.102 20.697 18.300 1.00 47.49 116 LEU F CA 1
ATOM 15648 C C . LEU F 1 116 ? 34.677 20.662 18.797 1.00 47.13 116 LEU F C 1
ATOM 15649 O O . LEU F 1 116 ? 34.372 19.995 19.785 1.00 45.50 116 LEU F O 1
ATOM 15655 N N . THR F 1 117 ? 33.787 21.328 18.080 1.00 47.94 117 THR F N 1
ATOM 15656 C CA . THR F 1 117 ? 32.404 21.355 18.505 1.00 49.27 117 THR F CA 1
ATOM 15657 C C . THR F 1 117 ? 31.389 21.117 17.400 1.00 50.08 117 THR F C 1
ATOM 15658 O O . THR F 1 117 ? 31.467 21.711 16.329 1.00 51.52 117 THR F O 1
ATOM 15664 N N . TYR F 1 118 ? 30.416 20.266 17.694 1.00 50.96 118 TYR F N 1
ATOM 15665 C CA . TYR F 1 118 ? 29.370 19.935 16.739 1.00 51.59 118 TYR F CA 1
ATOM 15666 C C . TYR F 1 118 ? 28.008 19.829 17.415 1.00 51.84 118 TYR F C 1
ATOM 15667 O O . TYR F 1 118 ? 27.915 19.514 18.599 1.00 50.95 118 TYR F O 1
ATOM 15678 N N . GLY F 1 119 ? 26.949 20.035 16.647 1.00 52.33 119 GLY F N 1
ATOM 15679 C CA . GLY F 1 119 ? 25.623 19.968 17.221 1.00 54.16 119 GLY F CA 1
ATOM 15680 C C . GLY F 1 119 ? 24.574 19.459 16.264 1.00 55.08 119 GLY F C 1
ATOM 15681 O O . GLY F 1 119 ? 24.891 19.116 15.125 1.00 55.11 119 GLY F O 1
ATOM 15683 N N . PHE F 1 120 ? 23.335 19.390 16.746 1.00 56.27 120 PHE F N 1
ATOM 15684 C CA . PHE F 1 120 ? 22.194 18.912 15.966 1.00 57.85 120 PHE F CA 1
ATOM 15685 C C . PHE F 1 120 ? 20.957 19.696 16.403 1.00 58.21 120 PHE F C 1
ATOM 15686 O O . PHE F 1 120 ? 20.845 20.074 17.571 1.00 58.55 120 PHE F O 1
ATOM 15695 N N . ASN F 1 121 ? 20.033 19.949 15.479 1.00 58.77 121 ASN F N 1
ATOM 15696 C CA . ASN F 1 121 ? 18.811 20.667 15.833 1.00 60.25 121 ASN F CA 1
ATOM 15697 C C . ASN F 1 121 ? 17.643 20.354 14.913 1.00 60.52 121 ASN F C 1
ATOM 15698 O O . ASN F 1 121 ? 17.821 20.037 13.733 1.00 61.02 121 ASN F O 1
ATOM 15706 N N . GLY F 1 122 ? 16.448 20.421 15.489 1.00 60.74 122 GLY F N 1
ATOM 15707 C CA . GLY F 1 122 ? 15.242 20.152 14.740 1.00 62.03 122 GLY F CA 1
ATOM 15708 C C . GLY F 1 122 ? 14.222 21.230 15.004 1.00 62.99 122 GLY F C 1
ATOM 15709 O O . GLY F 1 122 ? 14.091 21.697 16.132 1.00 63.56 122 GLY F O 1
ATOM 15711 N N . ASN F 1 123 ? 13.513 21.641 13.957 1.00 64.45 123 ASN F N 1
ATOM 15712 C CA . ASN F 1 123 ? 12.497 22.681 14.082 1.00 65.59 123 ASN F CA 1
ATOM 15713 C C . ASN F 1 123 ? 11.183 22.326 13.373 1.00 65.79 123 ASN F C 1
ATOM 15714 O O . ASN F 1 123 ? 11.158 21.986 12.188 1.00 66.59 123 ASN F O 1
ATOM 15722 N N . VAL F 1 124 ? 10.089 22.410 14.115 1.00 65.41 124 VAL F N 1
ATOM 15723 C CA . VAL F 1 124 ? 8.774 22.114 13.573 1.00 65.98 124 VAL F CA 1
ATOM 15724 C C . VAL F 1 124 ? 8.036 23.413 13.332 1.00 66.73 124 VAL F C 1
ATOM 15725 O O . VAL F 1 124 ? 7.908 24.255 14.228 1.00 67.21 124 VAL F O 1
ATOM 15730 N N . THR F 1 125 ? 7.543 23.566 12.112 1.00 67.57 125 THR F N 1
ATOM 15731 C CA . THR F 1 125 ? 6.827 24.772 11.736 1.00 69.06 125 THR F CA 1
ATOM 15732 C C . THR F 1 125 ? 5.343 24.482 11.455 1.00 70.15 125 THR F C 1
ATOM 15733 O O . THR F 1 125 ? 4.937 23.317 11.308 1.00 70.83 125 THR F O 1
ATOM 15739 N N . GLY F 1 126 ? 4.550 25.555 11.423 1.00 70.44 126 GLY F N 1
ATOM 15740 C CA . GLY F 1 126 ? 3.124 25.463 11.161 1.00 70.77 126 GLY F CA 1
ATOM 15741 C C . GLY F 1 126 ? 2.519 26.844 10.976 1.00 70.66 126 GLY F C 1
ATOM 15742 O O . GLY F 1 126 ? 3.245 27.842 10.937 1.00 70.62 126 GLY F O 1
ATOM 15744 N N . ASP F 1 127 ? 1.197 26.912 10.847 1.00 70.71 127 ASP F N 1
ATOM 15745 C CA . ASP F 1 127 ? 0.507 28.191 10.678 1.00 70.44 127 ASP F CA 1
ATOM 15746 C C . ASP F 1 127 ? -0.995 28.037 10.825 1.00 70.46 127 ASP F C 1
ATOM 15747 O O . ASP F 1 127 ? -1.489 26.942 11.103 1.00 69.96 127 ASP F O 1
ATOM 15753 N N . ASP F 1 128 ? -1.717 29.128 10.589 1.00 70.37 128 ASP F N 1
ATOM 15754 C CA . ASP F 1 128 ? -3.165 29.107 10.686 1.00 70.47 128 ASP F CA 1
ATOM 15755 C C . ASP F 1 128 ? -3.818 28.386 9.497 1.00 70.72 128 ASP F C 1
ATOM 15756 O O . ASP F 1 128 ? -4.923 27.848 9.630 1.00 71.04 128 ASP F O 1
ATOM 15762 N N . THR F 1 129 ? -3.137 28.347 8.349 1.00 70.56 129 THR F N 1
ATOM 15763 C CA . THR F 1 129 ? -3.687 27.652 7.181 1.00 70.30 129 THR F CA 1
ATOM 15764 C C . THR F 1 129 ? -3.578 26.131 7.351 1.00 69.75 129 THR F C 1
ATOM 15765 O O . THR F 1 129 ? -3.987 25.374 6.468 1.00 69.64 129 THR F O 1
ATOM 15771 N N . GLY F 1 130 ? -3.052 25.702 8.502 1.00 69.47 130 GLY F N 1
ATOM 15772 C CA . GLY F 1 130 ? -2.906 24.286 8.811 1.00 69.45 130 GLY F CA 1
ATOM 15773 C C . GLY F 1 130 ? -1.617 23.680 8.297 1.00 69.41 130 GLY F C 1
ATOM 15774 O O . GLY F 1 130 ? -1.311 22.515 8.567 1.00 69.52 130 GLY F O 1
ATOM 15776 N N . LYS F 1 131 ? -0.869 24.481 7.547 1.00 69.08 131 LYS F N 1
ATOM 15777 C CA . LYS F 1 131 ? 0.405 24.081 6.955 1.00 68.41 131 LYS F CA 1
ATOM 15778 C C . LYS F 1 131 ? 1.436 23.627 7.999 1.00 68.53 131 LYS F C 1
ATOM 15779 O O . LYS F 1 131 ? 1.471 24.140 9.120 1.00 69.15 131 LYS F O 1
ATOM 15789 N N . ILE F 1 132 ? 2.257 22.647 7.624 1.00 68.14 132 ILE F N 1
ATOM 15790 C CA . ILE F 1 132 ? 3.289 22.118 8.508 1.00 66.74 132 ILE F CA 1
ATOM 15791 C C . ILE F 1 132 ? 4.645 22.110 7.829 1.00 67.06 132 ILE F C 1
ATOM 15792 O O . ILE F 1 132 ? 4.747 21.886 6.618 1.00 66.85 132 ILE F O 1
ATOM 15798 N N . GLY F 1 133 ? 5.680 22.348 8.633 1.00 67.11 133 GLY F N 1
ATOM 15799 C CA . GLY F 1 133 ? 7.043 22.377 8.133 1.00 67.11 133 GLY F CA 1
ATOM 15800 C C . GLY F 1 133 ? 7.994 21.565 8.998 1.00 66.62 133 GLY F C 1
ATOM 15801 O O . GLY F 1 133 ? 7.621 21.064 10.074 1.00 65.84 133 GLY F O 1
ATOM 15803 N N . GLY F 1 134 ? 9.231 21.442 8.520 1.00 66.11 134 GLY F N 1
ATOM 15804 C CA . GLY F 1 134 ? 10.244 20.690 9.233 1.00 65.02 134 GLY F CA 1
ATOM 15805 C C . GLY F 1 134 ? 11.642 21.188 8.906 1.00 63.57 134 GLY F C 1
ATOM 15806 O O . GLY F 1 134 ? 11.874 21.808 7.857 1.00 63.55 134 GLY F O 1
ATOM 15808 N N . LEU F 1 135 ? 12.580 20.886 9.802 1.00 61.64 135 LEU F N 1
ATOM 15809 C CA . LEU F 1 135 ? 13.965 21.309 9.656 1.00 58.92 135 LEU F CA 1
ATOM 15810 C C . LEU F 1 135 ? 14.852 20.453 10.545 1.00 57.70 135 LEU F C 1
ATOM 15811 O O . LEU F 1 135 ? 14.554 20.242 11.714 1.00 58.07 135 LEU F O 1
ATOM 15817 N N . ILE F 1 136 ? 15.901 19.898 9.960 1.00 56.84 136 ILE F N 1
ATOM 15818 C CA . ILE F 1 136 ? 16.838 19.074 10.697 1.00 56.16 136 ILE F CA 1
ATOM 15819 C C . ILE F 1 136 ? 18.241 19.407 10.218 1.00 56.35 136 ILE F C 1
ATOM 15820 O O . ILE F 1 136 ? 18.649 19.019 9.116 1.00 56.93 136 ILE F O 1
ATOM 15826 N N . GLY F 1 137 ? 18.933 20.210 11.028 1.00 55.24 137 GLY F N 1
ATOM 15827 C CA . GLY F 1 137 ? 20.280 20.632 10.705 1.00 53.06 137 GLY F CA 1
ATOM 15828 C C . GLY F 1 137 ? 21.317 20.010 11.603 1.00 52.21 137 GLY F C 1
ATOM 15829 O O . GLY F 1 137 ? 21.007 19.527 12.690 1.00 51.76 137 GLY F O 1
ATOM 15831 N N . ALA F 1 138 ? 22.557 20.043 11.135 1.00 51.80 138 ALA F N 1
ATOM 15832 C CA . ALA F 1 138 ? 23.694 19.491 11.856 1.00 51.01 138 ALA F CA 1
ATOM 15833 C C . ALA F 1 138 ? 24.905 20.355 11.511 1.00 50.84 138 ALA F C 1
ATOM 15834 O O . ALA F 1 138 ? 24.984 20.890 10.407 1.00 52.33 138 ALA F O 1
ATOM 15837 N N . ASN F 1 139 ? 25.840 20.504 12.451 1.00 50.21 139 ASN F N 1
ATOM 15838 C CA . ASN F 1 139 ? 27.022 21.326 12.209 1.00 49.21 139 ASN F CA 1
ATOM 15839 C C . ASN F 1 139 ? 28.269 20.775 12.870 1.00 48.40 139 ASN F C 1
ATOM 15840 O O . ASN F 1 139 ? 28.200 19.843 13.671 1.00 48.29 139 ASN F O 1
ATOM 15848 N N . VAL F 1 140 ? 29.398 21.388 12.527 1.00 47.09 140 VAL F N 1
ATOM 15849 C CA . VAL F 1 140 ? 30.722 21.021 13.028 1.00 46.01 140 VAL F CA 1
ATOM 15850 C C . VAL F 1 140 ? 31.553 22.285 12.932 1.00 44.68 140 VAL F C 1
ATOM 15851 O O . VAL F 1 140 ? 31.263 23.151 12.111 1.00 44.85 140 VAL F O 1
ATOM 15856 N N . SER F 1 141 ? 32.579 22.409 13.759 1.00 43.15 141 SER F N 1
ATOM 15857 C CA . SER F 1 141 ? 33.415 23.597 13.705 1.00 42.03 141 SER F CA 1
ATOM 15858 C C . SER F 1 141 ? 34.752 23.312 14.356 1.00 41.35 141 SER F C 1
ATOM 15859 O O . SER F 1 141 ? 34.794 22.761 15.455 1.00 40.98 141 SER F O 1
ATOM 15864 N N . ILE F 1 142 ? 35.839 23.605 13.648 1.00 41.67 142 ILE F N 1
ATOM 15865 C CA . ILE F 1 142 ? 37.173 23.417 14.206 1.00 41.59 142 ILE F CA 1
ATOM 15866 C C . ILE F 1 142 ? 37.800 24.785 14.372 1.00 41.98 142 ILE F C 1
ATOM 15867 O O . ILE F 1 142 ? 37.944 25.540 13.413 1.00 42.63 142 ILE F O 1
ATOM 15873 N N . GLY F 1 143 ? 38.122 25.114 15.614 1.00 42.31 143 GLY F N 1
ATOM 15874 C CA . GLY F 1 143 ? 38.748 26.383 15.914 1.00 42.16 143 GLY F CA 1
ATOM 15875 C C . GLY F 1 143 ? 40.167 26.156 16.399 1.00 42.93 143 GLY F C 1
ATOM 15876 O O . GLY F 1 143 ? 40.542 25.040 16.761 1.00 43.52 143 GLY F O 1
ATOM 15878 N N . HIS F 1 144 ? 40.982 27.199 16.345 1.00 43.41 144 HIS F N 1
ATOM 15879 C CA . HIS F 1 144 ? 42.361 27.116 16.790 1.00 43.50 144 HIS F CA 1
ATOM 15880 C C . HIS F 1 144 ? 42.700 28.502 17.289 1.00 42.28 144 HIS F C 1
ATOM 15881 O O . HIS F 1 144 ? 42.608 29.476 16.538 1.00 43.64 144 HIS F O 1
ATOM 15890 N N . THR F 1 145 ? 43.025 28.613 18.570 1.00 39.71 145 THR F N 1
ATOM 15891 C CA . THR F 1 145 ? 43.396 29.907 19.117 1.00 36.76 145 THR F CA 1
ATOM 15892 C C . THR F 1 145 ? 44.820 29.842 19.681 1.00 34.72 145 THR F C 1
ATOM 15893 O O . THR F 1 145 ? 45.243 28.844 20.263 1.00 32.61 145 THR F O 1
ATOM 15899 N N . LEU F 1 146 ? 45.565 30.903 19.415 1.00 34.84 146 LEU F N 1
ATOM 15900 C CA . LEU F 1 146 ? 46.954 31.054 19.820 1.00 34.16 146 LEU F CA 1
ATOM 15901 C C . LEU F 1 146 ? 47.009 32.271 20.735 1.00 33.25 146 LEU F C 1
ATOM 15902 O O . LEU F 1 146 ? 46.341 33.270 20.473 1.00 32.95 146 LEU F O 1
ATOM 15908 N N . LYS F 1 147 ? 47.799 32.202 21.799 1.00 32.40 147 LYS F N 1
ATOM 15909 C CA . LYS F 1 147 ? 47.897 33.332 22.716 1.00 32.62 147 LYS F CA 1
ATOM 15910 C C . LYS F 1 147 ? 49.277 33.512 23.286 1.00 30.83 147 LYS F C 1
ATOM 15911 O O . LYS F 1 147 ? 49.876 32.575 23.804 1.00 28.59 147 LYS F O 1
ATOM 15921 N N . TYR F 1 148 ? 49.741 34.751 23.269 1.00 29.71 148 TYR F N 1
ATOM 15922 C CA . TYR F 1 148 ? 51.071 35.055 23.764 1.00 30.41 148 TYR F CA 1
ATOM 15923 C C . TYR F 1 148 ? 51.169 36.472 24.304 1.00 30.21 148 TYR F C 1
ATOM 15924 O O . TYR F 1 148 ? 50.312 37.313 24.039 1.00 30.70 148 TYR F O 1
ATOM 15935 N N . VAL F 1 149 ? 52.201 36.706 25.108 1.00 30.61 149 VAL F N 1
ATOM 15936 C CA . VAL F 1 149 ? 52.457 38.009 25.712 1.00 30.38 149 VAL F CA 1
ATOM 15937 C C . VAL F 1 149 ? 53.560 38.712 24.937 1.00 30.15 149 VAL F C 1
ATOM 15938 O O . VAL F 1 149 ? 54.540 38.107 24.533 1.00 31.29 149 VAL F O 1
ATOM 15943 N N . GLN F 1 150 ? 53.389 39.998 24.709 1.00 30.63 150 GLN F N 1
ATOM 15944 C CA . GLN F 1 150 ? 54.402 40.733 24.000 1.00 29.99 150 GLN F CA 1
ATOM 15945 C C . GLN F 1 150 ? 54.672 42.064 24.656 1.00 28.60 150 GLN F C 1
ATOM 15946 O O . GLN F 1 150 ? 53.796 42.935 24.724 1.00 29.04 150 GLN F O 1
ATOM 15955 N N . PRO F 1 151 ? 55.890 42.218 25.195 1.00 26.55 151 PRO F N 1
ATOM 15956 C CA . PRO F 1 151 ? 56.391 43.412 25.880 1.00 25.31 151 PRO F CA 1
ATOM 15957 C C . PRO F 1 151 ? 56.593 44.552 24.897 1.00 23.90 151 PRO F C 1
ATOM 15958 O O . PRO F 1 151 ? 56.787 44.320 23.705 1.00 23.24 151 PRO F O 1
ATOM 15962 N N . ASP F 1 152 ? 56.552 45.786 25.388 1.00 23.57 152 ASP F N 1
ATOM 15963 C CA . ASP F 1 152 ? 56.758 46.930 24.509 1.00 23.81 152 ASP F CA 1
ATOM 15964 C C . ASP F 1 152 ? 58.177 46.971 23.968 1.00 24.09 152 ASP F C 1
ATOM 15965 O O . ASP F 1 152 ? 58.408 47.451 22.848 1.00 22.58 152 ASP F O 1
ATOM 15971 N N . PHE F 1 153 ? 59.121 46.474 24.771 1.00 25.28 153 PHE F N 1
ATOM 15972 C CA . PHE F 1 153 ? 60.546 46.429 24.422 1.00 25.50 153 PHE F CA 1
ATOM 15973 C C . PHE F 1 153 ? 61.085 45.095 24.881 1.00 24.74 153 PHE F C 1
ATOM 15974 O O . PHE F 1 153 ? 60.685 44.631 25.927 1.00 25.81 153 PHE F O 1
ATOM 15983 N N . LYS F 1 154 ? 62.003 44.496 24.131 1.00 24.58 154 LYS F N 1
ATOM 15984 C CA . LYS F 1 154 ? 62.627 43.235 24.542 1.00 24.81 154 LYS F CA 1
ATOM 15985 C C . LYS F 1 154 ? 64.056 43.517 25.042 1.00 23.64 154 LYS F C 1
ATOM 15986 O O . LYS F 1 154 ? 64.783 44.304 24.440 1.00 22.64 154 LYS F O 1
ATOM 15996 N N . THR F 1 155 ? 64.458 42.934 26.164 1.00 24.00 155 THR F N 1
ATOM 15997 C CA . THR F 1 155 ? 65.837 43.137 26.589 1.00 26.37 155 THR F CA 1
ATOM 15998 C C . THR F 1 155 ? 66.586 41.887 26.160 1.00 26.59 155 THR F C 1
ATOM 15999 O O . THR F 1 155 ? 66.174 40.766 26.448 1.00 27.15 155 THR F O 1
ATOM 16005 N N . ILE F 1 156 ? 67.671 42.094 25.430 1.00 26.19 156 ILE F N 1
ATOM 16006 C CA . ILE F 1 156 ? 68.437 40.990 24.869 1.00 27.17 156 ILE F CA 1
ATOM 16007 C C . ILE F 1 156 ? 69.927 41.022 25.173 1.00 27.12 156 ILE F C 1
ATOM 16008 O O . ILE F 1 156 ? 70.552 42.061 25.066 1.00 27.91 156 ILE F O 1
ATOM 16014 N N . LEU F 1 157 ? 70.477 39.874 25.556 1.00 26.65 157 LEU F N 1
ATOM 16015 C CA . LEU F 1 157 ? 71.912 39.749 25.806 1.00 26.31 157 LEU F CA 1
ATOM 16016 C C . LEU F 1 157 ? 72.559 39.480 24.446 1.00 26.13 157 LEU F C 1
ATOM 16017 O O . LEU F 1 157 ? 72.239 38.487 23.793 1.00 26.84 157 LEU F O 1
ATOM 16023 N N . GLU F 1 158 ? 73.441 40.369 24.005 1.00 26.02 158 GLU F N 1
ATOM 16024 C CA . GLU F 1 158 ? 74.106 40.183 22.722 1.00 25.54 158 GLU F CA 1
ATOM 16025 C C . GLU F 1 158 ? 75.168 39.114 22.894 1.00 25.25 158 GLU F C 1
ATOM 16026 O O . GLU F 1 158 ? 75.702 38.963 23.980 1.00 26.48 158 GLU F O 1
ATOM 16033 N N . SER F 1 159 ? 75.488 38.388 21.829 1.00 24.91 159 SER F N 1
ATOM 16034 C CA . SER F 1 159 ? 76.492 37.327 21.893 1.00 25.85 159 SER F CA 1
ATOM 16035 C C . SER F 1 159 ? 77.797 37.812 22.521 1.00 25.35 159 SER F C 1
ATOM 16036 O O . SER F 1 159 ? 78.464 38.702 21.992 1.00 25.06 159 SER F O 1
ATOM 16041 N N . PRO F 1 160 ? 78.149 37.269 23.689 1.00 25.53 160 PRO F N 1
ATOM 16042 C CA . PRO F 1 160 ? 79.384 37.726 24.312 1.00 25.65 160 PRO F CA 1
ATOM 16043 C C . PRO F 1 160 ? 80.593 36.870 24.023 1.00 26.34 160 PRO F C 1
ATOM 16044 O O . PRO F 1 160 ? 80.465 35.729 23.594 1.00 26.07 160 PRO F O 1
ATOM 16048 N N . THR F 1 161 ? 81.767 37.469 24.200 1.00 26.16 161 THR F N 1
ATOM 16049 C CA . THR F 1 161 ? 83.036 36.783 24.026 1.00 24.95 161 THR F CA 1
ATOM 16050 C C . THR F 1 161 ? 83.662 36.893 25.409 1.00 24.66 161 THR F C 1
ATOM 16051 O O . THR F 1 161 ? 82.973 37.281 26.350 1.00 26.11 161 THR F O 1
ATOM 16057 N N . ASP F 1 162 ? 84.930 36.527 25.566 1.00 22.29 162 ASP F N 1
ATOM 16058 C CA . ASP F 1 162 ? 85.559 36.650 26.881 1.00 21.09 162 ASP F CA 1
ATOM 16059 C C . ASP F 1 162 ? 86.164 38.040 27.093 1.00 21.06 162 ASP F C 1
ATOM 16060 O O . ASP F 1 162 ? 86.714 38.328 28.152 1.00 22.53 162 ASP F O 1
ATOM 16066 N N . LYS F 1 163 ? 85.981 38.922 26.113 1.00 19.86 163 LYS F N 1
ATOM 16067 C CA . LYS F 1 163 ? 86.505 40.279 26.188 1.00 20.16 163 LYS F CA 1
ATOM 16068 C C . LYS F 1 163 ? 85.431 41.356 26.094 1.00 21.82 163 LYS F C 1
ATOM 16069 O O . LYS F 1 163 ? 85.714 42.531 26.340 1.00 20.65 163 LYS F O 1
ATOM 16079 N N . LYS F 1 164 ? 84.215 40.988 25.697 1.00 23.10 164 LYS F N 1
ATOM 16080 C CA . LYS F 1 164 ? 83.132 41.972 25.621 1.00 26.12 164 LYS F CA 1
ATOM 16081 C C . LYS F 1 164 ? 81.761 41.354 25.806 1.00 25.23 164 LYS F C 1
ATOM 16082 O O . LYS F 1 164 ? 81.551 40.170 25.535 1.00 23.68 164 LYS F O 1
ATOM 16092 N N . VAL F 1 165 ? 80.833 42.164 26.293 1.00 23.67 165 VAL F N 1
ATOM 16093 C CA . VAL F 1 165 ? 79.477 41.710 26.514 1.00 22.56 165 VAL F CA 1
ATOM 16094 C C . VAL F 1 165 ? 78.568 42.918 26.381 1.00 21.00 165 VAL F C 1
ATOM 16095 O O . VAL F 1 165 ? 79.000 44.044 26.538 1.00 23.25 165 VAL F O 1
ATOM 16100 N N . GLY F 1 166 ? 77.321 42.690 26.013 1.00 20.92 166 GLY F N 1
ATOM 16101 C CA . GLY F 1 166 ? 76.413 43.801 25.885 1.00 19.44 166 GLY F CA 1
ATOM 16102 C C . GLY F 1 166 ? 74.973 43.368 25.884 1.00 18.69 166 GLY F C 1
ATOM 16103 O O . GLY F 1 166 ? 74.643 42.186 25.728 1.00 17.71 166 GLY F O 1
ATOM 16105 N N . TRP F 1 167 ? 74.111 44.348 26.075 1.00 18.48 167 TRP F N 1
ATOM 16106 C CA . TRP F 1 167 ? 72.680 44.126 26.081 1.00 19.28 167 TRP F CA 1
ATOM 16107 C C . TRP F 1 167 ? 72.061 45.208 25.224 1.00 18.84 167 TRP F C 1
ATOM 16108 O O . TRP F 1 167 ? 72.597 46.312 25.116 1.00 19.16 167 TRP F O 1
ATOM 16121 N N . LYS F 1 168 ? 70.926 44.883 24.624 1.00 20.16 168 LYS F N 1
ATOM 16122 C CA . LYS F 1 168 ? 70.187 45.837 23.827 1.00 22.78 168 LYS F CA 1
ATOM 16123 C C . LYS F 1 168 ? 68.715 45.684 24.180 1.00 24.68 168 LYS F C 1
ATOM 16124 O O . LYS F 1 168 ? 68.200 44.578 24.291 1.00 27.35 168 LYS F O 1
ATOM 16134 N N . VAL F 1 169 ? 68.085 46.804 24.503 1.00 24.71 169 VAL F N 1
ATOM 16135 C CA . VAL F 1 169 ? 66.676 46.831 24.850 1.00 24.42 169 VAL F CA 1
ATOM 16136 C C . VAL F 1 169 ? 66.004 47.465 23.639 1.00 26.48 169 VAL F C 1
ATOM 16137 O O . VAL F 1 169 ? 66.082 48.668 23.438 1.00 26.50 169 VAL F O 1
ATOM 16142 N N . ILE F 1 170 ? 65.410 46.627 22.794 1.00 27.40 170 ILE F N 1
ATOM 16143 C CA . ILE F 1 170 ? 64.790 47.080 21.554 1.00 28.51 170 ILE F CA 1
ATOM 16144 C C . ILE F 1 170 ? 63.279 47.203 21.533 1.00 27.76 170 ILE F C 1
ATOM 16145 O O . ILE F 1 170 ? 62.565 46.384 22.100 1.00 29.10 170 ILE F O 1
ATOM 16151 N N . PHE F 1 171 ? 62.793 48.221 20.837 1.00 28.68 171 PHE F N 1
ATOM 16152 C CA . PHE F 1 171 ? 61.366 48.446 20.720 1.00 27.68 171 PHE F CA 1
ATOM 16153 C C . PHE F 1 171 ? 60.737 47.245 20.011 1.00 28.84 171 PHE F C 1
ATOM 16154 O O . PHE F 1 171 ? 61.228 46.791 18.980 1.00 29.18 171 PHE F O 1
ATOM 16163 N N . ASN F 1 172 ? 59.680 46.705 20.599 1.00 28.95 172 ASN F N 1
ATOM 16164 C CA . ASN F 1 172 ? 58.978 45.555 20.033 1.00 29.10 172 ASN F CA 1
ATOM 16165 C C . ASN F 1 172 ? 57.729 46.028 19.247 1.00 29.93 172 ASN F C 1
ATOM 16166 O O . ASN F 1 172 ? 57.747 46.105 18.012 1.00 31.59 172 ASN F O 1
ATOM 16174 N N . ASN F 1 173 ? 56.656 46.345 19.964 1.00 29.49 173 ASN F N 1
ATOM 16175 C CA . ASN F 1 173 ? 55.426 46.828 19.349 1.00 30.43 173 ASN F CA 1
ATOM 16176 C C . ASN F 1 173 ? 54.657 47.602 20.394 1.00 31.62 173 ASN F C 1
ATOM 16177 O O . ASN F 1 173 ? 54.955 47.515 21.589 1.00 33.25 173 ASN F O 1
ATOM 16185 N N . MET F 1 174 ? 53.622 48.312 19.969 1.00 32.22 174 MET F N 1
ATOM 16186 C CA . MET F 1 174 ? 52.897 49.116 20.914 1.00 31.74 174 MET F CA 1
ATOM 16187 C C . MET F 1 174 ? 51.477 49.475 20.497 1.00 33.29 174 MET F C 1
ATOM 16188 O O . MET F 1 174 ? 51.208 49.777 19.336 1.00 34.26 174 MET F O 1
ATOM 16194 N N . VAL F 1 175 ? 50.589 49.476 21.484 1.00 34.67 175 VAL F N 1
ATOM 16195 C CA . VAL F 1 175 ? 49.188 49.844 21.316 1.00 35.19 175 VAL F CA 1
ATOM 16196 C C . VAL F 1 175 ? 49.034 51.373 21.250 1.00 35.47 175 VAL F C 1
ATOM 16197 O O . VAL F 1 175 ? 49.472 52.097 22.153 1.00 35.36 175 VAL F O 1
ATOM 16202 N N . ASN F 1 176 ? 48.429 51.852 20.167 1.00 35.83 176 ASN F N 1
ATOM 16203 C CA . ASN F 1 176 ? 48.199 53.275 19.976 1.00 36.18 176 ASN F CA 1
ATOM 16204 C C . ASN F 1 176 ? 46.719 53.598 20.186 1.00 38.04 176 ASN F C 1
ATOM 16205 O O . ASN F 1 176 ? 45.883 53.312 19.328 1.00 38.62 176 ASN F O 1
ATOM 16213 N N . GLN F 1 177 ? 46.393 54.184 21.332 1.00 39.51 177 GLN F N 1
ATOM 16214 C CA . GLN F 1 177 ? 45.013 54.550 21.642 1.00 40.98 177 GLN F CA 1
ATOM 16215 C C . GLN F 1 177 ? 44.026 53.400 21.501 1.00 41.51 177 GLN F C 1
ATOM 16216 O O . GLN F 1 177 ? 43.044 53.505 20.766 1.00 42.31 177 GLN F O 1
ATOM 16225 N N . ASN F 1 178 ? 44.293 52.306 22.204 1.00 42.18 178 ASN F N 1
ATOM 16226 C CA . ASN F 1 178 ? 43.424 51.127 22.193 1.00 43.95 178 ASN F CA 1
ATOM 16227 C C . ASN F 1 178 ? 43.460 50.226 20.970 1.00 44.90 178 ASN F C 1
ATOM 16228 O O . ASN F 1 178 ? 42.838 49.169 20.988 1.00 45.97 178 ASN F O 1
ATOM 16236 N N . TRP F 1 179 ? 44.168 50.622 19.916 1.00 46.10 179 TRP F N 1
ATOM 16237 C CA . TRP F 1 179 ? 44.245 49.789 18.712 1.00 47.68 179 TRP F CA 1
ATOM 16238 C C . TRP F 1 179 ? 45.691 49.462 18.344 1.00 45.87 179 TRP F C 1
ATOM 16239 O O . TRP F 1 179 ? 46.625 50.090 18.834 1.00 46.27 179 TRP F O 1
ATOM 16252 N N . GLY F 1 180 ? 45.872 48.462 17.491 1.00 43.30 180 GLY F N 1
ATOM 16253 C CA . GLY F 1 180 ? 47.208 48.076 17.087 1.00 39.05 180 GLY F CA 1
ATOM 16254 C C . GLY F 1 180 ? 47.429 46.653 17.531 1.00 37.69 180 GLY F C 1
ATOM 16255 O O . GLY F 1 180 ? 46.519 45.846 17.400 1.00 36.73 180 GLY F O 1
ATOM 16257 N N . PRO F 1 181 ? 48.623 46.294 18.025 1.00 37.69 181 PRO F N 1
ATOM 16258 C CA . PRO F 1 181 ? 49.790 47.159 18.182 1.00 37.23 181 PRO F CA 1
ATOM 16259 C C . PRO F 1 181 ? 50.521 47.397 16.874 1.00 36.63 181 PRO F C 1
ATOM 16260 O O . PRO F 1 181 ? 50.400 46.623 15.928 1.00 36.00 181 PRO F O 1
ATOM 16264 N N . TYR F 1 182 ? 51.269 48.490 16.834 1.00 37.04 182 TYR F N 1
ATOM 16265 C CA . TYR F 1 182 ? 52.056 48.873 15.670 1.00 37.30 182 TYR F CA 1
ATOM 16266 C C . TYR F 1 182 ? 53.532 48.696 16.004 1.00 36.93 182 TYR F C 1
ATOM 16267 O O . TYR F 1 182 ? 53.901 48.721 17.175 1.00 36.45 182 TYR F O 1
ATOM 16278 N N . ASP F 1 183 ? 54.357 48.434 14.991 1.00 37.85 183 ASP F N 1
ATOM 16279 C CA . ASP F 1 183 ? 55.797 48.325 15.192 1.00 38.04 183 ASP F CA 1
ATOM 16280 C C . ASP F 1 183 ? 56.542 49.173 14.189 1.00 38.02 183 ASP F C 1
ATOM 16281 O O . ASP F 1 183 ? 55.951 50.033 13.538 1.00 36.98 183 ASP F O 1
ATOM 16287 N N . ARG F 1 184 ? 57.846 48.956 14.077 1.00 38.48 184 ARG F N 1
ATOM 16288 C CA . ARG F 1 184 ? 58.644 49.738 13.140 1.00 39.31 184 ARG F CA 1
ATOM 16289 C C . ARG F 1 184 ? 58.306 49.469 11.674 1.00 41.46 184 ARG F C 1
ATOM 16290 O O . ARG F 1 184 ? 58.647 50.272 10.798 1.00 43.54 184 ARG F O 1
ATOM 16304 N N . ASP F 1 185 ? 57.604 48.361 11.433 1.00 42.82 185 ASP F N 1
ATOM 16305 C CA . ASP F 1 185 ? 57.212 47.925 10.093 1.00 44.00 185 ASP F CA 1
ATOM 16306 C C . ASP F 1 185 ? 55.752 48.046 9.722 1.00 44.96 185 ASP F C 1
ATOM 16307 O O . ASP F 1 185 ? 55.401 47.768 8.580 1.00 45.50 185 ASP F O 1
ATOM 16313 N N . SER F 1 186 ? 54.900 48.423 10.670 1.00 45.34 186 SER F N 1
ATOM 16314 C CA . SER F 1 186 ? 53.477 48.536 10.381 1.00 45.48 186 SER F CA 1
ATOM 16315 C C . SER F 1 186 ? 53.180 49.337 9.132 1.00 47.43 186 SER F C 1
ATOM 16316 O O . SER F 1 186 ? 53.696 50.443 8.946 1.00 47.78 186 SER F O 1
ATOM 16321 N N . TRP F 1 187 ? 52.393 48.743 8.241 1.00 49.11 187 TRP F N 1
ATOM 16322 C CA . TRP F 1 187 ? 52.038 49.432 7.015 1.00 51.05 187 TRP F CA 1
ATOM 16323 C C . TRP F 1 187 ? 50.601 49.217 6.559 1.00 51.57 187 TRP F C 1
ATOM 16324 O O . TRP F 1 187 ? 50.151 48.096 6.311 1.00 52.49 187 TRP F O 1
ATOM 16337 N N . ASN F 1 188 ? 49.895 50.341 6.499 1.00 51.84 188 ASN F N 1
ATOM 16338 C CA . ASN F 1 188 ? 48.504 50.450 6.077 1.00 52.02 188 ASN F CA 1
ATOM 16339 C C . ASN F 1 188 ? 48.610 51.374 4.854 1.00 51.35 188 ASN F C 1
ATOM 16340 O O . ASN F 1 188 ? 49.118 52.481 4.958 1.00 49.57 188 ASN F O 1
ATOM 16348 N N . PRO F 1 189 ? 48.134 50.919 3.683 1.00 51.31 189 PRO F N 1
ATOM 16349 C CA . PRO F 1 189 ? 48.169 51.669 2.417 1.00 50.86 189 PRO F CA 1
ATOM 16350 C C . PRO F 1 189 ? 47.482 53.031 2.449 1.00 50.63 189 PRO F C 1
ATOM 16351 O O . PRO F 1 189 ? 47.890 53.970 1.762 1.00 52.17 189 PRO F O 1
ATOM 16355 N N . VAL F 1 190 ? 46.441 53.131 3.257 1.00 49.08 190 VAL F N 1
ATOM 16356 C CA . VAL F 1 190 ? 45.702 54.364 3.389 1.00 47.88 190 VAL F CA 1
ATOM 16357 C C . VAL F 1 190 ? 46.454 55.383 4.258 1.00 46.78 190 VAL F C 1
ATOM 16358 O O . VAL F 1 190 ? 46.583 56.550 3.868 1.00 46.68 190 VAL F O 1
ATOM 16363 N N . TYR F 1 191 ? 47.006 54.923 5.391 1.00 45.28 191 TYR F N 1
ATOM 16364 C CA . TYR F 1 191 ? 47.712 55.797 6.346 1.00 43.90 191 TYR F CA 1
ATOM 16365 C C . TYR F 1 191 ? 49.215 55.553 6.604 1.00 42.86 191 TYR F C 1
ATOM 16366 O O . TYR F 1 191 ? 49.827 56.270 7.393 1.00 41.10 191 TYR F O 1
ATOM 16377 N N . GLY F 1 192 ? 49.814 54.589 5.915 1.00 42.34 192 GLY F N 1
ATOM 16378 C CA . GLY F 1 192 ? 51.220 54.280 6.131 1.00 41.42 192 GLY F CA 1
ATOM 16379 C C . GLY F 1 192 ? 51.438 53.623 7.488 1.00 41.52 192 GLY F C 1
ATOM 16380 O O . GLY F 1 192 ? 50.627 52.795 7.909 1.00 40.99 192 GLY F O 1
ATOM 16382 N N . ASN F 1 193 ? 52.531 53.969 8.171 1.00 41.59 193 ASN F N 1
ATOM 16383 C CA . ASN F 1 193 ? 52.817 53.422 9.501 1.00 41.63 193 ASN F CA 1
ATOM 16384 C C . ASN F 1 193 ? 52.116 54.311 10.522 1.00 41.92 193 ASN F C 1
ATOM 16385 O O . ASN F 1 193 ? 52.443 55.485 10.661 1.00 42.27 193 ASN F O 1
ATOM 16393 N N . GLN F 1 194 ? 51.158 53.750 11.249 1.00 41.44 194 GLN F N 1
ATOM 16394 C CA . GLN F 1 194 ? 50.405 54.533 12.228 1.00 40.84 194 GLN F CA 1
ATOM 16395 C C . GLN F 1 194 ? 50.907 54.581 13.681 1.00 39.84 194 GLN F C 1
ATOM 16396 O O . GLN F 1 194 ? 50.188 55.071 14.553 1.00 40.07 194 GLN F O 1
ATOM 16405 N N . LEU F 1 195 ? 52.138 54.133 13.932 1.00 40.32 195 LEU F N 1
ATOM 16406 C CA . LEU F 1 195 ? 52.723 54.109 15.283 1.00 39.89 195 LEU F CA 1
ATOM 16407 C C . LEU F 1 195 ? 52.450 55.300 16.207 1.00 40.08 195 LEU F C 1
ATOM 16408 O O . LEU F 1 195 ? 51.885 55.117 17.280 1.00 40.51 195 LEU F O 1
ATOM 16414 N N . PHE F 1 196 ? 52.880 56.503 15.821 1.00 39.54 196 PHE F N 1
ATOM 16415 C CA . PHE F 1 196 ? 52.688 57.693 16.656 1.00 38.54 196 PHE F CA 1
ATOM 16416 C C . PHE F 1 196 ? 51.668 58.695 16.114 1.00 39.89 196 PHE F C 1
ATOM 16417 O O . PHE F 1 196 ? 51.678 59.870 16.482 1.00 39.52 196 PHE F O 1
ATOM 16426 N N . MET F 1 197 ? 50.759 58.220 15.270 1.00 41.85 197 MET F N 1
ATOM 16427 C CA . MET F 1 197 ? 49.752 59.092 14.674 1.00 43.99 197 MET F CA 1
ATOM 16428 C C . MET F 1 197 ? 48.570 59.328 15.594 1.00 44.86 197 MET F C 1
ATOM 16429 O O . MET F 1 197 ? 47.775 58.418 15.848 1.00 43.57 197 MET F O 1
ATOM 16435 N N . LYS F 1 198 ? 48.458 60.562 16.074 1.00 47.48 198 LYS F N 1
ATOM 16436 C CA . LYS F 1 198 ? 47.373 60.955 16.964 1.00 50.50 198 LYS F CA 1
ATOM 16437 C C . LYS F 1 198 ? 46.021 60.807 16.267 1.00 52.38 198 LYS F C 1
ATOM 16438 O O . LYS F 1 198 ? 45.175 60.026 16.723 1.00 53.20 198 LYS F O 1
ATOM 16448 N N . THR F 1 199 ? 45.826 61.540 15.164 1.00 53.86 199 THR F N 1
ATOM 16449 C CA . THR F 1 199 ? 44.577 61.480 14.394 1.00 54.80 199 THR F CA 1
ATOM 16450 C C . THR F 1 199 ? 44.835 61.050 12.959 1.00 55.34 199 THR F C 1
ATOM 16451 O O . THR F 1 199 ? 45.859 61.415 12.369 1.00 54.37 199 THR F O 1
ATOM 16457 N N . ARG F 1 200 ? 43.905 60.274 12.401 1.00 56.19 200 ARG F N 1
ATOM 16458 C CA . ARG F 1 200 ? 44.035 59.781 11.030 1.00 56.22 200 ARG F CA 1
ATOM 16459 C C . ARG F 1 200 ? 43.858 60.855 9.977 1.00 56.69 200 ARG F C 1
ATOM 16460 O O . ARG F 1 200 ? 44.455 60.792 8.912 1.00 56.21 200 ARG F O 1
ATOM 16474 N N . ASN F 1 201 ? 43.013 61.829 10.274 1.00 57.15 201 ASN F N 1
ATOM 16475 C CA . ASN F 1 201 ? 42.776 62.925 9.356 1.00 56.56 201 ASN F CA 1
ATOM 16476 C C . ASN F 1 201 ? 42.182 64.142 10.065 1.00 56.42 201 ASN F C 1
ATOM 16477 O O . ASN F 1 201 ? 41.019 64.516 9.860 1.00 56.24 201 ASN F O 1
ATOM 16485 N N . GLY F 1 202 ? 43.002 64.740 10.924 1.00 55.91 202 GLY F N 1
ATOM 16486 C CA . GLY F 1 202 ? 42.586 65.920 11.654 1.00 56.26 202 GLY F CA 1
ATOM 16487 C C . GLY F 1 202 ? 43.056 67.154 10.916 1.00 56.46 202 GLY F C 1
ATOM 16488 O O . GLY F 1 202 ? 43.716 67.059 9.877 1.00 57.42 202 GLY F O 1
ATOM 16490 N N . SER F 1 203 ? 42.730 68.318 11.459 1.00 57.23 203 SER F N 1
ATOM 16491 C CA . SER F 1 203 ? 43.116 69.574 10.841 1.00 56.81 203 SER F CA 1
ATOM 16492 C C . SER F 1 203 ? 44.008 70.393 11.769 1.00 55.21 203 SER F C 1
ATOM 16493 O O . SER F 1 203 ? 43.569 71.369 12.392 1.00 55.60 203 SER F O 1
ATOM 16498 N N . MET F 1 204 ? 45.263 69.975 11.882 1.00 53.76 204 MET F N 1
ATOM 16499 C CA . MET F 1 204 ? 46.215 70.675 12.737 1.00 51.21 204 MET F CA 1
ATOM 16500 C C . MET F 1 204 ? 47.592 70.630 12.095 1.00 50.03 204 MET F C 1
ATOM 16501 O O . MET F 1 204 ? 47.766 70.072 11.005 1.00 48.81 204 MET F O 1
ATOM 16507 N N . LYS F 1 205 ? 48.557 71.286 12.732 1.00 48.67 205 LYS F N 1
ATOM 16508 C CA . LYS F 1 205 ? 49.921 71.232 12.238 1.00 47.47 205 LYS F CA 1
ATOM 16509 C C . LYS F 1 205 ? 50.326 69.769 12.396 1.00 44.88 205 LYS F C 1
ATOM 16510 O O . LYS F 1 205 ? 49.821 69.072 13.280 1.00 45.85 205 LYS F O 1
ATOM 16520 N N . ALA F 1 206 ? 51.199 69.288 11.526 1.00 42.19 206 ALA F N 1
ATOM 16521 C CA . ALA F 1 206 ? 51.630 67.910 11.613 1.00 40.70 206 ALA F CA 1
ATOM 16522 C C . ALA F 1 206 ? 52.204 67.635 13.007 1.00 40.24 206 ALA F C 1
ATOM 16523 O O . ALA F 1 206 ? 51.884 66.621 13.629 1.00 40.89 206 ALA F O 1
ATOM 16526 N N . ALA F 1 207 ? 52.946 68.613 13.532 1.00 39.36 207 ALA F N 1
ATOM 16527 C CA . ALA F 1 207 ? 53.593 68.521 14.847 1.00 38.80 207 ALA F CA 1
ATOM 16528 C C . ALA F 1 207 ? 52.629 68.414 16.023 1.00 38.50 207 ALA F C 1
ATOM 16529 O O . ALA F 1 207 ? 53.041 68.234 17.177 1.00 37.66 207 ALA F O 1
ATOM 16532 N N . ASP F 1 208 ? 51.349 68.595 15.735 1.00 38.82 208 ASP F N 1
ATOM 16533 C CA . ASP F 1 208 ? 50.328 68.500 16.756 1.00 38.87 208 ASP F CA 1
ATOM 16534 C C . ASP F 1 208 ? 49.516 67.241 16.478 1.00 38.95 208 ASP F C 1
ATOM 16535 O O . ASP F 1 208 ? 48.396 67.076 16.982 1.00 38.21 208 ASP F O 1
ATOM 16541 N N . ASN F 1 209 ? 50.100 66.336 15.696 1.00 39.34 209 ASN F N 1
ATOM 16542 C CA . ASN F 1 209 ? 49.426 65.088 15.364 1.00 39.16 209 ASN F CA 1
ATOM 16543 C C . ASN F 1 209 ? 50.200 63.835 15.800 1.00 38.47 209 ASN F C 1
ATOM 16544 O O . ASN F 1 209 ? 49.929 62.720 15.331 1.00 39.01 209 ASN F O 1
ATOM 16552 N N . PHE F 1 210 ? 51.167 64.020 16.695 1.00 37.49 210 PHE F N 1
ATOM 16553 C CA . PHE F 1 210 ? 51.936 62.891 17.207 1.00 37.11 210 PHE F CA 1
ATOM 16554 C C . PHE F 1 210 ? 51.323 62.462 18.534 1.00 36.48 210 PHE F C 1
ATOM 16555 O O . PHE F 1 210 ? 50.785 63.282 19.276 1.00 36.63 210 PHE F O 1
ATOM 16564 N N . LEU F 1 211 ? 51.419 61.171 18.825 1.00 35.34 211 LEU F N 1
ATOM 16565 C CA . LEU F 1 211 ? 50.894 60.617 20.055 1.00 33.44 211 LEU F CA 1
ATOM 16566 C C . LEU F 1 211 ? 51.512 61.298 21.271 1.00 33.44 211 LEU F C 1
ATOM 16567 O O . LEU F 1 211 ? 52.719 61.527 21.329 1.00 33.33 211 LEU F O 1
ATOM 16573 N N . ASP F 1 212 ? 50.650 61.649 22.220 1.00 35.02 212 ASP F N 1
ATOM 16574 C CA . ASP F 1 212 ? 51.042 62.295 23.470 1.00 35.81 212 ASP F CA 1
ATOM 16575 C C . ASP F 1 212 ? 52.019 61.310 24.113 1.00 36.77 212 ASP F C 1
ATOM 16576 O O . ASP F 1 212 ? 51.705 60.126 24.204 1.00 39.60 212 ASP F O 1
ATOM 16582 N N . PRO F 1 213 ? 53.238 61.754 24.491 1.00 36.87 213 PRO F N 1
ATOM 16583 C CA . PRO F 1 213 ? 54.164 60.793 25.106 1.00 37.05 213 PRO F CA 1
ATOM 16584 C C . PRO F 1 213 ? 53.594 60.228 26.402 1.00 38.17 213 PRO F C 1
ATOM 16585 O O . PRO F 1 213 ? 53.944 59.123 26.808 1.00 38.83 213 PRO F O 1
ATOM 16589 N N . ASN F 1 214 ? 52.666 60.974 27.004 1.00 38.50 214 ASN F N 1
ATOM 16590 C CA . ASN F 1 214 ? 51.997 60.563 28.231 1.00 37.51 214 ASN F CA 1
ATOM 16591 C C . ASN F 1 214 ? 51.180 59.327 27.949 1.00 37.79 214 ASN F C 1
ATOM 16592 O O . ASN F 1 214 ? 50.863 58.567 28.862 1.00 39.10 214 ASN F O 1
ATOM 16600 N N . LYS F 1 215 ? 50.820 59.143 26.682 1.00 37.17 215 LYS F N 1
ATOM 16601 C CA . LYS F 1 215 ? 50.019 57.997 26.256 1.00 36.93 215 LYS F CA 1
ATOM 16602 C C . LYS F 1 215 ? 50.830 56.891 25.610 1.00 35.11 215 LYS F C 1
ATOM 16603 O O . LYS F 1 215 ? 50.293 55.853 25.250 1.00 35.44 215 LYS F O 1
ATOM 16613 N N . ALA F 1 216 ? 52.125 57.111 25.460 1.00 33.89 216 ALA F N 1
ATOM 16614 C CA . ALA F 1 216 ? 52.985 56.121 24.854 1.00 33.12 216 ALA F CA 1
ATOM 16615 C C . ALA F 1 216 ? 53.868 55.503 25.939 1.00 32.26 216 ALA F C 1
ATOM 16616 O O . ALA F 1 216 ? 53.774 55.885 27.106 1.00 31.08 216 ALA F O 1
ATOM 16619 N N . SER F 1 217 ? 54.712 54.543 25.563 1.00 32.93 217 SER F N 1
ATOM 16620 C CA . SER F 1 217 ? 55.613 53.892 26.514 1.00 32.57 217 SER F CA 1
ATOM 16621 C C . SER F 1 217 ? 56.527 54.921 27.165 1.00 32.33 217 SER F C 1
ATOM 16622 O O . SER F 1 217 ? 57.136 55.729 26.477 1.00 32.78 217 SER F O 1
ATOM 16627 N N . SER F 1 218 ? 56.604 54.887 28.494 1.00 31.84 218 SER F N 1
ATOM 16628 C CA . SER F 1 218 ? 57.419 55.822 29.277 1.00 30.74 218 SER F CA 1
ATOM 16629 C C . SER F 1 218 ? 58.893 55.757 28.936 1.00 29.07 218 SER F C 1
ATOM 16630 O O . SER F 1 218 ? 59.624 56.729 29.148 1.00 28.87 218 SER F O 1
ATOM 16635 N N . LEU F 1 219 ? 59.326 54.616 28.407 1.00 28.26 219 LEU F N 1
ATOM 16636 C CA . LEU F 1 219 ? 60.713 54.435 28.007 1.00 27.32 219 LEU F CA 1
ATOM 16637 C C . LEU F 1 219 ? 61.050 55.384 26.862 1.00 26.66 219 LEU F C 1
ATOM 16638 O O . LEU F 1 219 ? 62.152 55.946 26.817 1.00 28.43 219 LEU F O 1
ATOM 16644 N N . LEU F 1 220 ? 60.083 55.594 25.965 1.00 24.72 220 LEU F N 1
ATOM 16645 C CA . LEU F 1 220 ? 60.245 56.475 24.805 1.00 22.86 220 LEU F CA 1
ATOM 16646 C C . LEU F 1 220 ? 60.565 57.914 25.165 1.00 23.95 220 LEU F C 1
ATOM 16647 O O . LEU F 1 220 ? 61.313 58.570 24.454 1.00 24.71 220 LEU F O 1
ATOM 16653 N N . SER F 1 221 ? 59.973 58.432 26.235 1.00 24.09 221 SER F N 1
ATOM 16654 C CA . SER F 1 221 ? 60.281 59.804 26.638 1.00 24.08 221 SER F CA 1
ATOM 16655 C C . SER F 1 221 ? 61.240 59.920 27.842 1.00 24.14 221 SER F C 1
ATOM 16656 O O . SER F 1 221 ? 62.395 60.328 27.691 1.00 25.19 221 SER F O 1
ATOM 16661 N N . SER F 1 222 ? 60.786 59.529 29.027 1.00 25.18 222 SER F N 1
ATOM 16662 C CA . SER F 1 222 ? 61.611 59.630 30.224 1.00 23.88 222 SER F CA 1
ATOM 16663 C C . SER F 1 222 ? 62.883 58.798 30.199 1.00 22.67 222 SER F C 1
ATOM 16664 O O . SER F 1 222 ? 63.893 59.198 30.777 1.00 22.33 222 SER F O 1
ATOM 16669 N N . GLY F 1 223 ? 62.838 57.625 29.575 1.00 22.46 223 GLY F N 1
ATOM 16670 C CA . GLY F 1 223 ? 64.046 56.828 29.497 1.00 20.59 223 GLY F CA 1
ATOM 16671 C C . GLY F 1 223 ? 64.004 55.462 30.123 1.00 20.54 223 GLY F C 1
ATOM 16672 O O . GLY F 1 223 ? 63.068 55.096 30.829 1.00 20.72 223 GLY F O 1
ATOM 16674 N N . PHE F 1 224 ? 65.099 54.753 29.911 1.00 20.12 224 PHE F N 1
ATOM 16675 C CA . PHE F 1 224 ? 65.312 53.383 30.377 1.00 20.51 224 PHE F CA 1
ATOM 16676 C C . PHE F 1 224 ? 66.446 53.302 31.405 1.00 18.82 224 PHE F C 1
ATOM 16677 O O . PHE F 1 224 ? 67.506 53.858 31.189 1.00 18.85 224 PHE F O 1
ATOM 16686 N N . SER F 1 225 ? 66.230 52.610 32.516 1.00 18.49 225 SER F N 1
ATOM 16687 C CA . SER F 1 225 ? 67.286 52.495 33.513 1.00 20.51 225 SER F CA 1
ATOM 16688 C C . SER F 1 225 ? 67.914 51.116 33.473 1.00 22.50 225 SER F C 1
ATOM 16689 O O . SER F 1 225 ? 67.298 50.161 33.926 1.00 25.19 225 SER F O 1
ATOM 16694 N N . PRO F 1 226 ? 69.154 50.987 32.960 1.00 22.62 226 PRO F N 1
ATOM 16695 C CA . PRO F 1 226 ? 69.779 49.661 32.913 1.00 21.60 226 PRO F CA 1
ATOM 16696 C C . PRO F 1 226 ? 70.083 49.056 34.288 1.00 21.57 226 PRO F C 1
ATOM 16697 O O . PRO F 1 226 ? 70.234 49.767 35.273 1.00 23.28 226 PRO F O 1
ATOM 16701 N N . ASP F 1 227 ? 70.120 47.735 34.361 1.00 20.87 227 ASP F N 1
ATOM 16702 C CA . ASP F 1 227 ? 70.518 47.062 35.591 1.00 22.40 227 ASP F CA 1
ATOM 16703 C C . ASP F 1 227 ? 71.099 45.713 35.209 1.00 21.96 227 ASP F C 1
ATOM 16704 O O . ASP F 1 227 ? 70.564 44.663 35.525 1.00 24.23 227 ASP F O 1
ATOM 16710 N N . PHE F 1 228 ? 72.237 45.769 34.540 1.00 21.77 228 PHE F N 1
ATOM 16711 C CA . PHE F 1 228 ? 72.894 44.585 34.051 1.00 22.15 228 PHE F CA 1
ATOM 16712 C C . PHE F 1 228 ? 74.125 44.272 34.864 1.00 21.50 228 PHE F C 1
ATOM 16713 O O . PHE F 1 228 ? 74.838 45.187 35.246 1.00 22.73 228 PHE F O 1
ATOM 16722 N N . ALA F 1 229 ? 74.387 42.986 35.109 1.00 21.35 229 ALA F N 1
ATOM 16723 C CA . ALA F 1 229 ? 75.575 42.547 35.860 1.00 20.07 229 ALA F CA 1
ATOM 16724 C C . ALA F 1 229 ? 76.561 41.789 34.981 1.00 19.23 229 ALA F C 1
ATOM 16725 O O . ALA F 1 229 ? 76.161 40.944 34.183 1.00 20.00 229 ALA F O 1
ATOM 16728 N N . THR F 1 230 ? 77.849 42.119 35.140 1.00 19.64 230 THR F N 1
ATOM 16729 C CA . THR F 1 230 ? 78.961 41.484 34.424 1.00 20.48 230 THR F CA 1
ATOM 16730 C C . THR F 1 230 ? 79.979 41.056 35.477 1.00 20.02 230 THR F C 1
ATOM 16731 O O . THR F 1 230 ? 80.367 41.847 36.331 1.00 19.76 230 THR F O 1
ATOM 16737 N N . VAL F 1 231 ? 80.392 39.798 35.427 1.00 21.34 231 VAL F N 1
ATOM 16738 C CA . VAL F 1 231 ? 81.377 39.274 36.360 1.00 20.60 231 VAL F CA 1
ATOM 16739 C C . VAL F 1 231 ? 82.668 39.106 35.593 1.00 22.34 231 VAL F C 1
ATOM 16740 O O . VAL F 1 231 ? 82.691 38.452 34.558 1.00 23.16 231 VAL F O 1
ATOM 16745 N N . ILE F 1 232 ? 83.730 39.740 36.067 1.00 21.75 232 ILE F N 1
ATOM 16746 C CA . ILE F 1 232 ? 85.034 39.644 35.428 1.00 21.85 232 ILE F CA 1
ATOM 16747 C C . ILE F 1 232 ? 85.970 38.917 36.367 1.00 21.65 232 ILE F C 1
ATOM 16748 O O . ILE F 1 232 ? 85.948 39.148 37.578 1.00 23.11 232 ILE F O 1
ATOM 16754 N N . THR F 1 233 ? 86.726 37.974 35.818 1.00 21.45 233 THR F N 1
ATOM 16755 C CA . THR F 1 233 ? 87.668 37.193 36.605 1.00 21.78 233 THR F CA 1
ATOM 16756 C C . THR F 1 233 ? 89.119 37.552 36.256 1.00 20.87 233 THR F C 1
ATOM 16757 O O . THR F 1 233 ? 89.404 38.061 35.168 1.00 22.06 233 THR F O 1
ATOM 16763 N N . MET F 1 234 ? 90.035 37.297 37.184 1.00 20.02 234 MET F N 1
ATOM 16764 C CA . MET F 1 234 ? 91.451 37.590 36.958 1.00 21.11 234 MET F CA 1
ATOM 16765 C C . MET F 1 234 ? 92.315 36.584 37.703 1.00 21.46 234 MET F C 1
ATOM 16766 O O . MET F 1 234 ? 92.013 36.233 38.835 1.00 22.55 234 MET F O 1
ATOM 16772 N N . ASP F 1 235 ? 93.404 36.154 37.083 1.00 23.21 235 ASP F N 1
ATOM 16773 C CA . ASP F 1 235 ? 94.307 35.204 37.724 1.00 28.07 235 ASP F CA 1
ATOM 16774 C C . ASP F 1 235 ? 95.089 35.950 38.770 1.00 28.33 235 ASP F C 1
ATOM 16775 O O . ASP F 1 235 ? 95.502 37.075 38.542 1.00 30.04 235 ASP F O 1
ATOM 16781 N N . ARG F 1 236 ? 95.317 35.320 39.907 1.00 30.00 236 ARG F N 1
ATOM 16782 C CA . ARG F 1 236 ? 96.059 35.969 40.968 1.00 32.17 236 ARG F CA 1
ATOM 16783 C C . ARG F 1 236 ? 97.516 36.184 40.569 1.00 33.85 236 ARG F C 1
ATOM 16784 O O . ARG F 1 236 ? 98.162 37.125 41.026 1.00 35.19 236 ARG F O 1
ATOM 16798 N N . LYS F 1 237 ? 98.016 35.340 39.677 1.00 34.65 237 LYS F N 1
ATOM 16799 C CA . LYS F 1 237 ? 99.397 35.441 39.252 1.00 37.63 237 LYS F CA 1
ATOM 16800 C C . LYS F 1 237 ? 99.609 36.106 37.906 1.00 38.71 237 LYS F C 1
ATOM 16801 O O . LYS F 1 237 ? 100.634 35.890 37.261 1.00 39.12 237 LYS F O 1
ATOM 16811 N N . ALA F 1 238 ? 98.643 36.909 37.476 1.00 39.10 238 ALA F N 1
ATOM 16812 C CA . ALA F 1 238 ? 98.754 37.617 36.207 1.00 39.16 238 ALA F CA 1
ATOM 16813 C C . ALA F 1 238 ? 99.885 38.617 36.384 1.00 39.23 238 ALA F C 1
ATOM 16814 O O . ALA F 1 238 ? 100.062 39.161 37.481 1.00 37.92 238 ALA F O 1
ATOM 16817 N N . SER F 1 239 ? 100.661 38.843 35.323 1.00 39.91 239 SER F N 1
ATOM 16818 C CA . SER F 1 239 ? 101.801 39.769 35.378 1.00 40.35 239 SER F CA 1
ATOM 16819 C C . SER F 1 239 ? 101.432 41.162 35.871 1.00 39.69 239 SER F C 1
ATOM 16820 O O . SER F 1 239 ? 101.971 41.630 36.886 1.00 40.22 239 SER F O 1
ATOM 16825 N N . LYS F 1 240 ? 100.558 41.847 35.130 1.00 38.56 240 LYS F N 1
ATOM 16826 C CA . LYS F 1 240 ? 100.104 43.161 35.559 1.00 36.68 240 LYS F CA 1
ATOM 16827 C C . LYS F 1 240 ? 98.684 43.057 36.143 1.00 36.57 240 LYS F C 1
ATOM 16828 O O . LYS F 1 240 ? 97.771 42.519 35.503 1.00 37.25 240 LYS F O 1
ATOM 16838 N N . GLN F 1 241 ? 98.513 43.542 37.370 1.00 32.87 241 GLN F N 1
ATOM 16839 C CA . GLN F 1 241 ? 97.225 43.478 38.024 1.00 28.75 241 GLN F CA 1
ATOM 16840 C C . GLN F 1 241 ? 96.422 44.774 37.916 1.00 28.02 241 GLN F C 1
ATOM 16841 O O . GLN F 1 241 ? 95.852 45.258 38.897 1.00 26.06 241 GLN F O 1
ATOM 16850 N N . GLN F 1 242 ? 96.429 45.357 36.725 1.00 28.64 242 GLN F N 1
ATOM 16851 C CA . GLN F 1 242 ? 95.675 46.576 36.427 1.00 30.89 242 GLN F CA 1
ATOM 16852 C C . GLN F 1 242 ? 94.892 46.209 35.182 1.00 30.47 242 GLN F C 1
ATOM 16853 O O . GLN F 1 242 ? 95.359 45.397 34.387 1.00 31.87 242 GLN F O 1
ATOM 16862 N N . THR F 1 243 ? 93.716 46.797 34.994 1.00 29.31 243 THR F N 1
ATOM 16863 C CA . THR F 1 243 ? 92.896 46.471 33.829 1.00 26.81 243 THR F CA 1
ATOM 16864 C C . THR F 1 243 ? 92.071 47.654 33.335 1.00 26.04 243 THR F C 1
ATOM 16865 O O . THR F 1 243 ? 91.500 48.392 34.118 1.00 26.11 243 THR F O 1
ATOM 16871 N N . ASN F 1 244 ? 92.038 47.842 32.024 1.00 25.45 244 ASN F N 1
ATOM 16872 C CA . ASN F 1 244 ? 91.248 48.910 31.443 1.00 25.10 244 ASN F CA 1
ATOM 16873 C C . ASN F 1 244 ? 89.995 48.296 30.875 1.00 23.82 244 ASN F C 1
ATOM 16874 O O . ASN F 1 244 ? 90.028 47.211 30.293 1.00 22.90 244 ASN F O 1
ATOM 16882 N N . ILE F 1 245 ? 88.895 49.009 31.024 1.00 23.59 245 ILE F N 1
ATOM 16883 C CA . ILE F 1 245 ? 87.639 48.536 30.512 1.00 22.29 245 ILE F CA 1
ATOM 16884 C C . ILE F 1 245 ? 86.832 49.715 30.013 1.00 22.75 245 ILE F C 1
ATOM 16885 O O . ILE F 1 245 ? 86.822 50.787 30.630 1.00 22.43 245 ILE F O 1
ATOM 16891 N N . ASP F 1 246 ? 86.246 49.548 28.833 1.00 22.05 246 ASP F N 1
ATOM 16892 C CA . ASP F 1 246 ? 85.395 50.574 28.254 1.00 23.03 246 ASP F CA 1
ATOM 16893 C C . ASP F 1 246 ? 83.946 50.185 28.468 1.00 22.81 246 ASP F C 1
ATOM 16894 O O . ASP F 1 246 ? 83.577 49.012 28.395 1.00 22.09 246 ASP F O 1
ATOM 16900 N N . VAL F 1 247 ? 83.132 51.180 28.765 1.00 22.89 247 VAL F N 1
ATOM 16901 C CA . VAL F 1 247 ? 81.712 50.979 28.966 1.00 23.09 247 VAL F CA 1
ATOM 16902 C C . VAL F 1 247 ? 80.986 51.997 28.089 1.00 24.26 247 VAL F C 1
ATOM 16903 O O . VAL F 1 247 ? 81.244 53.202 28.167 1.00 24.52 247 VAL F O 1
ATOM 16908 N N . ILE F 1 248 ? 80.097 51.499 27.237 1.00 24.71 248 ILE F N 1
ATOM 16909 C CA . ILE F 1 248 ? 79.355 52.359 26.333 1.00 24.52 248 ILE F CA 1
ATOM 16910 C C . ILE F 1 248 ? 77.859 52.271 26.535 1.00 24.40 248 ILE F C 1
ATOM 16911 O O . ILE F 1 248 ? 77.324 51.186 26.720 1.00 25.29 248 ILE F O 1
ATOM 16917 N N . TYR F 1 249 ? 77.205 53.427 26.566 1.00 23.93 249 TYR F N 1
ATOM 16918 C CA . TYR F 1 249 ? 75.756 53.497 26.663 1.00 23.96 249 TYR F CA 1
ATOM 16919 C C . TYR F 1 249 ? 75.335 54.056 25.309 1.00 24.77 249 TYR F C 1
ATOM 16920 O O . TYR F 1 249 ? 75.982 54.951 24.779 1.00 25.54 249 TYR F O 1
ATOM 16931 N N . GLU F 1 250 ? 74.297 53.490 24.711 1.00 24.60 250 GLU F N 1
ATOM 16932 C CA . GLU F 1 250 ? 73.836 53.974 23.423 1.00 25.13 250 GLU F CA 1
ATOM 16933 C C . GLU F 1 250 ? 72.348 54.153 23.373 1.00 24.87 250 GLU F C 1
ATOM 16934 O O . GLU F 1 250 ? 71.615 53.633 24.198 1.00 24.61 250 GLU F O 1
ATOM 16941 N N . ARG F 1 251 ? 71.928 54.952 22.407 1.00 24.55 251 ARG F N 1
ATOM 16942 C CA . ARG F 1 251 ? 70.534 55.186 22.121 1.00 25.11 251 ARG F CA 1
ATOM 16943 C C . ARG F 1 251 ? 70.455 55.297 20.593 1.00 26.44 251 ARG F C 1
ATOM 16944 O O . ARG F 1 251 ? 71.152 56.109 19.991 1.00 26.78 251 ARG F O 1
ATOM 16958 N N . VAL F 1 252 ? 69.745 54.374 19.955 1.00 26.87 252 VAL F N 1
ATOM 16959 C CA . VAL F 1 252 ? 69.560 54.455 18.516 1.00 27.50 252 VAL F CA 1
ATOM 16960 C C . VAL F 1 252 ? 68.199 55.121 18.368 1.00 28.14 252 VAL F C 1
ATOM 16961 O O . VAL F 1 252 ? 67.255 54.785 19.094 1.00 26.36 252 VAL F O 1
ATOM 16966 N N . ARG F 1 253 ? 68.137 56.140 17.515 1.00 29.37 253 ARG F N 1
ATOM 16967 C CA . ARG F 1 253 ? 66.893 56.866 17.255 1.00 29.91 253 ARG F CA 1
ATOM 16968 C C . ARG F 1 253 ? 66.392 56.759 15.806 1.00 29.94 253 ARG F C 1
ATOM 16969 O O . ARG F 1 253 ? 67.168 56.886 14.861 1.00 30.15 253 ARG F O 1
ATOM 16983 N N . ASP F 1 254 ? 65.099 56.448 15.671 1.00 30.46 254 ASP F N 1
ATOM 16984 C CA . ASP F 1 254 ? 64.407 56.329 14.395 1.00 30.77 254 ASP F CA 1
ATOM 16985 C C . ASP F 1 254 ? 63.783 57.658 14.018 1.00 32.51 254 ASP F C 1
ATOM 16986 O O . ASP F 1 254 ? 63.716 58.579 14.834 1.00 32.15 254 ASP F O 1
ATOM 16992 N N . ASP F 1 255 ? 63.259 57.718 12.793 1.00 34.58 255 ASP F N 1
ATOM 16993 C CA . ASP F 1 255 ? 62.606 58.916 12.285 1.00 36.24 255 ASP F CA 1
ATOM 16994 C C . ASP F 1 255 ? 61.164 58.635 11.876 1.00 37.43 255 ASP F C 1
ATOM 16995 O O . ASP F 1 255 ? 60.933 57.918 10.902 1.00 37.51 255 ASP F O 1
ATOM 17001 N N . TYR F 1 256 ? 60.203 59.159 12.640 1.00 36.97 256 TYR F N 1
ATOM 17002 C CA . TYR F 1 256 ? 58.783 58.986 12.319 1.00 36.87 256 TYR F CA 1
ATOM 17003 C C . TYR F 1 256 ? 58.281 60.277 11.678 1.00 37.73 256 TYR F C 1
ATOM 17004 O O . TYR F 1 256 ? 58.277 61.344 12.301 1.00 36.54 256 TYR F O 1
ATOM 17015 N N . GLN F 1 257 ? 57.844 60.159 10.429 1.00 40.32 257 GLN F N 1
ATOM 17016 C CA . GLN F 1 257 ? 57.366 61.296 9.647 1.00 42.62 257 GLN F CA 1
ATOM 17017 C C . GLN F 1 257 ? 55.883 61.245 9.303 1.00 43.81 257 GLN F C 1
ATOM 17018 O O . GLN F 1 257 ? 55.350 60.190 8.949 1.00 43.48 257 GLN F O 1
ATOM 17027 N N . LEU F 1 258 ? 55.234 62.404 9.414 1.00 45.44 258 LEU F N 1
ATOM 17028 C CA . LEU F 1 258 ? 53.810 62.556 9.102 1.00 46.37 258 LEU F CA 1
ATOM 17029 C C . LEU F 1 258 ? 53.653 63.565 7.971 1.00 46.81 258 LEU F C 1
ATOM 17030 O O . LEU F 1 258 ? 54.308 64.612 7.978 1.00 44.94 258 LEU F O 1
ATOM 17036 N N . HIS F 1 259 ? 52.803 63.237 7.000 1.00 48.90 259 HIS F N 1
ATOM 17037 C CA . HIS F 1 259 ? 52.526 64.140 5.887 1.00 50.17 259 HIS F CA 1
ATOM 17038 C C . HIS F 1 259 ? 51.067 64.017 5.480 1.00 50.41 259 HIS F C 1
ATOM 17039 O O . HIS F 1 259 ? 50.535 62.913 5.395 1.00 49.87 259 HIS F O 1
ATOM 17049 N N . TRP F 1 260 ? 50.417 65.165 5.300 1.00 51.59 260 TRP F N 1
ATOM 17050 C CA . TRP F 1 260 ? 49.011 65.231 4.909 1.00 54.79 260 TRP F CA 1
ATOM 17051 C C . TRP F 1 260 ? 48.852 65.033 3.399 1.00 56.32 260 TRP F C 1
ATOM 17052 O O . TRP F 1 260 ? 49.596 65.603 2.595 1.00 56.14 260 TRP F O 1
ATOM 17065 N N . THR F 1 261 ? 47.906 64.171 3.034 1.00 58.05 261 THR F N 1
ATOM 17066 C CA . THR F 1 261 ? 47.608 63.853 1.638 1.00 58.96 261 THR F CA 1
ATOM 17067 C C . THR F 1 261 ? 46.255 64.471 1.253 1.00 58.96 261 THR F C 1
ATOM 17068 O O . THR F 1 261 ? 45.530 63.987 0.364 1.00 59.39 261 THR F O 1
ATOM 17074 N N . SER F 1 262 ? 45.948 65.570 1.930 1.00 58.85 262 SER F N 1
ATOM 17075 C CA . SER F 1 262 ? 44.715 66.313 1.745 1.00 58.94 262 SER F CA 1
ATOM 17076 C C . SER F 1 262 ? 43.420 65.528 1.805 1.00 58.41 262 SER F C 1
ATOM 17077 O O . SER F 1 262 ? 42.430 65.898 1.184 1.00 60.53 262 SER F O 1
ATOM 17082 N N . THR F 1 263 ? 43.446 64.433 2.554 1.00 56.46 263 THR F N 1
ATOM 17083 C CA . THR F 1 263 ? 42.275 63.597 2.790 1.00 55.33 263 THR F CA 1
ATOM 17084 C C . THR F 1 263 ? 42.536 62.963 4.161 1.00 54.91 263 THR F C 1
ATOM 17085 O O . THR F 1 263 ? 41.663 62.933 5.035 1.00 55.41 263 THR F O 1
ATOM 17091 N N . ASN F 1 264 ? 43.777 62.518 4.356 1.00 53.56 264 ASN F N 1
ATOM 17092 C CA . ASN F 1 264 ? 44.196 61.907 5.609 1.00 51.20 264 ASN F CA 1
ATOM 17093 C C . ASN F 1 264 ? 45.693 62.051 5.802 1.00 49.14 264 ASN F C 1
ATOM 17094 O O . ASN F 1 264 ? 46.416 62.418 4.870 1.00 47.61 264 ASN F O 1
ATOM 17102 N N . TRP F 1 265 ? 46.148 61.729 7.009 1.00 47.89 265 TRP F N 1
ATOM 17103 C CA . TRP F 1 265 ? 47.560 61.793 7.359 1.00 46.36 265 TRP F CA 1
ATOM 17104 C C . TRP F 1 265 ? 48.222 60.486 6.986 1.00 45.39 265 TRP F C 1
ATOM 17105 O O . TRP F 1 265 ? 47.618 59.423 7.099 1.00 45.91 265 TRP F O 1
ATOM 17118 N N . LYS F 1 266 ? 49.467 60.560 6.550 1.00 44.77 266 LYS F N 1
ATOM 17119 C CA . LYS F 1 266 ? 50.190 59.356 6.209 1.00 44.87 266 LYS F CA 1
ATOM 17120 C C . LYS F 1 266 ? 51.483 59.348 7.011 1.00 44.08 266 LYS F C 1
ATOM 17121 O O . LYS F 1 266 ? 52.251 60.316 6.981 1.00 43.79 266 LYS F O 1
ATOM 17131 N N . GLY F 1 267 ? 51.657 58.288 7.797 1.00 42.58 267 GLY F N 1
ATOM 17132 C CA . GLY F 1 267 ? 52.839 58.129 8.617 1.00 41.51 267 GLY F CA 1
ATOM 17133 C C . GLY F 1 267 ? 53.865 57.232 7.947 1.00 40.78 267 GLY F C 1
ATOM 17134 O O . GLY F 1 267 ? 53.524 56.330 7.171 1.00 40.76 267 GLY F O 1
ATOM 17136 N N . THR F 1 268 ? 55.128 57.436 8.291 1.00 39.75 268 THR F N 1
ATOM 17137 C CA . THR F 1 268 ? 56.191 56.661 7.682 1.00 39.24 268 THR F CA 1
ATOM 17138 C C . THR F 1 268 ? 57.404 56.685 8.629 1.00 37.83 268 THR F C 1
ATOM 17139 O O . THR F 1 268 ? 57.731 57.730 9.192 1.00 36.92 268 THR F O 1
ATOM 17145 N N . ASN F 1 269 ? 58.051 55.536 8.825 1.00 36.72 269 ASN F N 1
ATOM 17146 C CA . ASN F 1 269 ? 59.208 55.466 9.728 1.00 36.03 269 ASN F CA 1
ATOM 17147 C C . ASN F 1 269 ? 60.472 54.854 9.117 1.00 35.47 269 ASN F C 1
ATOM 17148 O O . ASN F 1 269 ? 60.441 53.717 8.622 1.00 35.57 269 ASN F O 1
ATOM 17156 N N . THR F 1 270 ? 61.581 55.598 9.161 1.00 34.27 270 THR F N 1
ATOM 17157 C CA . THR F 1 270 ? 62.859 55.086 8.664 1.00 32.70 270 THR F CA 1
ATOM 17158 C C . THR F 1 270 ? 63.720 54.685 9.854 1.00 32.23 270 THR F C 1
ATOM 17159 O O . THR F 1 270 ? 64.039 55.508 10.716 1.00 31.70 270 THR F O 1
ATOM 17165 N N . LYS F 1 271 ? 64.101 53.413 9.865 1.00 31.92 271 LYS F N 1
ATOM 17166 C CA . LYS F 1 271 ? 64.890 52.799 10.928 1.00 32.73 271 LYS F CA 1
ATOM 17167 C C . LYS F 1 271 ? 66.296 53.322 11.185 1.00 33.32 271 LYS F C 1
ATOM 17168 O O . LYS F 1 271 ? 66.928 53.870 10.298 1.00 33.79 271 LYS F O 1
ATOM 17178 N N . ASP F 1 272 ? 66.754 53.152 12.426 1.00 34.16 272 ASP F N 1
ATOM 17179 C CA . ASP F 1 272 ? 68.090 53.540 12.877 1.00 34.52 272 ASP F CA 1
ATOM 17180 C C . ASP F 1 272 ? 68.678 54.774 12.263 1.00 34.43 272 ASP F C 1
ATOM 17181 O O . ASP F 1 272 ? 69.811 54.745 11.795 1.00 35.04 272 ASP F O 1
ATOM 17187 N N . LYS F 1 273 ? 67.939 55.874 12.325 1.00 35.03 273 LYS F N 1
ATOM 17188 C CA . LYS F 1 273 ? 68.394 57.113 11.727 1.00 35.50 273 LYS F CA 1
ATOM 17189 C C . LYS F 1 273 ? 69.619 57.704 12.407 1.00 34.74 273 LYS F C 1
ATOM 17190 O O . LYS F 1 273 ? 70.590 58.064 11.738 1.00 35.64 273 LYS F O 1
ATOM 17200 N N . TRP F 1 274 ? 69.593 57.780 13.730 1.00 34.21 274 TRP F N 1
ATOM 17201 C CA . TRP F 1 274 ? 70.724 58.331 14.465 1.00 33.39 274 TRP F CA 1
ATOM 17202 C C . TRP F 1 274 ? 71.171 57.380 15.549 1.00 32.01 274 TRP F C 1
ATOM 17203 O O . TRP F 1 274 ? 70.399 56.542 16.002 1.00 31.31 274 TRP F O 1
ATOM 17216 N N . THR F 1 275 ? 72.419 57.545 15.976 1.00 31.06 275 THR F N 1
ATOM 17217 C CA . THR F 1 275 ? 72.991 56.735 17.038 1.00 29.95 275 THR F CA 1
ATOM 17218 C C . THR F 1 275 ? 73.705 57.654 18.000 1.00 29.29 275 THR F C 1
ATOM 17219 O O . THR F 1 275 ? 74.520 58.458 17.579 1.00 29.60 275 THR F O 1
ATOM 17225 N N . ASP F 1 276 ? 73.374 57.560 19.283 1.00 27.94 276 ASP F N 1
ATOM 17226 C CA . ASP F 1 276 ? 74.023 58.381 20.289 1.00 27.70 276 ASP F CA 1
ATOM 17227 C C . ASP F 1 276 ? 74.885 57.468 21.141 1.00 28.42 276 ASP F C 1
ATOM 17228 O O . ASP F 1 276 ? 74.376 56.591 21.819 1.00 28.43 276 ASP F O 1
ATOM 17234 N N . ARG F 1 277 ? 76.198 57.625 21.024 1.00 30.29 277 ARG F N 1
ATOM 17235 C CA . ARG F 1 277 ? 77.163 56.820 21.775 1.00 31.44 277 ARG F CA 1
ATOM 17236 C C . ARG F 1 277 ? 77.807 57.616 22.898 1.00 31.76 277 ARG F C 1
ATOM 17237 O O . ARG F 1 277 ? 78.285 58.726 22.685 1.00 34.44 277 ARG F O 1
ATOM 17251 N N . SER F 1 278 ? 77.809 57.048 24.097 1.00 30.99 278 SER F N 1
ATOM 17252 C CA . SER F 1 278 ? 78.443 57.677 25.246 1.00 29.16 278 SER F CA 1
ATOM 17253 C C . SER F 1 278 ? 79.380 56.601 25.778 1.00 28.30 278 SER F C 1
ATOM 17254 O O . SER F 1 278 ? 78.956 55.574 26.297 1.00 27.52 278 SER F O 1
ATOM 17259 N N . SER F 1 279 ? 80.662 56.816 25.578 1.00 28.40 279 SER F N 1
ATOM 17260 C CA . SER F 1 279 ? 81.660 55.857 25.973 1.00 29.41 279 SER F CA 1
ATOM 17261 C C . SER F 1 279 ? 82.533 56.362 27.121 1.00 29.60 279 SER F C 1
ATOM 17262 O O . SER F 1 279 ? 82.759 57.566 27.269 1.00 29.92 279 SER F O 1
ATOM 17267 N N . GLU F 1 280 ? 83.039 55.433 27.927 1.00 29.61 280 GLU F N 1
ATOM 17268 C CA . GLU F 1 280 ? 83.893 55.799 29.043 1.00 28.74 280 GLU F CA 1
ATOM 17269 C C . GLU F 1 280 ? 84.875 54.707 29.421 1.00 28.61 280 GLU F C 1
ATOM 17270 O O . GLU F 1 280 ? 84.525 53.525 29.419 1.00 30.05 280 GLU F O 1
ATOM 17277 N N . ARG F 1 281 ? 86.092 55.107 29.780 1.00 27.93 281 ARG F N 1
ATOM 17278 C CA . ARG F 1 281 ? 87.123 54.151 30.184 1.00 28.14 281 ARG F CA 1
ATOM 17279 C C . ARG F 1 281 ? 87.370 54.179 31.689 1.00 27.93 281 ARG F C 1
ATOM 17280 O O . ARG F 1 281 ? 87.397 55.255 32.304 1.00 29.50 281 ARG F O 1
ATOM 17294 N N . TYR F 1 282 ? 87.535 52.993 32.275 1.00 26.79 282 TYR F N 1
ATOM 17295 C CA . TYR F 1 282 ? 87.772 52.854 33.711 1.00 24.85 282 TYR F CA 1
ATOM 17296 C C . TYR F 1 282 ? 88.996 52.012 33.946 1.00 23.70 282 TYR F C 1
ATOM 17297 O O . TYR F 1 282 ? 89.311 51.138 33.140 1.00 20.53 282 TYR F O 1
ATOM 17308 N N . LYS F 1 283 ? 89.680 52.263 35.057 1.00 23.82 283 LYS F N 1
ATOM 17309 C CA . LYS F 1 283 ? 90.866 51.486 35.398 1.00 25.62 283 LYS F CA 1
ATOM 17310 C C . LYS F 1 283 ? 90.550 50.641 36.617 1.00 25.81 283 LYS F C 1
ATOM 17311 O O . LYS F 1 283 ? 90.057 51.141 37.626 1.00 24.87 283 LYS F O 1
ATOM 17314 N N . ILE F 1 284 ? 90.830 49.349 36.491 1.00 25.99 284 ILE F N 1
ATOM 17315 C CA . ILE F 1 284 ? 90.598 48.359 37.528 1.00 24.71 284 ILE F CA 1
ATOM 17316 C C . ILE F 1 284 ? 91.931 47.993 38.168 1.00 23.67 284 ILE F C 1
ATOM 17317 O O . ILE F 1 284 ? 92.851 47.547 37.490 1.00 22.90 284 ILE F O 1
ATOM 17323 N N . ASP F 1 285 ? 92.054 48.222 39.467 1.00 24.16 285 ASP F N 1
ATOM 17324 C CA . ASP F 1 285 ? 93.279 47.880 40.175 1.00 24.12 285 ASP F CA 1
ATOM 17325 C C . ASP F 1 285 ? 92.931 46.668 41.037 1.00 24.63 285 ASP F C 1
ATOM 17326 O O . ASP F 1 285 ? 92.138 46.769 41.968 1.00 22.62 285 ASP F O 1
ATOM 17332 N N . TRP F 1 286 ? 93.512 45.521 40.713 1.00 25.60 286 TRP F N 1
ATOM 17333 C CA . TRP F 1 286 ? 93.230 44.302 41.457 1.00 26.31 286 TRP F CA 1
ATOM 17334 C C . TRP F 1 286 ? 94.017 44.197 42.751 1.00 25.74 286 TRP F C 1
ATOM 17335 O O . TRP F 1 286 ? 93.678 43.382 43.610 1.00 27.32 286 TRP F O 1
ATOM 17348 N N . GLU F 1 287 ? 95.091 44.980 42.867 1.00 26.03 287 GLU F N 1
ATOM 17349 C CA . GLU F 1 287 ? 95.942 44.986 44.068 1.00 27.00 287 GLU F CA 1
ATOM 17350 C C . GLU F 1 287 ? 95.287 45.839 45.145 1.00 27.68 287 GLU F C 1
ATOM 17351 O O . GLU F 1 287 ? 95.110 45.396 46.271 1.00 25.31 287 GLU F O 1
ATOM 17358 N N . LYS F 1 288 ? 94.903 47.057 44.780 1.00 28.49 288 LYS F N 1
ATOM 17359 C CA . LYS F 1 288 ? 94.249 47.968 45.697 1.00 29.32 288 LYS F CA 1
ATOM 17360 C C . LYS F 1 288 ? 92.761 47.702 45.811 1.00 28.74 288 LYS F C 1
ATOM 17361 O O . LYS F 1 288 ? 92.123 48.160 46.745 1.00 30.10 288 LYS F O 1
ATOM 17371 N N . GLU F 1 289 ? 92.211 46.951 44.865 1.00 28.62 289 GLU F N 1
ATOM 17372 C CA . GLU F 1 289 ? 90.785 46.632 44.842 1.00 29.36 289 GLU F CA 1
ATOM 17373 C C . GLU F 1 289 ? 89.876 47.843 44.703 1.00 28.38 289 GLU F C 1
ATOM 17374 O O . GLU F 1 289 ? 88.903 48.012 45.434 1.00 27.97 289 GLU F O 1
ATOM 17381 N N . GLU F 1 290 ? 90.213 48.691 43.748 1.00 27.89 290 GLU F N 1
ATOM 17382 C CA . GLU F 1 290 ? 89.417 49.862 43.487 1.00 27.16 290 GLU F CA 1
ATOM 17383 C C . GLU F 1 290 ? 89.304 50.100 41.995 1.00 25.83 290 GLU F C 1
ATOM 17384 O O . GLU F 1 290 ? 90.096 49.589 41.209 1.00 25.98 290 GLU F O 1
ATOM 17391 N N . MET F 1 291 ? 88.287 50.854 41.611 1.00 25.13 291 MET F N 1
ATOM 17392 C CA . MET F 1 291 ? 88.034 51.144 40.215 1.00 25.62 291 MET F CA 1
ATOM 17393 C C . MET F 1 291 ? 87.847 52.655 40.053 1.00 26.86 291 MET F C 1
ATOM 17394 O O . MET F 1 291 ? 87.148 53.296 40.842 1.00 26.85 291 MET F O 1
ATOM 17400 N N . THR F 1 292 ? 88.545 53.233 39.076 1.00 29.35 292 THR F N 1
ATOM 17401 C CA . THR F 1 292 ? 88.497 54.675 38.828 1.00 31.56 292 THR F CA 1
ATOM 17402 C C . THR F 1 292 ? 88.144 55.032 37.402 1.00 33.21 292 THR F C 1
ATOM 17403 O O . THR F 1 292 ? 88.118 54.177 36.529 1.00 32.93 292 THR F O 1
ATOM 17409 N N . ASN F 1 293 ? 87.908 56.316 37.173 1.00 35.45 293 ASN F N 1
ATOM 17410 C CA . ASN F 1 293 ? 87.612 56.814 35.838 1.00 37.64 293 ASN F CA 1
ATOM 17411 C C . ASN F 1 293 ? 88.175 58.229 35.719 1.00 38.76 293 ASN F C 1
ATOM 17412 O O . ASN F 1 293 ? 87.751 58.991 34.809 1.00 40.54 293 ASN F O 1
ATOM 17421 N N . ALA G 1 1 ? 59.985 15.379 49.692 1.00 32.15 1 ALA G N 1
ATOM 17422 C CA . ALA G 1 1 ? 60.741 16.283 50.605 1.00 32.97 1 ALA G CA 1
ATOM 17423 C C . ALA G 1 1 ? 60.958 15.691 52.002 1.00 32.59 1 ALA G C 1
ATOM 17424 O O . ALA G 1 1 ? 60.154 14.911 52.488 1.00 32.44 1 ALA G O 1
ATOM 17429 N N . ASP G 1 2 ? 62.032 16.118 52.655 1.00 32.63 2 ASP G N 1
ATOM 17430 C CA . ASP G 1 2 ? 62.374 15.645 53.988 1.00 31.66 2 ASP G CA 1
ATOM 17431 C C . ASP G 1 2 ? 61.235 15.770 54.988 1.00 31.20 2 ASP G C 1
ATOM 17432 O O . ASP G 1 2 ? 61.010 14.864 55.786 1.00 29.49 2 ASP G O 1
ATOM 17438 N N . SER G 1 3 ? 60.536 16.899 54.959 1.00 31.86 3 SER G N 1
ATOM 17439 C CA . SER G 1 3 ? 59.437 17.147 55.888 1.00 31.86 3 SER G CA 1
ATOM 17440 C C . SER G 1 3 ? 58.271 16.200 55.671 1.00 31.99 3 SER G C 1
ATOM 17441 O O . SER G 1 3 ? 57.500 15.932 56.587 1.00 33.45 3 SER G O 1
ATOM 17446 N N . ASP G 1 4 ? 58.148 15.689 54.452 1.00 30.65 4 ASP G N 1
ATOM 17447 C CA . ASP G 1 4 ? 57.086 14.764 54.122 1.00 28.43 4 ASP G CA 1
ATOM 17448 C C . ASP G 1 4 ? 57.312 13.412 54.752 1.00 25.75 4 ASP G C 1
ATOM 17449 O O . ASP G 1 4 ? 56.383 12.648 54.930 1.00 26.42 4 ASP G O 1
ATOM 17455 N N . ILE G 1 5 ? 58.554 13.106 55.079 1.00 23.75 5 ILE G N 1
ATOM 17456 C CA . ILE G 1 5 ? 58.840 11.838 55.709 1.00 22.06 5 ILE G CA 1
ATOM 17457 C C . ILE G 1 5 ? 59.285 12.037 57.169 1.00 22.03 5 ILE G C 1
ATOM 17458 O O . ILE G 1 5 ? 60.043 11.239 57.721 1.00 22.12 5 ILE G O 1
ATOM 17464 N N . ASN G 1 6 ? 58.752 13.094 57.779 1.00 21.93 6 ASN G N 1
ATOM 17465 C CA . ASN G 1 6 ? 58.996 13.486 59.174 1.00 21.83 6 ASN G CA 1
ATOM 17466 C C . ASN G 1 6 ? 60.417 13.746 59.605 1.00 21.38 6 ASN G C 1
ATOM 17467 O O . ASN G 1 6 ? 60.739 13.650 60.783 1.00 23.28 6 ASN G O 1
ATOM 17475 N N . ILE G 1 7 ? 61.252 14.132 58.657 1.00 20.96 7 ILE G N 1
ATOM 17476 C CA . ILE G 1 7 ? 62.640 14.416 58.924 1.00 18.78 7 ILE G CA 1
ATOM 17477 C C . ILE G 1 7 ? 62.887 15.915 58.786 1.00 20.50 7 ILE G C 1
ATOM 17478 O O . ILE G 1 7 ? 62.355 16.578 57.897 1.00 21.11 7 ILE G O 1
ATOM 17484 N N . LYS G 1 8 ? 63.671 16.446 59.713 1.00 22.97 8 LYS G N 1
ATOM 17485 C CA . LYS G 1 8 ? 64.042 17.862 59.750 1.00 27.14 8 LYS G CA 1
ATOM 17486 C C . LYS G 1 8 ? 64.653 18.317 58.417 1.00 27.46 8 LYS G C 1
ATOM 17487 O O . LYS G 1 8 ? 65.518 17.653 57.852 1.00 26.96 8 LYS G O 1
ATOM 17497 N N . THR G 1 9 ? 64.213 19.467 57.924 1.00 28.16 9 THR G N 1
ATOM 17498 C CA . THR G 1 9 ? 64.680 19.959 56.629 1.00 27.95 9 THR G CA 1
ATOM 17499 C C . THR G 1 9 ? 66.190 20.076 56.450 1.00 27.42 9 THR G C 1
ATOM 17500 O O . THR G 1 9 ? 66.867 20.749 57.222 1.00 27.19 9 THR G O 1
ATOM 17506 N N . GLY G 1 10 ? 66.707 19.408 55.421 1.00 27.72 10 GLY G N 1
ATOM 17507 C CA . GLY G 1 10 ? 68.128 19.471 55.118 1.00 28.33 10 GLY G CA 1
ATOM 17508 C C . GLY G 1 10 ? 69.023 18.491 55.840 1.00 28.60 10 GLY G C 1
ATOM 17509 O O . GLY G 1 10 ? 70.194 18.386 55.517 1.00 30.81 10 GLY G O 1
ATOM 17511 N N . THR G 1 11 ? 68.467 17.754 56.789 1.00 27.31 11 THR G N 1
ATOM 17512 C CA . THR G 1 11 ? 69.207 16.764 57.573 1.00 27.16 11 THR G CA 1
ATOM 17513 C C . THR G 1 11 ? 69.900 15.695 56.724 1.00 27.11 11 THR G C 1
ATOM 17514 O O . THR G 1 11 ? 70.880 15.082 57.147 1.00 27.45 11 THR G O 1
ATOM 17520 N N . THR G 1 12 ? 69.434 15.537 55.498 1.00 27.56 12 THR G N 1
ATOM 17521 C CA . THR G 1 12 ? 69.932 14.512 54.603 1.00 27.79 12 THR G CA 1
ATOM 17522 C C . THR G 1 12 ? 70.816 15.023 53.458 1.00 28.97 12 THR G C 1
ATOM 17523 O O . THR G 1 12 ? 71.332 14.234 52.682 1.00 29.96 12 THR G O 1
ATOM 17529 N N . ASP G 1 13 ? 71.017 16.340 53.382 1.00 29.55 13 ASP G N 1
ATOM 17530 C CA . ASP G 1 13 ? 71.828 16.946 52.324 1.00 28.90 13 ASP G CA 1
ATOM 17531 C C . ASP G 1 13 ? 73.304 16.826 52.624 1.00 26.78 13 ASP G C 1
ATOM 17532 O O . ASP G 1 13 ? 73.674 16.663 53.780 1.00 25.66 13 ASP G O 1
ATOM 17538 N N . ILE G 1 14 ? 74.125 16.989 51.583 1.00 24.60 14 ILE G N 1
ATOM 17539 C CA . ILE G 1 14 ? 75.586 16.895 51.655 1.00 23.90 14 ILE G CA 1
ATOM 17540 C C . ILE G 1 14 ? 76.249 18.264 51.734 1.00 25.98 14 ILE G C 1
ATOM 17541 O O . ILE G 1 14 ? 75.739 19.234 51.178 1.00 24.29 14 ILE G O 1
ATOM 17547 N N . GLY G 1 15 ? 77.371 18.360 52.442 1.00 28.74 15 GLY G N 1
ATOM 17548 C CA . GLY G 1 15 ? 78.077 19.625 52.462 1.00 32.09 15 GLY G CA 1
ATOM 17549 C C . GLY G 1 15 ? 78.270 20.426 53.723 1.00 34.22 15 GLY G C 1
ATOM 17550 O O . GLY G 1 15 ? 79.038 21.388 53.717 1.00 35.31 15 GLY G O 1
ATOM 17552 N N . SER G 1 16 ? 77.590 20.077 54.800 1.00 37.04 16 SER G N 1
ATOM 17553 C CA . SER G 1 16 ? 77.767 20.848 56.025 1.00 38.49 16 SER G CA 1
ATOM 17554 C C . SER G 1 16 ? 79.149 20.608 56.635 1.00 38.87 16 SER G C 1
ATOM 17555 O O . SER G 1 16 ? 79.727 19.519 56.493 1.00 39.25 16 SER G O 1
ATOM 17560 N N . ASN G 1 17 ? 79.710 21.667 57.219 1.00 38.38 17 ASN G N 1
ATOM 17561 C CA . ASN G 1 17 ? 81.019 21.631 57.876 1.00 37.24 17 ASN G CA 1
ATOM 17562 C C . ASN G 1 17 ? 82.115 21.135 56.941 1.00 34.10 17 ASN G C 1
ATOM 17563 O O . ASN G 1 17 ? 82.955 20.300 57.299 1.00 33.62 17 ASN G O 1
ATOM 17571 N N . THR G 1 18 ? 82.098 21.698 55.743 1.00 31.41 18 THR G N 1
ATOM 17572 C CA . THR G 1 18 ? 83.037 21.342 54.705 1.00 29.27 18 THR G CA 1
ATOM 17573 C C . THR G 1 18 ? 83.587 22.594 54.034 1.00 26.15 18 THR G C 1
ATOM 17574 O O . THR G 1 18 ? 82.826 23.490 53.658 1.00 26.68 18 THR G O 1
ATOM 17580 N N . THR G 1 19 ? 84.912 22.689 53.955 1.00 25.48 19 THR G N 1
ATOM 17581 C CA . THR G 1 19 ? 85.551 23.813 53.271 1.00 24.65 19 THR G CA 1
ATOM 17582 C C . THR G 1 19 ? 85.497 23.437 51.791 1.00 24.33 19 THR G C 1
ATOM 17583 O O . THR G 1 19 ? 86.070 22.430 51.383 1.00 27.10 19 THR G O 1
ATOM 17589 N N . VAL G 1 20 ? 84.774 24.230 51.007 1.00 23.35 20 VAL G N 1
ATOM 17590 C CA . VAL G 1 20 ? 84.595 23.977 49.589 1.00 22.14 20 VAL G CA 1
ATOM 17591 C C . VAL G 1 20 ? 85.501 24.834 48.720 1.00 23.28 20 VAL G C 1
ATOM 17592 O O . VAL G 1 20 ? 85.649 26.029 48.935 1.00 23.98 20 VAL G O 1
ATOM 17597 N N . LYS G 1 21 ? 86.148 24.180 47.763 1.00 25.15 21 LYS G N 1
ATOM 17598 C CA . LYS G 1 21 ? 87.072 24.828 46.835 1.00 26.19 21 LYS G CA 1
ATOM 17599 C C . LYS G 1 21 ? 86.390 24.977 45.478 1.00 25.59 21 LYS G C 1
ATOM 17600 O O . LYS G 1 21 ? 86.001 23.975 44.852 1.00 25.37 21 LYS G O 1
ATOM 17610 N N . THR G 1 22 ? 86.268 26.220 45.015 1.00 24.36 22 THR G N 1
ATOM 17611 C CA . THR G 1 22 ? 85.622 26.510 43.730 1.00 21.88 22 THR G CA 1
ATOM 17612 C C . THR G 1 22 ? 86.566 27.126 42.705 1.00 19.96 22 THR G C 1
ATOM 17613 O O . THR G 1 22 ? 87.704 27.476 43.017 1.00 17.28 22 THR G O 1
ATOM 17619 N N . GLY G 1 23 ? 86.096 27.217 41.469 1.00 18.49 23 GLY G N 1
ATOM 17620 C CA . GLY G 1 23 ? 86.912 27.788 40.424 1.00 17.20 23 GLY G CA 1
ATOM 17621 C C . GLY G 1 23 ? 86.143 28.039 39.144 1.00 17.56 23 GLY G C 1
ATOM 17622 O O . GLY G 1 23 ? 85.108 27.424 38.913 1.00 17.26 23 GLY G O 1
ATOM 17624 N N . ASP G 1 24 ? 86.653 28.968 38.341 1.00 18.14 24 ASP G N 1
ATOM 17625 C CA . ASP G 1 24 ? 86.094 29.362 37.055 1.00 19.24 24 ASP G CA 1
ATOM 17626 C C . ASP G 1 24 ? 87.110 29.090 35.964 1.00 19.43 24 ASP G C 1
ATOM 17627 O O . ASP G 1 24 ? 88.265 29.465 36.098 1.00 19.59 24 ASP G O 1
ATOM 17633 N N . LEU G 1 25 ? 86.691 28.460 34.874 1.00 20.22 25 LEU G N 1
ATOM 17634 C CA . LEU G 1 25 ? 87.578 28.206 33.743 1.00 20.54 25 LEU G CA 1
ATOM 17635 C C . LEU G 1 25 ? 86.859 28.797 32.530 1.00 21.03 25 LEU G C 1
ATOM 17636 O O . LEU G 1 25 ? 85.795 28.315 32.170 1.00 21.99 25 LEU G O 1
ATOM 17642 N N . VAL G 1 26 ? 87.393 29.868 31.944 1.00 20.36 26 VAL G N 1
ATOM 17643 C CA . VAL G 1 26 ? 86.772 30.527 30.786 1.00 21.34 26 VAL G CA 1
ATOM 17644 C C . VAL G 1 26 ? 87.521 30.386 29.445 1.00 24.24 26 VAL G C 1
ATOM 17645 O O . VAL G 1 26 ? 88.727 30.648 29.348 1.00 27.77 26 VAL G O 1
ATOM 17650 N N . THR G 1 27 ? 86.796 29.973 28.408 1.00 25.66 27 THR G N 1
ATOM 17651 C CA . THR G 1 27 ? 87.368 29.842 27.063 1.00 26.08 27 THR G CA 1
ATOM 17652 C C . THR G 1 27 ? 86.424 30.478 26.035 1.00 26.33 27 THR G C 1
ATOM 17653 O O . THR G 1 27 ? 85.216 30.454 26.198 1.00 26.97 27 THR G O 1
ATOM 17659 N N . TYR G 1 28 ? 86.977 31.129 25.022 1.00 26.42 28 TYR G N 1
ATOM 17660 C CA . TYR G 1 28 ? 86.150 31.687 23.969 1.00 24.80 28 TYR G CA 1
ATOM 17661 C C . TYR G 1 28 ? 86.656 31.141 22.650 1.00 24.52 28 TYR G C 1
ATOM 17662 O O . TYR G 1 28 ? 87.791 31.388 22.265 1.00 24.66 28 TYR G O 1
ATOM 17673 N N . ASP G 1 29 ? 85.840 30.308 22.024 1.00 24.62 29 ASP G N 1
ATOM 17674 C CA . ASP G 1 29 ? 86.156 29.716 20.736 1.00 25.91 29 ASP G CA 1
ATOM 17675 C C . ASP G 1 29 ? 85.621 30.689 19.694 1.00 26.55 29 ASP G C 1
ATOM 17676 O O . ASP G 1 29 ? 84.407 30.808 19.498 1.00 26.76 29 ASP G O 1
ATOM 17682 N N . LYS G 1 30 ? 86.541 31.402 19.048 1.00 28.76 30 LYS G N 1
ATOM 17683 C CA . LYS G 1 30 ? 86.199 32.403 18.034 1.00 29.67 30 LYS G CA 1
ATOM 17684 C C . LYS G 1 30 ? 85.764 31.762 16.737 1.00 30.29 30 LYS G C 1
ATOM 17685 O O . LYS G 1 30 ? 84.916 32.298 16.028 1.00 29.97 30 LYS G O 1
ATOM 17688 N N . GLU G 1 31 ? 86.370 30.621 16.433 1.00 31.16 31 GLU G N 1
ATOM 17689 C CA . GLU G 1 31 ? 86.062 29.894 15.228 1.00 31.46 31 GLU G CA 1
ATOM 17690 C C . GLU G 1 31 ? 84.595 29.523 15.296 1.00 29.47 31 GLU G C 1
ATOM 17691 O O . GLU G 1 31 ? 83.864 29.760 14.347 1.00 29.18 31 GLU G O 1
ATOM 17698 N N . ASN G 1 32 ? 84.130 29.091 16.465 1.00 27.70 32 ASN G N 1
ATOM 17699 C CA . ASN G 1 32 ? 82.744 28.676 16.605 1.00 26.07 32 ASN G CA 1
ATOM 17700 C C . ASN G 1 32 ? 81.774 29.590 17.333 1.00 23.56 32 ASN G C 1
ATOM 17701 O O . ASN G 1 32 ? 80.640 29.208 17.555 1.00 22.09 32 ASN G O 1
ATOM 17709 N N . GLY G 1 33 ? 82.203 30.792 17.699 1.00 22.42 33 GLY G N 1
ATOM 17710 C CA . GLY G 1 33 ? 81.329 31.718 18.396 1.00 21.41 33 GLY G CA 1
ATOM 17711 C C . GLY G 1 33 ? 80.723 31.198 19.691 1.00 20.76 33 GLY G C 1
ATOM 17712 O O . GLY G 1 33 ? 79.505 31.284 19.895 1.00 21.02 33 GLY G O 1
ATOM 17714 N N . MET G 1 34 ? 81.573 30.703 20.592 1.00 20.60 34 MET G N 1
ATOM 17715 C CA . MET G 1 34 ? 81.110 30.145 21.862 1.00 19.97 34 MET G CA 1
ATOM 17716 C C . MET G 1 34 ? 81.864 30.624 23.099 1.00 22.07 34 MET G C 1
ATOM 17717 O O . MET G 1 34 ? 83.085 30.453 23.190 1.00 23.28 34 MET G O 1
ATOM 17723 N N . HIS G 1 35 ? 81.157 31.292 24.015 1.00 22.91 35 HIS G N 1
ATOM 17724 C CA . HIS G 1 35 ? 81.779 31.728 25.256 1.00 21.26 35 HIS G CA 1
ATOM 17725 C C . HIS G 1 35 ? 81.496 30.559 26.173 1.00 22.02 35 HIS G C 1
ATOM 17726 O O . HIS G 1 35 ? 80.345 30.225 26.442 1.00 22.82 35 HIS G O 1
ATOM 17736 N N . LYS G 1 36 ? 82.563 29.880 26.559 1.00 22.45 36 LYS G N 1
ATOM 17737 C CA . LYS G 1 36 ? 82.471 28.702 27.402 1.00 22.54 36 LYS G CA 1
ATOM 17738 C C . LYS G 1 36 ? 83.008 28.944 28.804 1.00 22.55 36 LYS G C 1
ATOM 17739 O O . LYS G 1 36 ? 84.159 29.321 28.980 1.00 22.58 36 LYS G O 1
ATOM 17749 N N . LYS G 1 37 ? 82.144 28.773 29.797 1.00 21.80 37 LYS G N 1
ATOM 17750 C CA . LYS G 1 37 ? 82.542 28.966 31.175 1.00 20.89 37 LYS G CA 1
ATOM 17751 C C . LYS G 1 37 ? 82.209 27.711 31.940 1.00 21.07 37 LYS G C 1
ATOM 17752 O O . LYS G 1 37 ? 81.113 27.174 31.836 1.00 22.01 37 LYS G O 1
ATOM 17762 N N . VAL G 1 38 ? 83.187 27.223 32.680 1.00 21.30 38 VAL G N 1
ATOM 17763 C CA . VAL G 1 38 ? 83.006 26.037 33.489 1.00 21.96 38 VAL G CA 1
ATOM 17764 C C . VAL G 1 38 ? 83.240 26.448 34.940 1.00 22.66 38 VAL G C 1
ATOM 17765 O O . VAL G 1 38 ? 84.302 26.963 35.273 1.00 24.31 38 VAL G O 1
ATOM 17770 N N . PHE G 1 39 ? 82.200 26.322 35.761 1.00 21.87 39 PHE G N 1
ATOM 17771 C CA . PHE G 1 39 ? 82.270 26.653 37.182 1.00 21.27 39 PHE G CA 1
ATOM 17772 C C . PHE G 1 39 ? 82.248 25.339 37.935 1.00 20.13 39 PHE G C 1
ATOM 17773 O O . PHE G 1 39 ? 81.299 24.583 37.832 1.00 19.85 39 PHE G O 1
ATOM 17782 N N . TYR G 1 40 ? 83.300 25.074 38.697 1.00 18.51 40 TYR G N 1
ATOM 17783 C CA . TYR G 1 40 ? 83.404 23.821 39.424 1.00 17.42 40 TYR G CA 1
ATOM 17784 C C . TYR G 1 40 ? 83.438 24.019 40.927 1.00 18.92 40 TYR G C 1
ATOM 17785 O O . TYR G 1 40 ? 83.657 25.140 41.410 1.00 20.37 40 TYR G O 1
ATOM 17796 N N . SER G 1 41 ? 83.161 22.939 41.661 1.00 19.34 41 SER G N 1
ATOM 17797 C CA . SER G 1 41 ? 83.171 22.963 43.112 1.00 20.74 41 SER G CA 1
ATOM 17798 C C . SER G 1 41 ? 83.497 21.581 43.645 1.00 19.90 41 SER G C 1
ATOM 17799 O O . SER G 1 41 ? 82.810 20.617 43.335 1.00 17.90 41 SER G O 1
ATOM 17804 N N . PHE G 1 42 ? 84.551 21.494 44.453 1.00 20.67 42 PHE G N 1
ATOM 17805 C CA . PHE G 1 42 ? 84.950 20.243 45.090 1.00 20.06 42 PHE G CA 1
ATOM 17806 C C . PHE G 1 42 ? 84.395 20.195 46.497 1.00 19.28 42 PHE G C 1
ATOM 17807 O O . PHE G 1 42 ? 84.585 21.121 47.274 1.00 18.81 42 PHE G O 1
ATOM 17816 N N . ILE G 1 43 ? 83.701 19.115 46.821 1.00 19.34 43 ILE G N 1
ATOM 17817 C CA . ILE G 1 43 ? 83.119 18.947 48.146 1.00 20.19 43 ILE G CA 1
ATOM 17818 C C . ILE G 1 43 ? 83.619 17.624 48.752 1.00 19.73 43 ILE G C 1
ATOM 17819 O O . ILE G 1 43 ? 83.313 16.548 48.257 1.00 20.28 43 ILE G O 1
ATOM 17825 N N . ASP G 1 44 ? 84.417 17.710 49.808 1.00 19.42 44 ASP G N 1
ATOM 17826 C CA . ASP G 1 44 ? 84.926 16.509 50.475 1.00 20.10 44 ASP G CA 1
ATOM 17827 C C . ASP G 1 44 ? 84.248 16.462 51.821 1.00 20.19 44 ASP G C 1
ATOM 17828 O O . ASP G 1 44 ? 84.793 16.948 52.816 1.00 20.69 44 ASP G O 1
ATOM 17834 N N . ASP G 1 45 ? 83.004 16.000 51.823 1.00 20.37 45 ASP G N 1
ATOM 17835 C CA . ASP G 1 45 ? 82.240 15.884 53.049 1.00 18.78 45 ASP G CA 1
ATOM 17836 C C . ASP G 1 45 ? 82.717 14.564 53.638 1.00 19.39 45 ASP G C 1
ATOM 17837 O O . ASP G 1 45 ? 82.482 13.514 53.053 1.00 18.75 45 ASP G O 1
ATOM 17843 N N . LYS G 1 46 ? 83.384 14.609 54.790 1.00 18.72 46 LYS G N 1
ATOM 17844 C CA . LYS G 1 46 ? 83.912 13.382 55.385 1.00 19.87 46 LYS G CA 1
ATOM 17845 C C . LYS G 1 46 ? 82.859 12.398 55.859 1.00 19.87 46 LYS G C 1
ATOM 17846 O O . LYS G 1 46 ? 83.147 11.225 56.063 1.00 21.99 46 LYS G O 1
ATOM 17856 N N . ASN G 1 47 ? 81.633 12.878 56.034 1.00 20.89 47 ASN G N 1
ATOM 17857 C CA . ASN G 1 47 ? 80.524 12.016 56.456 1.00 19.20 47 ASN G CA 1
ATOM 17858 C C . ASN G 1 47 ? 79.818 11.372 55.232 1.00 18.85 47 ASN G C 1
ATOM 17859 O O . ASN G 1 47 ? 78.919 10.555 55.381 1.00 18.08 47 ASN G O 1
ATOM 17867 N N . HIS G 1 48 ? 80.290 11.710 54.030 1.00 19.69 48 HIS G N 1
ATOM 17868 C CA . HIS G 1 48 ? 79.768 11.177 52.769 1.00 19.25 48 HIS G CA 1
ATOM 17869 C C . HIS G 1 48 ? 80.770 10.135 52.273 1.00 19.34 48 HIS G C 1
ATOM 17870 O O . HIS G 1 48 ? 81.971 10.287 52.459 1.00 20.20 48 HIS G O 1
ATOM 17880 N N . ASN G 1 49 ? 80.282 9.085 51.628 1.00 18.67 49 ASN G N 1
ATOM 17881 C CA . ASN G 1 49 ? 81.144 7.997 51.183 1.00 17.64 49 ASN G CA 1
ATOM 17882 C C . ASN G 1 49 ? 82.098 8.278 50.016 1.00 18.17 49 ASN G C 1
ATOM 17883 O O . ASN G 1 49 ? 82.918 7.441 49.662 1.00 18.00 49 ASN G O 1
ATOM 17891 N N . LYS G 1 50 ? 82.027 9.471 49.443 1.00 18.90 50 LYS G N 1
ATOM 17892 C CA . LYS G 1 50 ? 82.872 9.802 48.304 1.00 20.24 50 LYS G CA 1
ATOM 17893 C C . LYS G 1 50 ? 83.083 11.285 48.154 1.00 20.80 50 LYS G C 1
ATOM 17894 O O . LYS G 1 50 ? 82.344 12.091 48.721 1.00 20.43 50 LYS G O 1
ATOM 17904 N N . LYS G 1 51 ? 84.128 11.626 47.413 1.00 19.10 51 LYS G N 1
ATOM 17905 C CA . LYS G 1 51 ? 84.450 13.007 47.117 1.00 19.53 51 LYS G CA 1
ATOM 17906 C C . LYS G 1 51 ? 83.484 13.407 46.027 1.00 18.68 51 LYS G C 1
ATOM 17907 O O . LYS G 1 51 ? 83.086 12.568 45.222 1.00 17.14 51 LYS G O 1
ATOM 17917 N N . LEU G 1 52 ? 83.142 14.689 45.976 1.00 18.57 52 LEU G N 1
ATOM 17918 C CA . LEU G 1 52 ? 82.229 15.205 44.971 1.00 17.34 52 LEU G CA 1
ATOM 17919 C C . LEU G 1 52 ? 82.834 16.363 44.238 1.00 18.65 52 LEU G C 1
ATOM 17920 O O . LEU G 1 52 ? 83.562 17.159 44.816 1.00 19.37 52 LEU G O 1
ATOM 17926 N N . LEU G 1 53 ? 82.503 16.457 42.960 1.00 18.46 53 LEU G N 1
ATOM 17927 C CA . LEU G 1 53 ? 82.901 17.574 42.114 1.00 17.72 53 LEU G CA 1
ATOM 17928 C C . LEU G 1 53 ? 81.585 17.970 41.413 1.00 18.44 53 LEU G C 1
ATOM 17929 O O . LEU G 1 53 ? 80.875 17.109 40.903 1.00 19.76 53 LEU G O 1
ATOM 17935 N N . VAL G 1 54 ? 81.183 19.232 41.514 1.00 19.54 54 VAL G N 1
ATOM 17936 C CA . VAL G 1 54 ? 79.983 19.698 40.834 1.00 19.29 54 VAL G CA 1
ATOM 17937 C C . VAL G 1 54 ? 80.481 20.623 39.735 1.00 19.17 54 VAL G C 1
ATOM 17938 O O . VAL G 1 54 ? 81.192 21.585 39.999 1.00 19.17 54 VAL G O 1
ATOM 17943 N N . ILE G 1 55 ? 80.212 20.271 38.489 1.00 18.97 55 ILE G N 1
ATOM 17944 C CA . ILE G 1 55 ? 80.628 21.098 37.367 1.00 18.58 55 ILE G CA 1
ATOM 17945 C C . ILE G 1 55 ? 79.398 21.804 36.853 1.00 19.24 55 ILE G C 1
ATOM 17946 O O . ILE G 1 55 ? 78.336 21.232 36.833 1.00 20.30 55 ILE G O 1
ATOM 17952 N N . ARG G 1 56 ? 79.517 23.075 36.520 1.00 20.29 56 ARG G N 1
ATOM 17953 C CA . ARG G 1 56 ? 78.396 23.810 35.963 1.00 20.12 56 ARG G CA 1
ATOM 17954 C C . ARG G 1 56 ? 78.893 24.423 34.668 1.00 21.04 56 ARG G C 1
ATOM 17955 O O . ARG G 1 56 ? 79.786 25.257 34.689 1.00 22.07 56 ARG G O 1
ATOM 17969 N N . THR G 1 57 ? 78.369 23.956 33.540 1.00 21.75 57 THR G N 1
ATOM 17970 C CA . THR G 1 57 ? 78.768 24.484 32.235 1.00 21.95 57 THR G CA 1
ATOM 17971 C C . THR G 1 57 ? 77.830 25.635 31.865 1.00 22.34 57 THR G C 1
ATOM 17972 O O . THR G 1 57 ? 76.649 25.411 31.634 1.00 21.80 57 THR G O 1
ATOM 17978 N N . LYS G 1 58 ? 78.356 26.863 31.861 1.00 22.04 58 LYS G N 1
ATOM 17979 C CA . LYS G 1 58 ? 77.581 28.070 31.545 1.00 22.95 58 LYS G CA 1
ATOM 17980 C C . LYS G 1 58 ? 78.147 28.711 30.276 1.00 24.05 58 LYS G C 1
ATOM 17981 O O . LYS G 1 58 ? 78.661 28.003 29.416 1.00 28.35 58 LYS G O 1
ATOM 17991 N N . GLY G 1 59 ? 78.089 30.034 30.165 1.00 24.14 59 GLY G N 1
ATOM 17992 C CA . GLY G 1 59 ? 78.606 30.693 28.975 1.00 24.71 59 GLY G CA 1
ATOM 17993 C C . GLY G 1 59 ? 77.480 30.898 27.981 1.00 26.12 59 GLY G C 1
ATOM 17994 O O . GLY G 1 59 ? 76.325 30.901 28.397 1.00 23.75 59 GLY G O 1
ATOM 17996 N N . THR G 1 60 ? 77.790 31.176 26.712 1.00 26.02 60 THR G N 1
ATOM 17997 C CA . THR G 1 60 ? 76.736 31.333 25.710 1.00 26.33 60 THR G CA 1
ATOM 17998 C C . THR G 1 60 ? 77.154 31.015 24.279 1.00 27.50 60 THR G C 1
ATOM 17999 O O . THR G 1 60 ? 78.218 31.443 23.832 1.00 27.57 60 THR G O 1
ATOM 18005 N N . ILE G 1 61 ? 76.369 30.132 23.642 1.00 27.19 61 ILE G N 1
ATOM 18006 C CA . ILE G 1 61 ? 76.553 29.709 22.243 1.00 24.42 61 ILE G CA 1
ATOM 18007 C C . ILE G 1 61 ? 75.795 30.717 21.364 1.00 25.05 61 ILE G C 1
ATOM 18008 O O . ILE G 1 61 ? 74.565 30.793 21.409 1.00 24.59 61 ILE G O 1
ATOM 18014 N N . ALA G 1 62 ? 76.532 31.505 20.588 1.00 23.56 62 ALA G N 1
ATOM 18015 C CA . ALA G 1 62 ? 75.911 32.496 19.732 1.00 23.08 62 ALA G CA 1
ATOM 18016 C C . ALA G 1 62 ? 74.917 31.835 18.799 1.00 23.92 62 ALA G C 1
ATOM 18017 O O . ALA G 1 62 ? 75.099 30.688 18.427 1.00 22.63 62 ALA G O 1
ATOM 18020 N N . GLY G 1 63 ? 73.849 32.547 18.454 1.00 25.83 63 GLY G N 1
ATOM 18021 C CA . GLY G 1 63 ? 72.840 31.988 17.568 1.00 28.07 63 GLY G CA 1
ATOM 18022 C C . GLY G 1 63 ? 73.330 31.836 16.141 1.00 29.56 63 GLY G C 1
ATOM 18023 O O . GLY G 1 63 ? 73.290 30.748 15.567 1.00 29.93 63 GLY G O 1
ATOM 18025 N N . GLN G 1 64 ? 73.772 32.948 15.567 1.00 30.82 64 GLN G N 1
ATOM 18026 C CA . GLN G 1 64 ? 74.299 33.013 14.203 1.00 31.52 64 GLN G CA 1
ATOM 18027 C C . GLN G 1 64 ? 73.283 32.902 13.060 1.00 32.24 64 GLN G C 1
ATOM 18028 O O . GLN G 1 64 ? 73.635 32.534 11.933 1.00 33.52 64 GLN G O 1
ATOM 18037 N N . TYR G 1 65 ? 72.024 33.198 13.371 1.00 31.23 65 TYR G N 1
ATOM 18038 C CA . TYR G 1 65 ? 70.952 33.218 12.391 1.00 31.20 65 TYR G CA 1
ATOM 18039 C C . TYR G 1 65 ? 71.440 34.228 11.335 1.00 33.51 65 TYR G C 1
ATOM 18040 O O . TYR G 1 65 ? 71.416 35.439 11.570 1.00 33.40 65 TYR G O 1
ATOM 18051 N N . ARG G 1 66 ? 71.957 33.732 10.209 1.00 34.08 66 ARG G N 1
ATOM 18052 C CA . ARG G 1 66 ? 72.468 34.617 9.172 1.00 34.71 66 ARG G CA 1
ATOM 18053 C C . ARG G 1 66 ? 72.187 34.137 7.756 1.00 33.73 66 ARG G C 1
ATOM 18054 O O . ARG G 1 66 ? 72.240 32.951 7.476 1.00 31.39 66 ARG G O 1
ATOM 18068 N N . VAL G 1 67 ? 71.817 35.060 6.875 1.00 34.72 67 VAL G N 1
ATOM 18069 C CA . VAL G 1 67 ? 71.564 34.700 5.488 1.00 36.07 67 VAL G CA 1
ATOM 18070 C C . VAL G 1 67 ? 72.957 34.609 4.870 1.00 36.61 67 VAL G C 1
ATOM 18071 O O . VAL G 1 67 ? 73.744 35.553 4.917 1.00 38.42 67 VAL G O 1
ATOM 18076 N N . TYR G 1 68 ? 73.296 33.418 4.395 1.00 35.78 68 TYR G N 1
ATOM 18077 C CA . TYR G 1 68 ? 74.619 33.175 3.850 1.00 34.06 68 TYR G CA 1
ATOM 18078 C C . TYR G 1 68 ? 74.697 33.055 2.331 1.00 34.06 68 TYR G C 1
ATOM 18079 O O . TYR G 1 68 ? 75.733 33.380 1.753 1.00 34.24 68 TYR G O 1
ATOM 18090 N N . SER G 1 69 ? 73.650 32.529 1.689 1.00 33.82 69 SER G N 1
ATOM 18091 C CA . SER G 1 69 ? 73.681 32.388 0.236 1.00 34.28 69 SER G CA 1
ATOM 18092 C C . SER G 1 69 ? 72.701 33.295 -0.480 1.00 35.99 69 SER G C 1
ATOM 18093 O O . SER G 1 69 ? 71.655 33.662 0.062 1.00 35.06 69 SER G O 1
ATOM 18098 N N . GLU G 1 70 ? 73.096 33.695 -1.689 1.00 37.64 70 GLU G N 1
ATOM 18099 C CA . GLU G 1 70 ? 72.304 34.571 -2.545 1.00 38.52 70 GLU G CA 1
ATOM 18100 C C . GLU G 1 70 ? 72.679 34.296 -3.991 1.00 38.41 70 GLU G C 1
ATOM 18101 O O . GLU G 1 70 ? 73.654 34.841 -4.509 1.00 39.43 70 GLU G O 1
ATOM 18108 N N . GLU G 1 71 ? 71.939 33.391 -4.615 1.00 38.94 71 GLU G N 1
ATOM 18109 C CA . GLU G 1 71 ? 72.175 33.038 -6.011 1.00 39.82 71 GLU G CA 1
ATOM 18110 C C . GLU G 1 71 ? 71.212 33.905 -6.851 1.00 39.88 71 GLU G C 1
ATOM 18111 O O . GLU G 1 71 ? 70.198 33.421 -7.363 1.00 40.96 71 GLU G O 1
ATOM 18118 N N . GLY G 1 72 ? 71.507 35.199 -6.947 1.00 39.71 72 GLY G N 1
ATOM 18119 C CA . GLY G 1 72 ? 70.643 36.086 -7.697 1.00 40.93 72 GLY G CA 1
ATOM 18120 C C . GLY G 1 72 ? 69.504 36.653 -6.856 1.00 42.14 72 GLY G C 1
ATOM 18121 O O . GLY G 1 72 ? 69.505 36.527 -5.626 1.00 43.54 72 GLY G O 1
ATOM 18123 N N . ALA G 1 73 ? 68.501 37.225 -7.525 1.00 41.23 73 ALA G N 1
ATOM 18124 C CA . ALA G 1 73 ? 67.360 37.850 -6.861 1.00 40.03 73 ALA G CA 1
ATOM 18125 C C . ALA G 1 73 ? 66.158 36.964 -6.536 1.00 40.41 73 ALA G C 1
ATOM 18126 O O . ALA G 1 73 ? 65.234 37.408 -5.851 1.00 39.20 73 ALA G O 1
ATOM 18129 N N . ASN G 1 74 ? 66.157 35.725 -7.023 1.00 41.32 74 ASN G N 1
ATOM 18130 C CA . ASN G 1 74 ? 65.034 34.822 -6.764 1.00 41.93 74 ASN G CA 1
ATOM 18131 C C . ASN G 1 74 ? 65.328 33.690 -5.803 1.00 42.12 74 ASN G C 1
ATOM 18132 O O . ASN G 1 74 ? 64.425 32.944 -5.439 1.00 42.59 74 ASN G O 1
ATOM 18140 N N . LYS G 1 75 ? 66.585 33.551 -5.405 1.00 42.61 75 LYS G N 1
ATOM 18141 C CA . LYS G 1 75 ? 66.968 32.489 -4.486 1.00 42.71 75 LYS G CA 1
ATOM 18142 C C . LYS G 1 75 ? 67.971 32.982 -3.430 1.00 41.38 75 LYS G C 1
ATOM 18143 O O . LYS G 1 75 ? 68.869 33.780 -3.727 1.00 40.63 75 LYS G O 1
ATOM 18153 N N . SER G 1 76 ? 67.778 32.524 -2.190 1.00 40.06 76 SER G N 1
ATOM 18154 C CA . SER G 1 76 ? 68.637 32.905 -1.074 1.00 37.53 76 SER G CA 1
ATOM 18155 C C . SER G 1 76 ? 68.531 31.922 0.105 1.00 37.14 76 SER G C 1
ATOM 18156 O O . SER G 1 76 ? 67.460 31.351 0.366 1.00 37.50 76 SER G O 1
ATOM 18161 N N . GLY G 1 77 ? 69.637 31.762 0.834 1.00 35.22 77 GLY G N 1
ATOM 18162 C CA . GLY G 1 77 ? 69.672 30.854 1.970 1.00 32.28 77 GLY G CA 1
ATOM 18163 C C . GLY G 1 77 ? 69.968 31.483 3.319 1.00 29.58 77 GLY G C 1
ATOM 18164 O O . GLY G 1 77 ? 70.779 32.397 3.437 1.00 27.87 77 GLY G O 1
ATOM 18166 N N . LEU G 1 78 ? 69.342 30.923 4.349 1.00 29.46 78 LEU G N 1
ATOM 18167 C CA . LEU G 1 78 ? 69.487 31.373 5.732 1.00 27.35 78 LEU G CA 1
ATOM 18168 C C . LEU G 1 78 ? 70.004 30.221 6.612 1.00 26.27 78 LEU G C 1
ATOM 18169 O O . LEU G 1 78 ? 69.461 29.121 6.583 1.00 25.69 78 LEU G O 1
ATOM 18175 N N . ALA G 1 79 ? 71.089 30.452 7.345 1.00 26.47 79 ALA G N 1
ATOM 18176 C CA . ALA G 1 79 ? 71.607 29.441 8.270 1.00 26.94 79 ALA G CA 1
ATOM 18177 C C . ALA G 1 79 ? 71.094 29.826 9.675 1.00 27.38 79 ALA G C 1
ATOM 18178 O O . ALA G 1 79 ? 71.350 30.935 10.143 1.00 29.46 79 ALA G O 1
ATOM 18181 N N . TRP G 1 80 ? 70.314 28.947 10.310 1.00 27.04 80 TRP G N 1
ATOM 18182 C CA . TRP G 1 80 ? 69.771 29.216 11.645 1.00 23.62 80 TRP G CA 1
ATOM 18183 C C . TRP G 1 80 ? 69.951 27.985 12.509 1.00 22.98 80 TRP G C 1
ATOM 18184 O O . TRP G 1 80 ? 69.975 26.872 12.004 1.00 22.70 80 TRP G O 1
ATOM 18197 N N . PRO G 1 81 ? 70.091 28.174 13.829 1.00 23.17 81 PRO G N 1
ATOM 18198 C CA . PRO G 1 81 ? 70.282 27.112 14.829 1.00 23.60 81 PRO G CA 1
ATOM 18199 C C . PRO G 1 81 ? 69.063 26.286 15.228 1.00 22.27 81 PRO G C 1
ATOM 18200 O O . PRO G 1 81 ? 68.123 26.802 15.824 1.00 22.56 81 PRO G O 1
ATOM 18204 N N . SER G 1 82 ? 69.087 24.993 14.939 1.00 21.17 82 SER G N 1
ATOM 18205 C CA . SER G 1 82 ? 67.962 24.162 15.331 1.00 19.95 82 SER G CA 1
ATOM 18206 C C . SER G 1 82 ? 68.203 23.507 16.692 1.00 18.27 82 SER G C 1
ATOM 18207 O O . SER G 1 82 ? 67.268 23.097 17.370 1.00 18.70 82 SER G O 1
ATOM 18212 N N . ALA G 1 83 ? 69.454 23.462 17.122 1.00 18.36 83 ALA G N 1
ATOM 18213 C CA . ALA G 1 83 ? 69.761 22.838 18.396 1.00 17.04 83 ALA G CA 1
ATOM 18214 C C . ALA G 1 83 ? 71.064 23.353 18.983 1.00 18.59 83 ALA G C 1
ATOM 18215 O O . ALA G 1 83 ? 71.972 23.760 18.255 1.00 17.70 83 ALA G O 1
ATOM 18218 N N . PHE G 1 84 ? 71.110 23.383 20.315 1.00 18.66 84 PHE G N 1
ATOM 18219 C CA . PHE G 1 84 ? 72.282 23.816 21.071 1.00 20.35 84 PHE G CA 1
ATOM 18220 C C . PHE G 1 84 ? 72.525 22.624 22.000 1.00 20.17 84 PHE G C 1
ATOM 18221 O O . PHE G 1 84 ? 71.566 22.105 22.566 1.00 20.60 84 PHE G O 1
ATOM 18230 N N . LYS G 1 85 ? 73.776 22.168 22.136 1.00 20.95 85 LYS G N 1
ATOM 18231 C CA . LYS G 1 85 ? 74.079 21.018 23.007 1.00 21.89 85 LYS G CA 1
ATOM 18232 C C . LYS G 1 85 ? 75.305 21.170 23.876 1.00 22.48 85 LYS G C 1
ATOM 18233 O O . LYS G 1 85 ? 76.298 21.749 23.464 1.00 22.73 85 LYS G O 1
ATOM 18243 N N . VAL G 1 86 ? 75.245 20.548 25.048 1.00 23.63 86 VAL G N 1
ATOM 18244 C CA . VAL G 1 86 ? 76.359 20.521 25.996 1.00 23.86 86 VAL G CA 1
ATOM 18245 C C . VAL G 1 86 ? 76.530 19.071 26.477 1.00 24.15 86 VAL G C 1
ATOM 18246 O O . VAL G 1 86 ? 75.564 18.427 26.881 1.00 23.42 86 VAL G O 1
ATOM 18251 N N . GLN G 1 87 ? 77.749 18.546 26.377 1.00 23.80 87 GLN G N 1
ATOM 18252 C CA . GLN G 1 87 ? 78.004 17.171 26.771 1.00 24.58 87 GLN G CA 1
ATOM 18253 C C . GLN G 1 87 ? 79.283 17.043 27.552 1.00 22.63 87 GLN G C 1
ATOM 18254 O O . GLN G 1 87 ? 80.255 17.707 27.236 1.00 22.17 87 GLN G O 1
ATOM 18263 N N . LEU G 1 88 ? 79.293 16.168 28.551 1.00 21.32 88 LEU G N 1
ATOM 18264 C CA . LEU G 1 88 ? 80.490 15.932 29.339 1.00 20.07 88 LEU G CA 1
ATOM 18265 C C . LEU G 1 88 ? 80.800 14.467 29.200 1.00 20.70 88 LEU G C 1
ATOM 18266 O O . LEU G 1 88 ? 79.904 13.647 29.275 1.00 21.31 88 LEU G O 1
ATOM 18272 N N . GLN G 1 89 ? 82.055 14.143 28.928 1.00 21.41 89 GLN G N 1
ATOM 18273 C CA . GLN G 1 89 ? 82.459 12.758 28.763 1.00 24.12 89 GLN G CA 1
ATOM 18274 C C . GLN G 1 89 ? 83.669 12.361 29.583 1.00 24.53 89 GLN G C 1
ATOM 18275 O O . GLN G 1 89 ? 84.713 13.000 29.477 1.00 26.06 89 GLN G O 1
ATOM 18284 N N . LEU G 1 90 ? 83.526 11.304 30.382 1.00 26.10 90 LEU G N 1
ATOM 18285 C CA . LEU G 1 90 ? 84.629 10.760 31.166 1.00 29.35 90 LEU G CA 1
ATOM 18286 C C . LEU G 1 90 ? 85.100 9.545 30.398 1.00 33.34 90 LEU G C 1
ATOM 18287 O O . LEU G 1 90 ? 84.308 8.857 29.746 1.00 32.88 90 LEU G O 1
ATOM 18293 N N . PRO G 1 91 ? 86.414 9.328 30.363 1.00 37.52 91 PRO G N 1
ATOM 18294 C CA . PRO G 1 91 ? 86.909 8.156 29.639 1.00 40.84 91 PRO G CA 1
ATOM 18295 C C . PRO G 1 91 ? 86.554 6.874 30.388 1.00 43.96 91 PRO G C 1
ATOM 18296 O O . PRO G 1 91 ? 86.270 6.909 31.590 1.00 43.93 91 PRO G O 1
ATOM 18300 N N . ASP G 1 92 ? 86.519 5.757 29.660 1.00 47.94 92 ASP G N 1
ATOM 18301 C CA . ASP G 1 92 ? 86.184 4.456 30.247 1.00 50.37 92 ASP G CA 1
ATOM 18302 C C . ASP G 1 92 ? 87.251 3.950 31.200 1.00 48.89 92 ASP G C 1
ATOM 18303 O O . ASP G 1 92 ? 86.950 3.166 32.102 1.00 49.46 92 ASP G O 1
ATOM 18309 N N . ASN G 1 93 ? 88.498 4.359 30.984 1.00 46.80 93 ASN G N 1
ATOM 18310 C CA . ASN G 1 93 ? 89.556 3.926 31.874 1.00 45.13 93 ASN G CA 1
ATOM 18311 C C . ASN G 1 93 ? 89.682 4.888 33.074 1.00 43.67 93 ASN G C 1
ATOM 18312 O O . ASN G 1 93 ? 90.752 5.065 33.662 1.00 43.47 93 ASN G O 1
ATOM 18320 N N . GLU G 1 94 ? 88.551 5.478 33.448 1.00 41.74 94 GLU G N 1
ATOM 18321 C CA . GLU G 1 94 ? 88.484 6.379 34.587 1.00 39.42 94 GLU G CA 1
ATOM 18322 C C . GLU G 1 94 ? 87.616 5.641 35.577 1.00 37.49 94 GLU G C 1
ATOM 18323 O O . GLU G 1 94 ? 86.774 4.845 35.185 1.00 37.16 94 GLU G O 1
ATOM 18330 N N . VAL G 1 95 ? 87.851 5.866 36.863 1.00 35.96 95 VAL G N 1
ATOM 18331 C CA . VAL G 1 95 ? 87.067 5.217 37.904 1.00 33.26 95 VAL G CA 1
ATOM 18332 C C . VAL G 1 95 ? 86.063 6.203 38.525 1.00 31.18 95 VAL G C 1
ATOM 18333 O O . VAL G 1 95 ? 85.304 5.840 39.419 1.00 31.49 95 VAL G O 1
ATOM 18338 N N . ALA G 1 96 ? 86.069 7.448 38.042 1.00 29.17 96 ALA G N 1
ATOM 18339 C CA . ALA G 1 96 ? 85.143 8.481 38.509 1.00 28.09 96 ALA G CA 1
ATOM 18340 C C . ALA G 1 96 ? 83.828 8.230 37.784 1.00 26.72 96 ALA G C 1
ATOM 18341 O O . ALA G 1 96 ? 83.835 7.713 36.670 1.00 26.77 96 ALA G O 1
ATOM 18344 N N . GLN G 1 97 ? 82.704 8.597 38.390 1.00 24.29 97 GLN G N 1
ATOM 18345 C CA . GLN G 1 97 ? 81.415 8.340 37.759 1.00 22.36 97 GLN G CA 1
ATOM 18346 C C . GLN G 1 97 ? 80.459 9.514 37.771 1.00 22.06 97 GLN G C 1
ATOM 18347 O O . GLN G 1 97 ? 80.514 10.345 38.658 1.00 20.21 97 GLN G O 1
ATOM 18356 N N . ILE G 1 98 ? 79.545 9.544 36.804 1.00 22.82 98 ILE G N 1
ATOM 18357 C CA . ILE G 1 98 ? 78.515 10.579 36.761 1.00 24.08 98 ILE G CA 1
ATOM 18358 C C . ILE G 1 98 ? 77.379 10.106 37.675 1.00 24.91 98 ILE G C 1
ATOM 18359 O O . ILE G 1 98 ? 76.720 9.108 37.422 1.00 25.95 98 ILE G O 1
ATOM 18365 N N . SER G 1 99 ? 77.231 10.806 38.790 1.00 24.63 99 SER G N 1
ATOM 18366 C CA . SER G 1 99 ? 76.255 10.481 39.805 1.00 24.70 99 SER G CA 1
ATOM 18367 C C . SER G 1 99 ? 74.900 11.177 39.642 1.00 24.87 99 SER G C 1
ATOM 18368 O O . SER G 1 99 ? 73.850 10.535 39.709 1.00 25.03 99 SER G O 1
ATOM 18373 N N . ASP G 1 100 ? 74.917 12.489 39.444 1.00 24.31 100 ASP G N 1
ATOM 18374 C CA . ASP G 1 100 ? 73.678 13.233 39.302 1.00 24.66 100 ASP G CA 1
ATOM 18375 C C . ASP G 1 100 ? 73.875 14.329 38.254 1.00 23.97 100 ASP G C 1
ATOM 18376 O O . ASP G 1 100 ? 74.976 14.535 37.774 1.00 23.52 100 ASP G O 1
ATOM 18382 N N . TYR G 1 101 ? 72.789 15.015 37.902 1.00 25.16 101 TYR G N 1
ATOM 18383 C CA . TYR G 1 101 ? 72.779 16.070 36.884 1.00 23.45 101 TYR G CA 1
ATOM 18384 C C . TYR G 1 101 ? 71.467 16.832 37.002 1.00 20.53 101 TYR G C 1
ATOM 18385 O O . TYR G 1 101 ? 70.468 16.282 37.445 1.00 20.85 101 TYR G O 1
ATOM 18396 N N . TYR G 1 102 ? 71.463 18.088 36.578 1.00 19.59 102 TYR G N 1
ATOM 18397 C CA . TYR G 1 102 ? 70.274 18.910 36.648 1.00 17.38 102 TYR G CA 1
ATOM 18398 C C . TYR G 1 102 ? 70.336 20.000 35.564 1.00 17.19 102 TYR G C 1
ATOM 18399 O O . TYR G 1 102 ? 71.407 20.498 35.244 1.00 18.92 102 TYR G O 1
ATOM 18410 N N . PRO G 1 103 ? 69.220 20.279 34.864 1.00 18.05 103 PRO G N 1
ATOM 18411 C CA . PRO G 1 103 ? 67.840 19.772 34.915 1.00 19.95 103 PRO G CA 1
ATOM 18412 C C . PRO G 1 103 ? 67.637 18.421 34.231 1.00 22.75 103 PRO G C 1
ATOM 18413 O O . PRO G 1 103 ? 68.499 17.928 33.503 1.00 25.46 103 PRO G O 1
ATOM 18417 N N . ARG G 1 104 ? 66.472 17.841 34.470 1.00 24.99 104 ARG G N 1
ATOM 18418 C CA . ARG G 1 104 ? 66.125 16.547 33.894 1.00 24.88 104 ARG G CA 1
ATOM 18419 C C . ARG G 1 104 ? 64.856 16.769 33.089 1.00 24.64 104 ARG G C 1
ATOM 18420 O O . ARG G 1 104 ? 64.405 17.892 32.937 1.00 23.99 104 ARG G O 1
ATOM 18434 N N . ASN G 1 105 ? 64.281 15.692 32.585 1.00 26.09 105 ASN G N 1
ATOM 18435 C CA . ASN G 1 105 ? 63.077 15.788 31.797 1.00 28.51 105 ASN G CA 1
ATOM 18436 C C . ASN G 1 105 ? 61.805 15.882 32.644 1.00 31.15 105 ASN G C 1
ATOM 18437 O O . ASN G 1 105 ? 61.657 15.217 33.678 1.00 32.76 105 ASN G O 1
ATOM 18445 N N . SER G 1 106 ? 60.895 16.747 32.206 1.00 30.54 106 SER G N 1
ATOM 18446 C CA . SER G 1 106 ? 59.638 16.956 32.897 1.00 28.96 106 SER G CA 1
ATOM 18447 C C . SER G 1 106 ? 58.462 16.359 32.135 1.00 28.73 106 SER G C 1
ATOM 18448 O O . SER G 1 106 ? 58.504 16.199 30.913 1.00 29.25 106 SER G O 1
ATOM 18453 N N . ILE G 1 107 ? 57.419 16.028 32.885 1.00 28.32 107 ILE G N 1
ATOM 18454 C CA . ILE G 1 107 ? 56.191 15.465 32.350 1.00 27.25 107 ILE G CA 1
ATOM 18455 C C . ILE G 1 107 ? 55.282 16.618 31.933 1.00 28.30 107 ILE G C 1
ATOM 18456 O O . ILE G 1 107 ? 54.819 17.387 32.769 1.00 27.82 107 ILE G O 1
ATOM 18462 N N . ASP G 1 108 ? 55.071 16.772 30.633 1.00 30.20 108 ASP G N 1
ATOM 18463 C CA . ASP G 1 108 ? 54.219 17.844 30.125 1.00 30.53 108 ASP G CA 1
ATOM 18464 C C . ASP G 1 108 ? 52.775 17.559 30.490 1.00 30.92 108 ASP G C 1
ATOM 18465 O O . ASP G 1 108 ? 52.432 16.434 30.851 1.00 30.18 108 ASP G O 1
ATOM 18471 N N . THR G 1 109 ? 51.940 18.587 30.486 1.00 30.79 109 THR G N 1
ATOM 18472 C CA . THR G 1 109 ? 50.532 18.399 30.811 1.00 31.33 109 THR G CA 1
ATOM 18473 C C . THR G 1 109 ? 49.696 19.151 29.809 1.00 30.24 109 THR G C 1
ATOM 18474 O O . THR G 1 109 ? 50.178 20.070 29.150 1.00 28.25 109 THR G O 1
ATOM 18480 N N . LYS G 1 110 ? 48.420 18.788 29.758 1.00 31.00 110 LYS G N 1
ATOM 18481 C CA . LYS G 1 110 ? 47.466 19.406 28.851 1.00 30.55 110 LYS G CA 1
ATOM 18482 C C . LYS G 1 110 ? 46.153 19.538 29.599 1.00 30.55 110 LYS G C 1
ATOM 18483 O O . LYS G 1 110 ? 45.801 18.704 30.417 1.00 32.13 110 LYS G O 1
ATOM 18493 N N . GLU G 1 111 ? 45.462 20.632 29.349 1.00 30.56 111 GLU G N 1
ATOM 18494 C CA . GLU G 1 111 ? 44.187 20.899 29.970 1.00 29.68 111 GLU G CA 1
ATOM 18495 C C . GLU G 1 111 ? 43.122 20.475 28.973 1.00 30.23 111 GLU G C 1
ATOM 18496 O O . GLU G 1 111 ? 43.257 20.683 27.768 1.00 30.03 111 GLU G O 1
ATOM 18503 N N . TYR G 1 112 ? 42.043 19.916 29.499 1.00 32.25 112 TYR G N 1
ATOM 18504 C CA . TYR G 1 112 ? 40.966 19.397 28.683 1.00 34.23 112 TYR G CA 1
ATOM 18505 C C . TYR G 1 112 ? 39.583 19.853 29.159 1.00 35.23 112 TYR G C 1
ATOM 18506 O O . TYR G 1 112 ? 39.345 19.975 30.350 1.00 38.07 112 TYR G O 1
ATOM 18517 N N . MET G 1 113 ? 38.684 20.137 28.218 1.00 35.58 113 MET G N 1
ATOM 18518 C CA . MET G 1 113 ? 37.314 20.547 28.542 1.00 35.94 113 MET G CA 1
ATOM 18519 C C . MET G 1 113 ? 36.289 19.804 27.705 1.00 36.67 113 MET G C 1
ATOM 18520 O O . MET G 1 113 ? 36.555 19.433 26.563 1.00 37.32 113 MET G O 1
ATOM 18526 N N . SER G 1 114 ? 35.120 19.586 28.287 1.00 36.00 114 SER G N 1
ATOM 18527 C CA . SER G 1 114 ? 34.028 18.913 27.602 1.00 37.84 114 SER G CA 1
ATOM 18528 C C . SER G 1 114 ? 32.800 19.710 27.930 1.00 39.72 114 SER G C 1
ATOM 18529 O O . SER G 1 114 ? 32.488 19.926 29.094 1.00 40.96 114 SER G O 1
ATOM 18534 N N . THR G 1 115 ? 32.099 20.141 26.893 1.00 42.29 115 THR G N 1
ATOM 18535 C CA . THR G 1 115 ? 30.910 20.945 27.071 1.00 43.83 115 THR G CA 1
ATOM 18536 C C . THR G 1 115 ? 29.709 20.351 26.354 1.00 45.15 115 THR G C 1
ATOM 18537 O O . THR G 1 115 ? 29.767 20.065 25.163 1.00 46.30 115 THR G O 1
ATOM 18543 N N . LEU G 1 116 ? 28.640 20.120 27.103 1.00 45.54 116 LEU G N 1
ATOM 18544 C CA . LEU G 1 116 ? 27.419 19.586 26.546 1.00 45.50 116 LEU G CA 1
ATOM 18545 C C . LEU G 1 116 ? 26.344 20.607 26.838 1.00 45.47 116 LEU G C 1
ATOM 18546 O O . LEU G 1 116 ? 26.097 20.966 27.990 1.00 46.14 116 LEU G O 1
ATOM 18552 N N . THR G 1 117 ? 25.763 21.142 25.773 1.00 45.92 117 THR G N 1
ATOM 18553 C CA . THR G 1 117 ? 24.706 22.128 25.914 1.00 46.38 117 THR G CA 1
ATOM 18554 C C . THR G 1 117 ? 23.530 21.835 24.988 1.00 47.19 117 THR G C 1
ATOM 18555 O O . THR G 1 117 ? 23.699 21.354 23.865 1.00 48.00 117 THR G O 1
ATOM 18561 N N . TYR G 1 118 ? 22.339 22.137 25.476 1.00 47.61 118 TYR G N 1
ATOM 18562 C CA . TYR G 1 118 ? 21.133 21.896 24.727 1.00 48.93 118 TYR G CA 1
ATOM 18563 C C . TYR G 1 118 ? 20.115 22.965 25.082 1.00 48.76 118 TYR G C 1
ATOM 18564 O O . TYR G 1 118 ? 20.132 23.493 26.190 1.00 47.73 118 TYR G O 1
ATOM 18575 N N . GLY G 1 119 ? 19.231 23.280 24.139 1.00 49.82 119 GLY G N 1
ATOM 18576 C CA . GLY G 1 119 ? 18.222 24.300 24.378 1.00 51.98 119 GLY G CA 1
ATOM 18577 C C . GLY G 1 119 ? 17.008 24.196 23.479 1.00 53.15 119 GLY G C 1
ATOM 18578 O O . GLY G 1 119 ? 16.979 23.376 22.561 1.00 53.15 119 GLY G O 1
ATOM 18580 N N . PHE G 1 120 ? 16.001 25.019 23.758 1.00 54.73 120 PHE G N 1
ATOM 18581 C CA . PHE G 1 120 ? 14.767 25.026 22.978 1.00 57.37 120 PHE G CA 1
ATOM 18582 C C . PHE G 1 120 ? 14.384 26.470 22.660 1.00 58.52 120 PHE G C 1
ATOM 18583 O O . PHE G 1 120 ? 14.839 27.402 23.338 1.00 59.01 120 PHE G O 1
ATOM 18592 N N . ASN G 1 121 ? 13.551 26.659 21.633 1.00 58.92 121 ASN G N 1
ATOM 18593 C CA . ASN G 1 121 ? 13.124 27.998 21.226 1.00 58.62 121 ASN G CA 1
ATOM 18594 C C . ASN G 1 121 ? 11.750 28.046 20.550 1.00 58.90 121 ASN G C 1
ATOM 18595 O O . ASN G 1 121 ? 11.433 27.236 19.674 1.00 58.57 121 ASN G O 1
ATOM 18603 N N . GLY G 1 122 ? 10.947 29.018 20.967 1.00 60.29 122 GLY G N 1
ATOM 18604 C CA . GLY G 1 122 ? 9.622 29.196 20.410 1.00 61.62 122 GLY G CA 1
ATOM 18605 C C . GLY G 1 122 ? 9.567 30.523 19.681 1.00 62.70 122 GLY G C 1
ATOM 18606 O O . GLY G 1 122 ? 10.238 31.481 20.074 1.00 62.39 122 GLY G O 1
ATOM 18608 N N . ASN G 1 123 ? 8.809 30.568 18.590 1.00 64.05 123 ASN G N 1
ATOM 18609 C CA . ASN G 1 123 ? 8.664 31.785 17.796 1.00 65.84 123 ASN G CA 1
ATOM 18610 C C . ASN G 1 123 ? 7.267 31.880 17.204 1.00 66.93 123 ASN G C 1
ATOM 18611 O O . ASN G 1 123 ? 6.794 30.951 16.552 1.00 68.28 123 ASN G O 1
ATOM 18619 N N . VAL G 1 124 ? 6.602 33.001 17.452 1.00 67.08 124 VAL G N 1
ATOM 18620 C CA . VAL G 1 124 ? 5.253 33.217 16.945 1.00 66.31 124 VAL G CA 1
ATOM 18621 C C . VAL G 1 124 ? 5.253 34.361 15.936 1.00 67.15 124 VAL G C 1
ATOM 18622 O O . VAL G 1 124 ? 5.703 35.478 16.222 1.00 67.57 124 VAL G O 1
ATOM 18627 N N . THR G 1 125 ? 4.768 34.063 14.739 1.00 67.38 125 THR G N 1
ATOM 18628 C CA . THR G 1 125 ? 4.720 35.058 13.682 1.00 67.82 125 THR G CA 1
ATOM 18629 C C . THR G 1 125 ? 3.297 35.430 13.253 1.00 68.71 125 THR G C 1
ATOM 18630 O O . THR G 1 125 ? 2.318 34.825 13.703 1.00 69.58 125 THR G O 1
ATOM 18636 N N . GLY G 1 126 ? 3.204 36.478 12.437 1.00 69.22 126 GLY G N 1
ATOM 18637 C CA . GLY G 1 126 ? 1.934 36.973 11.933 1.00 69.69 126 GLY G CA 1
ATOM 18638 C C . GLY G 1 126 ? 2.179 38.203 11.074 1.00 70.43 126 GLY G C 1
ATOM 18639 O O . GLY G 1 126 ? 3.315 38.464 10.668 1.00 71.02 126 GLY G O 1
ATOM 18641 N N . ASP G 1 127 ? 1.127 38.953 10.762 1.00 70.71 127 ASP G N 1
ATOM 18642 C CA . ASP G 1 127 ? 1.285 40.164 9.951 1.00 70.33 127 ASP G CA 1
ATOM 18643 C C . ASP G 1 127 ? 0.018 41.019 9.941 1.00 71.05 127 ASP G C 1
ATOM 18644 O O . ASP G 1 127 ? -0.847 40.874 10.814 1.00 71.41 127 ASP G O 1
ATOM 18650 N N . ASP G 1 128 ? -0.082 41.914 8.959 1.00 71.08 128 ASP G N 1
ATOM 18651 C CA . ASP G 1 128 ? -1.238 42.795 8.838 1.00 70.51 128 ASP G CA 1
ATOM 18652 C C . ASP G 1 128 ? -2.433 42.090 8.204 1.00 70.19 128 ASP G C 1
ATOM 18653 O O . ASP G 1 128 ? -3.578 42.391 8.531 1.00 70.55 128 ASP G O 1
ATOM 18659 N N . THR G 1 129 ? -2.167 41.110 7.348 1.00 70.01 129 THR G N 1
ATOM 18660 C CA . THR G 1 129 ? -3.240 40.377 6.694 1.00 71.07 129 THR G CA 1
ATOM 18661 C C . THR G 1 129 ? -3.927 39.398 7.662 1.00 71.09 129 THR G C 1
ATOM 18662 O O . THR G 1 129 ? -4.849 38.668 7.276 1.00 71.55 129 THR G O 1
ATOM 18668 N N . GLY G 1 130 ? -3.503 39.425 8.928 1.00 71.00 130 GLY G N 1
ATOM 18669 C CA . GLY G 1 130 ? -4.076 38.557 9.951 1.00 70.24 130 GLY G CA 1
ATOM 18670 C C . GLY G 1 130 ? -3.457 37.165 10.071 1.00 70.47 130 GLY G C 1
ATOM 18671 O O . GLY G 1 130 ? -3.868 36.365 10.920 1.00 70.95 130 GLY G O 1
ATOM 18673 N N . LYS G 1 131 ? -2.462 36.884 9.232 1.00 69.72 131 LYS G N 1
ATOM 18674 C CA . LYS G 1 131 ? -1.769 35.599 9.211 1.00 68.81 131 LYS G CA 1
ATOM 18675 C C . LYS G 1 131 ? -1.120 35.264 10.558 1.00 68.88 131 LYS G C 1
ATOM 18676 O O . LYS G 1 131 ? -0.811 36.159 11.350 1.00 68.79 131 LYS G O 1
ATOM 18686 N N . ILE G 1 132 ? -0.909 33.970 10.799 1.00 68.77 132 ILE G N 1
ATOM 18687 C CA . ILE G 1 132 ? -0.316 33.485 12.045 1.00 67.93 132 ILE G CA 1
ATOM 18688 C C . ILE G 1 132 ? 0.600 32.272 11.855 1.00 67.87 132 ILE G C 1
ATOM 18689 O O . ILE G 1 132 ? 0.147 31.192 11.463 1.00 67.60 132 ILE G O 1
ATOM 18695 N N . GLY G 1 133 ? 1.879 32.451 12.182 1.00 67.49 133 GLY G N 1
ATOM 18696 C CA . GLY G 1 133 ? 2.847 31.371 12.074 1.00 66.33 133 GLY G CA 1
ATOM 18697 C C . GLY G 1 133 ? 3.394 30.952 13.433 1.00 65.38 133 GLY G C 1
ATOM 18698 O O . GLY G 1 133 ? 3.126 31.607 14.449 1.00 64.38 133 GLY G O 1
ATOM 18700 N N . GLY G 1 134 ? 4.193 29.887 13.446 1.00 64.80 134 GLY G N 1
ATOM 18701 C CA . GLY G 1 134 ? 4.768 29.387 14.686 1.00 63.91 134 GLY G CA 1
ATOM 18702 C C . GLY G 1 134 ? 6.035 28.594 14.419 1.00 63.22 134 GLY G C 1
ATOM 18703 O O . GLY G 1 134 ? 6.233 28.114 13.301 1.00 64.06 134 GLY G O 1
ATOM 18705 N N . LEU G 1 135 ? 6.897 28.444 15.423 1.00 61.73 135 LEU G N 1
ATOM 18706 C CA . LEU G 1 135 ? 8.137 27.700 15.226 1.00 59.00 135 LEU G CA 1
ATOM 18707 C C . LEU G 1 135 ? 8.706 27.149 16.522 1.00 57.08 135 LEU G C 1
ATOM 18708 O O . LEU G 1 135 ? 9.049 27.897 17.426 1.00 56.31 135 LEU G O 1
ATOM 18714 N N . ILE G 1 136 ? 8.848 25.833 16.581 1.00 55.90 136 ILE G N 1
ATOM 18715 C CA . ILE G 1 136 ? 9.354 25.181 17.770 1.00 55.81 136 ILE G CA 1
ATOM 18716 C C . ILE G 1 136 ? 10.623 24.393 17.493 1.00 55.94 136 ILE G C 1
ATOM 18717 O O . ILE G 1 136 ? 10.574 23.288 16.947 1.00 56.35 136 ILE G O 1
ATOM 18723 N N . GLY G 1 137 ? 11.760 24.972 17.869 1.00 55.24 137 GLY G N 1
ATOM 18724 C CA . GLY G 1 137 ? 13.031 24.305 17.667 1.00 53.75 137 GLY G CA 1
ATOM 18725 C C . GLY G 1 137 ? 13.623 23.698 18.929 1.00 52.85 137 GLY G C 1
ATOM 18726 O O . GLY G 1 137 ? 13.080 23.824 20.028 1.00 53.25 137 GLY G O 1
ATOM 18728 N N . ALA G 1 138 ? 14.743 23.012 18.750 1.00 51.74 138 ALA G N 1
ATOM 18729 C CA . ALA G 1 138 ? 15.471 22.373 19.839 1.00 50.74 138 ALA G CA 1
ATOM 18730 C C . ALA G 1 138 ? 16.864 22.156 19.275 1.00 50.97 138 ALA G C 1
ATOM 18731 O O . ALA G 1 138 ? 17.054 22.209 18.052 1.00 51.63 138 ALA G O 1
ATOM 18734 N N . ASN G 1 139 ? 17.851 21.975 20.146 1.00 50.84 139 ASN G N 1
ATOM 18735 C CA . ASN G 1 139 ? 19.217 21.754 19.674 1.00 50.74 139 ASN G CA 1
ATOM 18736 C C . ASN G 1 139 ? 20.113 21.117 20.725 1.00 49.35 139 ASN G C 1
ATOM 18737 O O . ASN G 1 139 ? 19.755 21.025 21.903 1.00 49.60 139 ASN G O 1
ATOM 18745 N N . VAL G 1 140 ? 21.260 20.642 20.263 1.00 47.56 140 VAL G N 1
ATOM 18746 C CA . VAL G 1 140 ? 22.257 19.997 21.100 1.00 45.81 140 VAL G CA 1
ATOM 18747 C C . VAL G 1 140 ? 23.613 20.354 20.502 1.00 44.52 140 VAL G C 1
ATOM 18748 O O . VAL G 1 140 ? 23.717 20.693 19.317 1.00 44.11 140 VAL G O 1
ATOM 18753 N N . SER G 1 141 ? 24.637 20.339 21.341 1.00 42.81 141 SER G N 1
ATOM 18754 C CA . SER G 1 141 ? 25.982 20.633 20.898 1.00 42.33 141 SER G CA 1
ATOM 18755 C C . SER G 1 141 ? 26.970 20.117 21.922 1.00 42.69 141 SER G C 1
ATOM 18756 O O . SER G 1 141 ? 26.819 20.369 23.124 1.00 42.65 141 SER G O 1
ATOM 18761 N N . ILE G 1 142 ? 27.896 19.286 21.446 1.00 42.65 142 ILE G N 1
ATOM 18762 C CA . ILE G 1 142 ? 28.949 18.730 22.279 1.00 42.20 142 ILE G CA 1
ATOM 18763 C C . ILE G 1 142 ? 30.274 19.313 21.784 1.00 41.71 142 ILE G C 1
ATOM 18764 O O . ILE G 1 142 ? 30.600 19.204 20.597 1.00 43.02 142 ILE G O 1
ATOM 18770 N N . GLY G 1 143 ? 31.014 19.951 22.692 1.00 39.86 143 GLY G N 1
ATOM 18771 C CA . GLY G 1 143 ? 32.275 20.577 22.341 1.00 37.39 143 GLY G CA 1
ATOM 18772 C C . GLY G 1 143 ? 33.401 20.071 23.198 1.00 36.84 143 GLY G C 1
ATOM 18773 O O . GLY G 1 143 ? 33.159 19.562 24.285 1.00 35.59 143 GLY G O 1
ATOM 18775 N N . HIS G 1 144 ? 34.629 20.226 22.705 1.00 37.61 144 HIS G N 1
ATOM 18776 C CA . HIS G 1 144 ? 35.842 19.783 23.394 1.00 39.00 144 HIS G CA 1
ATOM 18777 C C . HIS G 1 144 ? 37.000 20.704 23.106 1.00 38.06 144 HIS G C 1
ATOM 18778 O O . HIS G 1 144 ? 37.306 20.955 21.947 1.00 39.29 144 HIS G O 1
ATOM 18787 N N . THR G 1 145 ? 37.644 21.219 24.151 1.00 36.72 145 THR G N 1
ATOM 18788 C CA . THR G 1 145 ? 38.809 22.065 23.939 1.00 35.34 145 THR G CA 1
ATOM 18789 C C . THR G 1 145 ? 40.025 21.388 24.559 1.00 35.50 145 THR G C 1
ATOM 18790 O O . THR G 1 145 ? 39.915 20.627 25.516 1.00 35.46 145 THR G O 1
ATOM 18796 N N . LEU G 1 146 ? 41.177 21.633 23.953 1.00 36.37 146 LEU G N 1
ATOM 18797 C CA . LEU G 1 146 ? 42.443 21.084 24.401 1.00 35.48 146 LEU G CA 1
ATOM 18798 C C . LEU G 1 146 ? 43.348 22.292 24.519 1.00 35.24 146 LEU G C 1
ATOM 18799 O O . LEU G 1 146 ? 43.457 23.065 23.579 1.00 36.89 146 LEU G O 1
ATOM 18805 N N . LYS G 1 147 ? 43.997 22.469 25.659 1.00 33.18 147 LYS G N 1
ATOM 18806 C CA . LYS G 1 147 ? 44.862 23.624 25.826 1.00 31.72 147 LYS G CA 1
ATOM 18807 C C . LYS G 1 147 ? 46.232 23.255 26.412 1.00 31.32 147 LYS G C 1
ATOM 18808 O O . LYS G 1 147 ? 46.310 22.555 27.409 1.00 31.58 147 LYS G O 1
ATOM 18818 N N . TYR G 1 148 ? 47.312 23.694 25.766 1.00 29.94 148 TYR G N 1
ATOM 18819 C CA . TYR G 1 148 ? 48.666 23.405 26.248 1.00 28.86 148 TYR G CA 1
ATOM 18820 C C . TYR G 1 148 ? 49.648 24.494 25.876 1.00 27.03 148 TYR G C 1
ATOM 18821 O O . TYR G 1 148 ? 49.441 25.220 24.913 1.00 27.86 148 TYR G O 1
ATOM 18832 N N . VAL G 1 149 ? 50.724 24.604 26.642 1.00 26.61 149 VAL G N 1
ATOM 18833 C CA . VAL G 1 149 ? 51.738 25.625 26.405 1.00 25.07 149 VAL G CA 1
ATOM 18834 C C . VAL G 1 149 ? 52.910 25.088 25.599 1.00 26.01 149 VAL G C 1
ATOM 18835 O O . VAL G 1 149 ? 53.453 24.027 25.914 1.00 27.16 149 VAL G O 1
ATOM 18840 N N . GLN G 1 150 ? 53.308 25.816 24.559 1.00 25.54 150 GLN G N 1
ATOM 18841 C CA . GLN G 1 150 ? 54.419 25.384 23.721 1.00 25.26 150 GLN G CA 1
ATOM 18842 C C . GLN G 1 150 ? 55.618 26.327 23.734 1.00 25.24 150 GLN G C 1
ATOM 18843 O O . GLN G 1 150 ? 55.539 27.446 23.223 1.00 24.57 150 GLN G O 1
ATOM 18852 N N . PRO G 1 151 ? 56.746 25.893 24.331 1.00 25.79 151 PRO G N 1
ATOM 18853 C CA . PRO G 1 151 ? 57.980 26.694 24.402 1.00 26.45 151 PRO G CA 1
ATOM 18854 C C . PRO G 1 151 ? 58.669 26.736 23.023 1.00 27.17 151 PRO G C 1
ATOM 18855 O O . PRO G 1 151 ? 58.587 25.770 22.253 1.00 26.22 151 PRO G O 1
ATOM 18859 N N . ASP G 1 152 ? 59.354 27.840 22.713 1.00 27.47 152 ASP G N 1
ATOM 18860 C CA . ASP G 1 152 ? 60.031 27.968 21.420 1.00 27.99 152 ASP G CA 1
ATOM 18861 C C . ASP G 1 152 ? 61.091 26.902 21.253 1.00 27.56 152 ASP G C 1
ATOM 18862 O O . ASP G 1 152 ? 61.299 26.388 20.159 1.00 27.01 152 ASP G O 1
ATOM 18868 N N . PHE G 1 153 ? 61.770 26.585 22.347 1.00 26.73 153 PHE G N 1
ATOM 18869 C CA . PHE G 1 153 ? 62.823 25.586 22.329 1.00 25.05 153 PHE G CA 1
ATOM 18870 C C . PHE G 1 153 ? 62.550 24.667 23.517 1.00 25.29 153 PHE G C 1
ATOM 18871 O O . PHE G 1 153 ? 61.928 25.082 24.492 1.00 26.30 153 PHE G O 1
ATOM 18880 N N . LYS G 1 154 ? 62.963 23.412 23.416 1.00 25.07 154 LYS G N 1
ATOM 18881 C CA . LYS G 1 154 ? 62.777 22.455 24.496 1.00 26.79 154 LYS G CA 1
ATOM 18882 C C . LYS G 1 154 ? 64.140 22.042 25.005 1.00 27.32 154 LYS G C 1
ATOM 18883 O O . LYS G 1 154 ? 64.999 21.691 24.210 1.00 25.63 154 LYS G O 1
ATOM 18893 N N . THR G 1 155 ? 64.347 22.068 26.317 1.00 28.94 155 THR G N 1
ATOM 18894 C CA . THR G 1 155 ? 65.625 21.611 26.849 1.00 29.44 155 THR G CA 1
ATOM 18895 C C . THR G 1 155 ? 65.415 20.193 27.392 1.00 28.99 155 THR G C 1
ATOM 18896 O O . THR G 1 155 ? 64.571 19.952 28.256 1.00 30.55 155 THR G O 1
ATOM 18902 N N . ILE G 1 156 ? 66.132 19.249 26.788 1.00 27.77 156 ILE G N 1
ATOM 18903 C CA . ILE G 1 156 ? 66.026 17.830 27.099 1.00 27.03 156 ILE G CA 1
ATOM 18904 C C . ILE G 1 156 ? 67.330 17.299 27.674 1.00 27.41 156 ILE G C 1
ATOM 18905 O O . ILE G 1 156 ? 68.404 17.734 27.275 1.00 26.56 156 ILE G O 1
ATOM 18911 N N . LEU G 1 157 ? 67.234 16.391 28.640 1.00 28.71 157 LEU G N 1
ATOM 18912 C CA . LEU G 1 157 ? 68.417 15.784 29.231 1.00 31.04 157 LEU G CA 1
ATOM 18913 C C . LEU G 1 157 ? 68.553 14.451 28.506 1.00 33.18 157 LEU G C 1
ATOM 18914 O O . LEU G 1 157 ? 67.701 13.569 28.656 1.00 34.90 157 LEU G O 1
ATOM 18920 N N . GLU G 1 158 ? 69.597 14.319 27.691 1.00 31.21 158 GLU G N 1
ATOM 18921 C CA . GLU G 1 158 ? 69.817 13.097 26.945 1.00 30.70 158 GLU G CA 1
ATOM 18922 C C . GLU G 1 158 ? 70.169 11.989 27.916 1.00 30.56 158 GLU G C 1
ATOM 18923 O O . GLU G 1 158 ? 70.735 12.260 28.970 1.00 31.40 158 GLU G O 1
ATOM 18930 N N . SER G 1 159 ? 69.768 10.761 27.581 1.00 30.61 159 SER G N 1
ATOM 18931 C CA . SER G 1 159 ? 70.003 9.568 28.406 1.00 30.71 159 SER G CA 1
ATOM 18932 C C . SER G 1 159 ? 71.450 9.499 28.895 1.00 30.47 159 SER G C 1
ATOM 18933 O O . SER G 1 159 ? 72.387 9.437 28.090 1.00 34.09 159 SER G O 1
ATOM 18938 N N . PRO G 1 160 ? 71.657 9.548 30.216 1.00 28.09 160 PRO G N 1
ATOM 18939 C CA . PRO G 1 160 ? 73.015 9.490 30.745 1.00 27.26 160 PRO G CA 1
ATOM 18940 C C . PRO G 1 160 ? 73.467 8.076 31.054 1.00 26.00 160 PRO G C 1
ATOM 18941 O O . PRO G 1 160 ? 72.659 7.145 31.162 1.00 26.60 160 PRO G O 1
ATOM 18945 N N . THR G 1 161 ? 74.777 7.930 31.170 1.00 24.57 161 THR G N 1
ATOM 18946 C CA . THR G 1 161 ? 75.404 6.675 31.556 1.00 23.90 161 THR G CA 1
ATOM 18947 C C . THR G 1 161 ? 76.293 7.168 32.705 1.00 24.26 161 THR G C 1
ATOM 18948 O O . THR G 1 161 ? 76.307 8.363 33.003 1.00 24.79 161 THR G O 1
ATOM 18954 N N . ASP G 1 162 ? 77.027 6.277 33.360 1.00 24.57 162 ASP G N 1
ATOM 18955 C CA . ASP G 1 162 ? 77.901 6.716 34.437 1.00 23.10 162 ASP G CA 1
ATOM 18956 C C . ASP G 1 162 ? 79.162 7.363 33.862 1.00 21.11 162 ASP G C 1
ATOM 18957 O O . ASP G 1 162 ? 79.973 7.912 34.598 1.00 19.18 162 ASP G O 1
ATOM 18963 N N . LYS G 1 163 ? 79.311 7.337 32.542 1.00 20.06 163 LYS G N 1
ATOM 18964 C CA . LYS G 1 163 ? 80.484 7.949 31.925 1.00 22.44 163 LYS G CA 1
ATOM 18965 C C . LYS G 1 163 ? 80.167 9.153 31.066 1.00 21.42 163 LYS G C 1
ATOM 18966 O O . LYS G 1 163 ? 81.068 9.850 30.628 1.00 21.02 163 LYS G O 1
ATOM 18976 N N . LYS G 1 164 ? 78.893 9.410 30.818 1.00 21.87 164 LYS G N 1
ATOM 18977 C CA . LYS G 1 164 ? 78.531 10.565 30.004 1.00 22.83 164 LYS G CA 1
ATOM 18978 C C . LYS G 1 164 ? 77.116 11.093 30.212 1.00 21.86 164 LYS G C 1
ATOM 18979 O O . LYS G 1 164 ? 76.213 10.355 30.580 1.00 20.40 164 LYS G O 1
ATOM 18989 N N . VAL G 1 165 ? 76.950 12.394 29.994 1.00 22.51 165 VAL G N 1
ATOM 18990 C CA . VAL G 1 165 ? 75.671 13.069 30.150 1.00 23.02 165 VAL G CA 1
ATOM 18991 C C . VAL G 1 165 ? 75.668 14.257 29.184 1.00 23.32 165 VAL G C 1
ATOM 18992 O O . VAL G 1 165 ? 76.700 14.883 28.954 1.00 24.24 165 VAL G O 1
ATOM 18997 N N . GLY G 1 166 ? 74.509 14.560 28.615 1.00 22.06 166 GLY G N 1
ATOM 18998 C CA . GLY G 1 166 ? 74.425 15.669 27.690 1.00 21.43 166 GLY G CA 1
ATOM 18999 C C . GLY G 1 166 ? 73.037 16.251 27.684 1.00 22.96 166 GLY G C 1
ATOM 19000 O O . GLY G 1 166 ? 72.074 15.591 28.082 1.00 24.52 166 GLY G O 1
ATOM 19002 N N . TRP G 1 167 ? 72.934 17.513 27.300 1.00 21.65 167 TRP G N 1
ATOM 19003 C CA . TRP G 1 167 ? 71.644 18.182 27.223 1.00 19.79 167 TRP G CA 1
ATOM 19004 C C . TRP G 1 167 ? 71.524 18.728 25.808 1.00 18.90 167 TRP G C 1
ATOM 19005 O O . TRP G 1 167 ? 72.525 18.930 25.111 1.00 18.17 167 TRP G O 1
ATOM 19018 N N . LYS G 1 168 ? 70.291 18.943 25.380 1.00 19.68 168 LYS G N 1
ATOM 19019 C CA . LYS G 1 168 ? 70.056 19.537 24.082 1.00 20.41 168 LYS G CA 1
ATOM 19020 C C . LYS G 1 168 ? 68.804 20.393 24.138 1.00 20.60 168 LYS G C 1
ATOM 19021 O O . LYS G 1 168 ? 67.774 19.992 24.665 1.00 18.39 168 LYS G O 1
ATOM 19031 N N . VAL G 1 169 ? 68.953 21.649 23.755 1.00 23.05 169 VAL G N 1
ATOM 19032 C CA . VAL G 1 169 ? 67.797 22.522 23.733 1.00 24.84 169 VAL G CA 1
ATOM 19033 C C . VAL G 1 169 ? 67.521 22.691 22.245 1.00 25.41 169 VAL G C 1
ATOM 19034 O O . VAL G 1 169 ? 68.324 23.220 21.495 1.00 26.53 169 VAL G O 1
ATOM 19039 N N . ILE G 1 170 ? 66.445 22.040 21.825 1.00 27.04 170 ILE G N 1
ATOM 19040 C CA . ILE G 1 170 ? 66.031 21.990 20.437 1.00 27.21 170 ILE G CA 1
ATOM 19041 C C . ILE G 1 170 ? 64.849 22.893 20.028 1.00 27.30 170 ILE G C 1
ATOM 19042 O O . ILE G 1 170 ? 63.948 23.165 20.816 1.00 25.25 170 ILE G O 1
ATOM 19048 N N . PHE G 1 171 ? 64.861 23.333 18.772 1.00 27.09 171 PHE G N 1
ATOM 19049 C CA . PHE G 1 171 ? 63.785 24.154 18.237 1.00 27.04 171 PHE G CA 1
ATOM 19050 C C . PHE G 1 171 ? 62.482 23.343 18.273 1.00 26.59 171 PHE G C 1
ATOM 19051 O O . PHE G 1 171 ? 62.458 22.149 17.963 1.00 26.73 171 PHE G O 1
ATOM 19060 N N . ASN G 1 172 ? 61.413 24.003 18.698 1.00 26.94 172 ASN G N 1
ATOM 19061 C CA . ASN G 1 172 ? 60.100 23.388 18.808 1.00 28.06 172 ASN G CA 1
ATOM 19062 C C . ASN G 1 172 ? 59.190 23.898 17.679 1.00 28.32 172 ASN G C 1
ATOM 19063 O O . ASN G 1 172 ? 58.877 23.172 16.731 1.00 30.26 172 ASN G O 1
ATOM 19071 N N . ASN G 1 173 ? 58.742 25.137 17.812 1.00 28.12 173 ASN G N 1
ATOM 19072 C CA . ASN G 1 173 ? 57.910 25.783 16.816 1.00 29.20 173 ASN G CA 1
ATOM 19073 C C . ASN G 1 173 ? 57.923 27.266 17.138 1.00 29.48 173 ASN G C 1
ATOM 19074 O O . ASN G 1 173 ? 58.347 27.648 18.222 1.00 30.21 173 ASN G O 1
ATOM 19082 N N . MET G 1 174 ? 57.467 28.112 16.228 1.00 30.11 174 MET G N 1
ATOM 19083 C CA . MET G 1 174 ? 57.531 29.535 16.499 1.00 31.15 174 MET G CA 1
ATOM 19084 C C . MET G 1 174 ? 56.514 30.346 15.715 1.00 33.09 174 MET G C 1
ATOM 19085 O O . MET G 1 174 ? 56.129 29.976 14.608 1.00 33.40 174 MET G O 1
ATOM 19091 N N . VAL G 1 175 ? 56.108 31.470 16.301 1.00 34.59 175 VAL G N 1
ATOM 19092 C CA . VAL G 1 175 ? 55.150 32.386 15.693 1.00 34.84 175 VAL G CA 1
ATOM 19093 C C . VAL G 1 175 ? 55.856 33.356 14.751 1.00 35.72 175 VAL G C 1
ATOM 19094 O O . VAL G 1 175 ? 56.826 34.016 15.125 1.00 34.15 175 VAL G O 1
ATOM 19099 N N . ASN G 1 176 ? 55.366 33.406 13.516 1.00 37.39 176 ASN G N 1
ATOM 19100 C CA . ASN G 1 176 ? 55.895 34.283 12.488 1.00 39.25 176 ASN G CA 1
ATOM 19101 C C . ASN G 1 176 ? 54.860 35.366 12.267 1.00 40.12 176 ASN G C 1
ATOM 19102 O O . ASN G 1 176 ? 53.857 35.153 11.586 1.00 40.44 176 ASN G O 1
ATOM 19110 N N . GLN G 1 177 ? 55.119 36.532 12.842 1.00 41.32 177 GLN G N 1
ATOM 19111 C CA . GLN G 1 177 ? 54.218 37.671 12.730 1.00 43.63 177 GLN G CA 1
ATOM 19112 C C . GLN G 1 177 ? 52.737 37.369 12.975 1.00 44.56 177 GLN G C 1
ATOM 19113 O O . GLN G 1 177 ? 51.935 37.399 12.051 1.00 45.85 177 GLN G O 1
ATOM 19122 N N . ASN G 1 178 ? 52.398 37.060 14.225 1.00 45.72 178 ASN G N 1
ATOM 19123 C CA . ASN G 1 178 ? 51.026 36.779 14.661 1.00 47.02 178 ASN G CA 1
ATOM 19124 C C . ASN G 1 178 ? 50.349 35.527 14.136 1.00 48.05 178 ASN G C 1
ATOM 19125 O O . ASN G 1 178 ? 49.190 35.279 14.457 1.00 49.78 178 ASN G O 1
ATOM 19133 N N . TRP G 1 179 ? 51.063 34.727 13.350 1.00 48.57 179 TRP G N 1
ATOM 19134 C CA . TRP G 1 179 ? 50.493 33.500 12.795 1.00 47.52 179 TRP G CA 1
ATOM 19135 C C . TRP G 1 179 ? 51.388 32.285 12.930 1.00 43.94 179 TRP G C 1
ATOM 19136 O O . TRP G 1 179 ? 52.595 32.400 13.053 1.00 42.76 179 TRP G O 1
ATOM 19149 N N . GLY G 1 180 ? 50.777 31.114 12.881 1.00 41.72 180 GLY G N 1
ATOM 19150 C CA . GLY G 1 180 ? 51.531 29.891 13.005 1.00 40.41 180 GLY G CA 1
ATOM 19151 C C . GLY G 1 180 ? 50.986 29.144 14.187 1.00 40.55 180 GLY G C 1
ATOM 19152 O O . GLY G 1 180 ? 49.781 29.160 14.412 1.00 41.41 180 GLY G O 1
ATOM 19154 N N . PRO G 1 181 ? 51.854 28.559 15.020 1.00 40.75 181 PRO G N 1
ATOM 19155 C CA . PRO G 1 181 ? 53.306 28.619 14.831 1.00 38.13 181 PRO G CA 1
ATOM 19156 C C . PRO G 1 181 ? 53.810 27.615 13.796 1.00 36.91 181 PRO G C 1
ATOM 19157 O O . PRO G 1 181 ? 53.116 26.650 13.468 1.00 38.62 181 PRO G O 1
ATOM 19161 N N . TYR G 1 182 ? 55.009 27.853 13.276 1.00 34.51 182 TYR G N 1
ATOM 19162 C CA . TYR G 1 182 ? 55.623 26.953 12.305 1.00 31.63 182 TYR G CA 1
ATOM 19163 C C . TYR G 1 182 ? 56.825 26.251 12.930 1.00 30.55 182 TYR G C 1
ATOM 19164 O O . TYR G 1 182 ? 57.397 26.734 13.907 1.00 30.89 182 TYR G O 1
ATOM 19175 N N . ASP G 1 183 ? 57.188 25.100 12.368 1.00 30.45 183 ASP G N 1
ATOM 19176 C CA . ASP G 1 183 ? 58.363 24.352 12.808 1.00 31.00 183 ASP G CA 1
ATOM 19177 C C . ASP G 1 183 ? 59.193 23.891 11.618 1.00 31.14 183 ASP G C 1
ATOM 19178 O O . ASP G 1 183 ? 59.067 24.439 10.514 1.00 31.41 183 ASP G O 1
ATOM 19184 N N . ARG G 1 184 ? 60.064 22.910 11.838 1.00 32.68 184 ARG G N 1
ATOM 19185 C CA . ARG G 1 184 ? 60.920 22.410 10.768 1.00 32.95 184 ARG G CA 1
ATOM 19186 C C . ARG G 1 184 ? 60.174 21.606 9.705 1.00 33.75 184 ARG G C 1
ATOM 19187 O O . ARG G 1 184 ? 60.704 21.363 8.631 1.00 33.66 184 ARG G O 1
ATOM 19201 N N . ASP G 1 185 ? 58.931 21.235 9.994 1.00 35.28 185 ASP G N 1
ATOM 19202 C CA . ASP G 1 185 ? 58.118 20.453 9.066 1.00 36.33 185 ASP G CA 1
ATOM 19203 C C . ASP G 1 185 ? 56.847 21.112 8.553 1.00 38.03 185 ASP G C 1
ATOM 19204 O O . ASP G 1 185 ? 56.013 20.443 7.953 1.00 39.65 185 ASP G O 1
ATOM 19210 N N . SER G 1 186 ? 56.676 22.403 8.809 1.00 37.93 186 SER G N 1
ATOM 19211 C CA . SER G 1 186 ? 55.502 23.091 8.321 1.00 39.73 186 SER G CA 1
ATOM 19212 C C . SER G 1 186 ? 55.542 23.034 6.805 1.00 41.77 186 SER G C 1
ATOM 19213 O O . SER G 1 186 ? 56.586 23.314 6.208 1.00 43.45 186 SER G O 1
ATOM 19218 N N . TRP G 1 187 ? 54.453 22.581 6.183 1.00 44.26 187 TRP G N 1
ATOM 19219 C CA . TRP G 1 187 ? 54.401 22.559 4.720 1.00 46.63 187 TRP G CA 1
ATOM 19220 C C . TRP G 1 187 ? 53.064 22.967 4.116 1.00 46.94 187 TRP G C 1
ATOM 19221 O O . TRP G 1 187 ? 52.032 22.310 4.313 1.00 48.72 187 TRP G O 1
ATOM 19234 N N . ASN G 1 188 ? 53.105 24.088 3.404 1.00 45.74 188 ASN G N 1
ATOM 19235 C CA . ASN G 1 188 ? 51.949 24.639 2.716 1.00 43.55 188 ASN G CA 1
ATOM 19236 C C . ASN G 1 188 ? 52.257 24.355 1.257 1.00 40.91 188 ASN G C 1
ATOM 19237 O O . ASN G 1 188 ? 53.346 24.661 0.786 1.00 39.92 188 ASN G O 1
ATOM 19245 N N . PRO G 1 189 ? 51.312 23.750 0.529 1.00 39.00 189 PRO G N 1
ATOM 19246 C CA . PRO G 1 189 ? 51.510 23.426 -0.884 1.00 39.13 189 PRO G CA 1
ATOM 19247 C C . PRO G 1 189 ? 52.043 24.604 -1.705 1.00 39.13 189 PRO G C 1
ATOM 19248 O O . PRO G 1 189 ? 53.077 24.494 -2.379 1.00 39.80 189 PRO G O 1
ATOM 19252 N N . VAL G 1 190 ? 51.362 25.740 -1.604 1.00 39.14 190 VAL G N 1
ATOM 19253 C CA . VAL G 1 190 ? 51.749 26.942 -2.338 1.00 37.72 190 VAL G CA 1
ATOM 19254 C C . VAL G 1 190 ? 53.030 27.560 -1.793 1.00 36.58 190 VAL G C 1
ATOM 19255 O O . VAL G 1 190 ? 53.952 27.871 -2.556 1.00 37.01 190 VAL G O 1
ATOM 19260 N N . TYR G 1 191 ? 53.092 27.672 -0.464 1.00 35.02 191 TYR G N 1
ATOM 19261 C CA . TYR G 1 191 ? 54.207 28.310 0.231 1.00 33.08 191 TYR G CA 1
ATOM 19262 C C . TYR G 1 191 ? 55.333 27.479 0.855 1.00 31.63 191 TYR G C 1
ATOM 19263 O O . TYR G 1 191 ? 56.300 28.047 1.372 1.00 32.67 191 TYR G O 1
ATOM 19274 N N . GLY G 1 192 ? 55.269 26.160 0.752 1.00 29.33 192 GLY G N 1
ATOM 19275 C CA . GLY G 1 192 ? 56.301 25.353 1.378 1.00 29.95 192 GLY G CA 1
ATOM 19276 C C . GLY G 1 192 ? 56.343 25.698 2.855 1.00 30.92 192 GLY G C 1
ATOM 19277 O O . GLY G 1 192 ? 55.301 25.990 3.438 1.00 31.23 192 GLY G O 1
ATOM 19279 N N . ASN G 1 193 ? 57.536 25.719 3.448 1.00 31.97 193 ASN G N 1
ATOM 19280 C CA . ASN G 1 193 ? 57.714 26.035 4.879 1.00 33.47 193 ASN G CA 1
ATOM 19281 C C . ASN G 1 193 ? 57.813 27.545 5.087 1.00 32.99 193 ASN G C 1
ATOM 19282 O O . ASN G 1 193 ? 58.758 28.170 4.615 1.00 33.58 193 ASN G O 1
ATOM 19290 N N . GLN G 1 194 ? 56.890 28.121 5.852 1.00 33.14 194 GLN G N 1
ATOM 19291 C CA . GLN G 1 194 ? 56.888 29.569 6.076 1.00 31.52 194 GLN G CA 1
ATOM 19292 C C . GLN G 1 194 ? 57.535 30.113 7.356 1.00 30.09 194 GLN G C 1
ATOM 19293 O O . GLN G 1 194 ? 57.382 31.298 7.659 1.00 28.25 194 GLN G O 1
ATOM 19302 N N . LEU G 1 195 ? 58.248 29.266 8.094 1.00 29.62 195 LEU G N 1
ATOM 19303 C CA . LEU G 1 195 ? 58.918 29.656 9.339 1.00 30.75 195 LEU G CA 1
ATOM 19304 C C . LEU G 1 195 ? 59.507 31.073 9.397 1.00 31.35 195 LEU G C 1
ATOM 19305 O O . LEU G 1 195 ? 59.115 31.866 10.252 1.00 31.15 195 LEU G O 1
ATOM 19311 N N . PHE G 1 196 ? 60.455 31.374 8.504 1.00 32.71 196 PHE G N 1
ATOM 19312 C CA . PHE G 1 196 ? 61.131 32.686 8.470 1.00 32.52 196 PHE G CA 1
ATOM 19313 C C . PHE G 1 196 ? 60.888 33.577 7.248 1.00 32.23 196 PHE G C 1
ATOM 19314 O O . PHE G 1 196 ? 61.704 34.448 6.957 1.00 30.56 196 PHE G O 1
ATOM 19323 N N . MET G 1 197 ? 59.807 33.376 6.504 1.00 34.71 197 MET G N 1
ATOM 19324 C CA . MET G 1 197 ? 59.615 34.258 5.364 1.00 36.74 197 MET G CA 1
ATOM 19325 C C . MET G 1 197 ? 58.833 35.487 5.788 1.00 38.68 197 MET G C 1
ATOM 19326 O O . MET G 1 197 ? 57.805 35.380 6.457 1.00 40.14 197 MET G O 1
ATOM 19332 N N . LYS G 1 198 ? 59.390 36.655 5.469 1.00 40.64 198 LYS G N 1
ATOM 19333 C CA . LYS G 1 198 ? 58.791 37.939 5.810 1.00 42.76 198 LYS G CA 1
ATOM 19334 C C . LYS G 1 198 ? 57.474 38.246 5.049 1.00 43.84 198 LYS G C 1
ATOM 19335 O O . LYS G 1 198 ? 56.451 38.582 5.670 1.00 44.49 198 LYS G O 1
ATOM 19345 N N . THR G 1 199 ? 57.517 38.156 3.714 1.00 44.35 199 THR G N 1
ATOM 19346 C CA . THR G 1 199 ? 56.349 38.402 2.861 1.00 45.21 199 THR G CA 1
ATOM 19347 C C . THR G 1 199 ? 56.083 37.175 1.972 1.00 46.31 199 THR G C 1
ATOM 19348 O O . THR G 1 199 ? 57.016 36.537 1.478 1.00 46.92 199 THR G O 1
ATOM 19354 N N . ARG G 1 200 ? 54.815 36.817 1.805 1.00 46.65 200 ARG G N 1
ATOM 19355 C CA . ARG G 1 200 ? 54.470 35.667 0.985 1.00 47.64 200 ARG G CA 1
ATOM 19356 C C . ARG G 1 200 ? 54.731 35.972 -0.470 1.00 48.36 200 ARG G C 1
ATOM 19357 O O . ARG G 1 200 ? 55.134 35.097 -1.225 1.00 48.30 200 ARG G O 1
ATOM 19371 N N . ASN G 1 201 ? 54.512 37.221 -0.863 1.00 50.07 201 ASN G N 1
ATOM 19372 C CA . ASN G 1 201 ? 54.722 37.611 -2.252 1.00 52.31 201 ASN G CA 1
ATOM 19373 C C . ASN G 1 201 ? 55.202 39.053 -2.488 1.00 52.14 201 ASN G C 1
ATOM 19374 O O . ASN G 1 201 ? 54.897 39.656 -3.518 1.00 51.65 201 ASN G O 1
ATOM 19382 N N . GLY G 1 202 ? 55.989 39.578 -1.551 1.00 51.91 202 GLY G N 1
ATOM 19383 C CA . GLY G 1 202 ? 56.527 40.920 -1.698 1.00 53.62 202 GLY G CA 1
ATOM 19384 C C . GLY G 1 202 ? 57.595 40.924 -2.783 1.00 55.24 202 GLY G C 1
ATOM 19385 O O . GLY G 1 202 ? 58.248 39.901 -3.010 1.00 55.25 202 GLY G O 1
ATOM 19387 N N . SER G 1 203 ? 57.777 42.063 -3.452 1.00 57.19 203 SER G N 1
ATOM 19388 C CA . SER G 1 203 ? 58.767 42.178 -4.526 1.00 58.83 203 SER G CA 1
ATOM 19389 C C . SER G 1 203 ? 60.127 42.729 -4.080 1.00 58.57 203 SER G C 1
ATOM 19390 O O . SER G 1 203 ? 60.405 43.926 -4.219 1.00 58.53 203 SER G O 1
ATOM 19395 N N . MET G 1 204 ? 60.979 41.837 -3.573 1.00 58.40 204 MET G N 1
ATOM 19396 C CA . MET G 1 204 ? 62.320 42.191 -3.099 1.00 57.76 204 MET G CA 1
ATOM 19397 C C . MET G 1 204 ? 63.270 41.091 -3.536 1.00 56.11 204 MET G C 1
ATOM 19398 O O . MET G 1 204 ? 62.877 40.165 -4.244 1.00 56.23 204 MET G O 1
ATOM 19404 N N . LYS G 1 205 ? 64.532 41.206 -3.142 1.00 54.77 205 LYS G N 1
ATOM 19405 C CA . LYS G 1 205 ? 65.487 40.154 -3.459 1.00 52.50 205 LYS G CA 1
ATOM 19406 C C . LYS G 1 205 ? 65.128 39.031 -2.488 1.00 50.19 205 LYS G C 1
ATOM 19407 O O . LYS G 1 205 ? 64.470 39.280 -1.472 1.00 48.93 205 LYS G O 1
ATOM 19417 N N . ALA G 1 206 ? 65.540 37.802 -2.787 1.00 48.01 206 ALA G N 1
ATOM 19418 C CA . ALA G 1 206 ? 65.248 36.688 -1.892 1.00 45.19 206 ALA G CA 1
ATOM 19419 C C . ALA G 1 206 ? 65.960 36.951 -0.559 1.00 44.36 206 ALA G C 1
ATOM 19420 O O . ALA G 1 206 ? 65.473 36.582 0.516 1.00 43.69 206 ALA G O 1
ATOM 19423 N N . ALA G 1 207 ? 67.069 37.679 -0.647 1.00 43.83 207 ALA G N 1
ATOM 19424 C CA . ALA G 1 207 ? 67.885 38.035 0.504 1.00 42.32 207 ALA G CA 1
ATOM 19425 C C . ALA G 1 207 ? 67.241 39.055 1.446 1.00 40.96 207 ALA G C 1
ATOM 19426 O O . ALA G 1 207 ? 67.721 39.237 2.563 1.00 41.32 207 ALA G O 1
ATOM 19429 N N . ASP G 1 208 ? 66.191 39.745 0.994 1.00 39.17 208 ASP G N 1
ATOM 19430 C CA . ASP G 1 208 ? 65.498 40.736 1.829 1.00 37.98 208 ASP G CA 1
ATOM 19431 C C . ASP G 1 208 ? 64.092 40.326 2.276 1.00 38.09 208 ASP G C 1
ATOM 19432 O O . ASP G 1 208 ? 63.336 41.153 2.795 1.00 39.55 208 ASP G O 1
ATOM 19438 N N . ASN G 1 209 ? 63.748 39.054 2.076 1.00 36.23 209 ASN G N 1
ATOM 19439 C CA . ASN G 1 209 ? 62.439 38.518 2.443 1.00 33.59 209 ASN G CA 1
ATOM 19440 C C . ASN G 1 209 ? 62.525 37.555 3.642 1.00 33.37 209 ASN G C 1
ATOM 19441 O O . ASN G 1 209 ? 61.678 36.676 3.825 1.00 32.70 209 ASN G O 1
ATOM 19449 N N . PHE G 1 210 ? 63.593 37.689 4.421 1.00 33.07 210 PHE G N 1
ATOM 19450 C CA . PHE G 1 210 ? 63.786 36.863 5.599 1.00 32.04 210 PHE G CA 1
ATOM 19451 C C . PHE G 1 210 ? 63.380 37.668 6.802 1.00 30.92 210 PHE G C 1
ATOM 19452 O O . PHE G 1 210 ? 63.726 38.847 6.922 1.00 30.80 210 PHE G O 1
ATOM 19461 N N . LEU G 1 211 ? 62.649 37.014 7.695 1.00 30.12 211 LEU G N 1
ATOM 19462 C CA . LEU G 1 211 ? 62.164 37.635 8.915 1.00 29.62 211 LEU G CA 1
ATOM 19463 C C . LEU G 1 211 ? 63.297 38.285 9.689 1.00 30.98 211 LEU G C 1
ATOM 19464 O O . LEU G 1 211 ? 64.427 37.780 9.728 1.00 29.64 211 LEU G O 1
ATOM 19470 N N . ASP G 1 212 ? 63.004 39.458 10.230 1.00 32.59 212 ASP G N 1
ATOM 19471 C CA . ASP G 1 212 ? 63.966 40.198 11.016 1.00 33.42 212 ASP G CA 1
ATOM 19472 C C . ASP G 1 212 ? 64.193 39.338 12.260 1.00 34.21 212 ASP G C 1
ATOM 19473 O O . ASP G 1 212 ? 63.229 38.840 12.860 1.00 33.72 212 ASP G O 1
ATOM 19479 N N . PRO G 1 213 ? 65.467 39.076 12.615 1.00 34.02 213 PRO G N 1
ATOM 19480 C CA . PRO G 1 213 ? 65.775 38.259 13.796 1.00 34.09 213 PRO G CA 1
ATOM 19481 C C . PRO G 1 213 ? 65.181 38.830 15.081 1.00 32.98 213 PRO G C 1
ATOM 19482 O O . PRO G 1 213 ? 64.831 38.082 15.992 1.00 32.54 213 PRO G O 1
ATOM 19486 N N . ASN G 1 214 ? 65.055 40.154 15.136 1.00 32.96 214 ASN G N 1
ATOM 19487 C CA . ASN G 1 214 ? 64.470 40.830 16.289 1.00 34.44 214 ASN G CA 1
ATOM 19488 C C . ASN G 1 214 ? 63.039 40.411 16.470 1.00 33.76 214 ASN G C 1
ATOM 19489 O O . ASN G 1 214 ? 62.476 40.548 17.569 1.00 31.53 214 ASN G O 1
ATOM 19497 N N . LYS G 1 215 ? 62.438 39.967 15.365 1.00 34.07 215 LYS G N 1
ATOM 19498 C CA . LYS G 1 215 ? 61.059 39.502 15.362 1.00 35.59 215 LYS G CA 1
ATOM 19499 C C . LYS G 1 215 ? 60.978 37.984 15.532 1.00 34.48 215 LYS G C 1
ATOM 19500 O O . LYS G 1 215 ? 59.893 37.390 15.420 1.00 36.25 215 LYS G O 1
ATOM 19510 N N . ALA G 1 216 ? 62.125 37.355 15.776 1.00 33.03 216 ALA G N 1
ATOM 19511 C CA . ALA G 1 216 ? 62.175 35.908 15.981 1.00 32.29 216 ALA G CA 1
ATOM 19512 C C . ALA G 1 216 ? 62.621 35.646 17.415 1.00 31.01 216 ALA G C 1
ATOM 19513 O O . ALA G 1 216 ? 62.919 36.590 18.148 1.00 32.82 216 ALA G O 1
ATOM 19516 N N . SER G 1 217 ? 62.583 34.389 17.846 1.00 29.26 217 SER G N 1
ATOM 19517 C CA . SER G 1 217 ? 63.062 34.028 19.181 1.00 28.51 217 SER G CA 1
ATOM 19518 C C . SER G 1 217 ? 64.507 34.538 19.252 1.00 27.88 217 SER G C 1
ATOM 19519 O O . SER G 1 217 ? 65.259 34.390 18.300 1.00 27.94 217 SER G O 1
ATOM 19524 N N . SER G 1 218 ? 64.899 35.148 20.363 1.00 28.83 218 SER G N 1
ATOM 19525 C CA . SER G 1 218 ? 66.254 35.706 20.463 1.00 27.24 218 SER G CA 1
ATOM 19526 C C . SER G 1 218 ? 67.425 34.730 20.512 1.00 27.32 218 SER G C 1
ATOM 19527 O O . SER G 1 218 ? 68.583 35.135 20.342 1.00 25.94 218 SER G O 1
ATOM 19532 N N . LEU G 1 219 ? 67.129 33.452 20.736 1.00 26.46 219 LEU G N 1
ATOM 19533 C CA . LEU G 1 219 ? 68.163 32.435 20.786 1.00 27.28 219 LEU G CA 1
ATOM 19534 C C . LEU G 1 219 ? 68.764 32.215 19.403 1.00 27.30 219 LEU G C 1
ATOM 19535 O O . LEU G 1 219 ? 69.936 31.864 19.280 1.00 27.63 219 LEU G O 1
ATOM 19541 N N . LEU G 1 220 ? 67.950 32.417 18.370 1.00 27.30 220 LEU G N 1
ATOM 19542 C CA . LEU G 1 220 ? 68.364 32.247 16.975 1.00 26.56 220 LEU G CA 1
ATOM 19543 C C . LEU G 1 220 ? 69.492 33.201 16.590 1.00 27.62 220 LEU G C 1
ATOM 19544 O O . LEU G 1 220 ? 70.403 32.849 15.847 1.00 29.72 220 LEU G O 1
ATOM 19550 N N . SER G 1 221 ? 69.432 34.415 17.104 1.00 28.82 221 SER G N 1
ATOM 19551 C CA . SER G 1 221 ? 70.443 35.394 16.800 1.00 29.17 221 SER G CA 1
ATOM 19552 C C . SER G 1 221 ? 71.482 35.503 17.913 1.00 30.65 221 SER G C 1
ATOM 19553 O O . SER G 1 221 ? 72.562 34.914 17.807 1.00 31.03 221 SER G O 1
ATOM 19558 N N . SER G 1 222 ? 71.146 36.203 19.000 1.00 32.56 222 SER G N 1
ATOM 19559 C CA . SER G 1 222 ? 72.075 36.395 20.122 1.00 32.08 222 SER G CA 1
ATOM 19560 C C . SER G 1 222 ? 72.579 35.122 20.785 1.00 30.64 222 SER G C 1
ATOM 19561 O O . SER G 1 222 ? 73.710 35.069 21.243 1.00 31.02 222 SER G O 1
ATOM 19566 N N . GLY G 1 223 ? 71.750 34.094 20.839 1.00 28.78 223 GLY G N 1
ATOM 19567 C CA . GLY G 1 223 ? 72.216 32.871 21.432 1.00 27.94 223 GLY G CA 1
ATOM 19568 C C . GLY G 1 223 ? 71.566 32.408 22.712 1.00 27.15 223 GLY G C 1
ATOM 19569 O O . GLY G 1 223 ? 70.765 33.098 23.343 1.00 28.47 223 GLY G O 1
ATOM 19571 N N . PHE G 1 224 ? 72.005 31.224 23.112 1.00 25.41 224 PHE G N 1
ATOM 19572 C CA . PHE G 1 224 ? 71.518 30.529 24.273 1.00 23.20 224 PHE G CA 1
ATOM 19573 C C . PHE G 1 224 ? 72.606 30.400 25.343 1.00 22.80 224 PHE G C 1
ATOM 19574 O O . PHE G 1 224 ? 73.767 30.117 25.038 1.00 18.85 224 PHE G O 1
ATOM 19583 N N . SER G 1 225 ? 72.218 30.606 26.598 1.00 23.58 225 SER G N 1
ATOM 19584 C CA . SER G 1 225 ? 73.143 30.509 27.720 1.00 23.81 225 SER G CA 1
ATOM 19585 C C . SER G 1 225 ? 72.884 29.269 28.546 1.00 23.23 225 SER G C 1
ATOM 19586 O O . SER G 1 225 ? 71.922 29.234 29.300 1.00 22.76 225 SER G O 1
ATOM 19591 N N . PRO G 1 226 ? 73.743 28.227 28.417 1.00 23.30 226 PRO G N 1
ATOM 19592 C CA . PRO G 1 226 ? 73.569 26.986 29.180 1.00 23.28 226 PRO G CA 1
ATOM 19593 C C . PRO G 1 226 ? 73.719 27.235 30.676 1.00 22.52 226 PRO G C 1
ATOM 19594 O O . PRO G 1 226 ? 74.411 28.150 31.089 1.00 22.76 226 PRO G O 1
ATOM 19598 N N . ASP G 1 227 ? 73.049 26.430 31.482 1.00 20.42 227 ASP G N 1
ATOM 19599 C CA . ASP G 1 227 ? 73.179 26.536 32.928 1.00 20.88 227 ASP G CA 1
ATOM 19600 C C . ASP G 1 227 ? 72.846 25.158 33.460 1.00 19.05 227 ASP G C 1
ATOM 19601 O O . ASP G 1 227 ? 71.840 24.950 34.116 1.00 22.08 227 ASP G O 1
ATOM 19607 N N . PHE G 1 228 ? 73.712 24.208 33.152 1.00 17.71 228 PHE G N 1
ATOM 19608 C CA . PHE G 1 228 ? 73.493 22.830 33.532 1.00 18.33 228 PHE G CA 1
ATOM 19609 C C . PHE G 1 228 ? 74.471 22.395 34.610 1.00 18.33 228 PHE G C 1
ATOM 19610 O O . PHE G 1 228 ? 75.570 22.920 34.681 1.00 19.72 228 PHE G O 1
ATOM 19619 N N . ALA G 1 229 ? 74.069 21.441 35.446 1.00 17.55 229 ALA G N 1
ATOM 19620 C CA . ALA G 1 229 ? 74.935 20.942 36.514 1.00 16.14 229 ALA G CA 1
ATOM 19621 C C . ALA G 1 229 ? 75.087 19.428 36.498 1.00 16.48 229 ALA G C 1
ATOM 19622 O O . ALA G 1 229 ? 74.135 18.696 36.278 1.00 16.12 229 ALA G O 1
ATOM 19625 N N . THR G 1 230 ? 76.315 18.958 36.614 1.00 17.84 230 THR G N 1
ATOM 19626 C CA . THR G 1 230 ? 76.544 17.524 36.686 1.00 19.39 230 THR G CA 1
ATOM 19627 C C . THR G 1 230 ? 77.455 17.232 37.865 1.00 19.38 230 THR G C 1
ATOM 19628 O O . THR G 1 230 ? 78.367 17.991 38.150 1.00 21.28 230 THR G O 1
ATOM 19634 N N . VAL G 1 231 ? 77.085 16.242 38.660 1.00 19.85 231 VAL G N 1
ATOM 19635 C CA . VAL G 1 231 ? 77.904 15.889 39.789 1.00 18.15 231 VAL G CA 1
ATOM 19636 C C . VAL G 1 231 ? 78.568 14.568 39.509 1.00 17.66 231 VAL G C 1
ATOM 19637 O O . VAL G 1 231 ? 77.966 13.663 38.932 1.00 15.89 231 VAL G O 1
ATOM 19642 N N . ILE G 1 232 ? 79.881 14.572 39.730 1.00 18.26 232 ILE G N 1
ATOM 19643 C CA . ILE G 1 232 ? 80.758 13.425 39.531 1.00 18.26 232 ILE G CA 1
ATOM 19644 C C . ILE G 1 232 ? 81.299 12.980 40.894 1.00 18.28 232 ILE G C 1
ATOM 19645 O O . ILE G 1 232 ? 81.735 13.804 41.686 1.00 17.73 232 ILE G O 1
ATOM 19651 N N . THR G 1 233 ? 81.203 11.686 41.180 1.00 20.65 233 THR G N 1
ATOM 19652 C CA . THR G 1 233 ? 81.699 11.123 42.431 1.00 20.76 233 THR G CA 1
ATOM 19653 C C . THR G 1 233 ? 83.029 10.412 42.184 1.00 21.94 233 THR G C 1
ATOM 19654 O O . THR G 1 233 ? 83.342 10.021 41.052 1.00 21.33 233 THR G O 1
ATOM 19660 N N . MET G 1 234 ? 83.846 10.332 43.229 1.00 23.16 234 MET G N 1
ATOM 19661 C CA . MET G 1 234 ? 85.137 9.665 43.153 1.00 22.62 234 MET G CA 1
ATOM 19662 C C . MET G 1 234 ? 85.412 8.901 44.434 1.00 25.13 234 MET G C 1
ATOM 19663 O O . MET G 1 234 ? 85.179 9.382 45.532 1.00 26.13 234 MET G O 1
ATOM 19669 N N . ASP G 1 235 ? 85.882 7.679 44.268 1.00 26.16 235 ASP G N 1
ATOM 19670 C CA . ASP G 1 235 ? 86.230 6.821 45.381 1.00 27.14 235 ASP G CA 1
ATOM 19671 C C . ASP G 1 235 ? 87.537 7.345 46.010 1.00 25.59 235 ASP G C 1
ATOM 19672 O O . ASP G 1 235 ? 88.552 7.505 45.332 1.00 25.08 235 ASP G O 1
ATOM 19678 N N . ARG G 1 236 ? 87.510 7.594 47.311 1.00 25.97 236 ARG G N 1
ATOM 19679 C CA . ARG G 1 236 ? 88.680 8.103 48.002 1.00 24.73 236 ARG G CA 1
ATOM 19680 C C . ARG G 1 236 ? 89.902 7.189 47.975 1.00 24.31 236 ARG G C 1
ATOM 19681 O O . ARG G 1 236 ? 91.024 7.664 48.083 1.00 23.84 236 ARG G O 1
ATOM 19695 N N . LYS G 1 237 ? 89.693 5.894 47.787 1.00 24.96 237 LYS G N 1
ATOM 19696 C CA . LYS G 1 237 ? 90.810 4.969 47.783 1.00 26.94 237 LYS G CA 1
ATOM 19697 C C . LYS G 1 237 ? 91.266 4.464 46.417 1.00 27.72 237 LYS G C 1
ATOM 19698 O O . LYS G 1 237 ? 92.102 3.550 46.314 1.00 28.22 237 LYS G O 1
ATOM 19708 N N . ALA G 1 238 ? 90.750 5.085 45.361 1.00 27.93 238 ALA G N 1
ATOM 19709 C CA . ALA G 1 238 ? 91.123 4.689 44.006 1.00 28.21 238 ALA G CA 1
ATOM 19710 C C . ALA G 1 238 ? 92.597 5.041 43.799 1.00 29.30 238 ALA G C 1
ATOM 19711 O O . ALA G 1 238 ? 93.108 5.997 44.394 1.00 29.38 238 ALA G O 1
ATOM 19714 N N . SER G 1 239 ? 93.293 4.239 43.000 1.00 30.64 239 SER G N 1
ATOM 19715 C CA . SER G 1 239 ? 94.703 4.482 42.753 1.00 31.67 239 SER G CA 1
ATOM 19716 C C . SER G 1 239 ? 94.915 5.767 42.002 1.00 31.44 239 SER G C 1
ATOM 19717 O O . SER G 1 239 ? 95.692 6.614 42.427 1.00 32.52 239 SER G O 1
ATOM 19722 N N . LYS G 1 240 ? 94.228 5.886 40.872 1.00 31.58 240 LYS G N 1
ATOM 19723 C CA . LYS G 1 240 ? 94.325 7.038 39.984 1.00 32.11 240 LYS G CA 1
ATOM 19724 C C . LYS G 1 240 ? 93.434 8.145 40.519 1.00 33.12 240 LYS G C 1
ATOM 19725 O O . LYS G 1 240 ? 92.210 8.021 40.493 1.00 36.03 240 LYS G O 1
ATOM 19735 N N . GLN G 1 241 ? 94.038 9.215 41.032 1.00 32.00 241 GLN G N 1
ATOM 19736 C CA . GLN G 1 241 ? 93.256 10.321 41.577 1.00 30.29 241 GLN G CA 1
ATOM 19737 C C . GLN G 1 241 ? 93.226 11.543 40.663 1.00 29.65 241 GLN G C 1
ATOM 19738 O O . GLN G 1 241 ? 93.052 12.680 41.113 1.00 30.27 241 GLN G O 1
ATOM 19747 N N . GLN G 1 242 ? 93.451 11.281 39.379 1.00 27.88 242 GLN G N 1
ATOM 19748 C CA . GLN G 1 242 ? 93.384 12.282 38.323 1.00 28.49 242 GLN G CA 1
ATOM 19749 C C . GLN G 1 242 ? 92.406 11.723 37.315 1.00 27.56 242 GLN G C 1
ATOM 19750 O O . GLN G 1 242 ? 92.406 10.532 37.031 1.00 28.18 242 GLN G O 1
ATOM 19759 N N . THR G 1 243 ? 91.592 12.604 36.762 1.00 25.56 243 THR G N 1
ATOM 19760 C CA . THR G 1 243 ? 90.570 12.221 35.816 1.00 23.66 243 THR G CA 1
ATOM 19761 C C . THR G 1 243 ? 90.562 13.208 34.663 1.00 22.35 243 THR G C 1
ATOM 19762 O O . THR G 1 243 ? 90.765 14.401 34.867 1.00 23.15 243 THR G O 1
ATOM 19768 N N . ASN G 1 244 ? 90.422 12.714 33.443 1.00 22.04 244 ASN G N 1
ATOM 19769 C CA . ASN G 1 244 ? 90.336 13.628 32.319 1.00 22.56 244 ASN G CA 1
ATOM 19770 C C . ASN G 1 244 ? 88.862 13.667 31.988 1.00 22.58 244 ASN G C 1
ATOM 19771 O O . ASN G 1 244 ? 88.142 12.701 32.245 1.00 22.92 244 ASN G O 1
ATOM 19779 N N . ILE G 1 245 ? 88.387 14.809 31.515 1.00 21.76 245 ILE G N 1
ATOM 19780 C CA . ILE G 1 245 ? 86.989 14.937 31.148 1.00 20.51 245 ILE G CA 1
ATOM 19781 C C . ILE G 1 245 ? 86.899 15.865 29.942 1.00 21.83 245 ILE G C 1
ATOM 19782 O O . ILE G 1 245 ? 87.627 16.856 29.844 1.00 23.27 245 ILE G O 1
ATOM 19788 N N . ASP G 1 246 ? 86.097 15.474 28.961 1.00 21.54 246 ASP G N 1
ATOM 19789 C CA . ASP G 1 246 ? 85.915 16.304 27.779 1.00 22.12 246 ASP G CA 1
ATOM 19790 C C . ASP G 1 246 ? 84.569 16.977 27.830 1.00 21.84 246 ASP G C 1
ATOM 19791 O O . ASP G 1 246 ? 83.566 16.366 28.184 1.00 22.77 246 ASP G O 1
ATOM 19797 N N . VAL G 1 247 ? 84.573 18.263 27.532 1.00 21.86 247 VAL G N 1
ATOM 19798 C CA . VAL G 1 247 ? 83.368 19.064 27.537 1.00 20.79 247 VAL G CA 1
ATOM 19799 C C . VAL G 1 247 ? 83.194 19.611 26.125 1.00 21.34 247 VAL G C 1
ATOM 19800 O O . VAL G 1 247 ? 84.095 20.222 25.564 1.00 23.11 247 VAL G O 1
ATOM 19805 N N . ILE G 1 248 ? 82.036 19.339 25.542 1.00 20.67 248 ILE G N 1
ATOM 19806 C CA . ILE G 1 248 ? 81.737 19.750 24.181 1.00 21.25 248 ILE G CA 1
ATOM 19807 C C . ILE G 1 248 ? 80.527 20.668 24.133 1.00 21.24 248 ILE G C 1
ATOM 19808 O O . ILE G 1 248 ? 79.548 20.464 24.839 1.00 21.47 248 ILE G O 1
ATOM 19814 N N . TYR G 1 249 ? 80.629 21.717 23.331 1.00 22.48 249 TYR G N 1
ATOM 19815 C CA . TYR G 1 249 ? 79.525 22.657 23.141 1.00 22.15 249 TYR G CA 1
ATOM 19816 C C . TYR G 1 249 ? 79.231 22.620 21.642 1.00 22.50 249 TYR G C 1
ATOM 19817 O O . TYR G 1 249 ? 80.153 22.758 20.830 1.00 21.64 249 TYR G O 1
ATOM 19828 N N . GLU G 1 250 ? 77.996 22.341 21.246 1.00 22.80 250 GLU G N 1
ATOM 19829 C CA . GLU G 1 250 ? 77.735 22.378 19.824 1.00 23.97 250 GLU G CA 1
ATOM 19830 C C . GLU G 1 250 ? 76.469 23.066 19.378 1.00 24.76 250 GLU G C 1
ATOM 19831 O O . GLU G 1 250 ? 75.585 23.368 20.181 1.00 26.85 250 GLU G O 1
ATOM 19838 N N . ARG G 1 251 ? 76.486 23.475 18.113 1.00 24.45 251 ARG G N 1
ATOM 19839 C CA . ARG G 1 251 ? 75.363 24.138 17.484 1.00 23.29 251 ARG G CA 1
ATOM 19840 C C . ARG G 1 251 ? 75.097 23.410 16.176 1.00 24.22 251 ARG G C 1
ATOM 19841 O O . ARG G 1 251 ? 76.017 23.145 15.410 1.00 25.43 251 ARG G O 1
ATOM 19855 N N . VAL G 1 252 ? 73.854 22.972 15.998 1.00 25.13 252 VAL G N 1
ATOM 19856 C CA . VAL G 1 252 ? 73.423 22.288 14.774 1.00 25.51 252 VAL G CA 1
ATOM 19857 C C . VAL G 1 252 ? 72.615 23.331 14.006 1.00 26.73 252 VAL G C 1
ATOM 19858 O O . VAL G 1 252 ? 71.669 23.911 14.548 1.00 27.35 252 VAL G O 1
ATOM 19863 N N . ARG G 1 253 ? 73.005 23.582 12.762 1.00 28.33 253 ARG G N 1
ATOM 19864 C CA . ARG G 1 253 ? 72.341 24.585 11.943 1.00 26.86 253 ARG G CA 1
ATOM 19865 C C . ARG G 1 253 ? 71.582 24.034 10.756 1.00 26.75 253 ARG G C 1
ATOM 19866 O O . ARG G 1 253 ? 72.051 23.131 10.075 1.00 27.87 253 ARG G O 1
ATOM 19880 N N . ASP G 1 254 ? 70.381 24.563 10.550 1.00 27.13 254 ASP G N 1
ATOM 19881 C CA . ASP G 1 254 ? 69.537 24.180 9.430 1.00 26.72 254 ASP G CA 1
ATOM 19882 C C . ASP G 1 254 ? 69.740 25.195 8.321 1.00 27.19 254 ASP G C 1
ATOM 19883 O O . ASP G 1 254 ? 70.209 26.310 8.549 1.00 28.75 254 ASP G O 1
ATOM 19889 N N . ASP G 1 255 ? 69.358 24.786 7.118 1.00 27.73 255 ASP G N 1
ATOM 19890 C CA . ASP G 1 255 ? 69.458 25.601 5.922 1.00 28.22 255 ASP G CA 1
ATOM 19891 C C . ASP G 1 255 ? 68.046 25.912 5.413 1.00 28.02 255 ASP G C 1
ATOM 19892 O O . ASP G 1 255 ? 67.372 25.037 4.879 1.00 29.33 255 ASP G O 1
ATOM 19898 N N . TYR G 1 256 ? 67.597 27.146 5.621 1.00 28.21 256 TYR G N 1
ATOM 19899 C CA . TYR G 1 256 ? 66.272 27.578 5.182 1.00 29.05 256 TYR G CA 1
ATOM 19900 C C . TYR G 1 256 ? 66.425 28.428 3.927 1.00 30.15 256 TYR G C 1
ATOM 19901 O O . TYR G 1 256 ? 66.979 29.526 3.985 1.00 31.63 256 TYR G O 1
ATOM 19912 N N . GLN G 1 257 ? 65.923 27.921 2.799 1.00 31.44 257 GLN G N 1
ATOM 19913 C CA . GLN G 1 257 ? 66.024 28.623 1.525 1.00 33.56 257 GLN G CA 1
ATOM 19914 C C . GLN G 1 257 ? 64.696 29.192 1.094 1.00 35.03 257 GLN G C 1
ATOM 19915 O O . GLN G 1 257 ? 63.644 28.629 1.389 1.00 36.37 257 GLN G O 1
ATOM 19924 N N . LEU G 1 258 ? 64.770 30.308 0.380 1.00 37.69 258 LEU G N 1
ATOM 19925 C CA . LEU G 1 258 ? 63.598 31.000 -0.155 1.00 39.98 258 LEU G CA 1
ATOM 19926 C C . LEU G 1 258 ? 63.732 31.225 -1.669 1.00 42.18 258 LEU G C 1
ATOM 19927 O O . LEU G 1 258 ? 64.664 31.914 -2.109 1.00 42.00 258 LEU G O 1
ATOM 19933 N N . HIS G 1 259 ? 62.814 30.666 -2.463 1.00 43.51 259 HIS G N 1
ATOM 19934 C CA . HIS G 1 259 ? 62.846 30.896 -3.906 1.00 45.64 259 HIS G CA 1
ATOM 19935 C C . HIS G 1 259 ? 61.514 31.404 -4.426 1.00 46.81 259 HIS G C 1
ATOM 19936 O O . HIS G 1 259 ? 60.457 31.005 -3.944 1.00 46.55 259 HIS G O 1
ATOM 19946 N N . TRP G 1 260 ? 61.595 32.324 -5.383 1.00 48.64 260 TRP G N 1
ATOM 19947 C CA . TRP G 1 260 ? 60.429 32.946 -6.000 1.00 51.28 260 TRP G CA 1
ATOM 19948 C C . TRP G 1 260 ? 59.902 32.173 -7.207 1.00 52.31 260 TRP G C 1
ATOM 19949 O O . TRP G 1 260 ? 60.569 32.100 -8.238 1.00 52.82 260 TRP G O 1
ATOM 19962 N N . THR G 1 261 ? 58.661 31.694 -7.100 1.00 53.32 261 THR G N 1
ATOM 19963 C CA . THR G 1 261 ? 58.018 30.904 -8.153 1.00 53.86 261 THR G CA 1
ATOM 19964 C C . THR G 1 261 ? 57.183 31.713 -9.159 1.00 54.87 261 THR G C 1
ATOM 19965 O O . THR G 1 261 ? 56.153 31.235 -9.656 1.00 55.73 261 THR G O 1
ATOM 19971 N N . SER G 1 262 ? 57.607 32.945 -9.432 1.00 55.40 262 SER G N 1
ATOM 19972 C CA . SER G 1 262 ? 56.922 33.815 -10.393 1.00 55.76 262 SER G CA 1
ATOM 19973 C C . SER G 1 262 ? 55.563 34.351 -9.939 1.00 55.66 262 SER G C 1
ATOM 19974 O O . SER G 1 262 ? 55.009 35.270 -10.557 1.00 55.56 262 SER G O 1
ATOM 19979 N N . THR G 1 263 ? 55.013 33.754 -8.887 1.00 55.90 263 THR G N 1
ATOM 19980 C CA . THR G 1 263 ? 53.728 34.183 -8.346 1.00 55.57 263 THR G CA 1
ATOM 19981 C C . THR G 1 263 ? 53.827 34.457 -6.840 1.00 54.21 263 THR G C 1
ATOM 19982 O O . THR G 1 263 ? 53.133 35.338 -6.308 1.00 55.39 263 THR G O 1
ATOM 19988 N N . ASN G 1 264 ? 54.711 33.722 -6.165 1.00 51.56 264 ASN G N 1
ATOM 19989 C CA . ASN G 1 264 ? 54.893 33.877 -4.729 1.00 48.36 264 ASN G CA 1
ATOM 19990 C C . ASN G 1 264 ? 56.167 33.184 -4.287 1.00 45.37 264 ASN G C 1
ATOM 19991 O O . ASN G 1 264 ? 56.782 32.452 -5.047 1.00 43.64 264 ASN G O 1
ATOM 19999 N N . TRP G 1 265 ? 56.518 33.382 -3.022 1.00 43.03 265 TRP G N 1
ATOM 20000 C CA . TRP G 1 265 ? 57.708 32.770 -2.439 1.00 40.91 265 TRP G CA 1
ATOM 20001 C C . TRP G 1 265 ? 57.420 31.367 -1.931 1.00 40.81 265 TRP G C 1
ATOM 20002 O O . TRP G 1 265 ? 56.321 31.057 -1.468 1.00 39.68 265 TRP G O 1
ATOM 20015 N N . LYS G 1 266 ? 58.417 30.510 -2.038 1.00 41.84 266 LYS G N 1
ATOM 20016 C CA . LYS G 1 266 ? 58.271 29.153 -1.558 1.00 42.67 266 LYS G CA 1
ATOM 20017 C C . LYS G 1 266 ? 59.501 28.847 -0.714 1.00 42.70 266 LYS G C 1
ATOM 20018 O O . LYS G 1 266 ? 60.640 28.948 -1.185 1.00 44.02 266 LYS G O 1
ATOM 20028 N N . GLY G 1 267 ? 59.260 28.549 0.558 1.00 41.39 267 GLY G N 1
ATOM 20029 C CA . GLY G 1 267 ? 60.353 28.251 1.453 1.00 38.63 267 GLY G CA 1
ATOM 20030 C C . GLY G 1 267 ? 60.512 26.775 1.713 1.00 37.42 267 GLY G C 1
ATOM 20031 O O . GLY G 1 267 ? 59.549 26.012 1.645 1.00 36.39 267 GLY G O 1
ATOM 20033 N N . THR G 1 268 ? 61.754 26.371 1.955 1.00 37.09 268 THR G N 1
ATOM 20034 C CA . THR G 1 268 ? 62.080 24.982 2.261 1.00 36.96 268 THR G CA 1
ATOM 20035 C C . THR G 1 268 ? 63.179 24.987 3.307 1.00 35.57 268 THR G C 1
ATOM 20036 O O . THR G 1 268 ? 64.072 25.846 3.273 1.00 35.40 268 THR G O 1
ATOM 20042 N N . ASN G 1 269 ? 63.128 24.001 4.201 1.00 33.91 269 ASN G N 1
ATOM 20043 C CA . ASN G 1 269 ? 64.115 23.865 5.256 1.00 32.56 269 ASN G CA 1
ATOM 20044 C C . ASN G 1 269 ? 64.803 22.505 5.234 1.00 32.46 269 ASN G C 1
ATOM 20045 O O . ASN G 1 269 ? 64.164 21.464 5.111 1.00 34.20 269 ASN G O 1
ATOM 20053 N N . THR G 1 270 ? 66.123 22.531 5.347 1.00 31.17 270 THR G N 1
ATOM 20054 C CA . THR G 1 270 ? 66.928 21.324 5.356 1.00 31.68 270 THR G CA 1
ATOM 20055 C C . THR G 1 270 ? 67.484 21.129 6.759 1.00 32.08 270 THR G C 1
ATOM 20056 O O . THR G 1 270 ? 68.243 21.954 7.259 1.00 32.51 270 THR G O 1
ATOM 20062 N N . LYS G 1 271 ? 67.072 20.040 7.392 1.00 31.88 271 LYS G N 1
ATOM 20063 C CA . LYS G 1 271 ? 67.495 19.705 8.743 1.00 31.47 271 LYS G CA 1
ATOM 20064 C C . LYS G 1 271 ? 68.954 19.316 8.912 1.00 31.45 271 LYS G C 1
ATOM 20065 O O . LYS G 1 271 ? 69.541 18.678 8.048 1.00 32.22 271 LYS G O 1
ATOM 20075 N N . ASP G 1 272 ? 69.516 19.697 10.050 1.00 32.71 272 ASP G N 1
ATOM 20076 C CA . ASP G 1 272 ? 70.887 19.369 10.427 1.00 33.40 272 ASP G CA 1
ATOM 20077 C C . ASP G 1 272 ? 71.909 19.501 9.323 1.00 32.67 272 ASP G C 1
ATOM 20078 O O . ASP G 1 272 ? 72.684 18.578 9.091 1.00 32.80 272 ASP G O 1
ATOM 20084 N N . LYS G 1 273 ? 71.944 20.634 8.641 1.00 32.03 273 LYS G N 1
ATOM 20085 C CA . LYS G 1 273 ? 72.907 20.774 7.573 1.00 33.39 273 LYS G CA 1
ATOM 20086 C C . LYS G 1 273 ? 74.335 20.931 8.073 1.00 33.49 273 LYS G C 1
ATOM 20087 O O . LYS G 1 273 ? 75.258 20.354 7.515 1.00 34.99 273 LYS G O 1
ATOM 20097 N N . TRP G 1 274 ? 74.515 21.718 9.124 1.00 32.39 274 TRP G N 1
ATOM 20098 C CA . TRP G 1 274 ? 75.837 21.951 9.690 1.00 28.96 274 TRP G CA 1
ATOM 20099 C C . TRP G 1 274 ? 75.870 21.639 11.184 1.00 28.06 274 TRP G C 1
ATOM 20100 O O . TRP G 1 274 ? 74.860 21.715 11.871 1.00 28.38 274 TRP G O 1
ATOM 20113 N N . THR G 1 275 ? 77.064 21.364 11.687 1.00 28.71 275 THR G N 1
ATOM 20114 C CA . THR G 1 275 ? 77.268 21.065 13.097 1.00 28.97 275 THR G CA 1
ATOM 20115 C C . THR G 1 275 ? 78.584 21.678 13.533 1.00 29.70 275 THR G C 1
ATOM 20116 O O . THR G 1 275 ? 79.634 21.264 13.062 1.00 33.02 275 THR G O 1
ATOM 20122 N N . ASP G 1 276 ? 78.518 22.710 14.369 1.00 29.66 276 ASP G N 1
ATOM 20123 C CA . ASP G 1 276 ? 79.710 23.371 14.891 1.00 28.38 276 ASP G CA 1
ATOM 20124 C C . ASP G 1 276 ? 79.985 22.707 16.219 1.00 28.10 276 ASP G C 1
ATOM 20125 O O . ASP G 1 276 ? 79.132 22.713 17.099 1.00 27.74 276 ASP G O 1
ATOM 20131 N N . ARG G 1 277 ? 81.154 22.098 16.343 1.00 28.71 277 ARG G N 1
ATOM 20132 C CA . ARG G 1 277 ? 81.526 21.391 17.559 1.00 29.26 277 ARG G CA 1
ATOM 20133 C C . ARG G 1 277 ? 82.825 21.929 18.183 1.00 28.06 277 ARG G C 1
ATOM 20134 O O . ARG G 1 277 ? 83.867 21.966 17.533 1.00 28.04 277 ARG G O 1
ATOM 20148 N N . SER G 1 278 ? 82.722 22.399 19.430 1.00 28.03 278 SER G N 1
ATOM 20149 C CA . SER G 1 278 ? 83.843 22.969 20.184 1.00 26.30 278 SER G CA 1
ATOM 20150 C C . SER G 1 278 ? 84.094 22.074 21.390 1.00 25.09 278 SER G C 1
ATOM 20151 O O . SER G 1 278 ? 83.303 22.022 22.322 1.00 23.94 278 SER G O 1
ATOM 20156 N N . SER G 1 279 ? 85.210 21.367 21.361 1.00 25.60 279 SER G N 1
ATOM 20157 C CA . SER G 1 279 ? 85.544 20.439 22.415 1.00 26.14 279 SER G CA 1
ATOM 20158 C C . SER G 1 279 ? 86.716 20.938 23.232 1.00 26.98 279 SER G C 1
ATOM 20159 O O . SER G 1 279 ? 87.590 21.629 22.713 1.00 28.47 279 SER G O 1
ATOM 20164 N N . GLU G 1 280 ? 86.759 20.547 24.502 1.00 26.77 280 GLU G N 1
ATOM 20165 C CA . GLU G 1 280 ? 87.829 20.972 25.395 1.00 27.05 280 GLU G CA 1
ATOM 20166 C C . GLU G 1 280 ? 88.088 19.885 26.436 1.00 26.11 280 GLU G C 1
ATOM 20167 O O . GLU G 1 280 ? 87.147 19.316 26.963 1.00 26.15 280 GLU G O 1
ATOM 20174 N N . ARG G 1 281 ? 89.347 19.538 26.687 1.00 25.79 281 ARG G N 1
ATOM 20175 C CA . ARG G 1 281 ? 89.630 18.555 27.729 1.00 25.32 281 ARG G CA 1
ATOM 20176 C C . ARG G 1 281 ? 90.110 19.247 29.006 1.00 25.20 281 ARG G C 1
ATOM 20177 O O . ARG G 1 281 ? 90.879 20.195 28.951 1.00 26.42 281 ARG G O 1
ATOM 20191 N N . TYR G 1 282 ? 89.665 18.754 30.155 1.00 24.90 282 TYR G N 1
ATOM 20192 C CA . TYR G 1 282 ? 90.041 19.343 31.437 1.00 23.17 282 TYR G CA 1
ATOM 20193 C C . TYR G 1 282 ? 90.623 18.261 32.311 1.00 21.82 282 TYR G C 1
ATOM 20194 O O . TYR G 1 282 ? 90.223 17.107 32.211 1.00 21.41 282 TYR G O 1
ATOM 20205 N N . LYS G 1 283 ? 91.556 18.649 33.175 1.00 21.82 283 LYS G N 1
ATOM 20206 C CA . LYS G 1 283 ? 92.205 17.729 34.102 1.00 22.77 283 LYS G CA 1
ATOM 20207 C C . LYS G 1 283 ? 91.639 17.995 35.485 1.00 21.30 283 LYS G C 1
ATOM 20208 O O . LYS G 1 283 ? 91.550 19.141 35.897 1.00 20.34 283 LYS G O 1
ATOM 20218 N N . ILE G 1 284 ? 91.228 16.939 36.184 1.00 19.82 284 ILE G N 1
ATOM 20219 C CA . ILE G 1 284 ? 90.661 17.072 37.517 1.00 19.20 284 ILE G CA 1
ATOM 20220 C C . ILE G 1 284 ? 91.642 16.449 38.492 1.00 20.53 284 ILE G C 1
ATOM 20221 O O . ILE G 1 284 ? 91.952 15.277 38.375 1.00 22.14 284 ILE G O 1
ATOM 20227 N N . ASP G 1 285 ? 92.198 17.234 39.403 1.00 21.77 285 ASP G N 1
ATOM 20228 C CA . ASP G 1 285 ? 93.099 16.662 40.398 1.00 22.87 285 ASP G CA 1
ATOM 20229 C C . ASP G 1 285 ? 92.288 16.541 41.688 1.00 23.38 285 ASP G C 1
ATOM 20230 O O . ASP G 1 285 ? 92.042 17.534 42.377 1.00 24.41 285 ASP G O 1
ATOM 20236 N N . TRP G 1 286 ? 91.859 15.322 42.000 1.00 21.04 286 TRP G N 1
ATOM 20237 C CA . TRP G 1 286 ? 91.051 15.090 43.183 1.00 20.65 286 TRP G CA 1
ATOM 20238 C C . TRP G 1 286 ? 91.828 15.303 44.463 1.00 21.85 286 TRP G C 1
ATOM 20239 O O . TRP G 1 286 ? 91.237 15.581 45.508 1.00 23.78 286 TRP G O 1
ATOM 20252 N N . GLU G 1 287 ? 93.147 15.157 44.397 1.00 22.40 287 GLU G N 1
ATOM 20253 C CA . GLU G 1 287 ? 93.977 15.320 45.595 1.00 26.17 287 GLU G CA 1
ATOM 20254 C C . GLU G 1 287 ? 94.158 16.779 45.938 1.00 26.47 287 GLU G C 1
ATOM 20255 O O . GLU G 1 287 ? 94.000 17.172 47.091 1.00 27.16 287 GLU G O 1
ATOM 20262 N N . LYS G 1 288 ? 94.416 17.572 44.907 1.00 26.47 288 LYS G N 1
ATOM 20263 C CA . LYS G 1 288 ? 94.611 19.012 45.017 1.00 28.02 288 LYS G CA 1
ATOM 20264 C C . LYS G 1 288 ? 93.275 19.742 45.040 1.00 28.55 288 LYS G C 1
ATOM 20265 O O . LYS G 1 288 ? 93.207 20.875 45.498 1.00 30.11 288 LYS G O 1
ATOM 20275 N N . GLU G 1 289 ? 92.219 19.089 44.550 1.00 27.74 289 GLU G N 1
ATOM 20276 C CA . GLU G 1 289 ? 90.890 19.688 44.485 1.00 27.44 289 GLU G CA 1
ATOM 20277 C C . GLU G 1 289 ? 91.072 20.951 43.663 1.00 26.79 289 GLU G C 1
ATOM 20278 O O . GLU G 1 289 ? 90.926 22.087 44.125 1.00 26.30 289 GLU G O 1
ATOM 20285 N N . GLU G 1 290 ? 91.359 20.712 42.400 1.00 26.50 290 GLU G N 1
ATOM 20286 C CA . GLU G 1 290 ? 91.653 21.773 41.477 1.00 27.45 290 GLU G CA 1
ATOM 20287 C C . GLU G 1 290 ? 91.315 21.261 40.085 1.00 25.29 290 GLU G C 1
ATOM 20288 O O . GLU G 1 290 ? 91.489 20.088 39.800 1.00 25.17 290 GLU G O 1
ATOM 20295 N N . MET G 1 291 ? 90.821 22.131 39.218 1.00 25.34 291 MET G N 1
ATOM 20296 C CA . MET G 1 291 ? 90.481 21.716 37.865 1.00 24.59 291 MET G CA 1
ATOM 20297 C C . MET G 1 291 ? 91.163 22.681 36.888 1.00 24.64 291 MET G C 1
ATOM 20298 O O . MET G 1 291 ? 91.099 23.903 37.053 1.00 23.79 291 MET G O 1
ATOM 20304 N N . THR G 1 292 ? 91.878 22.111 35.918 1.00 26.26 292 THR G N 1
ATOM 20305 C CA . THR G 1 292 ? 92.633 22.883 34.939 1.00 28.22 292 THR G CA 1
ATOM 20306 C C . THR G 1 292 ? 92.406 22.482 33.483 1.00 28.92 292 THR G C 1
ATOM 20307 O O . THR G 1 292 ? 92.033 21.355 33.190 1.00 28.15 292 THR G O 1
ATOM 20313 N N . ASN G 1 293 ? 92.603 23.438 32.580 1.00 32.02 293 ASN G N 1
ATOM 20314 C CA . ASN G 1 293 ? 92.494 23.174 31.147 1.00 33.54 293 ASN G CA 1
ATOM 20315 C C . ASN G 1 293 ? 93.766 23.614 30.427 1.00 33.18 293 ASN G C 1
ATOM 20316 O O . ASN G 1 293 ? 93.720 24.557 29.609 1.00 33.96 293 ASN G O 1
#

B-factor: mean 30.75, std 12.33, range [11.52, 74.33]

InterPro domains:
  IPR003963 Bi-component toxin, staphylococci [PR01468] (66-85)
  IPR003963 Bi-component toxin, staphylococci [PR01468] (127-148)
  IPR003963 Bi-component toxin, staphylococci [PR01468] (248-265)
  IPR003963 Bi-component toxin, staphylococci [TIGR01002] (4-319)
  IPR005831 Aerolysin/haemolysin toxin, conserved site [PS00274] (287-296)
  IPR016183 Leukocidin/Hemolysin toxin [PF07968] (63-313)
  IPR036435 Leukocidin/porin MspA superfamily [SSF56959] (29-318)

Solvent-accessible surface area: 77859 Å² total; per-residue (Å²): 75,14,64,52,6,14,0,77,114,36,26,2,36,3,6,48,159,31,88,23,72,7,0,3,16,13,37,57,28,160,156,22,7,0,0,9,4,0,1,6,0,2,1,32,5,155,64,4,48,30,26,4,0,0,0,20,1,4,4,3,0,12,0,70,27,52,62,106,35,120,138,42,55,101,30,3,0,1,4,0,0,3,8,1,49,1,34,0,62,3,30,129,114,12,63,0,30,0,1,3,2,67,37,49,17,81,48,72,77,7,46,21,50,18,32,77,42,73,1,105,47,30,24,94,53,19,44,87,96,60,65,85,14,25,58,126,1,45,62,67,36,51,10,51,12,8,65,24,89,13,39,9,3,40,58,8,2,49,47,5,27,22,36,68,3,3,1,42,1,13,12,32,14,5,22,11,89,46,88,14,26,32,32,38,65,28,154,41,119,76,36,1,3,15,0,0,6,76,52,113,83,16,110,72,46,0,15,81,0,10,4,35,50,42,60,5,4,18,0,0,33,11,2,20,16,2,74,10,10,1,3,0,2,3,59,77,184,21,111,89,18,77,2,45,0,26,4,5,0,12,0,11,43,0,3,0,50,0,77,83,64,91,98,12,2,26,0,48,23,56,83,84,95,73,75,23,117,6,68,37,117,4,90,0,18,3,133,155,33,71,3,61,103,69,16,64,44,5,14,0,96,110,11,22,3,37,3,6,70,159,31,96,20,66,9,0,3,12,15,37,63,29,176,168,27,7,0,0,6,4,0,1,4,0,2,1,32,12,146,55,3,51,29,26,3,0,0,0,23,1,5,5,1,0,11,0,61,25,114,59,90,24,103,105,52,37,87,65,0,0,0,0,0,0,3,8,1,49,1,22,0,66,6,29,118,122,18,82,0,33,0,1,2,1,75,36,47,20,83,50,73,73,9,49,18,74,4,36,39,47,74,4,126,47,29,33,90,46,23,47,84,97,59,61,92,16,24,39,130,1,43,62,60,44,34,8,45,22,10,64,27,88,10,39,8,3,44,56,8,4,47,50,5,33,19,36,59,0,3,2,36,1,12,12,29,17,6,24,9,84,43,92,30,28,23,30,39,60,25,147,40,107,75,42,1,3,9,0,0,5,85,44,90,90,22,111,71,127,0,28,80,0,12,5,37,46,37,63,5,4,15,0,0,33,10,0,19,14,1,79,10,11,1,4,0,2,2,68,76,181,17,122,125,14,69,4,40,0,20,4,7,1,14,2,10,34,0,1,0,41,0,51,79,54,98,111,17,3,45,0,39,29,48,84,82,97,65,82,20,129,6,70,37,110,2,111,1,36,4,119,144,32,76,2,63,109,72,18,67,47,6,15,0,99,108,37,19,2,37,3,4,60,160,30,92,18,72,9,0,3,18,15,34,49,26,139,159,28,8,0,0,10,5,1,1,3,0,0,1,27,10,160,63,4,49,19,24,2,0,0,1,24,1,2,3,4,0,12,0,58,27,135,58,75,22,83,100,50,58,81,88,0,0,2,1,0,0,4,10,1,49,2,37,0,64,4,34,120,127,23,67,0,34,0,0,2,1,72,38,47,20,77,55,70,80,5,40,13,53,10,43,70,42,69,2,109,49,30,36,88,53,20,48,81,94,63,59,91,16,26,50,124,2,49,53,65,28,40,9,40,18,8,51,29,80,15,40,7,3,47,59,7,5,46,42,4,21,22,25,95,1,4,1,37,1,9,15,28,15,6,24,0,62,50,75,35,31,27,29,44,72,26,147,46,111,78,45,1,3,7,0,0,0,63,44,78,84,18,134,62,88,0,25,80,0,15,4,32,51,41,57,6,6,14,0,0,31,8,2,18,16,0,78,10,10,1,3,0,2,1,65,84,188,22,109,123,18,82,1,39,0,30,4,3,2,17,1,11,44,0,2,0,44,0,55,77,54,87,100,14,2,36,0,49,27,72,81,85,93,66,76,21,133,4,62,44,116,5,95,0,30,0,121,150,30,60,2,64,108,80,14,62,50,6,13,0,66,113,32,24,1,38,4,6,54,160,28,97,20,67,10,0,2,19,18,38,64,31,78,175,30,9,0,0,5,6,0,1,4,0,2,1,29,9,161,68,3,47,29,24,4,0,1,1,22,0,4,2,3,0,13,0,54,28,136,62,80,28,110,82,41,50,95,85,0,0,0,2,0,0,4,9,1,44,0,50,1,64,2,27,131,120,26,86,0,33,0,1,4,1,70,34,50,15,84,54,72,72,8,35,17,44,5,38,45,41,77,5,106,51,27,26,90,52,22,54,77,102,57,54,92,16,29,49,129,2,48,62,61,31,25,8,42,16,9,57,28,90,14,43,9,3,44,58,13,2,44,46,5,23,23,40,105,4,3,1,39,0,11,11,32,19,5,21,9,82,49,78,25,30,27,30,40,65,26,149,48,110,81,38,1,3,10,0,0,6,78,49,107,90,14,122,63,90,0,13,69,0,10,3,36,48,41,65,4,6,14,0,0,35,10,2,19,17,2,79,10,10,0,4,0,1,2,62,83,188,18,127,56,12,95,3,35,1,24,4,20,1,9,1,10,40,0,2,0,33,0,60,75,46,99,104,12,4,44,0,47,28,62,80,82,99,69,71,22,144,7,69,33,112,4,127,2,33,1,116,127,30,57,3,67,106,78,15,67,49,6,15,1,106,106,14,19,3,32,3,8,60,165,30,96,22,74,11,0,3,16,16,33,48,29,167,167,17,8,0,0,8,6,1,2,6,0,0,0,24,11,163,65,3,52,26,26,2,0,0,0,23,1,4,4,1,0,12,0,36,28,146,67,102,36,91,119,51,60,74,99,0,0,0,2,0,0,5,11,1,40,1,32,0,57,4,39,126,111,8,81,0,36,0,1,3,1,74,33,50,20,87,45,76,75,8,42,19,50,3,35,50,41,69,2,119,48,31,27,93,46,22,44,83,96,61,66,97,21,27,53,128,3,41,56,61,29,30,8,34,18,9,57,26,80,11,39,8,2,44,56,10,2,41,45,5,31,23,37,80,1,4,1,41,0,9,12,29,16,6,25,11,73,48,108,40,25,41,34,36,68,23,149,40,111,83,33,1,3,12,0,0,6,78,50,118,84,17,122,62,85,0,20,72,0,12,3,44,48,48,62,5,5,12,0,0,34,8,0,17,15,2,77,11,10,1,3,0,2,1,67,88,192,18,121,91,20,81,0,49,0,28,4,3,2,21,1,16,44,0,2,0,62,0,62,66,54,89,103,17,1,50,0,48,26,52,84,85,93,66,80,24,137,5,62,43,119,3,89,0,16,0,126,121,24,46,2,49,105,78,11,68,46,6,12,0,99,112,33,22,2,36,3,7,55,164,31,96,21,74,9,0,4,15,14,31,57,33,172,164,22,8,0,0,6,5,1,1,4,0,1,1,28,8,156,60,3,53,20,24,3,0,0,0,20,0,4,3,2,0,12,0,47,23,152,60,96,25,71,72,53,46,78,82,0,0,1,1,0,0,4,10,0,54,1,32,0,63,5,32,135,129,26,79,0,34,0,1,2,1,70,37,47,18,83,49,71,69,10,42,18,51,4,28,37,46,69,1,108,45,28,20,93,49,20,45,79,100,53,68,83,16,25,60,119,2,47,59,64,34,35,9,45,22,8,49,25,91,17,40,9,2,40,63,6,3,45,47,5,20,21,38,89,2,3,0,41,0,15,14,33,15,6,24,9,83,52,86,28,30,29,27,46,67,23,152,42,105,79,31,1,3,10,0,0,6,76,47,98,79,19,117,66,110,0,26,71,0,10,2,34,54,40,66,4,8,19,0,0,33,11,0,19,17,1,75,10,9,1,4,0,2,4,61,77,194,17,120,102,13,81,4,56,0,31,3,6,0,14,1,10,42,0,4,0,36,0,57,86,61,87,100,17,4,55,0,43,22,71,86,84,108,78,80,23,129,3,70,35,124,4,42,0,28,2,112,125,28,58,3,66,107,77,15,66,46,6,13,0,97,115,31,24,2,42,3,4,62,161,30,98,21,78,9,0,3,16,17,32,66,29,81,172,26,9,0,0,4,5,0,1,5,0,4,1,26,11,151,66,3,48,31,27,2,0,0,0,25,0,5,3,3,0,13,0,69,23,156,64,91,24,88,118,47,57,80,92,0,0,1,2,0,0,4,9,1,46,1,31,0,66,9,36,131,108,12,78,0,31,0,0,3,1,72,37,49,22,79,50,74,74,7,35,16,47,11,37,44,38,73,1,122,45,32,29,94,48,21,48,83,110,53,71,89,15,24,59,125,2,38,60,53,30,37,10,42,23,8,60,27,78,17,40,6,2,43,61,9,4,37,47,4,33,23,36,54,0,3,1,47,1,10,14,28,16,5,23,11,71,52,92,31,28,45,32,43,66,25,146,54,100,84,36,1,2,22,0,0,6,83,45,133,70,22,117,57,88,0,17,72,0,16,2,47,46,37,61,4,5,11,0,0,35,12,1,18,15,1,80,9,10,0,4,0,2,3,64,72,187,19,120,98,14,75,1,53,0,26,2,13,0,20,1,13,38,0,10,0,31,0,61,73,54,95,104,12,3,52,0,46,28,65,80,85,103,69,78,19,148,5,53,43,128,2,79,0,12,0,126,107,32,66,2,52,104

Sequence (2051 aa):
ADSDINIKTGTTDIGSNTTVKTGDLVTYDKENGMHKKVFYSFIDDKNHNKKLLVIRTKGTIAGQYRVYSEEGANKSGLAWPSAFKVQLQLPDNEVAQISDYYPRNSIDTKEYMSTLTYGFNGNVTGDDTGKIGGLIGANVSIGHTLKYVQPDFKTILESPTDKKVGWKVIFNNMVNQNWGPYDRDSWNPVYGNQLFMKTRNGSMKAADNFLDPNKASSLLSSGFSPDFATVITMDRKASKQQTNIDVIYERVRDDYQLHWTSTNWKGTNTKDKWTDRSSERYKIDWEKEEMTNADSDINIKTGTTDIGSNTTVKTGDLVTYDKENGMHKKVFYSFIDDKNHNKKLLVIRTKGTIAGQYRVYSEEGANKSGLAWPSAFKVQLQLPDNEVAQISDYYPRNSIDTKEYMSTLTYGFNGNVTGDDTGKIGGLIGANVSIGHTLKYVQPDFKTILESPTDKKVGWKVIFNNMVNQNWGPYDRDSWNPVYGNQLFMKTRNGSMKAADNFLDPNKASSLLSSGFSPDFATVITMDRKASKQQTNIDVIYERVRDDYQLHWTSTNWKGTNTKDKWTDRSSERYKIDWEKEEMTNADSDINIKTGTTDIGSNTTVKTGDLVTYDKENGMHKKVFYSFIDDKNHNKKLLVIRTKGTIAGQYRVYSEEGANKSGLAWPSAFKVQLQLPDNEVAQISDYYPRNSIDTKEYMSTLTYGFNGNVTGDDTGKIGGLIGANVSIGHTLKYVQPDFKTILESPTDKKVGWKVIFNNMVNQNWGPYDRDSWNPVYGNQLFMKTRNGSMKAADNFLDPNKASSLLSSGFSPDFATVITMDRKASKQQTNIDVIYERVRDDYQLHWTSTNWKGTNTKDKWTDRSSERYKIDWEKEEMTNADSDINIKTGTTDIGSNTTVKTGDLVTYDKENGMHKKVFYSFIDDKNHNKKLLVIRTKGTIAGQYRVYSEEGANKSGLAWPSAFKVQLQLPDNEVAQISDYYPRNSIDTKEYMSTLTYGFNGNVTGDDTGKIGGLIGANVSIGHTLKYVQPDFKTILESPTDKKVGWKVIFNNMVNQNWGPYDRDSWNPVYGNQLFMKTRNGSMKAADNFLDPNKASSLLSSGFSPDFATVITMDRKASKQQTNIDVIYERVRDDYQLHWTSTNWKGTNTKDKWTDRSSERYKIDWEKEEMTNADSDINIKTGTTDIGSNTTVKTGDLVTYDKENGMHKKVFYSFIDDKNHNKKLLVIRTKGTIAGQYRVYSEEGANKSGLAWPSAFKVQLQLPDNEVAQISDYYPRNSIDTKEYMSTLTYGFNGNVTGDDTGKIGGLIGANVSIGHTLKYVQPDFKTILESPTDKKVGWKVIFNNMVNQNWGPYDRDSWNPVYGNQLFMKTRNGSMKAADNFLDPNKASSLLSSGFSPDFATVITMDRKASKQQTNIDVIYERVRDDYQLHWTSTNWKGTNTKDKWTDRSSERYKIDWEKEEMTNADSDINIKTGTTDIGSNTTVKTGDLVTYDKENGMHKKVFYSFIDDKNHNKKLLVIRTKGTIAGQYRVYSEEGANKSGLAWPSAFKVQLQLPDNEVAQISDYYPRNSIDTKEYMSTLTYGFNGNVTGDDTGKIGGLIGANVSIGHTLKYVQPDFKTILESPTDKKVGWKVIFNNMVNQNWGPYDRDSWNPVYGNQLFMKTRNGSMKAADNFLDPNKASSLLSSGFSPDFATVITMDRKASKQQTNIDVIYERVRDDYQLHWTSTNWKGTNTKDKWTDRSSERYKIDWEKEEMTNADSDINIKTGTTDIGSNTTVKTGDLVTYDKENGMHKKVFYSFIDDKNHNKKLLVIRTKGTIAGQYRVYSEEGANKSGLAWPSAFKVQLQLPDNEVAQISDYYPRNSIDTKEYMSTLTYGFNGNVTGDDTGKIGGLIGANVSIGHTLKYVQPDFKTILESPTDKKVGWKVIFNNMVNQNWGPYDRDSWNPVYGNQLFMKTRNGSMKAADNFLDPNKASSLLSSGFSPDFATVITMDRKASKQQTNIDVIYERVRDDYQLHWTSTNWKGTNTKDKWTDRSSERYKIDWEKEEMTN

Nearest PDB structures (foldseek):
  3m2l-assembly1_A  TM=1.001E+00  e=4.051E-52  Staphylococcus aureus
  6u49-assembly1_G  TM=1.000E+00  e=1.614E-51  Staphylococcus aureus
  6u4p-assembly1_A  TM=1.001E+00  e=1.324E-51  Staphylococcus aureus
  3m4e-assembly1_A  TM=1.000E+00  e=2.065E-51  Staphylococcus aureus
  8jx2-assembly1_D  TM=1.001E+00  e=4.122E-51  Staphylococcus aureus